Protein 6J0M (pdb70)

InterPro domains:
  IPR006531 Gp5/Type VI secretion system Vgr protein, OB-fold domain [PF04717] (367-440)
  IPR037026 Vgr protein, OB-fold domain superfamily [G3DSA:2.40.50.230] (353-443)

Radius of gyration: 39.95 Å; Cα contacts (8 Å, |Δi|>4): 4501; chains: 3; bounding box: 81×77×128 Å

Structure (mmCIF, N/CA/C/O backbone):
data_6J0M
#
_entry.id   6J0M
#
loop_
_atom_site.group_PDB
_atom_site.id
_atom_site.type_symbol
_atom_site.label_atom_id
_atom_site.label_alt_id
_atom_site.label_comp_id
_atom_site.label_asym_id
_atom_site.label_entity_id
_atom_site.label_seq_id
_atom_site.pdbx_PDB_ins_code
_atom_site.Cartn_x
_atom_site.Cartn_y
_atom_site.Cartn_z
_atom_site.occupancy
_atom_site.B_iso_or_equiv
_atom_site.auth_seq_id
_atom_site.auth_comp_id
_atom_site.auth_asym_id
_atom_site.auth_atom_id
_atom_site.pdbx_PDB_model_num
ATOM 1 N N . SER A 1 2 ? 153.326 139.968 89.904 1.00 25.67 2 SER A N 1
ATOM 2 C CA . SER A 1 2 ? 153.656 141.384 89.952 1.00 25.67 2 SER A CA 1
ATOM 3 C C . SER A 1 2 ? 152.685 142.194 89.111 1.00 25.67 2 SER A C 1
ATOM 4 O O . SER A 1 2 ? 153.092 143.051 88.331 1.00 25.67 2 SER A O 1
ATOM 7 N N . HIS A 1 3 ? 151.395 141.916 89.260 1.00 28.61 3 HIS A N 1
ATOM 8 C CA . HIS A 1 3 ? 150.384 142.642 88.511 1.00 28.61 3 HIS A CA 1
ATOM 9 C C . HIS A 1 3 ? 149.146 142.816 89.371 1.00 28.61 3 HIS A C 1
ATOM 10 O O . HIS A 1 3 ? 148.814 141.947 90.177 1.00 28.61 3 HIS A O 1
ATOM 17 N N . GLN A 1 4 ? 148.469 143.952 89.174 1.00 29.39 4 GLN A N 1
ATOM 18 C CA . GLN A 1 4 ? 147.081 144.176 89.590 1.00 29.39 4 GLN A CA 1
ATOM 19 C C . GLN A 1 4 ? 146.879 144.029 91.100 1.00 29.39 4 GLN A C 1
ATOM 20 O O . GLN A 1 4 ? 146.204 143.114 91.569 1.00 29.39 4 GLN A O 1
ATOM 26 N N . LEU A 1 5 ? 147.480 144.931 91.862 1.00 26.77 5 LEU A N 1
ATOM 27 C CA . LEU A 1 5 ? 147.187 144.953 93.285 1.00 26.77 5 LEU A CA 1
ATOM 28 C C . LEU A 1 5 ? 145.797 145.531 93.508 1.00 26.77 5 LEU A C 1
ATOM 29 O O . LEU A 1 5 ? 145.287 146.291 92.684 1.00 26.77 5 LEU A O 1
ATOM 34 N N . LYS A 1 6 ? 145.172 145.145 94.613 1.00 28.69 6 LYS A N 1
ATOM 35 C CA . LYS A 1 6 ? 143.876 145.674 95.005 1.00 28.69 6 LYS A CA 1
ATOM 36 C C . LYS A 1 6 ? 143.964 146.219 96.422 1.00 28.69 6 LYS A C 1
ATOM 37 O O . LYS A 1 6 ? 144.638 145.644 97.281 1.00 28.69 6 LYS A O 1
ATOM 43 N N . ILE A 1 7 ? 143.304 147.347 96.656 1.00 26.47 7 ILE A N 1
ATOM 44 C CA . ILE A 1 7 ? 143.391 148.062 97.922 1.00 26.47 7 ILE A CA 1
ATOM 45 C C . ILE A 1 7 ? 142.043 147.980 98.613 1.00 26.47 7 ILE A C 1
ATOM 46 O O . ILE A 1 7 ? 141.049 148.515 98.110 1.00 26.47 7 ILE A O 1
ATOM 51 N N . ILE A 1 8 ? 142.009 147.314 99.758 1.00 26.08 8 ILE A N 1
ATOM 52 C CA . ILE A 1 8 ? 140.807 147.208 100.570 1.00 26.08 8 ILE A CA 1
ATOM 53 C C . ILE A 1 8 ? 140.854 148.318 101.606 1.00 26.08 8 ILE A C 1
ATOM 54 O O . ILE A 1 8 ? 141.690 148.290 102.514 1.00 26.08 8 ILE A O 1
ATOM 59 N N . ALA A 1 9 ? 139.973 149.300 101.468 1.00 25.50 9 ALA A N 1
ATOM 60 C CA . ALA A 1 9 ? 139.912 150.437 102.376 1.00 25.50 9 ALA A CA 1
ATOM 61 C C . ALA A 1 9 ? 138.629 150.346 103.184 1.00 25.50 9 ALA A C 1
ATOM 62 O O . ALA A 1 9 ? 137.536 150.377 102.608 1.00 25.50 9 ALA A O 1
ATOM 64 N N . ASP A 1 10 ? 138.777 150.244 104.512 1.00 27.28 10 ASP A N 1
ATOM 65 C CA . ASP A 1 10 ? 137.673 150.065 105.464 1.00 27.28 10 ASP A CA 1
ATOM 66 C C . ASP A 1 10 ? 136.817 148.850 105.117 1.00 27.28 10 ASP A C 1
ATOM 67 O O . ASP A 1 10 ? 135.590 148.929 105.048 1.00 27.28 10 ASP A O 1
ATOM 72 N N . GLY A 1 11 ? 137.469 147.719 104.865 1.00 30.01 11 GLY A N 1
ATOM 73 C CA . GLY A 1 11 ? 136.769 146.490 104.567 1.00 30.01 11 GLY A CA 1
ATOM 74 C C . GLY A 1 11 ? 136.136 146.411 103.196 1.00 30.01 11 GLY A C 1
ATOM 75 O O . GLY A 1 11 ? 135.491 145.401 102.891 1.00 30.01 11 GLY A O 1
ATOM 76 N N . LYS A 1 12 ? 136.303 147.429 102.356 1.00 31.41 12 LYS A N 1
ATOM 77 C CA . LYS A 1 12 ? 135.668 147.480 101.048 1.00 31.41 12 LYS A CA 1
ATOM 78 C C . LYS A 1 12 ? 136.724 147.741 99.990 1.00 31.41 12 LYS A C 1
ATOM 79 O O . LYS A 1 12 ? 137.422 148.758 100.046 1.00 31.41 12 LYS A O 1
ATOM 85 N N . ALA A 1 13 ? 136.833 146.825 99.029 1.00 29.84 13 ALA A N 1
ATOM 86 C CA . ALA A 1 13 ? 137.860 146.920 98.002 1.00 29.84 13 ALA A CA 1
ATOM 87 C C . ALA A 1 13 ? 137.561 148.071 97.054 1.00 29.84 13 ALA A C 1
ATOM 88 O O . ALA A 1 13 ? 136.405 148.317 96.699 1.00 29.84 13 ALA A O 1
ATOM 90 N N . LEU A 1 14 ? 138.608 148.773 96.646 1.00 34.00 14 LEU A N 1
ATOM 91 C CA . LEU A 1 14 ? 138.481 150.018 95.906 1.00 34.00 14 LEU A CA 1
ATOM 92 C C . LEU A 1 14 ? 138.767 149.773 94.432 1.00 34.00 14 LEU A C 1
ATOM 93 O O . LEU A 1 14 ? 139.674 149.009 94.088 1.00 34.00 14 LEU A O 1
ATOM 98 N N . SER A 1 15 ? 137.991 150.422 93.567 1.00 37.80 15 SER A N 1
ATOM 99 C CA . SER A 1 15 ? 138.196 150.338 92.131 1.00 37.80 15 SER A CA 1
ATOM 100 C C . SER A 1 15 ? 137.989 151.666 91.420 1.00 37.80 15 SER A C 1
ATOM 101 O O . SER A 1 15 ? 138.150 151.727 90.196 1.00 37.80 15 SER A O 1
ATOM 104 N N . LEU A 1 16 ? 137.636 152.728 92.142 1.00 33.02 16 LEU A N 1
ATOM 105 C CA . LEU A 1 16 ? 137.375 154.004 91.486 1.00 33.02 16 LEU A CA 1
ATOM 106 C C . LEU A 1 16 ? 138.670 154.735 91.156 1.00 33.02 16 LEU A C 1
ATOM 107 O O . LEU A 1 16 ? 138.731 155.487 90.179 1.00 33.02 16 LEU A O 1
ATOM 112 N N . LEU A 1 17 ? 139.719 154.515 91.947 1.00 28.38 17 LEU A N 1
ATOM 113 C CA . LEU A 1 17 ? 140.973 155.258 91.847 1.00 28.38 17 LEU A CA 1
ATOM 114 C C . LEU A 1 17 ? 142.124 154.266 91.775 1.00 28.38 17 LEU A C 1
ATOM 115 O O . LEU A 1 17 ? 142.416 153.582 92.759 1.00 28.38 17 LEU A O 1
ATOM 120 N N . ALA A 1 18 ? 142.786 154.196 90.627 1.00 24.96 18 ALA A N 1
ATOM 121 C CA . ALA A 1 18 ? 143.937 153.316 90.504 1.00 24.96 18 ALA A CA 1
ATOM 122 C C . ALA A 1 18 ? 145.146 153.929 91.196 1.00 24.96 18 ALA A C 1
ATOM 123 O O . ALA A 1 18 ? 145.245 155.146 91.355 1.00 24.96 18 ALA A O 1
ATOM 125 N N . ALA A 1 19 ? 146.071 153.072 91.610 1.00 16.61 19 ALA A N 1
ATOM 126 C CA . ALA A 1 19 ? 147.262 153.503 92.327 1.00 16.61 19 ALA A CA 1
ATOM 127 C C . ALA A 1 19 ? 148.390 153.735 91.333 1.00 16.61 19 ALA A C 1
ATOM 128 O O . ALA A 1 19 ? 148.664 152.874 90.492 1.00 16.61 19 ALA A O 1
ATOM 130 N N . VAL A 1 20 ? 149.041 154.894 91.421 1.00 14.39 20 VAL A N 1
ATOM 131 C CA . VAL A 1 20 ? 150.137 155.150 90.495 1.00 14.39 20 VAL A CA 1
ATOM 132 C C . VAL A 1 20 ? 151.490 154.993 91.174 1.00 14.39 20 VAL A C 1
ATOM 133 O O . VAL A 1 20 ? 152.526 155.144 90.520 1.00 14.39 20 VAL A O 1
ATOM 137 N N . ASP A 1 21 ? 151.512 154.694 92.472 1.00 14.55 21 ASP A N 1
ATOM 138 C CA . ASP A 1 21 ? 152.745 154.490 93.219 1.00 14.55 21 ASP A CA 1
ATOM 139 C C . ASP A 1 21 ? 152.431 153.765 94.515 1.00 14.55 21 ASP A C 1
ATOM 140 O O . ASP A 1 21 ? 151.443 154.078 95.180 1.00 14.55 21 ASP A O 1
ATOM 145 N N . VAL A 1 22 ? 153.271 152.795 94.870 1.00 13.26 22 VAL A N 1
ATOM 146 C CA . VAL A 1 22 ? 153.239 152.142 96.177 1.00 13.26 22 VAL A CA 1
ATOM 147 C C . VAL A 1 22 ? 154.673 152.070 96.680 1.00 13.26 22 VAL A C 1
ATOM 148 O O . VAL A 1 22 ? 155.578 151.710 95.921 1.00 13.26 22 VAL A O 1
ATOM 152 N N . ASP A 1 23 ? 154.888 152.430 97.942 1.00 13.26 23 ASP A N 1
ATOM 153 C CA . ASP A 1 23 ? 156.189 152.312 98.588 1.00 13.26 23 ASP A CA 1
ATOM 154 C C . ASP A 1 23 ? 155.954 151.799 99.997 1.00 13.26 23 ASP A C 1
ATOM 155 O O . ASP A 1 23 ? 155.592 152.576 100.884 1.00 13.26 23 ASP A O 1
ATOM 160 N N . THR A 1 24 ? 156.171 150.506 100.207 1.00 12.53 24 THR A N 1
ATOM 161 C CA . THR A 1 24 ? 155.967 149.870 101.500 1.00 12.53 24 THR A CA 1
ATOM 162 C C . THR A 1 24 ? 157.317 149.655 102.157 1.00 12.53 24 THR A C 1
ATOM 163 O O . THR A 1 24 ? 158.175 148.974 101.594 1.00 12.53 24 THR A O 1
ATOM 167 N N . CYS A 1 25 ? 157.509 150.228 103.340 1.00 13.46 25 CYS A N 1
ATOM 168 C CA . CYS A 1 25 ? 158.792 150.173 104.025 1.00 13.46 25 CYS A CA 1
ATOM 169 C C . CYS A 1 25 ? 158.616 149.526 105.385 1.00 13.46 25 CYS A C 1
ATOM 170 O O . CYS A 1 25 ? 158.097 150.158 106.309 1.00 13.46 25 CYS A O 1
ATOM 173 N N . TYR A 1 26 ? 159.046 148.278 105.508 1.00 15.72 26 TYR A N 1
ATOM 174 C CA . TYR A 1 26 ? 159.177 147.619 106.796 1.00 15.72 26 TYR A CA 1
ATOM 175 C C . TYR A 1 26 ? 160.571 147.887 107.338 1.00 15.72 26 TYR A C 1
ATOM 176 O O . TYR A 1 26 ? 161.455 148.306 106.595 1.00 15.72 26 TYR A O 1
ATOM 185 N N . ARG A 1 27 ? 160.757 147.655 108.640 1.00 18.45 27 ARG A N 1
ATOM 186 C CA . ARG A 1 27 ? 162.036 147.908 109.296 1.00 18.45 27 ARG A CA 1
ATOM 187 C C . ARG A 1 27 ? 162.045 147.270 110.674 1.00 18.45 27 ARG A C 1
ATOM 188 O O . ARG A 1 27 ? 161.038 147.297 111.379 1.00 18.45 27 ARG A O 1
ATOM 196 N N . VAL A 1 28 ? 163.189 146.695 111.044 1.00 17.19 28 VAL A N 1
ATOM 197 C CA . VAL A 1 28 ? 163.393 146.178 112.392 1.00 17.19 28 VAL A CA 1
ATOM 198 C C . VAL A 1 28 ? 163.491 147.341 113.366 1.00 17.19 28 VAL A C 1
ATOM 199 O O . VAL A 1 28 ? 164.107 148.368 113.055 1.00 17.19 28 VAL A O 1
ATOM 203 N N . ASN A 1 29 ? 162.833 147.199 114.527 1.00 18.24 29 ASN A N 1
ATOM 204 C CA . ASN A 1 29 ? 162.863 148.163 115.635 1.00 18.24 29 ASN A CA 1
ATOM 205 C C . ASN A 1 29 ? 162.245 149.497 115.236 1.00 18.24 29 ASN A C 1
ATOM 206 O O . ASN A 1 29 ? 162.716 150.563 115.631 1.00 18.24 29 ASN A O 1
ATOM 211 N N . SER A 1 30 ? 161.170 149.433 114.459 1.00 18.54 30 SER A N 1
ATOM 212 C CA . SER A 1 30 ? 160.442 150.623 114.049 1.00 18.54 30 SER A CA 1
ATOM 213 C C . SER A 1 30 ? 159.030 150.220 113.675 1.00 18.54 30 SER A C 1
ATOM 214 O O . SER A 1 30 ? 158.722 149.035 113.539 1.00 18.54 30 SER A O 1
ATOM 217 N N . ILE A 1 31 ? 158.173 151.216 113.514 1.00 17.60 31 ILE A N 1
ATOM 218 C CA . ILE A 1 31 ? 156.898 150.935 112.851 1.00 17.60 31 ILE A CA 1
ATOM 219 C C . ILE A 1 31 ? 157.164 150.700 111.372 1.00 17.60 31 ILE A C 1
ATOM 220 O O . ILE A 1 31 ? 158.129 151.261 110.824 1.00 17.60 31 ILE A O 1
ATOM 225 N N . PRO A 1 32 ? 156.419 149.833 110.709 1.00 16.25 32 PRO A N 1
ATOM 226 C CA . PRO A 1 32 ? 156.467 149.798 109.252 1.00 16.25 32 PRO A CA 1
ATOM 227 C C . PRO A 1 32 ? 155.406 150.707 108.675 1.00 16.25 32 PRO A C 1
ATOM 228 O O . PRO A 1 32 ? 154.375 150.966 109.295 1.00 16.25 32 PRO A O 1
ATOM 232 N N . SER A 1 33 ? 155.669 151.197 107.474 1.00 14.90 33 SER A N 1
ATOM 233 C CA . SER A 1 33 ? 154.795 152.173 106.855 1.00 14.90 33 SER A CA 1
ATOM 234 C C . SER A 1 33 ? 154.584 151.828 105.393 1.00 14.90 33 SER A C 1
ATOM 235 O O . SER A 1 33 ? 155.253 150.957 104.835 1.00 14.90 33 SER A O 1
ATOM 238 N N . ALA A 1 34 ? 153.628 152.522 104.783 1.00 13.31 34 ALA A N 1
ATOM 239 C CA . ALA A 1 34 ? 153.363 152.421 103.360 1.00 13.31 34 ALA A CA 1
ATOM 240 C C . ALA A 1 34 ? 153.078 153.812 102.834 1.00 13.31 34 ALA A C 1
ATOM 241 O O . ALA A 1 34 ? 152.968 154.769 103.599 1.00 13.31 34 ALA A O 1
ATOM 243 N N . THR A 1 35 ? 152.972 153.925 101.516 1.00 13.92 35 THR A N 1
ATOM 244 C CA . THR A 1 35 ? 152.648 155.192 100.874 1.00 13.92 35 THR A CA 1
ATOM 245 C C . THR A 1 35 ? 151.962 154.912 99.552 1.00 13.92 35 THR A C 1
ATOM 246 O O . THR A 1 35 ? 152.548 154.286 98.668 1.00 13.92 35 THR A O 1
ATOM 250 N N . LEU A 1 36 ? 150.737 155.384 99.414 1.00 13.49 36 LEU A N 1
ATOM 251 C CA . LEU A 1 36 ? 149.934 155.153 98.227 1.00 13.49 36 LEU A CA 1
ATOM 252 C C . LEU A 1 36 ? 149.684 156.479 97.536 1.00 13.49 36 LEU A C 1
ATOM 253 O O . LEU A 1 36 ? 148.952 157.322 98.060 1.00 13.49 36 LEU A O 1
ATOM 258 N N . LYS A 1 37 ? 150.277 156.666 96.370 1.00 14.34 37 LYS A N 1
ATOM 259 C CA . LYS A 1 37 ? 149.901 157.767 95.504 1.00 14.34 37 LYS A CA 1
ATOM 260 C C . LYS A 1 37 ? 148.927 157.221 94.479 1.00 14.34 37 LYS A C 1
ATOM 261 O O . LYS A 1 37 ? 149.263 156.304 93.728 1.00 14.34 37 LYS A O 1
ATOM 267 N N . LEU A 1 38 ? 147.716 157.755 94.477 1.00 16.98 38 LEU A N 1
ATOM 268 C CA . LEU A 1 38 ? 146.664 157.234 93.626 1.00 16.98 38 LEU A CA 1
ATOM 269 C C . LEU A 1 38 ? 145.868 158.393 93.056 1.00 16.98 38 LEU A C 1
ATOM 270 O O . LEU A 1 38 ? 145.788 159.463 93.660 1.00 16.98 38 LEU A O 1
ATOM 275 N N . SER A 1 39 ? 145.297 158.177 91.874 1.00 23.95 39 SER A N 1
ATOM 276 C CA . SER A 1 39 ? 144.638 159.236 91.129 1.00 23.95 39 SER A CA 1
ATOM 277 C C . SER A 1 39 ? 143.436 158.676 90.389 1.00 23.95 39 SER A C 1
ATOM 278 O O . SER A 1 39 ? 143.281 157.461 90.259 1.00 23.95 39 SER A O 1
ATOM 281 N N . VAL A 1 40 ? 142.598 159.575 89.888 1.00 31.25 40 VAL A N 1
ATOM 282 C CA . VAL A 1 40 ? 141.403 159.154 89.148 1.00 31.25 40 VAL A CA 1
ATOM 283 C C . VAL A 1 40 ? 141.779 158.856 87.701 1.00 31.25 40 VAL A C 1
ATOM 284 O O . VAL A 1 40 ? 142.657 159.533 87.136 1.00 31.25 40 VAL A O 1
ATOM 288 N N . PRO A 1 41 ? 141.183 157.841 87.073 1.00 38.36 41 PRO A N 1
ATOM 289 C CA . PRO A 1 41 ? 141.545 157.547 85.679 1.00 38.36 41 PRO A CA 1
ATOM 290 C C . PRO A 1 41 ? 140.871 158.449 84.659 1.00 38.36 41 PRO A C 1
ATOM 291 O O . PRO A 1 41 ? 141.499 158.807 83.655 1.00 38.36 41 PRO A O 1
ATOM 295 N N . ASP A 1 42 ? 139.610 158.827 84.874 1.00 41.52 42 ASP A N 1
ATOM 296 C CA . ASP A 1 42 ? 138.836 159.505 83.839 1.00 41.52 42 ASP A CA 1
ATOM 297 C C . ASP A 1 42 ? 138.148 160.782 84.294 1.00 41.52 42 ASP A C 1
ATOM 298 O O . ASP A 1 42 ? 137.942 161.669 83.459 1.00 41.52 42 ASP A O 1
ATOM 303 N N . ARG A 1 43 ? 137.796 160.913 85.566 1.00 40.44 43 ARG A N 1
ATOM 304 C CA . ARG A 1 43 ? 136.929 161.997 86.019 1.00 40.44 43 ARG A CA 1
ATOM 305 C C . ARG A 1 43 ? 137.635 163.345 85.950 1.00 40.44 43 ARG A C 1
ATOM 306 O O . ARG A 1 43 ? 138.689 163.514 86.575 1.00 40.44 43 ARG A O 1
ATOM 314 N N . PRO A 1 44 ? 137.104 164.319 85.216 1.00 37.65 44 PRO A N 1
ATOM 315 C CA . PRO A 1 44 ? 137.734 165.642 85.161 1.00 37.65 44 PRO A CA 1
ATOM 316 C C . PRO A 1 44 ? 137.506 166.414 86.451 1.00 37.65 44 PRO A C 1
ATOM 317 O O . PRO A 1 44 ? 136.831 165.957 87.373 1.00 37.65 44 PRO A O 1
ATOM 321 N N . LEU A 1 45 ? 138.078 167.620 86.500 1.00 32.41 45 LEU A N 1
ATOM 322 C CA . LEU A 1 45 ? 137.971 168.437 87.707 1.00 32.41 45 LEU A CA 1
ATOM 323 C C . LEU A 1 45 ? 136.557 168.964 87.910 1.00 32.41 45 LEU A C 1
ATOM 324 O O . LEU A 1 45 ? 136.104 169.110 89.051 1.00 32.41 45 LEU A O 1
ATOM 329 N N . SER A 1 46 ? 135.860 169.279 86.819 1.00 36.51 46 SER A N 1
ATOM 330 C CA . SER A 1 46 ? 134.469 169.697 86.931 1.00 36.51 46 SER A CA 1
ATOM 331 C C . SER A 1 46 ? 133.591 168.547 87.403 1.00 36.51 46 SER A C 1
ATOM 332 O O . SER A 1 46 ? 132.664 168.750 88.194 1.00 36.51 46 SER A O 1
ATOM 335 N N . SER A 1 47 ? 133.883 167.331 86.948 1.00 37.28 47 SER A N 1
ATOM 336 C CA . SER A 1 47 ? 133.154 166.144 87.363 1.00 37.28 47 SER A CA 1
ATOM 337 C C . SER A 1 47 ? 133.884 165.367 88.447 1.00 37.28 47 SER A C 1
ATOM 338 O O . SER A 1 47 ? 133.675 164.158 88.583 1.00 37.28 47 SER A O 1
ATOM 341 N N . PHE A 1 48 ? 134.749 166.030 89.212 1.00 34.38 48 PHE A N 1
ATOM 342 C CA . PHE A 1 48 ? 135.364 165.360 90.350 1.00 34.38 48 PHE A CA 1
ATOM 343 C C . PHE A 1 48 ? 134.470 165.438 91.575 1.00 34.38 48 PHE A C 1
ATOM 344 O O . PHE A 1 48 ? 134.409 164.496 92.369 1.00 34.38 48 PHE A O 1
ATOM 352 N N . SER A 1 49 ? 133.763 166.543 91.744 1.00 36.46 49 SER A N 1
ATOM 353 C CA . SER A 1 49 ? 133.043 166.804 92.977 1.00 36.46 49 SER A CA 1
ATOM 354 C C . SER A 1 49 ? 131.630 166.242 92.976 1.00 36.46 49 SER A C 1
ATOM 355 O O . SER A 1 49 ? 130.782 166.726 93.731 1.00 36.46 49 SER A O 1
ATOM 358 N N . GLN A 1 50 ? 131.352 165.235 92.159 1.00 38.07 50 GLN A N 1
ATOM 359 C CA . GLN A 1 50 ? 130.038 164.623 92.143 1.00 38.07 50 GLN A CA 1
ATOM 360 C C . GLN A 1 50 ? 129.891 163.632 93.296 1.00 38.07 50 GLN A C 1
ATOM 361 O O . GLN A 1 50 ? 130.767 163.492 94.152 1.00 38.07 50 GLN A O 1
ATOM 367 N N . THR A 1 51 ? 128.755 162.934 93.310 1.00 40.68 51 THR A N 1
ATOM 368 C CA . THR A 1 51 ? 128.414 162.114 94.465 1.00 40.68 51 THR A CA 1
ATOM 369 C C . THR A 1 51 ? 129.171 160.793 94.466 1.00 40.68 51 THR A C 1
ATOM 370 O O . THR A 1 51 ? 129.356 160.179 95.522 1.00 40.68 51 THR A O 1
ATOM 374 N N . ASP A 1 52 ? 129.620 160.339 93.296 1.00 38.18 52 ASP A N 1
ATOM 375 C CA . ASP A 1 52 ? 130.243 159.022 93.212 1.00 38.18 52 ASP A CA 1
ATOM 376 C C . ASP A 1 52 ? 131.691 159.070 93.675 1.00 38.18 52 ASP A C 1
ATOM 377 O O . ASP A 1 52 ? 132.193 158.119 94.285 1.00 38.18 52 ASP A O 1
ATOM 382 N N . VAL A 1 53 ? 132.383 160.173 93.390 1.00 33.73 53 VAL A N 1
ATOM 383 C CA . VAL A 1 53 ? 133.798 160.256 93.729 1.00 33.73 53 VAL A CA 1
ATOM 384 C C . VAL A 1 53 ? 133.969 160.646 95.187 1.00 33.73 53 VAL A C 1
ATOM 385 O O . VAL A 1 53 ? 134.885 160.173 95.869 1.00 33.73 53 VAL A O 1
ATOM 389 N N . GLN A 1 54 ? 133.080 161.499 95.696 1.00 32.31 54 GLN A N 1
ATOM 390 C CA . GLN A 1 54 ? 133.161 161.893 97.098 1.00 32.31 54 GLN A CA 1
ATOM 391 C C . GLN A 1 54 ? 132.703 160.768 98.017 1.00 32.31 54 GLN A C 1
ATOM 392 O O . GLN A 1 54 ? 132.976 160.793 99.221 1.00 32.31 54 GLN A O 1
ATOM 398 N N . THR A 1 55 ? 131.988 159.782 97.471 1.00 33.69 55 THR A N 1
ATOM 399 C CA . THR A 1 55 ? 131.621 158.611 98.257 1.00 33.69 55 THR A CA 1
ATOM 400 C C . THR A 1 55 ? 132.843 157.762 98.569 1.00 33.69 55 THR A C 1
ATOM 401 O O . THR A 1 55 ? 133.010 157.290 99.699 1.00 33.69 55 THR A O 1
ATOM 405 N N . GLU A 1 56 ? 133.727 157.583 97.587 1.00 33.65 56 GLU A N 1
ATOM 406 C CA . GLU A 1 56 ? 134.888 156.726 97.791 1.00 33.65 56 GLU A CA 1
ATOM 407 C C . GLU A 1 56 ? 135.925 157.392 98.682 1.00 33.65 56 GLU A C 1
ATOM 408 O O . GLU A 1 56 ? 136.697 156.708 99.363 1.00 33.65 56 GLU A O 1
ATOM 414 N N . LEU A 1 57 ? 135.948 158.726 98.711 1.00 30.19 57 LEU A N 1
ATOM 415 C CA . LEU A 1 57 ? 136.883 159.414 99.593 1.00 30.19 57 LEU A CA 1
ATOM 416 C C . LEU A 1 57 ? 136.428 159.340 101.043 1.00 30.19 57 LEU A C 1
ATOM 417 O O . LEU A 1 57 ? 137.219 159.579 101.960 1.00 30.19 57 LEU A O 1
ATOM 422 N N . ALA A 1 58 ? 135.154 159.019 101.271 1.00 30.31 58 ALA A N 1
ATOM 423 C CA . ALA A 1 58 ? 134.705 158.729 102.626 1.00 30.31 58 ALA A CA 1
ATOM 424 C C . ALA A 1 58 ? 135.298 157.420 103.123 1.00 30.31 58 ALA A C 1
ATOM 425 O O . ALA A 1 58 ? 135.577 157.271 104.317 1.00 30.31 58 ALA A O 1
ATOM 427 N N . HIS A 1 59 ? 135.499 156.457 102.224 1.00 31.47 59 HIS A N 1
ATOM 428 C CA . HIS A 1 59 ? 136.215 155.248 102.607 1.00 31.47 59 HIS A CA 1
ATOM 429 C C . HIS A 1 59 ? 137.692 155.540 102.822 1.00 31.47 59 HIS A C 1
ATOM 430 O O . HIS A 1 59 ? 138.325 154.960 103.711 1.00 31.47 59 HIS A O 1
ATOM 437 N N . CYS A 1 60 ? 138.252 156.458 102.033 1.00 25.69 60 CYS A N 1
ATOM 438 C CA . CYS A 1 60 ? 139.658 156.819 102.157 1.00 25.69 60 CYS A CA 1
ATOM 439 C C . CYS A 1 60 ? 139.925 157.817 103.270 1.00 25.69 60 CYS A C 1
ATOM 440 O O . CYS A 1 60 ? 141.045 158.325 103.347 1.00 25.69 60 CYS A O 1
ATOM 443 N N . GLN A 1 61 ? 138.941 158.113 104.122 1.00 23.63 61 GLN A N 1
ATOM 444 C CA . GLN A 1 61 ? 139.104 159.132 105.149 1.00 23.63 61 GLN A CA 1
ATOM 445 C C . GLN A 1 61 ? 140.100 158.687 106.205 1.00 23.63 61 GLN A C 1
ATOM 446 O O . GLN A 1 61 ? 140.450 157.509 106.297 1.00 23.63 61 GLN A O 1
ATOM 452 N N . VAL A 1 62 ? 140.564 159.646 107.001 1.00 19.09 62 VAL A N 1
ATOM 453 C CA . VAL A 1 62 ? 141.701 159.377 107.862 1.00 19.09 62 VAL A CA 1
ATOM 454 C C . VAL A 1 62 ? 141.247 158.600 109.081 1.00 19.09 62 VAL A C 1
ATOM 455 O O . VAL A 1 62 ? 140.245 158.935 109.721 1.00 19.09 62 VAL A O 1
ATOM 459 N N . GLY A 1 63 ? 141.989 157.549 109.402 1.00 17.91 63 GLY A N 1
ATOM 460 C CA . GLY A 1 63 ? 141.652 156.677 110.499 1.00 17.91 63 GLY A CA 1
ATOM 461 C C . GLY A 1 63 ? 140.990 155.384 110.099 1.00 17.91 63 GLY A C 1
ATOM 462 O O . GLY A 1 63 ? 140.821 154.507 110.951 1.00 17.91 63 GLY A O 1
ATOM 463 N N . LYS A 1 64 ? 140.619 155.226 108.834 1.00 20.44 64 LYS A N 1
ATOM 464 C CA . LYS A 1 64 ? 140.032 153.989 108.345 1.00 20.44 64 LYS A CA 1
ATOM 465 C C . LYS A 1 64 ? 141.147 152.981 108.133 1.00 20.44 64 LYS A C 1
ATOM 466 O O . LYS A 1 64 ? 142.274 153.363 107.811 1.00 20.44 64 LYS A O 1
ATOM 472 N N . THR A 1 65 ? 140.838 151.703 108.318 1.00 19.36 65 THR A N 1
ATOM 473 C CA . THR A 1 65 ? 141.833 150.672 108.071 1.00 19.36 65 THR A CA 1
ATOM 474 C C . THR A 1 65 ? 142.066 150.517 106.575 1.00 19.36 65 THR A C 1
ATOM 475 O O . THR A 1 65 ? 141.246 150.933 105.753 1.00 19.36 65 THR A O 1
ATOM 479 N N . LEU A 1 66 ? 143.213 149.951 106.220 1.00 18.94 66 LEU A N 1
ATOM 480 C CA . LEU A 1 66 ? 143.545 149.685 104.829 1.00 18.94 66 LEU A CA 1
ATOM 481 C C . LEU A 1 66 ? 144.425 148.452 104.755 1.00 18.94 66 LEU A C 1
ATOM 482 O O . LEU A 1 66 ? 145.280 148.245 105.618 1.00 18.94 66 LEU A O 1
ATOM 487 N N . ARG A 1 67 ? 144.212 147.641 103.725 1.00 21.79 67 ARG A N 1
ATOM 488 C CA . ARG A 1 67 ? 145.014 146.459 103.457 1.00 21.79 67 ARG A CA 1
ATOM 489 C C . ARG A 1 67 ? 145.151 146.307 101.953 1.00 21.79 67 ARG A C 1
ATOM 490 O O . ARG A 1 67 ? 144.145 146.184 101.246 1.00 21.79 67 ARG A O 1
ATOM 498 N N . LEU A 1 68 ? 146.382 146.331 101.459 1.00 22.28 68 LEU A N 1
ATOM 499 C CA . LEU A 1 68 ? 146.630 146.236 100.028 1.00 22.28 68 LEU A CA 1
ATOM 500 C C . LEU A 1 68 ? 147.221 144.865 99.736 1.00 22.28 68 LEU A C 1
ATOM 501 O O . LEU A 1 68 ? 148.194 144.451 100.373 1.00 22.28 68 LEU A O 1
ATOM 506 N N . GLU A 1 69 ? 146.612 144.155 98.795 1.00 29.41 69 GLU A N 1
ATOM 507 C CA . GLU A 1 69 ? 146.948 142.766 98.514 1.00 29.41 69 GLU A CA 1
ATOM 508 C C . GLU A 1 69 ? 147.326 142.643 97.049 1.00 29.41 69 GLU A C 1
ATOM 509 O O . GLU A 1 69 ? 146.467 142.770 96.172 1.00 29.41 69 GLU A O 1
ATOM 515 N N . LEU A 1 70 ? 148.600 142.388 96.783 1.00 29.54 70 LEU A N 1
ATOM 516 C CA . LEU A 1 70 ? 149.061 142.215 95.415 1.00 29.54 70 LEU A CA 1
ATOM 517 C C . LEU A 1 70 ? 148.833 140.774 94.988 1.00 29.54 70 LEU A C 1
ATOM 518 O O . LEU A 1 70 ? 149.389 139.850 95.587 1.00 29.54 70 LEU A O 1
ATOM 523 N N . ILE A 1 71 ? 148.036 140.585 93.944 1.00 33.07 71 ILE A N 1
ATOM 524 C CA . ILE A 1 71 ? 147.657 139.262 93.468 1.00 33.07 71 ILE A CA 1
ATOM 525 C C . ILE A 1 71 ? 148.706 138.806 92.468 1.00 33.07 71 ILE A C 1
ATOM 526 O O . ILE A 1 71 ? 148.871 139.414 91.408 1.00 33.07 71 ILE A O 1
ATOM 531 N N . ASP A 1 72 ? 149.409 137.724 92.800 1.00 37.59 72 ASP A N 1
ATOM 532 C CA . ASP A 1 72 ? 150.466 137.208 91.939 1.00 37.59 72 ASP A CA 1
ATOM 533 C C . ASP A 1 72 ? 149.929 136.613 90.643 1.00 37.59 72 ASP A C 1
ATOM 534 O O . ASP A 1 72 ? 150.606 136.684 89.612 1.00 37.59 72 ASP A O 1
ATOM 539 N N . GLY A 1 73 ? 148.712 136.074 90.662 1.00 39.13 73 GLY A N 1
ATOM 540 C CA . GLY A 1 73 ? 148.179 135.267 89.597 1.00 39.13 73 GLY A CA 1
ATOM 541 C C . GLY A 1 73 ? 148.001 133.815 89.991 1.00 39.13 73 GLY A C 1
ATOM 542 O O . GLY A 1 73 ? 147.018 133.185 89.589 1.00 39.13 73 GLY A O 1
ATOM 543 N N . SER A 1 74 ? 148.935 133.277 90.771 1.00 40.00 74 SER A N 1
ATOM 544 C CA . SER A 1 74 ? 148.788 131.973 91.393 1.00 40.00 74 SER A CA 1
ATOM 545 C C . SER A 1 74 ? 148.829 132.043 92.911 1.00 40.00 74 SER A C 1
ATOM 546 O O . SER A 1 74 ? 148.444 131.074 93.571 1.00 40.00 74 SER A O 1
ATOM 549 N N . LYS A 1 75 ? 149.290 133.157 93.474 1.00 37.63 75 LYS A N 1
ATOM 550 C CA . LYS A 1 75 ? 149.237 133.407 94.905 1.00 37.63 75 LYS A CA 1
ATOM 551 C C . LYS A 1 75 ? 148.595 134.767 95.115 1.00 37.63 75 LYS A C 1
ATOM 552 O O . LYS A 1 75 ? 148.350 135.505 94.159 1.00 37.63 75 LYS A O 1
ATOM 558 N N . LYS A 1 76 ? 148.323 135.089 96.372 1.00 31.40 76 LYS A N 1
ATOM 559 C CA . LYS A 1 76 ? 147.783 136.389 96.741 1.00 31.40 76 LYS A CA 1
ATOM 560 C C . LYS A 1 76 ? 148.613 136.948 97.882 1.00 31.40 76 LYS A C 1
ATOM 561 O O . LYS A 1 76 ? 148.286 136.731 99.052 1.00 31.40 76 LYS A O 1
ATOM 567 N N . TRP A 1 77 ? 149.679 137.661 97.542 1.00 28.57 77 TRP A N 1
ATOM 568 C CA . TRP A 1 77 ? 150.528 138.302 98.530 1.00 28.57 77 TRP A CA 1
ATOM 569 C C . TRP A 1 77 ? 149.757 139.435 99.177 1.00 28.57 77 TRP A C 1
ATOM 570 O O . TRP A 1 77 ? 149.075 140.199 98.490 1.00 28.57 77 TRP A O 1
ATOM 581 N N . VAL A 1 78 ? 149.846 139.525 100.493 1.00 24.71 78 VAL A N 1
ATOM 582 C CA . VAL A 1 78 ? 149.458 140.722 101.215 1.00 24.71 78 VAL A CA 1
ATOM 583 C C . VAL A 1 78 ? 150.738 141.491 101.507 1.00 24.71 78 VAL A C 1
ATOM 584 O O . VAL A 1 78 ? 151.810 140.893 101.662 1.00 24.71 78 VAL A O 1
ATOM 588 N N . LEU A 1 79 ? 150.657 142.814 101.470 1.00 19.18 79 LEU A N 1
ATOM 589 C CA . LEU A 1 79 ? 151.829 143.648 101.678 1.00 19.18 79 LEU A CA 1
ATOM 590 C C . LEU A 1 79 ? 151.722 144.509 102.919 1.00 19.18 79 LEU A C 1
ATOM 591 O O . LEU A 1 79 ? 152.722 144.719 103.607 1.00 19.18 79 LEU A O 1
ATOM 596 N N . PHE A 1 80 ? 150.530 145.009 103.224 1.00 17.07 80 PHE A N 1
ATOM 597 C CA . PHE A 1 80 ? 150.379 145.937 104.327 1.00 17.07 80 PHE A CA 1
ATOM 598 C C . PHE A 1 80 ? 148.984 145.800 104.906 1.00 17.07 80 PHE A C 1
ATOM 599 O O . PHE A 1 80 ? 148.054 145.375 104.220 1.00 17.07 80 PHE A O 1
ATOM 607 N N . ASN A 1 81 ? 148.850 146.159 106.177 1.00 18.31 81 ASN A N 1
ATOM 608 C CA . ASN A 1 81 ? 147.550 146.212 106.836 1.00 18.31 81 ASN A CA 1
ATOM 609 C C . ASN A 1 81 ? 147.646 147.227 107.963 1.00 18.31 81 ASN A C 1
ATOM 610 O O . ASN A 1 81 ? 148.287 146.961 108.982 1.00 18.31 81 ASN A O 1
ATOM 615 N N . GLY A 1 82 ? 147.015 148.380 107.787 1.00 16.16 82 GLY A N 1
ATOM 616 C CA . GLY A 1 82 ? 147.140 149.418 108.789 1.00 16.16 82 GLY A CA 1
ATOM 617 C C . GLY A 1 82 ? 146.210 150.572 108.500 1.00 16.16 82 GLY A C 1
ATOM 618 O O . GLY A 1 82 ? 145.380 150.522 107.590 1.00 16.16 82 GLY A O 1
ATOM 619 N N . LEU A 1 83 ? 146.383 151.627 109.285 1.00 14.92 83 LEU A N 1
ATOM 620 C CA . LEU A 1 83 ? 145.463 152.749 109.323 1.00 14.92 83 LEU A CA 1
ATOM 621 C C . LEU A 1 83 ? 145.948 153.891 108.444 1.00 14.92 83 LEU A C 1
ATOM 622 O O . LEU A 1 83 ? 147.146 154.146 108.332 1.00 14.92 83 LEU A O 1
ATOM 627 N N . ILE A 1 84 ? 144.996 154.576 107.816 1.00 16.00 84 ILE A N 1
ATOM 628 C CA . ILE A 1 84 ? 145.264 155.802 107.072 1.00 16.00 84 ILE A CA 1
ATOM 629 C C . ILE A 1 84 ? 145.693 156.869 108.073 1.00 16.00 84 ILE A C 1
ATOM 630 O O . ILE A 1 84 ? 145.042 157.061 109.101 1.00 16.00 84 ILE A O 1
ATOM 635 N N . THR A 1 85 ? 146.792 157.555 107.794 1.00 17.08 85 THR A N 1
ATOM 636 C CA . THR A 1 85 ? 147.259 158.562 108.729 1.00 17.08 85 THR A CA 1
ATOM 637 C C . THR A 1 85 ? 147.410 159.930 108.072 1.00 17.08 85 THR A C 1
ATOM 638 O O . THR A 1 85 ? 147.030 160.946 108.663 1.00 17.08 85 THR A O 1
ATOM 642 N N . ARG A 1 86 ? 147.924 159.990 106.851 1.00 17.14 86 ARG A N 1
ATOM 643 C CA . ARG A 1 86 ? 147.914 161.226 106.084 1.00 17.14 86 ARG A CA 1
ATOM 644 C C . ARG A 1 86 ? 147.194 160.984 104.773 1.00 17.14 86 ARG A C 1
ATOM 645 O O . ARG A 1 86 ? 147.602 160.122 103.994 1.00 17.14 86 ARG A O 1
ATOM 653 N N . LYS A 1 87 ? 146.132 161.738 104.528 1.00 17.63 87 LYS A N 1
ATOM 654 C CA . LYS A 1 87 ? 145.500 161.782 103.220 1.00 17.63 87 LYS A CA 1
ATOM 655 C C . LYS A 1 87 ? 145.685 163.187 102.681 1.00 17.63 87 LYS A C 1
ATOM 656 O O . LYS A 1 87 ? 145.054 164.126 103.168 1.00 17.63 87 LYS A O 1
ATOM 662 N N . ALA A 1 88 ? 146.560 163.334 101.696 1.00 15.22 88 ALA A N 1
ATOM 663 C CA . ALA A 1 88 ? 146.926 164.643 101.181 1.00 15.22 88 ALA A CA 1
ATOM 664 C C . ALA A 1 88 ? 146.610 164.698 99.701 1.00 15.22 88 ALA A C 1
ATOM 665 O O . ALA A 1 88 ? 147.261 164.019 98.905 1.00 15.22 88 ALA A O 1
ATOM 667 N N . LEU A 1 89 ? 145.637 165.520 99.333 1.00 16.25 89 LEU A N 1
ATOM 668 C CA . LEU A 1 89 ? 145.228 165.696 97.949 1.00 16.25 89 LEU A CA 1
ATOM 669 C C . LEU A 1 89 ? 145.944 166.915 97.386 1.00 16.25 89 LEU A C 1
ATOM 670 O O . LEU A 1 89 ? 145.907 167.991 97.987 1.00 16.25 89 LEU A O 1
ATOM 675 N N . ARG A 1 90 ? 146.586 166.744 96.240 1.00 17.26 90 ARG A N 1
ATOM 676 C CA . ARG A 1 90 ? 147.303 167.814 95.565 1.00 17.26 90 ARG A CA 1
ATOM 677 C C . ARG A 1 90 ? 146.758 167.938 94.155 1.00 17.26 90 ARG A C 1
ATOM 678 O O . ARG A 1 90 ? 146.649 166.938 93.443 1.00 17.26 90 ARG A O 1
ATOM 686 N N . ILE A 1 91 ? 146.428 169.159 93.752 1.00 18.57 91 ILE A N 1
ATOM 687 C CA . ILE A 1 91 ? 145.775 169.422 92.477 1.00 18.57 91 ILE A CA 1
ATOM 688 C C . ILE A 1 91 ? 146.534 170.515 91.734 1.00 18.57 91 ILE A C 1
ATOM 689 O O . ILE A 1 91 ? 146.728 171.616 92.260 1.00 18.57 91 ILE A O 1
ATOM 694 N N . LYS A 1 92 ? 146.974 170.197 90.519 1.00 21.65 92 LYS A N 1
ATOM 695 C CA . LYS A 1 92 ? 147.790 171.082 89.701 1.00 21.65 92 LYS A CA 1
ATOM 696 C C . LYS A 1 92 ? 147.782 170.560 88.275 1.00 21.65 92 LYS A C 1
ATOM 697 O O . LYS A 1 92 ? 147.644 169.357 88.054 1.00 21.65 92 LYS A O 1
ATOM 703 N N . ASN A 1 93 ? 147.946 171.481 87.319 1.00 24.99 93 ASN A N 1
ATOM 704 C CA . ASN A 1 93 ? 147.908 171.193 85.879 1.00 24.99 93 ASN A CA 1
ATOM 705 C C . ASN A 1 93 ? 146.609 170.511 85.461 1.00 24.99 93 ASN A C 1
ATOM 706 O O . ASN A 1 93 ? 146.617 169.653 84.575 1.00 24.99 93 ASN A O 1
ATOM 711 N N . LYS A 1 94 ? 145.505 170.905 86.104 1.00 25.63 94 LYS A N 1
ATOM 712 C CA . LYS A 1 94 ? 144.160 170.359 85.883 1.00 25.63 94 LYS A CA 1
ATOM 713 C C . LYS A 1 94 ? 144.104 168.839 86.029 1.00 25.63 94 LYS A C 1
ATOM 714 O O . LYS A 1 94 ? 143.435 168.154 85.254 1.00 25.63 94 LYS A O 1
ATOM 720 N N . GLN A 1 95 ? 144.805 168.309 87.029 1.00 23.10 95 GLN A N 1
ATOM 721 C CA . GLN A 1 95 ? 144.677 166.909 87.411 1.00 23.10 95 GLN A CA 1
ATOM 722 C C . GLN A 1 95 ? 145.113 166.763 88.857 1.00 23.10 95 GLN A C 1
ATOM 723 O O . GLN A 1 95 ? 145.976 167.501 89.324 1.00 23.10 95 GLN A O 1
ATOM 729 N N . LEU A 1 96 ? 144.525 165.809 89.562 1.00 20.01 96 LEU A N 1
ATOM 730 C CA . LEU A 1 96 ? 144.791 165.654 90.981 1.00 20.01 96 LEU A CA 1
ATOM 731 C C . LEU A 1 96 ? 145.447 164.312 91.251 1.00 20.01 96 LEU A C 1
ATOM 732 O O . LEU A 1 96 ? 145.260 163.354 90.498 1.00 20.01 96 LEU A O 1
ATOM 737 N N . LEU A 1 97 ? 146.213 164.250 92.334 1.00 15.65 97 LEU A N 1
ATOM 738 C CA . LEU A 1 97 ? 146.973 163.060 92.681 1.00 15.65 97 LEU A CA 1
ATOM 739 C C . LEU A 1 97 ? 147.097 163.014 94.190 1.00 15.65 97 LEU A C 1
ATOM 740 O O . LEU A 1 97 ? 147.996 163.642 94.752 1.00 15.65 97 LEU A O 1
ATOM 745 N N . LEU A 1 98 ? 146.208 162.279 94.845 1.00 14.96 98 LEU A N 1
ATOM 746 C CA . LEU A 1 98 ? 146.138 162.286 96.298 1.00 14.96 98 LEU A CA 1
ATOM 747 C C . LEU A 1 98 ? 147.040 161.201 96.865 1.00 14.96 98 LEU A C 1
ATOM 748 O O . LEU A 1 98 ? 147.029 160.060 96.395 1.00 14.96 98 LEU A O 1
ATOM 753 N N . THR A 1 99 ? 147.835 161.578 97.856 1.00 14.26 99 THR A N 1
ATOM 754 C CA . THR A 1 99 ? 148.765 160.681 98.511 1.00 14.26 99 THR A CA 1
ATOM 755 C C . THR A 1 99 ? 148.136 160.115 99.773 1.00 14.26 99 THR A C 1
ATOM 756 O O . THR A 1 99 ? 147.442 160.816 100.510 1.00 14.26 99 THR A O 1
ATOM 760 N N . LEU A 1 100 ? 148.376 158.839 100.019 1.00 13.70 100 LEU A N 1
ATOM 761 C CA . LEU A 1 100 ? 148.018 158.228 101.284 1.00 13.70 100 LEU A CA 1
ATOM 762 C C . LEU A 1 100 ? 149.286 157.826 102.012 1.00 13.70 100 LEU A C 1
ATOM 763 O O . LEU A 1 100 ? 150.285 157.464 101.390 1.00 13.70 100 LEU A O 1
ATOM 768 N N . VAL A 1 101 ? 149.253 157.913 103.335 1.00 13.75 101 VAL A N 1
ATOM 769 C CA . VAL A 1 101 ? 150.329 157.418 104.180 1.00 13.75 101 VAL A CA 1
ATOM 770 C C . VAL A 1 101 ? 149.706 156.454 105.168 1.00 13.75 101 VAL A C 1
ATOM 771 O O . VAL A 1 101 ? 148.968 156.872 106.064 1.00 13.75 101 VAL A O 1
ATOM 775 N N . VAL A 1 102 ? 149.982 155.174 105.001 1.00 13.15 102 VAL A N 1
ATOM 776 C CA . VAL A 1 102 ? 149.346 154.157 105.816 1.00 13.15 102 VAL A CA 1
ATOM 777 C C . VAL A 1 102 ? 150.350 153.699 106.859 1.00 13.15 102 VAL A C 1
ATOM 778 O O . VAL A 1 102 ? 151.509 153.421 106.547 1.00 13.15 102 VAL A O 1
ATOM 782 N N . LYS A 1 103 ? 149.907 153.632 108.107 1.00 14.31 103 LYS A N 1
ATOM 783 C CA . LYS A 1 103 ? 150.783 153.287 109.211 1.00 14.31 103 LYS A CA 1
ATOM 784 C C . LYS A 1 103 ? 150.271 152.035 109.899 1.00 14.31 103 LYS A C 1
ATOM 785 O O . LYS A 1 103 ? 149.068 151.787 109.958 1.00 14.31 103 LYS A O 1
ATOM 791 N N . HIS A 1 104 ? 151.202 151.267 110.448 1.00 17.57 104 HIS A N 1
ATOM 792 C CA . HIS A 1 104 ? 150.931 150.004 111.113 1.00 17.57 104 HIS A CA 1
ATOM 793 C C . HIS A 1 104 ? 150.147 150.220 112.407 1.00 17.57 104 HIS A C 1
ATOM 794 O O . HIS A 1 104 ? 149.925 151.342 112.857 1.00 17.57 104 HIS A O 1
ATOM 801 N N . ARG A 1 105 ? 149.737 149.114 113.023 1.00 19.54 105 ARG A N 1
ATOM 802 C CA . ARG A 1 105 ? 149.074 149.190 114.319 1.00 19.54 105 ARG A CA 1
ATOM 803 C C . ARG A 1 105 ? 150.077 149.494 115.433 1.00 19.54 105 ARG A C 1
ATOM 804 O O . ARG A 1 105 ? 149.688 149.887 116.537 1.00 19.54 105 ARG A O 1
ATOM 812 N N . LEU A 1 106 ? 151.377 149.402 115.149 1.00 19.70 106 LEU A N 1
ATOM 813 C CA . LEU A 1 106 ? 152.363 149.853 116.127 1.00 19.70 106 LEU A CA 1
ATOM 814 C C . LEU A 1 106 ? 152.406 151.372 116.211 1.00 19.70 106 LEU A C 1
ATOM 815 O O . LEU A 1 106 ? 153.003 151.932 117.135 1.00 19.70 106 LEU A O 1
ATOM 820 N N . GLN A 1 107 ? 151.784 152.058 115.251 1.00 20.73 107 GLN A N 1
ATOM 821 C CA . GLN A 1 107 ? 151.673 153.509 115.317 1.00 20.73 107 GLN A CA 1
ATOM 822 C C . GLN A 1 107 ? 150.538 153.924 116.247 1.00 20.73 107 GLN A C 1
ATOM 823 O O . GLN A 1 107 ? 150.387 155.104 116.574 1.00 20.73 107 GLN A O 1
ATOM 829 N N . LEU A 1 108 ? 149.742 152.962 116.710 1.00 22.96 108 LEU A N 1
ATOM 830 C CA . LEU A 1 108 ? 148.703 153.272 117.685 1.00 22.96 108 LEU A CA 1
ATOM 831 C C . LEU A 1 108 ? 149.307 153.575 119.049 1.00 22.96 108 LEU A C 1
ATOM 832 O O . LEU A 1 108 ? 148.679 154.233 119.883 1.00 22.96 108 LEU A O 1
ATOM 837 N N . MET A 1 109 ? 150.524 153.092 119.298 1.00 23.71 109 MET A N 1
ATOM 838 C CA . MET A 1 109 ? 151.133 153.269 120.609 1.00 23.71 109 MET A CA 1
ATOM 839 C C . MET A 1 109 ? 151.869 154.593 120.710 1.00 23.71 109 MET A C 1
ATOM 840 O O . MET A 1 109 ? 152.050 155.126 121.809 1.00 23.71 109 MET A O 1
ATOM 845 N N . VAL A 1 110 ? 152.304 155.144 119.581 1.00 23.18 110 VAL A N 1
ATOM 846 C CA . VAL A 1 110 ? 153.109 156.359 119.594 1.00 23.18 110 VAL A CA 1
ATOM 847 C C . VAL A 1 110 ? 152.181 157.557 119.774 1.00 23.18 110 VAL A C 1
ATOM 848 O O . VAL A 1 110 ? 152.628 158.674 120.054 1.00 23.18 110 VAL A O 1
ATOM 852 N N . ASP A 1 111 ? 150.876 157.323 119.638 1.00 24.87 111 ASP A N 1
ATOM 853 C CA . ASP A 1 111 ? 149.894 158.376 119.863 1.00 24.87 111 ASP A CA 1
ATOM 854 C C . ASP A 1 111 ? 149.838 158.780 121.329 1.00 24.87 111 ASP A C 1
ATOM 855 O O . ASP A 1 111 ? 149.950 159.963 121.655 1.00 24.87 111 ASP A O 1
ATOM 860 N N . THR A 1 112 ? 149.684 157.809 122.225 1.00 25.04 112 THR A N 1
ATOM 861 C CA . THR A 1 112 ? 149.387 158.096 123.621 1.00 25.04 112 THR A CA 1
ATOM 862 C C . THR A 1 112 ? 150.583 158.698 124.342 1.00 25.04 112 THR A C 1
ATOM 863 O O . THR A 1 112 ? 151.701 158.716 123.829 1.00 25.04 112 THR A O 1
ATOM 867 N N . GLN A 1 113 ? 150.320 159.232 125.534 1.00 26.34 113 GLN A N 1
ATOM 868 C CA . GLN A 1 113 ? 151.359 159.701 126.454 1.00 26.34 113 GLN A CA 1
ATOM 869 C C . GLN A 1 113 ? 150.756 159.661 127.851 1.00 26.34 113 GLN A C 1
ATOM 870 O O . GLN A 1 113 ? 149.987 160.545 128.229 1.00 26.34 113 GLN A O 1
ATOM 876 N N . HIS A 1 114 ? 151.109 158.638 128.614 1.00 23.69 114 HIS A N 1
ATOM 877 C CA . HIS A 1 114 ? 150.596 158.501 129.964 1.00 23.69 114 HIS A CA 1
ATOM 878 C C . HIS A 1 114 ? 151.625 157.784 130.817 1.00 23.69 114 HIS A C 1
ATOM 879 O O . HIS A 1 114 ? 152.344 156.907 130.334 1.00 23.69 114 HIS A O 1
ATOM 886 N N . SER A 1 115 ? 151.700 158.175 132.079 1.00 22.97 115 SER A N 1
ATOM 887 C CA . SER A 1 115 ? 152.645 157.600 133.018 1.00 22.97 115 SER A CA 1
ATOM 888 C C . SER A 1 115 ? 151.992 156.427 133.730 1.00 22.97 115 SER A C 1
ATOM 889 O O . SER A 1 115 ? 150.813 156.491 134.083 1.00 22.97 115 SER A O 1
ATOM 892 N N . GLN A 1 116 ? 152.753 155.359 133.929 1.00 22.27 116 GLN A N 1
ATOM 893 C CA . GLN A 1 116 ? 152.218 154.115 134.452 1.00 22.27 116 GLN A CA 1
ATOM 894 C C . GLN A 1 116 ? 153.276 153.417 135.288 1.00 22.27 116 GLN A C 1
ATOM 895 O O . GLN A 1 116 ? 154.472 153.533 135.021 1.00 22.27 116 GLN A O 1
ATOM 901 N N . LEU A 1 117 ? 152.824 152.680 136.297 1.00 22.47 117 LEU A N 1
ATOM 902 C CA . LEU A 1 117 ? 153.700 152.032 137.263 1.00 22.47 117 LEU A CA 1
ATOM 903 C C . LEU A 1 117 ? 153.571 150.520 137.138 1.00 22.47 117 LEU A C 1
ATOM 904 O O . LEU A 1 117 ? 152.506 149.958 137.411 1.00 22.47 117 LEU A O 1
ATOM 909 N N . PHE A 1 118 ? 154.650 149.871 136.726 1.00 25.65 118 PHE A N 1
ATOM 910 C CA . PHE A 1 118 ? 154.751 148.417 136.683 1.00 25.65 118 PHE A CA 1
ATOM 911 C C . PHE A 1 118 ? 155.592 148.018 137.882 1.00 25.65 118 PHE A C 1
ATOM 912 O O . PHE A 1 118 ? 156.812 148.195 137.868 1.00 25.65 118 PHE A O 1
ATOM 920 N N . LYS A 1 119 ? 154.963 147.481 138.920 1.00 27.39 119 LYS A N 1
ATOM 921 C CA . LYS A 1 119 ? 155.749 147.281 140.126 1.00 27.39 119 LYS A CA 1
ATOM 922 C C . LYS A 1 119 ? 156.553 145.988 140.087 1.00 27.39 119 LYS A C 1
ATOM 923 O O . LYS A 1 119 ? 157.784 146.037 140.065 1.00 27.39 119 LYS A O 1
ATOM 929 N N . ASP A 1 120 ? 155.901 144.830 140.051 1.00 28.90 120 ASP A N 1
ATOM 930 C CA . ASP A 1 120 ? 156.614 143.558 140.131 1.00 28.90 120 ASP A CA 1
ATOM 931 C C . ASP A 1 120 ? 156.206 142.658 138.972 1.00 28.90 120 ASP A C 1
ATOM 932 O O . ASP A 1 120 ? 155.320 141.809 139.108 1.00 28.90 120 ASP A O 1
ATOM 937 N N . LYS A 1 121 ? 156.883 142.819 137.841 1.00 25.96 121 LYS A N 1
ATOM 938 C CA . LYS A 1 121 ? 156.582 142.051 136.645 1.00 25.96 121 LYS A CA 1
ATOM 939 C C . LYS A 1 121 ? 157.867 141.864 135.860 1.00 25.96 121 LYS A C 1
ATOM 940 O O . LYS A 1 121 ? 158.734 142.738 135.855 1.00 25.96 121 LYS A O 1
ATOM 946 N N . SER A 1 122 ? 157.982 140.717 135.203 1.00 27.25 122 SER A N 1
ATOM 947 C CA . SER A 1 122 ? 159.030 140.547 134.213 1.00 27.25 122 SER A CA 1
ATOM 948 C C . SER A 1 122 ? 158.721 141.404 132.993 1.00 27.25 122 SER A C 1
ATOM 949 O O . SER A 1 122 ? 157.586 141.845 132.792 1.00 27.25 122 SER A O 1
ATOM 952 N N . GLU A 1 123 ? 159.749 141.647 132.173 1.00 27.96 123 GLU A N 1
ATOM 953 C CA . GLU A 1 123 ? 159.552 142.472 130.983 1.00 27.96 123 GLU A CA 1
ATOM 954 C C . GLU A 1 123 ? 158.645 141.786 129.977 1.00 27.96 123 GLU A C 1
ATOM 955 O O . GLU A 1 123 ? 157.914 142.453 129.241 1.00 27.96 123 GLU A O 1
ATOM 961 N N . LYS A 1 124 ? 158.667 140.456 129.941 1.00 26.76 124 LYS A N 1
ATOM 962 C CA . LYS A 1 124 ? 157.708 139.726 129.126 1.00 26.76 124 LYS A CA 1
ATOM 963 C C . LYS A 1 124 ? 156.286 139.960 129.623 1.00 26.76 124 LYS A C 1
ATOM 964 O O . LYS A 1 124 ? 155.350 140.064 128.826 1.00 26.76 124 LYS A O 1
ATOM 970 N N . ALA A 1 125 ? 156.115 140.105 130.938 1.00 27.12 125 ALA A N 1
ATOM 971 C CA . ALA A 1 125 ? 154.808 140.467 131.472 1.00 27.12 125 ALA A CA 1
ATOM 972 C C . ALA A 1 125 ? 154.541 141.955 131.307 1.00 27.12 125 ALA A C 1
ATOM 973 O O . ALA A 1 125 ? 153.396 142.402 131.418 1.00 27.12 125 ALA A O 1
ATOM 975 N N . ILE A 1 126 ? 155.589 142.742 131.061 1.00 25.59 126 ILE A N 1
ATOM 976 C CA . ILE A 1 126 ? 155.401 144.166 130.807 1.00 25.59 126 ILE A CA 1
ATOM 977 C C . ILE A 1 126 ? 155.004 144.395 129.357 1.00 25.59 126 ILE A C 1
ATOM 978 O O . ILE A 1 126 ? 154.019 145.086 129.070 1.00 25.59 126 ILE A O 1
ATOM 983 N N . LEU A 1 127 ? 155.745 143.791 128.422 1.00 25.41 127 LEU A N 1
ATOM 984 C CA . LEU A 1 127 ? 155.477 144.000 127.003 1.00 25.41 127 LEU A CA 1
ATOM 985 C C . LEU A 1 127 ? 154.186 143.324 126.576 1.00 25.41 127 LEU A C 1
ATOM 986 O O . LEU A 1 127 ? 153.598 143.687 125.555 1.00 25.41 127 LEU A O 1
ATOM 991 N N . SER A 1 128 ? 153.734 142.331 127.338 1.00 28.17 128 SER A N 1
ATOM 992 C CA . SER A 1 128 ? 152.414 141.774 127.088 1.00 28.17 128 SER A CA 1
ATOM 993 C C . SER A 1 128 ? 151.333 142.787 127.427 1.00 28.17 128 SER A C 1
ATOM 994 O O . SER A 1 128 ? 150.431 143.037 126.625 1.00 28.17 128 SER A O 1
ATOM 997 N N . THR A 1 129 ? 151.432 143.415 128.600 1.00 27.31 129 THR A N 1
ATOM 998 C CA . THR A 1 129 ? 150.395 144.352 129.018 1.00 27.31 129 THR A CA 1
ATOM 999 C C . THR A 1 129 ? 150.566 145.704 128.348 1.00 27.31 129 THR A C 1
ATOM 1000 O O . THR A 1 129 ? 149.695 146.573 128.455 1.00 27.31 129 THR A O 1
ATOM 1004 N N . LEU A 1 130 ? 151.691 145.913 127.669 1.00 27.11 130 LEU A N 1
ATOM 1005 C CA . LEU A 1 130 ? 151.874 147.155 126.933 1.00 27.11 130 LEU A CA 1
ATOM 1006 C C . LEU A 1 130 ? 151.296 147.047 125.530 1.00 27.11 130 LEU A C 1
ATOM 1007 O O . LEU A 1 130 ? 150.915 148.055 124.929 1.00 27.11 130 LEU A O 1
ATOM 1012 N N . LEU A 1 131 ? 151.228 145.829 124.989 1.00 27.28 131 LEU A N 1
ATOM 1013 C CA . LEU A 1 131 ? 150.692 145.647 123.645 1.00 27.28 131 LEU A CA 1
ATOM 1014 C C . LEU A 1 131 ? 149.232 145.216 123.683 1.00 27.28 131 LEU A C 1
ATOM 1015 O O . LEU A 1 131 ? 148.475 145.482 122.744 1.00 27.28 131 LEU A O 1
ATOM 1020 N N . ASN A 1 132 ? 148.819 144.539 124.755 1.00 31.47 132 ASN A N 1
ATOM 1021 C CA . ASN A 1 132 ? 147.413 144.184 124.917 1.00 31.47 132 ASN A CA 1
ATOM 1022 C C . ASN A 1 132 ? 146.577 145.428 125.195 1.00 31.47 132 ASN A C 1
ATOM 1023 O O . ASN A 1 132 ? 145.394 145.483 124.841 1.00 31.47 132 ASN A O 1
ATOM 1028 N N . GLN A 1 133 ? 147.186 146.438 125.825 1.00 31.66 133 GLN A N 1
ATOM 1029 C CA . GLN A 1 133 ? 146.472 147.669 126.146 1.00 31.66 133 GLN A CA 1
ATOM 1030 C C . GLN A 1 133 ? 146.078 148.426 124.886 1.00 31.66 133 GLN A C 1
ATOM 1031 O O . GLN A 1 133 ? 144.984 148.999 124.813 1.00 31.66 133 GLN A O 1
ATOM 1037 N N . THR A 1 134 ? 146.934 148.402 123.868 1.00 30.79 134 THR A N 1
ATOM 1038 C CA . THR A 1 134 ? 146.648 149.110 122.628 1.00 30.79 134 THR A CA 1
ATOM 1039 C C . THR A 1 134 ? 145.717 148.338 121.709 1.00 30.79 134 THR A C 1
ATOM 1040 O O . THR A 1 134 ? 144.753 148.914 121.196 1.00 30.79 134 THR A O 1
ATOM 1044 N N . GLY A 1 135 ? 145.978 147.052 121.489 1.00 29.09 135 GLY A N 1
ATOM 1045 C CA . GLY A 1 135 ? 145.129 146.266 120.619 1.00 29.09 135 GLY A CA 1
ATOM 1046 C C . GLY A 1 135 ? 145.866 145.570 119.497 1.00 29.09 135 GLY A C 1
ATOM 1047 O O . GLY A 1 135 ? 145.282 145.277 118.451 1.00 29.09 135 GLY A O 1
ATOM 1048 N N . ILE A 1 136 ? 147.153 145.309 119.693 1.00 28.11 136 ILE A N 1
ATOM 1049 C CA . ILE A 1 136 ? 147.946 144.509 118.770 1.00 28.11 136 ILE A CA 1
ATOM 1050 C C . ILE A 1 136 ? 148.432 143.279 119.523 1.00 28.11 136 ILE A C 1
ATOM 1051 O O . ILE A 1 136 ? 148.859 143.375 120.679 1.00 28.11 136 ILE A O 1
ATOM 1056 N N . ASN A 1 137 ? 148.312 142.118 118.893 1.00 26.82 137 ASN A N 1
ATOM 1057 C CA . ASN A 1 137 ? 148.753 140.890 119.528 1.00 26.82 137 ASN A CA 1
ATOM 1058 C C . ASN A 1 137 ? 150.271 140.831 119.601 1.00 26.82 137 ASN A C 1
ATOM 1059 O O . ASN A 1 137 ? 150.980 141.512 118.859 1.00 26.82 137 ASN A O 1
ATOM 1064 N N . ALA A 1 138 ? 150.763 140.012 120.520 1.00 27.05 138 ALA A N 1
ATOM 1065 C CA . ALA A 1 138 ? 152.184 139.921 120.808 1.00 27.05 138 ALA A CA 1
ATOM 1066 C C . ALA A 1 138 ? 152.638 138.482 120.664 1.00 27.05 138 ALA A C 1
ATOM 1067 O O . ALA A 1 138 ? 152.281 137.630 121.482 1.00 27.05 138 ALA A O 1
ATOM 1069 N N . ARG A 1 139 ? 153.416 138.214 119.631 1.00 26.38 139 ARG A N 1
ATOM 1070 C CA . ARG A 1 139 ? 154.101 136.944 119.484 1.00 26.38 139 ARG A CA 1
ATOM 1071 C C . ARG A 1 139 ? 155.472 137.086 120.119 1.00 26.38 139 ARG A C 1
ATOM 1072 O O . ARG A 1 139 ? 156.095 138.143 120.028 1.00 26.38 139 ARG A O 1
ATOM 1080 N N . PHE A 1 140 ? 155.926 136.049 120.799 1.00 24.99 140 PHE A N 1
ATOM 1081 C CA . PHE A 1 140 ? 157.191 136.146 121.504 1.00 24.99 140 PHE A CA 1
ATOM 1082 C C . PHE A 1 140 ? 158.173 135.112 120.984 1.00 24.99 140 PHE A C 1
ATOM 1083 O O . PHE A 1 140 ? 157.816 134.171 120.273 1.00 24.99 140 PHE A O 1
ATOM 1091 N N . GLY A 1 141 ? 159.436 135.316 121.352 1.00 27.29 141 GLY A N 1
ATOM 1092 C CA . GLY A 1 141 ? 160.480 134.367 121.052 1.00 27.29 141 GLY A CA 1
ATOM 1093 C C . GLY A 1 141 ? 161.259 134.054 122.315 1.00 27.29 141 GLY A C 1
ATOM 1094 O O . GLY A 1 141 ? 160.997 134.610 123.383 1.00 27.29 141 GLY A O 1
ATOM 1095 N N . LYS A 1 142 ? 162.223 133.153 122.177 1.00 29.59 142 LYS A N 1
ATOM 1096 C CA . LYS A 1 142 ? 163.006 132.747 123.333 1.00 29.59 142 LYS A CA 1
ATOM 1097 C C . LYS A 1 142 ? 164.065 133.791 123.637 1.00 29.59 142 LYS A C 1
ATOM 1098 O O . LYS A 1 142 ? 165.080 133.880 122.941 1.00 29.59 142 LYS A O 1
ATOM 1104 N N . ILE A 1 143 ? 163.828 134.584 124.676 1.00 29.42 143 ILE A N 1
ATOM 1105 C CA . ILE A 1 143 ? 164.729 135.668 125.033 1.00 29.42 143 ILE A CA 1
ATOM 1106 C C . ILE A 1 143 ? 165.351 135.349 126.382 1.00 29.42 143 ILE A C 1
ATOM 1107 O O . ILE A 1 143 ? 164.653 134.963 127.325 1.00 29.42 143 ILE A O 1
ATOM 1112 N N . ALA A 1 144 ? 166.664 135.531 126.480 1.00 29.03 144 ALA A N 1
ATOM 1113 C CA . ALA A 1 144 ? 167.347 135.325 127.747 1.00 29.03 144 ALA A CA 1
ATOM 1114 C C . ALA A 1 144 ? 167.280 136.557 128.634 1.00 29.03 144 ALA A C 1
ATOM 1115 O O . ALA A 1 144 ? 167.662 136.492 129.805 1.00 29.03 144 ALA A O 1
ATOM 1117 N N . ALA A 1 145 ? 166.824 137.686 128.093 1.00 27.78 145 ALA A N 1
ATOM 1118 C CA . ALA A 1 145 ? 166.864 138.932 128.845 1.00 27.78 145 ALA A CA 1
ATOM 1119 C C . ALA A 1 145 ? 165.500 139.343 129.371 1.00 27.78 145 ALA A C 1
ATOM 1120 O O . ALA A 1 145 ? 165.421 140.039 130.388 1.00 27.78 145 ALA A O 1
ATOM 1122 N N . LEU A 1 146 ? 164.422 138.933 128.705 1.00 28.93 146 LEU A N 1
ATOM 1123 C CA . LEU A 1 146 ? 163.105 139.426 129.077 1.00 28.93 146 LEU A CA 1
ATOM 1124 C C . LEU A 1 146 ? 162.529 138.705 130.282 1.00 28.93 146 LEU A C 1
ATOM 1125 O O . LEU A 1 146 ? 161.535 139.170 130.842 1.00 28.93 146 LEU A O 1
ATOM 1130 N N . ASP A 1 147 ? 163.120 137.592 130.694 1.00 30.80 147 ASP A N 1
ATOM 1131 C CA . ASP A 1 147 ? 162.684 136.880 131.892 1.00 30.80 147 ASP A CA 1
ATOM 1132 C C . ASP A 1 147 ? 163.424 137.443 133.101 1.00 30.80 147 ASP A C 1
ATOM 1133 O O . ASP A 1 147 ? 164.202 136.748 133.757 1.00 30.80 147 ASP A O 1
ATOM 1138 N N . GLN A 1 148 ? 163.150 138.701 133.426 1.00 28.03 148 GLN A N 1
ATOM 1139 C CA . GLN A 1 148 ? 163.918 139.406 134.439 1.00 28.03 148 GLN A CA 1
ATOM 1140 C C . GLN A 1 148 ? 162.953 140.224 135.276 1.00 28.03 148 GLN A C 1
ATOM 1141 O O . GLN A 1 148 ? 162.275 141.108 134.755 1.00 28.03 148 GLN A O 1
ATOM 1147 N N . LYS A 1 149 ? 162.881 139.917 136.563 1.00 27.08 149 LYS A N 1
ATOM 1148 C CA . LYS A 1 149 ? 161.889 140.514 137.441 1.00 27.08 149 LYS A CA 1
ATOM 1149 C C . LYS A 1 149 ? 162.396 141.851 137.951 1.00 27.08 149 LYS A C 1
ATOM 1150 O O . LYS A 1 149 ? 163.587 142.008 138.233 1.00 27.08 149 LYS A O 1
ATOM 1156 N N . HIS A 1 150 ? 161.487 142.813 138.063 1.00 27.28 150 HIS A N 1
ATOM 1157 C CA . HIS A 1 150 ? 161.816 144.155 138.511 1.00 27.28 150 HIS A CA 1
ATOM 1158 C C . HIS A 1 150 ? 161.099 144.447 139.816 1.00 27.28 150 HIS A C 1
ATOM 1159 O O . HIS A 1 150 ? 159.920 144.113 139.972 1.00 27.28 150 HIS A O 1
ATOM 1166 N N . GLU A 1 151 ? 161.828 145.048 140.754 1.00 27.66 151 GLU A N 1
ATOM 1167 C CA . GLU A 1 151 ? 161.234 145.544 141.986 1.00 27.66 151 GLU A CA 1
ATOM 1168 C C . GLU A 1 151 ? 160.316 146.721 141.721 1.00 27.66 151 GLU A C 1
ATOM 1169 O O . GLU A 1 151 ? 159.279 146.845 142.378 1.00 27.66 151 GLU A O 1
ATOM 1175 N N . GLN A 1 152 ? 160.687 147.584 140.776 1.00 25.04 152 GLN A N 1
ATOM 1176 C CA . GLN A 1 152 ? 159.859 148.676 140.282 1.00 25.04 152 GLN A CA 1
ATOM 1177 C C . GLN A 1 152 ? 160.183 148.848 138.814 1.00 25.04 152 GLN A C 1
ATOM 1178 O O . GLN A 1 152 ? 161.281 148.490 138.382 1.00 25.04 152 GLN A O 1
ATOM 1184 N N . MET A 1 153 ? 159.242 149.402 138.060 1.00 24.43 153 MET A N 1
ATOM 1185 C CA . MET A 1 153 ? 159.497 149.776 136.677 1.00 24.43 153 MET A CA 1
ATOM 1186 C C . MET A 1 153 ? 158.500 150.849 136.298 1.00 24.43 153 MET A C 1
ATOM 1187 O O . MET A 1 153 ? 157.306 150.566 136.183 1.00 24.43 153 MET A O 1
ATOM 1192 N N . VAL A 1 154 ? 158.979 152.068 136.098 1.00 23.03 154 VAL A N 1
ATOM 1193 C CA . VAL A 1 154 ? 158.113 153.216 135.884 1.00 23.03 154 VAL A CA 1
ATOM 1194 C C . VAL A 1 154 ? 158.301 153.714 134.463 1.00 23.03 154 VAL A C 1
ATOM 1195 O O . VAL A 1 154 ? 159.433 153.936 134.022 1.00 23.03 154 VAL A O 1
ATOM 1199 N N . GLN A 1 155 ? 157.194 153.859 133.745 1.00 22.80 155 GLN A N 1
ATOM 1200 C CA . GLN A 1 155 ? 157.126 154.676 132.545 1.00 22.80 155 GLN A CA 1
ATOM 1201 C C . GLN A 1 155 ? 156.641 156.045 132.984 1.00 22.80 155 GLN A C 1
ATOM 1202 O O . GLN A 1 155 ? 155.543 156.162 133.531 1.00 22.80 155 GLN A O 1
ATOM 1208 N N . PHE A 1 156 ? 157.456 157.068 132.777 1.00 23.61 156 PHE A N 1
ATOM 1209 C CA . PHE A 1 156 ? 157.217 158.379 133.375 1.00 23.61 156 PHE A CA 1
ATOM 1210 C C . PHE A 1 156 ? 156.993 159.406 132.275 1.00 23.61 156 PHE A C 1
ATOM 1211 O O . PHE A 1 156 ? 157.957 160.000 131.784 1.00 23.61 156 PHE A O 1
ATOM 1219 N N . ARG A 1 157 ? 155.720 159.613 131.926 1.00 25.21 157 ARG A N 1
ATOM 1220 C CA . ARG A 1 157 ? 155.264 160.692 131.045 1.00 25.21 157 ARG A CA 1
ATOM 1221 C C . ARG A 1 157 ? 155.930 160.630 129.674 1.00 25.21 157 ARG A C 1
ATOM 1222 O O . ARG A 1 157 ? 156.355 161.641 129.119 1.00 25.21 157 ARG A O 1
ATOM 1230 N N . CYS A 1 158 ? 156.041 159.420 129.142 1.00 26.29 158 CYS A N 1
ATOM 1231 C CA . CYS A 1 158 ? 156.474 159.231 127.770 1.00 26.29 158 CYS A CA 1
ATOM 1232 C C . CYS A 1 158 ? 155.478 158.309 127.088 1.00 26.29 158 CYS A C 1
ATOM 1233 O O . CYS A 1 158 ? 154.609 157.722 127.732 1.00 26.29 158 CYS A O 1
ATOM 1236 N N . SER A 1 159 ? 155.603 158.200 125.772 1.00 25.54 159 SER A N 1
ATOM 1237 C CA . SER A 1 159 ? 154.652 157.437 124.987 1.00 25.54 159 SER A CA 1
ATOM 1238 C C . SER A 1 159 ? 154.866 155.944 125.185 1.00 25.54 159 SER A C 1
ATOM 1239 O O . SER A 1 159 ? 155.867 155.503 125.747 1.00 25.54 159 SER A O 1
ATOM 1242 N N . ASP A 1 160 ? 153.902 155.159 124.710 1.00 25.57 160 ASP A N 1
ATOM 1243 C CA . ASP A 1 160 ? 154.005 153.713 124.862 1.00 25.57 160 ASP A CA 1
ATOM 1244 C C . ASP A 1 160 ? 155.047 153.131 123.921 1.00 25.57 160 ASP A C 1
ATOM 1245 O O . ASP A 1 160 ? 155.770 152.200 124.288 1.00 25.57 160 ASP A O 1
ATOM 1250 N N . TRP A 1 161 ? 155.139 153.660 122.703 1.00 24.27 161 TRP A N 1
ATOM 1251 C CA . TRP A 1 161 ? 156.226 153.266 121.818 1.00 24.27 161 TRP A CA 1
ATOM 1252 C C . TRP A 1 161 ? 157.512 153.978 122.188 1.00 24.27 161 TRP A C 1
ATOM 1253 O O . TRP A 1 161 ? 158.596 153.565 121.770 1.00 24.27 161 TRP A O 1
ATOM 1264 N N . HIS A 1 162 ? 157.415 155.048 122.970 1.00 29.31 162 HIS A N 1
ATOM 1265 C CA . HIS A 1 162 ? 158.625 155.675 123.471 1.00 29.31 162 HIS A CA 1
ATOM 1266 C C . HIS A 1 162 ? 159.175 154.932 124.675 1.00 29.31 162 HIS A C 1
ATOM 1267 O O . HIS A 1 162 ? 160.365 155.040 124.977 1.00 29.31 162 HIS A O 1
ATOM 1274 N N . PHE A 1 163 ? 158.332 154.170 125.363 1.00 24.14 163 PHE A N 1
ATOM 1275 C CA . PHE A 1 163 ? 158.807 153.307 126.432 1.00 24.14 163 PHE A CA 1
ATOM 1276 C C . PHE A 1 163 ? 159.219 151.949 125.895 1.00 24.14 163 PHE A C 1
ATOM 1277 O O . PHE A 1 163 ? 160.025 151.255 126.521 1.00 24.14 163 PHE A O 1
ATOM 1285 N N . LEU A 1 164 ? 158.700 151.575 124.727 1.00 21.30 164 LEU A N 1
ATOM 1286 C CA . LEU A 1 164 ? 158.905 150.230 124.208 1.00 21.30 164 LEU A CA 1
ATOM 1287 C C . LEU A 1 164 ? 160.350 150.007 123.801 1.00 21.30 164 LEU A C 1
ATOM 1288 O O . LEU A 1 164 ? 161.038 149.166 124.384 1.00 21.30 164 LEU A O 1
ATOM 1293 N N . LEU A 1 165 ? 160.845 150.770 122.831 1.00 22.49 165 LEU A N 1
ATOM 1294 C CA . LEU A 1 165 ? 162.208 150.537 122.382 1.00 22.49 165 LEU A CA 1
ATOM 1295 C C . LEU A 1 165 ? 163.252 151.108 123.318 1.00 22.49 165 LEU A C 1
ATOM 1296 O O . LEU A 1 165 ? 164.439 150.836 123.129 1.00 22.49 165 LEU A O 1
ATOM 1301 N N . CYS A 1 166 ? 162.856 151.889 124.314 1.00 24.55 166 CYS A N 1
ATOM 1302 C CA . CYS A 1 166 ? 163.791 152.196 125.384 1.00 24.55 166 CYS A CA 1
ATOM 1303 C C . CYS A 1 166 ? 163.980 150.988 126.286 1.00 24.55 166 CYS A C 1
ATOM 1304 O O . CYS A 1 166 ? 164.981 150.887 127.001 1.00 24.55 166 CYS A O 1
ATOM 1307 N N . ARG A 1 167 ? 163.020 150.066 126.274 1.00 21.46 167 ARG A N 1
ATOM 1308 C CA . ARG A 1 167 ? 163.194 148.798 126.962 1.00 21.46 167 ARG A CA 1
ATOM 1309 C C . ARG A 1 167 ? 163.815 147.748 126.057 1.00 21.46 167 ARG A C 1
ATOM 1310 O O . ARG A 1 167 ? 164.548 146.881 126.536 1.00 21.46 167 ARG A O 1
ATOM 1318 N N . LEU A 1 168 ? 163.549 147.810 124.754 1.00 19.62 168 LEU A N 1
ATOM 1319 C CA . LEU A 1 168 ? 164.144 146.838 123.847 1.00 19.62 168 LEU A CA 1
ATOM 1320 C C . LEU A 1 168 ? 165.601 147.157 123.563 1.00 19.62 168 LEU A C 1
ATOM 1321 O O . LEU A 1 168 ? 166.327 146.307 123.040 1.00 19.62 168 LEU A O 1
ATOM 1326 N N . SER A 1 169 ? 166.041 148.371 123.876 1.00 21.60 169 SER A N 1
ATOM 1327 C CA . SER A 1 169 ? 167.458 148.681 123.810 1.00 21.60 169 SER A CA 1
ATOM 1328 C C . SER A 1 169 ? 168.168 148.418 125.125 1.00 21.60 169 SER A C 1
ATOM 1329 O O . SER A 1 169 ? 169.400 148.416 125.158 1.00 21.60 169 SER A O 1
ATOM 1332 N N . ALA A 1 170 ? 167.423 148.212 126.209 1.00 21.61 170 ALA A N 1
ATOM 1333 C CA . ALA A 1 170 ? 168.058 147.888 127.480 1.00 21.61 170 ALA A CA 1
ATOM 1334 C C . ALA A 1 170 ? 168.161 146.383 127.674 1.00 21.61 170 ALA A C 1
ATOM 1335 O O . ALA A 1 170 ? 168.805 145.917 128.619 1.00 21.61 170 ALA A O 1
ATOM 1337 N N . THR A 1 171 ? 167.516 145.609 126.808 1.00 23.05 171 THR A N 1
ATOM 1338 C CA . THR A 1 171 ? 167.629 144.161 126.848 1.00 23.05 171 THR A CA 1
ATOM 1339 C C . THR A 1 171 ? 168.339 143.588 125.632 1.00 23.05 171 THR A C 1
ATOM 1340 O O . THR A 1 171 ? 168.774 142.435 125.679 1.00 23.05 171 THR A O 1
ATOM 1344 N N . GLY A 1 172 ? 168.466 144.356 124.556 1.00 21.96 172 GLY A N 1
ATOM 1345 C CA . GLY A 1 172 ? 169.144 143.886 123.365 1.00 21.96 172 GLY A CA 1
ATOM 1346 C C . GLY A 1 172 ? 168.390 142.812 122.607 1.00 21.96 172 GLY A C 1
ATOM 1347 O O . GLY A 1 172 ? 168.916 141.720 122.382 1.00 21.96 172 GLY A O 1
ATOM 1348 N N . ALA A 1 173 ? 167.154 143.102 122.215 1.00 21.58 173 ALA A N 1
ATOM 1349 C CA . ALA A 1 173 ? 166.333 142.185 121.437 1.00 21.58 173 ALA A CA 1
ATOM 1350 C C . ALA A 1 173 ? 165.655 142.961 120.322 1.00 21.58 173 ALA A C 1
ATOM 1351 O O . ALA A 1 173 ? 165.225 144.097 120.537 1.00 21.58 173 ALA A O 1
ATOM 1353 N N . TRP A 1 174 ? 165.560 142.362 119.137 1.00 21.32 174 TRP A N 1
ATOM 1354 C CA . TRP A 1 174 ? 164.958 143.094 118.038 1.00 21.32 174 TRP A CA 1
ATOM 1355 C C . TRP A 1 174 ? 163.445 143.109 118.153 1.00 21.32 174 TRP A C 1
ATOM 1356 O O . TRP A 1 174 ? 162.845 142.386 118.947 1.00 21.32 174 TRP A O 1
ATOM 1367 N N . LEU A 1 175 ? 162.836 143.942 117.326 1.00 17.90 175 LEU A N 1
ATOM 1368 C CA . LEU A 1 175 ? 161.405 143.927 117.072 1.00 17.90 175 LEU A CA 1
ATOM 1369 C C . LEU A 1 175 ? 161.225 143.518 115.618 1.00 17.90 175 LEU A C 1
ATOM 1370 O O . LEU A 1 175 ? 161.862 144.089 114.729 1.00 17.90 175 LEU A O 1
ATOM 1375 N N . LEU A 1 176 ? 160.383 142.527 115.367 1.00 17.66 176 LEU A N 1
ATOM 1376 C CA . LEU A 1 176 ? 160.087 142.160 113.992 1.00 17.66 176 LEU A CA 1
ATOM 1377 C C . LEU A 1 176 ? 158.624 142.431 113.711 1.00 17.66 176 LEU A C 1
ATOM 1378 O O . LEU A 1 176 ? 157.780 141.579 114.018 1.00 17.66 176 LEU A O 1
ATOM 1383 N N . PRO A 1 177 ? 158.272 143.568 113.148 1.00 16.69 177 PRO A N 1
ATOM 1384 C CA . PRO A 1 177 ? 156.863 143.826 112.855 1.00 16.69 177 PRO A CA 1
ATOM 1385 C C . PRO A 1 177 ? 156.398 143.090 111.615 1.00 16.69 177 PRO A C 1
ATOM 1386 O O . PRO A 1 177 ? 156.786 143.433 110.498 1.00 16.69 177 PRO A O 1
ATOM 1390 N N . ALA A 1 178 ? 155.584 142.059 111.791 1.00 18.96 178 ALA A N 1
ATOM 1391 C CA . ALA A 1 178 ? 155.027 141.383 110.637 1.00 18.96 178 ALA A CA 1
ATOM 1392 C C . ALA A 1 178 ? 153.724 142.050 110.218 1.00 18.96 178 ALA A C 1
ATOM 1393 O O . ALA A 1 178 ? 153.377 143.142 110.669 1.00 18.96 178 ALA A O 1
ATOM 1395 N N . ILE A 1 179 ? 152.996 141.375 109.332 1.00 19.52 179 ILE A N 1
ATOM 1396 C CA . ILE A 1 179 ? 151.733 141.916 108.842 1.00 19.52 179 ILE A CA 1
ATOM 1397 C C . ILE A 1 179 ? 150.625 141.695 109.863 1.00 19.52 179 ILE A C 1
ATOM 1398 O O . ILE A 1 179 ? 149.781 142.570 110.091 1.00 19.52 179 ILE A O 1
ATOM 1403 N N . GLU A 1 180 ? 150.619 140.532 110.509 1.00 23.71 180 GLU A N 1
ATOM 1404 C CA . GLU A 1 180 ? 149.525 140.144 111.388 1.00 23.71 180 GLU A CA 1
ATOM 1405 C C . GLU A 1 180 ? 149.881 140.215 112.869 1.00 23.71 180 GLU A C 1
ATOM 1406 O O . GLU A 1 180 ? 149.028 140.575 113.684 1.00 23.71 180 GLU A O 1
ATOM 1412 N N . ASP A 1 181 ? 151.114 139.889 113.249 1.00 23.82 181 ASP A N 1
ATOM 1413 C CA . ASP A 1 181 ? 151.515 139.960 114.647 1.00 23.82 181 ASP A CA 1
ATOM 1414 C C . ASP A 1 181 ? 152.987 140.323 114.757 1.00 23.82 181 ASP A C 1
ATOM 1415 O O . ASP A 1 181 ? 153.838 139.737 114.080 1.00 23.82 181 ASP A O 1
ATOM 1420 N N . VAL A 1 182 ? 153.283 141.296 115.609 1.00 21.51 182 VAL A N 1
ATOM 1421 C CA . VAL A 1 182 ? 154.668 141.660 115.850 1.00 21.51 182 VAL A CA 1
ATOM 1422 C C . VAL A 1 182 ? 155.311 140.592 116.724 1.00 21.51 182 VAL A C 1
ATOM 1423 O O . VAL A 1 182 ? 154.669 140.027 117.617 1.00 21.51 182 VAL A O 1
ATOM 1427 N N . GLN A 1 183 ? 156.557 140.239 116.416 1.00 20.92 183 GLN A N 1
ATOM 1428 C CA . GLN A 1 183 ? 157.257 139.225 117.188 1.00 20.92 183 GLN A CA 1
ATOM 1429 C C . GLN A 1 183 ? 158.621 139.741 117.613 1.00 20.92 183 GLN A C 1
ATOM 1430 O O . GLN A 1 183 ? 159.266 140.497 116.883 1.00 20.92 183 GLN A O 1
ATOM 1436 N N . PHE A 1 184 ? 159.021 139.373 118.822 1.00 22.06 184 PHE A N 1
ATOM 1437 C CA . PHE A 1 184 ? 160.320 139.716 119.374 1.00 22.06 184 PHE A CA 1
ATOM 1438 C C . PHE A 1 184 ? 161.236 138.529 119.149 1.00 22.06 184 PHE A C 1
ATOM 1439 O O . PHE A 1 184 ? 160.774 137.385 119.138 1.00 22.06 184 PHE A O 1
ATOM 1447 N N . VAL A 1 185 ? 162.519 138.793 118.966 1.00 24.49 185 VAL A N 1
ATOM 1448 C CA . VAL A 1 185 ? 163.500 137.740 118.776 1.00 24.49 185 VAL A CA 1
ATOM 1449 C C . VAL A 1 185 ? 164.849 138.267 119.240 1.00 24.49 185 VAL A C 1
ATOM 1450 O O . VAL A 1 185 ? 165.127 139.467 119.146 1.00 24.49 185 VAL A O 1
ATOM 1454 N N . GLN A 1 186 ? 165.648 137.390 119.819 1.00 28.53 186 GLN A N 1
ATOM 1455 C CA . GLN A 1 186 ? 167.010 137.747 120.138 1.00 28.53 186 GLN A CA 1
ATOM 1456 C C . GLN A 1 186 ? 167.824 137.745 118.848 1.00 28.53 186 GLN A C 1
ATOM 1457 O O . GLN A 1 186 ? 167.580 136.912 117.974 1.00 28.53 186 GLN A O 1
ATOM 1463 N N . PRO A 1 187 ? 168.747 138.693 118.673 1.00 27.23 187 PRO A N 1
ATOM 1464 C CA . PRO A 1 187 ? 169.554 138.710 117.443 1.00 27.23 187 PRO A CA 1
ATOM 1465 C C . PRO A 1 187 ? 170.433 137.486 117.250 1.00 27.23 187 PRO A C 1
ATOM 1466 O O . PRO A 1 187 ? 170.708 137.111 116.104 1.00 27.23 187 PRO A O 1
ATOM 1470 N N . ASP A 1 188 ? 170.859 136.835 118.329 1.00 29.30 188 ASP A N 1
ATOM 1471 C CA . ASP A 1 188 ? 171.686 135.647 118.183 1.00 29.30 188 ASP A CA 1
ATOM 1472 C C . ASP A 1 188 ? 170.870 134.446 117.724 1.00 29.30 188 ASP A C 1
ATOM 1473 O O . ASP A 1 188 ? 171.388 133.583 117.012 1.00 29.30 188 ASP A O 1
ATOM 1478 N N . ALA A 1 189 ? 169.592 134.385 118.096 1.00 31.88 189 ALA A N 1
ATOM 1479 C CA . ALA A 1 189 ? 168.744 133.278 117.675 1.00 31.88 189 ALA A CA 1
ATOM 1480 C C . ALA A 1 189 ? 168.264 133.424 116.241 1.00 31.88 189 ALA A C 1
ATOM 1481 O O . ALA A 1 189 ? 167.649 132.493 115.712 1.00 31.88 189 ALA A O 1
ATOM 1483 N N . LEU A 1 190 ? 168.516 134.569 115.604 1.00 31.87 190 LEU A N 1
ATOM 1484 C CA . LEU A 1 190 ? 168.121 134.751 114.215 1.00 31.87 190 LEU A CA 1
ATOM 1485 C C . LEU A 1 190 ? 168.971 133.933 113.263 1.00 31.87 190 LEU A C 1
ATOM 1486 O O . LEU A 1 190 ? 168.533 133.663 112.141 1.00 31.87 190 LEU A O 1
ATOM 1491 N N . LYS A 1 191 ? 170.169 133.538 113.685 1.00 36.18 191 LYS A N 1
ATOM 1492 C CA . LYS A 1 191 ? 171.028 132.716 112.848 1.00 36.18 191 LYS A CA 1
ATOM 1493 C C . LYS A 1 191 ? 170.440 131.320 112.698 1.00 36.18 191 LYS A C 1
ATOM 1494 O O . LYS A 1 191 ? 169.540 130.917 113.441 1.00 36.18 191 LYS A O 1
ATOM 1500 N N . SER A 1 192 ? 170.966 130.579 111.723 1.00 38.59 192 SER A N 1
ATOM 1501 C CA . SER A 1 192 ? 170.468 129.290 111.245 1.00 38.59 192 SER A CA 1
ATOM 1502 C C . SER A 1 192 ? 168.994 129.328 110.858 1.00 38.59 192 SER A C 1
ATOM 1503 O O . SER A 1 192 ? 168.278 128.346 111.080 1.00 38.59 192 SER A O 1
ATOM 1506 N N . ASN A 1 193 ? 168.515 130.436 110.303 1.00 36.82 193 ASN A N 1
ATOM 1507 C CA . ASN A 1 193 ? 167.163 130.518 109.778 1.00 36.82 193 ASN A CA 1
ATOM 1508 C C . ASN A 1 193 ? 167.168 130.168 108.291 1.00 36.82 193 ASN A C 1
ATOM 1509 O O . ASN A 1 193 ? 168.137 129.617 107.760 1.00 36.82 193 ASN A O 1
ATOM 1514 N N . SER A 1 194 ? 166.055 130.458 107.617 1.00 34.73 194 SER A N 1
ATOM 1515 C CA . SER A 1 194 ? 165.957 130.239 106.180 1.00 34.73 194 SER A CA 1
ATOM 1516 C C . SER A 1 194 ? 166.898 131.175 105.431 1.00 34.73 194 SER A C 1
ATOM 1517 O O . SER A 1 194 ? 167.086 132.333 105.811 1.00 34.73 194 SER A O 1
ATOM 1520 N N . ALA A 1 195 ? 167.498 130.662 104.361 1.00 31.02 195 ALA A N 1
ATOM 1521 C CA . ALA A 1 195 ? 168.680 131.275 103.767 1.00 31.02 195 ALA A CA 1
ATOM 1522 C C . ALA A 1 195 ? 168.530 131.368 102.257 1.00 31.02 195 ALA A C 1
ATOM 1523 O O . ALA A 1 195 ? 168.613 130.355 101.557 1.00 31.02 195 ALA A O 1
ATOM 1525 N N . TYR A 1 196 ? 168.325 132.579 101.755 1.00 27.29 196 TYR A N 1
ATOM 1526 C CA . TYR A 1 196 ? 168.344 132.796 100.318 1.00 27.29 196 TYR A CA 1
ATOM 1527 C C . TYR A 1 196 ? 169.753 133.160 99.883 1.00 27.29 196 TYR A C 1
ATOM 1528 O O . TYR A 1 196 ? 170.387 134.041 100.468 1.00 27.29 196 TYR A O 1
ATOM 1537 N N . THR A 1 197 ? 170.244 132.489 98.853 1.00 29.41 197 THR A N 1
ATOM 1538 C CA . THR A 1 197 ? 171.620 132.660 98.417 1.00 29.41 197 THR A CA 1
ATOM 1539 C C . THR A 1 197 ? 171.688 133.760 97.367 1.00 29.41 197 THR A C 1
ATOM 1540 O O . THR A 1 197 ? 170.848 133.816 96.465 1.00 29.41 197 THR A O 1
ATOM 1544 N N . LEU A 1 198 ? 172.674 134.640 97.495 1.00 29.40 198 LEU A N 1
ATOM 1545 C CA . LEU A 1 198 ? 172.947 135.660 96.492 1.00 29.40 198 LEU A CA 1
ATOM 1546 C C . LEU A 1 198 ? 174.290 135.353 95.843 1.00 29.40 198 LEU A C 1
ATOM 1547 O O . LEU A 1 198 ? 175.332 135.435 96.500 1.00 29.40 198 LEU A O 1
ATOM 1552 N N . LYS A 1 199 ? 174.264 134.996 94.565 1.00 38.97 199 LYS A N 1
ATOM 1553 C CA . LYS A 1 199 ? 175.454 134.561 93.850 1.00 38.97 199 LYS A CA 1
ATOM 1554 C C . LYS A 1 199 ? 175.917 135.655 92.902 1.00 38.97 199 LYS A C 1
ATOM 1555 O O . LYS A 1 199 ? 175.094 136.372 92.325 1.00 38.97 199 LYS A O 1
ATOM 1561 N N . SER A 1 200 ? 177.235 135.777 92.747 1.00 42.34 200 SER A N 1
ATOM 1562 C CA . SER A 1 200 ? 177.777 136.690 91.749 1.00 42.34 200 SER A CA 1
ATOM 1563 C C . SER A 1 200 ? 177.704 136.074 90.364 1.00 42.34 200 SER A C 1
ATOM 1564 O O . SER A 1 200 ? 177.683 136.788 89.355 1.00 42.34 200 SER A O 1
ATOM 1567 N N . ARG A 1 201 ? 177.689 134.745 90.294 1.00 51.85 201 ARG A N 1
ATOM 1568 C CA . ARG A 1 201 ? 177.551 134.091 89.003 1.00 51.85 201 ARG A CA 1
ATOM 1569 C C . ARG A 1 201 ? 176.127 134.209 88.493 1.00 51.85 201 ARG A C 1
ATOM 1570 O O . ARG A 1 201 ? 175.887 134.822 87.448 1.00 51.85 201 ARG A O 1
ATOM 1578 N N . GLY A 1 202 ? 175.170 133.663 89.237 1.00 54.24 202 GLY A N 1
ATOM 1579 C CA . GLY A 1 202 ? 173.783 133.711 88.807 1.00 54.24 202 GLY A CA 1
ATOM 1580 C C . GLY A 1 202 ? 173.567 132.827 87.599 1.00 54.24 202 GLY A C 1
ATOM 1581 O O . GLY A 1 202 ? 173.822 131.618 87.635 1.00 54.24 202 GLY A O 1
ATOM 1582 N N . ASP A 1 203 ? 173.095 133.463 86.520 1.00 62.66 203 ASP A N 1
ATOM 1583 C CA . ASP A 1 203 ? 172.894 132.855 85.198 1.00 62.66 203 ASP A CA 1
ATOM 1584 C C . ASP A 1 203 ? 171.968 131.640 85.255 1.00 62.66 203 ASP A C 1
ATOM 1585 O O . ASP A 1 203 ? 172.186 130.633 84.578 1.00 62.66 203 ASP A O 1
ATOM 1590 N N . GLU A 1 204 ? 170.927 131.733 86.073 1.00 62.88 204 GLU A N 1
ATOM 1591 C CA . GLU A 1 204 ? 169.929 130.684 86.174 1.00 62.88 204 GLU A CA 1
ATOM 1592 C C . GLU A 1 204 ? 168.559 131.324 86.310 1.00 62.88 204 GLU A C 1
ATOM 1593 O O . GLU A 1 204 ? 168.441 132.527 86.555 1.00 62.88 204 GLU A O 1
ATOM 1599 N N . ASN A 1 205 ? 167.523 130.509 86.114 1.00 58.63 205 ASN A N 1
ATOM 1600 C CA . ASN A 1 205 ? 166.164 130.986 86.337 1.00 58.63 205 ASN A CA 1
ATOM 1601 C C . ASN A 1 205 ? 165.729 130.740 87.775 1.00 58.63 205 ASN A C 1
ATOM 1602 O O . ASN A 1 205 ? 164.796 131.384 88.269 1.00 58.63 205 ASN A O 1
ATOM 1607 N N . LYS A 1 206 ? 166.389 129.804 88.457 1.00 55.41 206 LYS A N 1
ATOM 1608 C CA . LYS A 1 206 ? 166.040 129.509 89.841 1.00 55.41 206 LYS A CA 1
ATOM 1609 C C . LYS A 1 206 ? 166.774 130.429 90.805 1.00 55.41 206 LYS A C 1
ATOM 1610 O O . LYS A 1 206 ? 166.362 130.577 91.961 1.00 55.41 206 LYS A O 1
ATOM 1616 N N . ASP A 1 207 ? 167.867 131.042 90.358 1.00 47.12 207 ASP A N 1
ATOM 1617 C CA . ASP A 1 207 ? 168.624 131.931 91.227 1.00 47.12 207 ASP A CA 1
ATOM 1618 C C . ASP A 1 207 ? 167.955 133.295 91.322 1.00 47.12 207 ASP A C 1
ATOM 1619 O O . ASP A 1 207 ? 167.076 133.635 90.528 1.00 47.12 207 ASP A O 1
ATOM 1624 N N . ILE A 1 208 ? 168.377 134.076 92.308 1.00 33.58 208 ILE A N 1
ATOM 1625 C CA . ILE A 1 208 ? 167.790 135.386 92.558 1.00 33.58 208 ILE A CA 1
ATOM 1626 C C . ILE A 1 208 ? 168.545 136.446 91.768 1.00 33.58 208 ILE A C 1
ATOM 1627 O O . ILE A 1 208 ? 169.773 136.554 91.862 1.00 33.58 208 ILE A O 1
ATOM 1632 N N . VAL A 1 209 ? 167.809 137.240 90.999 1.00 26.25 209 VAL A N 1
ATOM 1633 C CA . VAL A 1 209 ? 168.388 138.339 90.237 1.00 26.25 209 VAL A CA 1
ATOM 1634 C C . VAL A 1 209 ? 168.634 139.499 91.192 1.00 26.25 209 VAL A C 1
ATOM 1635 O O . VAL A 1 209 ? 167.762 139.853 91.990 1.00 26.25 209 VAL A O 1
ATOM 1639 N N . VAL A 1 210 ? 169.820 140.094 91.115 1.00 21.57 210 VAL A N 1
ATOM 1640 C CA . VAL A 1 210 ? 170.229 141.165 92.013 1.00 21.57 210 VAL A CA 1
ATOM 1641 C C . VAL A 1 210 ? 170.638 142.375 91.181 1.00 21.57 210 VAL A C 1
ATOM 1642 O O . VAL A 1 210 ? 171.317 142.236 90.158 1.00 21.57 210 VAL A O 1
ATOM 1646 N N . LYS A 1 211 ? 170.149 143.547 91.569 1.00 18.91 211 LYS A N 1
ATOM 1647 C CA . LYS A 1 211 ? 170.568 144.816 90.997 1.00 18.91 211 LYS A CA 1
ATOM 1648 C C . LYS A 1 211 ? 170.974 145.745 92.128 1.00 18.91 211 LYS A C 1
ATOM 1649 O O . LYS A 1 211 ? 170.509 145.576 93.256 1.00 18.91 211 LYS A O 1
ATOM 1655 N N . ASP A 1 212 ? 171.857 146.701 91.819 1.00 18.60 212 ASP A N 1
ATOM 1656 C CA . ASP A 1 212 ? 172.204 147.833 92.695 1.00 18.60 212 ASP A CA 1
ATOM 1657 C C . ASP A 1 212 ? 172.660 147.397 94.086 1.00 18.60 212 ASP A C 1
ATOM 1658 O O . ASP A 1 212 ? 172.166 147.886 95.102 1.00 18.60 212 ASP A O 1
ATOM 1663 N N . ALA A 1 213 ? 173.582 146.443 94.134 1.00 15.86 213 ALA A N 1
ATOM 1664 C CA . ALA A 1 213 ? 174.076 145.984 95.423 1.00 15.86 213 ALA A CA 1
ATOM 1665 C C . ALA A 1 213 ? 174.963 147.044 96.054 1.00 15.86 213 ALA A C 1
ATOM 1666 O O . ALA A 1 213 ? 175.629 147.813 95.361 1.00 15.86 213 ALA A O 1
ATOM 1668 N N . TYR A 1 214 ? 174.942 147.105 97.378 1.00 16.36 214 TYR A N 1
ATOM 1669 C CA . TYR A 1 214 ? 175.674 148.114 98.126 1.00 16.36 214 TYR A CA 1
ATOM 1670 C C . TYR A 1 214 ? 175.944 147.579 99.517 1.00 16.36 214 TYR A C 1
ATOM 1671 O O . TYR A 1 214 ? 175.085 146.912 100.093 1.00 16.36 214 TYR A O 1
ATOM 1680 N N . TRP A 1 215 ? 177.129 147.858 100.050 1.00 16.96 215 TRP A N 1
ATOM 1681 C CA . TRP A 1 215 ? 177.435 147.568 101.442 1.00 16.96 215 TRP A CA 1
ATOM 1682 C C . TRP A 1 215 ? 178.448 148.578 101.945 1.00 16.96 215 TRP A C 1
ATOM 1683 O O . TRP A 1 215 ? 179.185 149.176 101.164 1.00 16.96 215 TRP A O 1
ATOM 1694 N N . GLN A 1 216 ? 178.476 148.766 103.259 1.00 16.76 216 GLN A N 1
ATOM 1695 C CA . GLN A 1 216 ? 179.232 149.862 103.842 1.00 16.76 216 GLN A CA 1
ATOM 1696 C C . GLN A 1 216 ? 179.742 149.444 105.205 1.00 16.76 216 GLN A C 1
ATOM 1697 O O . GLN A 1 216 ? 178.963 148.978 106.036 1.00 16.76 216 GLN A O 1
ATOM 1703 N N . PHE A 1 217 ? 181.036 149.626 105.435 1.00 18.10 217 PHE A N 1
ATOM 1704 C CA . PHE A 1 217 ? 181.681 149.218 106.672 1.00 18.10 217 PHE A CA 1
ATOM 1705 C C . PHE A 1 217 ? 182.075 150.442 107.483 1.00 18.10 217 PHE A C 1
ATOM 1706 O O . PHE A 1 217 ? 183.019 151.150 107.125 1.00 18.10 217 PHE A O 1
ATOM 1714 N N . ASP A 1 218 ? 181.367 150.680 108.580 1.00 21.79 218 ASP A N 1
ATOM 1715 C CA . ASP A 1 218 ? 181.657 151.793 109.469 1.00 21.79 218 ASP A CA 1
ATOM 1716 C C . ASP A 1 218 ? 182.596 151.337 110.571 1.00 21.79 218 ASP A C 1
ATOM 1717 O O . ASP A 1 218 ? 182.549 150.181 110.999 1.00 21.79 218 ASP A O 1
ATOM 1722 N N . ASN A 1 219 ? 183.462 152.241 111.014 1.00 20.77 219 ASN A N 1
ATOM 1723 C CA . ASN A 1 219 ? 184.219 152.072 112.246 1.00 20.77 219 ASN A CA 1
ATOM 1724 C C . ASN A 1 219 ? 184.341 153.396 112.976 1.00 20.77 219 ASN A C 1
ATOM 1725 O O . ASN A 1 219 ? 185.368 153.667 113.599 1.00 20.77 219 ASN A O 1
ATOM 1730 N N . GLN A 1 220 ? 183.316 154.244 112.861 1.00 23.09 220 GLN A N 1
ATOM 1731 C CA . GLN A 1 220 ? 183.380 155.591 113.421 1.00 23.09 220 GLN A CA 1
ATOM 1732 C C . GLN A 1 220 ? 183.471 155.551 114.937 1.00 23.09 220 GLN A C 1
ATOM 1733 O O . GLN A 1 220 ? 184.350 156.183 115.532 1.00 23.09 220 GLN A O 1
ATOM 1739 N N . ILE A 1 221 ? 182.578 154.807 115.578 1.00 23.51 221 ILE A N 1
ATOM 1740 C CA . ILE A 1 221 ? 182.628 154.563 117.011 1.00 23.51 221 ILE A CA 1
ATOM 1741 C C . ILE A 1 221 ? 182.347 153.078 117.200 1.00 23.51 221 ILE A C 1
ATOM 1742 O O . ILE A 1 221 ? 181.233 152.610 116.939 1.00 23.51 221 ILE A O 1
ATOM 1747 N N . ASN A 1 222 ? 183.365 152.326 117.602 1.00 24.86 222 ASN A N 1
ATOM 1748 C CA . ASN A 1 222 ? 183.218 150.930 117.950 1.00 24.86 222 ASN A CA 1
ATOM 1749 C C . ASN A 1 222 ? 183.880 150.672 119.291 1.00 24.86 222 ASN A C 1
ATOM 1750 O O . ASN A 1 222 ? 185.096 150.864 119.423 1.00 24.86 222 ASN A O 1
ATOM 1755 N N . PRO A 1 223 ? 183.136 150.275 120.298 1.00 24.53 223 PRO A N 1
ATOM 1756 C CA . PRO A 1 223 ? 183.761 149.775 121.521 1.00 24.53 223 PRO A CA 1
ATOM 1757 C C . PRO A 1 223 ? 184.393 148.421 121.290 1.00 24.53 223 PRO A C 1
ATOM 1758 O O . PRO A 1 223 ? 183.768 147.538 120.699 1.00 24.53 223 PRO A O 1
ATOM 1762 N N . ALA A 1 224 ? 185.635 148.240 121.727 1.00 26.21 224 ALA A N 1
ATOM 1763 C CA . ALA A 1 224 ? 186.213 146.909 121.672 1.00 26.21 224 ALA A CA 1
ATOM 1764 C C . ALA A 1 224 ? 185.802 146.072 122.872 1.00 26.21 224 ALA A C 1
ATOM 1765 O O . ALA A 1 224 ? 185.659 144.851 122.747 1.00 26.21 224 ALA A O 1
ATOM 1767 N N . LEU A 1 225 ? 185.612 146.701 124.027 1.00 25.53 225 LEU A N 1
ATOM 1768 C CA . LEU A 1 225 ? 185.170 146.018 125.232 1.00 25.53 225 LEU A CA 1
ATOM 1769 C C . LEU A 1 225 ? 184.280 146.992 125.977 1.00 25.53 225 LEU A C 1
ATOM 1770 O O . LEU A 1 225 ? 184.648 148.158 126.129 1.00 25.53 225 LEU A O 1
ATOM 1775 N N . LEU A 1 226 ? 183.126 146.530 126.436 1.00 25.68 226 LEU A N 1
ATOM 1776 C CA . LEU A 1 226 ? 182.195 147.415 127.114 1.00 25.68 226 LEU A CA 1
ATOM 1777 C C . LEU A 1 226 ? 181.752 146.779 128.419 1.00 25.68 226 LEU A C 1
ATOM 1778 O O . LEU A 1 226 ? 181.433 145.589 128.456 1.00 25.68 226 LEU A O 1
ATOM 1783 N N . GLU A 1 227 ? 181.747 147.574 129.489 1.00 28.60 227 GLU A N 1
ATOM 1784 C CA . GLU A 1 227 ? 181.207 147.147 130.769 1.00 28.60 227 GLU A CA 1
ATOM 1785 C C . GLU A 1 227 ? 180.349 148.256 131.353 1.00 28.60 227 GLU A C 1
ATOM 1786 O O . GLU A 1 227 ? 180.676 149.438 131.246 1.00 28.60 227 GLU A O 1
ATOM 1792 N N . VAL A 1 228 ? 179.225 147.864 131.944 1.00 24.53 228 VAL A N 1
ATOM 1793 C CA . VAL A 1 228 ? 178.323 148.786 132.621 1.00 24.53 228 VAL A CA 1
ATOM 1794 C C . VAL A 1 228 ? 178.263 148.391 134.079 1.00 24.53 228 VAL A C 1
ATOM 1795 O O . VAL A 1 228 ? 177.778 147.305 134.411 1.00 24.53 228 VAL A O 1
ATOM 1799 N N . SER A 1 229 ? 178.731 149.272 134.945 1.00 24.64 229 SER A N 1
ATOM 1800 C CA . SER A 1 229 ? 178.833 148.978 136.359 1.00 24.64 229 SER A CA 1
ATOM 1801 C C . SER A 1 229 ? 177.888 149.875 137.138 1.00 24.64 229 SER A C 1
ATOM 1802 O O . SER A 1 229 ? 177.848 151.087 136.923 1.00 24.64 229 SER A O 1
ATOM 1805 N N . GLY A 1 230 ? 177.126 149.271 138.039 1.00 25.81 230 GLY A N 1
ATOM 1806 C CA . GLY A 1 230 ? 176.159 149.992 138.838 1.00 25.81 230 GLY A CA 1
ATOM 1807 C C . GLY A 1 230 ? 176.484 149.871 140.312 1.00 25.81 230 GLY A C 1
ATOM 1808 O O . GLY A 1 230 ? 177.264 149.013 140.725 1.00 25.81 230 GLY A O 1
ATOM 1809 N N . TRP A 1 231 ? 175.873 150.742 141.103 1.00 26.75 231 TRP A N 1
ATOM 1810 C CA . TRP A 1 231 ? 176.135 150.783 142.531 1.00 26.75 231 TRP A CA 1
ATOM 1811 C C . TRP A 1 231 ? 175.478 149.606 143.239 1.00 26.75 231 TRP A C 1
ATOM 1812 O O . TRP A 1 231 ? 174.403 149.143 142.854 1.00 26.75 231 TRP A O 1
ATOM 1823 N N . ASP A 1 232 ? 176.139 149.116 144.281 1.00 28.25 232 ASP A N 1
ATOM 1824 C CA . ASP A 1 232 ? 175.575 148.113 145.174 1.00 28.25 232 ASP A CA 1
ATOM 1825 C C . ASP A 1 232 ? 175.349 148.761 146.531 1.00 28.25 232 ASP A C 1
ATOM 1826 O O . ASP A 1 232 ? 176.300 149.258 147.142 1.00 28.25 232 ASP A O 1
ATOM 1831 N N . ILE A 1 233 ? 174.096 148.761 146.996 1.00 26.64 233 ILE A N 1
ATOM 1832 C CA . ILE A 1 233 ? 173.764 149.455 148.238 1.00 26.64 233 ILE A CA 1
ATOM 1833 C C . ILE A 1 233 ? 174.372 148.735 149.433 1.00 26.64 233 ILE A C 1
ATOM 1834 O O . ILE A 1 233 ? 175.126 149.326 150.211 1.00 26.64 233 ILE A O 1
ATOM 1839 N N . SER A 1 234 ? 174.046 147.461 149.609 1.00 27.23 234 SER A N 1
ATOM 1840 C CA . SER A 1 234 ? 174.788 146.649 150.555 1.00 27.23 234 SER A CA 1
ATOM 1841 C C . SER A 1 234 ? 176.197 146.440 150.023 1.00 27.23 234 SER A C 1
ATOM 1842 O O . SER A 1 234 ? 176.408 146.413 148.808 1.00 27.23 234 SER A O 1
ATOM 1845 N N . LYS A 1 235 ? 177.155 146.284 150.954 1.00 27.18 235 LYS A N 1
ATOM 1846 C CA . LYS A 1 235 ? 178.606 146.182 150.738 1.00 27.18 235 LYS A CA 1
ATOM 1847 C C . LYS A 1 235 ? 179.102 147.202 149.719 1.00 27.18 235 LYS A C 1
ATOM 1848 O O . LYS A 1 235 ? 179.461 146.832 148.598 1.00 27.18 235 LYS A O 1
ATOM 1854 N N . GLN A 1 236 ? 179.088 148.483 150.104 1.00 27.06 236 GLN A N 1
ATOM 1855 C CA . GLN A 1 236 ? 179.116 149.622 149.190 1.00 27.06 236 GLN A CA 1
ATOM 1856 C C . GLN A 1 236 ? 180.338 149.659 148.289 1.00 27.06 236 GLN A C 1
ATOM 1857 O O . GLN A 1 236 ? 181.427 150.061 148.705 1.00 27.06 236 GLN A O 1
ATOM 1863 N N . GLN A 1 237 ? 180.117 149.301 147.030 1.00 26.11 237 GLN A N 1
ATOM 1864 C CA . GLN A 1 237 ? 181.144 149.123 146.015 1.00 26.11 237 GLN A CA 1
ATOM 1865 C C . GLN A 1 237 ? 180.461 149.287 144.672 1.00 26.11 237 GLN A C 1
ATOM 1866 O O . GLN A 1 237 ? 179.254 149.516 144.594 1.00 26.11 237 GLN A O 1
ATOM 1872 N N . VAL A 1 238 ? 181.244 149.158 143.614 1.00 24.91 238 VAL A N 1
ATOM 1873 C CA . VAL A 1 238 ? 180.725 149.215 142.257 1.00 24.91 238 VAL A CA 1
ATOM 1874 C C . VAL A 1 238 ? 180.948 147.843 141.646 1.00 24.91 238 VAL A C 1
ATOM 1875 O O . VAL A 1 238 ? 182.060 147.522 141.215 1.00 24.91 238 VAL A O 1
ATOM 1879 N N . GLN A 1 239 ? 179.903 147.025 141.615 1.00 26.23 239 GLN A N 1
ATOM 1880 C CA . GLN A 1 239 ? 179.986 145.676 141.077 1.00 26.23 239 GLN A CA 1
ATOM 1881 C C . GLN A 1 239 ? 179.552 145.689 139.623 1.00 26.23 239 GLN A C 1
ATOM 1882 O O . GLN A 1 239 ? 178.365 145.854 139.328 1.00 26.23 239 GLN A O 1
ATOM 1888 N N . SER A 1 240 ? 180.512 145.518 138.724 1.00 27.21 240 SER A N 1
ATOM 1889 C CA . SER A 1 240 ? 180.241 145.508 137.297 1.00 27.21 240 SER A CA 1
ATOM 1890 C C . SER A 1 240 ? 179.598 144.187 136.915 1.00 27.21 240 SER A C 1
ATOM 1891 O O . SER A 1 240 ? 180.004 143.130 137.405 1.00 27.21 240 SER A O 1
ATOM 1894 N N . GLY A 1 241 ? 178.589 144.253 136.047 1.00 28.47 241 GLY A N 1
ATOM 1895 C CA . GLY A 1 241 ? 177.907 143.040 135.632 1.00 28.47 241 GLY A CA 1
ATOM 1896 C C . GLY A 1 241 ? 178.759 142.175 134.728 1.00 28.47 241 GLY A C 1
ATOM 1897 O O . GLY A 1 241 ? 178.571 140.958 134.660 1.00 28.47 241 GLY A O 1
ATOM 1898 N N . GLY A 1 242 ? 179.702 142.787 134.023 1.00 29.09 242 GLY A N 1
ATOM 1899 C CA . GLY A 1 242 ? 180.612 142.036 133.190 1.00 29.09 242 GLY A CA 1
ATOM 1900 C C . GLY A 1 242 ? 181.168 142.859 132.053 1.00 29.09 242 GLY A C 1
ATOM 1901 O O . GLY A 1 242 ? 180.511 143.783 131.568 1.00 29.09 242 GLY A O 1
ATOM 1902 N N . ARG A 1 243 ? 182.379 142.530 131.615 1.00 28.03 243 ARG A N 1
ATOM 1903 C CA . ARG A 1 243 ? 183.006 143.213 130.489 1.00 28.03 243 ARG A CA 1
ATOM 1904 C C . ARG A 1 243 ? 182.631 142.487 129.200 1.00 28.03 243 ARG A C 1
ATOM 1905 O O . ARG A 1 243 ? 183.437 141.812 128.561 1.00 28.03 243 ARG A O 1
ATOM 1913 N N . TYR A 1 244 ? 181.365 142.636 128.827 1.00 26.89 244 TYR A N 1
ATOM 1914 C CA . TYR A 1 244 ? 180.837 141.904 127.686 1.00 26.89 244 TYR A CA 1
ATOM 1915 C C . TYR A 1 244 ? 181.274 142.567 126.394 1.00 26.89 244 TYR A C 1
ATOM 1916 O O . TYR A 1 244 ? 180.716 143.589 125.994 1.00 26.89 244 TYR A O 1
ATOM 1925 N N . GLY A 1 245 ? 182.278 141.996 125.752 1.00 26.69 245 GLY A N 1
ATOM 1926 C CA . GLY A 1 245 ? 182.646 142.405 124.412 1.00 26.69 245 GLY A CA 1
ATOM 1927 C C . GLY A 1 245 ? 182.393 141.257 123.464 1.00 26.69 245 GLY A C 1
ATOM 1928 O O . GLY A 1 245 ? 182.058 140.148 123.886 1.00 26.69 245 GLY A O 1
ATOM 1929 N N . LYS A 1 246 ? 182.539 141.548 122.165 1.00 29.57 246 LYS A N 1
ATOM 1930 C CA . LYS A 1 246 ? 182.526 140.562 121.084 1.00 29.57 246 LYS A CA 1
ATOM 1931 C C . LYS A 1 246 ? 181.217 139.778 121.015 1.00 29.57 246 LYS A C 1
ATOM 1932 O O . LYS A 1 246 ? 181.181 138.590 121.345 1.00 29.57 246 LYS A O 1
ATOM 1938 N N . ILE A 1 247 ? 180.119 140.450 120.666 1.00 28.62 247 ILE A N 1
ATOM 1939 C CA . ILE A 1 247 ? 178.851 139.756 120.467 1.00 28.62 247 ILE A CA 1
ATOM 1940 C C . ILE A 1 247 ? 178.880 138.969 119.163 1.00 28.62 247 ILE A C 1
ATOM 1941 O O . ILE A 1 247 ? 179.349 139.453 118.124 1.00 28.62 247 ILE A O 1
ATOM 1946 N N . ALA A 1 248 ? 178.386 137.740 119.211 1.00 30.44 248 ALA A N 1
ATOM 1947 C CA . ALA A 1 248 ? 178.405 136.859 118.051 1.00 30.44 248 ALA A CA 1
ATOM 1948 C C . ALA A 1 248 ? 177.178 137.146 117.198 1.00 30.44 248 ALA A C 1
ATOM 1949 O O . ALA A 1 248 ? 176.053 136.828 117.590 1.00 30.44 248 ALA A O 1
ATOM 1951 N N . LEU A 1 249 ? 177.393 137.743 116.030 1.00 27.93 249 LEU A N 1
ATOM 1952 C CA . LEU A 1 249 ? 176.304 138.066 115.124 1.00 27.93 249 LEU A CA 1
ATOM 1953 C C . LEU A 1 249 ? 176.830 138.076 113.699 1.00 27.93 249 LEU A C 1
ATOM 1954 O O . LEU A 1 249 ? 177.962 138.484 113.438 1.00 27.93 249 LEU A O 1
ATOM 1959 N N . GLY A 1 250 ? 175.990 137.619 112.778 1.00 27.80 250 GLY A N 1
ATOM 1960 C CA . GLY A 1 250 ? 176.392 137.534 111.396 1.00 27.80 250 GLY A CA 1
ATOM 1961 C C . GLY A 1 250 ? 177.370 136.394 111.174 1.00 27.80 250 GLY A C 1
ATOM 1962 O O . GLY A 1 250 ? 177.591 135.542 112.035 1.00 27.80 250 GLY A O 1
ATOM 1963 N N . LYS A 1 251 ? 177.960 136.383 109.982 1.00 29.02 251 LYS A N 1
ATOM 1964 C CA . LYS A 1 251 ? 178.988 135.399 109.677 1.00 29.02 251 LYS A CA 1
ATOM 1965 C C . LYS A 1 251 ? 180.207 136.071 109.070 1.00 29.02 251 LYS A C 1
ATOM 1966 O O . LYS A 1 251 ? 180.309 137.300 109.095 1.00 29.02 251 LYS A O 1
ATOM 1972 N N . ALA A 1 252 ? 181.122 135.266 108.532 1.00 27.84 252 ALA A N 1
ATOM 1973 C CA . ALA A 1 252 ? 182.474 135.719 108.231 1.00 27.84 252 ALA A CA 1
ATOM 1974 C C . ALA A 1 252 ? 182.492 136.756 107.120 1.00 27.84 252 ALA A C 1
ATOM 1975 O O . ALA A 1 252 ? 181.885 136.559 106.068 1.00 27.84 252 ALA A O 1
ATOM 1977 N N . ALA A 1 253 ? 183.175 137.873 107.391 1.00 26.57 253 ALA A N 1
ATOM 1978 C CA . ALA A 1 253 ? 183.337 139.067 106.560 1.00 26.57 253 ALA A CA 1
ATOM 1979 C C . ALA A 1 253 ? 182.038 139.828 106.333 1.00 26.57 253 ALA A C 1
ATOM 1980 O O . ALA A 1 253 ? 181.994 140.716 105.480 1.00 26.57 253 ALA A O 1
ATOM 1982 N N . LEU A 1 254 ? 180.977 139.510 107.071 1.00 25.74 254 LEU A N 1
ATOM 1983 C CA . LEU A 1 254 ? 179.813 140.378 107.179 1.00 25.74 254 LEU A CA 1
ATOM 1984 C C . LEU A 1 254 ? 179.358 140.493 108.625 1.00 25.74 254 LEU A C 1
ATOM 1985 O O . LEU A 1 254 ? 178.268 141.004 108.891 1.00 25.74 254 LEU A O 1
ATOM 1990 N N . SER A 1 255 ? 180.169 140.015 109.554 1.00 26.26 255 SER A N 1
ATOM 1991 C CA . SER A 1 255 ? 179.937 140.147 110.980 1.00 26.26 255 SER A CA 1
ATOM 1992 C C . SER A 1 255 ? 180.322 141.545 111.438 1.00 26.26 255 SER A C 1
ATOM 1993 O O . SER A 1 255 ? 181.261 142.134 110.901 1.00 26.26 255 SER A O 1
ATOM 1996 N N . PRO A 1 256 ? 179.600 142.096 112.412 1.00 27.00 256 PRO A N 1
ATOM 1997 C CA . PRO A 1 256 ? 180.092 143.307 113.078 1.00 27.00 256 PRO A CA 1
ATOM 1998 C C . PRO A 1 256 ? 181.371 143.060 113.843 1.00 27.00 256 PRO A C 1
ATOM 1999 O O . PRO A 1 256 ? 182.172 143.985 114.008 1.00 27.00 256 PRO A O 1
ATOM 2003 N N . ASP A 1 257 ? 181.577 141.840 114.330 1.00 27.17 257 ASP A N 1
ATOM 2004 C CA . ASP A 1 257 ? 182.894 141.426 114.781 1.00 27.17 257 ASP A CA 1
ATOM 2005 C C . ASP A 1 257 ? 183.850 141.380 113.597 1.00 27.17 257 ASP A C 1
ATOM 2006 O O . ASP A 1 257 ? 183.458 141.103 112.461 1.00 27.17 257 ASP A O 1
ATOM 2011 N N . GLY A 1 258 ? 185.113 141.638 113.876 1.00 25.08 258 GLY A N 1
ATOM 2012 C CA . GLY A 1 258 ? 185.960 142.224 112.871 1.00 25.08 258 GLY A CA 1
ATOM 2013 C C . GLY A 1 258 ? 185.747 143.722 112.933 1.00 25.08 258 GLY A C 1
ATOM 2014 O O . GLY A 1 258 ? 185.038 144.224 113.814 1.00 25.08 258 GLY A O 1
ATOM 2015 N N . LEU A 1 259 ? 186.341 144.432 111.971 1.00 24.24 259 LEU A N 1
ATOM 2016 C CA . LEU A 1 259 ? 186.378 145.898 111.931 1.00 24.24 259 LEU A CA 1
ATOM 2017 C C . LEU A 1 259 ? 186.888 146.460 113.257 1.00 24.24 259 LEU A C 1
ATOM 2018 O O . LEU A 1 259 ? 186.137 147.037 114.041 1.00 24.24 259 LEU A O 1
ATOM 2023 N N . ALA A 1 260 ? 188.169 146.187 113.506 1.00 22.73 260 ALA A N 1
ATOM 2024 C CA . ALA A 1 260 ? 188.768 146.415 114.815 1.00 22.73 260 ALA A CA 1
ATOM 2025 C C . ALA A 1 260 ? 188.717 147.886 115.205 1.00 22.73 260 ALA A C 1
ATOM 2026 O O . ALA A 1 260 ? 188.752 148.776 114.352 1.00 22.73 260 ALA A O 1
ATOM 2028 N N . SER A 1 261 ? 188.579 148.126 116.504 1.00 24.32 261 SER A N 1
ATOM 2029 C CA . SER A 1 261 ? 188.365 149.470 117.009 1.00 24.32 261 SER A CA 1
ATOM 2030 C C . SER A 1 261 ? 189.627 150.305 116.876 1.00 24.32 261 SER A C 1
ATOM 2031 O O . SER A 1 261 ? 190.745 149.788 116.836 1.00 24.32 261 SER A O 1
ATOM 2034 N N . LEU A 1 262 ? 189.434 151.615 116.808 1.00 23.23 262 LEU A N 1
ATOM 2035 C CA . LEU A 1 262 ? 190.569 152.515 116.697 1.00 23.23 262 LEU A CA 1
ATOM 2036 C C . LEU A 1 262 ? 191.256 152.708 118.043 1.00 23.23 262 LEU A C 1
ATOM 2037 O O . LEU A 1 262 ? 192.460 152.977 118.088 1.00 23.23 262 LEU A O 1
ATOM 2042 N N . ASN A 1 263 ? 190.521 152.554 119.141 1.00 26.08 263 ASN A N 1
ATOM 2043 C CA . ASN A 1 263 ? 191.085 152.524 120.485 1.00 26.08 263 ASN A CA 1
ATOM 2044 C C . ASN A 1 263 ? 190.991 151.107 121.019 1.00 26.08 263 ASN A C 1
ATOM 2045 O O . ASN A 1 263 ? 189.920 150.494 120.977 1.00 26.08 263 ASN A O 1
ATOM 2050 N N . LYS A 1 264 ? 192.113 150.590 121.516 1.00 28.14 264 LYS A N 1
ATOM 2051 C CA . LYS A 1 264 ? 192.134 149.220 122.007 1.00 28.14 264 LYS A CA 1
ATOM 2052 C C . LYS A 1 264 ? 191.721 149.136 123.468 1.00 28.14 264 LYS A C 1
ATOM 2053 O O . LYS A 1 264 ? 191.478 148.036 123.974 1.00 28.14 264 LYS A O 1
ATOM 2059 N N . THR A 1 265 ? 191.631 150.282 124.151 1.00 30.51 265 THR A N 1
ATOM 2060 C CA . THR A 1 265 ? 191.430 150.283 125.597 1.00 30.51 265 THR A CA 1
ATOM 2061 C C . THR A 1 265 ? 190.033 149.814 125.970 1.00 30.51 265 THR A C 1
ATOM 2062 O O . THR A 1 265 ? 189.867 149.014 126.897 1.00 30.51 265 THR A O 1
ATOM 2066 N N . GLY A 1 266 ? 189.022 150.293 125.268 1.00 28.03 266 GLY A N 1
ATOM 2067 C CA . GLY A 1 266 ? 187.667 149.836 125.481 1.00 28.03 266 GLY A CA 1
ATOM 2068 C C . GLY A 1 266 ? 186.736 150.969 125.867 1.00 28.03 266 GLY A C 1
ATOM 2069 O O . GLY A 1 266 ? 186.889 152.121 125.461 1.00 28.03 266 GLY A O 1
ATOM 2070 N N . TRP A 1 267 ? 185.751 150.600 126.667 1.00 25.68 267 TRP A N 1
ATOM 2071 C CA . TRP A 1 267 ? 184.656 151.471 127.045 1.00 25.68 267 TRP A CA 1
ATOM 2072 C C . TRP A 1 267 ? 184.246 151.150 128.469 1.00 25.68 267 TRP A C 1
ATOM 2073 O O . TRP A 1 267 ? 184.331 149.998 128.898 1.00 25.68 267 TRP A O 1
ATOM 2084 N N . ASP A 1 268 ? 183.796 152.161 129.198 1.00 25.11 268 ASP A N 1
ATOM 2085 C CA . ASP A 1 268 ? 183.364 151.957 130.570 1.00 25.11 268 ASP A CA 1
ATOM 2086 C C . ASP A 1 268 ? 182.372 153.035 130.949 1.00 25.11 268 ASP A C 1
ATOM 2087 O O . ASP A 1 268 ? 182.651 154.224 130.785 1.00 25.11 268 ASP A O 1
ATOM 2092 N N . ILE A 1 269 ? 181.226 152.618 131.462 1.00 24.23 269 ILE A N 1
ATOM 2093 C CA . ILE A 1 269 ? 180.294 153.537 132.087 1.00 24.23 269 ILE A CA 1
ATOM 2094 C C . ILE A 1 269 ? 179.972 153.010 133.475 1.00 24.23 269 ILE A C 1
ATOM 2095 O O . ILE A 1 269 ? 179.762 151.811 133.678 1.00 24.23 269 ILE A O 1
ATOM 2100 N N . CYS A 1 270 ? 179.969 153.918 134.442 1.00 23.66 270 CYS A N 1
ATOM 2101 C CA . CYS A 1 270 ? 179.762 153.572 135.841 1.00 23.66 270 CYS A CA 1
ATOM 2102 C C . CYS A 1 270 ? 178.509 154.288 136.309 1.00 23.66 270 CYS A C 1
ATOM 2103 O O . CYS A 1 270 ? 178.582 155.427 136.775 1.00 23.66 270 CYS A O 1
ATOM 2106 N N . TYR A 1 271 ? 177.368 153.626 136.166 1.00 25.42 271 TYR A N 1
ATOM 2107 C CA . TYR A 1 271 ? 176.109 154.162 136.652 1.00 25.42 271 TYR A CA 1
ATOM 2108 C C . TYR A 1 271 ? 176.126 154.263 138.173 1.00 25.42 271 TYR A C 1
ATOM 2109 O O . TYR A 1 271 ? 176.703 153.423 138.866 1.00 25.42 271 TYR A O 1
ATOM 2118 N N . SER A 1 272 ? 175.512 155.321 138.691 1.00 23.99 272 SER A N 1
ATOM 2119 C CA . SER A 1 272 ? 175.384 155.508 140.129 1.00 23.99 272 SER A CA 1
ATOM 2120 C C . SER A 1 272 ? 174.041 155.053 140.662 1.00 23.99 272 SER A C 1
ATOM 2121 O O . SER A 1 272 ? 173.814 155.120 141.871 1.00 23.99 272 SER A O 1
ATOM 2124 N N . SER A 1 273 ? 173.154 154.627 139.804 1.00 24.74 273 SER A N 1
ATOM 2125 C CA . SER A 1 273 ? 171.896 154.067 140.245 1.00 24.74 273 SER A CA 1
ATOM 2126 C C . SER A 1 273 ? 172.104 152.623 140.683 1.00 24.74 273 SER A C 1
ATOM 2127 O O . SER A 1 273 ? 172.907 151.902 140.092 1.00 24.74 273 SER A O 1
ATOM 2130 N N . PRO A 1 274 ? 171.399 152.175 141.714 1.00 25.98 274 PRO A N 1
ATOM 2131 C CA . PRO A 1 274 ? 171.609 150.801 142.219 1.00 25.98 274 PRO A CA 1
ATOM 2132 C C . PRO A 1 274 ? 171.068 149.718 141.293 1.00 25.98 274 PRO A C 1
ATOM 2133 O O . PRO A 1 274 ? 170.052 149.072 141.548 1.00 25.98 274 PRO A O 1
ATOM 2137 N N . LEU A 1 275 ? 171.769 149.502 140.186 1.00 25.81 275 LEU A N 1
ATOM 2138 C CA . LEU A 1 275 ? 171.393 148.445 139.261 1.00 25.81 275 LEU A CA 1
ATOM 2139 C C . LEU A 1 275 ? 171.889 147.103 139.773 1.00 25.81 275 LEU A C 1
ATOM 2140 O O . LEU A 1 275 ? 172.918 147.020 140.445 1.00 25.81 275 LEU A O 1
ATOM 2145 N N . THR A 1 276 ? 171.153 146.046 139.454 1.00 25.69 276 THR A N 1
ATOM 2146 C CA . THR A 1 276 ? 171.585 144.723 139.866 1.00 25.69 276 THR A CA 1
ATOM 2147 C C . THR A 1 276 ? 172.690 144.222 138.947 1.00 25.69 276 THR A C 1
ATOM 2148 O O . THR A 1 276 ? 173.022 144.840 137.935 1.00 25.69 276 THR A O 1
ATOM 2152 N N . THR A 1 277 ? 173.267 143.081 139.314 1.00 26.02 277 THR A N 1
ATOM 2153 C CA . THR A 1 277 ? 174.321 142.504 138.489 1.00 26.02 277 THR A CA 1
ATOM 2154 C C . THR A 1 277 ? 173.733 141.815 137.265 1.00 26.02 277 THR A C 1
ATOM 2155 O O . THR A 1 277 ? 174.407 141.660 136.242 1.00 26.02 277 THR A O 1
ATOM 2159 N N . GLN A 1 278 ? 172.470 141.406 137.346 1.00 26.97 278 GLN A N 1
ATOM 2160 C CA . GLN A 1 278 ? 171.829 140.784 136.197 1.00 26.97 278 GLN A CA 1
ATOM 2161 C C . GLN A 1 278 ? 171.381 141.830 135.187 1.00 26.97 278 GLN A C 1
ATOM 2162 O O . GLN A 1 278 ? 171.494 141.619 133.976 1.00 26.97 278 GLN A O 1
ATOM 2168 N N . GLU A 1 279 ? 170.872 142.964 135.669 1.00 24.76 279 GLU A N 1
ATOM 2169 C CA . GLU A 1 279 ? 170.359 143.992 134.771 1.00 24.76 279 GLU A CA 1
ATOM 2170 C C . GLU A 1 279 ? 171.485 144.701 134.037 1.00 24.76 279 GLU A C 1
ATOM 2171 O O . GLU A 1 279 ? 171.396 144.930 132.826 1.00 24.76 279 GLU A O 1
ATOM 2177 N N . SER A 1 280 ? 172.560 145.042 134.749 1.00 23.88 280 SER A N 1
ATOM 2178 C CA . SER A 1 280 ? 173.679 145.724 134.112 1.00 23.88 280 SER A CA 1
ATOM 2179 C C . SER A 1 280 ? 174.457 144.792 133.197 1.00 23.88 280 SER A C 1
ATOM 2180 O O . SER A 1 280 ? 175.166 145.258 132.303 1.00 23.88 280 SER A O 1
ATOM 2183 N N . GLY A 1 281 ? 174.343 143.482 133.401 1.00 23.52 281 GLY A N 1
ATOM 2184 C CA . GLY A 1 281 ? 174.911 142.552 132.443 1.00 23.52 281 GLY A CA 1
ATOM 2185 C C . GLY A 1 281 ? 174.153 142.549 131.133 1.00 23.52 281 GLY A C 1
ATOM 2186 O O . GLY A 1 281 ? 174.754 142.551 130.058 1.00 23.52 281 GLY A O 1
ATOM 2187 N N . TYR A 1 282 ? 172.821 142.558 131.202 1.00 23.66 282 TYR A N 1
ATOM 2188 C CA . TYR A 1 282 ? 172.017 142.612 129.987 1.00 23.66 282 TYR A CA 1
ATOM 2189 C C . TYR A 1 282 ? 172.058 143.988 129.355 1.00 23.66 282 TYR A C 1
ATOM 2190 O O . TYR A 1 282 ? 171.797 144.126 128.157 1.00 23.66 282 TYR A O 1
ATOM 2199 N N . LEU A 1 283 ? 172.366 145.015 130.141 1.00 21.58 283 LEU A N 1
ATOM 2200 C CA . LEU A 1 283 ? 172.490 146.354 129.588 1.00 21.58 283 LEU A CA 1
ATOM 2201 C C . LEU A 1 283 ? 173.797 146.518 128.831 1.00 21.58 283 LEU A C 1
ATOM 2202 O O . LEU A 1 283 ? 173.867 147.314 127.890 1.00 21.58 283 LEU A O 1
ATOM 2207 N N . ALA A 1 284 ? 174.831 145.766 129.210 1.00 22.09 284 ALA A N 1
ATOM 2208 C CA . ALA A 1 284 ? 176.130 145.920 128.566 1.00 22.09 284 ALA A CA 1
ATOM 2209 C C . ALA A 1 284 ? 176.119 145.360 127.155 1.00 22.09 284 ALA A C 1
ATOM 2210 O O . ALA A 1 284 ? 176.664 145.976 126.238 1.00 22.09 284 ALA A O 1
ATOM 2212 N N . GLN A 1 285 ? 175.497 144.205 126.955 1.00 22.38 285 GLN A N 1
ATOM 2213 C CA . GLN A 1 285 ? 175.355 143.689 125.604 1.00 22.38 285 GLN A CA 1
ATOM 2214 C C . GLN A 1 285 ? 174.198 144.332 124.865 1.00 22.38 285 GLN A C 1
ATOM 2215 O O . GLN A 1 285 ? 174.082 144.158 123.650 1.00 22.38 285 GLN A O 1
ATOM 2221 N N . GLY A 1 286 ? 173.336 145.060 125.569 1.00 21.81 286 GLY A N 1
ATOM 2222 C CA . GLY A 1 286 ? 172.327 145.843 124.883 1.00 21.81 286 GLY A CA 1
ATOM 2223 C C . GLY A 1 286 ? 172.919 147.063 124.210 1.00 21.81 286 GLY A C 1
ATOM 2224 O O . GLY A 1 286 ? 172.623 147.343 123.047 1.00 21.81 286 GLY A O 1
ATOM 2225 N N . LEU A 1 287 ? 173.768 147.802 124.927 1.00 20.90 287 LEU A N 1
ATOM 2226 C CA . LEU A 1 287 ? 174.419 148.959 124.325 1.00 20.90 287 LEU A CA 1
ATOM 2227 C C . LEU A 1 287 ? 175.479 148.535 123.327 1.00 20.90 287 LEU A C 1
ATOM 2228 O O . LEU A 1 287 ? 175.752 149.258 122.366 1.00 20.90 287 LEU A O 1
ATOM 2233 N N . LEU A 1 288 ? 176.096 147.374 123.544 1.00 20.80 288 LEU A N 1
ATOM 2234 C CA . LEU A 1 288 ? 177.096 146.885 122.605 1.00 20.80 288 LEU A CA 1
ATOM 2235 C C . LEU A 1 288 ? 176.458 146.516 121.279 1.00 20.80 288 LEU A C 1
ATOM 2236 O O . LEU A 1 288 ? 177.055 146.722 120.220 1.00 20.80 288 LEU A O 1
ATOM 2241 N N . LEU A 1 289 ? 175.236 145.988 121.326 1.00 22.38 289 LEU A N 1
ATOM 2242 C CA . LEU A 1 289 ? 174.525 145.617 120.112 1.00 22.38 289 LEU A CA 1
ATOM 2243 C C . LEU A 1 289 ? 174.187 146.832 119.265 1.00 22.38 289 LEU A C 1
ATOM 2244 O O . LEU A 1 289 ? 174.135 146.730 118.040 1.00 22.38 289 LEU A O 1
ATOM 2249 N N . ASN A 1 290 ? 173.986 147.991 119.885 1.00 21.85 290 ASN A N 1
ATOM 2250 C CA . ASN A 1 290 ? 173.618 149.170 119.113 1.00 21.85 290 ASN A CA 1
ATOM 2251 C C . ASN A 1 290 ? 174.814 149.754 118.376 1.00 21.85 290 ASN A C 1
ATOM 2252 O O . ASN A 1 290 ? 174.680 150.215 117.239 1.00 21.85 290 ASN A O 1
ATOM 2257 N N . GLN A 1 291 ? 175.990 149.740 118.998 1.00 22.06 291 GLN A N 1
ATOM 2258 C CA . GLN A 1 291 ? 177.152 150.333 118.349 1.00 22.06 291 GLN A CA 1
ATOM 2259 C C . GLN A 1 291 ? 177.721 149.418 117.275 1.00 22.06 291 GLN A C 1
ATOM 2260 O O . GLN A 1 291 ? 178.161 149.892 116.223 1.00 22.06 291 GLN A O 1
ATOM 2266 N N . ARG A 1 292 ? 177.737 148.109 117.524 1.00 21.03 292 ARG A N 1
ATOM 2267 C CA . ARG A 1 292 ? 178.335 147.195 116.561 1.00 21.03 292 ARG A CA 1
ATOM 2268 C C . ARG A 1 292 ? 177.468 147.012 115.328 1.00 21.03 292 ARG A C 1
ATOM 2269 O O . ARG A 1 292 ? 177.998 146.840 114.228 1.00 21.03 292 ARG A O 1
ATOM 2277 N N . ILE A 1 293 ? 176.143 147.057 115.477 1.00 20.53 293 ILE A N 1
ATOM 2278 C CA . ILE A 1 293 ? 175.278 146.718 114.355 1.00 20.53 293 ILE A CA 1
ATOM 2279 C C . ILE A 1 293 ? 175.200 147.844 113.335 1.00 20.53 293 ILE A C 1
ATOM 2280 O O . ILE A 1 293 ? 174.746 147.618 112.209 1.00 20.53 293 ILE A O 1
ATOM 2285 N N . SER A 1 294 ? 175.661 149.044 113.677 1.00 20.49 294 SER A N 1
ATOM 2286 C CA . SER A 1 294 ? 175.822 150.075 112.666 1.00 20.49 294 SER A CA 1
ATOM 2287 C C . SER A 1 294 ? 177.128 149.931 111.907 1.00 20.49 294 SER A C 1
ATOM 2288 O O . SER A 1 294 ? 177.369 150.693 110.968 1.00 20.49 294 SER A O 1
ATOM 2291 N N . GLY A 1 295 ? 177.972 148.977 112.298 1.00 19.84 295 GLY A N 1
ATOM 2292 C CA . GLY A 1 295 ? 179.267 148.838 111.661 1.00 19.84 295 GLY A CA 1
ATOM 2293 C C . GLY A 1 295 ? 179.178 148.274 110.259 1.00 19.84 295 GLY A C 1
ATOM 2294 O O . GLY A 1 295 ? 179.824 148.779 109.341 1.00 19.84 295 GLY A O 1
ATOM 2295 N N . VAL A 1 296 ? 178.381 147.230 110.071 1.00 18.89 296 VAL A N 1
ATOM 2296 C CA . VAL A 1 296 ? 178.184 146.621 108.764 1.00 18.89 296 VAL A CA 1
ATOM 2297 C C . VAL A 1 296 ? 176.768 146.920 108.308 1.00 18.89 296 VAL A C 1
ATOM 2298 O O . VAL A 1 296 ? 175.804 146.586 109.004 1.00 18.89 296 VAL A O 1
ATOM 2302 N N . THR A 1 297 ? 176.643 147.550 107.147 1.00 17.29 297 THR A N 1
ATOM 2303 C CA . THR A 1 297 ? 175.343 147.904 106.609 1.00 17.29 297 THR A CA 1
ATOM 2304 C C . THR A 1 297 ? 175.352 147.523 105.138 1.00 17.29 297 THR A C 1
ATOM 2305 O O . THR A 1 297 ? 176.415 147.294 104.563 1.00 17.29 297 THR A O 1
ATOM 2309 N N . GLY A 1 298 ? 174.169 147.418 104.542 1.00 15.47 298 GLY A N 1
ATOM 2310 C CA . GLY A 1 298 ? 174.080 147.084 103.136 1.00 15.47 298 GLY A CA 1
ATOM 2311 C C . GLY A 1 298 ? 172.658 147.157 102.638 1.00 15.47 298 GLY A C 1
ATOM 2312 O O . GLY A 1 298 ? 171.717 147.296 103.422 1.00 15.47 298 GLY A O 1
ATOM 2313 N N . GLU A 1 299 ? 172.509 147.064 101.317 1.00 16.01 299 GLU A N 1
ATOM 2314 C CA . GLU A 1 299 ? 171.201 147.007 100.679 1.00 16.01 299 GLU A CA 1
ATOM 2315 C C . GLU A 1 299 ? 171.336 146.374 99.304 1.00 16.01 299 GLU A C 1
ATOM 2316 O O . GLU A 1 299 ? 172.377 146.497 98.658 1.00 16.01 299 GLU A O 1
ATOM 2322 N N . PHE A 1 300 ? 170.293 145.664 98.877 1.00 15.25 300 PHE A N 1
ATOM 2323 C CA . PHE A 1 300 ? 170.326 144.862 97.657 1.00 15.25 300 PHE A CA 1
ATOM 2324 C C . PHE A 1 300 ? 168.982 144.981 96.965 1.00 15.25 300 PHE A C 1
ATOM 2325 O O . PHE A 1 300 ? 167.972 144.547 97.518 1.00 15.25 300 PHE A O 1
ATOM 2333 N N . LEU A 1 301 ? 168.957 145.535 95.761 1.00 15.37 301 LEU A N 1
ATOM 2334 C CA . LEU A 1 301 ? 167.702 145.799 95.070 1.00 15.37 301 LEU A CA 1
ATOM 2335 C C . LEU A 1 301 ? 167.346 144.593 94.212 1.00 15.37 301 LEU A C 1
ATOM 2336 O O . LEU A 1 301 ? 167.906 144.410 93.130 1.00 15.37 301 LEU A O 1
ATOM 2341 N N . LEU A 1 302 ? 166.395 143.799 94.678 1.00 16.49 302 LEU A N 1
ATOM 2342 C CA . LEU A 1 302 ? 166.055 142.527 94.064 1.00 16.49 302 LEU A CA 1
ATOM 2343 C C . LEU A 1 302 ? 164.873 142.698 93.120 1.00 16.49 302 LEU A C 1
ATOM 2344 O O . LEU A 1 302 ? 164.417 143.808 92.854 1.00 16.49 302 LEU A O 1
ATOM 2349 N N . LYS A 1 303 ? 164.376 141.574 92.610 1.00 18.15 303 LYS A N 1
ATOM 2350 C CA . LYS A 1 303 ? 163.211 141.570 91.736 1.00 18.15 303 LYS A CA 1
ATOM 2351 C C . LYS A 1 303 ? 161.944 141.523 92.592 1.00 18.15 303 LYS A C 1
ATOM 2352 O O . LYS A 1 303 ? 161.935 141.916 93.760 1.00 18.15 303 LYS A O 1
ATOM 2358 N N . GLY A 1 304 ? 160.847 141.035 92.019 1.00 18.57 304 GLY A N 1
ATOM 2359 C CA . GLY A 1 304 ? 159.539 141.376 92.550 1.00 18.57 304 GLY A CA 1
ATOM 2360 C C . GLY A 1 304 ? 159.073 140.497 93.695 1.00 18.57 304 GLY A C 1
ATOM 2361 O O . GLY A 1 304 ? 158.675 141.011 94.744 1.00 18.57 304 GLY A O 1
ATOM 2362 N N . ASP A 1 305 ? 159.192 139.168 93.532 1.00 25.80 305 ASP A N 1
ATOM 2363 C CA . ASP A 1 305 ? 158.237 138.178 94.055 1.00 25.80 305 ASP A CA 1
ATOM 2364 C C . ASP A 1 305 ? 158.021 138.275 95.563 1.00 25.80 305 ASP A C 1
ATOM 2365 O O . ASP A 1 305 ? 156.909 138.023 96.040 1.00 25.80 305 ASP A O 1
ATOM 2370 N N . GLY A 1 306 ? 159.039 138.686 96.310 1.00 24.84 306 GLY A N 1
ATOM 2371 C CA . GLY A 1 306 ? 158.805 139.210 97.644 1.00 24.84 306 GLY A CA 1
ATOM 2372 C C . GLY A 1 306 ? 158.402 138.188 98.682 1.00 24.84 306 GLY A C 1
ATOM 2373 O O . GLY A 1 306 ? 157.438 138.411 99.423 1.00 24.84 306 GLY A O 1
ATOM 2374 N N . ARG A 1 307 ? 159.104 137.064 98.742 1.00 25.66 307 ARG A N 1
ATOM 2375 C CA . ARG A 1 307 ? 158.922 136.120 99.834 1.00 25.66 307 ARG A CA 1
ATOM 2376 C C . ARG A 1 307 ? 159.871 136.382 100.990 1.00 25.66 307 ARG A C 1
ATOM 2377 O O . ARG A 1 307 ? 159.965 135.549 101.896 1.00 25.66 307 ARG A O 1
ATOM 2385 N N . TYR A 1 308 ? 160.570 137.512 100.979 1.00 23.01 308 TYR A N 1
ATOM 2386 C CA . TYR A 1 308 ? 161.515 137.822 102.036 1.00 23.01 308 TYR A CA 1
ATOM 2387 C C . TYR A 1 308 ? 160.803 138.525 103.181 1.00 23.01 308 TYR A C 1
ATOM 2388 O O . TYR A 1 308 ? 159.933 139.373 102.967 1.00 23.01 308 TYR A O 1
ATOM 2397 N N . GLN A 1 309 ? 161.173 138.163 104.405 1.00 20.69 309 GLN A N 1
ATOM 2398 C CA . GLN A 1 309 ? 160.609 138.764 105.600 1.00 20.69 309 GLN A CA 1
ATOM 2399 C C . GLN A 1 309 ? 161.757 139.245 106.471 1.00 20.69 309 GLN A C 1
ATOM 2400 O O . GLN A 1 309 ? 162.926 139.068 106.134 1.00 20.69 309 GLN A O 1
ATOM 2406 N N . LEU A 1 310 ? 161.429 139.856 107.606 1.00 18.05 310 LEU A N 1
ATOM 2407 C CA . LEU A 1 310 ? 162.443 140.568 108.372 1.00 18.05 310 LEU A CA 1
ATOM 2408 C C . LEU A 1 310 ? 163.267 139.664 109.278 1.00 18.05 310 LEU A C 1
ATOM 2409 O O . LEU A 1 310 ? 164.152 140.162 109.978 1.00 18.05 310 LEU A O 1
ATOM 2414 N N . GLY A 1 311 ? 163.010 138.364 109.288 1.00 24.34 311 GLY A N 1
ATOM 2415 C CA . GLY A 1 311 ? 163.714 137.485 110.196 1.00 24.34 311 GLY A CA 1
ATOM 2416 C C . GLY A 1 311 ? 164.847 136.706 109.571 1.00 24.34 311 GLY A C 1
ATOM 2417 O O . GLY A 1 311 ? 165.856 136.434 110.223 1.00 24.34 311 GLY A O 1
ATOM 2418 N N . ASP A 1 312 ? 164.684 136.336 108.308 1.00 25.68 312 ASP A N 1
ATOM 2419 C CA . ASP A 1 312 ? 165.624 135.444 107.650 1.00 25.68 312 ASP A CA 1
ATOM 2420 C C . ASP A 1 312 ? 166.949 136.137 107.370 1.00 25.68 312 ASP A C 1
ATOM 2421 O O . ASP A 1 312 ? 167.077 137.353 107.503 1.00 25.68 312 ASP A O 1
ATOM 2426 N N . ASN A 1 313 ? 167.949 135.349 107.001 1.00 27.46 313 ASN A N 1
ATOM 2427 C CA . ASN A 1 313 ? 169.267 135.874 106.692 1.00 27.46 313 ASN A CA 1
ATOM 2428 C C . ASN A 1 313 ? 169.689 135.382 105.320 1.00 27.46 313 ASN A C 1
ATOM 2429 O O . ASN A 1 313 ? 169.425 134.232 104.963 1.00 27.46 313 ASN A O 1
ATOM 2434 N N . ILE A 1 314 ? 170.331 136.255 104.553 1.00 25.56 314 ILE A N 1
ATOM 2435 C CA . ILE A 1 314 ? 170.791 135.940 103.209 1.00 25.56 314 ILE A CA 1
ATOM 2436 C C . ILE A 1 314 ? 172.307 135.893 103.227 1.00 25.56 314 ILE A C 1
ATOM 2437 O O . ILE A 1 314 ? 172.950 136.737 103.862 1.00 25.56 314 ILE A O 1
ATOM 2442 N N . GLN A 1 315 ? 172.879 134.908 102.546 1.00 28.14 315 GLN A N 1
ATOM 2443 C CA . GLN A 1 315 ? 174.323 134.787 102.461 1.00 28.14 315 GLN A CA 1
ATOM 2444 C C . GLN A 1 315 ? 174.786 135.228 101.086 1.00 28.14 315 GLN A C 1
ATOM 2445 O O . GLN A 1 315 ? 174.066 135.073 100.095 1.00 28.14 315 GLN A O 1
ATOM 2451 N N . LEU A 1 316 ? 175.963 135.829 101.045 1.00 28.75 316 LEU A N 1
ATOM 2452 C CA . LEU A 1 316 ? 176.594 136.154 99.782 1.00 28.75 316 LEU A CA 1
ATOM 2453 C C . LEU A 1 316 ? 177.589 135.057 99.443 1.00 28.75 316 LEU A C 1
ATOM 2454 O O . LEU A 1 316 ? 178.427 134.692 100.268 1.00 28.75 316 LEU A O 1
ATOM 2459 N N . THR A 1 317 ? 177.485 134.501 98.242 1.00 33.11 317 THR A N 1
ATOM 2460 C CA . THR A 1 317 ? 178.461 133.509 97.821 1.00 33.11 317 THR A CA 1
ATOM 2461 C C . THR A 1 317 ? 179.043 133.939 96.486 1.00 33.11 317 THR A C 1
ATOM 2462 O O . THR A 1 317 ? 178.471 134.763 95.766 1.00 33.11 317 THR A O 1
ATOM 2466 N N . GLY A 1 318 ? 180.223 133.406 96.187 1.00 34.36 318 GLY A N 1
ATOM 2467 C CA . GLY A 1 318 ? 180.901 133.698 94.946 1.00 34.36 318 GLY A CA 1
ATOM 2468 C C . GLY A 1 318 ? 181.545 135.061 94.854 1.00 34.36 318 GLY A C 1
ATOM 2469 O O . GLY A 1 318 ? 182.218 135.335 93.855 1.00 34.36 318 GLY A O 1
ATOM 2470 N N . PHE A 1 319 ? 181.372 135.927 95.847 1.00 32.46 319 PHE A N 1
ATOM 2471 C CA . PHE A 1 319 ? 181.911 137.275 95.792 1.00 32.46 319 PHE A CA 1
ATOM 2472 C C . PHE A 1 319 ? 183.370 137.261 96.234 1.00 32.46 319 PHE A C 1
ATOM 2473 O O . PHE A 1 319 ? 183.993 136.206 96.372 1.00 32.46 319 PHE A O 1
ATOM 2481 N N . GLY A 1 320 ? 183.946 138.440 96.426 1.00 30.12 320 GLY A N 1
ATOM 2482 C CA . GLY A 1 320 ? 185.270 138.511 96.993 1.00 30.12 320 GLY A CA 1
ATOM 2483 C C . GLY A 1 320 ? 185.257 138.183 98.470 1.00 30.12 320 GLY A C 1
ATOM 2484 O O . GLY A 1 320 ? 184.259 138.369 99.162 1.00 30.12 320 GLY A O 1
ATOM 2485 N N . SER A 1 321 ? 186.416 137.738 98.968 1.00 29.97 321 SER A N 1
ATOM 2486 C CA . SER A 1 321 ? 186.511 137.229 100.334 1.00 29.97 321 SER A CA 1
ATOM 2487 C C . SER A 1 321 ? 186.318 138.324 101.377 1.00 29.97 321 SER A C 1
ATOM 2488 O O . SER A 1 321 ? 186.075 138.022 102.550 1.00 29.97 321 SER A O 1
ATOM 2491 N N . GLN A 1 322 ? 186.426 139.589 100.978 1.00 27.80 322 GLN A N 1
ATOM 2492 C CA . GLN A 1 322 ? 186.021 140.676 101.857 1.00 27.80 322 GLN A CA 1
ATOM 2493 C C . GLN A 1 322 ? 184.502 140.841 101.858 1.00 27.80 322 GLN A C 1
ATOM 2494 O O . GLN A 1 322 ? 183.912 141.232 102.872 1.00 27.80 322 GLN A O 1
ATOM 2500 N N . LEU A 1 323 ? 183.844 140.504 100.751 1.00 27.14 323 LEU A N 1
ATOM 2501 C CA . LEU A 1 323 ? 182.437 140.847 100.598 1.00 27.14 323 LEU A CA 1
ATOM 2502 C C . LEU A 1 323 ? 181.480 139.728 100.979 1.00 27.14 323 LEU A C 1
ATOM 2503 O O . LEU A 1 323 ? 180.292 140.003 101.159 1.00 27.14 323 LEU A O 1
ATOM 2508 N N . ASP A 1 324 ? 181.937 138.483 101.083 1.00 30.40 324 ASP A N 1
ATOM 2509 C CA . ASP A 1 324 ? 181.003 137.393 101.333 1.00 30.40 324 ASP A CA 1
ATOM 2510 C C . ASP A 1 324 ? 180.583 137.368 102.794 1.00 30.40 324 ASP A C 1
ATOM 2511 O O . ASP A 1 324 ? 181.187 138.017 103.649 1.00 30.40 324 ASP A O 1
ATOM 2516 N N . GLY A 1 325 ? 179.535 136.610 103.075 1.00 28.52 325 GLY A N 1
ATOM 2517 C CA . GLY A 1 325 ? 179.101 136.431 104.444 1.00 28.52 325 GLY A CA 1
ATOM 2518 C C . GLY A 1 325 ? 177.596 136.373 104.547 1.00 28.52 325 GLY A C 1
ATOM 2519 O O . GLY A 1 325 ? 176.872 136.580 103.578 1.00 28.52 325 GLY A O 1
ATOM 2520 N N . THR A 1 326 ? 177.141 136.106 105.768 1.00 26.72 326 THR A N 1
ATOM 2521 C CA . THR A 1 326 ? 175.729 135.899 106.046 1.00 26.72 326 THR A CA 1
ATOM 2522 C C . THR A 1 326 ? 175.309 136.870 107.131 1.00 26.72 326 THR A C 1
ATOM 2523 O O . THR A 1 326 ? 175.985 136.979 108.155 1.00 26.72 326 THR A O 1
ATOM 2527 N N . ALA A 1 327 ? 174.199 137.567 106.915 1.00 23.71 327 ALA A N 1
ATOM 2528 C CA . ALA A 1 327 ? 173.714 138.498 107.917 1.00 23.71 327 ALA A CA 1
ATOM 2529 C C . ALA A 1 327 ? 172.202 138.596 107.830 1.00 23.71 327 ALA A C 1
ATOM 2530 O O . ALA A 1 327 ? 171.606 138.339 106.781 1.00 23.71 327 ALA A O 1
ATOM 2532 N N . SER A 1 328 ? 171.597 138.987 108.948 1.00 21.57 328 SER A N 1
ATOM 2533 C CA . SER A 1 328 ? 170.150 138.968 109.077 1.00 21.57 328 SER A CA 1
ATOM 2534 C C . SER A 1 328 ? 169.532 140.125 108.314 1.00 21.57 328 SER A C 1
ATOM 2535 O O . SER A 1 328 ? 170.028 141.252 108.367 1.00 21.57 328 SER A O 1
ATOM 2538 N N . ILE A 1 329 ? 168.442 139.837 107.606 1.00 18.11 329 ILE A N 1
ATOM 2539 C CA . ILE A 1 329 ? 167.766 140.850 106.813 1.00 18.11 329 ILE A CA 1
ATOM 2540 C C . ILE A 1 329 ? 167.083 141.843 107.733 1.00 18.11 329 ILE A C 1
ATOM 2541 O O . ILE A 1 329 ? 166.468 141.471 108.738 1.00 18.11 329 ILE A O 1
ATOM 2546 N N . THR A 1 330 ? 167.249 143.117 107.426 1.00 16.03 330 THR A N 1
ATOM 2547 C CA . THR A 1 330 ? 166.595 144.212 108.110 1.00 16.03 330 THR A CA 1
ATOM 2548 C C . THR A 1 330 ? 166.048 145.135 107.035 1.00 16.03 330 THR A C 1
ATOM 2549 O O . THR A 1 330 ? 166.656 145.265 105.973 1.00 16.03 330 THR A O 1
ATOM 2553 N N . GLU A 1 331 ? 164.875 145.721 107.289 1.00 15.16 331 GLU A N 1
ATOM 2554 C CA . GLU A 1 331 ? 164.317 146.821 106.498 1.00 15.16 331 GLU A CA 1
ATOM 2555 C C . GLU A 1 331 ? 164.024 146.409 105.052 1.00 15.16 331 GLU A C 1
ATOM 2556 O O . GLU A 1 331 ? 164.688 146.821 104.108 1.00 15.16 331 GLU A O 1
ATOM 2562 N N . VAL A 1 332 ? 163.047 145.541 104.905 1.00 12.37 332 VAL A N 1
ATOM 2563 C CA . VAL A 1 332 ? 162.543 145.155 103.593 1.00 12.37 332 VAL A CA 1
ATOM 2564 C C . VAL A 1 332 ? 161.687 146.281 103.041 1.00 12.37 332 VAL A C 1
ATOM 2565 O O . VAL A 1 332 ? 160.786 146.776 103.721 1.00 12.37 332 VAL A O 1
ATOM 2569 N N . ARG A 1 333 ? 161.955 146.689 101.806 1.00 11.62 333 ARG A N 1
ATOM 2570 C CA . ARG A 1 333 ? 161.157 147.703 101.134 1.00 11.62 333 ARG A CA 1
ATOM 2571 C C . ARG A 1 333 ? 160.531 147.115 99.884 1.00 11.62 333 ARG A C 1
ATOM 2572 O O . ARG A 1 333 ? 161.002 146.100 99.373 1.00 11.62 333 ARG A O 1
ATOM 2580 N N . HIS A 1 334 ? 159.469 147.747 99.394 1.00 12.36 334 HIS A N 1
ATOM 2581 C CA . HIS A 1 334 ? 158.877 147.417 98.105 1.00 12.36 334 HIS A CA 1
ATOM 2582 C C . HIS A 1 334 ? 158.596 148.701 97.348 1.00 12.36 334 HIS A C 1
ATOM 2583 O O . HIS A 1 334 ? 158.386 149.751 97.957 1.00 12.36 334 HIS A O 1
ATOM 2590 N N . ARG A 1 335 ? 158.587 148.618 96.024 1.00 15.68 335 ARG A N 1
ATOM 2591 C CA . ARG A 1 335 ? 158.204 149.733 95.171 1.00 15.68 335 ARG A CA 1
ATOM 2592 C C . ARG A 1 335 ? 157.411 149.203 93.991 1.00 15.68 335 ARG A C 1
ATOM 2593 O O . ARG A 1 335 ? 157.760 148.169 93.418 1.00 15.68 335 ARG A O 1
ATOM 2601 N N . LEU A 1 336 ? 156.348 149.910 93.633 1.00 15.16 336 LEU A N 1
ATOM 2602 C CA . LEU A 1 336 ? 155.447 149.496 92.569 1.00 15.16 336 LEU A CA 1
ATOM 2603 C C . LEU A 1 336 ? 155.165 150.695 91.682 1.00 15.16 336 LEU A C 1
ATOM 2604 O O . LEU A 1 336 ? 154.306 151.521 92.000 1.00 15.16 336 LEU A O 1
ATOM 2609 N N . ASN A 1 337 ? 155.878 150.783 90.576 1.00 18.34 337 ASN A N 1
ATOM 2610 C CA . ASN A 1 337 ? 155.730 151.848 89.604 1.00 18.34 337 ASN A CA 1
ATOM 2611 C C . ASN A 1 337 ? 155.222 151.233 88.311 1.00 18.34 337 ASN A C 1
ATOM 2612 O O . ASN A 1 337 ? 154.839 150.065 88.263 1.00 18.34 337 ASN A O 1
ATOM 2617 N N . ARG A 1 338 ? 155.203 152.035 87.260 1.00 18.28 338 ARG A N 1
ATOM 2618 C CA . ARG A 1 338 ? 155.129 151.474 85.924 1.00 18.28 338 ARG A CA 1
ATOM 2619 C C . ARG A 1 338 ? 156.480 151.503 85.235 1.00 18.28 338 ARG A C 1
ATOM 2620 O O . ARG A 1 338 ? 156.684 150.781 84.255 1.00 18.28 338 ARG A O 1
ATOM 2628 N N . ARG A 1 339 ? 157.402 152.330 85.728 1.00 20.24 339 ARG A N 1
ATOM 2629 C CA . ARG A 1 339 ? 158.752 152.351 85.180 1.00 20.24 339 ARG A CA 1
ATOM 2630 C C . ARG A 1 339 ? 159.489 151.069 85.532 1.00 20.24 339 ARG A C 1
ATOM 2631 O O . ARG A 1 339 ? 160.123 150.444 84.676 1.00 20.24 339 ARG A O 1
ATOM 2639 N N . ILE A 1 340 ? 159.418 150.666 86.794 1.00 19.57 340 ILE A N 1
ATOM 2640 C CA . ILE A 1 340 ? 159.837 149.346 87.237 1.00 19.57 340 ILE A CA 1
ATOM 2641 C C . ILE A 1 340 ? 158.580 148.545 87.514 1.00 19.57 340 ILE A C 1
ATOM 2642 O O . ILE A 1 340 ? 157.536 149.114 87.846 1.00 19.57 340 ILE A O 1
ATOM 2647 N N . ASP A 1 341 ? 158.667 147.230 87.359 1.00 22.21 341 ASP A N 1
ATOM 2648 C CA . ASP A 1 341 ? 157.486 146.402 87.560 1.00 22.21 341 ASP A CA 1
ATOM 2649 C C . ASP A 1 341 ? 157.172 146.265 89.040 1.00 22.21 341 ASP A C 1
ATOM 2650 O O . ASP A 1 341 ? 156.113 146.699 89.506 1.00 22.21 341 ASP A O 1
ATOM 2655 N N . TRP A 1 342 ? 158.096 145.680 89.792 1.00 18.14 342 TRP A N 1
ATOM 2656 C CA . TRP A 1 342 ? 157.999 145.438 91.220 1.00 18.14 342 TRP A CA 1
ATOM 2657 C C . TRP A 1 342 ? 159.390 145.062 91.683 1.00 18.14 342 TRP A C 1
ATOM 2658 O O . TRP A 1 342 ? 160.043 144.232 91.051 1.00 18.14 342 TRP A O 1
ATOM 2669 N N . GLU A 1 343 ? 159.854 145.690 92.753 1.00 16.02 343 GLU A N 1
ATOM 2670 C CA . GLU A 1 343 ? 161.186 145.411 93.255 1.00 16.02 343 GLU A CA 1
ATOM 2671 C C . GLU A 1 343 ? 161.125 145.244 94.762 1.00 16.02 343 GLU A C 1
ATOM 2672 O O . GLU A 1 343 ? 160.090 145.455 95.393 1.00 16.02 343 GLU A O 1
ATOM 2678 N N . THR A 1 344 ? 162.262 144.869 95.336 1.00 14.98 344 THR A N 1
ATOM 2679 C CA . THR A 1 344 ? 162.392 144.661 96.771 1.00 14.98 344 THR A CA 1
ATOM 2680 C C . THR A 1 344 ? 163.825 144.984 97.140 1.00 14.98 344 THR A C 1
ATOM 2681 O O . THR A 1 344 ? 164.709 144.142 96.969 1.00 14.98 344 THR A O 1
ATOM 2685 N N . THR A 1 345 ? 164.069 146.198 97.609 1.00 13.70 345 THR A N 1
ATOM 2686 C CA . THR A 1 345 ? 165.420 146.625 97.963 1.00 13.70 345 THR A CA 1
ATOM 2687 C C . THR A 1 345 ? 165.691 146.265 99.417 1.00 13.70 345 THR A C 1
ATOM 2688 O O . THR A 1 345 ? 165.696 147.119 100.305 1.00 13.70 345 THR A O 1
ATOM 2692 N N . VAL A 1 346 ? 165.965 144.993 99.638 1.00 13.51 346 VAL A N 1
ATOM 2693 C CA . VAL A 1 346 ? 166.146 144.421 100.961 1.00 13.51 346 VAL A CA 1
ATOM 2694 C C . VAL A 1 346 ? 167.482 144.901 101.506 1.00 13.51 346 VAL A C 1
ATOM 2695 O O . VAL A 1 346 ? 168.370 145.282 100.736 1.00 13.51 346 VAL A O 1
ATOM 2699 N N . SER A 1 347 ? 167.619 144.944 102.823 1.00 14.76 347 SER A N 1
ATOM 2700 C CA . SER A 1 347 ? 168.809 145.529 103.417 1.00 14.76 347 SER A CA 1
ATOM 2701 C C . SER A 1 347 ? 169.361 144.652 104.530 1.00 14.76 347 SER A C 1
ATOM 2702 O O . SER A 1 347 ? 168.837 143.582 104.837 1.00 14.76 347 SER A O 1
ATOM 2705 N N . ILE A 1 348 ? 170.453 145.122 105.124 1.00 16.26 348 ILE A N 1
ATOM 2706 C CA . ILE A 1 348 ? 171.197 144.392 106.147 1.00 16.26 348 ILE A CA 1
ATOM 2707 C C . ILE A 1 348 ? 171.697 145.409 107.159 1.00 16.26 348 ILE A C 1
ATOM 2708 O O . ILE A 1 348 ? 172.236 146.450 106.779 1.00 16.26 348 ILE A O 1
ATOM 2713 N N . GLY A 1 349 ? 171.502 145.136 108.442 1.00 18.51 349 GLY A N 1
ATOM 2714 C CA . GLY A 1 349 ? 172.027 146.015 109.463 1.00 18.51 349 GLY A CA 1
ATOM 2715 C C . GLY A 1 349 ? 171.131 147.212 109.691 1.00 18.51 349 GLY A C 1
ATOM 2716 O O . GLY A 1 349 ? 170.191 147.487 108.947 1.00 18.51 349 GLY A O 1
ATOM 2717 N N . LEU A 1 350 ? 171.444 147.955 110.746 1.00 21.90 350 LEU A N 1
ATOM 2718 C CA . LEU A 1 350 ? 170.539 148.987 111.215 1.00 21.90 350 LEU A CA 1
ATOM 2719 C C . LEU A 1 350 ? 171.370 150.128 111.784 1.00 21.90 350 LEU A C 1
ATOM 2720 O O . LEU A 1 350 ? 172.561 149.974 112.055 1.00 21.90 350 LEU A O 1
ATOM 2725 N N . GLN A 1 351 ? 170.736 151.286 111.939 1.00 30.99 351 GLN A N 1
ATOM 2726 C CA . GLN A 1 351 ? 171.371 152.399 112.623 1.00 30.99 351 GLN A CA 1
ATOM 2727 C C . GLN A 1 351 ? 171.307 152.209 114.135 1.00 30.99 351 GLN A C 1
ATOM 2728 O O . GLN A 1 351 ? 170.716 151.256 114.647 1.00 30.99 351 GLN A O 1
ATOM 2734 N N . HIS A 1 352 ? 171.926 153.144 114.856 1.00 40.34 352 HIS A N 1
ATOM 2735 C CA . HIS A 1 352 ? 172.191 152.914 116.272 1.00 40.34 352 HIS A CA 1
ATOM 2736 C C . HIS A 1 352 ? 171.250 153.692 117.183 1.00 40.34 352 HIS A C 1
ATOM 2737 O O . HIS A 1 352 ? 170.801 153.160 118.205 1.00 40.34 352 HIS A O 1
ATOM 2744 N N . GLU A 1 353 ? 170.948 154.943 116.845 1.00 46.63 353 GLU A N 1
ATOM 2745 C CA . GLU A 1 353 ? 170.205 155.796 117.762 1.00 46.63 353 GLU A CA 1
ATOM 2746 C C . GLU A 1 353 ? 168.732 155.423 117.783 1.00 46.63 353 GLU A C 1
ATOM 2747 O O . GLU A 1 353 ? 168.103 155.252 116.736 1.00 46.63 353 GLU A O 1
ATOM 2753 N N . TYR A 1 354 ? 168.180 155.299 118.988 1.00 49.89 354 TYR A N 1
ATOM 2754 C CA . TYR A 1 354 ? 166.765 155.007 119.159 1.00 49.89 354 TYR A CA 1
ATOM 2755 C C . TYR A 1 354 ? 166.002 156.322 119.262 1.00 49.89 354 TYR A C 1
ATOM 2756 O O . TYR A 1 354 ? 166.286 157.153 120.133 1.00 49.89 354 TYR A O 1
ATOM 2765 N N . LEU A 1 355 ? 165.081 156.519 118.321 1.00 47.05 355 LEU A N 1
ATOM 2766 C CA . LEU A 1 355 ? 164.148 157.642 118.367 1.00 47.05 355 LEU A CA 1
ATOM 2767 C C . LEU A 1 355 ? 163.295 157.791 119.641 1.00 47.05 355 LEU A C 1
ATOM 2768 O O . LEU A 1 355 ? 162.917 158.937 119.936 1.00 47.05 355 LEU A O 1
ATOM 2773 N N . PRO A 1 356 ? 162.918 156.741 120.390 1.00 42.08 356 PRO A N 1
ATOM 2774 C CA . PRO A 1 356 ? 162.181 156.961 121.644 1.00 42.08 356 PRO A CA 1
ATOM 2775 C C . PRO A 1 356 ? 162.912 157.730 122.735 1.00 42.08 356 PRO A C 1
ATOM 2776 O O . PRO A 1 356 ? 164.113 157.998 122.663 1.00 42.08 356 PRO A O 1
ATOM 2780 N N . ILE A 1 357 ? 162.142 158.068 123.773 1.00 38.34 357 ILE A N 1
ATOM 2781 C CA . ILE A 1 357 ? 162.644 158.553 125.057 1.00 38.34 357 ILE A CA 1
ATOM 2782 C C . ILE A 1 357 ? 161.866 157.829 126.153 1.00 38.34 357 ILE A C 1
ATOM 2783 O O . ILE A 1 357 ? 160.641 157.688 126.064 1.00 38.34 357 ILE A O 1
ATOM 2788 N N . LEU A 1 358 ? 162.569 157.353 127.175 1.00 32.54 358 LEU A N 1
ATOM 2789 C CA . LEU A 1 358 ? 161.906 156.579 128.222 1.00 32.54 358 LEU A CA 1
ATOM 2790 C C . LEU A 1 358 ? 161.141 157.478 129.192 1.00 32.54 358 LEU A C 1
ATOM 2791 O O . LEU A 1 358 ? 160.968 158.672 128.959 1.00 32.54 358 LEU A O 1
ATOM 2796 N N . ASP A 1 360 ? 163.343 159.460 131.162 1.00 24.32 360 ASP A N 1
ATOM 2797 C CA . ASP A 1 360 ? 163.946 159.863 132.423 1.00 24.32 360 ASP A CA 1
ATOM 2798 C C . ASP A 1 360 ? 163.417 161.227 132.850 1.00 24.32 360 ASP A C 1
ATOM 2799 O O . ASP A 1 360 ? 163.322 162.145 132.040 1.00 24.32 360 ASP A O 1
ATOM 2804 N N . ALA A 1 361 ? 163.070 161.354 134.124 1.00 21.35 361 ALA A N 1
ATOM 2805 C CA . ALA A 1 361 ? 162.526 162.599 134.645 1.00 21.35 361 ALA A CA 1
ATOM 2806 C C . ALA A 1 361 ? 163.575 163.295 135.491 1.00 21.35 361 ALA A C 1
ATOM 2807 O O . ALA A 1 361 ? 163.829 162.864 136.626 1.00 21.35 361 ALA A O 1
ATOM 2809 N N . PRO A 1 362 ? 164.203 164.357 135.005 1.00 21.86 362 PRO A N 1
ATOM 2810 C CA . PRO A 1 362 ? 165.283 164.985 135.774 1.00 21.86 362 PRO A CA 1
ATOM 2811 C C . PRO A 1 362 ? 164.775 165.864 136.900 1.00 21.86 362 PRO A C 1
ATOM 2812 O O . PRO A 1 362 ? 165.497 166.162 137.854 1.00 21.86 362 PRO A O 1
ATOM 2816 N N . GLU A 1 363 ? 163.522 166.273 136.800 1.00 20.83 363 GLU A N 1
ATOM 2817 C CA . GLU A 1 363 ? 163.026 167.354 137.628 1.00 20.83 363 GLU A CA 1
ATOM 2818 C C . GLU A 1 363 ? 162.627 166.861 139.012 1.00 20.83 363 GLU A C 1
ATOM 2819 O O . GLU A 1 363 ? 162.474 165.662 139.249 1.00 20.83 363 GLU A O 1
ATOM 2825 N N . LEU A 1 364 ? 162.467 167.806 139.932 1.00 16.84 364 LEU A N 1
ATOM 2826 C CA . LEU A 1 364 ? 161.991 167.482 141.266 1.00 16.84 364 LEU A CA 1
ATOM 2827 C C . LEU A 1 364 ? 160.485 167.271 141.262 1.00 16.84 364 LEU A C 1
ATOM 2828 O O . LEU A 1 364 ? 159.776 167.715 140.360 1.00 16.84 364 LEU A O 1
ATOM 2833 N N . HIS A 1 365 ? 159.995 166.584 142.286 1.00 17.96 365 HIS A N 1
ATOM 2834 C CA . HIS A 1 365 ? 158.569 166.393 142.480 1.00 17.96 365 HIS A CA 1
ATOM 2835 C C . HIS A 1 365 ? 158.249 166.410 143.964 1.00 17.96 365 HIS A C 1
ATOM 2836 O O . HIS A 1 365 ? 159.131 166.548 144.811 1.00 17.96 365 HIS A O 1
ATOM 2843 N N . ILE A 1 366 ? 156.969 166.265 144.266 1.00 19.90 366 ILE A N 1
ATOM 2844 C CA . ILE A 1 366 ? 156.516 166.046 145.621 1.00 19.90 366 ILE A CA 1
ATOM 2845 C C . ILE A 1 366 ? 155.703 164.768 145.645 1.00 19.90 366 ILE A C 1
ATOM 2846 O O . ILE A 1 366 ? 155.225 164.287 144.619 1.00 19.90 366 ILE A O 1
ATOM 2851 N N . ALA A 1 367 ? 155.541 164.209 146.839 1.00 23.23 367 ALA A N 1
ATOM 2852 C CA . ALA A 1 367 ? 154.894 162.911 146.986 1.00 23.23 367 ALA A CA 1
ATOM 2853 C C . ALA A 1 367 ? 154.336 162.825 148.395 1.00 23.23 367 ALA A C 1
ATOM 2854 O O . ALA A 1 367 ? 154.939 163.354 149.329 1.00 23.23 367 ALA A O 1
ATOM 2856 N N . THR A 1 368 ? 153.185 162.190 148.546 1.00 27.22 368 THR A N 1
ATOM 2857 C CA . THR A 1 368 ? 152.649 161.952 149.875 1.00 27.22 368 THR A CA 1
ATOM 2858 C C . THR A 1 368 ? 153.060 160.566 150.344 1.00 27.22 368 THR A C 1
ATOM 2859 O O . THR A 1 368 ? 152.933 159.591 149.600 1.00 27.22 368 THR A O 1
ATOM 2863 N N . VAL A 1 369 ? 153.567 160.475 151.573 1.00 25.61 369 VAL A N 1
ATOM 2864 C CA . VAL A 1 369 ? 154.004 159.190 152.103 1.00 25.61 369 VAL A CA 1
ATOM 2865 C C . VAL A 1 369 ? 152.790 158.332 152.430 1.00 25.61 369 VAL A 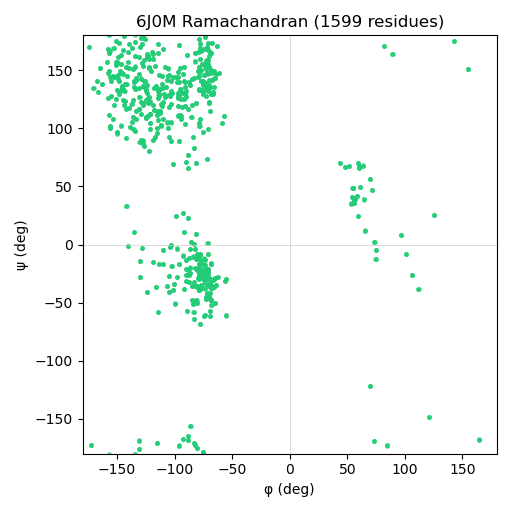C 1
ATOM 2866 O O . VAL A 1 369 ? 151.871 158.764 153.139 1.00 25.61 369 VAL A O 1
ATOM 2870 N N . ALA A 1 370 ? 152.777 157.109 151.906 1.00 28.12 370 ALA A N 1
ATOM 2871 C CA . ALA A 1 370 ? 151.656 156.202 152.071 1.00 28.12 370 ALA A CA 1
ATOM 2872 C C . ALA A 1 370 ? 151.730 155.490 153.416 1.00 28.12 370 ALA A C 1
ATOM 2873 O O . ALA A 1 370 ? 152.576 155.782 154.263 1.00 28.12 370 ALA A O 1
ATOM 2875 N N . LYS A 1 371 ? 150.840 154.519 153.606 1.00 31.47 371 LYS A N 1
ATOM 2876 C CA . LYS A 1 371 ? 150.788 153.767 154.849 1.00 31.47 371 LYS A CA 1
ATOM 2877 C C . LYS A 1 371 ? 151.937 152.769 154.929 1.00 31.47 371 LYS A C 1
ATOM 2878 O O . LYS A 1 371 ? 152.774 152.667 154.032 1.00 31.47 371 LYS A O 1
ATOM 2884 N N . TYR A 1 372 ? 151.957 152.013 156.021 1.00 37.83 372 TYR A N 1
ATOM 2885 C CA . TYR A 1 372 ? 153.087 151.141 156.299 1.00 37.83 372 TYR A CA 1
ATOM 2886 C C . TYR A 1 372 ? 153.095 149.924 155.385 1.00 37.83 372 TYR A C 1
ATOM 2887 O O . TYR A 1 372 ? 152.056 149.318 155.120 1.00 37.83 372 TYR A O 1
ATOM 2896 N N . GLN A 1 373 ? 154.286 149.569 154.913 1.00 34.35 373 GLN A N 1
ATOM 2897 C CA . GLN A 1 373 ? 154.507 148.326 154.195 1.00 34.35 373 GLN A CA 1
ATOM 2898 C C . GLN A 1 373 ? 155.858 147.767 154.606 1.00 34.35 373 GLN A C 1
ATOM 2899 O O . GLN A 1 373 ? 156.763 148.510 154.990 1.00 34.35 373 GLN A O 1
ATOM 2905 N N . GLN A 1 374 ? 155.989 146.446 154.517 1.00 41.54 374 GLN A N 1
ATOM 2906 C CA . GLN A 1 374 ? 157.096 145.735 155.141 1.00 41.54 374 GLN A CA 1
ATOM 2907 C C . GLN A 1 374 ? 157.799 144.783 154.182 1.00 41.54 374 GLN A C 1
ATOM 2908 O O . GLN A 1 374 ? 158.934 144.370 154.451 1.00 41.54 374 GLN A O 1
ATOM 2914 N N . ASP A 1 375 ? 157.190 144.483 153.032 1.00 44.40 375 ASP A N 1
ATOM 2915 C CA . ASP A 1 375 ? 157.625 143.373 152.184 1.00 44.40 375 ASP A CA 1
ATOM 2916 C C . ASP A 1 375 ? 158.952 143.612 151.462 1.00 44.40 375 ASP A C 1
ATOM 2917 O O . ASP A 1 375 ? 159.392 142.741 150.705 1.00 44.40 375 ASP A O 1
ATOM 2922 N N . SER A 1 376 ? 159.597 144.754 151.673 1.00 38.95 376 SER A N 1
ATOM 2923 C CA . SER A 1 376 ? 160.885 145.028 151.064 1.00 38.95 376 SER A CA 1
ATOM 2924 C C . SER A 1 376 ? 161.987 144.188 151.701 1.00 38.95 376 SER A C 1
ATOM 2925 O O . SER A 1 376 ? 161.803 143.544 152.736 1.00 38.95 376 SER A O 1
ATOM 2928 N N . ALA A 1 377 ? 163.154 144.216 151.063 1.00 39.37 377 ALA A N 1
ATOM 2929 C CA . ALA A 1 377 ? 164.380 143.767 151.700 1.00 39.37 377 ALA A CA 1
ATOM 2930 C C . ALA A 1 377 ? 164.804 144.764 152.774 1.00 39.37 377 ALA A C 1
ATOM 2931 O O . ALA A 1 377 ? 164.224 145.845 152.922 1.00 39.37 377 ALA A O 1
ATOM 2933 N N . VAL A 1 378 ? 165.840 144.397 153.523 1.00 32.59 378 VAL A N 1
ATOM 2934 C CA . VAL A 1 378 ? 166.204 145.165 154.708 1.00 32.59 378 VAL A CA 1
ATOM 2935 C C . VAL A 1 378 ? 166.895 146.451 154.276 1.00 32.59 378 VAL A C 1
ATOM 2936 O O . VAL A 1 378 ? 168.101 146.470 154.009 1.00 32.59 378 VAL A O 1
ATOM 2940 N N . LEU A 1 379 ? 166.121 147.529 154.207 1.00 29.12 379 LEU A N 1
ATOM 2941 C CA . LEU A 1 379 ? 166.568 148.870 153.850 1.00 29.12 379 LEU A CA 1
ATOM 2942 C C . LEU A 1 379 ? 165.623 149.858 154.513 1.00 29.12 379 LEU A C 1
ATOM 2943 O O . LEU A 1 379 ? 164.567 149.488 155.031 1.00 29.12 379 LEU A O 1
ATOM 2948 N N . ASN A 1 380 ? 166.014 151.127 154.487 1.00 27.21 380 ASN A N 1
ATOM 2949 C CA . ASN A 1 380 ? 165.178 152.193 155.010 1.00 27.21 380 ASN A CA 1
ATOM 2950 C C . ASN A 1 380 ? 164.297 152.819 153.936 1.00 27.21 380 ASN A C 1
ATOM 2951 O O . ASN A 1 380 ? 163.937 153.995 154.049 1.00 27.21 380 ASN A O 1
ATOM 2956 N N . ARG A 1 381 ? 163.947 152.063 152.898 1.00 25.18 381 ARG A N 1
ATOM 2957 C CA . ARG A 1 381 ? 163.077 152.577 151.853 1.00 25.18 381 ARG A CA 1
ATOM 2958 C C . ARG A 1 381 ? 161.667 152.760 152.391 1.00 25.18 381 ARG A C 1
ATOM 2959 O O . ARG A 1 381 ? 161.053 151.815 152.888 1.00 25.18 381 ARG A O 1
ATOM 2967 N N . ILE A 1 382 ? 161.161 153.983 152.302 1.00 22.92 382 ILE A N 1
ATOM 2968 C CA . ILE A 1 382 ? 159.843 154.304 152.836 1.00 22.92 382 ILE A CA 1
ATOM 2969 C C . ILE A 1 382 ? 158.865 154.473 151.679 1.00 22.92 382 ILE A C 1
ATOM 2970 O O . ILE A 1 382 ? 159.234 154.994 150.620 1.00 22.92 382 ILE A O 1
ATOM 2975 N N . PRO A 1 383 ? 157.629 154.012 151.820 1.00 24.52 383 PRO A N 1
ATOM 2976 C CA . PRO A 1 383 ? 156.705 154.031 150.684 1.00 24.52 383 PRO A CA 1
ATOM 2977 C C . PRO A 1 383 ? 156.106 155.406 150.456 1.00 24.52 383 PRO A C 1
ATOM 2978 O O . PRO A 1 383 ? 155.648 156.064 151.389 1.00 24.52 383 PRO A O 1
ATOM 2982 N N . ILE A 1 384 ? 156.094 155.836 149.194 1.00 24.38 384 ILE A N 1
ATOM 2983 C CA . ILE A 1 384 ? 155.527 157.124 148.824 1.00 24.38 384 ILE A CA 1
ATOM 2984 C C . ILE A 1 384 ? 154.438 156.911 147.785 1.00 24.38 384 ILE A C 1
ATOM 2985 O O . ILE A 1 384 ? 154.346 155.861 147.149 1.00 24.38 384 ILE A O 1
ATOM 2990 N N . ILE A 1 385 ? 153.602 157.930 147.632 1.00 27.25 385 ILE A N 1
ATOM 2991 C CA . ILE A 1 385 ? 152.579 157.979 146.600 1.00 27.25 385 ILE A CA 1
ATOM 2992 C C . ILE A 1 385 ? 152.880 159.181 145.723 1.00 27.25 385 ILE A C 1
ATOM 2993 O O . ILE A 1 385 ? 152.929 160.314 146.211 1.00 27.25 385 ILE A O 1
ATOM 2998 N N . LEU A 1 386 ? 153.107 158.936 144.442 1.00 24.07 386 LEU A N 1
ATOM 2999 C CA . LEU A 1 386 ? 153.414 160.008 143.517 1.00 24.07 386 LEU A CA 1
ATOM 3000 C C . LEU A 1 386 ? 152.156 160.488 142.822 1.00 24.07 386 LEU A C 1
ATOM 3001 O O . LEU A 1 386 ? 151.431 159.680 142.230 1.00 24.07 386 LEU A O 1
ATOM 3006 N N . PRO A 1 387 ? 151.862 161.787 142.881 1.00 22.73 387 PRO A N 1
ATOM 3007 C CA . PRO A 1 387 ? 150.710 162.307 142.143 1.00 22.73 387 PRO A CA 1
ATOM 3008 C C . PRO A 1 387 ? 150.915 162.325 140.644 1.00 22.73 387 PRO A C 1
ATOM 3009 O O . PRO A 1 387 ? 149.926 162.325 139.902 1.00 22.73 387 PRO A O 1
ATOM 3013 N N . VAL A 1 388 ? 152.164 162.360 140.176 1.00 23.29 388 VAL A N 1
ATOM 3014 C CA . VAL A 1 388 ? 152.420 162.329 138.741 1.00 23.29 388 VAL A CA 1
ATOM 3015 C C . VAL A 1 388 ? 152.070 160.969 138.179 1.00 23.29 388 VAL A C 1
ATOM 3016 O O . VAL A 1 388 ? 151.569 160.858 137.055 1.00 23.29 388 VAL A O 1
ATOM 3020 N N . LEU A 1 389 ? 152.330 159.919 138.942 1.00 24.75 389 LEU A N 1
ATOM 3021 C CA . LEU A 1 389 ? 151.772 158.618 138.634 1.00 24.75 389 LEU A CA 1
ATOM 3022 C C . LEU A 1 389 ? 150.266 158.674 138.840 1.00 24.75 389 LEU A C 1
ATOM 3023 O O . LEU A 1 389 ? 149.767 159.326 139.760 1.00 24.75 389 LEU A O 1
ATOM 3028 N N . ASN A 1 390 ? 149.538 158.003 137.956 1.00 29.85 390 ASN A N 1
ATOM 3029 C CA . ASN A 1 390 ? 148.099 158.210 137.899 1.00 29.85 390 ASN A CA 1
ATOM 3030 C C . ASN A 1 390 ? 147.374 157.492 139.032 1.00 29.85 390 ASN A C 1
ATOM 3031 O O . ASN A 1 390 ? 146.383 158.008 139.560 1.00 29.85 390 ASN A O 1
ATOM 3036 N N . ARG A 1 391 ? 147.862 156.320 139.428 1.00 36.02 391 ARG A N 1
ATOM 3037 C CA . ARG A 1 391 ? 147.158 155.477 140.386 1.00 36.02 391 ARG A CA 1
ATOM 3038 C C . ARG A 1 391 ? 147.435 155.958 141.803 1.00 36.02 391 ARG A C 1
ATOM 3039 O O . ARG A 1 391 ? 148.604 156.011 142.207 1.00 36.02 391 ARG A O 1
ATOM 3047 N N . PRO A 1 392 ? 146.418 156.317 142.580 1.00 33.83 392 PRO A N 1
ATOM 3048 C CA . PRO A 1 392 ? 146.657 156.750 143.962 1.00 33.83 392 PRO A CA 1
ATOM 3049 C C . PRO A 1 392 ? 146.696 155.590 144.941 1.00 33.83 392 PRO A C 1
ATOM 3050 O O . PRO A 1 392 ? 146.941 155.782 146.135 1.00 33.83 392 PRO A O 1
ATOM 3054 N N . ASN A 1 393 ? 146.437 154.379 144.451 1.00 35.77 393 ASN A N 1
ATOM 3055 C CA . ASN A 1 393 ? 146.444 153.214 145.328 1.00 35.77 393 ASN A CA 1
ATOM 3056 C C . ASN A 1 393 ? 147.817 152.556 145.369 1.00 35.77 393 ASN A C 1
ATOM 3057 O O . ASN A 1 393 ? 148.254 152.089 146.426 1.00 35.77 393 ASN A O 1
ATOM 3062 N N . GLU A 1 394 ? 148.503 152.497 144.234 1.00 33.83 394 GLU A N 1
ATOM 3063 C CA . GLU A 1 394 ? 149.815 151.877 144.191 1.00 33.83 394 GLU A CA 1
ATOM 3064 C C . GLU A 1 394 ? 150.868 152.826 144.745 1.00 33.83 394 GLU A C 1
ATOM 3065 O O . GLU A 1 394 ? 150.730 154.048 144.682 1.00 33.83 394 GLU A O 1
ATOM 3071 N N . PHE A 1 395 ? 151.933 152.246 145.285 1.00 28.34 395 PHE A N 1
ATOM 3072 C CA . PHE A 1 395 ? 152.940 152.989 146.022 1.00 28.34 395 PHE A CA 1
ATOM 3073 C C . PHE A 1 395 ? 154.315 152.751 145.419 1.00 28.34 395 PHE A C 1
ATOM 3074 O O . PHE A 1 395 ? 154.521 151.806 144.656 1.00 28.34 395 PHE A O 1
ATOM 3082 N N . LEU A 1 396 ? 155.259 153.614 145.780 1.00 26.67 396 LEU A N 1
ATOM 3083 C CA . LEU A 1 396 ? 156.646 153.495 145.355 1.00 26.67 396 LEU A CA 1
ATOM 3084 C C . LEU A 1 396 ? 157.543 153.543 146.578 1.00 26.67 396 LEU A C 1
ATOM 3085 O O . LEU A 1 396 ? 157.338 154.375 147.465 1.00 26.67 396 LEU A O 1
ATOM 3090 N N . TRP A 1 397 ? 158.533 152.666 146.621 1.00 26.02 397 TRP A N 1
ATOM 3091 C CA . TRP A 1 397 ? 159.597 152.784 147.605 1.00 26.02 397 TRP A CA 1
ATOM 3092 C C . TRP A 1 397 ? 160.469 153.980 147.272 1.00 26.02 397 TRP A C 1
ATOM 3093 O O . TRP A 1 397 ? 160.584 154.364 146.108 1.00 26.02 397 TRP A O 1
ATOM 3104 N N . ALA A 1 398 ? 161.094 154.561 148.290 1.00 22.39 398 ALA A N 1
ATOM 3105 C CA . ALA A 1 398 ? 161.989 155.692 148.101 1.00 22.39 398 ALA A CA 1
ATOM 3106 C C . ALA A 1 398 ? 162.941 155.781 149.277 1.00 22.39 398 ALA A C 1
ATOM 3107 O O . ALA A 1 398 ? 162.498 155.829 150.425 1.00 22.39 398 ALA A O 1
ATOM 3109 N N . ARG A 1 399 ? 164.237 155.810 148.995 1.00 23.00 399 ARG A N 1
ATOM 3110 C CA . ARG A 1 399 ? 165.219 155.953 150.055 1.00 23.00 399 ARG A CA 1
ATOM 3111 C C . ARG A 1 399 ? 165.145 157.346 150.663 1.00 23.00 399 ARG A C 1
ATOM 3112 O O . ARG A 1 399 ? 164.816 158.321 149.989 1.00 23.00 399 ARG A O 1
ATOM 3120 N N . LEU A 1 400 ? 165.439 157.436 151.952 1.00 21.89 400 LEU A N 1
ATOM 3121 C CA . LEU A 1 400 ? 165.255 158.669 152.701 1.00 21.89 400 LEU A CA 1
ATOM 3122 C C . LEU A 1 400 ? 166.598 159.341 152.925 1.00 21.89 400 LEU A C 1
ATOM 3123 O O . LEU A 1 400 ? 167.537 158.705 153.411 1.00 21.89 400 LEU A O 1
ATOM 3128 N N . GLY A 1 401 ? 166.681 160.618 152.573 1.00 19.89 401 GLY A N 1
ATOM 3129 C CA . GLY A 1 401 ? 167.855 161.415 152.827 1.00 19.89 401 GLY A CA 1
ATOM 3130 C C . GLY A 1 401 ? 167.663 162.211 154.099 1.00 19.89 401 GLY A C 1
ATOM 3131 O O . GLY A 1 401 ? 166.679 162.936 154.247 1.00 19.89 401 GLY A O 1
ATOM 3132 N N . LYS A 1 402 ? 168.608 162.069 155.016 1.00 23.39 402 LYS A N 1
ATOM 3133 C CA . LYS A 1 402 ? 168.510 162.653 156.339 1.00 23.39 402 LYS A CA 1
ATOM 3134 C C . LYS A 1 402 ? 169.856 163.267 156.693 1.00 23.39 402 LYS A C 1
ATOM 3135 O O . LYS A 1 402 ? 170.888 162.801 156.203 1.00 23.39 402 LYS A O 1
ATOM 3141 N N . PRO A 1 403 ? 169.877 164.316 157.512 1.00 23.98 403 PRO A N 1
ATOM 3142 C CA . PRO A 1 403 ? 171.170 164.860 157.941 1.00 23.98 403 PRO A CA 1
ATOM 3143 C C . PRO A 1 403 ? 171.792 163.958 158.993 1.00 23.98 403 PRO A C 1
ATOM 3144 O O . PRO A 1 403 ? 171.121 163.558 159.945 1.00 23.98 403 PRO A O 1
ATOM 3148 N N . TYR A 1 404 ? 173.077 163.640 158.801 1.00 27.93 404 TYR A N 1
ATOM 3149 C CA . TYR A 1 404 ? 173.878 162.811 159.709 1.00 27.93 404 TYR A CA 1
ATOM 3150 C C . TYR A 1 404 ? 173.281 161.413 159.898 1.00 27.93 404 TYR A C 1
ATOM 3151 O O . TYR A 1 404 ? 172.719 161.080 160.939 1.00 27.93 404 TYR A O 1
ATOM 3160 N N . ALA A 1 405 ? 173.353 160.617 158.843 1.00 27.48 405 ALA A N 1
ATOM 3161 C CA . ALA A 1 405 ? 173.058 159.191 158.932 1.00 27.48 405 ALA A CA 1
ATOM 3162 C C . ALA A 1 405 ? 174.374 158.421 158.926 1.00 27.48 405 ALA A C 1
ATOM 3163 O O . ALA A 1 405 ? 174.850 157.997 157.873 1.00 27.48 405 ALA A O 1
ATOM 3165 N N . SER A 1 406 ? 174.942 158.209 160.107 1.00 31.90 406 SER A N 1
ATOM 3166 C CA . SER A 1 406 ? 176.244 157.579 160.277 1.00 31.90 406 SER A CA 1
ATOM 3167 C C . SER A 1 406 ? 176.074 156.068 160.361 1.00 31.90 406 SER A C 1
ATOM 3168 O O . SER A 1 406 ? 175.028 155.526 159.996 1.00 31.90 406 SER A O 1
ATOM 3171 N N . HIS A 1 407 ? 177.136 155.392 160.824 1.00 34.51 407 HIS A N 1
ATOM 3172 C CA . HIS A 1 407 ? 177.262 153.934 160.826 1.00 34.51 407 HIS A CA 1
ATOM 3173 C C . HIS A 1 407 ? 176.134 153.203 161.538 1.00 34.51 407 HIS A C 1
ATOM 3174 O O . HIS A 1 407 ? 175.458 152.371 160.936 1.00 34.51 407 HIS A O 1
ATOM 3181 N N . GLU A 1 408 ? 175.965 153.457 162.824 1.00 32.10 408 GLU A N 1
ATOM 3182 C CA . GLU A 1 408 ? 174.787 153.021 163.546 1.00 32.10 408 GLU A CA 1
ATOM 3183 C C . GLU A 1 408 ? 174.157 154.175 164.292 1.00 32.10 408 GLU A C 1
ATOM 3184 O O . GLU A 1 408 ? 173.114 154.002 164.930 1.00 32.10 408 GLU A O 1
ATOM 3190 N N . SER A 1 409 ? 174.780 155.344 164.228 1.00 29.19 409 SER A N 1
ATOM 3191 C CA . SER A 1 409 ? 174.384 156.535 164.954 1.00 29.19 409 SER A CA 1
ATOM 3192 C C . SER A 1 409 ? 173.635 157.533 164.090 1.00 29.19 409 SER A C 1
ATOM 3193 O O . SER A 1 409 ? 174.168 158.608 163.794 1.00 29.19 409 SER A O 1
ATOM 3196 N N . GLY A 1 410 ? 172.412 157.220 163.681 1.00 27.92 410 GLY A N 1
ATOM 3197 C CA . GLY A 1 410 ? 171.722 158.082 162.744 1.00 27.92 410 GLY A CA 1
ATOM 3198 C C . GLY A 1 410 ? 170.686 158.965 163.416 1.00 27.92 410 GLY A C 1
ATOM 3199 O O . GLY A 1 410 ? 170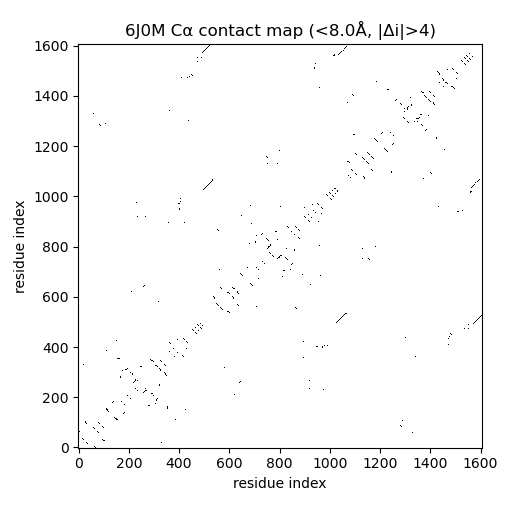.029 158.572 164.379 1.00 27.92 410 GLY A O 1
ATOM 3200 N N . PHE A 1 411 ? 170.557 160.185 162.898 1.00 28.77 411 PHE A N 1
ATOM 3201 C CA . PHE A 1 411 ? 169.420 161.051 163.175 1.00 28.77 411 PHE A CA 1
ATOM 3202 C C . PHE A 1 411 ? 168.218 160.453 162.462 1.00 28.77 411 PHE A C 1
ATOM 3203 O O . PHE A 1 411 ? 168.077 160.607 161.247 1.00 28.77 411 PHE A O 1
ATOM 3211 N N . CYS A 1 412 ? 167.369 159.731 163.186 1.00 27.58 412 CYS A N 1
ATOM 3212 C CA . CYS A 1 412 ? 166.261 158.999 162.580 1.00 27.58 412 CYS A CA 1
ATOM 3213 C C . CYS A 1 412 ? 164.951 159.638 162.997 1.00 27.58 412 CYS A C 1
ATOM 3214 O O . CYS A 1 412 ? 164.487 159.441 164.123 1.00 27.58 412 CYS A O 1
ATOM 3217 N N . PHE A 1 413 ? 164.362 160.397 162.087 1.00 28.35 413 PHE A N 1
ATOM 3218 C CA . PHE A 1 413 ? 163.018 160.924 162.252 1.00 28.35 413 PHE A CA 1
ATOM 3219 C C . PHE A 1 413 ? 162.250 160.514 161.009 1.00 28.35 413 PHE A C 1
ATOM 3220 O O . PHE A 1 413 ? 162.171 161.283 160.048 1.00 28.35 413 PHE A O 1
ATOM 3228 N N . TYR A 1 414 ? 161.715 159.308 161.019 1.00 30.09 414 TYR A N 1
ATOM 3229 C CA . TYR A 1 414 ? 161.016 158.814 159.844 1.00 30.09 414 TYR A CA 1
ATOM 3230 C C . TYR A 1 414 ? 159.668 159.494 159.735 1.00 30.09 414 TYR A C 1
ATOM 3231 O O . TYR A 1 414 ? 158.957 159.595 160.743 1.00 30.09 414 TYR A O 1
ATOM 3240 N N . PRO A 1 415 ? 159.300 159.985 158.555 1.00 28.87 415 PRO A N 1
ATOM 3241 C CA . PRO A 1 415 ? 158.091 160.804 158.445 1.00 28.87 415 PRO A CA 1
ATOM 3242 C C . PRO A 1 415 ? 156.834 159.966 158.580 1.00 28.87 415 PRO A C 1
ATOM 3243 O O . PRO A 1 415 ? 156.822 158.777 158.263 1.00 28.87 415 PRO A O 1
ATOM 3247 N N . GLU A 1 416 ? 155.779 160.599 159.077 1.00 31.73 416 GLU A N 1
ATOM 3248 C CA . GLU A 1 416 ? 154.524 159.918 159.308 1.00 31.73 416 GLU A CA 1
ATOM 3249 C C . GLU A 1 416 ? 153.842 159.644 157.973 1.00 31.73 416 GLU A C 1
ATOM 3250 O O . GLU A 1 416 ? 154.138 160.299 156.972 1.00 31.73 416 GLU A O 1
ATOM 3256 N N . PRO A 1 417 ? 152.949 158.656 157.916 1.00 28.21 417 PRO A N 1
ATOM 3257 C CA . PRO A 1 417 ? 152.128 158.482 156.715 1.00 28.21 417 PRO A CA 1
ATOM 3258 C C . PRO A 1 417 ? 151.190 159.656 156.516 1.00 28.21 417 PRO A C 1
ATOM 3259 O O . PRO A 1 417 ? 150.556 160.134 157.458 1.00 28.21 417 PRO A O 1
ATOM 3263 N N . GLY A 1 418 ? 151.108 160.121 155.274 1.00 28.28 418 GLY A N 1
ATOM 3264 C CA . GLY A 1 418 ? 150.359 161.309 154.954 1.00 28.28 418 GLY A CA 1
ATOM 3265 C C . GLY A 1 418 ? 151.188 162.566 154.875 1.00 28.28 418 GLY A C 1
ATOM 3266 O O . GLY A 1 418 ? 150.619 163.657 154.754 1.00 28.28 418 GLY A O 1
ATOM 3267 N N . ASP A 1 419 ? 152.508 162.451 154.941 1.00 30.75 419 ASP A N 1
ATOM 3268 C CA . ASP A 1 419 ? 153.384 163.607 154.908 1.00 30.75 419 ASP A CA 1
ATOM 3269 C C . ASP A 1 419 ? 153.880 163.882 153.490 1.00 30.75 419 ASP A C 1
ATOM 3270 O O . ASP A 1 419 ? 154.019 162.979 152.666 1.00 30.75 419 ASP A O 1
ATOM 3275 N N . GLU A 1 420 ? 154.173 165.151 153.227 1.00 25.01 420 GLU A N 1
ATOM 3276 C CA . GLU A 1 420 ? 154.646 165.618 151.931 1.00 25.01 420 GLU A CA 1
ATOM 3277 C C . GLU A 1 420 ? 156.166 165.673 151.922 1.00 25.01 420 GLU A C 1
ATOM 3278 O O . GLU A 1 420 ? 156.777 166.179 152.864 1.00 25.01 420 GLU A O 1
ATOM 3284 N N . VAL A 1 421 ? 156.780 165.154 150.857 1.00 18.53 421 VAL A N 1
ATOM 3285 C CA . VAL A 1 421 ? 158.231 165.065 150.765 1.00 18.53 421 VAL A CA 1
ATOM 3286 C C . VAL A 1 421 ? 158.707 165.729 149.482 1.00 18.53 421 VAL A C 1
ATOM 3287 O O . VAL A 1 421 ? 157.918 166.181 148.656 1.00 18.53 421 VAL A O 1
ATOM 3291 N N . ILE A 1 422 ? 160.027 165.770 149.327 1.00 16.82 422 ILE A N 1
ATOM 3292 C CA . ILE A 1 422 ? 160.707 166.361 148.180 1.00 16.82 422 ILE A CA 1
ATOM 3293 C C . ILE A 1 422 ? 161.549 165.268 147.554 1.00 16.82 422 ILE A C 1
ATOM 3294 O O . ILE A 1 422 ? 162.649 164.979 148.040 1.00 16.82 422 ILE A O 1
ATOM 3299 N N . ILE A 1 423 ? 161.062 164.657 146.483 1.00 15.77 423 ILE A N 1
ATOM 3300 C CA . ILE A 1 423 ? 161.739 163.504 145.907 1.00 15.77 423 ILE A CA 1
ATOM 3301 C C . ILE A 1 423 ? 162.604 163.938 144.736 1.00 15.77 423 ILE A C 1
ATOM 3302 O O . ILE A 1 423 ? 162.225 164.808 143.947 1.00 15.77 423 ILE A O 1
ATOM 3307 N N . GLY A 1 424 ? 163.787 163.346 144.652 1.00 15.56 424 GLY A N 1
ATOM 3308 C CA . GLY A 1 424 ? 164.622 163.447 143.477 1.00 15.56 424 GLY A CA 1
ATOM 3309 C C . GLY A 1 424 ? 165.063 162.048 143.102 1.00 15.56 424 GLY A C 1
ATOM 3310 O O . GLY A 1 424 ? 165.017 161.132 143.921 1.00 15.56 424 GLY A O 1
ATOM 3311 N N . PHE A 1 425 ? 165.501 161.889 141.862 1.00 17.06 425 PHE A N 1
ATOM 3312 C CA . PHE A 1 425 ? 165.731 160.565 141.310 1.00 17.06 425 PHE A CA 1
ATOM 3313 C C . PHE A 1 425 ? 167.206 160.313 141.051 1.00 17.06 425 PHE A C 1
ATOM 3314 O O . PHE A 1 425 ? 167.902 161.155 140.483 1.00 17.06 425 PHE A O 1
ATOM 3322 N N . PHE A 1 426 ? 167.670 159.137 141.463 1.00 19.53 426 PHE A N 1
ATOM 3323 C CA . PHE A 1 426 ? 169.063 158.748 141.302 1.00 19.53 426 PHE A CA 1
ATOM 3324 C C . PHE A 1 426 ? 169.371 158.514 139.839 1.00 19.53 426 PHE A C 1
ATOM 3325 O O . PHE A 1 426 ? 168.839 157.577 139.237 1.00 19.53 426 PHE A O 1
ATOM 3333 N N . GLU A 1 427 ? 170.248 159.350 139.291 1.00 22.69 427 GLU A N 1
ATOM 3334 C CA . GLU A 1 427 ? 170.615 159.357 137.877 1.00 22.69 427 GLU A CA 1
ATOM 3335 C C . GLU A 1 427 ? 169.393 159.510 136.979 1.00 22.69 427 GLU A C 1
ATOM 3336 O O . GLU A 1 427 ? 169.298 158.879 135.925 1.00 22.69 427 GLU A O 1
ATOM 3342 N N . ASN A 1 428 ? 168.447 160.343 137.430 1.00 20.31 428 ASN A N 1
ATOM 3343 C CA . ASN A 1 428 ? 167.203 160.683 136.731 1.00 20.31 428 ASN A CA 1
ATOM 3344 C C . ASN A 1 428 ? 166.336 159.462 136.444 1.00 20.31 428 ASN A C 1
ATOM 3345 O O . ASN A 1 428 ? 165.510 159.478 135.535 1.00 20.31 428 ASN A O 1
ATOM 3350 N N . ASP A 1 429 ? 166.491 158.404 137.223 1.00 20.87 429 ASP A N 1
ATOM 3351 C CA . ASP A 1 429 ? 165.794 157.166 136.957 1.00 20.87 429 ASP A CA 1
ATOM 3352 C C . ASP A 1 429 ? 164.488 157.154 137.720 1.00 20.87 429 ASP A C 1
ATOM 3353 O O . ASP A 1 429 ? 164.508 157.298 138.950 1.00 20.87 429 ASP A O 1
ATOM 3358 N N . PRO A 1 430 ? 163.345 156.955 137.065 1.00 19.56 430 PRO A N 1
ATOM 3359 C CA . PRO A 1 430 ? 162.082 156.889 137.810 1.00 19.56 430 PRO A CA 1
ATOM 3360 C C . PRO A 1 430 ? 161.923 155.631 138.650 1.00 19.56 430 PRO A C 1
ATOM 3361 O O . PRO A 1 430 ? 160.970 155.554 139.432 1.00 19.56 430 PRO A O 1
ATOM 3365 N N . ARG A 1 431 ? 162.811 154.645 138.523 1.00 20.65 431 ARG A N 1
ATOM 3366 C CA . ARG A 1 431 ? 162.764 153.508 139.430 1.00 20.65 431 ARG A CA 1
ATOM 3367 C C . ARG A 1 431 ? 163.455 153.808 140.750 1.00 20.65 431 ARG A C 1
ATOM 3368 O O . ARG A 1 431 ? 163.216 153.108 141.738 1.00 20.65 431 ARG A O 1
ATOM 3376 N N . TYR A 1 432 ? 164.332 154.812 140.793 1.00 20.13 432 TYR A N 1
ATOM 3377 C CA . TYR A 1 432 ? 165.103 155.085 142.003 1.00 20.13 432 TYR A CA 1
ATOM 3378 C C . TYR A 1 432 ? 164.881 156.505 142.497 1.00 20.13 432 TYR A C 1
ATOM 3379 O O . TYR A 1 432 ? 165.724 157.381 142.266 1.00 20.13 432 TYR A O 1
ATOM 3388 N N . PRO A 1 433 ? 163.786 156.788 143.196 1.00 18.04 433 PRO A N 1
ATOM 3389 C CA . PRO A 1 433 ? 163.641 158.094 143.833 1.00 18.04 433 PRO A CA 1
ATOM 3390 C C . PRO A 1 433 ? 164.362 158.131 145.165 1.00 18.04 433 PRO A C 1
ATOM 3391 O O . PRO A 1 433 ? 164.629 157.105 145.786 1.00 18.04 433 PRO A O 1
ATOM 3395 N N . VAL A 1 434 ? 164.693 159.343 145.596 1.00 17.43 434 VAL A N 1
ATOM 3396 C CA . VAL A 1 434 ? 165.277 159.561 146.911 1.00 17.43 434 VAL A CA 1
ATOM 3397 C C . VAL A 1 434 ? 164.681 160.840 147.481 1.00 17.43 434 VAL A C 1
ATOM 3398 O O . VAL A 1 434 ? 164.350 161.763 146.732 1.00 17.43 434 VAL A O 1
ATOM 3402 N N . ILE A 1 435 ? 164.475 160.865 148.796 1.00 16.96 435 ILE A N 1
ATOM 3403 C CA . ILE A 1 435 ? 163.726 161.940 149.429 1.00 16.96 435 ILE A CA 1
ATOM 3404 C C . ILE A 1 435 ? 164.698 162.964 149.988 1.00 16.96 435 ILE A C 1
ATOM 3405 O O . ILE A 1 435 ? 165.647 162.613 150.695 1.00 16.96 435 ILE A O 1
ATOM 3410 N N . LEU A 1 436 ? 164.469 164.235 149.677 1.00 15.04 436 LEU A N 1
ATOM 3411 C CA . LEU A 1 436 ? 165.387 165.285 150.089 1.00 15.04 436 LEU A CA 1
ATOM 3412 C C . LEU A 1 436 ? 164.889 166.108 151.270 1.00 15.04 436 LEU A C 1
ATOM 3413 O O . LEU A 1 436 ? 165.600 167.016 151.709 1.00 15.04 436 LEU A O 1
ATOM 3418 N N . GLY A 1 437 ? 163.710 165.820 151.796 1.00 19.28 437 GLY A N 1
ATOM 3419 C CA . GLY A 1 437 ? 163.204 166.567 152.929 1.00 19.28 437 GLY A CA 1
ATOM 3420 C C . GLY A 1 437 ? 161.723 166.334 153.115 1.00 19.28 437 GLY A C 1
ATOM 3421 O O . GLY A 1 437 ? 161.130 165.437 152.525 1.00 19.28 437 GLY A O 1
ATOM 3422 N N . ALA A 1 438 ? 161.136 167.168 153.962 1.00 21.32 438 ALA A N 1
ATOM 3423 C CA . ALA A 1 438 ? 159.709 167.127 154.225 1.00 21.32 438 ALA A CA 1
ATOM 3424 C C . ALA A 1 438 ? 159.190 168.548 154.344 1.00 21.32 438 ALA A C 1
ATOM 3425 O O . ALA A 1 438 ? 159.947 169.477 154.626 1.00 21.32 438 ALA A O 1
ATOM 3427 N N . MET A 1 439 ? 157.894 168.721 154.106 1.00 23.38 439 MET A N 1
ATOM 3428 C CA . MET A 1 439 ? 157.310 170.046 153.986 1.00 23.38 439 MET A CA 1
ATOM 3429 C C . MET A 1 439 ? 156.105 170.203 154.894 1.00 23.38 439 MET A C 1
ATOM 3430 O O . MET A 1 439 ? 155.446 169.229 155.261 1.00 23.38 439 MET A O 1
ATOM 3435 N N . HIS A 1 440 ? 155.820 171.453 155.235 1.00 25.71 440 HIS A N 1
ATOM 3436 C CA . HIS A 1 440 ? 154.581 171.799 155.906 1.00 25.71 440 HIS A CA 1
ATOM 3437 C C . HIS A 1 440 ? 153.561 172.281 154.886 1.00 25.71 440 HIS A C 1
ATOM 3438 O O . HIS A 1 440 ? 153.870 172.473 153.710 1.00 25.71 440 HIS A O 1
ATOM 3445 N N . ASN A 1 441 ? 152.341 172.472 155.342 1.00 29.23 441 ASN A N 1
ATOM 3446 C CA . ASN A 1 441 ? 151.192 172.658 154.479 1.00 29.23 441 ASN A CA 1
ATOM 3447 C C . ASN A 1 441 ? 150.172 173.581 155.129 1.00 29.23 441 ASN A C 1
ATOM 3448 O O . ASN A 1 441 ? 150.332 173.987 156.284 1.00 29.23 441 ASN A O 1
ATOM 3453 N N . PRO A 1 442 ? 149.118 173.968 154.408 1.00 28.21 442 PRO A N 1
ATOM 3454 C CA . PRO A 1 442 ? 147.929 174.460 155.112 1.00 28.21 442 PRO A CA 1
ATOM 3455 C C . PRO A 1 442 ? 147.127 173.343 155.741 1.00 28.21 442 PRO A C 1
ATOM 3456 O O . PRO A 1 442 ? 146.359 173.596 156.675 1.00 28.21 442 PRO A O 1
ATOM 3460 N N . LYS A 1 443 ? 147.276 172.114 155.252 1.00 29.30 443 LYS A N 1
ATOM 3461 C CA . LYS A 1 443 ? 146.639 170.976 155.902 1.00 29.30 443 LYS A CA 1
ATOM 3462 C C . LYS A 1 443 ? 147.497 170.461 157.050 1.00 29.30 443 LYS A C 1
ATOM 3463 O O . LYS A 1 443 ? 147.012 170.285 158.173 1.00 29.30 443 LYS A O 1
ATOM 3469 N N . ASN A 1 444 ? 148.778 170.210 156.784 1.00 29.83 444 ASN A N 1
ATOM 3470 C CA . ASN A 1 444 ? 149.751 169.885 157.823 1.00 29.83 444 ASN A CA 1
ATOM 3471 C C . ASN A 1 444 ? 150.481 171.168 158.197 1.00 29.83 444 ASN A C 1
ATOM 3472 O O . ASN A 1 444 ? 151.525 171.516 157.645 1.00 29.83 444 ASN A O 1
ATOM 3477 N N . LYS A 1 445 ? 149.914 171.881 159.163 1.00 28.44 445 LYS A N 1
ATOM 3478 C CA . LYS A 1 445 ? 150.397 173.214 159.487 1.00 28.44 445 LYS A CA 1
ATOM 3479 C C . LYS A 1 445 ? 151.676 173.156 160.303 1.00 28.44 445 LYS A C 1
ATOM 3480 O O . LYS A 1 445 ? 151.832 172.313 161.184 1.00 28.44 445 LYS A O 1
ATOM 3486 N N . ALA A 1 446 ? 152.598 174.059 159.998 1.00 29.23 446 ALA A N 1
ATOM 3487 C CA . ALA A 1 446 ? 153.733 174.268 160.873 1.00 29.23 446 ALA A CA 1
ATOM 3488 C C . ALA A 1 446 ? 153.242 174.794 162.218 1.00 29.23 446 ALA A C 1
ATOM 3489 O O . ALA A 1 446 ? 152.238 175.507 162.280 1.00 29.23 446 ALA A O 1
ATOM 3491 N N . PRO A 1 447 ? 153.909 174.429 163.313 1.00 32.19 447 PRO A N 1
ATOM 3492 C CA . PRO A 1 447 ? 153.465 174.917 164.624 1.00 32.19 447 PRO A CA 1
ATOM 3493 C C . PRO A 1 447 ? 153.666 176.407 164.818 1.00 32.19 447 PRO A C 1
ATOM 3494 O O . PRO A 1 447 ? 153.055 176.984 165.726 1.00 32.19 447 PRO A O 1
ATOM 3498 N N . PHE A 1 448 ? 154.496 177.050 164.000 1.00 34.51 448 PHE A N 1
ATOM 3499 C CA . PHE A 1 448 ? 154.724 178.484 164.090 1.00 34.51 448 PHE A CA 1
ATOM 3500 C C . PHE A 1 448 ? 154.889 179.073 162.701 1.00 34.51 448 PHE A C 1
ATOM 3501 O O . PHE A 1 448 ? 155.551 178.480 161.845 1.00 34.51 448 PHE A O 1
ATOM 3509 N N . GLU A 1 449 ? 154.282 180.233 162.485 1.00 39.81 449 GLU A N 1
ATOM 3510 C CA . GLU A 1 449 ? 154.622 181.049 161.336 1.00 39.81 449 GLU A CA 1
ATOM 3511 C C . GLU A 1 449 ? 156.056 181.553 161.458 1.00 39.81 449 GLU A C 1
ATOM 3512 O O . GLU A 1 449 ? 156.552 181.767 162.567 1.00 39.81 449 GLU A O 1
ATOM 3518 N N . PRO A 1 450 ? 156.754 181.725 160.338 1.00 36.13 450 PRO A N 1
ATOM 3519 C CA . PRO A 1 450 ? 158.054 182.400 160.390 1.00 36.13 450 PRO A CA 1
ATOM 3520 C C . PRO A 1 450 ? 157.851 183.867 160.728 1.00 36.13 450 PRO A C 1
ATOM 3521 O O . PRO A 1 450 ? 157.018 184.544 160.126 1.00 36.13 450 PRO A O 1
ATOM 3525 N N . THR A 1 451 ? 158.587 184.345 161.726 1.00 41.37 451 THR A N 1
ATOM 3526 C CA . THR A 1 451 ? 158.412 185.691 162.250 1.00 41.37 451 THR A CA 1
ATOM 3527 C C . THR A 1 451 ? 159.723 186.452 162.146 1.00 41.37 451 THR A C 1
ATOM 3528 O O . THR A 1 451 ? 160.804 185.857 162.160 1.00 41.37 451 THR A O 1
ATOM 3532 N N . GLN A 1 452 ? 159.621 187.774 162.031 1.00 42.86 452 GLN A N 1
ATOM 3533 C CA . GLN A 1 452 ? 160.818 188.601 161.983 1.00 42.86 452 GLN A CA 1
ATOM 3534 C C . GLN A 1 452 ? 161.456 188.666 163.363 1.00 42.86 452 GLN A C 1
ATOM 3535 O O . GLN A 1 452 ? 160.765 188.895 164.362 1.00 42.86 452 GLN A O 1
ATOM 3541 N N . ASP A 1 453 ? 162.781 188.489 163.399 1.00 41.97 453 ASP A N 1
ATOM 3542 C CA . ASP A 1 453 ? 163.537 188.117 164.597 1.00 41.97 453 ASP A CA 1
ATOM 3543 C C . ASP A 1 453 ? 162.846 186.937 165.284 1.00 41.97 453 ASP A C 1
ATOM 3544 O O . ASP A 1 453 ? 162.254 187.068 166.354 1.00 41.97 453 ASP A O 1
ATOM 3549 N N . ASN A 1 454 ? 162.878 185.802 164.578 1.00 39.41 454 ASN A N 1
ATOM 3550 C CA . ASN A 1 454 ? 162.184 184.581 164.975 1.00 39.41 454 ASN A CA 1
ATOM 3551 C C . ASN A 1 454 ? 162.613 184.121 166.360 1.00 39.41 454 ASN A C 1
ATOM 3552 O O . ASN A 1 454 ? 163.754 183.699 166.566 1.00 39.41 454 ASN A O 1
ATOM 3557 N N . ARG A 1 455 ? 161.683 184.237 167.311 1.00 39.10 455 ARG A N 1
ATOM 3558 C CA . ARG A 1 455 ? 162.008 184.103 168.726 1.00 39.10 455 ARG A CA 1
ATOM 3559 C C . ARG A 1 455 ? 162.398 182.677 169.072 1.00 39.10 455 ARG A C 1
ATOM 3560 O O . ARG A 1 455 ? 163.416 182.445 169.731 1.00 39.10 455 ARG A O 1
ATOM 3568 N N . GLU A 1 456 ? 161.610 181.717 168.622 1.00 32.61 456 GLU A N 1
ATOM 3569 C CA . GLU A 1 456 ? 161.719 180.337 169.052 1.00 32.61 456 GLU A CA 1
ATOM 3570 C C . GLU A 1 456 ? 162.233 179.459 167.920 1.00 32.61 456 GLU A C 1
ATOM 3571 O O . GLU A 1 456 ? 161.950 179.695 166.743 1.00 32.61 456 GLU A O 1
ATOM 3577 N N . LYS A 1 457 ? 163.031 178.464 168.290 1.00 28.57 457 LYS A N 1
ATOM 3578 C CA . LYS A 1 457 ? 163.460 177.405 167.391 1.00 28.57 457 LYS A CA 1
ATOM 3579 C C . LYS A 1 457 ? 163.127 176.093 168.070 1.00 28.57 457 LYS A C 1
ATOM 3580 O O . LYS A 1 457 ? 163.618 175.829 169.170 1.00 28.57 457 LYS A O 1
ATOM 3586 N N . VAL A 1 458 ? 162.297 175.276 167.434 1.00 25.93 458 VAL A N 1
ATOM 3587 C CA . VAL A 1 458 ? 161.729 174.125 168.116 1.00 25.93 458 VAL A CA 1
ATOM 3588 C C . VAL A 1 458 ? 162.078 172.838 167.384 1.00 25.93 458 VAL A C 1
ATOM 3589 O O . VAL A 1 458 ? 162.300 172.813 166.173 1.00 25.93 458 VAL A O 1
ATOM 3593 N N . LEU A 1 459 ? 162.140 171.759 168.156 1.00 23.66 459 LEU A N 1
ATOM 3594 C CA . LEU A 1 459 ? 162.095 170.389 167.659 1.00 23.66 459 LEU A CA 1
ATOM 3595 C C . LEU A 1 459 ? 160.985 169.745 168.476 1.00 23.66 459 LEU A C 1
ATOM 3596 O O . LEU A 1 459 ? 161.220 169.202 169.556 1.00 23.66 459 LEU A O 1
ATOM 3601 N N . ILE A 1 460 ? 159.766 169.836 167.962 1.00 24.28 460 ILE A N 1
ATOM 3602 C CA . ILE A 1 460 ? 158.566 169.419 168.669 1.00 24.28 460 ILE A CA 1
ATOM 3603 C C . ILE A 1 460 ? 157.972 168.224 167.945 1.00 24.28 460 ILE A C 1
ATOM 3604 O O . ILE A 1 460 ? 157.812 168.248 166.721 1.00 24.28 460 ILE A O 1
ATOM 3609 N N . VAL A 1 461 ? 157.677 167.168 168.693 1.00 25.43 461 VAL A N 1
ATOM 3610 C CA . VAL A 1 461 ? 157.078 165.955 168.153 1.00 25.43 461 VAL A CA 1
ATOM 3611 C C . VAL A 1 461 ? 155.880 165.581 169.017 1.00 25.43 461 VAL A C 1
ATOM 3612 O O . VAL A 1 461 ? 155.986 165.510 170.247 1.00 25.43 461 VAL A O 1
ATOM 3616 N N . LYS A 1 462 ? 154.729 165.387 168.376 1.00 29.77 462 LYS A N 1
ATOM 3617 C CA . LYS A 1 462 ? 153.477 165.244 169.097 1.00 29.77 462 LYS A CA 1
ATOM 3618 C C . LYS A 1 462 ? 152.463 164.498 168.245 1.00 29.77 462 LYS A C 1
ATOM 3619 O O . LYS A 1 462 ? 152.639 164.344 167.034 1.00 29.77 462 LYS A O 1
ATOM 3625 N N . LYS A 1 463 ? 151.404 164.028 168.901 1.00 33.42 463 LYS A N 1
ATOM 3626 C CA . LYS A 1 463 ? 150.232 163.478 168.236 1.00 33.42 463 LYS A CA 1
ATOM 3627 C C . LYS A 1 463 ? 149.017 164.387 168.383 1.00 33.42 463 LYS A C 1
ATOM 3628 O O . LYS A 1 463 ? 147.974 164.129 167.775 1.00 33.42 463 LYS A O 1
ATOM 3634 N N . GLY A 1 464 ? 149.142 165.472 169.139 1.00 36.40 464 GLY A N 1
ATOM 3635 C CA . GLY A 1 464 ? 148.037 166.367 169.392 1.00 36.40 464 GLY A CA 1
ATOM 3636 C C . GLY A 1 464 ? 147.467 166.272 170.785 1.00 36.40 464 GLY A C 1
ATOM 3637 O O . GLY A 1 464 ? 146.903 167.257 171.275 1.00 36.40 464 GLY A O 1
ATOM 3638 N N . GLU A 1 465 ? 147.603 165.123 171.439 1.00 38.27 465 GLU A N 1
ATOM 3639 C CA . GLU A 1 465 ? 147.220 164.967 172.833 1.00 38.27 465 GLU A CA 1
ATOM 3640 C C . GLU A 1 465 ? 148.353 165.284 173.793 1.00 38.27 465 GLU A C 1
ATOM 3641 O O . GLU A 1 465 ? 148.090 165.676 174.934 1.00 38.27 465 GLU A O 1
ATOM 3647 N N . ALA A 1 466 ? 149.601 165.136 173.354 1.00 34.21 466 ALA A N 1
ATOM 3648 C CA . ALA A 1 466 ? 150.757 165.350 174.207 1.00 34.21 466 ALA A CA 1
ATOM 3649 C C . ALA A 1 466 ? 151.929 165.814 173.363 1.00 34.21 466 ALA A C 1
ATOM 3650 O O . ALA A 1 466 ? 152.314 165.144 172.403 1.00 34.21 466 ALA A O 1
ATOM 3652 N N . GLN A 1 467 ? 152.503 166.952 173.739 1.00 30.41 467 GLN A N 1
ATOM 3653 C CA . GLN A 1 467 ? 153.583 167.578 172.994 1.00 30.41 467 GLN A CA 1
ATOM 3654 C C . GLN A 1 467 ? 154.899 167.370 173.721 1.00 30.41 467 GLN A C 1
ATOM 3655 O O . GLN A 1 467 ? 155.064 167.833 174.852 1.00 30.41 467 GLN A O 1
ATOM 3661 N N . GLN A 1 468 ? 155.829 166.683 173.071 1.00 27.62 468 GLN A N 1
ATOM 3662 C CA . GLN A 1 468 ? 157.166 166.468 173.600 1.00 27.62 468 GLN A CA 1
ATOM 3663 C C . GLN A 1 468 ? 158.129 167.356 172.834 1.00 27.62 468 GLN A C 1
ATOM 3664 O O . GLN A 1 468 ? 158.542 167.012 171.726 1.00 27.62 468 GLN A O 1
ATOM 3670 N N . GLN A 1 469 ? 158.503 168.482 173.430 1.00 23.92 469 GLN A N 1
ATOM 3671 C CA . GLN A 1 469 ? 159.117 169.564 172.681 1.00 23.92 469 GLN A CA 1
ATOM 3672 C C . GLN A 1 469 ? 160.582 169.703 173.051 1.00 23.92 469 GLN A C 1
ATOM 3673 O O . GLN A 1 469 ? 161.056 169.101 174.014 1.00 23.92 469 GLN A O 1
ATOM 3679 N N . LEU A 1 470 ? 161.297 170.490 172.252 1.00 23.03 470 LEU A N 1
ATOM 3680 C CA . LEU A 1 470 ? 162.637 170.957 172.583 1.00 23.03 470 LEU A CA 1
ATOM 3681 C C . LEU A 1 470 ? 162.738 172.384 172.078 1.00 23.03 470 LEU A C 1
ATOM 3682 O O . LEU A 1 470 ? 163.118 172.609 170.927 1.00 23.03 470 LEU A O 1
ATOM 3687 N N . VAL A 1 471 ? 162.414 173.341 172.934 1.00 25.15 471 VAL A N 1
ATOM 3688 C CA . VAL A 1 471 ? 162.228 174.726 172.531 1.00 25.15 471 VAL A CA 1
ATOM 3689 C C . VAL A 1 471 ? 163.463 175.510 172.926 1.00 25.15 471 VAL A C 1
ATOM 3690 O O . VAL A 1 471 ? 163.920 175.414 174.068 1.00 25.15 471 VAL A O 1
ATOM 3694 N N . ILE A 1 472 ? 164.006 176.276 171.989 1.00 28.33 472 ILE A N 1
ATOM 3695 C CA . ILE A 1 472 ? 165.060 177.234 172.284 1.00 28.33 472 ILE A CA 1
ATOM 3696 C C . ILE A 1 472 ? 164.570 178.608 171.875 1.00 28.33 472 ILE A C 1
ATOM 3697 O O . ILE A 1 472 ? 164.401 178.879 170.681 1.00 28.33 472 ILE A O 1
ATOM 3702 N N . ASP A 1 473 ? 164.355 179.474 172.854 1.00 34.63 473 ASP A N 1
ATOM 3703 C CA . ASP A 1 473 ? 163.937 180.848 172.612 1.00 34.63 473 ASP A CA 1
ATOM 3704 C C . ASP A 1 473 ? 165.187 181.712 172.601 1.00 34.63 473 ASP A C 1
ATOM 3705 O O . ASP A 1 473 ? 165.825 181.895 173.637 1.00 34.63 473 ASP A O 1
ATOM 3710 N N . GLY A 1 474 ? 165.536 182.239 171.429 1.00 35.63 474 GLY A N 1
ATOM 3711 C CA . GLY A 1 474 ? 166.752 183.022 171.317 1.00 35.63 474 GLY A CA 1
ATOM 3712 C C . GLY A 1 474 ? 166.600 184.447 171.803 1.00 35.63 474 GLY A C 1
ATOM 3713 O O . GLY A 1 474 ? 167.594 185.104 172.124 1.00 35.63 474 GLY A O 1
ATOM 3714 N N . LYS A 1 475 ? 165.367 184.950 171.854 1.00 39.18 475 LYS A N 1
ATOM 3715 C CA . LYS A 1 475 ? 165.142 186.310 172.331 1.00 39.18 475 LYS A CA 1
ATOM 3716 C C . LYS A 1 475 ? 165.134 186.359 173.851 1.00 39.18 475 LYS A C 1
ATOM 3717 O O . LYS A 1 475 ? 165.835 187.173 174.462 1.00 39.18 475 LYS A O 1
ATOM 3723 N N . GLU A 1 476 ? 164.358 185.485 174.479 1.00 38.66 476 GLU A N 1
ATOM 3724 C CA . GLU A 1 476 ? 164.283 185.413 175.928 1.00 38.66 476 GLU A CA 1
ATOM 3725 C C . GLU A 1 476 ? 165.368 184.530 176.528 1.00 38.66 476 GLU A C 1
ATOM 3726 O O . GLU A 1 476 ? 165.392 184.358 177.751 1.00 38.66 476 GLU A O 1
ATOM 3732 N N . LYS A 1 477 ? 166.252 183.977 175.683 1.00 36.53 477 LYS A N 1
ATOM 3733 C CA . LYS A 1 477 ? 167.494 183.297 176.077 1.00 36.53 477 LYS A CA 1
ATOM 3734 C C . LYS A 1 477 ? 167.229 182.071 176.950 1.00 36.53 477 LYS A C 1
ATOM 3735 O O . LYS A 1 477 ? 167.838 181.891 178.005 1.00 36.53 477 LYS A O 1
ATOM 3741 N N . MET A 1 478 ? 166.322 181.216 176.493 1.00 35.64 478 MET A N 1
ATOM 3742 C CA . MET A 1 478 ? 165.840 180.072 177.252 1.00 35.64 478 MET A CA 1
ATOM 3743 C C . MET A 1 478 ? 166.108 178.802 176.461 1.00 35.64 478 MET A C 1
ATOM 3744 O O . MET A 1 478 ? 166.310 178.859 175.247 1.00 35.64 478 MET A O 1
ATOM 3749 N N . ILE A 1 479 ? 166.122 177.661 177.146 1.00 28.50 479 ILE A N 1
ATOM 3750 C CA . ILE A 1 479 ? 165.942 176.356 176.514 1.00 28.50 479 ILE A CA 1
ATOM 3751 C C . ILE A 1 479 ? 164.932 175.596 177.357 1.00 28.50 479 ILE A C 1
ATOM 3752 O O . ILE A 1 479 ? 165.193 175.281 178.524 1.00 28.50 479 ILE A O 1
ATOM 3757 N N . ARG A 1 480 ? 163.780 175.307 176.773 1.00 26.31 480 ARG A N 1
ATOM 3758 C CA . ARG A 1 480 ? 162.648 174.738 177.493 1.00 26.31 480 ARG A CA 1
ATOM 3759 C C . ARG A 1 480 ? 162.440 173.319 176.989 1.00 26.31 480 ARG A C 1
ATOM 3760 O O . ARG A 1 480 ? 161.861 173.117 175.921 1.00 26.31 480 ARG A O 1
ATOM 3768 N N . ILE A 1 481 ? 162.877 172.331 177.760 1.00 25.44 481 ILE A N 1
ATOM 3769 C CA . ILE A 1 481 ? 162.618 170.931 177.404 1.00 25.44 481 ILE A CA 1
ATOM 3770 C C . ILE A 1 481 ? 161.217 170.632 177.922 1.00 25.44 481 ILE A C 1
ATOM 3771 O O . ILE A 1 481 ? 161.011 170.068 178.998 1.00 25.44 481 ILE A O 1
ATOM 3776 N N . ASN A 1 482 ? 160.225 171.004 177.117 1.00 27.62 482 ASN A N 1
ATOM 3777 C CA . ASN A 1 482 ? 158.821 170.780 177.453 1.00 27.62 482 ASN A CA 1
ATOM 3778 C C . ASN A 1 482 ? 158.461 169.339 177.101 1.00 27.62 482 ASN A C 1
ATOM 3779 O O . ASN A 1 482 ? 157.719 169.047 176.165 1.00 27.62 482 ASN A O 1
ATOM 3784 N N . ALA A 1 483 ? 159.016 168.428 177.884 1.00 28.35 483 ALA A N 1
ATOM 3785 C CA . ALA A 1 483 ? 158.927 167.002 177.603 1.00 28.35 483 ALA A CA 1
ATOM 3786 C C . ALA A 1 483 ? 157.606 166.502 178.160 1.00 28.35 483 ALA A C 1
ATOM 3787 O O . ALA A 1 483 ? 157.510 166.126 179.328 1.00 28.35 483 ALA A O 1
ATOM 3789 N N . GLY A 1 484 ? 156.583 166.503 177.322 1.00 31.95 484 GLY A N 1
ATOM 3790 C CA . GLY A 1 484 ? 155.235 166.403 177.826 1.00 31.95 484 GLY A CA 1
ATOM 3791 C C . GLY A 1 484 ? 154.743 167.805 178.093 1.00 31.95 484 GLY A C 1
ATOM 3792 O O . GLY A 1 484 ? 155.545 168.740 178.158 1.00 31.95 484 GLY A O 1
ATOM 3793 N N . GLU A 1 485 ? 153.435 167.986 178.246 1.00 37.49 485 GLU A N 1
ATOM 3794 C CA . GLU A 1 485 ? 152.933 169.343 178.411 1.00 37.49 485 GLU A CA 1
ATOM 3795 C C . GLU A 1 485 ? 153.099 169.836 179.843 1.00 37.49 485 GLU A C 1
ATOM 3796 O O . GLU A 1 485 ? 152.898 171.024 180.116 1.00 37.49 485 GLU A O 1
ATOM 3802 N N . ASN A 1 486 ? 153.485 168.955 180.763 1.00 36.08 486 ASN A N 1
ATOM 3803 C CA . ASN A 1 486 ? 153.541 169.354 182.162 1.00 36.08 486 ASN A CA 1
ATOM 3804 C C . ASN A 1 486 ? 154.967 169.658 182.604 1.00 36.08 486 ASN A C 1
ATOM 3805 O O . ASN A 1 486 ? 155.197 170.608 183.360 1.00 36.08 486 ASN A O 1
ATOM 3810 N N . GLN A 1 487 ? 155.932 168.872 182.147 1.00 33.66 487 GLN A N 1
ATOM 3811 C CA . GLN A 1 487 ? 157.277 168.888 182.703 1.00 33.66 487 GLN A CA 1
ATOM 3812 C C . GLN A 1 487 ? 158.174 169.763 181.848 1.00 33.66 487 GLN A C 1
ATOM 3813 O O . GLN A 1 487 ? 158.499 169.406 180.711 1.00 33.66 487 GLN A O 1
ATOM 3819 N N . ILE A 1 488 ? 158.579 170.899 182.403 1.00 30.29 488 ILE A N 1
ATOM 3820 C CA . ILE A 1 488 ? 159.440 171.863 181.733 1.00 30.29 488 ILE A CA 1
ATOM 3821 C C . ILE A 1 488 ? 160.758 171.899 182.484 1.00 30.29 488 ILE A C 1
ATOM 3822 O O . ILE A 1 488 ? 160.771 172.082 183.704 1.00 30.29 488 ILE A O 1
ATOM 3827 N N . MET A 1 489 ? 161.859 171.700 181.770 1.00 27.48 489 MET A N 1
ATOM 3828 C CA . MET A 1 489 ? 163.187 171.881 182.336 1.00 27.48 489 MET A CA 1
ATOM 3829 C C . MET A 1 489 ? 163.751 173.183 181.793 1.00 27.48 489 MET A C 1
ATOM 3830 O O . MET A 1 489 ? 164.360 173.209 180.720 1.00 27.48 489 MET A O 1
ATOM 3835 N N . LEU A 1 490 ? 163.537 174.258 182.529 1.00 28.68 490 LEU A N 1
ATOM 3836 C CA . LEU A 1 490 ? 163.869 175.602 182.093 1.00 28.68 490 LEU A CA 1
ATOM 3837 C C . LEU A 1 490 ? 165.306 175.951 182.432 1.00 28.68 490 LEU A C 1
ATOM 3838 O O . LEU A 1 490 ? 165.784 175.662 183.530 1.00 28.68 490 LEU A O 1
ATOM 3843 N N . GLN A 1 491 ? 165.992 176.581 181.479 1.00 29.27 491 GLN A N 1
ATOM 3844 C CA . GLN A 1 491 ? 167.337 177.113 181.700 1.00 29.27 491 GLN A CA 1
ATOM 3845 C C . GLN A 1 491 ? 167.408 178.493 181.059 1.00 29.27 491 GLN A C 1
ATOM 3846 O O . GLN A 1 491 ? 167.492 178.608 179.834 1.00 29.27 491 GLN A O 1
ATOM 3852 N N . GLN A 1 492 ? 167.388 179.534 181.883 1.00 33.08 492 GLN A N 1
ATOM 3853 C CA . GLN A 1 492 ? 167.563 180.890 181.395 1.00 33.08 492 GLN A CA 1
ATOM 3854 C C . GLN A 1 492 ? 169.028 181.152 181.053 1.00 33.08 492 GLN A C 1
ATOM 3855 O O . GLN A 1 492 ? 169.894 180.285 181.184 1.00 33.08 492 GLN A O 1
ATOM 3861 N N . ASP A 1 493 ? 169.307 182.374 180.602 1.00 37.25 493 ASP A N 1
ATOM 3862 C CA . ASP A 1 493 ? 170.699 182.792 180.486 1.00 37.25 493 ASP A CA 1
ATOM 3863 C C . ASP A 1 493 ? 171.254 183.193 181.844 1.00 37.25 493 ASP A C 1
ATOM 3864 O O . ASP A 1 493 ? 172.461 183.091 182.085 1.00 37.25 493 ASP A O 1
ATOM 3869 N N . LYS A 1 494 ? 170.386 183.653 182.741 1.00 36.77 494 LYS A N 1
ATOM 3870 C CA . LYS A 1 494 ? 170.798 184.077 184.071 1.00 36.77 494 LYS A CA 1
ATOM 3871 C C . LYS A 1 494 ? 170.321 183.145 185.178 1.00 36.77 494 LYS A C 1
ATOM 3872 O O . LYS A 1 494 ? 170.841 183.220 186.293 1.00 36.77 494 LYS A O 1
ATOM 3878 N N . ASP A 1 495 ? 169.346 182.275 184.913 1.00 36.16 495 ASP A N 1
ATOM 3879 C CA . ASP A 1 495 ? 168.757 181.415 185.932 1.00 36.16 495 ASP A CA 1
ATOM 3880 C C . ASP A 1 495 ? 168.718 179.981 185.432 1.00 36.16 495 ASP A C 1
ATOM 3881 O O . ASP A 1 495 ? 169.216 179.685 184.344 1.00 36.16 495 ASP A O 1
ATOM 3886 N N . ILE A 1 496 ? 168.129 179.094 186.232 1.00 31.32 496 ILE A N 1
ATOM 3887 C CA . ILE A 1 496 ? 167.798 177.740 185.807 1.00 31.32 496 ILE A CA 1
ATOM 3888 C C . ILE A 1 496 ? 166.551 177.326 186.575 1.00 31.32 496 ILE A C 1
ATOM 3889 O O . ILE A 1 496 ? 166.200 177.950 187.583 1.00 31.32 496 ILE A O 1
ATOM 3894 N N . SER A 1 497 ? 165.854 176.309 186.079 1.00 27.79 497 SER A N 1
ATOM 3895 C CA . SER A 1 497 ? 164.713 175.759 186.789 1.00 27.79 497 SER A CA 1
ATOM 3896 C C . SER A 1 497 ? 164.569 174.289 186.444 1.00 27.79 497 SER A C 1
ATOM 3897 O O . SER A 1 497 ? 165.302 173.745 185.617 1.00 27.79 497 SER A O 1
ATOM 3900 N N . LEU A 1 498 ? 163.622 173.642 187.111 1.00 27.88 498 LEU A N 1
ATOM 3901 C CA . LEU A 1 498 ? 163.233 172.284 186.776 1.00 27.88 498 LEU A CA 1
ATOM 3902 C C . LEU A 1 498 ? 161.814 172.111 187.289 1.00 27.88 498 LEU A C 1
ATOM 3903 O O . LEU A 1 498 ? 161.618 171.862 188.479 1.00 27.88 498 LEU A O 1
ATOM 3908 N N . SER A 1 499 ? 160.836 172.221 186.402 1.00 31.75 499 SER A N 1
ATOM 3909 C CA . SER A 1 499 ? 159.439 172.288 186.802 1.00 31.75 499 SER A CA 1
ATOM 3910 C C . SER A 1 499 ? 158.756 170.964 186.513 1.00 31.75 499 SER A C 1
ATOM 3911 O O . SER A 1 499 ? 158.830 170.451 185.394 1.00 31.75 499 SER A O 1
ATOM 3914 N N . THR A 1 500 ? 158.088 170.423 187.528 1.00 35.99 500 THR A N 1
ATOM 3915 C CA . THR A 1 500 ? 157.517 169.087 187.491 1.00 35.99 500 THR A CA 1
ATOM 3916 C C . THR A 1 500 ? 156.023 169.204 187.770 1.00 35.99 500 THR A C 1
ATOM 3917 O O . THR A 1 500 ? 155.555 170.234 188.261 1.00 35.99 500 THR A O 1
ATOM 3921 N N . LYS A 1 501 ? 155.265 168.163 187.431 1.00 39.20 501 LYS A N 1
ATOM 3922 C CA . LYS A 1 501 ? 153.880 168.077 187.863 1.00 39.20 501 LYS A CA 1
ATOM 3923 C C . LYS A 1 501 ? 153.709 167.168 189.077 1.00 39.20 501 LYS A C 1
ATOM 3924 O O . LYS A 1 501 ? 153.090 167.570 190.067 1.00 39.20 501 LYS A O 1
ATOM 3930 N N . LYS A 1 502 ? 154.243 165.945 189.028 1.00 39.59 502 LYS A N 1
ATOM 3931 C CA . LYS A 1 502 ? 153.943 164.968 190.069 1.00 39.59 502 LYS A CA 1
ATOM 3932 C C . LYS A 1 502 ? 155.147 164.572 190.911 1.00 39.59 502 LYS A C 1
ATOM 3933 O O . LYS A 1 502 ? 155.118 164.756 192.130 1.00 39.59 502 LYS A O 1
ATOM 3939 N N . GLU A 1 503 ? 156.212 164.044 190.322 1.00 39.58 503 GLU A N 1
ATOM 3940 C CA . GLU A 1 503 ? 157.211 163.379 191.144 1.00 39.58 503 GLU A CA 1
ATOM 3941 C C . GLU A 1 503 ? 158.592 163.486 190.529 1.00 39.58 503 GLU A C 1
ATOM 3942 O O . GLU A 1 503 ? 158.770 163.227 189.339 1.00 39.58 503 GLU A O 1
ATOM 3948 N N . LEU A 1 504 ? 159.562 163.854 191.359 1.00 35.48 504 LEU A N 1
ATOM 3949 C CA . LEU A 1 504 ? 160.956 163.971 190.972 1.00 35.48 504 LEU A CA 1
ATOM 3950 C C . LEU A 1 504 ? 161.736 162.824 191.596 1.00 35.48 504 LEU A C 1
ATOM 3951 O O . LEU A 1 504 ? 161.333 162.288 192.631 1.00 35.48 504 LEU A O 1
ATOM 3956 N N . THR A 1 505 ? 162.837 162.426 190.961 1.00 33.21 505 THR A N 1
ATOM 3957 C CA . THR A 1 505 ? 163.587 161.265 191.415 1.00 33.21 505 THR A CA 1
ATOM 3958 C C . THR A 1 505 ? 165.074 161.477 191.171 1.00 33.21 505 THR A C 1
ATOM 3959 O O . THR A 1 505 ? 165.471 161.926 190.094 1.00 33.21 505 THR A O 1
ATOM 3963 N N . LEU A 1 506 ? 165.890 161.157 192.174 1.00 36.02 506 LEU A N 1
ATOM 3964 C CA . LEU A 1 506 ? 167.342 161.110 192.052 1.00 36.02 506 LEU A CA 1
ATOM 3965 C C . LEU A 1 506 ? 167.826 159.716 192.414 1.00 36.02 506 LEU A C 1
ATOM 3966 O O . LEU A 1 506 ? 167.562 159.235 193.519 1.00 36.02 506 LEU A O 1
ATOM 3971 N N . LYS A 1 507 ? 168.539 159.072 191.496 1.00 37.02 507 LYS A N 1
ATOM 3972 C CA . LYS A 1 507 ? 169.076 157.733 191.715 1.00 37.02 507 LYS A CA 1
ATOM 3973 C C . LYS A 1 507 ? 170.556 157.743 191.370 1.00 37.02 507 LYS A C 1
ATOM 3974 O O . LYS A 1 507 ? 170.929 157.483 190.223 1.00 37.02 507 LYS A O 1
ATOM 3980 N N . ALA A 1 508 ? 171.398 158.031 192.359 1.00 41.45 508 ALA A N 1
ATOM 3981 C CA . ALA A 1 508 ? 172.836 158.095 192.152 1.00 41.45 508 ALA A CA 1
ATOM 3982 C C . ALA A 1 508 ? 173.517 157.210 193.181 1.00 41.45 508 ALA A C 1
ATOM 3983 O O . ALA A 1 508 ? 172.853 156.582 194.007 1.00 41.45 508 ALA A O 1
ATOM 3985 N N . GLN A 1 509 ? 174.847 157.146 193.117 1.00 46.30 509 GLN A N 1
ATOM 3986 C CA . GLN A 1 509 ? 175.587 156.516 194.206 1.00 46.30 509 GLN A CA 1
ATOM 3987 C C . GLN A 1 509 ? 175.933 157.540 195.277 1.00 46.30 509 GLN A C 1
ATOM 3988 O O . GLN A 1 509 ? 175.564 157.381 196.446 1.00 46.30 509 GLN A O 1
ATOM 3994 N N . THR A 1 510 ? 176.639 158.600 194.895 1.00 44.41 510 THR A N 1
ATOM 3995 C CA . THR A 1 510 ? 176.902 159.722 195.780 1.00 44.41 510 THR A CA 1
ATOM 3996 C C . THR A 1 510 ? 176.204 160.954 195.231 1.00 44.41 510 THR A C 1
ATOM 3997 O O . THR A 1 510 ? 175.785 160.981 194.073 1.00 44.41 510 THR A O 1
ATOM 4001 N N . MET A 1 511 ? 176.084 161.978 196.068 1.00 42.88 511 MET A N 1
ATOM 4002 C CA . MET A 1 511 ? 175.457 163.229 195.669 1.00 42.88 511 MET A CA 1
ATOM 4003 C C . MET A 1 511 ? 176.107 164.379 196.412 1.00 42.88 511 MET A C 1
ATOM 4004 O O . MET A 1 511 ? 176.434 164.254 197.596 1.00 42.88 511 MET A O 1
ATOM 4009 N N . ASN A 1 512 ? 176.293 165.494 195.714 1.00 41.96 512 ASN A N 1
ATOM 4010 C CA . ASN A 1 512 ? 176.863 166.703 196.287 1.00 41.96 512 ASN A CA 1
ATOM 4011 C C . ASN A 1 512 ? 175.979 167.882 195.924 1.00 41.96 512 ASN A C 1
ATOM 4012 O O . ASN A 1 512 ? 175.381 167.905 194.846 1.00 41.96 512 ASN A O 1
ATOM 4017 N N . ALA A 1 513 ? 175.895 168.852 196.826 1.00 44.64 513 ALA A N 1
ATOM 4018 C CA . ALA A 1 513 ? 175.283 170.143 196.545 1.00 44.64 513 ALA A CA 1
ATOM 4019 C C . ALA A 1 513 ? 176.230 171.203 197.077 1.00 44.64 513 ALA A C 1
ATOM 4020 O O . ALA A 1 513 ? 176.861 170.998 198.116 1.00 44.64 513 ALA A O 1
ATOM 4022 N N . THR A 1 514 ? 176.371 172.308 196.351 1.00 44.06 514 THR A N 1
ATOM 4023 C CA . THR A 1 514 ? 177.323 173.348 196.724 1.00 44.06 514 THR A CA 1
ATOM 4024 C C . THR A 1 514 ? 176.760 174.699 196.327 1.00 44.06 514 THR A C 1
ATOM 4025 O O . THR A 1 514 ? 176.810 175.069 195.151 1.00 44.06 514 THR A O 1
ATOM 4029 N N . MET A 1 515 ? 176.238 175.437 197.299 1.00 47.73 515 MET A N 1
ATOM 4030 C CA . MET A 1 515 ? 175.695 176.765 197.054 1.00 47.73 515 MET A CA 1
ATOM 4031 C C . MET A 1 515 ? 176.397 177.746 197.976 1.00 47.73 515 MET A C 1
ATOM 4032 O O . MET A 1 515 ? 176.385 177.565 199.196 1.00 47.73 515 MET A O 1
ATOM 4037 N N . ASP A 1 516 ? 177.000 178.785 197.397 1.00 51.91 516 ASP A N 1
ATOM 4038 C CA . ASP A 1 516 ? 177.858 179.665 198.182 1.00 51.91 516 ASP A CA 1
ATOM 4039 C C . ASP A 1 516 ? 177.091 180.798 198.850 1.00 51.91 516 ASP A C 1
ATOM 4040 O O . ASP A 1 516 ? 177.477 181.237 199.939 1.00 51.91 516 ASP A O 1
ATOM 4045 N N . LYS A 1 517 ? 176.020 181.293 198.228 1.00 52.60 517 LYS A N 1
ATOM 4046 C CA . LYS A 1 517 ? 175.272 182.385 198.841 1.00 52.60 517 LYS A CA 1
ATOM 4047 C C . LYS A 1 517 ? 174.269 181.868 199.863 1.00 52.60 517 LYS A C 1
ATOM 4048 O O . LYS A 1 517 ? 174.308 182.255 201.035 1.00 52.60 517 LYS A O 1
ATOM 4054 N N . SER A 1 518 ? 173.357 180.998 199.442 1.00 53.72 518 SER A N 1
ATOM 4055 C CA . SER A 1 518 ? 172.354 180.485 200.362 1.00 53.72 518 SER A CA 1
ATOM 4056 C C . SER A 1 518 ? 171.841 179.151 199.848 1.00 53.72 518 SER A C 1
ATOM 4057 O O . SER A 1 518 ? 172.072 178.779 198.697 1.00 53.72 518 SER A O 1
ATOM 4060 N N . LEU A 1 519 ? 171.140 178.437 200.721 1.00 50.45 519 LEU A N 1
ATOM 4061 C CA . LEU A 1 519 ? 170.468 177.195 200.372 1.00 50.45 519 LEU A CA 1
ATOM 4062 C C . LEU A 1 519 ? 169.189 177.114 201.185 1.00 50.45 519 LEU A C 1
ATOM 4063 O O . LEU A 1 519 ? 169.189 177.437 202.376 1.00 50.45 519 LEU A O 1
ATOM 4068 N N . ALA A 1 520 ? 168.101 176.705 200.544 1.00 47.74 520 ALA A N 1
ATOM 4069 C CA . ALA A 1 520 ? 166.843 176.481 201.232 1.00 47.74 520 ALA A CA 1
ATOM 4070 C C . ALA A 1 520 ? 166.128 175.313 200.581 1.00 47.74 520 ALA A C 1
ATOM 4071 O O . ALA A 1 520 ? 165.885 175.329 199.372 1.00 47.74 520 ALA A O 1
ATOM 4073 N N . MET A 1 521 ? 165.794 174.308 201.381 1.00 48.55 521 MET A N 1
ATOM 4074 C CA . MET A 1 521 ? 164.960 173.196 200.949 1.00 48.55 521 MET A CA 1
ATOM 4075 C C . MET A 1 521 ? 163.627 173.318 201.668 1.00 48.55 521 MET A C 1
ATOM 4076 O O . MET A 1 521 ? 163.595 173.592 202.870 1.00 48.55 521 MET A O 1
ATOM 4081 N N . SER A 1 522 ? 162.532 173.146 200.937 1.00 48.15 522 SER A N 1
ATOM 4082 C CA . SER A 1 522 ? 161.205 173.287 201.516 1.00 48.15 522 SER A CA 1
ATOM 4083 C C . SER A 1 522 ? 160.268 172.259 200.907 1.00 48.15 522 SER A C 1
ATOM 4084 O O . SER A 1 522 ? 160.108 172.204 199.685 1.00 48.15 522 SER A O 1
ATOM 4087 N N . GLY A 1 523 ? 159.657 171.448 201.757 1.00 49.21 523 GLY A N 1
ATOM 4088 C CA . GLY A 1 523 ? 158.633 170.535 201.305 1.00 49.21 523 GLY A CA 1
ATOM 4089 C C . GLY A 1 523 ? 157.461 170.532 202.254 1.00 49.21 523 GLY A C 1
ATOM 4090 O O . GLY A 1 523 ? 157.632 170.294 203.451 1.00 49.21 523 GLY A O 1
ATOM 4091 N N . LYS A 1 524 ? 156.267 170.805 201.742 1.00 50.84 524 LYS A N 1
ATOM 4092 C CA . LYS A 1 524 ? 155.112 170.879 202.617 1.00 50.84 524 LYS A CA 1
ATOM 4093 C C . LYS A 1 524 ? 154.638 169.484 203.001 1.00 50.84 524 LYS A C 1
ATOM 4094 O O . LYS A 1 524 ? 154.875 168.498 202.294 1.00 50.84 524 LYS A O 1
ATOM 4100 N N . ASN A 1 525 ? 154.065 169.410 204.202 1.00 55.47 525 ASN A N 1
ATOM 4101 C CA . ASN A 1 525 ? 153.207 168.331 204.725 1.00 55.47 525 ASN A CA 1
ATOM 4102 C C . ASN A 1 525 ? 154.036 167.093 205.081 1.00 55.47 525 ASN A C 1
ATOM 4103 O O . ASN A 1 525 ? 153.521 166.245 205.827 1.00 55.47 525 ASN A O 1
ATOM 4108 N N . SER A 1 526 ? 155.310 167.000 204.684 1.00 54.75 526 SER A N 1
ATOM 4109 C CA . SER A 1 526 ? 156.233 165.954 205.123 1.00 54.75 526 SER A CA 1
ATOM 4110 C C . SER A 1 526 ? 157.644 166.293 204.663 1.00 54.75 526 SER A C 1
ATOM 4111 O O . SER A 1 526 ? 157.846 166.664 203.503 1.00 54.75 526 SER A O 1
ATOM 4114 N N . VAL A 1 527 ? 158.614 166.143 205.563 1.00 53.97 527 VAL A N 1
ATOM 4115 C CA . VAL A 1 527 ? 160.034 166.169 205.230 1.00 53.97 527 VAL A CA 1
ATOM 4116 C C . VAL A 1 527 ? 160.714 165.053 206.007 1.00 53.97 527 VAL A C 1
ATOM 4117 O O . VAL A 1 527 ? 160.661 165.032 207.241 1.00 53.97 527 VAL A O 1
ATOM 4121 N N . GLU A 1 528 ? 161.351 164.131 205.293 1.00 53.33 528 GLU A N 1
ATOM 4122 C CA . GLU A 1 528 ? 162.095 163.047 205.915 1.00 53.33 528 GLU A CA 1
ATOM 4123 C C . GLU A 1 528 ? 163.522 163.069 205.401 1.00 53.33 528 GLU A C 1
ATOM 4124 O O . GLU A 1 528 ? 163.749 163.263 204.204 1.00 53.33 528 GLU A O 1
ATOM 4130 N N . ILE A 1 529 ? 164.479 162.868 206.301 1.00 53.68 529 ILE A N 1
ATOM 4131 C CA . ILE A 1 529 ? 165.892 162.774 205.955 1.00 53.68 529 ILE A CA 1
ATOM 4132 C C . ILE A 1 529 ? 166.449 161.527 206.625 1.00 53.68 529 ILE A C 1
ATOM 4133 O O . ILE A 1 529 ? 166.469 161.433 207.859 1.00 53.68 529 ILE A O 1
ATOM 4138 N N . LYS A 1 530 ? 166.902 160.571 205.819 1.00 52.52 530 LYS A N 1
ATOM 4139 C CA . LYS A 1 530 ? 167.273 159.252 206.309 1.00 52.52 530 LYS A CA 1
ATOM 4140 C C . LYS A 1 530 ? 168.718 158.946 205.953 1.00 52.52 530 LYS A C 1
ATOM 4141 O O . LYS A 1 530 ? 169.103 159.035 204.784 1.00 52.52 530 LYS A O 1
ATOM 4147 N N . GLY A 1 531 ? 169.506 158.575 206.958 1.00 59.79 531 GLY A N 1
ATOM 4148 C CA . GLY A 1 531 ? 170.877 158.161 206.734 1.00 59.79 531 GLY A CA 1
ATOM 4149 C C . GLY A 1 531 ? 171.375 157.317 207.887 1.00 59.79 531 GLY A C 1
ATOM 4150 O O . GLY A 1 531 ? 170.857 157.387 209.006 1.00 59.79 531 GLY A O 1
ATOM 4151 N N . ALA A 1 532 ? 172.396 156.507 207.597 1.00 61.97 532 ALA A N 1
ATOM 4152 C CA . ALA A 1 532 ? 173.000 155.687 208.643 1.00 61.97 532 ALA A CA 1
ATOM 4153 C C . ALA A 1 532 ? 173.854 156.531 209.580 1.00 61.97 532 ALA A C 1
ATOM 4154 O O . ALA A 1 532 ? 174.093 156.147 210.730 1.00 61.97 532 ALA A O 1
ATOM 4156 N N . LYS A 1 533 ? 174.333 157.677 209.105 1.00 61.63 533 LYS A N 1
ATOM 4157 C CA . LYS A 1 533 ? 175.026 158.645 209.943 1.00 61.63 533 LYS A CA 1
ATOM 4158 C C . LYS A 1 533 ? 174.499 160.026 209.597 1.00 61.63 533 LYS A C 1
ATOM 4159 O O . LYS A 1 533 ? 174.916 160.619 208.598 1.00 61.63 533 LYS A O 1
ATOM 4165 N N . ILE A 1 534 ? 173.582 160.531 210.412 1.00 60.92 534 ILE A N 1
ATOM 4166 C CA . ILE A 1 534 ? 172.950 161.823 210.185 1.00 60.92 534 ILE A CA 1
ATOM 4167 C C . ILE A 1 534 ? 173.550 162.826 211.162 1.00 60.92 534 ILE A C 1
ATOM 4168 O O . ILE A 1 534 ? 173.628 162.561 212.368 1.00 60.92 534 ILE A O 1
ATOM 4173 N N . ASN A 1 535 ? 174.002 163.961 210.635 1.00 58.83 535 ASN A N 1
ATOM 4174 C CA . ASN A 1 535 ? 174.558 165.012 211.469 1.00 58.83 535 ASN A CA 1
ATOM 4175 C C . ASN A 1 535 ? 174.319 166.356 210.807 1.00 58.83 535 ASN A C 1
ATOM 4176 O O . ASN A 1 535 ? 174.133 166.444 209.593 1.00 58.83 535 ASN A O 1
ATOM 4181 N N . LEU A 1 536 ? 174.322 167.401 211.624 1.00 58.78 536 LEU A N 1
ATOM 4182 C CA . LEU A 1 536 ? 174.156 168.770 211.167 1.00 58.78 536 LEU A CA 1
ATOM 4183 C C . LEU A 1 536 ? 175.358 169.574 211.630 1.00 58.78 536 LEU A C 1
ATOM 4184 O O . LEU A 1 536 ? 175.685 169.575 212.821 1.00 58.78 536 LEU A O 1
ATOM 4189 N N . THR A 1 537 ? 176.016 170.244 210.695 1.00 58.10 537 THR A N 1
ATOM 4190 C CA . THR A 1 537 ? 177.148 171.089 211.035 1.00 58.10 537 THR A CA 1
ATOM 4191 C C . THR A 1 537 ? 176.832 172.530 210.674 1.00 58.10 537 THR A C 1
ATOM 4192 O O . THR A 1 537 ? 175.866 172.792 209.961 1.00 58.10 537 THR A O 1
ATOM 4196 N N . SER B 1 2 ? 199.960 169.395 89.905 1.00 27.10 2 SER B N 1
ATOM 4197 C CA . SER B 1 2 ? 198.568 168.973 89.953 1.00 27.10 2 SER B CA 1
ATOM 4198 C C . SER B 1 2 ? 198.353 167.728 89.112 1.00 27.10 2 SER B C 1
ATOM 4199 O O . SER B 1 2 ? 197.407 167.651 88.333 1.00 27.10 2 SER B O 1
ATOM 4202 N N . HIS B 1 3 ? 199.238 166.749 89.261 1.00 29.55 3 HIS B N 1
ATOM 4203 C CA . HIS B 1 3 ? 199.115 165.511 88.513 1.00 29.55 3 HIS B CA 1
ATOM 4204 C C . HIS B 1 3 ? 199.583 164.351 89.373 1.00 29.55 3 HIS B C 1
ATOM 4205 O O . HIS B 1 3 ? 200.502 164.498 90.179 1.00 29.55 3 HIS B O 1
ATOM 4212 N N . GLN B 1 4 ? 198.937 163.197 89.177 1.00 30.74 4 GLN B N 1
ATOM 4213 C CA . GLN B 1 4 ? 199.437 161.883 89.592 1.00 30.74 4 GLN B CA 1
ATOM 4214 C C . GLN B 1 4 ? 199.665 161.782 91.102 1.00 30.74 4 GLN B C 1
ATOM 4215 O O . GLN B 1 4 ? 200.795 161.654 91.572 1.00 30.74 4 GLN B O 1
ATOM 4221 N N . LEU B 1 5 ? 198.583 161.852 91.864 1.00 29.95 5 LEU B N 1
ATOM 4222 C CA . LEU B 1 5 ? 198.711 161.587 93.288 1.00 29.95 5 LEU B CA 1
ATOM 4223 C C . LEU B 1 5 ? 198.905 160.095 93.511 1.00 29.95 5 LEU B C 1
ATOM 4224 O O . LEU B 1 5 ? 198.502 159.272 92.687 1.00 29.95 5 LEU B O 1
ATOM 4229 N N . LYS B 1 6 ? 199.552 159.747 94.616 1.00 31.14 6 LYS B N 1
ATOM 4230 C CA . LYS B 1 6 ? 199.742 158.359 95.008 1.00 31.14 6 LYS B CA 1
ATOM 4231 C C . LYS B 1 6 ? 199.225 158.163 96.425 1.00 31.14 6 LYS B C 1
ATOM 4232 O O . LYS B 1 6 ? 199.387 159.035 97.284 1.00 31.14 6 LYS B O 1
ATOM 4238 N N . ILE B 1 7 ? 198.578 157.028 96.659 1.00 27.17 7 ILE B N 1
ATOM 4239 C CA . ILE B 1 7 ? 197.916 156.746 97.926 1.00 27.17 7 ILE B CA 1
ATOM 4240 C C . ILE B 1 7 ? 198.660 155.620 98.616 1.00 27.17 7 ILE B C 1
ATOM 4241 O O . ILE B 1 7 ? 198.695 154.491 98.114 1.00 27.17 7 ILE B O 1
ATOM 4246 N N . ILE B 1 8 ? 199.255 155.923 99.761 1.00 26.24 8 ILE B N 1
ATOM 4247 C CA . ILE B 1 8 ? 199.947 154.935 100.574 1.00 26.24 8 ILE B CA 1
ATOM 4248 C C . ILE B 1 8 ? 198.963 154.422 101.610 1.00 26.24 8 ILE B C 1
ATOM 4249 O O . ILE B 1 8 ? 198.569 155.159 102.517 1.00 26.24 8 ILE B O 1
ATOM 4254 N N . ALA B 1 9 ? 198.552 153.168 101.473 1.00 26.30 9 ALA B N 1
ATOM 4255 C CA . ALA B 1 9 ? 197.598 152.547 102.381 1.00 26.30 9 ALA B CA 1
ATOM 4256 C C . ALA B 1 9 ? 198.318 151.481 103.189 1.00 26.30 9 ALA B C 1
ATOM 4257 O O . ALA B 1 9 ? 198.838 150.519 102.612 1.00 26.30 9 ALA B O 1
ATOM 4259 N N . ASP B 1 10 ? 198.333 151.660 104.516 1.00 27.34 10 ASP B N 1
ATOM 4260 C CA . ASP B 1 10 ? 199.040 150.794 105.469 1.00 27.34 10 ASP B CA 1
ATOM 4261 C C . ASP B 1 10 ? 200.520 150.660 105.121 1.00 27.34 10 ASP B C 1
ATOM 4262 O O . ASP B 1 10 ? 201.064 149.557 105.053 1.00 27.34 10 ASP B O 1
ATOM 4267 N N . GLY B 1 11 ? 201.173 151.790 104.869 1.00 28.19 11 GLY B N 1
ATOM 4268 C CA . GLY B 1 11 ? 202.588 151.798 104.572 1.00 28.19 11 GLY B CA 1
ATOM 4269 C C . GLY B 1 11 ? 202.972 151.289 103.201 1.00 28.19 11 GLY B C 1
ATOM 4270 O O . GLY B 1 11 ? 204.170 151.235 102.896 1.00 28.19 11 GLY B O 1
ATOM 4271 N N . LYS B 1 12 ? 202.007 150.924 102.360 1.00 30.57 12 LYS B N 1
ATOM 4272 C CA . LYS B 1 12 ? 202.280 150.348 101.052 1.00 30.57 12 LYS B CA 1
ATOM 4273 C C . LYS B 1 12 ? 201.527 151.133 99.994 1.00 30.57 12 LYS B C 1
ATOM 4274 O O . LYS B 1 12 ? 200.297 151.229 100.051 1.00 30.57 12 LYS B O 1
ATOM 4280 N N . ALA B 1 13 ? 202.265 151.684 99.034 1.00 28.88 13 ALA B N 1
ATOM 4281 C CA . ALA B 1 13 ? 201.670 152.527 98.006 1.00 28.88 13 ALA B CA 1
ATOM 4282 C C . ALA B 1 13 ? 200.823 151.692 97.058 1.00 28.88 13 ALA B C 1
ATOM 4283 O O . ALA B 1 13 ? 201.187 150.568 96.704 1.00 28.88 13 ALA B O 1
ATOM 4285 N N . LEU B 1 14 ? 199.691 152.248 96.650 1.00 32.02 14 LEU B N 1
ATOM 4286 C CA . LEU B 1 14 ? 198.677 151.515 95.911 1.00 32.02 14 LEU B CA 1
ATOM 4287 C C . LEU B 1 14 ? 198.745 151.885 94.436 1.00 32.02 14 LEU B C 1
ATOM 4288 O O . LEU B 1 14 ? 198.954 153.053 94.092 1.00 32.02 14 LEU B O 1
ATOM 4293 N N . SER B 1 15 ? 198.571 150.888 93.571 1.00 35.87 15 SER B N 1
ATOM 4294 C CA . SER B 1 15 ? 198.542 151.108 92.136 1.00 35.87 15 SER B CA 1
ATOM 4295 C C . SER B 1 15 ? 197.496 150.265 91.425 1.00 35.87 15 SER B C 1
ATOM 4296 O O . SER B 1 15 ? 197.362 150.374 90.201 1.00 35.87 15 SER B O 1
ATOM 4299 N N . LEU B 1 16 ? 196.752 149.428 92.146 1.00 31.96 16 LEU B N 1
ATOM 4300 C CA . LEU B 1 16 ? 195.777 148.565 91.491 1.00 31.96 16 LEU B CA 1
ATOM 4301 C C . LEU B 1 16 ? 194.496 149.321 91.161 1.00 31.96 16 LEU B C 1
ATOM 4302 O O . LEU B 1 16 ? 193.815 148.997 90.184 1.00 31.96 16 LEU B O 1
ATOM 4307 N N . LEU B 1 17 ? 194.162 150.339 91.951 1.00 27.24 17 LEU B N 1
ATOM 4308 C CA . LEU B 1 17 ? 192.892 151.053 91.851 1.00 27.24 17 LEU B CA 1
ATOM 4309 C C . LEU B 1 17 ? 193.176 152.546 91.779 1.00 27.24 17 LEU B C 1
ATOM 4310 O O . LEU B 1 17 ? 193.623 153.142 92.763 1.00 27.24 17 LEU B O 1
ATOM 4315 N N . ALA B 1 18 ? 192.906 153.155 90.631 1.00 24.37 18 ALA B N 1
ATOM 4316 C CA . ALA B 1 18 ? 193.092 154.591 90.508 1.00 24.37 18 ALA B CA 1
ATOM 4317 C C . ALA B 1 18 ? 191.957 155.332 91.200 1.00 24.37 18 ALA B C 1
ATOM 4318 O O . ALA B 1 18 ? 190.853 154.810 91.359 1.00 24.37 18 ALA B O 1
ATOM 4320 N N . ALA B 1 19 ? 192.238 156.562 91.614 1.00 16.98 19 ALA B N 1
ATOM 4321 C CA . ALA B 1 19 ? 191.269 157.378 92.330 1.00 16.98 19 ALA B CA 1
ATOM 4322 C C . ALA B 1 19 ? 190.504 158.239 91.336 1.00 16.98 19 ALA B C 1
ATOM 4323 O O . ALA B 1 19 ? 191.112 158.906 90.495 1.00 16.98 19 ALA B O 1
ATOM 4325 N N . VAL B 1 20 ? 189.174 158.224 91.424 1.00 14.30 20 VAL B N 1
ATOM 4326 C CA . VAL B 1 20 ? 188.405 159.044 90.498 1.00 14.30 20 VAL B CA 1
ATOM 4327 C C . VAL B 1 20 ? 187.864 160.294 91.176 1.00 14.30 20 VAL B C 1
ATOM 4328 O O . VAL B 1 20 ? 187.216 161.117 90.523 1.00 14.30 20 VAL B O 1
ATOM 4332 N N . ASP B 1 21 ? 188.112 160.463 92.474 1.00 13.56 21 ASP B N 1
ATOM 4333 C CA . ASP B 1 21 ? 187.673 161.634 93.221 1.00 13.56 21 ASP B CA 1
ATOM 4334 C C . ASP B 1 21 ? 188.458 161.724 94.517 1.00 13.56 21 ASP B C 1
ATOM 4335 O O . ASP B 1 21 ? 188.680 160.712 95.183 1.00 13.56 21 ASP B O 1
ATOM 4340 N N . VAL B 1 22 ? 188.878 162.937 94.872 1.00 12.20 22 VAL B N 1
ATOM 4341 C CA . VAL B 1 22 ? 189.459 163.236 96.179 1.00 12.20 22 VAL B CA 1
ATOM 4342 C C . VAL B 1 22 ? 188.805 164.514 96.682 1.00 12.20 22 VAL B C 1
ATOM 4343 O O . VAL B 1 22 ? 188.665 165.477 95.923 1.00 12.20 22 VAL B O 1
ATOM 4347 N N . ASP B 1 23 ? 188.385 164.520 97.944 1.00 11.83 23 ASP B N 1
ATOM 4348 C CA . ASP B 1 23 ? 187.838 165.706 98.590 1.00 11.83 23 ASP B CA 1
ATOM 4349 C C . ASP B 1 23 ? 188.399 165.759 99.999 1.00 11.83 23 ASP B C 1
ATOM 4350 O O . ASP B 1 23 ? 187.907 165.058 100.885 1.00 11.83 23 ASP B O 1
ATOM 4355 N N . THR B 1 24 ? 189.410 166.593 100.208 1.00 11.94 24 THR B N 1
ATOM 4356 C CA . THR B 1 24 ? 190.064 166.735 101.501 1.00 11.94 24 THR B CA 1
ATOM 4357 C C . THR B 1 24 ? 189.575 168.012 102.158 1.00 11.94 24 THR B C 1
ATOM 4358 O O . THR B 1 24 ? 189.736 169.095 101.595 1.00 11.94 24 THR B O 1
ATOM 4362 N N . CYS B 1 25 ? 188.983 167.892 103.341 1.00 13.25 25 CYS B N 1
ATOM 4363 C CA . CYS B 1 25 ? 188.389 169.031 104.027 1.00 13.25 25 CYS B CA 1
ATOM 4364 C C . CYS B 1 25 ? 189.038 169.202 105.386 1.00 13.25 25 CYS B C 1
ATOM 4365 O O . CYS B 1 25 ? 188.749 168.437 106.310 1.00 13.25 25 CYS B O 1
ATOM 4368 N N . TYR B 1 26 ? 189.903 170.198 105.509 1.00 15.63 26 TYR B N 1
ATOM 4369 C CA . TYR B 1 26 ? 190.409 170.642 106.797 1.00 15.63 26 TYR B CA 1
ATOM 4370 C C . TYR B 1 26 ? 189.480 171.715 107.338 1.00 15.63 26 TYR B C 1
ATOM 4371 O O . TYR B 1 26 ? 188.674 172.271 106.596 1.00 15.63 26 TYR B O 1
ATOM 4380 N N . ARG B 1 27 ? 189.587 171.992 108.640 1.00 18.36 27 ARG B N 1
ATOM 4381 C CA . ARG B 1 27 ? 188.729 172.974 109.296 1.00 18.36 27 ARG B CA 1
ATOM 4382 C C . ARG B 1 27 ? 189.277 173.300 110.675 1.00 18.36 27 ARG B C 1
ATOM 4383 O O . ARG B 1 27 ? 189.758 172.415 111.380 1.00 18.36 27 ARG B O 1
ATOM 4391 N N . VAL B 1 28 ? 189.203 174.579 111.044 1.00 17.53 28 VAL B N 1
ATOM 4392 C CA . VAL B 1 28 ? 189.549 175.014 112.392 1.00 17.53 28 VAL B CA 1
ATOM 4393 C C . VAL B 1 28 ? 188.493 174.517 113.366 1.00 17.53 28 VAL B C 1
ATOM 4394 O O . VAL B 1 28 ? 187.296 174.538 113.055 1.00 17.53 28 VAL B O 1
ATOM 4398 N N . ASN B 1 29 ? 188.944 174.019 114.527 1.00 19.15 29 ASN B N 1
ATOM 4399 C CA . ASN B 1 29 ? 188.095 173.563 115.635 1.00 19.15 29 ASN B CA 1
ATOM 4400 C C . ASN B 1 29 ? 187.249 172.361 115.236 1.00 19.15 29 ASN B C 1
ATOM 4401 O O . ASN B 1 29 ? 186.090 172.236 115.631 1.00 19.15 29 ASN B O 1
ATOM 4406 N N . SER B 1 30 ? 187.841 171.462 114.460 1.00 19.48 30 SER B N 1
ATOM 4407 C CA . SER B 1 30 ? 187.174 170.237 114.050 1.00 19.48 30 SER B CA 1
ATOM 4408 C C . SER B 1 30 ? 188.229 169.215 113.676 1.00 19.48 30 SER B C 1
ATOM 4409 O O . SER B 1 30 ? 189.409 169.540 113.540 1.00 19.48 30 SER B O 1
ATOM 4412 N N . ILE B 1 31 ? 187.795 167.975 113.516 1.00 18.42 31 ILE B N 1
ATOM 4413 C CA . ILE B 1 31 ? 188.675 167.011 112.853 1.00 18.42 31 ILE B CA 1
ATOM 4414 C C . ILE B 1 31 ? 188.747 167.359 111.373 1.00 18.42 31 ILE B C 1
ATOM 4415 O O . ILE B 1 31 ? 187.778 167.914 110.825 1.00 18.42 31 ILE B O 1
ATOM 4420 N N . PRO B 1 32 ? 189.869 167.146 110.710 1.00 16.86 32 PRO B N 1
ATOM 4421 C CA . PRO B 1 32 ? 189.876 167.205 109.254 1.00 16.86 32 PRO B CA 1
ATOM 4422 C C . PRO B 1 32 ? 189.619 165.832 108.677 1.00 16.86 32 PRO B C 1
ATOM 4423 O O . PRO B 1 32 ? 189.910 164.810 109.297 1.00 16.86 32 PRO B O 1
ATOM 4427 N N . SER B 1 33 ? 189.063 165.815 107.476 1.00 15.15 33 SER B N 1
ATOM 4428 C CA . SER B 1 33 ? 188.655 164.570 106.857 1.00 15.15 33 SER B CA 1
ATOM 4429 C C . SER B 1 33 ? 189.059 164.559 105.394 1.00 15.15 33 SER B C 1
ATOM 4430 O O . SER B 1 33 ? 189.479 165.574 104.837 1.00 15.15 33 SER B O 1
ATOM 4433 N N . ALA B 1 34 ? 188.936 163.384 104.785 1.00 13.41 34 ALA B N 1
ATOM 4434 C CA . ALA B 1 34 ? 189.156 163.204 103.362 1.00 13.41 34 ALA B CA 1
ATOM 4435 C C . ALA B 1 34 ? 188.094 162.262 102.836 1.00 13.41 34 ALA B C 1
ATOM 4436 O O . ALA B 1 34 ? 187.320 161.689 103.601 1.00 13.41 34 ALA B O 1
ATOM 4438 N N . THR B 1 35 ? 188.049 162.114 101.518 1.00 13.39 35 THR B N 1
ATOM 4439 C CA . THR B 1 35 ? 187.113 161.200 100.877 1.00 13.39 35 THR B CA 1
ATOM 4440 C C . THR B 1 35 ? 187.698 160.746 99.555 1.00 13.39 35 THR B C 1
ATOM 4441 O O . THR B 1 35 ? 187.948 161.566 98.670 1.00 13.39 35 THR B O 1
ATOM 4445 N N . LEU B 1 36 ? 187.902 159.448 99.416 1.00 13.54 36 LEU B N 1
ATOM 4446 C CA . LEU B 1 36 ? 188.504 158.869 98.230 1.00 13.54 36 LEU B CA 1
ATOM 4447 C C . LEU B 1 36 ? 187.480 157.989 97.539 1.00 13.54 36 LEU B C 1
ATOM 4448 O O . LEU B 1 36 ? 187.116 156.933 98.063 1.00 13.54 36 LEU B O 1
ATOM 4453 N N . LYS B 1 37 ? 187.022 158.409 96.373 1.00 14.33 37 LYS B N 1
ATOM 4454 C CA . LYS B 1 37 ? 186.257 157.533 95.507 1.00 14.33 37 LYS B CA 1
ATOM 4455 C C . LYS B 1 37 ? 187.216 156.962 94.483 1.00 14.33 37 LYS B C 1
ATOM 4456 O O . LYS B 1 37 ? 187.842 157.711 93.731 1.00 14.33 37 LYS B O 1
ATOM 4462 N N . LEU B 1 38 ? 187.359 155.646 94.481 1.00 17.03 38 LEU B N 1
ATOM 4463 C CA . LEU B 1 38 ? 188.336 154.996 93.630 1.00 17.03 38 LEU B CA 1
ATOM 4464 C C . LEU B 1 38 ? 187.730 153.726 93.060 1.00 17.03 38 LEU B C 1
ATOM 4465 O O . LEU B 1 38 ? 186.844 153.122 93.664 1.00 17.03 38 LEU B O 1
ATOM 4470 N N . SER B 1 39 ? 188.202 153.340 91.878 1.00 24.15 39 SER B N 1
ATOM 4471 C CA . SER B 1 39 ? 187.615 152.239 91.134 1.00 24.15 39 SER B CA 1
ATOM 4472 C C . SER B 1 39 ? 188.701 151.478 90.393 1.00 24.15 39 SER B C 1
ATOM 4473 O O . SER B 1 39 ? 189.831 151.951 90.263 1.00 24.15 39 SER B O 1
ATOM 4476 N N . VAL B 1 40 ? 188.341 150.303 89.893 1.00 30.16 40 VAL B N 1
ATOM 4477 C CA . VAL B 1 40 ? 189.303 149.478 89.152 1.00 30.16 40 VAL B CA 1
ATOM 4478 C C . VAL B 1 40 ? 189.374 149.952 87.705 1.00 30.16 40 VAL B C 1
ATOM 4479 O O . VAL B 1 40 ? 188.348 150.374 87.141 1.00 30.16 40 VAL B O 1
ATOM 4483 N N . PRO B 1 41 ? 190.550 149.943 87.077 1.00 36.70 41 PRO B N 1
ATOM 4484 C CA . PRO B 1 41 ? 190.624 150.404 85.683 1.00 36.70 41 PRO B CA 1
ATOM 4485 C C . PRO B 1 41 ? 190.179 149.369 84.664 1.00 36.70 41 PRO B C 1
ATOM 4486 O O . PRO B 1 41 ? 189.556 149.734 83.660 1.00 36.70 41 PRO B O 1
ATOM 4490 N N . ASP B 1 42 ? 190.483 148.088 84.878 1.00 39.10 42 ASP B N 1
ATOM 4491 C CA . ASP B 1 42 ? 190.282 147.078 83.844 1.00 39.10 42 ASP B CA 1
ATOM 4492 C C . ASP B 1 42 ? 189.520 145.844 84.300 1.00 39.10 42 ASP B C 1
ATOM 4493 O O . ASP B 1 42 ? 188.855 145.222 83.464 1.00 39.10 42 ASP B O 1
ATOM 4498 N N . ARG B 1 43 ? 189.583 145.475 85.571 1.00 38.13 43 ARG B N 1
ATOM 4499 C CA . ARG B 1 43 ? 189.077 144.181 86.025 1.00 38.13 43 ARG B CA 1
ATOM 4500 C C . ARG B 1 43 ? 187.557 144.119 85.956 1.00 38.13 43 ARG B C 1
ATOM 4501 O O . ARG B 1 43 ? 186.884 144.948 86.581 1.00 38.13 43 ARG B O 1
ATOM 4509 N N . PRO B 1 44 ? 186.979 143.173 85.221 1.00 36.27 44 PRO B N 1
ATOM 4510 C CA . PRO B 1 44 ? 185.519 143.056 85.167 1.00 36.27 44 PRO B CA 1
ATOM 4511 C C . PRO B 1 44 ? 184.963 142.473 86.457 1.00 36.27 44 PRO B C 1
ATOM 4512 O O . PRO B 1 44 ? 185.696 142.117 87.379 1.00 36.27 44 PRO B O 1
ATOM 4516 N N . LEU B 1 45 ? 183.633 142.366 86.506 1.00 32.08 45 LEU B N 1
ATOM 4517 C CA . LEU B 1 45 ? 182.979 141.864 87.713 1.00 32.08 45 LEU B CA 1
ATOM 4518 C C . LEU B 1 45 ? 183.230 140.377 87.916 1.00 32.08 45 LEU B C 1
ATOM 4519 O O . LEU B 1 45 ? 183.329 139.911 89.057 1.00 32.08 45 LEU B O 1
ATOM 4524 N N . SER B 1 46 ? 183.305 139.615 86.825 1.00 36.56 46 SER B N 1
ATOM 4525 C CA . SER B 1 46 ? 183.638 138.202 86.938 1.00 36.56 46 SER B CA 1
ATOM 4526 C C . SER B 1 46 ? 185.073 138.016 87.410 1.00 36.56 46 SER B C 1
ATOM 4527 O O . SER B 1 46 ? 185.361 137.112 88.201 1.00 36.56 46 SER B O 1
ATOM 4530 N N . SER B 1 47 ? 185.980 138.877 86.954 1.00 36.12 47 SER B N 1
ATOM 4531 C CA . SER B 1 47 ? 187.373 138.839 87.369 1.00 36.12 47 SER B CA 1
ATOM 4532 C C . SER B 1 47 ? 187.681 139.860 88.453 1.00 36.12 47 SER B C 1
ATOM 4533 O O . SER B 1 47 ? 188.832 140.283 88.589 1.00 36.12 47 SER B O 1
ATOM 4536 N N . PHE B 1 48 ? 186.674 140.278 89.219 1.00 33.98 48 PHE B N 1
ATOM 4537 C CA . PHE B 1 48 ? 186.947 141.145 90.356 1.00 33.98 48 PHE B CA 1
ATOM 4538 C C . PHE B 1 48 ? 187.326 140.332 91.581 1.00 33.98 48 PHE B C 1
ATOM 4539 O O . PHE B 1 48 ? 188.173 140.751 92.375 1.00 33.98 48 PHE B O 1
ATOM 4547 N N . SER B 1 49 ? 186.723 139.168 91.750 1.00 36.58 49 SER B N 1
ATOM 4548 C CA . SER B 1 49 ? 186.857 138.414 92.984 1.00 36.58 49 SER B CA 1
ATOM 4549 C C . SER B 1 49 ? 188.049 137.471 92.983 1.00 36.58 49 SER B C 1
ATOM 4550 O O . SER B 1 49 ? 188.054 136.495 93.738 1.00 36.58 49 SER B O 1
ATOM 4553 N N . GLN B 1 50 ? 189.060 137.734 92.166 1.00 39.30 50 GLN B N 1
ATOM 4554 C CA . GLN B 1 50 ? 190.248 136.901 92.150 1.00 39.30 50 GLN B CA 1
ATOM 4555 C C . GLN B 1 50 ? 191.179 137.269 93.303 1.00 39.30 50 GLN B C 1
ATOM 4556 O O . GLN B 1 50 ? 190.863 138.099 94.158 1.00 39.30 50 GLN B O 1
ATOM 4562 N N . THR B 1 51 ? 192.351 136.635 93.317 1.00 39.31 51 THR B N 1
ATOM 4563 C CA . THR B 1 51 ? 193.233 136.750 94.472 1.00 39.31 51 THR B CA 1
ATOM 4564 C C . THR B 1 51 ? 193.998 138.066 94.472 1.00 39.31 51 THR B C 1
ATOM 4565 O O . THR B 1 51 ? 194.438 138.532 95.528 1.00 39.31 51 THR B O 1
ATOM 4569 N N . ASP B 1 52 ? 194.167 138.681 93.303 1.00 37.15 52 ASP B N 1
ATOM 4570 C CA . ASP B 1 52 ? 194.996 139.879 93.219 1.00 37.15 52 ASP B CA 1
ATOM 4571 C C . ASP B 1 52 ? 194.231 141.109 93.681 1.00 37.15 52 ASP B C 1
ATOM 4572 O O . ASP B 1 52 ? 194.804 142.019 94.291 1.00 37.15 52 ASP B O 1
ATOM 4577 N N . VAL B 1 53 ? 192.930 141.157 93.396 1.00 33.59 53 VAL B N 1
ATOM 4578 C CA . VAL B 1 53 ? 192.150 142.341 93.735 1.00 33.59 53 VAL B CA 1
ATOM 4579 C C . VAL B 1 53 ? 191.726 142.295 95.193 1.00 33.59 53 VAL B C 1
ATOM 4580 O O . VAL B 1 53 ? 191.679 143.325 95.875 1.00 33.59 53 VAL B O 1
ATOM 4584 N N . GLN B 1 54 ? 191.432 141.098 95.702 1.00 32.43 54 GLN B N 1
ATOM 4585 C CA . GLN B 1 54 ? 191.051 140.972 97.104 1.00 32.43 54 GLN B CA 1
ATOM 4586 C C . GLN B 1 54 ? 192.254 141.137 98.023 1.00 32.43 54 GLN B C 1
ATOM 4587 O O . GLN B 1 54 ? 192.096 141.362 99.227 1.00 32.43 54 GLN B O 1
ATOM 4593 N N . THR B 1 55 ? 193.465 141.011 97.477 1.00 32.90 55 THR B N 1
ATOM 4594 C CA . THR B 1 55 ? 194.664 141.279 98.263 1.00 32.90 55 THR B CA 1
ATOM 4595 C C . THR B 1 55 ? 194.787 142.762 98.575 1.00 32.90 55 THR B C 1
ATOM 4596 O O . THR B 1 55 ? 195.113 143.142 99.705 1.00 32.90 55 THR B O 1
ATOM 4600 N N . GLU B 1 56 ? 194.501 143.617 97.593 1.00 32.09 56 GLU B N 1
ATOM 4601 C CA . GLU B 1 56 ? 194.663 145.051 97.796 1.00 32.09 56 GLU B CA 1
ATOM 4602 C C . GLU B 1 56 ? 193.568 145.616 98.688 1.00 32.09 56 GLU B C 1
ATOM 4603 O O . GLU B 1 56 ? 193.774 146.627 99.368 1.00 32.09 56 GLU B O 1
ATOM 4609 N N . LEU B 1 57 ? 192.401 144.969 98.716 1.00 29.81 57 LEU B N 1
ATOM 4610 C CA . LEU B 1 57 ? 191.337 145.435 99.599 1.00 29.81 57 LEU B CA 1
ATOM 4611 C C . LEU B 1 57 ? 191.629 145.079 101.048 1.00 29.81 57 LEU B C 1
ATOM 4612 O O . LEU B 1 57 ? 191.027 145.644 101.966 1.00 29.81 57 LEU B O 1
ATOM 4617 N N . ALA B 1 58 ? 192.544 144.135 101.276 1.00 29.38 58 ALA B N 1
ATOM 4618 C CA . ALA B 1 58 ? 193.019 143.892 102.632 1.00 29.38 58 ALA B CA 1
ATOM 4619 C C . ALA B 1 58 ? 193.857 145.060 103.129 1.00 29.38 58 ALA B C 1
ATOM 4620 O O . ALA B 1 58 ? 193.846 145.376 104.323 1.00 29.38 58 ALA B O 1
ATOM 4622 N N . HIS B 1 59 ? 194.590 145.715 102.229 1.00 30.58 59 HIS B N 1
ATOM 4623 C CA . HIS B 1 59 ? 195.279 146.940 102.613 1.00 30.58 59 HIS B CA 1
ATOM 4624 C C . HIS B 1 59 ? 194.289 148.073 102.827 1.00 30.58 59 HIS B C 1
ATOM 4625 O O . HIS B 1 59 ? 194.474 148.912 103.715 1.00 30.58 59 HIS B O 1
ATOM 4632 N N . CYS B 1 60 ? 193.213 148.099 102.038 1.00 25.42 60 CYS B N 1
ATOM 4633 C CA . CYS B 1 60 ? 192.197 149.136 102.161 1.00 25.42 60 CYS B CA 1
ATOM 4634 C C . CYS B 1 60 ? 191.200 148.868 103.275 1.00 25.42 60 CYS B C 1
ATOM 4635 O O . CYS B 1 60 ? 190.200 149.585 103.351 1.00 25.42 60 CYS B O 1
ATOM 4638 N N . GLN B 1 61 ? 191.436 147.869 104.126 1.00 23.32 61 GLN B N 1
ATOM 4639 C CA . GLN B 1 61 ? 190.471 147.501 105.154 1.00 23.32 61 GLN B CA 1
ATOM 4640 C C . GLN B 1 61 ? 190.359 148.586 106.209 1.00 23.32 61 GLN B C 1
ATOM 4641 O O . GLN B 1 61 ? 191.204 149.478 106.302 1.00 23.32 61 GLN B O 1
ATOM 4647 N N . VAL B 1 62 ? 189.296 148.509 107.006 1.00 19.27 62 VAL B N 1
ATOM 4648 C CA . VAL B 1 62 ? 188.961 149.628 107.867 1.00 19.27 62 VAL B CA 1
ATOM 4649 C C . VAL B 1 62 ? 189.861 149.623 109.086 1.00 19.27 62 VAL B C 1
ATOM 4650 O O . VAL B 1 62 ? 190.072 148.588 109.725 1.00 19.27 62 VAL B O 1
ATOM 4654 N N . GLY B 1 63 ? 190.400 150.791 109.406 1.00 19.42 63 GLY B N 1
ATOM 4655 C CA . GLY B 1 63 ? 191.323 150.936 110.504 1.00 19.42 63 GLY B CA 1
ATOM 4656 C C . GLY B 1 63 ? 192.775 151.008 110.103 1.00 19.42 63 GLY B C 1
ATOM 4657 O O . GLY B 1 63 ? 193.619 151.300 110.956 1.00 19.42 63 GLY B O 1
ATOM 4658 N N . LYS B 1 64 ? 193.096 150.766 108.838 1.00 20.92 64 LYS B N 1
ATOM 4659 C CA . LYS B 1 64 ? 194.462 150.875 108.349 1.00 20.92 64 LYS B CA 1
ATOM 4660 C C . LYS B 1 64 ? 194.777 152.345 108.137 1.00 20.92 64 LYS B C 1
ATOM 4661 O O . LYS B 1 64 ? 193.883 153.131 107.815 1.00 20.92 64 LYS B O 1
ATOM 4667 N N . THR B 1 65 ? 196.038 152.717 108.322 1.00 20.02 65 THR B N 1
ATOM 4668 C CA . THR B 1 65 ? 196.435 154.094 108.075 1.00 20.02 65 THR B CA 1
ATOM 4669 C C . THR B 1 65 ? 196.452 154.373 106.579 1.00 20.02 65 THR B C 1
ATOM 4670 O O . THR B 1 65 ? 196.502 153.454 105.757 1.00 20.02 65 THR B O 1
ATOM 4674 N N . LEU B 1 66 ? 196.369 155.649 106.223 1.00 19.04 66 LEU B N 1
ATOM 4675 C CA . LEU B 1 66 ? 196.433 156.069 104.833 1.00 19.04 66 LEU B CA 1
ATOM 4676 C C . LEU B 1 66 ? 197.061 157.448 104.758 1.00 19.04 66 LEU B C 1
ATOM 4677 O O . LEU B 1 66 ? 196.813 158.292 105.621 1.00 19.04 66 LEU B O 1
ATOM 4682 N N . ARG B 1 67 ? 197.870 157.668 103.728 1.00 22.63 67 ARG B N 1
ATOM 4683 C CA . ARG B 1 67 ? 198.493 158.954 103.460 1.00 22.63 67 ARG B CA 1
ATOM 4684 C C . ARG B 1 67 ? 198.556 159.148 101.956 1.00 22.63 67 ARG B C 1
ATOM 4685 O O . ARG B 1 67 ? 199.165 158.338 101.249 1.00 22.63 67 ARG B O 1
ATOM 4693 N N . LEU B 1 68 ? 197.920 160.203 101.462 1.00 23.28 68 LEU B N 1
ATOM 4694 C CA . LEU B 1 68 ? 197.878 160.465 100.031 1.00 23.28 68 LEU B CA 1
ATOM 4695 C C . LEU B 1 68 ? 198.771 161.661 99.738 1.00 23.28 68 LEU B C 1
ATOM 4696 O O . LEU B 1 68 ? 198.643 162.711 100.375 1.00 23.28 68 LEU B O 1
ATOM 4701 N N . GLU B 1 69 ? 199.689 161.489 98.797 1.00 31.60 69 GLU B N 1
ATOM 4702 C CA . GLU B 1 69 ? 200.724 162.474 98.517 1.00 31.60 69 GLU B CA 1
ATOM 4703 C C . GLU B 1 69 ? 200.642 162.863 97.051 1.00 31.60 69 GLU B C 1
ATOM 4704 O O . GLU B 1 69 ? 200.962 162.055 96.175 1.00 31.60 69 GLU B O 1
ATOM 4710 N N . LEU B 1 70 ? 200.226 164.094 96.785 1.00 30.49 70 LEU B N 1
ATOM 4711 C CA . LEU B 1 70 ? 200.146 164.579 95.417 1.00 30.49 70 LEU B CA 1
ATOM 4712 C C . LEU B 1 70 ? 201.508 165.101 94.990 1.00 30.49 70 LEU B C 1
ATOM 4713 O O . LEU B 1 70 ? 202.030 166.046 95.589 1.00 30.49 70 LEU B O 1
ATOM 4718 N N . ILE B 1 71 ? 202.070 164.506 93.946 1.00 34.22 71 ILE B N 1
ATOM 4719 C CA . ILE B 1 71 ? 203.405 164.839 93.470 1.00 34.22 71 ILE B CA 1
ATOM 4720 C C . ILE B 1 71 ? 203.275 165.975 92.470 1.00 34.22 71 ILE B C 1
ATOM 4721 O O . ILE B 1 71 ? 202.667 165.814 91.410 1.00 34.22 71 ILE B O 1
ATOM 4726 N N . ASP B 1 72 ? 203.861 167.125 92.801 1.00 39.59 72 ASP B N 1
ATOM 4727 C CA . ASP B 1 72 ? 203.780 168.299 91.940 1.00 39.59 72 ASP B CA 1
ATOM 4728 C C . ASP B 1 72 ? 204.563 168.130 90.644 1.00 39.59 72 ASP B C 1
ATOM 4729 O O . ASP B 1 72 ? 204.164 168.681 89.613 1.00 39.59 72 ASP B O 1
ATOM 4734 N N . GLY B 1 73 ? 205.639 167.346 90.664 1.00 42.12 73 GLY B N 1
ATOM 4735 C CA . GLY B 1 73 ? 206.604 167.288 89.598 1.00 42.12 73 GLY B CA 1
ATOM 4736 C C . GLY B 1 73 ? 207.951 167.859 89.992 1.00 42.12 73 GLY B C 1
ATOM 4737 O O . GLY B 1 73 ? 208.988 167.322 89.590 1.00 42.12 73 GLY B O 1
ATOM 4738 N N . SER B 1 74 ? 207.950 168.937 90.773 1.00 42.87 74 SER B N 1
ATOM 4739 C CA . SER B 1 74 ? 209.153 169.462 91.395 1.00 42.87 74 SER B CA 1
ATOM 4740 C C . SER B 1 74 ? 209.071 169.463 92.912 1.00 42.87 74 SER B C 1
ATOM 4741 O O . SER B 1 74 ? 210.103 169.614 93.573 1.00 42.87 74 SER B O 1
ATOM 4744 N N . LYS B 1 75 ? 207.876 169.305 93.475 1.00 40.46 75 LYS B N 1
ATOM 4745 C CA . LYS B 1 75 ? 207.687 169.134 94.907 1.00 40.46 75 LYS B CA 1
ATOM 4746 C C . LYS B 1 75 ? 206.830 167.899 95.116 1.00 40.46 75 LYS B C 1
ATOM 4747 O O . LYS B 1 75 ? 206.312 167.318 94.161 1.00 40.46 75 LYS B O 1
ATOM 4753 N N . LYS B 1 76 ? 206.686 167.502 96.373 1.00 34.02 76 LYS B N 1
ATOM 4754 C CA . LYS B 1 76 ? 205.831 166.385 96.743 1.00 34.02 76 LYS B CA 1
ATOM 4755 C C . LYS B 1 76 ? 204.932 166.824 97.883 1.00 34.02 76 LYS B C 1
ATOM 4756 O O . LYS B 1 76 ? 205.283 166.650 99.054 1.00 34.02 76 LYS B O 1
ATOM 4762 N N . TRP B 1 77 ? 203.781 167.391 97.543 1.00 29.53 77 TRP B N 1
ATOM 4763 C CA . TRP B 1 77 ? 202.801 167.807 98.531 1.00 29.53 77 TRP B CA 1
ATOM 4764 C C . TRP B 1 77 ? 202.206 166.573 99.179 1.00 29.53 77 TRP B C 1
ATOM 4765 O O . TRP B 1 77 ? 201.885 165.600 98.492 1.00 29.53 77 TRP B O 1
ATOM 4776 N N . VAL B 1 78 ? 202.083 166.605 100.494 1.00 24.93 78 VAL B N 1
ATOM 4777 C CA . VAL B 1 78 ? 201.240 165.670 101.217 1.00 24.93 78 VAL B CA 1
ATOM 4778 C C . VAL B 1 78 ? 199.935 166.394 101.509 1.00 24.93 78 VAL B C 1
ATOM 4779 O O . VAL B 1 78 ? 199.916 167.622 101.664 1.00 24.93 78 VAL B O 1
ATOM 4783 N N . LEU B 1 79 ? 198.829 165.663 101.471 1.00 19.47 79 LEU B N 1
ATOM 4784 C CA . LEU B 1 79 ? 197.521 166.262 101.680 1.00 19.47 79 LEU B CA 1
ATOM 4785 C C . LEU B 1 79 ? 196.828 165.738 102.920 1.00 19.47 79 LEU B C 1
ATOM 4786 O O . LEU B 1 79 ? 196.147 166.500 103.609 1.00 19.47 79 LEU B O 1
ATOM 4791 N N . PHE B 1 80 ? 196.991 164.456 103.226 1.00 17.51 80 PHE B N 1
ATOM 4792 C CA . PHE B 1 80 ? 196.263 163.861 104.329 1.00 17.51 80 PHE B CA 1
ATOM 4793 C C . PHE B 1 80 ? 197.079 162.722 104.908 1.00 17.51 80 PHE B C 1
ATOM 4794 O O . PHE B 1 80 ? 197.912 162.129 104.223 1.00 17.51 80 PHE B O 1
ATOM 4802 N N . ASN B 1 81 ? 196.836 162.427 106.180 1.00 18.52 81 ASN B N 1
ATOM 4803 C CA . ASN B 1 81 ? 197.439 161.274 106.838 1.00 18.52 81 ASN B CA 1
ATOM 4804 C C . ASN B 1 81 ? 196.512 160.851 107.966 1.00 18.52 81 ASN B C 1
ATOM 4805 O O . ASN B 1 81 ? 196.422 161.539 108.985 1.00 18.52 81 ASN B O 1
ATOM 4810 N N . GLY B 1 82 ? 195.829 159.728 107.790 1.00 16.63 82 GLY B N 1
ATOM 4811 C CA . GLY B 1 82 ? 194.868 159.317 108.792 1.00 16.63 82 GLY B CA 1
ATOM 4812 C C . GLY B 1 82 ? 194.333 157.935 108.503 1.00 16.63 82 GLY B C 1
ATOM 4813 O O . GLY B 1 82 ? 194.791 157.241 107.593 1.00 16.63 82 GLY B O 1
ATOM 4814 N N . LEU B 1 83 ? 193.332 157.558 109.288 1.00 15.34 83 LEU B N 1
ATOM 4815 C CA . LEU B 1 83 ? 192.821 156.200 109.327 1.00 15.34 83 LEU B CA 1
ATOM 4816 C C . LEU B 1 83 ? 191.589 156.048 108.448 1.00 15.34 83 LEU B C 1
ATOM 4817 O O . LEU B 1 83 ? 190.769 156.959 108.335 1.00 15.34 83 LEU B O 1
ATOM 4822 N N . ILE B 1 84 ? 191.472 154.881 107.820 1.00 15.91 84 ILE B N 1
ATOM 4823 C CA . ILE B 1 84 ? 190.276 154.501 107.075 1.00 15.91 84 ILE B CA 1
ATOM 4824 C C . ILE B 1 84 ? 189.138 154.339 108.077 1.00 15.91 84 ILE B C 1
ATOM 4825 O O . ILE B 1 84 ? 189.297 153.679 109.105 1.00 15.91 84 ILE B O 1
ATOM 4830 N N . THR B 1 85 ? 187.994 154.948 107.797 1.00 16.62 85 THR B N 1
ATOM 4831 C CA . THR B 1 85 ? 186.888 154.849 108.733 1.00 16.62 85 THR B CA 1
ATOM 4832 C C . THR B 1 85 ? 185.629 154.296 108.076 1.00 16.62 85 THR B C 1
ATOM 4833 O O . THR B 1 85 ? 184.939 153.459 108.666 1.00 16.62 85 THR B O 1
ATOM 4837 N N . ARG B 1 86 ? 185.319 154.711 106.855 1.00 16.70 86 ARG B N 1
ATOM 4838 C CA . ARG B 1 86 ? 184.254 154.084 106.087 1.00 16.70 86 ARG B CA 1
ATOM 4839 C C . ARG B 1 86 ? 184.823 153.581 104.777 1.00 16.70 86 ARG B C 1
ATOM 4840 O O . ARG B 1 86 ? 185.366 154.366 103.997 1.00 16.70 86 ARG B O 1
ATOM 4848 N N . LYS B 1 87 ? 184.701 152.285 104.532 1.00 16.80 87 LYS B N 1
ATOM 4849 C CA . LYS B 1 87 ? 184.979 151.715 103.224 1.00 16.80 87 LYS B CA 1
ATOM 4850 C C . LYS B 1 87 ? 183.670 151.174 102.685 1.00 16.80 87 LYS B C 1
ATOM 4851 O O . LYS B 1 87 ? 183.171 150.157 103.172 1.00 16.80 87 LYS B O 1
ATOM 4857 N N . ALA B 1 88 ? 183.105 151.857 101.700 1.00 14.90 88 ALA B N 1
ATOM 4858 C CA . ALA B 1 88 ? 181.788 151.520 101.185 1.00 14.90 88 ALA B CA 1
ATOM 4859 C C . ALA B 1 88 ? 181.899 151.218 99.705 1.00 14.90 88 ALA B C 1
ATOM 4860 O O . ALA B 1 88 ? 182.161 152.121 98.909 1.00 14.90 88 ALA B O 1
ATOM 4862 N N . LEU B 1 89 ? 181.673 149.965 99.338 1.00 15.70 89 LEU B N 1
ATOM 4863 C CA . LEU B 1 89 ? 181.725 149.522 97.953 1.00 15.70 89 LEU B CA 1
ATOM 4864 C C . LEU B 1 89 ? 180.312 149.532 97.391 1.00 15.70 89 LEU B C 1
ATOM 4865 O O . LEU B 1 89 ? 179.398 148.963 97.992 1.00 15.70 89 LEU B O 1
ATOM 4870 N N . ARG B 1 90 ? 180.138 150.174 96.244 1.00 16.32 90 ARG B N 1
ATOM 4871 C CA . ARG B 1 90 ? 178.854 150.260 95.569 1.00 16.32 90 ARG B CA 1
ATOM 4872 C C . ARG B 1 90 ? 179.018 149.726 94.159 1.00 16.32 90 ARG B C 1
ATOM 4873 O O . ARG B 1 90 ? 179.939 150.131 93.447 1.00 16.32 90 ARG B O 1
ATOM 4881 N N . ILE B 1 91 ? 178.126 148.830 93.757 1.00 17.61 91 ILE B N 1
ATOM 4882 C CA . ILE B 1 91 ? 178.225 148.132 92.481 1.00 17.61 91 ILE B CA 1
ATOM 4883 C C . ILE B 1 91 ? 176.899 148.243 91.739 1.00 17.61 91 ILE B C 1
ATOM 4884 O O . ILE B 1 91 ? 175.848 147.861 92.264 1.00 17.61 91 ILE B O 1
ATOM 4889 N N . LYS B 1 92 ? 176.954 148.783 90.524 1.00 19.59 92 LYS B N 1
ATOM 4890 C CA . LYS B 1 92 ? 175.779 149.047 89.706 1.00 19.59 92 LYS B CA 1
ATOM 4891 C C . LYS B 1 92 ? 176.236 149.301 88.280 1.00 19.59 92 LYS B C 1
ATOM 4892 O O . LYS B 1 92 ? 177.347 149.783 88.058 1.00 19.59 92 LYS B O 1
ATOM 4898 N N . ASN B 1 93 ? 175.357 148.983 87.324 1.00 23.32 93 ASN B N 1
ATOM 4899 C CA . ASN B 1 93 ? 175.625 149.093 85.883 1.00 23.32 93 ASN B CA 1
ATOM 4900 C C . ASN B 1 93 ? 176.865 148.309 85.465 1.00 23.32 93 ASN B C 1
ATOM 4901 O O . ASN B 1 93 ? 177.604 148.744 84.579 1.00 23.32 93 ASN B O 1
ATOM 4906 N N . LYS B 1 94 ? 177.075 147.155 86.109 1.00 24.80 94 LYS B N 1
ATOM 4907 C CA . LYS B 1 94 ? 178.221 146.264 85.888 1.00 24.80 94 LYS B CA 1
ATOM 4908 C C . LYS B 1 94 ? 179.566 146.975 86.033 1.00 24.80 94 LYS B C 1
ATOM 4909 O O . LYS B 1 94 ? 180.493 146.738 85.259 1.00 24.80 94 LYS B O 1
ATOM 4915 N N . GLN B 1 95 ? 179.674 147.848 87.034 1.00 22.38 95 GLN B N 1
ATOM 4916 C CA . GLN B 1 95 ? 180.950 148.437 87.415 1.00 22.38 95 GLN B CA 1
ATOM 4917 C C . GLN B 1 95 ? 180.859 148.888 88.862 1.00 22.38 95 GLN B C 1
ATOM 4918 O O . GLN B 1 95 ? 179.788 149.266 89.329 1.00 22.38 95 GLN B O 1
ATOM 4924 N N . LEU B 1 96 ? 181.978 148.856 89.567 1.00 19.99 96 LEU B N 1
ATOM 4925 C CA . LEU B 1 96 ? 181.980 149.163 90.985 1.00 19.99 96 LEU B CA 1
ATOM 4926 C C . LEU B 1 96 ? 182.814 150.403 91.255 1.00 19.99 96 LEU B C 1
ATOM 4927 O O . LEU B 1 96 ? 183.738 150.719 90.502 1.00 19.99 96 LEU B O 1
ATOM 4932 N N . LEU B 1 97 ? 182.485 151.097 92.338 1.00 15.69 97 LEU B N 1
ATOM 4933 C CA . LEU B 1 97 ? 183.136 152.350 92.685 1.00 15.69 97 LEU B CA 1
ATOM 4934 C C . LEU B 1 97 ? 183.113 152.481 94.194 1.00 15.69 97 LEU B C 1
ATOM 4935 O O . LEU B 1 97 ? 182.120 152.946 94.756 1.00 15.69 97 LEU B O 1
ATOM 4940 N N . LEU B 1 98 ? 184.194 152.078 94.849 1.00 14.70 98 LEU B N 1
ATOM 4941 C CA . LEU B 1 98 ? 184.223 152.014 96.303 1.00 14.70 98 LEU B CA 1
ATOM 4942 C C . LEU B 1 98 ? 184.712 153.338 96.869 1.00 14.70 98 LEU B C 1
ATOM 4943 O O . LEU B 1 98 ? 185.706 153.899 96.399 1.00 14.70 98 LEU B O 1
ATOM 4948 N N . THR B 1 99 ? 183.989 153.838 97.860 1.00 14.05 99 THR B N 1
ATOM 4949 C CA . THR B 1 99 ? 184.301 155.093 98.514 1.00 14.05 99 THR B CA 1
ATOM 4950 C C . THR B 1 99 ? 185.105 154.831 99.776 1.00 14.05 99 THR B C 1
ATOM 4951 O O . THR B 1 99 ? 184.845 153.880 100.513 1.00 14.05 99 THR B O 1
ATOM 4955 N N . LEU B 1 100 ? 186.090 155.676 100.023 1.00 13.55 100 LEU B N 1
ATOM 4956 C CA . LEU B 1 100 ? 186.799 155.672 101.287 1.00 13.55 100 LEU B CA 1
ATOM 4957 C C . LEU B 1 100 ? 186.513 156.972 102.016 1.00 13.55 100 LEU B C 1
ATOM 4958 O O . LEU B 1 100 ? 186.327 158.017 101.393 1.00 13.55 100 LEU B O 1
ATOM 4963 N N . VAL B 1 101 ? 186.453 156.900 103.338 1.00 13.93 101 VAL B N 1
ATOM 4964 C CA . VAL B 1 101 ? 186.345 158.079 104.183 1.00 13.93 101 VAL B CA 1
ATOM 4965 C C . VAL B 1 101 ? 187.491 158.022 105.171 1.00 13.93 101 VAL B C 1
ATOM 4966 O O . VAL B 1 101 ? 187.498 157.174 106.067 1.00 13.93 101 VAL B O 1
ATOM 4970 N N . VAL B 1 102 ? 188.461 158.900 105.004 1.00 13.74 102 VAL B N 1
ATOM 4971 C CA . VAL B 1 102 ? 189.660 158.858 105.819 1.00 13.74 102 VAL B CA 1
ATOM 4972 C C . VAL B 1 102 ? 189.555 159.956 106.862 1.00 13.74 102 VAL B C 1
ATOM 4973 O O . VAL B 1 102 ? 189.217 161.100 106.549 1.00 13.74 102 VAL B O 1
ATOM 4977 N N . LYS B 1 103 ? 189.834 159.607 108.109 1.00 14.99 103 LYS B N 1
ATOM 4978 C CA . LYS B 1 103 ? 189.695 160.539 109.214 1.00 14.99 103 LYS B CA 1
ATOM 4979 C C . LYS B 1 103 ? 191.036 160.720 109.901 1.00 14.99 103 LYS B C 1
ATOM 4980 O O . LYS B 1 103 ? 191.852 159.803 109.961 1.00 14.99 103 LYS B O 1
ATOM 4986 N N . HIS B 1 104 ? 191.236 161.911 110.451 1.00 17.95 104 HIS B N 1
ATOM 4987 C CA . HIS B 1 104 ? 192.464 162.308 111.115 1.00 17.95 104 HIS B CA 1
ATOM 4988 C C . HIS B 1 104 ? 192.669 161.521 112.409 1.00 17.95 104 HIS B C 1
ATOM 4989 O O . HIS B 1 104 ? 191.809 160.768 112.859 1.00 17.95 104 HIS B O 1
ATOM 4996 N N . ARG B 1 105 ? 193.833 161.719 113.026 1.00 19.84 105 ARG B N 1
ATOM 4997 C CA . ARG B 1 105 ? 194.098 161.108 114.321 1.00 19.84 105 ARG B CA 1
ATOM 4998 C C . ARG B 1 105 ? 193.334 161.824 115.436 1.00 19.84 105 ARG B C 1
ATOM 4999 O O . ARG B 1 105 ? 193.187 161.291 116.539 1.00 19.84 105 ARG B O 1
ATOM 5007 N N . LEU B 1 106 ? 192.763 162.996 115.151 1.00 20.12 106 LEU B N 1
ATOM 5008 C CA . LEU B 1 106 ? 191.880 163.625 116.129 1.00 20.12 106 LEU B CA 1
ATOM 5009 C C . LEU B 1 106 ? 190.542 162.902 116.213 1.00 20.12 106 LEU B C 1
ATOM 5010 O O . LEU B 1 106 ? 189.759 163.140 117.137 1.00 20.12 106 LEU B O 1
ATOM 5015 N N . GLN B 1 107 ? 190.260 162.021 115.254 1.00 21.05 107 GLN B N 1
ATOM 5016 C CA . GLN B 1 107 ? 189.058 161.199 115.319 1.00 21.05 107 GLN B CA 1
ATOM 5017 C C . GLN B 1 107 ? 189.266 160.009 116.250 1.00 21.05 107 GLN B C 1
ATOM 5018 O O . GLN B 1 107 ? 188.320 159.288 116.577 1.00 21.05 107 GLN B O 1
ATOM 5024 N N . LEU B 1 108 ? 190.497 159.801 116.713 1.00 23.39 108 LEU B N 1
ATOM 5025 C CA . LEU B 1 108 ? 190.748 158.746 117.688 1.00 23.39 108 LEU B CA 1
ATOM 5026 C C . LEU B 1 108 ? 190.184 159.117 119.052 1.00 23.39 108 LEU B C 1
ATOM 5027 O O . LEU B 1 108 ? 189.928 158.245 119.886 1.00 23.39 108 LEU B O 1
ATOM 5032 N N . MET B 1 109 ? 189.994 160.413 119.301 1.00 23.01 109 MET B N 1
ATOM 5033 C CA . MET B 1 109 ? 189.536 160.853 120.612 1.00 23.01 109 MET B CA 1
ATOM 5034 C C . MET B 1 109 ? 188.021 160.828 120.713 1.00 23.01 109 MET B C 1
ATOM 5035 O O . MET B 1 109 ? 187.469 160.719 121.812 1.00 23.01 109 MET B O 1
ATOM 5040 N N . VAL B 1 110 ? 187.327 160.929 119.584 1.00 23.61 110 VAL B N 1
ATOM 5041 C CA . VAL B 1 110 ? 185.872 161.019 119.597 1.00 23.61 110 VAL B CA 1
ATOM 5042 C C . VAL B 1 110 ? 185.298 159.617 119.777 1.00 23.61 110 VAL B C 1
ATOM 5043 O O . VAL B 1 110 ? 184.107 159.445 120.056 1.00 23.61 110 VAL B O 1
ATOM 5047 N N . ASP B 1 111 ? 186.153 158.603 119.640 1.00 24.88 111 ASP B N 1
ATOM 5048 C CA . ASP B 1 111 ? 185.732 157.226 119.866 1.00 24.88 111 ASP B CA 1
ATOM 5049 C C . ASP B 1 111 ? 185.410 156.976 121.332 1.00 24.88 111 ASP B C 1
ATOM 5050 O O . ASP B 1 111 ? 184.329 156.482 121.659 1.00 24.88 111 ASP B O 1
ATOM 5055 N N . THR B 1 112 ? 186.328 157.328 122.228 1.00 24.54 112 THR B N 1
ATOM 5056 C CA . THR B 1 112 ? 186.228 156.927 123.624 1.00 24.54 112 THR B CA 1
ATOM 5057 C C . THR B 1 112 ? 185.109 157.663 124.345 1.00 24.54 112 THR B C 1
ATOM 5058 O O . THR B 1 112 ? 184.534 158.622 123.832 1.00 24.54 112 THR B O 1
ATOM 5062 N N . GLN B 1 113 ? 184.778 157.169 125.538 1.00 25.01 113 GLN B N 1
ATOM 5063 C CA . GLN B 1 113 ? 183.852 157.834 126.457 1.00 25.01 113 GLN B CA 1
ATOM 5064 C C . GLN B 1 113 ? 184.188 157.332 127.854 1.00 25.01 113 GLN B C 1
ATOM 5065 O O . GLN B 1 113 ? 183.807 156.224 128.232 1.00 25.01 113 GLN B O 1
ATOM 5071 N N . HIS B 1 114 ? 184.898 158.149 128.617 1.00 22.29 114 HIS B N 1
ATOM 5072 C CA . HIS B 1 114 ? 185.273 157.774 129.968 1.00 22.29 114 HIS B CA 1
ATOM 5073 C C . HIS B 1 114 ? 185.379 159.023 130.819 1.00 22.29 114 HIS B C 1
ATOM 5074 O O . HIS B 1 114 ? 185.779 160.085 130.337 1.00 22.29 114 HIS B O 1
ATOM 5081 N N . SER B 1 115 ? 185.004 158.893 132.082 1.00 22.51 115 SER B N 1
ATOM 5082 C CA . SER B 1 115 ? 185.029 159.999 133.020 1.00 22.51 115 SER B CA 1
ATOM 5083 C C . SER B 1 115 ? 186.371 160.020 133.733 1.00 22.51 115 SER B C 1
ATOM 5084 O O . SER B 1 115 ? 186.905 158.967 134.086 1.00 22.51 115 SER B O 1
ATOM 5087 N N . GLN B 1 116 ? 186.916 161.213 133.931 1.00 21.40 116 GLN B N 1
ATOM 5088 C CA . GLN B 1 116 ? 188.261 161.372 134.455 1.00 21.40 116 GLN B CA 1
ATOM 5089 C C . GLN B 1 116 ? 188.337 162.637 135.291 1.00 21.40 116 GLN B C 1
ATOM 5090 O O . GLN B 1 116 ? 187.638 163.615 135.023 1.00 21.40 116 GLN B O 1
ATOM 5096 N N . LEU B 1 117 ? 189.201 162.614 136.299 1.00 21.84 117 LEU B N 1
ATOM 5097 C CA . LEU B 1 117 ? 189.324 163.697 137.265 1.00 21.84 117 LEU B CA 1
ATOM 5098 C C . LEU B 1 117 ? 190.698 164.341 137.140 1.00 21.84 117 LEU B C 1
ATOM 5099 O O . LEU B 1 117 ? 191.717 163.700 137.413 1.00 21.84 117 LEU B O 1
ATOM 5104 N N . PHE B 1 118 ? 190.720 165.600 136.728 1.00 26.03 118 PHE B N 1
ATOM 5105 C CA . PHE B 1 118 ? 191.930 166.414 136.684 1.00 26.03 118 PHE B CA 1
ATOM 5106 C C . PHE B 1 118 ? 191.854 167.342 137.884 1.00 26.03 118 PHE B C 1
ATOM 5107 O O . PHE B 1 118 ? 191.092 168.310 137.869 1.00 26.03 118 PHE B O 1
ATOM 5115 N N . LYS B 1 119 ? 192.634 167.066 138.921 1.00 27.36 119 LYS B N 1
ATOM 5116 C CA . LYS B 1 119 ? 192.414 167.847 140.127 1.00 27.36 119 LYS B CA 1
ATOM 5117 C C . LYS B 1 119 ? 193.133 169.190 140.088 1.00 27.36 119 LYS B C 1
ATOM 5118 O O . LYS B 1 119 ? 192.475 170.231 140.066 1.00 27.36 119 LYS B O 1
ATOM 5124 N N . ASP B 1 120 ? 194.461 169.204 140.052 1.00 30.55 120 ASP B N 1
ATOM 5125 C CA . ASP B 1 120 ? 195.207 170.458 140.132 1.00 30.55 120 ASP B CA 1
ATOM 5126 C C . ASP B 1 120 ? 196.190 170.554 138.972 1.00 30.55 120 ASP B C 1
ATOM 5127 O O . ASP B 1 120 ? 197.368 170.211 139.109 1.00 30.55 120 ASP B O 1
ATOM 5132 N N . LYS B 1 121 ? 195.712 171.060 137.842 1.00 28.03 121 LYS B N 1
ATOM 5133 C CA . LYS B 1 121 ? 196.527 171.182 136.646 1.00 28.03 121 LYS B CA 1
ATOM 5134 C C . LYS B 1 121 ? 196.048 172.388 135.861 1.00 28.03 121 LYS B C 1
ATOM 5135 O O . LYS B 1 121 ? 194.857 172.703 135.855 1.00 28.03 121 LYS B O 1
ATOM 5141 N N . SER B 1 122 ? 196.983 173.061 135.203 1.00 28.95 122 SER B N 1
ATOM 5142 C CA . SER B 1 122 ? 196.607 174.053 134.213 1.00 28.95 122 SER B CA 1
ATOM 5143 C C . SER B 1 122 ? 196.019 173.357 132.994 1.00 28.95 122 SER B C 1
ATOM 5144 O O . SER B 1 122 ? 196.204 172.155 132.793 1.00 28.95 122 SER B O 1
ATOM 5147 N N . GLU B 1 123 ? 195.295 174.126 132.173 1.00 28.06 123 GLU B N 1
ATOM 5148 C CA . GLU B 1 123 ? 194.678 173.543 130.983 1.00 28.06 123 GLU B CA 1
ATOM 5149 C C . GLU B 1 123 ? 195.726 173.100 129.977 1.00 28.06 123 GLU B C 1
ATOM 5150 O O . GLU B 1 123 ? 195.514 172.134 129.241 1.00 28.06 123 GLU B O 1
ATOM 5156 N N . LYS B 1 124 ? 196.867 173.785 129.941 1.00 27.04 124 LYS B N 1
ATOM 5157 C CA . LYS B 1 124 ? 197.979 173.318 129.126 1.00 27.04 124 LYS B CA 1
ATOM 5158 C C . LYS B 1 124 ? 198.487 171.970 129.624 1.00 27.04 124 LYS B C 1
ATOM 5159 O O . LYS B 1 124 ? 198.865 171.107 128.827 1.00 27.04 124 LYS B O 1
ATOM 5165 N N . ALA B 1 125 ? 198.446 171.750 130.938 1.00 28.16 125 ALA B N 1
ATOM 5166 C CA . ALA B 1 125 ? 198.786 170.437 131.473 1.00 28.16 125 ALA B CA 1
ATOM 5167 C C . ALA B 1 125 ? 197.631 169.462 131.308 1.00 28.16 125 ALA B C 1
ATOM 5168 O O . ALA B 1 125 ? 197.816 168.247 131.420 1.00 28.16 125 ALA B O 1
ATOM 5170 N N . ILE B 1 126 ? 196.426 169.976 131.062 1.00 26.45 126 ILE B N 1
ATOM 5171 C CA . ILE B 1 126 ? 195.286 169.101 130.808 1.00 26.45 126 ILE B CA 1
ATOM 5172 C C . ILE B 1 126 ? 195.287 168.643 129.359 1.00 26.45 126 ILE B C 1
ATOM 5173 O O . ILE B 1 126 ? 195.181 167.444 129.071 1.00 26.45 126 ILE B O 1
ATOM 5178 N N . LEU B 1 127 ? 195.440 169.586 128.423 1.00 25.54 127 LEU B N 1
ATOM 5179 C CA . LEU B 1 127 ? 195.392 169.250 127.004 1.00 25.54 127 LEU B CA 1
ATOM 5180 C C . LEU B 1 127 ? 196.623 168.469 126.577 1.00 25.54 127 LEU B C 1
ATOM 5181 O O . LEU B 1 127 ? 196.602 167.778 125.556 1.00 25.54 127 LEU B O 1
ATOM 5186 N N . SER B 1 128 ? 197.709 168.574 127.339 1.00 29.32 128 SER B N 1
ATOM 5187 C CA . SER B 1 128 ? 198.851 167.709 127.089 1.00 29.32 128 SER B CA 1
ATOM 5188 C C . SER B 1 128 ? 198.514 166.267 127.429 1.00 29.32 128 SER B C 1
ATOM 5189 O O . SER B 1 128 ? 198.749 165.361 126.627 1.00 29.32 128 SER B O 1
ATOM 5192 N N . THR B 1 129 ? 197.920 166.039 128.602 1.00 28.05 129 THR B N 1
ATOM 5193 C CA . THR B 1 129 ? 197.628 164.672 129.020 1.00 28.05 129 THR B CA 1
ATOM 5194 C C . THR B 1 129 ? 196.371 164.144 128.350 1.00 28.05 129 THR B C 1
ATOM 5195 O O . THR B 1 129 ? 196.055 162.956 128.457 1.00 28.05 129 THR B O 1
ATOM 5199 N N . LEU B 1 130 ? 195.628 165.014 127.671 1.00 26.87 130 LEU B N 1
ATOM 5200 C CA . LEU B 1 130 ? 194.460 164.551 126.935 1.00 26.87 130 LEU B CA 1
ATOM 5201 C C . LEU B 1 130 ? 194.843 164.105 125.533 1.00 26.87 130 LEU B C 1
ATOM 5202 O O . LEU B 1 130 ? 194.161 163.271 124.931 1.00 26.87 130 LEU B O 1
ATOM 5207 N N . LEU B 1 131 ? 195.932 164.655 124.991 1.00 27.53 131 LEU B N 1
ATOM 5208 C CA . LEU B 1 131 ? 196.358 164.281 123.647 1.00 27.53 131 LEU B CA 1
ATOM 5209 C C . LEU B 1 131 ? 197.461 163.232 123.685 1.00 27.53 131 LEU B C 1
ATOM 5210 O O . LEU B 1 131 ? 197.609 162.443 122.746 1.00 27.53 131 LEU B O 1
ATOM 5215 N N . ASN B 1 132 ? 198.253 163.213 124.758 1.00 30.47 132 ASN B N 1
ATOM 5216 C CA . ASN B 1 132 ? 199.264 162.172 124.919 1.00 30.47 132 ASN B CA 1
ATOM 5217 C C . ASN B 1 132 ? 198.605 160.828 125.198 1.00 30.47 132 ASN B C 1
ATOM 5218 O O . ASN B 1 132 ? 199.148 159.775 124.844 1.00 30.47 132 ASN B O 1
ATOM 5223 N N . GLN B 1 133 ? 197.425 160.849 125.828 1.00 29.51 133 GLN B N 1
ATOM 5224 C CA . GLN B 1 133 ? 196.716 159.616 126.149 1.00 29.51 133 GLN B CA 1
ATOM 5225 C C . GLN B 1 133 ? 196.258 158.896 124.889 1.00 29.51 133 GLN B C 1
ATOM 5226 O O . GLN B 1 133 ? 196.308 157.663 124.816 1.00 29.51 133 GLN B O 1
ATOM 5232 N N . THR B 1 134 ? 195.850 159.649 123.871 1.00 30.31 134 THR B N 1
ATOM 5233 C CA . THR B 1 134 ? 195.380 159.047 122.631 1.00 30.31 134 THR B CA 1
ATOM 5234 C C . THR B 1 134 ? 196.514 158.627 121.712 1.00 30.31 134 THR B C 1
ATOM 5235 O O . THR B 1 134 ? 196.497 157.504 121.199 1.00 30.31 134 THR B O 1
ATOM 5239 N N . GLY B 1 135 ? 197.497 159.495 121.492 1.00 29.52 135 GLY B N 1
ATOM 5240 C CA . GLY B 1 135 ? 198.603 159.154 120.622 1.00 29.52 135 GLY B CA 1
ATOM 5241 C C . GLY B 1 135 ? 198.837 160.139 119.500 1.00 29.52 135 GLY B C 1
ATOM 5242 O O . GLY B 1 135 ? 199.382 159.779 118.454 1.00 29.52 135 GLY B O 1
ATOM 5243 N N . ILE B 1 136 ? 198.420 161.384 119.696 1.00 28.94 136 ILE B N 1
ATOM 5244 C CA . ILE B 1 136 ? 198.716 162.470 118.772 1.00 28.94 136 ILE B CA 1
ATOM 5245 C C . ILE B 1 136 ? 199.539 163.507 119.525 1.00 28.94 136 ILE B C 1
ATOM 5246 O O . ILE B 1 136 ? 199.241 163.829 120.681 1.00 28.94 136 ILE B O 1
ATOM 5251 N N . ASN B 1 137 ? 200.604 163.984 118.896 1.00 27.61 137 ASN B N 1
ATOM 5252 C CA . ASN B 1 137 ? 201.447 164.980 119.530 1.00 27.61 137 ASN B CA 1
ATOM 5253 C C . ASN B 1 137 ? 200.739 166.323 119.603 1.00 27.61 137 ASN B C 1
ATOM 5254 O O . ASN B 1 137 ? 199.795 166.597 118.861 1.00 27.61 137 ASN B O 1
ATOM 5259 N N . ALA B 1 138 ? 201.203 167.159 120.521 1.00 27.12 138 ALA B N 1
ATOM 5260 C CA . ALA B 1 138 ? 200.571 168.435 120.809 1.00 27.12 138 ALA B CA 1
ATOM 5261 C C . ALA B 1 138 ? 201.591 169.548 120.666 1.00 27.12 138 ALA B C 1
ATOM 5262 O O . ALA B 1 138 ? 202.507 169.664 121.484 1.00 27.12 138 ALA B O 1
ATOM 5264 N N . ARG B 1 139 ? 201.433 170.356 119.632 1.00 26.88 139 ARG B N 1
ATOM 5265 C CA . ARG B 1 139 ? 202.191 171.583 119.485 1.00 26.88 139 ARG B CA 1
ATOM 5266 C C . ARG B 1 139 ? 201.383 172.700 120.120 1.00 26.88 139 ARG B C 1
ATOM 5267 O O . ARG B 1 139 ? 200.156 172.711 120.029 1.00 26.88 139 ARG B O 1
ATOM 5275 N N . PHE B 1 140 ? 202.054 173.612 120.799 1.00 25.16 140 PHE B N 1
ATOM 5276 C CA . PHE B 1 140 ? 201.338 174.659 121.504 1.00 25.16 140 PHE B CA 1
ATOM 5277 C C . PHE B 1 140 ? 201.742 176.026 120.984 1.00 25.16 140 PHE B C 1
ATOM 5278 O O . PHE B 1 140 ? 202.736 176.188 120.273 1.00 25.16 140 PHE B O 1
ATOM 5286 N N . GLY B 1 141 ? 200.934 177.018 121.352 1.00 25.41 141 GLY B N 1
ATOM 5287 C CA . GLY B 1 141 ? 201.234 178.397 121.052 1.00 25.41 141 GLY B CA 1
ATOM 5288 C C . GLY B 1 141 ? 201.116 179.228 122.315 1.00 25.41 141 GLY B C 1
ATOM 5289 O O . GLY B 1 141 ? 200.766 178.723 123.383 1.00 25.41 141 GLY B O 1
ATOM 5290 N N . LYS B 1 142 ? 201.415 180.514 122.176 1.00 26.41 142 LYS B N 1
ATOM 5291 C CA . LYS B 1 142 ? 201.374 181.395 123.332 1.00 26.41 142 LYS B CA 1
ATOM 5292 C C . LYS B 1 142 ? 199.941 181.790 123.636 1.00 26.41 142 LYS B C 1
ATOM 5293 O O . LYS B 1 142 ? 199.356 182.624 122.940 1.00 26.41 142 LYS B O 1
ATOM 5299 N N . ILE B 1 143 ? 199.373 181.189 124.675 1.00 27.11 143 ILE B N 1
ATOM 5300 C CA . ILE B 1 143 ? 197.984 181.427 125.032 1.00 27.11 143 ILE B CA 1
ATOM 5301 C C . ILE B 1 143 ? 197.949 182.126 126.381 1.00 27.11 143 ILE B C 1
ATOM 5302 O O . ILE B 1 143 ? 198.633 181.714 127.324 1.00 27.11 143 ILE B O 1
ATOM 5307 N N . ALA B 1 144 ? 197.135 183.172 126.479 1.00 26.56 144 ALA B N 1
ATOM 5308 C CA . ALA B 1 144 ? 196.972 183.866 127.746 1.00 26.56 144 ALA B CA 1
ATOM 5309 C C . ALA B 1 144 ? 195.938 183.193 128.632 1.00 26.56 144 ALA B C 1
ATOM 5310 O O . ALA B 1 144 ? 195.803 183.556 129.804 1.00 26.56 144 ALA B O 1
ATOM 5312 N N . ALA B 1 145 ? 195.189 182.233 128.092 1.00 26.39 145 ALA B N 1
ATOM 5313 C CA . ALA B 1 145 ? 194.089 181.645 128.844 1.00 26.39 145 ALA B CA 1
ATOM 5314 C C . ALA B 1 145 ? 194.415 180.258 129.371 1.00 26.39 145 ALA B C 1
ATOM 5315 O O . ALA B 1 145 ? 193.852 179.843 130.387 1.00 26.39 145 ALA B O 1
ATOM 5317 N N . LEU B 1 146 ? 195.309 179.530 128.705 1.00 27.69 146 LEU B N 1
ATOM 5318 C CA . LEU B 1 146 ? 195.540 178.143 129.077 1.00 27.69 146 LEU B CA 1
ATOM 5319 C C . LEU B 1 146 ? 196.453 178.004 130.282 1.00 27.69 146 LEU B C 1
ATOM 5320 O O . LEU B 1 146 ? 196.547 176.911 130.842 1.00 27.69 146 LEU B O 1
ATOM 5325 N N . ASP B 1 147 ? 197.122 179.073 130.694 1.00 29.93 147 ASP B N 1
ATOM 5326 C CA . ASP B 1 147 ? 197.956 179.051 131.891 1.00 29.93 147 ASP B CA 1
ATOM 5327 C C . ASP B 1 147 ? 197.098 179.411 133.101 1.00 29.93 147 ASP B C 1
ATOM 5328 O O . ASP B 1 147 ? 197.312 180.432 133.756 1.00 29.93 147 ASP B O 1
ATOM 5333 N N . GLN B 1 148 ? 196.146 178.545 133.426 1.00 27.74 148 GLN B N 1
ATOM 5334 C CA . GLN B 1 148 ? 195.152 178.858 134.438 1.00 27.74 148 GLN B CA 1
ATOM 5335 C C . GLN B 1 148 ? 194.925 177.613 135.276 1.00 27.74 148 GLN B C 1
ATOM 5336 O O . GLN B 1 148 ? 194.499 176.584 134.755 1.00 27.74 148 GLN B O 1
ATOM 5342 N N . LYS B 1 149 ? 195.227 177.705 136.563 1.00 27.86 149 LYS B N 1
ATOM 5343 C CA . LYS B 1 149 ? 195.206 176.547 137.441 1.00 27.86 149 LYS B CA 1
ATOM 5344 C C . LYS B 1 149 ? 193.794 176.318 137.950 1.00 27.86 149 LYS B C 1
ATOM 5345 O O . LYS B 1 149 ? 193.063 177.271 138.233 1.00 27.86 149 LYS B O 1
ATOM 5351 N N . HIS B 1 150 ? 193.416 175.050 138.063 1.00 26.73 150 HIS B N 1
ATOM 5352 C CA . HIS B 1 150 ? 192.089 174.664 138.512 1.00 26.73 150 HIS B CA 1
ATOM 5353 C C . HIS B 1 150 ? 192.195 173.897 139.816 1.00 26.73 150 HIS B C 1
ATOM 5354 O O . HIS B 1 150 ? 193.073 173.043 139.972 1.00 26.73 150 HIS B O 1
ATOM 5361 N N . GLU B 1 151 ? 191.309 174.228 140.754 1.00 28.32 151 GLU B N 1
ATOM 5362 C CA . GLU B 1 151 ? 191.177 173.466 141.986 1.00 28.32 151 GLU B CA 1
ATOM 5363 C C . GLU B 1 151 ? 190.616 172.083 141.721 1.00 28.32 151 GLU B C 1
ATOM 5364 O O . GLU B 1 151 ? 191.027 171.123 142.379 1.00 28.32 151 GLU B O 1
ATOM 5370 N N . GLN B 1 152 ? 189.684 171.972 140.776 1.00 25.84 152 GLN B N 1
ATOM 5371 C CA . GLN B 1 152 ? 189.152 170.709 140.283 1.00 25.84 152 GLN B CA 1
ATOM 5372 C C . GLN B 1 152 ? 188.840 170.904 138.815 1.00 25.84 152 GLN B C 1
ATOM 5373 O O . GLN B 1 152 ? 188.602 172.033 138.382 1.00 25.84 152 GLN B O 1
ATOM 5379 N N . MET B 1 153 ? 188.832 169.812 138.061 1.00 24.39 153 MET B N 1
ATOM 5380 C CA . MET B 1 153 ? 188.380 169.846 136.678 1.00 24.39 153 MET B CA 1
ATOM 5381 C C . MET B 1 153 ? 187.949 168.445 136.300 1.00 24.39 153 MET B C 1
ATOM 5382 O O . MET B 1 153 ? 188.791 167.553 136.184 1.00 24.39 153 MET B O 1
ATOM 5387 N N . VAL B 1 154 ? 186.653 168.251 136.100 1.00 22.05 154 VAL B N 1
ATOM 5388 C CA . VAL B 1 154 ? 186.093 166.927 135.885 1.00 22.05 154 VAL B CA 1
ATOM 5389 C C . VAL B 1 154 ? 185.567 166.840 134.465 1.00 22.05 154 VAL B C 1
ATOM 5390 O O . VAL B 1 154 ? 184.810 167.710 134.023 1.00 22.05 154 VAL B O 1
ATOM 5394 N N . GLN B 1 155 ? 185.996 165.809 133.747 1.00 21.76 155 GLN B N 1
ATOM 5395 C CA . GLN B 1 155 ? 185.322 165.342 132.547 1.00 21.76 155 GLN B CA 1
ATOM 5396 C C . GLN B 1 155 ? 184.378 164.237 132.986 1.00 21.76 155 GLN B C 1
ATOM 5397 O O . GLN B 1 155 ? 184.825 163.228 133.534 1.00 21.76 155 GLN B O 1
ATOM 5403 N N . PHE B 1 156 ? 183.084 164.432 132.779 1.00 22.80 156 PHE B N 1
ATOM 5404 C CA . PHE B 1 156 ? 182.069 163.569 133.377 1.00 22.80 156 PHE B CA 1
ATOM 5405 C C . PHE B 1 156 ? 181.291 162.862 132.278 1.00 22.80 156 PHE B C 1
ATOM 5406 O O . PHE B 1 156 ? 180.295 163.400 131.786 1.00 22.80 156 PHE B O 1
ATOM 5414 N N . ARG B 1 157 ? 181.749 161.656 131.928 1.00 23.13 157 ARG B N 1
ATOM 5415 C CA . ARG B 1 157 ? 181.042 160.722 131.047 1.00 23.13 157 ARG B CA 1
ATOM 5416 C C . ARG B 1 157 ? 180.763 161.329 129.677 1.00 23.13 157 ARG B C 1
ATOM 5417 O O . ARG B 1 157 ? 179.675 161.191 129.121 1.00 23.13 157 ARG B O 1
ATOM 5425 N N . CYS B 1 158 ? 181.755 162.030 129.144 1.00 25.31 158 CYS B N 1
ATOM 5426 C CA . CYS B 1 158 ? 181.702 162.499 127.772 1.00 25.31 158 CYS B CA 1
ATOM 5427 C C . CYS B 1 158 ? 182.998 162.097 127.090 1.00 25.31 158 CYS B C 1
ATOM 5428 O O . CYS B 1 158 ? 183.941 161.638 127.734 1.00 25.31 158 CYS B O 1
ATOM 5431 N N . SER B 1 159 ? 183.030 162.260 125.774 1.00 25.17 159 SER B N 1
ATOM 5432 C CA . SER B 1 159 ? 184.167 161.818 124.989 1.00 25.17 159 SER B CA 1
ATOM 5433 C C . SER B 1 159 ? 185.353 162.749 125.187 1.00 25.17 159 SER B C 1
ATOM 5434 O O . SER B 1 159 ? 185.234 163.836 125.749 1.00 25.17 159 SER B O 1
ATOM 5437 N N . ASP B 1 160 ? 186.515 162.307 124.712 1.00 24.82 160 ASP B N 1
ATOM 5438 C CA . ASP B 1 160 ? 187.716 163.118 124.864 1.00 24.82 160 ASP B CA 1
ATOM 5439 C C . ASP B 1 160 ? 187.699 164.313 123.923 1.00 24.82 160 ASP B C 1
ATOM 5440 O O . ASP B 1 160 ? 188.144 165.404 124.289 1.00 24.82 160 ASP B O 1
ATOM 5445 N N . TRP B 1 161 ? 187.195 164.127 122.705 1.00 24.81 161 TRP B N 1
ATOM 5446 C CA . TRP B 1 161 ? 186.993 165.265 121.820 1.00 24.81 161 TRP B CA 1
ATOM 5447 C C . TRP B 1 161 ? 185.733 166.023 122.190 1.00 24.81 161 TRP B C 1
ATOM 5448 O O . TRP B 1 161 ? 185.549 167.168 121.771 1.00 24.81 161 TRP B O 1
ATOM 5459 N N . HIS B 1 162 ? 184.855 165.404 122.972 1.00 29.04 162 HIS B N 1
ATOM 5460 C CA . HIS B 1 162 ? 183.707 166.139 123.472 1.00 29.04 162 HIS B CA 1
ATOM 5461 C C . HIS B 1 162 ? 184.076 166.987 124.676 1.00 29.04 162 HIS B C 1
ATOM 5462 O O . HIS B 1 162 ? 183.387 167.963 124.979 1.00 29.04 162 HIS B O 1
ATOM 5469 N N . PHE B 1 163 ? 185.157 166.638 125.365 1.00 24.38 163 PHE B N 1
ATOM 5470 C CA . PHE B 1 163 ? 185.667 167.481 126.434 1.00 24.38 163 PHE B CA 1
ATOM 5471 C C . PHE B 1 163 ? 186.637 168.517 125.896 1.00 24.38 163 PHE B C 1
ATOM 5472 O O . PHE B 1 163 ? 186.835 169.562 126.522 1.00 24.38 163 PHE B O 1
ATOM 5480 N N . LEU B 1 164 ? 187.220 168.253 124.728 1.00 22.07 164 LEU B N 1
ATOM 5481 C CA . LEU B 1 164 ? 188.283 169.103 124.209 1.00 22.07 164 LEU B CA 1
ATOM 5482 C C . LEU B 1 164 ? 187.754 170.467 123.802 1.00 22.07 164 LEU B C 1
ATOM 5483 O O . LEU B 1 164 ? 188.138 171.483 124.385 1.00 22.07 164 LEU B O 1
ATOM 5488 N N . LEU B 1 165 ? 186.845 170.514 122.832 1.00 22.94 165 LEU B N 1
ATOM 5489 C CA . LEU B 1 165 ? 186.366 171.811 122.383 1.00 22.94 165 LEU B CA 1
ATOM 5490 C C . LEU B 1 165 ? 185.349 172.430 123.319 1.00 22.94 165 LEU B C 1
ATOM 5491 O O . LEU B 1 165 ? 184.991 173.594 123.130 1.00 22.94 165 LEU B O 1
ATOM 5496 N N . CYS B 1 166 ? 184.871 171.696 124.315 1.00 25.15 166 CYS B N 1
ATOM 5497 C CA . CYS B 1 166 ? 184.138 172.352 125.384 1.00 25.15 166 CYS B CA 1
ATOM 5498 C C . CYS B 1 166 ? 185.090 173.120 126.287 1.00 25.15 166 CYS B C 1
ATOM 5499 O O . CYS B 1 166 ? 184.677 174.038 127.001 1.00 25.15 166 CYS B O 1
ATOM 5502 N N . ARG B 1 167 ? 186.368 172.750 126.275 1.00 22.46 167 ARG B N 1
ATOM 5503 C CA . ARG B 1 167 ? 187.379 173.535 126.962 1.00 22.46 167 ARG B CA 1
ATOM 5504 C C . ARG B 1 167 ? 187.978 174.597 126.057 1.00 22.46 167 ARG B C 1
ATOM 5505 O O . ARG B 1 167 ? 188.363 175.666 126.536 1.00 22.46 167 ARG B O 1
ATOM 5513 N N . LEU B 1 168 ? 188.057 174.336 124.755 1.00 20.91 168 LEU B N 1
ATOM 5514 C CA . LEU B 1 168 ? 188.602 175.336 123.847 1.00 20.91 168 LEU B CA 1
ATOM 5515 C C . LEU B 1 168 ? 187.597 176.439 123.563 1.00 20.91 168 LEU B C 1
ATOM 5516 O O . LEU B 1 168 ? 187.970 177.493 123.040 1.00 20.91 168 LEU B O 1
ATOM 5521 N N . SER B 1 169 ? 186.326 176.213 123.876 1.00 23.08 169 SER B N 1
ATOM 5522 C CA . SER B 1 169 ? 185.349 177.285 123.810 1.00 23.08 169 SER B CA 1
ATOM 5523 C C . SER B 1 169 ? 185.222 178.032 125.125 1.00 23.08 169 SER B C 1
ATOM 5524 O O . SER B 1 169 ? 184.607 179.100 125.158 1.00 23.08 169 SER B O 1
ATOM 5527 N N . ALA B 1 170 ? 185.773 177.490 126.209 1.00 22.16 170 ALA B N 1
ATOM 5528 C CA . ALA B 1 170 ? 185.736 178.202 127.479 1.00 22.16 170 ALA B CA 1
ATOM 5529 C C . ALA B 1 170 ? 186.987 179.043 127.673 1.00 22.16 170 ALA B C 1
ATOM 5530 O O . ALA B 1 170 ? 187.069 179.834 128.618 1.00 22.16 170 ALA B O 1
ATOM 5532 N N . THR B 1 171 ? 187.980 178.872 126.807 1.00 22.86 171 THR B N 1
ATOM 5533 C CA . THR B 1 171 ? 189.178 179.694 126.847 1.00 22.86 171 THR B CA 1
ATOM 5534 C C . THR B 1 171 ? 189.319 180.595 125.632 1.00 22.86 171 THR B C 1
ATOM 5535 O O . THR B 1 171 ? 190.101 181.548 125.678 1.00 22.86 171 THR B O 1
ATOM 5539 N N . GLY B 1 172 ? 188.591 180.321 124.555 1.00 21.54 172 GLY B N 1
ATOM 5540 C CA . GLY B 1 172 ? 188.659 181.142 123.364 1.00 21.54 172 GLY B CA 1
ATOM 5541 C C . GLY B 1 172 ? 189.966 181.026 122.606 1.00 21.54 172 GLY B C 1
ATOM 5542 O O . GLY B 1 172 ? 190.649 182.028 122.381 1.00 21.54 172 GLY B O 1
ATOM 5543 N N . ALA B 1 173 ? 190.333 179.810 122.214 1.00 21.12 173 ALA B N 1
ATOM 5544 C CA . ALA B 1 173 ? 191.537 179.558 121.436 1.00 21.12 173 ALA B CA 1
ATOM 5545 C C . ALA B 1 173 ? 191.205 178.582 120.321 1.00 21.12 173 ALA B C 1
ATOM 5546 O O . ALA B 1 173 ? 190.436 177.642 120.536 1.00 21.12 173 ALA B O 1
ATOM 5548 N N . TRP B 1 174 ? 191.770 178.800 119.137 1.00 20.97 174 TRP B N 1
ATOM 5549 C CA . TRP B 1 174 ? 191.438 177.912 118.038 1.00 20.97 174 TRP B CA 1
ATOM 5550 C C . TRP B 1 174 ? 192.180 176.594 118.153 1.00 20.97 174 TRP B C 1
ATOM 5551 O O . TRP B 1 174 ? 193.107 176.437 118.947 1.00 20.97 174 TRP B O 1
ATOM 5562 N N . LEU B 1 175 ? 191.764 175.650 117.326 1.00 17.79 175 LEU B N 1
ATOM 5563 C CA . LEU B 1 175 ? 192.492 174.418 117.072 1.00 17.79 175 LEU B CA 1
ATOM 5564 C C . LEU B 1 175 ? 192.936 174.467 115.618 1.00 17.79 175 LEU B C 1
ATOM 5565 O O . LEU B 1 175 ? 192.124 174.733 114.730 1.00 17.79 175 LEU B O 1
ATOM 5570 N N . LEU B 1 176 ? 194.215 174.233 115.367 1.00 18.24 176 LEU B N 1
ATOM 5571 C CA . LEU B 1 176 ? 194.681 174.160 113.993 1.00 18.24 176 LEU B CA 1
ATOM 5572 C C . LEU B 1 176 ? 195.178 172.757 113.712 1.00 18.24 176 LEU B C 1
ATOM 5573 O O . LEU B 1 176 ? 196.338 172.452 114.019 1.00 18.24 176 LEU B O 1
ATOM 5578 N N . PRO B 1 177 ? 194.370 171.884 113.149 1.00 16.83 177 PRO B N 1
ATOM 5579 C CA . PRO B 1 177 ? 194.851 170.534 112.856 1.00 16.83 177 PRO B CA 1
ATOM 5580 C C . PRO B 1 177 ? 195.720 170.499 111.616 1.00 16.83 177 PRO B C 1
ATOM 5581 O O . PRO B 1 177 ? 195.229 170.663 110.499 1.00 16.83 177 PRO B O 1
ATOM 5585 N N . ALA B 1 178 ? 197.020 170.309 111.792 1.00 19.73 178 ALA B N 1
ATOM 5586 C CA . ALA B 1 178 ? 197.884 170.165 110.638 1.00 19.73 178 ALA B CA 1
ATOM 5587 C C . ALA B 1 178 ? 197.958 168.703 110.219 1.00 19.73 178 ALA B C 1
ATOM 5588 O O . ALA B 1 178 ? 197.185 167.857 110.670 1.00 19.73 178 ALA B O 1
ATOM 5590 N N . ILE B 1 179 ? 198.906 168.410 109.333 1.00 20.23 179 ILE B N 1
ATOM 5591 C CA . ILE B 1 179 ? 199.069 167.045 108.844 1.00 20.23 179 ILE B CA 1
ATOM 5592 C C . ILE B 1 179 ? 199.814 166.196 109.865 1.00 20.23 179 ILE B C 1
ATOM 5593 O O . ILE B 1 179 ? 199.479 165.028 110.092 1.00 20.23 179 ILE B O 1
ATOM 5598 N N . GLU B 1 180 ? 200.824 166.772 110.510 1.00 24.00 180 GLU B N 1
ATOM 5599 C CA . GLU B 1 180 ? 201.708 166.019 111.390 1.00 24.00 180 GLU B CA 1
ATOM 5600 C C . GLU B 1 180 ? 201.468 166.292 112.871 1.00 24.00 180 GLU B C 1
ATOM 5601 O O . GLU B 1 180 ? 201.582 165.374 113.686 1.00 24.00 180 GLU B O 1
ATOM 5607 N N . ASP B 1 181 ? 201.134 167.523 113.250 1.00 24.68 181 ASP B N 1
ATOM 5608 C CA . ASP B 1 181 ? 200.872 167.836 114.649 1.00 24.68 181 ASP B CA 1
ATOM 5609 C C . ASP B 1 181 ? 199.822 168.929 114.758 1.00 24.68 181 ASP B C 1
ATOM 5610 O O . ASP B 1 181 ? 199.904 169.958 114.081 1.00 24.68 181 ASP B O 1
ATOM 5615 N N . VAL B 1 182 ? 198.831 168.699 115.611 1.00 22.38 182 VAL B N 1
ATOM 5616 C CA . VAL B 1 182 ? 197.824 169.716 115.851 1.00 22.38 182 VAL B CA 1
ATOM 5617 C C . VAL B 1 182 ? 198.427 170.808 116.725 1.00 22.38 182 VAL B C 1
ATOM 5618 O O . VAL B 1 182 ? 199.237 170.534 117.618 1.00 22.38 182 VAL B O 1
ATOM 5622 N N . GLN B 1 183 ? 198.110 172.063 116.417 1.00 21.75 183 GLN B N 1
ATOM 5623 C CA . GLN B 1 183 ? 198.638 173.176 117.189 1.00 21.75 183 GLN B CA 1
ATOM 5624 C C . GLN B 1 183 ? 197.510 174.099 117.614 1.00 21.75 183 GLN B C 1
ATOM 5625 O O . GLN B 1 183 ? 196.532 174.280 116.883 1.00 21.75 183 GLN B O 1
ATOM 5631 N N . PHE B 1 184 ? 197.628 174.630 118.822 1.00 22.37 184 PHE B N 1
ATOM 5632 C CA . PHE B 1 184 ? 196.682 175.584 119.374 1.00 22.37 184 PHE B CA 1
ATOM 5633 C C . PHE B 1 184 ? 197.252 176.970 119.149 1.00 22.37 184 PHE B C 1
ATOM 5634 O O . PHE B 1 184 ? 198.473 177.143 119.138 1.00 22.37 184 PHE B O 1
ATOM 5642 N N . VAL B 1 185 ? 196.382 177.950 118.966 1.00 23.66 185 VAL B N 1
ATOM 5643 C CA . VAL B 1 185 ? 196.803 179.326 118.775 1.00 23.66 185 VAL B CA 1
ATOM 5644 C C . VAL B 1 185 ? 195.673 180.231 119.239 1.00 23.66 185 VAL B C 1
ATOM 5645 O O . VAL B 1 185 ? 194.494 179.872 119.145 1.00 23.66 185 VAL B O 1
ATOM 5649 N N . GLN B 1 186 ? 196.032 181.361 119.818 1.00 27.94 186 GLN B N 1
ATOM 5650 C CA . GLN B 1 186 ? 195.042 182.363 120.137 1.00 27.94 186 GLN B CA 1
ATOM 5651 C C . GLN B 1 186 ? 194.637 183.068 118.847 1.00 27.94 186 GLN B C 1
ATOM 5652 O O . GLN B 1 186 ? 195.481 183.273 117.973 1.00 27.94 186 GLN B O 1
ATOM 5658 N N . PRO B 1 187 ? 193.355 183.394 118.672 1.00 27.15 187 PRO B N 1
ATOM 5659 C CA . PRO B 1 187 ? 192.937 184.084 117.441 1.00 27.15 187 PRO B CA 1
ATOM 5660 C C . PRO B 1 187 ? 193.558 185.457 117.248 1.00 27.15 187 PRO B C 1
ATOM 5661 O O . PRO B 1 187 ? 193.745 185.883 116.103 1.00 27.15 187 PRO B O 1
ATOM 5665 N N . ASP B 1 188 ? 193.908 186.152 118.327 1.00 30.01 188 ASP B N 1
ATOM 5666 C CA . ASP B 1 188 ? 194.524 187.462 118.180 1.00 30.01 188 ASP B CA 1
ATOM 5667 C C . ASP B 1 188 ? 195.972 187.355 117.722 1.00 30.01 188 ASP B C 1
ATOM 5668 O O . ASP B 1 188 ? 196.460 188.236 117.009 1.00 30.01 188 ASP B O 1
ATOM 5673 N N . ALA B 1 189 ? 196.663 186.279 118.094 1.00 30.61 189 ALA B N 1
ATOM 5674 C CA . ALA B 1 189 ? 198.046 186.098 117.673 1.00 30.61 189 ALA B CA 1
ATOM 5675 C C . ALA B 1 189 ? 198.160 185.609 116.239 1.00 30.61 189 ALA B C 1
ATOM 5676 O O . ALA B 1 189 ? 199.274 185.541 115.710 1.00 30.61 189 ALA B O 1
ATOM 5678 N N . LEU B 1 190 ? 197.043 185.254 115.603 1.00 31.24 190 LEU B N 1
ATOM 5679 C CA . LEU B 1 190 ? 197.082 184.821 114.213 1.00 31.24 190 LEU B CA 1
ATOM 5680 C C . LEU B 1 190 ? 197.366 185.967 113.262 1.00 31.24 190 LEU B C 1
ATOM 5681 O O . LEU B 1 190 ? 197.819 185.722 112.140 1.00 31.24 190 LEU B O 1
ATOM 5686 N N . LYS B 1 191 ? 197.109 187.202 113.683 1.00 35.67 191 LYS B N 1
ATOM 5687 C CA . LYS B 1 191 ? 197.391 188.356 112.846 1.00 35.67 191 LYS B CA 1
ATOM 5688 C C . LYS B 1 191 ? 198.895 188.545 112.696 1.00 35.67 191 LYS B C 1
ATOM 5689 O O . LYS B 1 191 ? 199.693 187.967 113.438 1.00 35.67 191 LYS B O 1
ATOM 5695 N N . SER B 1 192 ? 199.273 189.371 111.720 1.00 38.66 192 SER B N 1
ATOM 5696 C CA . SER B 1 192 ? 200.639 189.583 111.243 1.00 38.66 192 SER B CA 1
ATOM 5697 C C . SER B 1 192 ? 201.343 188.288 110.856 1.00 38.66 192 SER B C 1
ATOM 5698 O O . SER B 1 192 ? 202.551 188.159 111.077 1.00 38.66 192 SER B O 1
ATOM 5701 N N . ASN B 1 193 ? 200.623 187.319 110.301 1.00 36.70 193 ASN B N 1
ATOM 5702 C CA . ASN B 1 193 ? 201.228 186.107 109.777 1.00 36.70 193 ASN B CA 1
ATOM 5703 C C . ASN B 1 193 ? 201.528 186.286 108.289 1.00 36.70 193 ASN B C 1
ATOM 5704 O O . ASN B 1 193 ? 201.521 187.401 107.758 1.00 36.70 193 ASN B O 1
ATOM 5709 N N . SER B 1 194 ? 201.833 185.176 107.615 1.00 35.23 194 SER B N 1
ATOM 5710 C CA . SER B 1 194 ? 202.072 185.201 106.178 1.00 35.23 194 SER B CA 1
ATOM 5711 C C . SER B 1 194 ? 200.791 185.548 105.429 1.00 35.23 194 SER B C 1
ATOM 5712 O O . SER B 1 194 ? 199.694 185.132 105.810 1.00 35.23 194 SER B O 1
ATOM 5715 N N . ALA B 1 195 ? 200.935 186.325 104.360 1.00 30.54 195 ALA B N 1
ATOM 5716 C CA . ALA B 1 195 ? 199.813 187.041 103.765 1.00 30.54 195 ALA B CA 1
ATOM 5717 C C . ALA B 1 195 ? 199.808 186.865 102.255 1.00 30.54 195 ALA B C 1
ATOM 5718 O O . ALA B 1 195 ? 200.643 187.443 101.555 1.00 30.54 195 ALA B O 1
ATOM 5720 N N . TYR B 1 196 ? 198.862 186.081 101.753 1.00 27.59 196 TYR B N 1
ATOM 5721 C CA . TYR B 1 196 ? 198.664 185.990 100.316 1.00 27.59 196 TYR B CA 1
ATOM 5722 C C . TYR B 1 196 ? 197.644 187.028 99.881 1.00 27.59 196 TYR B C 1
ATOM 5723 O O . TYR B 1 196 ? 196.565 187.136 100.466 1.00 27.59 196 TYR B O 1
ATOM 5732 N N . THR B 1 197 ? 197.980 187.788 98.851 1.00 31.00 197 THR B N 1
ATOM 5733 C CA . THR B 1 197 ? 197.144 188.894 98.415 1.00 31.00 197 THR B CA 1
ATOM 5734 C C . THR B 1 197 ? 196.158 188.403 97.364 1.00 31.00 197 THR B C 1
ATOM 5735 O O . THR B 1 197 ? 196.529 187.648 96.463 1.00 31.00 197 THR B O 1
ATOM 5739 N N . LEU B 1 198 ? 194.902 188.817 97.492 1.00 31.00 198 LEU B N 1
ATOM 5740 C CA . LEU B 1 198 ? 193.883 188.543 96.489 1.00 31.00 198 LEU B CA 1
ATOM 5741 C C . LEU B 1 198 ? 193.477 189.860 95.841 1.00 31.00 198 LEU B C 1
ATOM 5742 O O . LEU B 1 198 ? 192.885 190.722 96.497 1.00 31.00 198 LEU B O 1
ATOM 5747 N N . LYS B 1 199 ? 193.800 190.015 94.563 1.00 40.79 199 LYS B N 1
ATOM 5748 C CA . LYS B 1 199 ? 193.582 191.264 93.847 1.00 40.79 199 LYS B CA 1
ATOM 5749 C C . LYS B 1 199 ? 192.403 191.118 92.900 1.00 40.79 199 LYS B C 1
ATOM 5750 O O . LYS B 1 199 ? 192.193 190.046 92.322 1.00 40.79 199 LYS B O 1
ATOM 5756 N N . SER B 1 200 ? 191.638 192.199 92.744 1.00 44.56 200 SER B N 1
ATOM 5757 C CA . SER B 1 200 ? 190.576 192.211 91.746 1.00 44.56 200 SER B CA 1
ATOM 5758 C C . SER B 1 200 ? 191.146 192.455 90.361 1.00 44.56 200 SER B C 1
ATOM 5759 O O . SER B 1 200 ? 190.539 192.080 89.352 1.00 44.56 200 SER B O 1
ATOM 5762 N N . ARG B 1 201 ? 192.304 193.107 90.291 1.00 52.05 201 ARG B N 1
ATOM 5763 C CA . ARG B 1 201 ? 192.941 193.314 89.000 1.00 52.05 201 ARG B CA 1
ATOM 5764 C C . ARG B 1 201 ? 193.550 192.022 88.491 1.00 52.05 201 ARG B C 1
ATOM 5765 O O . ARG B 1 201 ? 193.139 191.507 87.446 1.00 52.05 201 ARG B O 1
ATOM 5773 N N . GLY B 1 202 ? 194.501 191.466 89.234 1.00 54.28 202 GLY B N 1
ATOM 5774 C CA . GLY B 1 202 ? 195.153 190.241 88.805 1.00 54.28 202 GLY B CA 1
ATOM 5775 C C . GLY B 1 202 ? 196.026 190.495 87.596 1.00 54.28 202 GLY B C 1
ATOM 5776 O O . GLY B 1 202 ? 196.946 191.320 87.632 1.00 54.28 202 GLY B O 1
ATOM 5777 N N . ASP B 1 203 ? 195.712 189.769 86.517 1.00 60.73 203 ASP B N 1
ATOM 5778 C CA . ASP B 1 203 ? 196.338 189.898 85.196 1.00 60.73 203 ASP B CA 1
ATOM 5779 C C . ASP B 1 203 ? 197.854 189.703 85.252 1.00 60.73 203 ASP B C 1
ATOM 5780 O O . ASP B 1 203 ? 198.617 190.395 84.576 1.00 60.73 203 ASP B O 1
ATOM 5785 N N . GLU B 1 204 ? 198.294 188.755 86.071 1.00 64.40 204 GLU B N 1
ATOM 5786 C CA . GLU B 1 204 ? 199.701 188.416 86.172 1.00 64.40 204 GLU B CA 1
ATOM 5787 C C . GLU B 1 204 ? 199.832 186.909 86.308 1.00 64.40 204 GLU B C 1
ATOM 5788 O O . GLU B 1 204 ? 198.849 186.205 86.554 1.00 64.40 204 GLU B O 1
ATOM 5794 N N . ASN B 1 205 ? 201.055 186.419 86.112 1.00 62.81 205 ASN B N 1
ATOM 5795 C CA . ASN B 1 205 ? 201.322 185.004 86.336 1.00 62.81 205 ASN B CA 1
ATOM 5796 C C . ASN B 1 205 ? 201.753 184.750 87.773 1.00 62.81 205 ASN B C 1
ATOM 5797 O O . ASN B 1 205 ? 201.661 183.621 88.268 1.00 62.81 205 ASN B O 1
ATOM 5802 N N . LYS B 1 206 ? 202.233 185.790 88.455 1.00 59.28 206 LYS B N 1
ATOM 5803 C CA . LYS B 1 206 ? 202.663 185.635 89.840 1.00 59.28 206 LYS B CA 1
ATOM 5804 C C . LYS B 1 206 ? 201.499 185.811 90.804 1.00 59.28 206 LYS B C 1
ATOM 5805 O O . LYS B 1 206 ? 201.576 185.381 91.959 1.00 59.28 206 LYS B O 1
ATOM 5811 N N . ASP B 1 207 ? 200.421 186.451 90.356 1.00 49.24 207 ASP B N 1
ATOM 5812 C CA . ASP B 1 207 ? 199.274 186.662 91.225 1.00 49.24 207 ASP B CA 1
ATOM 5813 C C . ASP B 1 207 ? 198.426 185.401 91.321 1.00 49.24 207 ASP B C 1
ATOM 5814 O O . ASP B 1 207 ? 198.571 184.470 90.526 1.00 49.24 207 ASP B O 1
ATOM 5819 N N . ILE B 1 208 ? 197.539 185.377 92.306 1.00 34.47 208 ILE B N 1
ATOM 5820 C CA . ILE B 1 208 ? 196.698 184.213 92.556 1.00 34.47 208 ILE B CA 1
ATOM 5821 C C . ILE B 1 208 ? 195.403 184.338 91.766 1.00 34.47 208 ILE B C 1
ATOM 5822 O O . ILE B 1 208 ? 194.695 185.346 91.860 1.00 34.47 208 ILE B O 1
ATOM 5827 N N . VAL B 1 209 ? 195.083 183.303 90.998 1.00 26.30 209 VAL B N 1
ATOM 5828 C CA . VAL B 1 209 ? 193.842 183.255 90.236 1.00 26.30 209 VAL B CA 1
ATOM 5829 C C . VAL B 1 209 ? 192.714 182.888 91.191 1.00 26.30 209 VAL B C 1
ATOM 5830 O O . VAL B 1 209 ? 192.843 181.956 91.989 1.00 26.30 209 VAL B O 1
ATOM 5834 N N . VAL B 1 210 ? 191.606 183.618 91.114 1.00 21.37 210 VAL B N 1
ATOM 5835 C CA . VAL B 1 210 ? 190.474 183.437 92.011 1.00 21.37 210 VAL B CA 1
ATOM 5836 C C . VAL B 1 210 ? 189.221 183.186 91.179 1.00 21.37 210 VAL B C 1
ATOM 5837 O O . VAL B 1 210 ? 189.002 183.844 90.157 1.00 21.37 210 VAL B O 1
ATOM 5841 N N . LYS B 1 211 ? 188.451 182.177 91.568 1.00 19.15 211 LYS B N 1
ATOM 5842 C CA . LYS B 1 211 ? 187.142 181.905 90.996 1.00 19.15 211 LYS B CA 1
ATOM 5843 C C . LYS B 1 211 ? 186.134 181.793 92.126 1.00 19.15 211 LYS B C 1
ATOM 5844 O O . LYS B 1 211 ? 186.513 181.474 93.255 1.00 19.15 211 LYS B O 1
ATOM 5850 N N . ASP B 1 212 ? 184.865 182.080 91.818 1.00 19.21 212 ASP B N 1
ATOM 5851 C CA . ASP B 1 212 ? 183.711 181.814 92.693 1.00 19.21 212 ASP B CA 1
ATOM 5852 C C . ASP B 1 212 ? 183.861 182.427 94.085 1.00 19.21 212 ASP B C 1
ATOM 5853 O O . ASP B 1 212 ? 183.685 181.755 95.101 1.00 19.21 212 ASP B O 1
ATOM 5858 N N . ALA B 1 213 ? 184.226 183.703 94.133 1.00 15.95 213 ALA B N 1
ATOM 5859 C CA . ALA B 1 213 ? 184.376 184.361 95.421 1.00 15.95 213 ALA B CA 1
ATOM 5860 C C . ALA B 1 213 ? 183.015 184.599 96.053 1.00 15.95 213 ALA B C 1
ATOM 5861 O O . ALA B 1 213 ? 182.017 184.791 95.360 1.00 15.95 213 ALA B O 1
ATOM 5863 N N . TYR B 1 214 ? 182.973 184.551 97.376 1.00 15.85 214 TYR B N 1
ATOM 5864 C CA . TYR B 1 214 ? 181.733 184.680 98.125 1.00 15.85 214 TYR B CA 1
ATOM 5865 C C . TYR B 1 214 ? 182.062 185.182 99.515 1.00 15.85 214 TYR B C 1
ATOM 5866 O O . TYR B 1 214 ? 183.069 184.771 100.091 1.00 15.85 214 TYR B O 1
ATOM 5875 N N . TRP B 1 215 ? 181.228 186.069 100.048 1.00 16.61 215 TRP B N 1
ATOM 5876 C CA . TRP B 1 215 ? 181.326 186.479 101.440 1.00 16.61 215 TRP B CA 1
ATOM 5877 C C . TRP B 1 215 ? 179.945 186.851 101.943 1.00 16.61 215 TRP B C 1
ATOM 5878 O O . TRP B 1 215 ? 179.058 187.191 101.162 1.00 16.61 215 TRP B O 1
ATOM 5889 N N . GLN B 1 216 ? 179.768 186.781 103.257 1.00 17.08 216 GLN B N 1
ATOM 5890 C CA . GLN B 1 216 ? 178.441 186.889 103.840 1.00 17.08 216 GLN B CA 1
ATOM 5891 C C . GLN B 1 216 ? 178.547 187.540 105.203 1.00 17.08 216 GLN B C 1
ATOM 5892 O O . GLN B 1 216 ? 179.341 187.098 106.034 1.00 17.08 216 GLN B O 1
ATOM 5898 N N . PHE B 1 217 ? 177.744 188.570 105.433 1.00 19.20 217 PHE B N 1
ATOM 5899 C CA . PHE B 1 217 ? 177.774 189.333 106.669 1.00 19.20 217 PHE B CA 1
ATOM 5900 C C . PHE B 1 217 ? 176.517 189.061 107.481 1.00 19.20 217 PHE B C 1
ATOM 5901 O O . PHE B 1 217 ? 175.432 189.525 107.122 1.00 19.20 217 PHE B O 1
ATOM 5909 N N . ASP B 1 218 ? 176.665 188.330 108.578 1.00 22.21 218 ASP B N 1
ATOM 5910 C CA . ASP B 1 218 ? 175.556 188.024 109.466 1.00 22.21 218 ASP B CA 1
ATOM 5911 C C . ASP B 1 218 ? 175.482 189.067 110.569 1.00 22.21 218 ASP B C 1
ATOM 5912 O O . ASP B 1 218 ? 176.506 189.603 110.997 1.00 22.21 218 ASP B O 1
ATOM 5917 N N . ASN B 1 219 ? 174.265 189.364 111.011 1.00 21.41 219 ASN B N 1
ATOM 5918 C CA . ASN B 1 219 ? 174.034 190.105 112.244 1.00 21.41 219 ASN B CA 1
ATOM 5919 C C . ASN B 1 219 ? 172.826 189.549 112.973 1.00 21.41 219 ASN B C 1
ATOM 5920 O O . ASN B 1 219 ? 172.078 190.303 113.597 1.00 21.41 219 ASN B O 1
ATOM 5925 N N . GLN B 1 220 ? 172.604 188.237 112.859 1.00 22.95 220 GLN B N 1
ATOM 5926 C CA . GLN B 1 220 ? 171.406 187.619 113.419 1.00 22.95 220 GLN B CA 1
ATOM 5927 C C . GLN B 1 220 ? 171.394 187.719 114.935 1.00 22.95 220 GLN B C 1
ATOM 5928 O O . GLN B 1 220 ? 170.407 188.164 115.529 1.00 22.95 220 GLN B O 1
ATOM 5934 N N . ILE B 1 221 ? 172.485 187.317 115.575 1.00 23.55 221 ILE B N 1
ATOM 5935 C CA . ILE B 1 221 ? 172.671 187.482 117.009 1.00 23.55 221 ILE B CA 1
ATOM 5936 C C . ILE B 1 221 ? 174.098 187.981 117.197 1.00 23.55 221 ILE B C 1
ATOM 5937 O O . ILE B 1 221 ? 175.061 187.251 116.937 1.00 23.55 221 ILE B O 1
ATOM 5942 N N . ASN B 1 222 ? 174.240 189.240 117.600 1.00 25.01 222 ASN B N 1
ATOM 5943 C CA . ASN B 1 222 ? 175.523 189.809 117.947 1.00 25.01 222 ASN B CA 1
ATOM 5944 C C . ASN B 1 222 ? 175.416 190.513 119.288 1.00 25.01 222 ASN B C 1
ATOM 5945 O O . ASN B 1 222 ? 174.642 191.469 119.420 1.00 25.01 222 ASN B O 1
ATOM 5950 N N . PRO B 1 223 ? 176.132 190.067 120.295 1.00 23.86 223 PRO B N 1
ATOM 5951 C CA . PRO B 1 223 ? 176.252 190.858 121.518 1.00 23.86 223 PRO B CA 1
ATOM 5952 C C . PRO B 1 223 ? 177.109 192.083 121.287 1.00 23.86 223 PRO B C 1
ATOM 5953 O O . PRO B 1 223 ? 178.186 191.982 120.696 1.00 23.86 223 PRO B O 1
ATOM 5957 N N . ALA B 1 224 ? 176.644 193.248 121.724 1.00 25.90 224 ALA B N 1
ATOM 5958 C CA . ALA B 1 224 ? 177.508 194.414 121.669 1.00 25.90 224 ALA B CA 1
ATOM 5959 C C . ALA B 1 224 ? 178.439 194.477 122.868 1.00 25.90 224 ALA B C 1
ATOM 5960 O O . ALA B 1 224 ? 179.567 194.963 122.744 1.00 25.90 224 ALA B O 1
ATOM 5962 N N . LEU B 1 225 ? 177.988 193.999 124.023 1.00 24.71 225 LEU B N 1
ATOM 5963 C CA . LEU B 1 225 ? 178.802 193.957 125.229 1.00 24.71 225 LEU B CA 1
ATOM 5964 C C . LEU B 1 225 ? 178.403 192.700 125.974 1.00 24.71 225 LEU B C 1
ATOM 5965 O O . LEU B 1 225 ? 177.209 192.435 126.126 1.00 24.71 225 LEU B O 1
ATOM 5970 N N . LEU B 1 226 ? 179.380 191.931 126.433 1.00 24.00 226 LEU B N 1
ATOM 5971 C CA . LEU B 1 226 ? 179.079 190.683 127.111 1.00 24.00 226 LEU B CA 1
ATOM 5972 C C . LEU B 1 226 ? 179.851 190.616 128.416 1.00 24.00 226 LEU B C 1
ATOM 5973 O O . LEU B 1 226 ? 181.041 190.935 128.454 1.00 24.00 226 LEU B O 1
ATOM 5978 N N . GLU B 1 227 ? 179.164 190.215 129.486 1.00 27.49 227 GLU B N 1
ATOM 5979 C CA . GLU B 1 227 ? 179.805 189.962 130.767 1.00 27.49 227 GLU B CA 1
ATOM 5980 C C . GLU B 1 227 ? 179.273 188.664 131.350 1.00 27.49 227 GLU B C 1
ATOM 5981 O O . GLU B 1 227 ? 178.085 188.356 131.243 1.00 27.49 227 GLU B O 1
ATOM 5987 N N . VAL B 1 228 ? 180.174 187.887 131.941 1.00 25.14 228 VAL B N 1
ATOM 5988 C CA . VAL B 1 228 ? 179.827 186.645 132.618 1.00 25.14 228 VAL B CA 1
ATOM 5989 C C . VAL B 1 228 ? 180.199 186.790 134.077 1.00 25.14 228 VAL B C 1
ATOM 5990 O O . VAL B 1 228 ? 181.382 186.913 134.409 1.00 25.14 228 VAL B O 1
ATOM 5994 N N . SER B 1 229 ? 179.202 186.755 134.943 1.00 25.77 229 SER B N 1
ATOM 5995 C CA . SER B 1 229 ? 179.405 186.991 136.357 1.00 25.77 229 SER B CA 1
ATOM 5996 C C . SER B 1 229 ? 179.101 185.724 137.136 1.00 25.77 229 SER B C 1
ATOM 5997 O O . SER B 1 229 ? 178.071 185.083 136.921 1.00 25.77 229 SER B O 1
ATOM 6000 N N . GLY B 1 230 ? 180.005 185.366 138.038 1.00 26.52 230 GLY B N 1
ATOM 6001 C CA . GLY B 1 230 ? 179.864 184.169 138.836 1.00 26.52 230 GLY B CA 1
ATOM 6002 C C . GLY B 1 230 ? 179.806 184.511 140.310 1.00 26.52 230 GLY B C 1
ATOM 6003 O O . GLY B 1 230 ? 180.159 185.615 140.723 1.00 26.52 230 GLY B O 1
ATOM 6004 N N . TRP B 1 231 ? 179.357 183.546 141.102 1.00 26.43 231 TRP B N 1
ATOM 6005 C CA . TRP B 1 231 ? 179.191 183.752 142.530 1.00 26.43 231 TRP B CA 1
ATOM 6006 C C . TRP B 1 231 ? 180.539 183.772 143.237 1.00 26.43 231 TRP B C 1
ATOM 6007 O O . TRP B 1 231 ? 181.477 183.073 142.852 1.00 26.43 231 TRP B O 1
ATOM 6018 N N . ASP B 1 232 ? 180.633 184.590 144.279 1.00 27.28 232 ASP B N 1
ATOM 6019 C CA . ASP B 1 232 ? 181.783 184.603 145.172 1.00 27.28 232 ASP B CA 1
ATOM 6020 C C . ASP B 1 232 ? 181.335 184.084 146.530 1.00 27.28 232 ASP B C 1
ATOM 6021 O O . ASP B 1 232 ? 180.429 184.659 147.140 1.00 27.28 232 ASP B O 1
ATOM 6026 N N . ILE B 1 233 ? 181.961 182.999 146.994 1.00 26.71 233 ILE B N 1
ATOM 6027 C CA . ILE B 1 233 ? 181.526 182.364 148.237 1.00 26.71 233 ILE B CA 1
ATOM 6028 C C . ILE B 1 233 ? 181.846 183.251 149.432 1.00 26.71 233 ILE B C 1
ATOM 6029 O O . ILE B 1 233 ? 180.957 183.609 150.209 1.00 26.71 233 ILE B O 1
ATOM 6034 N N . SER B 1 234 ? 183.112 183.606 149.608 1.00 27.02 234 SER B N 1
ATOM 6035 C CA . SER B 1 234 ? 183.445 184.655 150.553 1.00 27.02 234 SER B CA 1
ATOM 6036 C C . SER B 1 234 ? 182.921 185.979 150.021 1.00 27.02 234 SER B C 1
ATOM 6037 O O . SER B 1 234 ? 182.839 186.176 148.806 1.00 27.02 234 SER B O 1
ATOM 6040 N N . LYS B 1 235 ? 182.577 186.886 150.952 1.00 27.86 235 LYS B N 1
ATOM 6041 C CA . LYS B 1 235 ? 181.941 188.194 150.735 1.00 27.86 235 LYS B CA 1
ATOM 6042 C C . LYS B 1 235 ? 180.809 188.114 149.717 1.00 27.86 235 LYS B C 1
ATOM 6043 O O . LYS B 1 235 ? 180.950 188.610 148.596 1.00 27.86 235 LYS B O 1
ATOM 6049 N N . GLN B 1 236 ? 179.706 187.461 150.102 1.00 27.27 236 GLN B N 1
ATOM 6050 C CA . GLN B 1 236 ? 178.706 186.9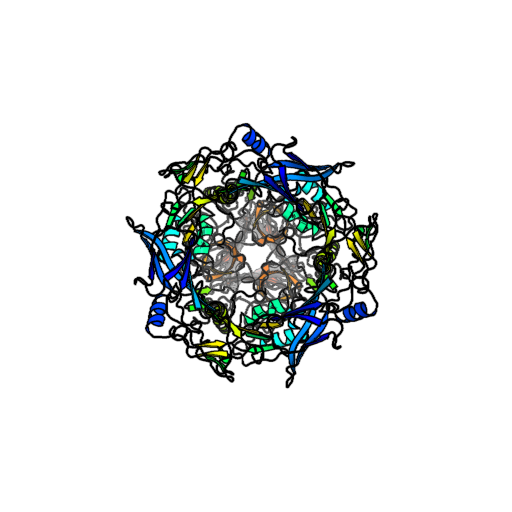17 149.188 1.00 27.27 236 GLN B CA 1
ATOM 6051 C C . GLN B 1 236 ? 178.063 187.956 148.287 1.00 27.27 236 GLN B C 1
ATOM 6052 O O . GLN B 1 236 ? 177.171 188.698 148.702 1.00 27.27 236 GLN B O 1
ATOM 6058 N N . GLN B 1 237 ? 178.483 187.943 147.028 1.00 26.80 237 GLN B N 1
ATOM 6059 C CA . GLN B 1 237 ? 178.125 188.921 146.013 1.00 26.80 237 GLN B CA 1
ATOM 6060 C C . GLN B 1 237 ? 178.324 188.248 144.670 1.00 26.80 237 GLN B C 1
ATOM 6061 O O . GLN B 1 237 ? 178.729 187.088 144.591 1.00 26.80 237 GLN B O 1
ATOM 6067 N N . VAL B 1 238 ? 178.044 188.990 143.611 1.00 26.39 238 VAL B N 1
ATOM 6068 C CA . VAL B 1 238 ? 178.254 188.513 142.255 1.00 26.39 238 VAL B CA 1
ATOM 6069 C C . VAL B 1 238 ? 179.332 189.391 141.644 1.00 26.39 238 VAL B C 1
ATOM 6070 O O . VAL B 1 238 ? 179.053 190.515 141.212 1.00 26.39 238 VAL B O 1
ATOM 6074 N N . GLN B 1 239 ? 180.562 188.895 141.613 1.00 28.96 239 GLN B N 1
ATOM 6075 C CA . GLN B 1 239 ? 181.689 189.641 141.074 1.00 28.96 239 GLN B CA 1
ATOM 6076 C C . GLN B 1 239 ? 181.894 189.258 139.621 1.00 28.96 239 GLN B C 1
ATOM 6077 O O . GLN B 1 239 ? 182.345 188.148 139.326 1.00 28.96 239 GLN B O 1
ATOM 6083 N N . SER B 1 240 ? 181.563 190.175 138.721 1.00 30.21 240 SER B N 1
ATOM 6084 C CA . SER B 1 240 ? 181.707 189.945 137.295 1.00 30.21 240 SER B CA 1
ATOM 6085 C C . SER B 1 240 ? 183.173 190.048 136.913 1.00 30.21 240 SER B C 1
ATOM 6086 O O . SER B 1 240 ? 183.885 190.929 137.402 1.00 30.21 240 SER B O 1
ATOM 6089 N N . GLY B 1 241 ? 183.620 189.142 136.044 1.00 29.49 241 GLY B N 1
ATOM 6090 C CA . GLY B 1 241 ? 185.011 189.157 135.630 1.00 29.49 241 GLY B CA 1
ATOM 6091 C C . GLY B 1 241 ? 185.334 190.328 134.726 1.00 29.49 241 GLY B C 1
ATOM 6092 O O . GLY B 1 241 ? 186.483 190.773 134.657 1.00 29.49 241 GLY B O 1
ATOM 6093 N N . GLY B 1 242 ? 184.333 190.838 134.020 1.00 29.69 242 GLY B N 1
ATOM 6094 C CA . GLY B 1 242 ? 184.529 192.002 133.187 1.00 29.69 242 GLY B CA 1
ATOM 6095 C C . GLY B 1 242 ? 183.538 192.071 132.050 1.00 29.69 242 GLY B C 1
ATOM 6096 O O . GLY B 1 242 ? 183.065 191.040 131.565 1.00 29.69 242 GLY B O 1
ATOM 6097 N N . ARG B 1 243 ? 183.218 193.285 131.612 1.00 26.92 243 ARG B N 1
ATOM 6098 C CA . ARG B 1 243 ? 182.312 193.486 130.486 1.00 26.92 243 ARG B CA 1
ATOM 6099 C C . ARG B 1 243 ? 183.128 193.524 129.197 1.00 26.92 243 ARG B C 1
ATOM 6100 O O . ARG B 1 243 ? 183.310 194.560 128.557 1.00 26.92 243 ARG B O 1
ATOM 6108 N N . TYR B 1 244 ? 183.633 192.353 128.824 1.00 27.00 244 TYR B N 1
ATOM 6109 C CA . TYR B 1 244 ? 184.531 192.261 127.683 1.00 27.00 244 TYR B CA 1
ATOM 6110 C C . TYR B 1 244 ? 183.738 192.308 126.391 1.00 27.00 244 TYR B C 1
ATOM 6111 O O . TYR B 1 244 ? 183.131 191.314 125.991 1.00 27.00 244 TYR B O 1
ATOM 6120 N N . GLY B 1 245 ? 183.730 193.463 125.749 1.00 25.83 245 GLY B N 1
ATOM 6121 C CA . GLY B 1 245 ? 183.192 193.577 124.409 1.00 25.83 245 GLY B CA 1
ATOM 6122 C C . GLY B 1 245 ? 184.313 193.932 123.461 1.00 25.83 245 GLY B C 1
ATOM 6123 O O . GLY B 1 245 ? 185.441 194.196 123.883 1.00 25.83 245 GLY B O 1
ATOM 6124 N N . LYS B 1 246 ? 183.988 193.912 122.162 1.00 27.92 246 LYS B N 1
ATOM 6125 C CA . LYS B 1 246 ? 184.848 194.394 121.081 1.00 27.92 246 LYS B CA 1
ATOM 6126 C C . LYS B 1 246 ? 186.182 193.652 121.012 1.00 27.92 246 LYS B C 1
ATOM 6127 O O . LYS B 1 246 ? 187.229 194.215 121.341 1.00 27.92 246 LYS B O 1
ATOM 6133 N N . ILE B 1 247 ? 186.149 192.365 120.663 1.00 27.33 247 ILE B N 1
ATOM 6134 C CA . ILE B 1 247 ? 187.384 191.613 120.464 1.00 27.33 247 ILE B CA 1
ATOM 6135 C C . ILE B 1 247 ? 188.050 192.032 119.160 1.00 27.33 247 ILE B C 1
ATOM 6136 O O . ILE B 1 247 ? 187.397 192.196 118.121 1.00 27.33 247 ILE B O 1
ATOM 6141 N N . ALA B 1 248 ? 189.362 192.219 119.208 1.00 30.00 248 ALA B N 1
ATOM 6142 C CA . ALA B 1 248 ? 190.116 192.675 118.048 1.00 30.00 248 ALA B CA 1
ATOM 6143 C C . ALA B 1 248 ? 190.480 191.468 117.195 1.00 30.00 248 ALA B C 1
ATOM 6144 O O . ALA B 1 248 ? 191.319 190.653 117.588 1.00 30.00 248 ALA B O 1
ATOM 6146 N N . LEU B 1 249 ? 189.856 191.356 116.027 1.00 27.65 249 LEU B N 1
ATOM 6147 C CA . LEU B 1 249 ? 190.121 190.252 115.121 1.00 27.65 249 LEU B CA 1
ATOM 6148 C C . LEU B 1 249 ? 189.849 190.702 113.697 1.00 27.65 249 LEU B C 1
ATOM 6149 O O . LEU B 1 249 ? 188.930 191.479 113.435 1.00 27.65 249 LEU B O 1
ATOM 6154 N N . GLY B 1 250 ? 190.665 190.203 112.776 1.00 27.27 250 GLY B N 1
ATOM 6155 C CA . GLY B 1 250 ? 190.537 190.593 111.393 1.00 27.27 250 GLY B CA 1
ATOM 6156 C C . GLY B 1 250 ? 191.036 192.010 111.171 1.00 27.27 250 GLY B C 1
ATOM 6157 O O . GLY B 1 250 ? 191.663 192.627 112.032 1.00 27.27 250 GLY B O 1
ATOM 6158 N N . LYS B 1 251 ? 190.750 192.526 109.979 1.00 28.62 251 LYS B N 1
ATOM 6159 C CA . LYS B 1 251 ? 191.089 193.908 109.674 1.00 28.62 251 LYS B CA 1
ATOM 6160 C C . LYS B 1 251 ? 189.898 194.628 109.067 1.00 28.62 251 LYS B C 1
ATOM 6161 O O . LYS B 1 251 ? 188.782 194.102 109.092 1.00 28.62 251 LYS B O 1
ATOM 6167 N N . ALA B 1 252 ? 190.137 195.823 108.528 1.00 28.33 252 ALA B N 1
ATOM 6168 C CA . ALA B 1 252 ? 189.069 196.768 108.228 1.00 28.33 252 ALA B CA 1
ATOM 6169 C C . ALA B 1 252 ? 188.162 196.264 107.117 1.00 28.33 252 ALA B C 1
ATOM 6170 O O . ALA B 1 252 ? 188.636 195.837 106.064 1.00 28.33 252 ALA B O 1
ATOM 6172 N N . ALA B 1 253 ? 186.853 196.298 107.387 1.00 28.93 253 ALA B N 1
ATOM 6173 C CA . ALA B 1 253 ? 185.738 195.841 106.556 1.00 28.93 253 ALA B CA 1
ATOM 6174 C C . ALA B 1 253 ? 185.729 194.335 106.329 1.00 28.93 253 ALA B C 1
ATOM 6175 O O . ALA B 1 253 ? 184.981 193.853 105.477 1.00 28.93 253 ALA B O 1
ATOM 6177 N N . LEU B 1 254 ? 186.534 193.576 107.068 1.00 27.20 254 LEU B N 1
ATOM 6178 C CA . LEU B 1 254 ? 186.364 192.133 107.176 1.00 27.20 254 LEU B CA 1
ATOM 6179 C C . LEU B 1 254 ? 186.492 191.683 108.622 1.00 27.20 254 LEU B C 1
ATOM 6180 O O . LEU B 1 254 ? 186.594 190.483 108.889 1.00 27.20 254 LEU B O 1
ATOM 6185 N N . SER B 1 255 ? 186.501 192.624 109.551 1.00 27.40 255 SER B N 1
ATOM 6186 C CA . SER B 1 255 ? 186.502 192.357 110.977 1.00 27.40 255 SER B CA 1
ATOM 6187 C C . SER B 1 255 ? 185.099 191.992 111.435 1.00 27.40 255 SER B C 1
ATOM 6188 O O . SER B 1 255 ? 184.120 192.511 110.898 1.00 27.40 255 SER B O 1
ATOM 6191 N N . PRO B 1 256 ? 184.983 191.091 112.409 1.00 28.00 256 PRO B N 1
ATOM 6192 C CA . PRO B 1 256 ? 183.688 190.913 113.075 1.00 28.00 256 PRO B CA 1
ATOM 6193 C C . PRO B 1 256 ? 183.263 192.143 113.841 1.00 28.00 256 PRO B C 1
ATOM 6194 O O . PRO B 1 256 ? 182.061 192.375 114.005 1.00 28.00 256 PRO B O 1
ATOM 6198 N N . ASP B 1 257 ? 184.216 192.932 114.327 1.00 27.55 257 ASP B N 1
ATOM 6199 C CA . ASP B 1 257 ? 183.916 194.279 114.777 1.00 27.55 257 ASP B CA 1
ATOM 6200 C C . ASP B 1 257 ? 183.479 195.130 113.594 1.00 27.55 257 ASP B C 1
ATOM 6201 O O . ASP B 1 257 ? 183.914 194.929 112.458 1.00 27.55 257 ASP B O 1
ATOM 6206 N N . GLY B 1 258 ? 182.623 196.096 113.872 1.00 26.84 258 GLY B N 1
ATOM 6207 C CA . GLY B 1 258 ? 181.692 196.535 112.867 1.00 26.84 258 GLY B CA 1
ATOM 6208 C C . GLY B 1 258 ? 180.501 195.603 112.930 1.00 26.84 258 GLY B C 1
ATOM 6209 O O . GLY B 1 258 ? 180.421 194.738 113.810 1.00 26.84 258 GLY B O 1
ATOM 6210 N N . LEU B 1 259 ? 179.589 195.762 111.968 1.00 25.53 259 LEU B N 1
ATOM 6211 C CA . LEU B 1 259 ? 178.302 195.060 111.927 1.00 25.53 259 LEU B CA 1
ATOM 6212 C C . LEU B 1 259 ? 177.560 195.222 113.254 1.00 25.53 259 LEU B C 1
ATOM 6213 O O . LEU B 1 259 ? 177.435 194.283 114.038 1.00 25.53 259 LEU B O 1
ATOM 6218 N N . ALA B 1 260 ? 177.157 196.468 113.502 1.00 24.30 260 ALA B N 1
ATOM 6219 C CA . ALA B 1 260 ? 176.659 196.873 114.811 1.00 24.30 260 ALA B CA 1
ATOM 6220 C C . ALA B 1 260 ? 175.410 196.093 115.201 1.00 24.30 260 ALA B C 1
ATOM 6221 O O . ALA B 1 260 ? 174.622 195.679 114.348 1.00 24.30 260 ALA B O 1
ATOM 6223 N N . SER B 1 261 ? 175.272 195.854 116.501 1.00 24.94 261 SER B N 1
ATOM 6224 C CA . SER B 1 261 ? 174.215 194.997 117.005 1.00 24.94 261 SER B CA 1
ATOM 6225 C C . SER B 1 261 ? 172.861 195.673 116.872 1.00 24.94 261 SER B C 1
ATOM 6226 O O . SER B 1 261 ? 172.749 196.900 116.832 1.00 24.94 261 SER B O 1
ATOM 6229 N N . LEU B 1 262 ? 171.822 194.850 116.804 1.00 23.51 262 LEU B N 1
ATOM 6230 C CA . LEU B 1 262 ? 170.476 195.384 116.694 1.00 23.51 262 LEU B CA 1
ATOM 6231 C C . LEU B 1 262 ? 169.965 195.882 118.039 1.00 23.51 262 LEU B C 1
ATOM 6232 O O . LEU B 1 262 ? 169.130 196.791 118.085 1.00 23.51 262 LEU B O 1
ATOM 6237 N N . ASN B 1 263 ? 170.466 195.323 119.137 1.00 26.41 263 ASN B N 1
ATOM 6238 C CA . ASN B 1 263 ? 170.209 195.827 120.481 1.00 26.41 263 ASN B CA 1
ATOM 6239 C C . ASN B 1 263 ? 171.484 196.454 121.015 1.00 26.41 263 ASN B C 1
ATOM 6240 O O . ASN B 1 263 ? 172.550 195.833 120.974 1.00 26.41 263 ASN B O 1
ATOM 6245 N N . LYS B 1 264 ? 171.371 197.684 121.512 1.00 30.80 264 LYS B N 1
ATOM 6246 C CA . LYS B 1 264 ? 172.547 198.388 122.003 1.00 30.80 264 LYS B CA 1
ATOM 6247 C C . LYS B 1 264 ? 172.826 198.072 123.464 1.00 30.80 264 LYS B C 1
ATOM 6248 O O . LYS B 1 264 ? 173.901 198.412 123.970 1.00 30.80 264 LYS B O 1
ATOM 6254 N N . THR B 1 265 ? 171.879 197.421 124.147 1.00 34.22 265 THR B N 1
ATOM 6255 C CA . THR B 1 265 ? 171.978 197.247 125.593 1.00 34.22 265 THR B CA 1
ATOM 6256 C C . THR B 1 265 ? 173.083 196.271 125.966 1.00 34.22 265 THR B C 1
ATOM 6257 O O . THR B 1 265 ? 173.859 196.528 126.893 1.00 34.22 265 THR B O 1
ATOM 6261 N N . GLY B 1 266 ? 173.174 195.157 125.264 1.00 30.45 266 GLY B N 1
ATOM 6262 C CA . GLY B 1 266 ? 174.246 194.211 125.478 1.00 30.45 266 GLY B CA 1
ATOM 6263 C C . GLY B 1 266 ? 173.730 192.838 125.864 1.00 30.45 266 GLY B C 1
ATOM 6264 O O . GLY B 1 266 ? 172.656 192.395 125.458 1.00 30.45 266 GLY B O 1
ATOM 6265 N N . TRP B 1 267 ? 174.543 192.170 126.664 1.00 25.17 267 TRP B N 1
ATOM 6266 C CA . TRP B 1 267 ? 174.335 190.786 127.042 1.00 25.17 267 TRP B CA 1
ATOM 6267 C C . TRP B 1 267 ? 174.818 190.592 128.466 1.00 25.17 267 TRP B C 1
ATOM 6268 O O . TRP B 1 267 ? 175.774 191.241 128.895 1.00 25.17 267 TRP B O 1
ATOM 6279 N N . ASP B 1 268 ? 174.168 189.697 129.195 1.00 24.96 268 ASP B N 1
ATOM 6280 C CA . ASP B 1 268 ? 174.560 189.425 130.567 1.00 24.96 268 ASP B CA 1
ATOM 6281 C C . ASP B 1 268 ? 174.123 188.027 130.946 1.00 24.96 268 ASP B C 1
ATOM 6282 O O . ASP B 1 268 ? 172.953 187.674 130.782 1.00 24.96 268 ASP B O 1
ATOM 6287 N N . ILE B 1 269 ? 175.057 187.243 131.460 1.00 24.02 269 ILE B N 1
ATOM 6288 C CA . ILE B 1 269 ? 174.727 185.976 132.085 1.00 24.02 269 ILE B CA 1
ATOM 6289 C C . ILE B 1 269 ? 175.344 185.961 133.473 1.00 24.02 269 ILE B C 1
ATOM 6290 O O . ILE B 1 269 ? 176.487 186.379 133.676 1.00 24.02 269 ILE B O 1
ATOM 6295 N N . CYS B 1 270 ? 174.559 185.505 134.441 1.00 24.33 270 CYS B N 1
ATOM 6296 C CA . CYS B 1 270 ? 174.962 185.499 135.839 1.00 24.33 270 CYS B CA 1
ATOM 6297 C C . CYS B 1 270 ? 174.968 184.056 136.307 1.00 24.33 270 CYS B C 1
ATOM 6298 O O . CYS B 1 270 ? 173.945 183.550 136.774 1.00 24.33 270 CYS B O 1
ATOM 6301 N N . TYR B 1 271 ? 176.112 183.399 136.164 1.00 24.79 271 TYR B N 1
ATOM 6302 C CA . TYR B 1 271 ? 176.278 182.041 136.651 1.00 24.79 271 TYR B CA 1
ATOM 6303 C C . TYR B 1 271 ? 176.181 182.005 138.172 1.00 24.79 271 TYR B C 1
ATOM 6304 O O . TYR B 1 271 ? 176.620 182.924 138.865 1.00 24.79 271 TYR B O 1
ATOM 6313 N N . SER B 1 272 ? 175.572 180.944 138.690 1.00 22.54 272 SER B N 1
ATOM 6314 C CA . SER B 1 272 ? 175.473 180.740 140.128 1.00 22.54 272 SER B CA 1
ATOM 6315 C C . SER B 1 272 ? 176.539 179.804 140.661 1.00 22.54 272 SER B C 1
ATOM 6316 O O . SER B 1 272 ? 176.595 179.574 141.870 1.00 22.54 272 SER B O 1
ATOM 6319 N N . SER B 1 273 ? 177.352 179.249 139.803 1.00 23.34 273 SER B N 1
ATOM 6320 C CA . SER B 1 273 ? 178.465 178.440 140.244 1.00 23.34 273 SER B CA 1
ATOM 6321 C C . SER B 1 273 ? 179.612 179.341 140.682 1.00 23.34 273 SER B C 1
ATOM 6322 O O . SER B 1 273 ? 179.835 180.398 140.091 1.00 23.34 273 SER B O 1
ATOM 6325 N N . PRO B 1 274 ? 180.353 178.955 141.713 1.00 24.22 274 PRO B N 1
ATOM 6326 C CA . PRO B 1 274 ? 181.438 179.824 142.218 1.00 24.22 274 PRO B CA 1
ATOM 6327 C C . PRO B 1 274 ? 182.646 179.896 141.292 1.00 24.22 274 PRO B C 1
ATOM 6328 O O . PRO B 1 274 ? 183.714 179.339 141.548 1.00 24.22 274 PRO B O 1
ATOM 6332 N N . LEU B 1 275 ? 182.483 180.611 140.185 1.00 23.64 275 LEU B N 1
ATOM 6333 C CA . LEU B 1 275 ? 183.586 180.814 139.260 1.00 23.64 275 LEU B CA 1
ATOM 6334 C C . LEU B 1 275 ? 184.501 181.914 139.772 1.00 23.64 275 LEU B C 1
ATOM 6335 O O . LEU B 1 275 ? 184.058 182.848 140.443 1.00 23.64 275 LEU B O 1
ATOM 6340 N N . THR B 1 276 ? 185.784 181.806 139.453 1.00 25.21 276 THR B N 1
ATOM 6341 C CA . THR B 1 276 ? 186.714 182.841 139.864 1.00 25.21 276 THR B CA 1
ATOM 6342 C C . THR B 1 276 ? 186.595 184.049 138.945 1.00 25.21 276 THR B C 1
ATOM 6343 O O . THR B 1 276 ? 185.894 184.027 137.934 1.00 25.21 276 THR B O 1
ATOM 6347 N N . THR B 1 277 ? 187.296 185.119 139.312 1.00 24.93 277 THR B N 1
ATOM 6348 C CA . THR B 1 277 ? 187.268 186.319 138.487 1.00 24.93 277 THR B CA 1
ATOM 6349 C C . THR B 1 277 ? 188.159 186.154 137.263 1.00 24.93 277 THR B C 1
ATOM 6350 O O . THR B 1 277 ? 187.956 186.816 136.240 1.00 24.93 277 THR B O 1
ATOM 6354 N N . GLN B 1 278 ? 189.144 185.265 137.345 1.00 25.66 278 GLN B N 1
ATOM 6355 C CA . GLN B 1 278 ? 190.003 185.021 136.195 1.00 25.66 278 GLN B CA 1
ATOM 6356 C C . GLN B 1 278 ? 189.321 184.110 135.186 1.00 25.66 278 GLN B C 1
ATOM 6357 O O . GLN B 1 278 ? 189.447 184.313 133.974 1.00 25.66 278 GLN B O 1
ATOM 6363 N N . GLU B 1 279 ? 188.594 183.102 135.668 1.00 24.30 279 GLU B N 1
ATOM 6364 C CA . GLU B 1 279 ? 187.960 182.144 134.770 1.00 24.30 279 GLU B CA 1
ATOM 6365 C C . GLU B 1 279 ? 186.783 182.764 134.036 1.00 24.30 279 GLU B C 1
ATOM 6366 O O . GLU B 1 279 ? 186.629 182.573 132.825 1.00 24.30 279 GLU B O 1
ATOM 6372 N N . SER B 1 280 ? 185.950 183.525 134.748 1.00 22.56 280 SER B N 1
ATOM 6373 C CA . SER B 1 280 ? 184.800 184.153 134.111 1.00 22.56 280 SER B CA 1
ATOM 6374 C C . SER B 1 280 ? 185.218 185.293 133.196 1.00 22.56 280 SER B C 1
ATOM 6375 O O . SER B 1 280 ? 184.460 185.674 132.301 1.00 22.56 280 SER B O 1
ATOM 6378 N N . GLY B 1 281 ? 186.410 185.849 133.399 1.00 23.06 281 GLY B N 1
ATOM 6379 C CA . GLY B 1 281 ? 186.931 186.806 132.441 1.00 23.06 281 GLY B CA 1
ATOM 6380 C C . GLY B 1 281 ? 187.313 186.150 131.131 1.00 23.06 281 GLY B C 1
ATOM 6381 O O . GLY B 1 281 ? 187.011 186.670 130.056 1.00 23.06 281 GLY B O 1
ATOM 6382 N N . TYR B 1 282 ? 187.971 184.992 131.201 1.00 23.20 282 TYR B N 1
ATOM 6383 C CA . TYR B 1 282 ? 188.326 184.269 129.986 1.00 23.20 282 TYR B CA 1
ATOM 6384 C C . TYR B 1 282 ? 187.114 183.616 129.353 1.00 23.20 282 TYR B C 1
ATOM 6385 O O . TYR B 1 282 ? 187.125 183.321 128.156 1.00 23.20 282 TYR B O 1
ATOM 6394 N N . LEU B 1 283 ? 186.070 183.370 130.140 1.00 20.92 283 LEU B N 1
ATOM 6395 C CA . LEU B 1 283 ? 184.849 182.808 129.587 1.00 20.92 283 LEU B CA 1
ATOM 6396 C C . LEU B 1 283 ? 184.053 183.858 128.830 1.00 20.92 283 LEU B C 1
ATOM 6397 O O . LEU B 1 283 ? 183.329 183.521 127.889 1.00 20.92 283 LEU B O 1
ATOM 6402 N N . ALA B 1 284 ? 184.187 185.130 129.209 1.00 21.21 284 ALA B N 1
ATOM 6403 C CA . ALA B 1 284 ? 183.405 186.177 128.564 1.00 21.21 284 ALA B CA 1
ATOM 6404 C C . ALA B 1 284 ? 183.896 186.447 127.153 1.00 21.21 284 ALA B C 1
ATOM 6405 O O . ALA B 1 284 ? 183.090 186.611 126.236 1.00 21.21 284 ALA B O 1
ATOM 6407 N N . GLN B 1 285 ? 185.207 186.486 126.953 1.00 22.33 285 GLN B N 1
ATOM 6408 C CA . GLN B 1 285 ? 185.725 186.621 125.602 1.00 22.33 285 GLN B CA 1
ATOM 6409 C C . GLN B 1 285 ? 185.747 185.297 124.863 1.00 22.33 285 GLN B C 1
ATOM 6410 O O . GLN B 1 285 ? 185.955 185.283 123.649 1.00 22.33 285 GLN B O 1
ATOM 6416 N N . GLY B 1 286 ? 185.547 184.186 125.567 1.00 21.75 286 GLY B N 1
ATOM 6417 C CA . GLY B 1 286 ? 185.373 182.921 124.882 1.00 21.75 286 GLY B CA 1
ATOM 6418 C C . GLY B 1 286 ? 184.021 182.824 124.209 1.00 21.75 286 GLY B C 1
ATOM 6419 O O . GLY B 1 286 ? 183.926 182.428 123.045 1.00 21.75 286 GLY B O 1
ATOM 6420 N N . LEU B 1 287 ? 182.956 183.190 124.926 1.00 20.68 287 LEU B N 1
ATOM 6421 C CA . LEU B 1 287 ? 181.629 183.176 124.324 1.00 20.68 287 LEU B CA 1
ATOM 6422 C C . LEU B 1 287 ? 181.466 184.306 123.326 1.00 20.68 287 LEU B C 1
ATOM 6423 O O . LEU B 1 287 ? 180.704 184.180 122.364 1.00 20.68 287 LEU B O 1
ATOM 6428 N N . LEU B 1 288 ? 182.163 185.420 123.542 1.00 20.57 288 LEU B N 1
ATOM 6429 C CA . LEU B 1 288 ? 182.086 186.530 122.603 1.00 20.57 288 LEU B CA 1
ATOM 6430 C C . LEU B 1 288 ? 182.725 186.162 121.277 1.00 20.57 288 LEU B C 1
ATOM 6431 O O . LEU B 1 288 ? 182.248 186.576 120.218 1.00 20.57 288 LEU B O 1
ATOM 6436 N N . LEU B 1 289 ? 183.793 185.368 121.324 1.00 22.01 289 LEU B N 1
ATOM 6437 C CA . LEU B 1 289 ? 184.470 184.937 120.110 1.00 22.01 289 LEU B CA 1
ATOM 6438 C C . LEU B 1 289 ? 183.587 184.037 119.263 1.00 22.01 289 LEU B C 1
ATOM 6439 O O . LEU B 1 289 ? 183.701 184.042 118.038 1.00 22.01 289 LEU B O 1
ATOM 6444 N N . ASN B 1 290 ? 182.683 183.283 119.884 1.00 22.22 290 ASN B N 1
ATOM 6445 C CA . ASN B 1 290 ? 181.846 182.375 119.111 1.00 22.22 290 ASN B CA 1
ATOM 6446 C C . ASN B 1 290 ? 180.743 183.119 118.375 1.00 22.22 290 ASN B C 1
ATOM 6447 O O . ASN B 1 290 ? 180.410 182.772 117.238 1.00 22.22 290 ASN B O 1
ATOM 6452 N N . GLN B 1 291 ? 180.167 184.145 118.996 1.00 22.17 291 GLN B N 1
ATOM 6453 C CA . GLN B 1 291 ? 179.073 184.855 118.347 1.00 22.17 291 GLN B CA 1
ATOM 6454 C C . GLN B 1 291 ? 179.581 185.804 117.273 1.00 22.17 291 GLN B C 1
ATOM 6455 O O . GLN B 1 291 ? 178.950 185.948 116.221 1.00 22.17 291 GLN B O 1
ATOM 6461 N N . ARG B 1 292 ? 180.706 186.473 117.522 1.00 20.88 292 ARG B N 1
ATOM 6462 C CA . ARG B 1 292 ? 181.199 187.448 116.559 1.00 20.88 292 ARG B CA 1
ATOM 6463 C C . ARG B 1 292 ? 181.790 186.787 115.326 1.00 20.88 292 ARG B C 1
ATOM 6464 O O . ARG B 1 292 ? 181.675 187.333 114.226 1.00 20.88 292 ARG B O 1
ATOM 6472 N N . ILE B 1 293 ? 182.413 185.618 115.475 1.00 21.11 293 ILE B N 1
ATOM 6473 C CA . ILE B 1 293 ? 183.140 185.037 114.353 1.00 21.11 293 ILE B CA 1
ATOM 6474 C C . ILE B 1 293 ? 182.204 184.407 113.333 1.00 21.11 293 ILE B C 1
ATOM 6475 O O . ILE B 1 293 ? 182.627 184.127 112.207 1.00 21.11 293 ILE B O 1
ATOM 6480 N N . SER B 1 294 ? 180.934 184.207 113.675 1.00 21.10 294 SER B N 1
ATOM 6481 C CA . SER B 1 294 ? 179.961 183.830 112.664 1.00 21.10 294 SER B CA 1
ATOM 6482 C C . SER B 1 294 ? 179.433 185.033 111.905 1.00 21.10 294 SER B C 1
ATOM 6483 O O . SER B 1 294 ? 178.652 184.861 110.966 1.00 21.10 294 SER B O 1
ATOM 6486 N N . GLY B 1 295 ? 179.837 186.241 112.296 1.00 20.68 295 GLY B N 1
ATOM 6487 C CA . GLY B 1 295 ? 179.309 187.432 111.659 1.00 20.68 295 GLY B CA 1
ATOM 6488 C C . GLY B 1 295 ? 179.842 187.637 110.257 1.00 20.68 295 GLY B C 1
ATOM 6489 O O . GLY B 1 295 ? 179.083 187.944 109.338 1.00 20.68 295 GLY B O 1
ATOM 6490 N N . VAL B 1 296 ? 181.145 187.469 110.068 1.00 19.25 296 VAL B N 1
ATOM 6491 C CA . VAL B 1 296 ? 181.772 187.602 108.761 1.00 19.25 296 VAL B CA 1
ATOM 6492 C C . VAL B 1 296 ? 182.221 186.226 108.306 1.00 19.25 296 VAL B C 1
ATOM 6493 O O . VAL B 1 296 ? 182.992 185.558 109.002 1.00 19.25 296 VAL B O 1
ATOM 6497 N N . THR B 1 297 ? 181.737 185.803 107.145 1.00 17.60 297 THR B N 1
ATOM 6498 C CA . THR B 1 297 ? 182.081 184.500 106.607 1.00 17.60 297 THR B CA 1
ATOM 6499 C C . THR B 1 297 ? 182.406 184.698 105.136 1.00 17.60 297 THR B C 1
ATOM 6500 O O . THR B 1 297 ? 182.073 185.733 104.561 1.00 17.60 297 THR B O 1
ATOM 6504 N N . GLY B 1 298 ? 183.089 183.726 104.541 1.00 14.41 298 GLY B N 1
ATOM 6505 C CA . GLY B 1 298 ? 183.422 183.815 103.134 1.00 14.41 298 GLY B CA 1
ATOM 6506 C C . GLY B 1 298 ? 184.070 182.547 102.637 1.00 14.41 298 GLY B C 1
ATOM 6507 O O . GLY B 1 298 ? 184.420 181.662 103.420 1.00 14.41 298 GLY B O 1
ATOM 6508 N N . GLU B 1 299 ? 184.225 182.464 101.316 1.00 14.92 299 GLU B N 1
ATOM 6509 C CA . GLU B 1 299 ? 184.928 181.360 100.678 1.00 14.92 299 GLU B CA 1
ATOM 6510 C C . GLU B 1 299 ? 185.409 181.792 99.303 1.00 14.92 299 GLU B C 1
ATOM 6511 O O . GLU B 1 299 ? 184.782 182.633 98.657 1.00 14.92 299 GLU B O 1
ATOM 6517 N N . PHE B 1 300 ? 186.545 181.244 98.876 1.00 14.59 300 PHE B N 1
ATOM 6518 C CA . PHE B 1 300 ? 187.223 181.674 97.656 1.00 14.59 300 PHE B CA 1
ATOM 6519 C C . PHE B 1 300 ? 187.792 180.450 96.964 1.00 14.59 300 PHE B C 1
ATOM 6520 O O . PHE B 1 300 ? 188.673 179.793 97.518 1.00 14.59 300 PHE B O 1
ATOM 6528 N N . LEU B 1 301 ? 187.325 180.151 95.760 1.00 14.53 301 LEU B N 1
ATOM 6529 C CA . LEU B 1 301 ? 187.724 178.932 95.069 1.00 14.53 301 LEU B CA 1
ATOM 6530 C C . LEU B 1 301 ? 188.946 179.226 94.212 1.00 14.53 301 LEU B C 1
ATOM 6531 O O . LEU B 1 301 ? 188.824 179.803 93.129 1.00 14.53 301 LEU B O 1
ATOM 6536 N N . LEU B 1 302 ? 190.109 178.800 94.677 1.00 15.69 302 LEU B N 1
ATOM 6537 C CA . LEU B 1 302 ? 191.381 179.141 94.064 1.00 15.69 302 LEU B CA 1
ATOM 6538 C C . LEU B 1 302 ? 191.824 178.032 93.119 1.00 15.69 302 LEU B C 1
ATOM 6539 O O . LEU B 1 302 ? 191.090 177.082 92.854 1.00 15.69 302 LEU B O 1
ATOM 6544 N N . LYS B 1 303 ? 193.045 178.164 92.609 1.00 17.56 303 LYS B N 1
ATOM 6545 C CA . LYS B 1 303 ? 193.631 177.156 91.736 1.00 17.56 303 LYS B CA 1
ATOM 6546 C C . LYS B 1 303 ? 194.305 176.082 92.592 1.00 17.56 303 LYS B C 1
ATOM 6547 O O . LYS B 1 303 ? 193.969 175.879 93.760 1.00 17.56 303 LYS B O 1
ATOM 6553 N N . GLY B 1 304 ? 195.276 175.376 92.019 1.00 18.03 304 GLY B N 1
ATOM 6554 C CA . GLY B 1 304 ? 195.634 174.073 92.550 1.00 18.03 304 GLY B CA 1
ATOM 6555 C C . GLY B 1 304 ? 196.628 174.109 93.695 1.00 18.03 304 GLY B C 1
ATOM 6556 O O . GLY B 1 304 ? 196.382 173.507 94.744 1.00 18.03 304 GLY B O 1
ATOM 6557 N N . ASP B 1 305 ? 197.720 174.877 93.532 1.00 23.79 305 ASP B N 1
ATOM 6558 C CA . ASP B 1 305 ? 199.055 174.545 94.055 1.00 23.79 305 ASP B CA 1
ATOM 6559 C C . ASP B 1 305 ? 199.079 174.309 95.563 1.00 23.79 305 ASP B C 1
ATOM 6560 O O . ASP B 1 305 ? 199.853 173.471 96.040 1.00 23.79 305 ASP B O 1
ATOM 6565 N N . GLY B 1 306 ? 198.214 174.985 96.310 1.00 24.41 306 GLY B N 1
ATOM 6566 C CA . GLY B 1 306 ? 197.878 174.521 97.644 1.00 24.41 306 GLY B CA 1
ATOM 6567 C C . GLY B 1 306 ? 198.964 174.682 98.682 1.00 24.41 306 GLY B C 1
ATOM 6568 O O . GLY B 1 306 ? 199.253 173.737 99.424 1.00 24.41 306 GLY B O 1
ATOM 6569 N N . ARG B 1 307 ? 199.586 175.853 98.742 1.00 25.26 307 ARG B N 1
ATOM 6570 C CA . ARG B 1 307 ? 200.496 176.167 99.834 1.00 25.26 307 ARG B CA 1
ATOM 6571 C C . ARG B 1 307 ? 199.794 176.858 100.990 1.00 25.26 307 ARG B C 1
ATOM 6572 O O . ARG B 1 307 ? 200.468 177.356 101.895 1.00 25.26 307 ARG B O 1
ATOM 6580 N N . TYR B 1 308 ? 198.466 176.899 100.979 1.00 22.74 308 TYR B N 1
ATOM 6581 C CA . TYR B 1 308 ? 197.725 177.563 102.036 1.00 22.74 308 TYR B CA 1
ATOM 6582 C C . TYR B 1 308 ? 197.472 176.595 103.181 1.00 22.74 308 TYR B C 1
ATOM 6583 O O . TYR B 1 308 ? 197.172 175.418 102.967 1.00 22.74 308 TYR B O 1
ATOM 6592 N N . GLN B 1 309 ? 197.601 177.097 104.405 1.00 21.86 309 GLN B N 1
ATOM 6593 C CA . GLN B 1 309 ? 197.361 176.307 105.600 1.00 21.86 309 GLN B CA 1
ATOM 6594 C C . GLN B 1 309 ? 196.371 177.061 106.471 1.00 21.86 309 GLN B C 1
ATOM 6595 O O . GLN B 1 309 ? 195.941 178.163 106.134 1.00 21.86 309 GLN B O 1
ATOM 6601 N N . LEU B 1 310 ? 196.006 176.473 107.606 1.00 19.18 310 LEU B N 1
ATOM 6602 C CA . LEU B 1 310 ? 194.883 176.995 108.372 1.00 19.18 310 LEU B CA 1
ATOM 6603 C C . LEU B 1 310 ? 195.254 178.161 109.277 1.00 19.18 310 LEU B C 1
ATOM 6604 O O . LEU B 1 310 ? 194.380 178.678 109.977 1.00 19.18 310 LEU B O 1
ATOM 6609 N N . GLY B 1 311 ? 196.508 178.588 109.288 1.00 25.97 311 GLY B N 1
ATOM 6610 C CA . GLY B 1 311 ? 196.917 179.637 110.196 1.00 25.97 311 GLY B CA 1
ATOM 6611 C C . GLY B 1 311 ? 197.026 181.007 109.570 1.00 25.97 311 GLY B C 1
ATOM 6612 O O . GLY B 1 311 ? 196.757 182.018 110.222 1.00 25.97 311 GLY B O 1
ATOM 6613 N N . ASP B 1 312 ? 197.427 181.051 108.307 1.00 27.22 312 ASP B N 1
ATOM 6614 C CA . ASP B 1 312 ? 197.730 182.312 107.648 1.00 27.22 312 ASP B CA 1
ATOM 6615 C C . ASP B 1 312 ? 196.468 183.112 107.368 1.00 27.22 312 ASP B C 1
ATOM 6616 O O . ASP B 1 312 ? 195.350 182.616 107.502 1.00 27.22 312 ASP B O 1
ATOM 6621 N N . ASN B 1 313 ? 196.651 184.372 107.000 1.00 29.48 313 ASN B N 1
ATOM 6622 C CA . ASN B 1 313 ? 195.536 185.251 106.691 1.00 29.48 313 ASN B CA 1
ATOM 6623 C C . ASN B 1 313 ? 195.752 185.863 105.318 1.00 29.48 313 ASN B C 1
ATOM 6624 O O . ASN B 1 313 ? 196.880 186.209 104.961 1.00 29.48 313 ASN B O 1
ATOM 6629 N N . ILE B 1 314 ? 194.675 185.982 104.551 1.00 26.82 314 ILE B N 1
ATOM 6630 C CA . ILE B 1 314 ? 194.717 186.538 103.207 1.00 26.82 314 ILE B CA 1
ATOM 6631 C C . ILE B 1 314 ? 194.001 187.873 103.225 1.00 26.82 314 ILE B C 1
ATOM 6632 O O . ILE B 1 314 ? 192.948 188.009 103.859 1.00 26.82 314 ILE B O 1
ATOM 6637 N N . GLN B 1 315 ? 194.568 188.861 102.544 1.00 29.33 315 GLN B N 1
ATOM 6638 C CA . GLN B 1 315 ? 193.951 190.172 102.459 1.00 29.33 315 GLN B CA 1
ATOM 6639 C C . GLN B 1 315 ? 193.337 190.353 101.083 1.00 29.33 315 GLN B C 1
ATOM 6640 O O . GLN B 1 315 ? 193.832 189.807 100.092 1.00 29.33 315 GLN B O 1
ATOM 6646 N N . LEU B 1 316 ? 192.229 191.072 101.043 1.00 30.48 316 LEU B N 1
ATOM 6647 C CA . LEU B 1 316 ? 191.632 191.456 99.779 1.00 30.48 316 LEU B CA 1
ATOM 6648 C C . LEU B 1 316 ? 192.084 192.866 99.440 1.00 30.48 316 LEU B C 1
ATOM 6649 O O . LEU B 1 316 ? 191.981 193.774 100.265 1.00 30.48 316 LEU B O 1
ATOM 6654 N N . THR B 1 317 ? 192.618 193.053 98.239 1.00 34.57 317 THR B N 1
ATOM 6655 C CA . THR B 1 317 ? 192.989 194.394 97.818 1.00 34.57 317 THR B CA 1
ATOM 6656 C C . THR B 1 317 ? 192.326 194.683 96.482 1.00 34.57 317 THR B C 1
ATOM 6657 O O . THR B 1 317 ? 191.899 193.776 95.763 1.00 34.57 317 THR B O 1
ATOM 6661 N N . GLY B 1 318 ? 192.198 195.972 96.184 1.00 35.27 318 GLY B N 1
ATOM 6662 C CA . GLY B 1 318 ? 191.606 196.413 94.943 1.00 35.27 318 GLY B CA 1
ATOM 6663 C C . GLY B 1 318 ? 190.103 196.290 94.850 1.00 35.27 318 GLY B C 1
ATOM 6664 O O . GLY B 1 318 ? 189.530 196.735 93.851 1.00 35.27 318 GLY B O 1
ATOM 6665 N N . PHE B 1 319 ? 189.440 195.707 95.844 1.00 34.21 319 PHE B N 1
ATOM 6666 C CA . PHE B 1 319 ? 188.003 195.500 95.788 1.00 34.21 319 PHE B CA 1
ATOM 6667 C C . PHE B 1 319 ? 187.286 196.771 96.230 1.00 34.21 319 PHE B C 1
ATOM 6668 O O . PHE B 1 319 ? 187.888 197.838 96.368 1.00 34.21 319 PHE B O 1
ATOM 6676 N N . GLY B 1 320 ? 185.977 196.680 96.422 1.00 31.22 320 GLY B N 1
ATOM 6677 C CA . GLY B 1 320 ? 185.253 197.792 96.989 1.00 31.22 320 GLY B CA 1
ATOM 6678 C C . GLY B 1 320 ? 185.544 197.944 98.466 1.00 31.22 320 GLY B C 1
ATOM 6679 O O . GLY B 1 320 ? 185.882 196.987 99.159 1.00 31.22 320 GLY B O 1
ATOM 6680 N N . SER B 1 321 ? 185.350 199.171 98.963 1.00 30.90 321 SER B N 1
ATOM 6681 C CA . SER B 1 321 ? 185.743 199.507 100.330 1.00 30.90 321 SER B CA 1
ATOM 6682 C C . SER B 1 321 ? 184.892 198.793 101.373 1.00 30.90 321 SER B C 1
ATOM 6683 O O . SER B 1 321 ? 185.275 198.734 102.545 1.00 30.90 321 SER B O 1
ATOM 6686 N N . GLN B 1 322 ? 183.742 198.254 100.974 1.00 29.14 322 GLN B N 1
ATOM 6687 C CA . GLN B 1 322 ? 183.003 197.360 101.853 1.00 29.14 322 GLN B CA 1
ATOM 6688 C C . GLN B 1 322 ? 183.619 195.962 101.855 1.00 29.14 322 GLN B C 1
ATOM 6689 O O . GLN B 1 322 ? 183.576 195.256 102.868 1.00 29.14 322 GLN B O 1
ATOM 6695 N N . LEU B 1 323 ? 184.240 195.561 100.747 1.00 28.37 323 LEU B N 1
ATOM 6696 C CA . LEU B 1 323 ? 184.646 194.171 100.594 1.00 28.37 323 LEU B CA 1
ATOM 6697 C C . LEU B 1 323 ? 186.094 193.901 100.976 1.00 28.37 323 LEU B C 1
ATOM 6698 O O . LEU B 1 323 ? 186.450 192.735 101.156 1.00 28.37 323 LEU B O 1
ATOM 6703 N N . ASP B 1 324 ? 186.943 194.920 101.079 1.00 32.45 324 ASP B N 1
ATOM 6704 C CA . ASP B 1 324 ? 188.355 194.655 101.329 1.00 32.45 324 ASP B CA 1
ATOM 6705 C C . ASP B 1 324 ? 188.587 194.304 102.791 1.00 32.45 324 ASP B C 1
ATOM 6706 O O . ASP B 1 324 ? 187.722 194.503 103.645 1.00 32.45 324 ASP B O 1
ATOM 6711 N N . GLY B 1 325 ? 189.766 193.776 103.072 1.00 31.20 325 GLY B N 1
ATOM 6712 C CA . GLY B 1 325 ? 190.139 193.490 104.441 1.00 31.20 325 GLY B CA 1
ATOM 6713 C C . GLY B 1 325 ? 190.941 192.215 104.544 1.00 31.20 325 GLY B C 1
ATOM 6714 O O . GLY B 1 325 ? 191.124 191.485 103.575 1.00 31.20 325 GLY B O 1
ATOM 6715 N N . THR B 1 326 ? 191.400 191.955 105.765 1.00 27.96 326 THR B N 1
ATOM 6716 C CA . THR B 1 326 ? 192.285 190.836 106.043 1.00 27.96 326 THR B CA 1
ATOM 6717 C C . THR B 1 326 ? 191.654 189.986 107.128 1.00 27.96 326 THR B C 1
ATOM 6718 O O . THR B 1 326 ? 191.222 190.517 108.153 1.00 27.96 326 THR B O 1
ATOM 6722 N N . ALA B 1 327 ? 191.605 188.677 106.913 1.00 24.40 327 ALA B N 1
ATOM 6723 C CA . ALA B 1 327 ? 191.041 187.791 107.914 1.00 24.40 327 ALA B CA 1
ATOM 6724 C C . ALA B 1 327 ? 191.712 186.433 107.828 1.00 24.40 327 ALA B C 1
ATOM 6725 O O . ALA B 1 327 ? 192.233 186.045 106.780 1.00 24.40 327 ALA B O 1
ATOM 6727 N N . SER B 1 328 ? 191.676 185.714 108.946 1.00 22.26 328 SER B N 1
ATOM 6728 C CA . SER B 1 328 ? 192.416 184.470 109.075 1.00 22.26 328 SER B CA 1
ATOM 6729 C C . SER B 1 328 ? 191.723 183.356 108.313 1.00 22.26 328 SER B C 1
ATOM 6730 O O . SER B 1 328 ? 190.499 183.223 108.366 1.00 22.26 328 SER B O 1
ATOM 6733 N N . ILE B 1 329 ? 192.517 182.556 107.605 1.00 18.88 329 ILE B N 1
ATOM 6734 C CA . ILE B 1 329 ? 191.977 181.464 106.812 1.00 18.88 329 ILE B CA 1
ATOM 6735 C C . ILE B 1 329 ? 191.459 180.376 107.733 1.00 18.88 329 ILE B C 1
ATOM 6736 O O . ILE B 1 329 ? 192.089 180.030 108.737 1.00 18.88 329 ILE B O 1
ATOM 6741 N N . THR B 1 330 ? 190.273 179.883 107.425 1.00 16.29 330 THR B N 1
ATOM 6742 C CA . THR B 1 330 ? 189.651 178.769 108.109 1.00 16.29 330 THR B CA 1
ATOM 6743 C C . THR B 1 330 ? 189.125 177.834 107.034 1.00 16.29 330 THR B C 1
ATOM 6744 O O . THR B 1 330 ? 188.709 178.295 105.972 1.00 16.29 330 THR B O 1
ATOM 6748 N N . GLU B 1 331 ? 189.203 176.525 107.289 1.00 15.09 331 GLU B N 1
ATOM 6749 C CA . GLU B 1 331 ? 188.530 175.492 106.498 1.00 15.09 331 GLU B CA 1
ATOM 6750 C C . GLU B 1 331 ? 189.033 175.444 105.052 1.00 15.09 331 GLU B C 1
ATOM 6751 O O . GLU B 1 331 ? 188.345 175.812 104.108 1.00 15.09 331 GLU B O 1
ATOM 6757 N N . VAL B 1 332 ? 190.274 175.031 104.905 1.00 11.97 332 VAL B N 1
ATOM 6758 C CA . VAL B 1 332 ? 190.860 174.788 103.593 1.00 11.97 332 VAL B CA 1
ATOM 6759 C C . VAL B 1 332 ? 190.313 173.483 103.041 1.00 11.97 332 VAL B C 1
ATOM 6760 O O . VAL B 1 332 ? 190.334 172.456 103.721 1.00 11.97 332 VAL B O 1
ATOM 6764 N N . ARG B 1 333 ? 189.825 173.511 101.806 1.00 10.92 333 ARG B N 1
ATOM 6765 C CA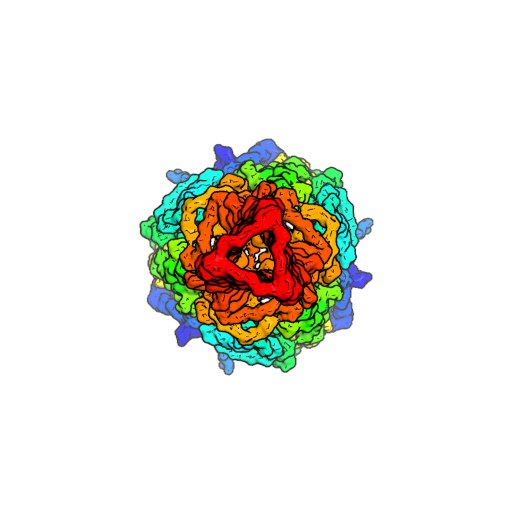 . ARG B 1 333 ? 189.346 172.313 101.135 1.00 10.92 333 ARG B CA 1
ATOM 6766 C C . ARG B 1 333 ? 190.168 172.064 99.884 1.00 10.92 333 ARG B C 1
ATOM 6767 O O . ARG B 1 333 ? 190.811 172.979 99.373 1.00 10.92 333 ARG B O 1
ATOM 6775 N N . HIS B 1 334 ? 190.152 170.828 99.395 1.00 11.35 334 HIS B N 1
ATOM 6776 C CA . HIS B 1 334 ? 190.733 170.480 98.106 1.00 11.35 334 HIS B CA 1
ATOM 6777 C C . HIS B 1 334 ? 189.762 169.595 97.349 1.00 11.35 334 HIS B C 1
ATOM 6778 O O . HIS B 1 334 ? 188.958 168.888 97.958 1.00 11.35 334 HIS B O 1
ATOM 6785 N N . ARG B 1 335 ? 189.838 169.629 96.025 1.00 14.12 335 ARG B N 1
ATOM 6786 C CA . ARG B 1 335 ? 189.064 168.740 95.172 1.00 14.12 335 ARG B CA 1
ATOM 6787 C C . ARG B 1 335 ? 189.919 168.318 93.992 1.00 14.12 335 ARG B C 1
ATOM 6788 O O . ARG B 1 335 ? 190.641 169.137 93.420 1.00 14.12 335 ARG B O 1
ATOM 6796 N N . LEU B 1 336 ? 189.839 167.044 93.635 1.00 13.84 336 LEU B N 1
ATOM 6797 C CA . LEU B 1 336 ? 190.647 166.470 92.571 1.00 13.84 336 LEU B CA 1
ATOM 6798 C C . LEU B 1 336 ? 189.750 165.626 91.684 1.00 13.84 336 LEU B C 1
ATOM 6799 O O . LEU B 1 336 ? 189.464 164.469 92.002 1.00 13.84 336 LEU B O 1
ATOM 6804 N N . ASN B 1 337 ? 189.317 166.199 90.578 1.00 16.98 337 ASN B N 1
ATOM 6805 C CA . ASN B 1 337 ? 188.469 165.538 89.605 1.00 16.98 337 ASN B CA 1
ATOM 6806 C C . ASN B 1 337 ? 189.255 165.406 88.313 1.00 16.98 337 ASN B C 1
ATOM 6807 O O . ASN B 1 337 ? 190.458 165.658 88.265 1.00 16.98 337 ASN B O 1
ATOM 6812 N N . ARG B 1 338 ? 188.571 164.989 87.262 1.00 17.86 338 ARG B N 1
ATOM 6813 C CA . ARG B 1 338 ? 189.093 165.204 85.925 1.00 17.86 338 ARG B CA 1
ATOM 6814 C C . ARG B 1 338 ? 188.393 166.360 85.237 1.00 17.86 338 ARG B C 1
ATOM 6815 O O . ARG B 1 338 ? 188.916 166.897 84.256 1.00 17.86 338 ARG B O 1
ATOM 6823 N N . ARG B 1 339 ? 187.216 166.745 85.729 1.00 18.39 339 ARG B N 1
ATOM 6824 C CA . ARG B 1 339 ? 186.523 167.904 85.181 1.00 18.39 339 ARG B CA 1
ATOM 6825 C C . ARG B 1 339 ? 187.265 169.183 85.533 1.00 18.39 339 ARG B C 1
ATOM 6826 O O . ARG B 1 339 ? 187.489 170.045 84.677 1.00 18.39 339 ARG B O 1
ATOM 6834 N N . ILE B 1 340 ? 187.649 169.323 86.795 1.00 19.17 340 ILE B N 1
ATOM 6835 C CA . ILE B 1 340 ? 188.583 170.346 87.238 1.00 19.17 340 ILE B CA 1
ATOM 6836 C C . ILE B 1 340 ? 189.905 169.658 87.515 1.00 19.17 340 ILE B C 1
ATOM 6837 O O . ILE B 1 340 ? 189.934 168.469 87.848 1.00 19.17 340 ILE B O 1
ATOM 6842 N N . ASP B 1 341 ? 191.000 170.391 87.360 1.00 21.69 341 ASP B N 1
ATOM 6843 C CA . ASP B 1 341 ? 192.307 169.782 87.561 1.00 21.69 341 ASP B CA 1
ATOM 6844 C C . ASP B 1 341 ? 192.584 169.578 89.041 1.00 21.69 341 ASP B C 1
ATOM 6845 O O . ASP B 1 341 ? 192.737 168.445 89.507 1.00 21.69 341 ASP B O 1
ATOM 6850 N N . TRP B 1 342 ? 192.628 170.671 89.793 1.00 17.69 342 TRP B N 1
ATOM 6851 C CA . TRP B 1 342 ? 192.887 170.708 91.221 1.00 17.69 342 TRP B CA 1
ATOM 6852 C C . TRP B 1 342 ? 192.517 172.101 91.684 1.00 17.69 342 TRP B C 1
ATOM 6853 O O . TRP B 1 342 ? 192.909 173.082 91.052 1.00 17.69 342 TRP B O 1
ATOM 6864 N N . GLU B 1 343 ? 191.740 172.190 92.754 1.00 15.28 343 GLU B N 1
ATOM 6865 C CA . GLU B 1 343 ? 191.317 173.483 93.256 1.00 15.28 343 GLU B CA 1
ATOM 6866 C C . GLU B 1 343 ? 191.492 173.514 94.762 1.00 15.28 343 GLU B C 1
ATOM 6867 O O . GLU B 1 343 ? 191.827 172.512 95.393 1.00 15.28 343 GLU B O 1
ATOM 6873 N N . THR B 1 344 ? 191.249 174.686 95.336 1.00 14.48 344 THR B N 1
ATOM 6874 C CA . THR B 1 344 ? 191.364 174.902 96.771 1.00 14.48 344 THR B CA 1
ATOM 6875 C C . THR B 1 344 ? 190.367 175.982 97.140 1.00 14.48 344 THR B C 1
ATOM 6876 O O . THR B 1 344 ? 190.655 177.169 96.969 1.00 14.48 344 THR B O 1
ATOM 6880 N N . THR B 1 345 ? 189.194 175.587 97.609 1.00 12.69 345 THR B N 1
ATOM 6881 C CA . THR B 1 345 ? 188.149 176.543 97.963 1.00 12.69 345 THR B CA 1
ATOM 6882 C C . THR B 1 345 ? 188.325 176.959 99.417 1.00 12.69 345 THR B C 1
ATOM 6883 O O . THR B 1 345 ? 187.583 176.536 100.304 1.00 12.69 345 THR B O 1
ATOM 6887 N N . VAL B 1 346 ? 189.289 177.832 99.637 1.00 12.76 346 VAL B N 1
ATOM 6888 C CA . VAL B 1 346 ? 189.694 178.275 100.960 1.00 12.76 346 VAL B CA 1
ATOM 6889 C C . VAL B 1 346 ? 188.611 179.191 101.505 1.00 12.76 346 VAL B C 1
ATOM 6890 O O . VAL B 1 346 ? 187.837 179.770 100.736 1.00 12.76 346 VAL B O 1
ATOM 6894 N N . SER B 1 347 ? 188.505 179.290 102.822 1.00 14.17 347 SER B N 1
ATOM 6895 C CA . SER B 1 347 ? 187.404 180.027 103.416 1.00 14.17 347 SER B CA 1
ATOM 6896 C C . SER B 1 347 ? 187.888 180.945 104.529 1.00 14.17 347 SER B C 1
ATOM 6897 O O . SER B 1 347 ? 189.076 181.025 104.836 1.00 14.17 347 SER B O 1
ATOM 6900 N N . ILE B 1 348 ? 186.934 181.655 105.123 1.00 16.07 348 ILE B N 1
ATOM 6901 C CA . ILE B 1 348 ? 187.194 182.664 106.145 1.00 16.07 348 ILE B CA 1
ATOM 6902 C C . ILE B 1 348 ? 186.064 182.590 107.157 1.00 16.07 348 ILE B C 1
ATOM 6903 O O . ILE B 1 348 ? 184.893 182.536 106.778 1.00 16.07 348 ILE B O 1
ATOM 6908 N N . GLY B 1 349 ? 186.398 182.557 108.441 1.00 18.30 349 GLY B N 1
ATOM 6909 C CA . GLY B 1 349 ? 185.374 182.572 109.461 1.00 18.30 349 GLY B CA 1
ATOM 6910 C C . GLY B 1 349 ? 184.785 181.198 109.690 1.00 18.30 349 GLY B C 1
ATOM 6911 O O . GLY B 1 349 ? 185.017 180.247 108.946 1.00 18.30 349 GLY B O 1
ATOM 6912 N N . LEU B 1 350 ? 183.985 181.098 110.745 1.00 21.64 350 LEU B N 1
ATOM 6913 C CA . LEU B 1 350 ? 183.544 179.798 111.215 1.00 21.64 350 LEU B CA 1
ATOM 6914 C C . LEU B 1 350 ? 182.140 179.948 111.783 1.00 21.64 350 LEU B C 1
ATOM 6915 O O . LEU B 1 350 ? 181.678 181.057 112.054 1.00 21.64 350 LEU B O 1
ATOM 6920 N N . GLN B 1 351 ? 181.454 178.820 111.939 1.00 31.78 351 GLN B N 1
ATOM 6921 C CA . GLN B 1 351 ? 180.173 178.814 112.622 1.00 31.78 351 GLN B CA 1
ATOM 6922 C C . GLN B 1 351 ? 180.369 178.853 114.134 1.00 31.78 351 GLN B C 1
ATOM 6923 O O . GLN B 1 351 ? 181.491 178.818 114.646 1.00 31.78 351 GLN B O 1
ATOM 6929 N N . HIS B 1 352 ? 179.250 178.922 114.855 1.00 40.20 352 HIS B N 1
ATOM 6930 C CA . HIS B 1 352 ? 179.317 179.268 116.272 1.00 40.20 352 HIS B CA 1
ATOM 6931 C C . HIS B 1 352 ? 179.114 178.063 117.183 1.00 40.20 352 HIS B C 1
ATOM 6932 O O . HIS B 1 352 ? 179.799 177.941 118.204 1.00 40.20 352 HIS B O 1
ATOM 6939 N N . GLU B 1 353 ? 178.181 177.176 116.845 1.00 45.56 353 GLU B N 1
ATOM 6940 C CA . GLU B 1 353 ? 177.813 176.107 117.762 1.00 45.56 353 GLU B CA 1
ATOM 6941 C C . GLU B 1 353 ? 178.873 175.017 117.783 1.00 45.56 353 GLU B C 1
ATOM 6942 O O . GLU B 1 353 ? 179.336 174.558 116.736 1.00 45.56 353 GLU B O 1
ATOM 6948 N N . TYR B 1 354 ? 179.256 174.602 118.989 1.00 48.96 354 TYR B N 1
ATOM 6949 C CA . TYR B 1 354 ? 180.217 173.522 119.159 1.00 48.96 354 TYR B CA 1
ATOM 6950 C C . TYR B 1 354 ? 179.459 172.204 119.263 1.00 48.96 354 TYR B C 1
ATOM 6951 O O . TYR B 1 354 ? 178.597 172.035 120.133 1.00 48.96 354 TYR B O 1
ATOM 6960 N N . LEU B 1 355 ? 179.748 171.308 118.322 1.00 47.52 355 LEU B N 1
ATOM 6961 C CA . LEU B 1 355 ? 179.242 169.938 118.368 1.00 47.52 355 LEU B CA 1
ATOM 6962 C C . LEU B 1 355 ? 179.540 169.125 119.642 1.00 47.52 355 LEU B C 1
ATOM 6963 O O . LEU B 1 355 ? 178.736 168.225 119.937 1.00 47.52 355 LEU B O 1
ATOM 6968 N N . PRO B 1 356 ? 180.637 169.324 120.391 1.00 41.75 356 PRO B N 1
ATOM 6969 C CA . PRO B 1 356 ? 180.816 168.576 121.645 1.00 41.75 356 PRO B CA 1
ATOM 6970 C C . PRO B 1 356 ? 179.784 168.824 122.737 1.00 41.75 356 PRO B C 1
ATOM 6971 O O . PRO B 1 356 ? 178.952 169.731 122.664 1.00 41.75 356 PRO B O 1
ATOM 6975 N N . ILE B 1 357 ? 179.876 167.989 123.774 1.00 37.97 357 ILE B N 1
ATOM 6976 C CA . ILE B 1 357 ? 179.205 168.181 125.058 1.00 37.97 357 ILE B CA 1
ATOM 6977 C C . ILE B 1 357 ? 180.221 167.870 126.155 1.00 37.97 357 ILE B C 1
ATOM 6978 O O . ILE B 1 357 ? 180.956 166.880 126.066 1.00 37.97 357 ILE B O 1
ATOM 6983 N N . LEU B 1 358 ? 180.282 168.717 127.176 1.00 31.89 358 LEU B N 1
ATOM 6984 C CA . LEU B 1 358 ? 181.284 168.530 128.223 1.00 31.89 358 LEU B CA 1
ATOM 6985 C C . LEU B 1 358 ? 180.887 167.418 129.194 1.00 31.89 358 LEU B C 1
ATOM 6986 O O . LEU B 1 358 ? 179.940 166.671 128.961 1.00 31.89 358 LEU B O 1
ATOM 6991 N N . ASP B 1 360 ? 178.071 168.335 131.163 1.00 23.44 360 ASP B N 1
ATOM 6992 C CA . ASP B 1 360 ? 177.420 168.655 132.424 1.00 23.44 360 ASP B CA 1
ATOM 6993 C C . ASP B 1 360 ? 176.503 167.516 132.851 1.00 23.44 360 ASP B C 1
ATOM 6994 O O . ASP B 1 360 ? 175.756 166.975 132.041 1.00 23.44 360 ASP B O 1
ATOM 6999 N N . ALA B 1 361 ? 176.566 167.152 134.125 1.00 21.34 361 ALA B N 1
ATOM 7000 C CA . ALA B 1 361 ? 175.760 166.058 134.647 1.00 21.34 361 ALA B CA 1
ATOM 7001 C C . ALA B 1 361 ? 174.633 166.620 135.493 1.00 21.34 361 ALA B C 1
ATOM 7002 O O . ALA B 1 361 ? 174.879 167.054 136.627 1.00 21.34 361 ALA B O 1
ATOM 7004 N N . PRO B 1 362 ? 173.399 166.632 135.007 1.00 22.90 362 PRO B N 1
ATOM 7005 C CA . PRO B 1 362 ? 172.315 167.254 135.775 1.00 22.90 362 PRO B CA 1
ATOM 7006 C C . PRO B 1 362 ? 171.808 166.374 136.901 1.00 22.90 362 PRO B C 1
ATOM 7007 O O . PRO B 1 362 ? 171.189 166.851 137.856 1.00 22.90 362 PRO B O 1
ATOM 7011 N N . GLU B 1 363 ? 172.080 165.084 136.801 1.00 21.33 363 GLU B N 1
ATOM 7012 C CA . GLU B 1 363 ? 171.392 164.115 137.630 1.00 21.33 363 GLU B CA 1
ATOM 7013 C C . GLU B 1 363 ? 172.018 164.016 139.014 1.00 21.33 363 GLU B C 1
ATOM 7014 O O . GLU B 1 363 ? 173.133 164.483 139.251 1.00 21.33 363 GLU B O 1
ATOM 7020 N N . LEU B 1 364 ? 171.280 163.405 139.934 1.00 17.48 364 LEU B N 1
ATOM 7021 C CA . LEU B 1 364 ? 171.799 163.155 141.268 1.00 17.48 364 LEU B CA 1
ATOM 7022 C C . LEU B 1 364 ? 172.734 161.956 141.265 1.00 17.48 364 LEU B C 1
ATOM 7023 O O . LEU B 1 364 ? 172.703 161.120 140.362 1.00 17.48 364 LEU B O 1
ATOM 7028 N N . HIS B 1 365 ? 173.574 161.876 142.288 1.00 18.18 365 HIS B N 1
ATOM 7029 C CA . HIS B 1 365 ? 174.452 160.736 142.483 1.00 18.18 365 HIS B CA 1
ATOM 7030 C C . HIS B 1 365 ? 174.597 160.451 143.966 1.00 18.18 365 HIS B C 1
ATOM 7031 O O . HIS B 1 365 ? 174.037 161.146 144.813 1.00 18.18 365 HIS B O 1
ATOM 7038 N N . ILE B 1 366 ? 175.362 159.415 144.269 1.00 19.13 366 ILE B N 1
ATOM 7039 C CA . ILE B 1 366 ? 175.778 159.132 145.624 1.00 19.13 366 ILE B CA 1
ATOM 7040 C C . ILE B 1 366 ? 177.292 159.067 145.648 1.00 19.13 366 ILE B C 1
ATOM 7041 O O . ILE B 1 366 ? 177.947 158.893 144.622 1.00 19.13 366 ILE B O 1
ATOM 7046 N N . ALA B 1 367 ? 177.858 159.206 146.842 1.00 21.34 367 ALA B N 1
ATOM 7047 C CA . ALA B 1 367 ? 179.305 159.294 146.988 1.00 21.34 367 ALA B CA 1
ATOM 7048 C C . ALA B 1 367 ? 179.658 158.854 148.398 1.00 21.34 367 ALA B C 1
ATOM 7049 O O . ALA B 1 367 ? 178.899 159.112 149.332 1.00 21.34 367 ALA B O 1
ATOM 7051 N N . THR B 1 368 ? 180.784 158.175 148.549 1.00 25.23 368 THR B N 1
ATOM 7052 C CA . THR B 1 368 ? 181.257 157.830 149.878 1.00 25.23 368 THR B CA 1
ATOM 7053 C C . THR B 1 368 ? 182.253 158.879 150.347 1.00 25.23 368 THR B C 1
ATOM 7054 O O . THR B 1 368 ? 183.160 159.256 149.603 1.00 25.23 368 THR B O 1
ATOM 7058 N N . VAL B 1 369 ? 182.078 159.364 151.576 1.00 24.09 369 VAL B N 1
ATOM 7059 C CA . VAL B 1 369 ? 182.972 160.384 152.106 1.00 24.09 369 VAL B CA 1
ATOM 7060 C C . VAL B 1 369 ? 184.322 159.762 152.433 1.00 24.09 369 VAL B C 1
ATOM 7061 O O . VAL B 1 369 ? 184.408 158.751 153.141 1.00 24.09 369 VAL B O 1
ATOM 7065 N N . ALA B 1 370 ? 185.388 160.362 151.909 1.00 26.28 370 ALA B N 1
ATOM 7066 C CA . ALA B 1 370 ? 186.734 159.845 152.074 1.00 26.28 370 ALA B CA 1
ATOM 7067 C C . ALA B 1 370 ? 187.314 160.265 153.419 1.00 26.28 370 ALA B C 1
ATOM 7068 O O . ALA B 1 370 ? 186.637 160.852 154.265 1.00 26.28 370 ALA B O 1
ATOM 7070 N N . LYS B 1 371 ? 188.600 159.979 153.609 1.00 28.37 371 LYS B N 1
ATOM 7071 C CA . LYS B 1 371 ? 189.277 160.311 154.852 1.00 28.37 371 LYS B CA 1
ATOM 7072 C C . LYS B 1 371 ? 189.567 161.805 154.932 1.00 28.37 371 LYS B C 1
ATOM 7073 O O . LYS B 1 371 ? 189.237 162.580 154.034 1.00 28.37 371 LYS B O 1
ATOM 7079 N N . TYR B 1 372 ? 190.211 162.200 156.023 1.00 34.29 372 TYR B N 1
ATOM 7080 C CA . TYR B 1 372 ? 190.402 163.615 156.301 1.00 34.29 372 TYR B CA 1
ATOM 7081 C C . TYR B 1 372 ? 191.451 164.230 155.387 1.00 34.29 372 TYR B C 1
ATOM 7082 O O . TYR B 1 372 ? 192.496 163.633 155.122 1.00 34.29 372 TYR B O 1
ATOM 7091 N N . GLN B 1 373 ? 191.164 165.439 154.915 1.00 30.14 373 GLN B N 1
ATOM 7092 C CA . GLN B 1 373 ? 192.130 166.251 154.197 1.00 30.14 373 GLN B CA 1
ATOM 7093 C C . GLN B 1 373 ? 191.939 167.701 154.608 1.00 30.14 373 GLN B C 1
ATOM 7094 O O . GLN B 1 373 ? 190.843 168.113 154.991 1.00 30.14 373 GLN B O 1
ATOM 7100 N N . GLN B 1 374 ? 193.017 168.475 154.519 1.00 36.51 374 GLN B N 1
ATOM 7101 C CA . GLN B 1 374 ? 193.080 169.789 155.142 1.00 36.51 374 GLN B CA 1
ATOM 7102 C C . GLN B 1 374 ? 193.553 170.874 154.183 1.00 36.51 374 GLN B C 1
ATOM 7103 O O . GLN B 1 374 ? 193.343 172.063 154.452 1.00 36.51 374 GLN B O 1
ATOM 7109 N N . ASP B 1 375 ? 194.118 170.496 153.033 1.00 40.66 375 ASP B N 1
ATOM 7110 C CA . ASP B 1 375 ? 194.861 171.427 152.185 1.00 40.66 375 ASP B CA 1
ATOM 7111 C C . ASP B 1 375 ? 193.990 172.458 151.462 1.00 40.66 375 ASP B C 1
ATOM 7112 O O . ASP B 1 375 ? 194.525 173.274 150.705 1.00 40.66 375 ASP B O 1
ATOM 7117 N N . SER B 1 376 ? 192.680 172.445 151.673 1.00 37.89 376 SER B N 1
ATOM 7118 C CA . SER B 1 376 ? 191.798 173.424 151.064 1.00 37.89 376 SER B CA 1
ATOM 7119 C C . SER B 1 376 ? 191.975 174.798 151.701 1.00 37.89 376 SER B C 1
ATOM 7120 O O . SER B 1 376 ? 192.625 174.961 152.736 1.00 37.89 376 SER B O 1
ATOM 7123 N N . ALA B 1 377 ? 191.367 175.795 151.063 1.00 38.27 377 ALA B N 1
ATOM 7124 C CA . ALA B 1 377 ? 191.143 177.080 151.699 1.00 38.27 377 ALA B CA 1
ATOM 7125 C C . ALA B 1 377 ? 190.068 176.950 152.774 1.00 38.27 377 ALA B C 1
ATOM 7126 O O . ALA B 1 377 ? 189.422 175.908 152.922 1.00 38.27 377 ALA B O 1
ATOM 7128 N N . VAL B 1 378 ? 189.868 178.031 153.523 1.00 33.04 378 VAL B N 1
ATOM 7129 C CA . VAL B 1 378 ? 189.021 177.962 154.708 1.00 33.04 378 VAL B CA 1
ATOM 7130 C C . VAL B 1 378 ? 187.561 177.918 154.276 1.00 33.04 378 VAL B C 1
ATOM 7131 O O . VAL B 1 378 ? 186.942 178.953 154.008 1.00 33.04 378 VAL B O 1
ATOM 7135 N N . LEU B 1 379 ? 187.014 176.709 154.207 1.00 29.94 379 LEU B N 1
ATOM 7136 C CA . LEU B 1 379 ? 185.630 176.425 153.850 1.00 29.94 379 LEU B CA 1
ATOM 7137 C C . LEU B 1 379 ? 185.246 175.113 154.513 1.00 29.94 379 LEU B C 1
ATOM 7138 O O . LEU B 1 379 ? 186.095 174.383 155.031 1.00 29.94 379 LEU B O 1
ATOM 7143 N N . ASN B 1 380 ? 183.952 174.817 154.487 1.00 27.23 380 ASN B N 1
ATOM 7144 C CA . ASN B 1 380 ? 183.446 173.561 155.010 1.00 27.23 380 ASN B CA 1
ATOM 7145 C C . ASN B 1 380 ? 183.345 172.484 153.936 1.00 27.23 380 ASN B C 1
ATOM 7146 O O . ASN B 1 380 ? 182.506 171.585 154.050 1.00 27.23 380 ASN B O 1
ATOM 7151 N N . ARG B 1 381 ? 184.174 172.559 152.899 1.00 24.56 381 ARG B N 1
ATOM 7152 C CA . ARG B 1 381 ? 184.164 171.548 151.854 1.00 24.56 381 ARG B CA 1
ATOM 7153 C C . ARG B 1 381 ? 184.710 170.236 152.392 1.00 24.56 381 ARG B C 1
ATOM 7154 O O . ARG B 1 381 ? 185.837 170.177 152.889 1.00 24.56 381 ARG B O 1
ATOM 7162 N N . ILE B 1 382 ? 183.905 169.186 152.303 1.00 21.96 382 ILE B N 1
ATOM 7163 C CA . ILE B 1 382 ? 184.285 167.884 152.837 1.00 21.96 382 ILE B CA 1
ATOM 7164 C C . ILE B 1 382 ? 184.628 166.952 151.681 1.00 21.96 382 ILE B C 1
ATOM 7165 O O . ILE B 1 382 ? 183.992 167.012 150.621 1.00 21.96 382 ILE B O 1
ATOM 7170 N N . PRO B 1 383 ? 185.645 166.113 151.821 1.00 23.64 383 PRO B N 1
ATOM 7171 C CA . PRO B 1 383 ? 186.090 165.303 150.686 1.00 23.64 383 PRO B CA 1
ATOM 7172 C C . PRO B 1 383 ? 185.199 164.096 150.458 1.00 23.64 383 PRO B C 1
ATOM 7173 O O . PRO B 1 383 ? 184.858 163.371 151.391 1.00 23.64 383 PRO B O 1
ATOM 7177 N N . ILE B 1 384 ? 184.832 163.871 149.196 1.00 22.80 384 ILE B N 1
ATOM 7178 C CA . ILE B 1 384 ? 184.000 162.735 148.826 1.00 22.80 384 ILE B CA 1
ATOM 7179 C C . ILE B 1 384 ? 184.729 161.900 147.788 1.00 22.80 384 ILE B C 1
ATOM 7180 O O . ILE B 1 384 ? 185.685 162.344 147.151 1.00 22.80 384 ILE B O 1
ATOM 7185 N N . ILE B 1 385 ? 184.264 160.666 147.634 1.00 24.54 385 ILE B N 1
ATOM 7186 C CA . ILE B 1 385 ? 184.733 159.755 146.602 1.00 24.54 385 ILE B CA 1
ATOM 7187 C C . ILE B 1 385 ? 183.542 159.415 145.725 1.00 24.54 385 ILE B C 1
ATOM 7188 O O . ILE B 1 385 ? 182.537 158.891 146.214 1.00 24.54 385 ILE B O 1
ATOM 7193 N N . LEU B 1 386 ? 183.640 159.733 144.444 1.00 22.19 386 LEU B N 1
ATOM 7194 C CA . LEU B 1 386 ? 182.559 159.463 143.520 1.00 22.19 386 LEU B CA 1
ATOM 7195 C C . LEU B 1 386 ? 182.772 158.133 142.825 1.00 22.19 386 LEU B C 1
ATOM 7196 O O . LEU B 1 386 ? 183.835 157.910 142.233 1.00 22.19 386 LEU B O 1
ATOM 7201 N N . PRO B 1 387 ? 181.794 157.230 142.884 1.00 21.06 387 PRO B N 1
ATOM 7202 C CA . PRO B 1 387 ? 181.919 155.972 142.147 1.00 21.06 387 PRO B CA 1
ATOM 7203 C C . PRO B 1 387 ? 181.802 156.140 140.647 1.00 21.06 387 PRO B C 1
ATOM 7204 O O . PRO B 1 387 ? 182.296 155.283 139.905 1.00 21.06 387 PRO B O 1
ATOM 7208 N N . VAL B 1 388 ? 181.147 157.204 140.179 1.00 22.52 388 VAL B N 1
ATOM 7209 C CA . VAL B 1 388 ? 181.045 157.441 138.744 1.00 22.52 388 VAL B CA 1
ATOM 7210 C C . VAL B 1 388 ? 182.398 157.818 138.182 1.00 22.52 388 VAL B C 1
ATOM 7211 O O . VAL B 1 388 ? 182.745 157.440 137.058 1.00 22.52 388 VAL B O 1
ATOM 7215 N N . LEU B 1 389 ? 183.178 158.568 138.945 1.00 24.67 389 LEU B N 1
ATOM 7216 C CA . LEU B 1 389 ? 184.583 158.735 138.637 1.00 24.67 389 LEU B CA 1
ATOM 7217 C C . LEU B 1 389 ? 185.288 157.403 138.843 1.00 24.67 389 LEU B C 1
ATOM 7218 O O . LEU B 1 389 ? 184.973 156.645 139.763 1.00 24.67 389 LEU B O 1
ATOM 7223 N N . ASN B 1 390 ? 186.233 157.108 137.959 1.00 30.41 390 ASN B N 1
ATOM 7224 C CA . ASN B 1 390 ? 186.773 155.758 137.902 1.00 30.41 390 ASN B CA 1
ATOM 7225 C C . ASN B 1 390 ? 187.757 155.489 139.035 1.00 30.41 390 ASN B C 1
ATOM 7226 O O . ASN B 1 390 ? 187.806 154.373 139.563 1.00 30.41 390 ASN B O 1
ATOM 7231 N N . ARG B 1 391 ? 188.529 156.497 139.431 1.00 36.85 391 ARG B N 1
ATOM 7232 C CA . ARG B 1 391 ? 189.610 156.309 140.389 1.00 36.85 391 ARG B CA 1
ATOM 7233 C C . ARG B 1 391 ? 189.055 156.309 141.806 1.00 36.85 391 ARG B C 1
ATOM 7234 O O . ARG B 1 391 ? 188.425 157.295 142.210 1.00 36.85 391 ARG B O 1
ATOM 7242 N N . PRO B 1 392 ? 189.253 155.249 142.583 1.00 33.90 392 PRO B N 1
ATOM 7243 C CA . PRO B 1 392 ? 188.758 155.240 143.965 1.00 33.90 392 PRO B CA 1
ATOM 7244 C C . PRO B 1 392 ? 189.744 155.854 144.945 1.00 33.90 392 PRO B C 1
ATOM 7245 O O . PRO B 1 392 ? 189.455 155.970 146.138 1.00 33.90 392 PRO B O 1
ATOM 7249 N N . ASN B 1 393 ? 190.922 156.234 144.454 1.00 35.15 393 ASN B N 1
ATOM 7250 C CA . ASN B 1 393 ? 191.927 156.824 145.331 1.00 35.15 393 ASN B CA 1
ATOM 7251 C C . ASN B 1 393 ? 191.811 158.341 145.372 1.00 35.15 393 ASN B C 1
ATOM 7252 O O . ASN B 1 393 ? 191.997 158.954 146.429 1.00 35.15 393 ASN B O 1
ATOM 7257 N N . GLU B 1 394 ? 191.519 158.965 144.237 1.00 33.12 394 GLU B N 1
ATOM 7258 C CA . GLU B 1 394 ? 191.400 160.411 144.194 1.00 33.12 394 GLU B CA 1
ATOM 7259 C C . GLU B 1 394 ? 190.052 160.849 144.748 1.00 33.12 394 GLU B C 1
ATOM 7260 O O . GLU B 1 394 ? 189.062 160.118 144.685 1.00 33.12 394 GLU B O 1
ATOM 7266 N N . PHE B 1 395 ? 190.022 162.061 145.287 1.00 26.66 395 PHE B N 1
ATOM 7267 C CA . PHE B 1 395 ? 188.875 162.562 146.024 1.00 26.66 395 PHE B CA 1
ATOM 7268 C C . PHE B 1 395 ? 188.393 163.872 145.421 1.00 26.66 395 PHE B C 1
ATOM 7269 O O . PHE B 1 395 ? 189.109 164.522 144.658 1.00 26.66 395 PHE B O 1
ATOM 7277 N N . LEU B 1 396 ? 187.174 164.258 145.782 1.00 25.36 396 LEU B N 1
ATOM 7278 C CA . LEU B 1 396 ? 186.584 165.519 145.357 1.00 25.36 396 LEU B CA 1
ATOM 7279 C C . LEU B 1 396 ? 186.094 166.271 146.580 1.00 25.36 396 LEU B C 1
ATOM 7280 O O . LEU B 1 396 ? 185.476 165.679 147.467 1.00 25.36 396 LEU B O 1
ATOM 7285 N N . TRP B 1 397 ? 186.359 167.567 146.623 1.00 25.29 397 TRP B N 1
ATOM 7286 C CA . TRP B 1 397 ? 185.725 168.430 147.606 1.00 25.29 397 TRP B CA 1
ATOM 7287 C C . TRP B 1 397 ? 184.253 168.587 147.273 1.00 25.29 397 TRP B C 1
ATOM 7288 O O . TRP B 1 397 ? 183.863 168.495 146.109 1.00 25.29 397 TRP B O 1
ATOM 7299 N N . ALA B 1 398 ? 183.437 168.839 148.291 1.00 21.15 398 ALA B N 1
ATOM 7300 C CA . ALA B 1 398 ? 182.010 169.048 148.102 1.00 21.15 398 ALA B CA 1
ATOM 7301 C C . ALA B 1 398 ? 181.457 169.829 149.278 1.00 21.15 398 ALA B C 1
ATOM 7302 O O . ALA B 1 398 ? 181.638 169.421 150.426 1.00 21.15 398 ALA B O 1
ATOM 7304 N N . ARG B 1 399 ? 180.785 170.936 148.996 1.00 21.25 399 ARG B N 1
ATOM 7305 C CA . ARG B 1 399 ? 180.170 171.716 150.056 1.00 21.25 399 ARG B CA 1
ATOM 7306 C C . ARG B 1 399 ? 179.000 170.955 150.663 1.00 21.25 399 ARG B C 1
ATOM 7307 O O . ARG B 1 399 ? 178.320 170.183 149.990 1.00 21.25 399 ARG B O 1
ATOM 7315 N N . LEU B 1 400 ? 178.775 171.165 151.953 1.00 20.25 400 LEU B N 1
ATOM 7316 C CA . LEU B 1 400 ? 177.799 170.389 152.702 1.00 20.25 400 LEU B CA 1
ATOM 7317 C C . LEU B 1 400 ? 176.546 171.217 152.925 1.00 20.25 400 LEU B C 1
ATOM 7318 O O . LEU B 1 400 ? 176.627 172.348 153.411 1.00 20.25 400 LEU B O 1
ATOM 7323 N N . GLY B 1 401 ? 175.398 170.650 152.573 1.00 19.26 401 GLY B N 1
ATOM 7324 C CA . GLY B 1 401 ? 174.122 171.269 152.828 1.00 19.26 401 GLY B CA 1
ATOM 7325 C C . GLY B 1 401 ? 173.529 170.705 154.100 1.00 19.26 401 GLY B C 1
ATOM 7326 O O . GLY B 1 401 ? 173.391 169.490 154.247 1.00 19.26 401 GLY B O 1
ATOM 7327 N N . LYS B 1 402 ? 173.179 171.594 155.017 1.00 22.51 402 LYS B N 1
ATOM 7328 C CA . LYS B 1 402 ? 172.722 171.218 156.340 1.00 22.51 402 LYS B CA 1
ATOM 7329 C C . LYS B 1 402 ? 171.517 172.077 156.693 1.00 22.51 402 LYS B C 1
ATOM 7330 O O . LYS B 1 402 ? 171.404 173.204 156.204 1.00 22.51 402 LYS B O 1
ATOM 7336 N N . PRO B 1 403 ? 170.598 171.571 157.513 1.00 23.32 403 PRO B N 1
ATOM 7337 C CA . PRO B 1 403 ? 169.481 172.419 157.941 1.00 23.32 403 PRO B CA 1
ATOM 7338 C C . PRO B 1 403 ? 169.951 173.408 158.993 1.00 23.32 403 PRO B C 1
ATOM 7339 O O . PRO B 1 403 ? 170.633 173.028 159.945 1.00 23.32 403 PRO B O 1
ATOM 7343 N N . TYR B 1 404 ? 169.584 174.680 158.801 1.00 27.04 404 TYR B N 1
ATOM 7344 C CA . TYR B 1 404 ? 169.901 175.789 159.709 1.00 27.04 404 TYR B CA 1
ATOM 7345 C C . TYR B 1 404 ? 171.410 175.971 159.897 1.00 27.04 404 TYR B C 1
ATOM 7346 O O . TYR B 1 404 ? 171.980 175.650 160.938 1.00 27.04 404 TYR B O 1
ATOM 7355 N N . ALA B 1 405 ? 172.064 176.431 158.843 1.00 26.13 405 ALA B N 1
ATOM 7356 C CA . ALA B 1 405 ? 173.447 176.888 158.932 1.00 26.13 405 ALA B CA 1
ATOM 7357 C C . ALA B 1 405 ? 173.455 178.412 158.925 1.00 26.13 405 ALA B C 1
ATOM 7358 O O . ALA B 1 405 ? 173.585 179.037 157.873 1.00 26.13 405 ALA B O 1
ATOM 7360 N N . SER B 1 406 ? 173.356 179.010 160.106 1.00 30.33 406 SER B N 1
ATOM 7361 C CA . SER B 1 406 ? 173.250 180.454 160.276 1.00 30.33 406 SER B CA 1
ATOM 7362 C C . SER B 1 406 ? 174.644 181.062 160.360 1.00 30.33 406 SER B C 1
ATOM 7363 O O . SER B 1 406 ? 175.636 180.426 159.995 1.00 30.33 406 SER B O 1
ATOM 7366 N N . HIS B 1 407 ? 174.698 182.319 160.823 1.00 33.26 407 HIS B N 1
ATOM 7367 C CA . HIS B 1 407 ? 175.898 183.157 160.825 1.00 33.26 407 HIS B CA 1
ATOM 7368 C C . HIS B 1 407 ? 177.095 182.546 161.536 1.00 33.26 407 HIS B C 1
ATOM 7369 O O . HIS B 1 407 ? 178.153 182.376 160.934 1.00 33.26 407 HIS B O 1
ATOM 7376 N N . GLU B 1 408 ? 176.960 182.273 162.823 1.00 31.61 408 GLU B N 1
ATOM 7377 C CA . GLU B 1 408 ? 177.927 181.470 163.545 1.00 31.61 408 GLU B CA 1
ATOM 7378 C C . GLU B 1 408 ? 177.242 180.348 164.291 1.00 31.61 408 GLU B C 1
ATOM 7379 O O . GLU B 1 408 ? 177.913 179.531 164.929 1.00 31.61 408 GLU B O 1
ATOM 7385 N N . SER B 1 409 ? 175.918 180.303 164.227 1.00 28.48 409 SER B N 1
ATOM 7386 C CA . SER B 1 409 ? 175.084 179.366 164.953 1.00 28.48 409 SER B CA 1
ATOM 7387 C C . SER B 1 409 ? 174.594 178.217 164.090 1.00 28.48 409 SER B C 1
ATOM 7388 O O . SER B 1 409 ? 173.397 178.141 163.793 1.00 28.48 409 SER B O 1
ATOM 7391 N N . GLY B 1 410 ? 175.477 177.314 163.680 1.00 26.38 410 GLY B N 1
ATOM 7392 C CA . GLY B 1 410 ? 175.076 176.286 162.743 1.00 26.38 410 GLY B CA 1
ATOM 7393 C C . GLY B 1 410 ? 174.829 174.947 163.416 1.00 26.38 410 GLY B C 1
ATOM 7394 O O . GLY B 1 410 ? 175.497 174.575 164.379 1.00 26.38 410 GLY B O 1
ATOM 7395 N N . PHE B 1 411 ? 173.836 174.226 162.898 1.00 27.09 411 PHE B N 1
ATOM 7396 C CA . PHE B 1 411 ? 173.654 172.808 163.175 1.00 27.09 411 PHE B CA 1
ATOM 7397 C C . PHE B 1 411 ? 174.773 172.066 162.462 1.00 27.09 411 PHE B C 1
ATOM 7398 O O . PHE B 1 411 ? 174.710 171.867 161.248 1.00 27.09 411 PHE B O 1
ATOM 7406 N N . CYS B 1 412 ? 175.823 171.691 163.186 1.00 26.83 412 CYS B N 1
ATOM 7407 C CA . CYS B 1 412 ? 177.010 171.098 162.581 1.00 26.83 412 CYS B CA 1
ATOM 7408 C C . CYS B 1 412 ? 177.112 169.644 162.998 1.00 26.83 412 CYS B C 1
ATOM 7409 O O . CYS B 1 412 ? 177.514 169.340 164.124 1.00 26.83 412 CYS B O 1
ATOM 7412 N N . PHE B 1 413 ? 176.749 168.754 162.088 1.00 27.59 413 PHE B N 1
ATOM 7413 C CA . PHE B 1 413 ? 176.964 167.326 162.254 1.00 27.59 413 PHE B CA 1
ATOM 7414 C C . PHE B 1 413 ? 177.703 166.866 161.011 1.00 27.59 413 PHE B C 1
ATOM 7415 O O . PHE B 1 413 ? 177.077 166.413 160.049 1.00 27.59 413 PHE B O 1
ATOM 7423 N N . TYR B 1 414 ? 179.015 167.006 161.020 1.00 28.08 414 TYR B N 1
ATOM 7424 C CA . TYR B 1 414 ? 179.793 166.647 159.846 1.00 28.08 414 TYR B CA 1
ATOM 7425 C C . TYR B 1 414 ? 179.877 165.140 159.737 1.00 28.08 414 TYR B C 1
ATOM 7426 O O . TYR B 1 414 ? 180.145 164.473 160.745 1.00 28.08 414 TYR B O 1
ATOM 7435 N N . PRO B 1 415 ? 179.636 164.576 158.557 1.00 27.25 415 PRO B N 1
ATOM 7436 C CA . PRO B 1 415 ? 179.531 163.119 158.447 1.00 27.25 415 PRO B CA 1
ATOM 7437 C C . PRO B 1 415 ? 180.885 162.449 158.582 1.00 27.25 415 PRO B C 1
ATOM 7438 O O . PRO B 1 415 ? 181.922 163.033 158.265 1.00 27.25 415 PRO B O 1
ATOM 7442 N N . GLU B 1 416 ? 180.865 161.219 159.080 1.00 30.37 416 GLU B N 1
ATOM 7443 C CA . GLU B 1 416 ? 182.082 160.473 159.310 1.00 30.37 416 GLU B CA 1
ATOM 7444 C C . GLU B 1 416 ? 182.660 160.018 157.976 1.00 30.37 416 GLU B C 1
ATOM 7445 O O . GLU B 1 416 ? 181.945 159.947 156.975 1.00 30.37 416 GLU B O 1
ATOM 7451 N N . PRO B 1 417 ? 183.962 159.739 157.919 1.00 27.19 417 PRO B N 1
ATOM 7452 C CA . PRO B 1 417 ? 184.523 159.115 156.717 1.00 27.19 417 PRO B CA 1
ATOM 7453 C C . PRO B 1 417 ? 183.975 157.715 156.519 1.00 27.19 417 PRO B C 1
ATOM 7454 O O . PRO B 1 417 ? 183.879 156.927 157.461 1.00 27.19 417 PRO B O 1
ATOM 7458 N N . GLY B 1 418 ? 183.614 157.412 155.277 1.00 28.06 418 GLY B N 1
ATOM 7459 C CA . GLY B 1 418 ? 182.959 156.169 154.957 1.00 28.06 418 GLY B CA 1
ATOM 7460 C C . GLY B 1 418 ? 181.456 156.259 154.879 1.00 28.06 418 GLY B C 1
ATOM 7461 O O . GLY B 1 418 ? 180.795 155.221 154.758 1.00 28.06 418 GLY B O 1
ATOM 7462 N N . ASP B 1 419 ? 180.896 157.460 154.944 1.00 30.61 419 ASP B N 1
ATOM 7463 C CA . ASP B 1 419 ? 179.456 157.641 154.911 1.00 30.61 419 ASP B CA 1
ATOM 7464 C C . ASP B 1 419 ? 178.970 157.932 153.493 1.00 30.61 419 ASP B C 1
ATOM 7465 O O . ASP B 1 419 ? 179.683 158.504 152.669 1.00 30.61 419 ASP B O 1
ATOM 7470 N N . GLU B 1 420 ? 177.725 157.551 153.230 1.00 24.70 420 GLU B N 1
ATOM 7471 C CA . GLU B 1 420 ? 177.085 157.727 151.934 1.00 24.70 420 GLU B CA 1
ATOM 7472 C C . GLU B 1 420 ? 176.276 159.016 151.924 1.00 24.70 420 GLU B C 1
ATOM 7473 O O . GLU B 1 420 ? 175.532 159.293 152.867 1.00 24.70 420 GLU B O 1
ATOM 7479 N N . VAL B 1 421 ? 176.419 159.808 150.859 1.00 17.60 421 VAL B N 1
ATOM 7480 C CA . VAL B 1 421 ? 175.771 161.109 150.768 1.00 17.60 421 VAL B CA 1
ATOM 7481 C C . VAL B 1 421 ? 174.958 161.189 149.484 1.00 17.60 421 VAL B C 1
ATOM 7482 O O . VAL B 1 421 ? 174.961 160.280 148.659 1.00 17.60 421 VAL B O 1
ATOM 7486 N N . ILE B 1 422 ? 174.263 162.312 149.330 1.00 16.12 422 ILE B N 1
ATOM 7487 C CA . ILE B 1 422 ? 173.411 162.605 148.182 1.00 16.12 422 ILE B CA 1
ATOM 7488 C C . ILE B 1 422 ? 173.937 163.881 147.556 1.00 16.12 422 ILE B C 1
ATOM 7489 O O . ILE B 1 422 ? 173.637 164.977 148.041 1.00 16.12 422 ILE B O 1
ATOM 7494 N N . ILE B 1 423 ? 174.709 163.764 146.485 1.00 15.04 423 ILE B N 1
ATOM 7495 C CA . ILE B 1 423 ? 175.370 164.926 145.909 1.00 15.04 423 ILE B CA 1
ATOM 7496 C C . ILE B 1 423 ? 174.561 165.458 144.738 1.00 15.04 423 ILE B C 1
ATOM 7497 O O . ILE B 1 423 ? 173.997 164.695 143.949 1.00 15.04 423 ILE B O 1
ATOM 7502 N N . GLY B 1 424 ? 174.483 166.779 144.653 1.00 14.71 424 GLY B N 1
ATOM 7503 C CA . GLY B 1 424 ? 173.978 167.451 143.478 1.00 14.71 424 GLY B CA 1
ATOM 7504 C C . GLY B 1 424 ? 174.969 168.533 143.104 1.00 14.71 424 GLY B C 1
ATOM 7505 O O . GLY B 1 424 ? 175.785 168.951 143.923 1.00 14.71 424 GLY B O 1
ATOM 7506 N N . PHE B 1 425 ? 174.888 168.992 141.863 1.00 16.22 425 PHE B N 1
ATOM 7507 C CA . PHE B 1 425 ? 175.920 169.852 141.311 1.00 16.22 425 PHE B CA 1
ATOM 7508 C C . PHE B 1 425 ? 175.401 171.256 141.052 1.00 16.22 425 PHE B C 1
ATOM 7509 O O . PHE B 1 425 ? 174.323 171.438 140.484 1.00 16.22 425 PHE B O 1
ATOM 7517 N N . PHE B 1 426 ? 176.187 172.245 141.464 1.00 17.81 426 PHE B N 1
ATOM 7518 C CA . PHE B 1 426 ? 175.828 173.647 141.302 1.00 17.81 426 PHE B CA 1
ATOM 7519 C C . PHE B 1 426 ? 175.876 174.030 139.839 1.00 17.81 426 PHE B C 1
ATOM 7520 O O . PHE B 1 426 ? 176.954 174.038 139.237 1.00 17.81 426 PHE B O 1
ATOM 7528 N N . GLU B 1 427 ? 174.714 174.372 139.291 1.00 21.73 427 GLU B N 1
ATOM 7529 C CA . GLU B 1 427 ? 174.524 174.686 137.877 1.00 21.73 427 GLU B CA 1
ATOM 7530 C C . GLU B 1 427 ? 175.003 173.550 136.979 1.00 21.73 427 GLU B C 1
ATOM 7531 O O . GLU B 1 427 ? 175.597 173.783 135.925 1.00 21.73 427 GLU B O 1
ATOM 7537 N N . ASN B 1 428 ? 174.754 172.315 137.431 1.00 19.52 428 ASN B N 1
ATOM 7538 C CA . ASN B 1 428 ? 175.081 171.067 136.732 1.00 19.52 428 ASN B CA 1
ATOM 7539 C C . ASN B 1 428 ? 176.572 170.926 136.444 1.00 19.52 428 ASN B C 1
ATOM 7540 O O . ASN B 1 428 ? 176.972 170.203 135.536 1.00 19.52 428 ASN B O 1
ATOM 7545 N N . ASP B 1 429 ? 177.411 171.590 137.223 1.00 20.56 429 ASP B N 1
ATOM 7546 C CA . ASP B 1 429 ? 178.832 171.605 136.957 1.00 20.56 429 ASP B CA 1
ATOM 7547 C C . ASP B 1 429 ? 179.495 170.480 137.721 1.00 20.56 429 ASP B C 1
ATOM 7548 O O . ASP B 1 429 ? 179.361 170.426 138.950 1.00 20.56 429 ASP B O 1
ATOM 7553 N N . PRO B 1 430 ? 180.239 169.589 137.066 1.00 19.83 430 PRO B N 1
ATOM 7554 C CA . PRO B 1 430 ? 180.927 168.529 137.811 1.00 19.83 430 PRO B CA 1
ATOM 7555 C C . PRO B 1 430 ? 182.097 169.020 138.651 1.00 19.83 430 PRO B C 1
ATOM 7556 O O . PRO B 1 430 ? 182.639 168.233 139.433 1.00 19.83 430 PRO B O 1
ATOM 7560 N N . ARG B 1 431 ? 182.507 170.282 138.524 1.00 21.25 431 ARG B N 1
ATOM 7561 C CA . ARG B 1 431 ? 183.514 170.810 139.431 1.00 21.25 431 ARG B CA 1
ATOM 7562 C C . ARG B 1 431 ? 182.909 171.259 140.750 1.00 21.25 431 ARG B C 1
ATOM 7563 O O . ARG B 1 431 ? 183.635 171.401 141.738 1.00 21.25 431 ARG B O 1
ATOM 7571 N N . TYR B 1 432 ? 181.601 171.516 140.794 1.00 19.29 432 TYR B N 1
ATOM 7572 C CA . TYR B 1 432 ? 180.979 172.048 142.004 1.00 19.29 432 TYR B CA 1
ATOM 7573 C C . TYR B 1 432 ? 179.860 171.145 142.498 1.00 19.29 432 TYR B C 1
ATOM 7574 O O . TYR B 1 432 ? 178.681 171.438 142.267 1.00 19.29 432 TYR B O 1
ATOM 7583 N N . PRO B 1 433 ? 180.163 170.056 143.197 1.00 16.89 433 PRO B N 1
ATOM 7584 C CA . PRO B 1 433 ? 179.104 169.278 143.834 1.00 16.89 433 PRO B CA 1
ATOM 7585 C C . PRO B 1 433 ? 178.711 169.884 145.166 1.00 16.89 433 PRO B C 1
ATOM 7586 O O . PRO B 1 433 ? 179.467 170.628 145.787 1.00 16.89 433 PRO B O 1
ATOM 7590 N N . VAL B 1 434 ? 177.497 169.565 145.597 1.00 16.12 434 VAL B N 1
ATOM 7591 C CA . VAL B 1 434 ? 177.016 169.962 146.912 1.00 16.12 434 VAL B CA 1
ATOM 7592 C C . VAL B 1 434 ? 176.205 168.806 147.482 1.00 16.12 434 VAL B C 1
ATOM 7593 O O . VAL B 1 434 ? 175.572 168.058 146.733 1.00 16.12 434 VAL B O 1
ATOM 7597 N N . ILE B 1 435 ? 176.288 168.616 148.797 1.00 15.68 435 ILE B N 1
ATOM 7598 C CA . ILE B 1 435 ? 175.730 167.430 149.430 1.00 15.68 435 ILE B CA 1
ATOM 7599 C C . ILE B 1 435 ? 174.359 167.760 149.989 1.00 15.68 435 ILE B C 1
ATOM 7600 O O . ILE B 1 435 ? 174.187 168.758 150.696 1.00 15.68 435 ILE B O 1
ATOM 7605 N N . LEU B 1 436 ? 173.371 166.926 149.678 1.00 14.20 436 LEU B N 1
ATOM 7606 C CA . LEU B 1 436 ? 172.004 167.196 150.090 1.00 14.20 436 LEU B CA 1
ATOM 7607 C C . LEU B 1 436 ? 171.540 166.354 151.272 1.00 14.20 436 LEU B C 1
ATOM 7608 O O . LEU B 1 436 ? 170.398 166.516 151.710 1.00 14.20 436 LEU B O 1
ATOM 7613 N N . GLY B 1 437 ? 172.378 165.476 151.797 1.00 18.15 437 GLY B N 1
ATOM 7614 C CA . GLY B 1 437 ? 171.984 164.666 152.930 1.00 18.15 437 GLY B CA 1
ATOM 7615 C C . GLY B 1 437 ? 172.926 163.499 153.117 1.00 18.15 437 GLY B C 1
ATOM 7616 O O . GLY B 1 437 ? 174.000 163.434 152.527 1.00 18.15 437 GLY B O 1
ATOM 7617 N N . ALA B 1 438 ? 172.497 162.574 153.964 1.00 21.43 438 ALA B N 1
ATOM 7618 C CA . ALA B 1 438 ? 173.246 161.359 154.227 1.00 21.43 438 ALA B CA 1
ATOM 7619 C C . ALA B 1 438 ? 172.275 160.198 154.346 1.00 21.43 438 ALA B C 1
ATOM 7620 O O . ALA B 1 438 ? 171.092 160.390 154.628 1.00 21.43 438 ALA B O 1
ATOM 7622 N N . MET B 1 439 ? 172.773 158.990 154.109 1.00 23.32 439 MET B N 1
ATOM 7623 C CA . MET B 1 439 ? 171.917 157.821 153.988 1.00 23.32 439 MET B CA 1
ATOM 7624 C C . MET B 1 439 ? 172.383 156.700 154.897 1.00 23.32 439 MET B C 1
ATOM 7625 O O . MET B 1 439 ? 173.556 156.616 155.264 1.00 23.32 439 MET B O 1
ATOM 7630 N N . HIS B 1 440 ? 171.444 155.827 155.239 1.00 26.59 440 HIS B N 1
ATOM 7631 C CA . HIS B 1 440 ? 171.763 154.582 155.909 1.00 26.59 440 HIS B CA 1
ATOM 7632 C C . HIS B 1 440 ? 171.856 153.457 154.889 1.00 26.59 440 HIS B C 1
ATOM 7633 O O . HIS B 1 440 ? 171.535 153.629 153.713 1.00 26.59 440 HIS B O 1
ATOM 7640 N N . ASN B 1 441 ? 172.300 152.305 155.346 1.00 30.23 441 ASN B N 1
ATOM 7641 C CA . ASN B 1 441 ? 172.714 151.218 154.483 1.00 30.23 441 ASN B CA 1
ATOM 7642 C C . ASN B 1 441 ? 172.424 149.872 155.133 1.00 30.23 441 ASN B C 1
ATOM 7643 O O . ASN B 1 441 ? 171.993 149.808 156.288 1.00 30.23 441 ASN B O 1
ATOM 7648 N N . PRO B 1 442 ? 172.615 148.766 154.412 1.00 28.97 442 PRO B N 1
ATOM 7649 C CA . PRO B 1 442 ? 172.784 147.490 155.116 1.00 28.97 442 PRO B CA 1
ATOM 7650 C C . PRO B 1 442 ? 174.152 147.354 155.746 1.00 28.97 442 PRO B C 1
ATOM 7651 O O . PRO B 1 442 ? 174.317 146.563 156.679 1.00 28.97 442 PRO B O 1
ATOM 7655 N N . LYS B 1 443 ? 175.142 148.098 155.257 1.00 30.59 443 LYS B N 1
ATOM 7656 C CA . LYS B 1 443 ? 176.446 148.115 155.907 1.00 30.59 443 LYS B CA 1
ATOM 7657 C C . LYS B 1 443 ? 176.464 149.116 157.054 1.00 30.59 443 LYS B C 1
ATOM 7658 O O . LYS B 1 443 ? 176.858 148.784 158.178 1.00 30.59 443 LYS B O 1
ATOM 7664 N N . ASN B 1 444 ? 176.040 150.351 156.788 1.00 30.99 444 ASN B N 1
ATOM 7665 C CA . ASN B 1 444 ? 175.836 151.356 157.827 1.00 30.99 444 ASN B CA 1
ATOM 7666 C C . ASN B 1 444 ? 174.359 151.347 158.201 1.00 30.99 444 ASN B C 1
ATOM 7667 O O . ASN B 1 444 ? 173.537 152.077 157.649 1.00 30.99 444 ASN B O 1
ATOM 7672 N N . LYS B 1 445 ? 174.025 150.500 159.167 1.00 29.25 445 LYS B N 1
ATOM 7673 C CA . LYS B 1 445 ? 172.629 150.252 159.491 1.00 29.25 445 LYS B CA 1
ATOM 7674 C C . LYS B 1 445 ? 172.040 151.388 160.307 1.00 29.25 445 LYS B C 1
ATOM 7675 O O . LYS B 1 445 ? 172.692 151.945 161.188 1.00 29.25 445 LYS B O 1
ATOM 7681 N N . ALA B 1 446 ? 170.797 151.735 160.002 1.00 30.27 446 ALA B N 1
ATOM 7682 C CA . ALA B 1 446 ? 170.049 152.614 160.877 1.00 30.27 446 ALA B CA 1
ATOM 7683 C C . ALA B 1 446 ? 169.839 151.926 162.222 1.00 30.27 446 ALA B C 1
ATOM 7684 O O . ALA B 1 446 ? 169.723 150.701 162.284 1.00 30.27 446 ALA B O 1
ATOM 7686 N N . PRO B 1 447 ? 169.822 152.687 163.316 1.00 32.90 447 PRO B N 1
ATOM 7687 C CA . PRO B 1 447 ? 169.620 152.059 164.628 1.00 32.90 447 PRO B CA 1
ATOM 7688 C C . PRO B 1 447 ? 168.230 151.488 164.822 1.00 32.90 447 PRO B C 1
ATOM 7689 O O . PRO B 1 447 ? 168.035 150.671 165.730 1.00 32.90 447 PRO B O 1
ATOM 7693 N N . PHE B 1 448 ? 167.258 151.885 164.004 1.00 35.33 448 PHE B N 1
ATOM 7694 C CA . PHE B 1 448 ? 165.902 151.366 164.094 1.00 35.33 448 PHE B CA 1
ATOM 7695 C C . PHE B 1 448 ? 165.310 151.214 162.705 1.00 35.33 448 PHE B C 1
ATOM 7696 O O . PHE B 1 448 ? 165.492 152.083 161.849 1.00 35.33 448 PHE B O 1
ATOM 7704 N N . GLU B 1 449 ? 164.608 150.108 162.489 1.00 40.27 449 GLU B N 1
ATOM 7705 C CA . GLU B 1 449 ? 163.731 149.994 161.340 1.00 40.27 449 GLU B CA 1
ATOM 7706 C C . GLU B 1 449 ? 162.578 150.985 161.462 1.00 40.27 449 GLU B C 1
ATOM 7707 O O . GLU B 1 449 ? 162.145 151.308 162.571 1.00 40.27 449 GLU B O 1
ATOM 7713 N N . PRO B 1 450 ? 162.080 151.503 160.342 1.00 37.45 450 PRO B N 1
ATOM 7714 C CA . PRO B 1 450 ? 160.846 152.292 160.394 1.00 37.45 450 PRO B CA 1
ATOM 7715 C C . PRO B 1 450 ? 159.676 151.382 160.732 1.00 37.45 450 PRO B C 1
ATOM 7716 O O . PRO B 1 450 ? 159.507 150.322 160.130 1.00 37.45 450 PRO B O 1
ATOM 7720 N N . THR B 1 451 ? 158.895 151.781 161.730 1.00 40.77 451 THR B N 1
ATOM 7721 C CA . THR B 1 451 ? 157.816 150.957 162.254 1.00 40.77 451 THR B CA 1
ATOM 7722 C C . THR B 1 451 ? 156.502 151.712 162.150 1.00 40.77 451 THR B C 1
ATOM 7723 O O . THR B 1 451 ? 156.477 152.946 162.164 1.00 40.77 451 THR B O 1
ATOM 7727 N N . GLN B 1 452 ? 155.408 150.962 162.035 1.00 41.14 452 GLN B N 1
ATOM 7728 C CA . GLN B 1 452 ? 154.093 151.586 161.987 1.00 41.14 452 GLN B CA 1
ATOM 7729 C C . GLN B 1 452 ? 153.718 152.106 163.367 1.00 41.14 452 GLN B C 1
ATOM 7730 O O . GLN B 1 452 ? 153.865 151.394 164.366 1.00 41.14 452 GLN B O 1
ATOM 7736 N N . ASP B 1 453 ? 153.209 153.342 163.403 1.00 41.00 453 ASP B N 1
ATOM 7737 C CA . ASP B 1 453 ? 153.153 154.184 164.601 1.00 41.00 453 ASP B CA 1
ATOM 7738 C C . ASP B 1 453 ? 154.521 154.174 165.288 1.00 41.00 453 ASP B C 1
ATOM 7739 O O . ASP B 1 453 ? 154.703 153.597 166.358 1.00 41.00 453 ASP B O 1
ATOM 7744 N N . ASN B 1 454 ? 155.488 154.769 164.581 1.00 37.49 454 ASN B N 1
ATOM 7745 C CA . ASN B 1 454 ? 156.892 154.779 164.978 1.00 37.49 454 ASN B CA 1
ATOM 7746 C C . ASN B 1 454 ? 157.076 155.380 166.364 1.00 37.49 454 ASN B C 1
ATOM 7747 O O . ASN B 1 454 ? 156.872 156.580 166.569 1.00 37.49 454 ASN B O 1
ATOM 7752 N N . ARG B 1 455 ? 157.440 154.518 167.315 1.00 36.97 455 ARG B N 1
ATOM 7753 C CA . ARG B 1 455 ? 157.394 154.866 168.729 1.00 36.97 455 ARG B CA 1
ATOM 7754 C C . ARG B 1 455 ? 158.434 155.917 169.075 1.00 36.97 455 ARG B C 1
ATOM 7755 O O . ARG B 1 455 ? 158.127 156.914 169.734 1.00 36.97 455 ARG B O 1
ATOM 7763 N N . GLU B 1 456 ? 159.660 155.714 168.626 1.00 31.36 456 GLU B N 1
ATOM 7764 C CA . GLU B 1 456 ? 160.800 156.499 169.055 1.00 31.36 456 GLU B CA 1
ATOM 7765 C C . GLU B 1 456 ? 161.304 157.383 167.923 1.00 31.36 456 GLU B C 1
ATOM 7766 O O . GLU B 1 456 ? 161.241 157.019 166.746 1.00 31.36 456 GLU B O 1
ATOM 7772 N N . LYS B 1 457 ? 161.767 158.572 168.292 1.00 27.37 457 LYS B N 1
ATOM 7773 C CA . LYS B 1 457 ? 162.469 159.472 167.394 1.00 27.37 457 LYS B CA 1
ATOM 7774 C C . LYS B 1 457 ? 163.772 159.839 168.073 1.00 27.37 457 LYS B C 1
ATOM 7775 O O . LYS B 1 457 ? 163.755 160.396 169.172 1.00 27.37 457 LYS B O 1
ATOM 7781 N N . VAL B 1 458 ? 164.895 159.529 167.437 1.00 25.10 458 VAL B N 1
ATOM 7782 C CA . VAL B 1 458 ? 166.176 159.613 168.118 1.00 25.10 458 VAL B CA 1
ATOM 7783 C C . VAL B 1 458 ? 167.116 160.558 167.386 1.00 25.10 458 VAL B C 1
ATOM 7784 O O . VAL B 1 458 ? 167.026 160.763 166.175 1.00 25.10 458 VAL B O 1
ATOM 7788 N N . LEU B 1 459 ? 168.019 161.151 168.158 1.00 23.14 459 LEU B N 1
ATOM 7789 C CA . LEU B 1 459 ? 169.228 161.796 167.662 1.00 23.14 459 LEU B CA 1
ATOM 7790 C C . LEU B 1 459 ? 170.341 161.157 168.478 1.00 23.14 459 LEU B C 1
ATOM 7791 O O . LEU B 1 459 ? 170.694 161.633 169.559 1.00 23.14 459 LEU B O 1
ATOM 7796 N N . ILE B 1 460 ? 170.871 160.056 167.965 1.00 24.07 460 ILE B N 1
ATOM 7797 C CA . ILE B 1 460 ? 171.832 159.225 168.672 1.00 24.07 460 ILE B CA 1
ATOM 7798 C C . ILE B 1 460 ? 173.165 159.309 167.947 1.00 24.07 460 ILE B C 1
ATOM 7799 O O . ILE B 1 460 ? 173.223 159.158 166.724 1.00 24.07 460 ILE B O 1
ATOM 7804 N N . VAL B 1 461 ? 174.226 159.581 168.695 1.00 24.98 461 VAL B N 1
ATOM 7805 C CA . VAL B 1 461 ? 175.576 159.668 168.156 1.00 24.98 461 VAL B CA 1
ATOM 7806 C C . VAL B 1 461 ? 176.499 158.818 169.020 1.00 24.98 461 VAL B C 1
ATOM 7807 O O . VAL B 1 461 ? 176.508 158.945 170.250 1.00 24.98 461 VAL B O 1
ATOM 7811 N N . LYS B 1 462 ? 177.243 157.918 168.379 1.00 30.10 462 LYS B N 1
ATOM 7812 C CA . LYS B 1 462 ? 177.992 156.904 169.101 1.00 30.10 462 LYS B CA 1
ATOM 7813 C C . LYS B 1 462 ? 179.145 156.400 168.248 1.00 30.10 462 LYS B C 1
ATOM 7814 O O . LYS B 1 462 ? 179.191 156.628 167.037 1.00 30.10 462 LYS B O 1
ATOM 7820 N N . LYS B 1 463 ? 180.081 155.717 168.904 1.00 33.38 463 LYS B N 1
ATOM 7821 C CA . LYS B 1 463 ? 181.144 154.977 168.240 1.00 33.38 463 LYS B CA 1
ATOM 7822 C C . LYS B 1 463 ? 180.964 153.471 168.387 1.00 33.38 463 LYS B C 1
ATOM 7823 O O . LYS B 1 463 ? 181.709 152.696 167.779 1.00 33.38 463 LYS B O 1
ATOM 7829 N N . GLY B 1 464 ? 179.962 153.037 169.143 1.00 37.55 464 GLY B N 1
ATOM 7830 C CA . GLY B 1 464 ? 179.739 151.633 169.396 1.00 37.55 464 GLY B CA 1
ATOM 7831 C C . GLY B 1 464 ? 180.106 151.186 170.789 1.00 37.55 464 GLY B C 1
ATOM 7832 O O . GLY B 1 464 ? 179.535 150.205 171.279 1.00 37.55 464 GLY B O 1
ATOM 7833 N N . GLU B 1 465 ? 181.033 151.879 171.443 1.00 40.01 465 GLU B N 1
ATOM 7834 C CA . GLU B 1 465 ? 181.360 151.625 172.837 1.00 40.01 465 GLU B CA 1
ATOM 7835 C C . GLU B 1 465 ? 180.519 152.448 173.797 1.00 40.01 465 GLU B C 1
ATOM 7836 O O . GLU B 1 465 ? 180.311 152.024 174.938 1.00 40.01 465 GLU B O 1
ATOM 7842 N N . ALA B 1 466 ? 180.024 153.602 173.358 1.00 35.82 466 ALA B N 1
ATOM 7843 C CA . ALA B 1 466 ? 179.260 154.498 174.210 1.00 35.82 466 ALA B CA 1
ATOM 7844 C C . ALA B 1 466 ? 178.272 155.280 173.366 1.00 35.82 466 ALA B C 1
ATOM 7845 O O . ALA B 1 466 ? 178.660 155.948 172.406 1.00 35.82 466 ALA B O 1
ATOM 7847 N N . GLN B 1 467 ? 177.000 155.208 173.742 1.00 31.83 467 GLN B N 1
ATOM 7848 C CA . GLN B 1 467 ? 175.918 155.830 172.997 1.00 31.83 467 GLN B CA 1
ATOM 7849 C C . GLN B 1 467 ? 175.441 157.074 173.724 1.00 31.83 467 GLN B C 1
ATOM 7850 O O . GLN B 1 467 ? 174.956 156.987 174.855 1.00 31.83 467 GLN B O 1
ATOM 7856 N N . GLN B 1 468 ? 175.570 158.224 173.074 1.00 28.12 468 GLN B N 1
ATOM 7857 C CA . GLN B 1 468 ? 175.088 159.489 173.603 1.00 28.12 468 GLN B CA 1
ATOM 7858 C C . GLN B 1 468 ? 173.837 159.879 172.837 1.00 28.12 468 GLN B C 1
ATOM 7859 O O . GLN B 1 468 ? 173.929 160.408 171.728 1.00 28.12 468 GLN B O 1
ATOM 7865 N N . GLN B 1 469 ? 172.676 159.640 173.432 1.00 24.15 469 GLN B N 1
ATOM 7866 C CA . GLN B 1 469 ? 171.432 159.631 172.683 1.00 24.15 469 GLN B CA 1
ATOM 7867 C C . GLN B 1 469 ? 170.579 160.830 173.054 1.00 24.15 469 GLN B C 1
ATOM 7868 O O . GLN B 1 469 ? 170.864 161.542 174.016 1.00 24.15 469 GLN B O 1
ATOM 7874 N N . LEU B 1 470 ? 169.540 161.056 172.254 1.00 22.21 470 LEU B N 1
ATOM 7875 C CA . LEU B 1 470 ? 168.466 161.983 172.585 1.00 22.21 470 LEU B CA 1
ATOM 7876 C C . LEU B 1 470 ? 167.179 161.357 172.080 1.00 22.21 470 LEU B C 1
ATOM 7877 O O . LEU B 1 470 ? 166.794 161.574 170.929 1.00 22.21 470 LEU B O 1
ATOM 7882 N N . VAL B 1 471 ? 166.512 160.598 172.936 1.00 23.80 471 VAL B N 1
ATOM 7883 C CA . VAL B 1 471 ? 165.405 159.745 172.534 1.00 23.80 471 VAL B CA 1
ATOM 7884 C C . VAL B 1 471 ? 164.109 160.423 172.929 1.00 23.80 471 VAL B C 1
ATOM 7885 O O . VAL B 1 471 ? 163.964 160.867 174.071 1.00 23.80 471 VAL B O 1
ATOM 7889 N N . ILE B 1 472 ? 163.174 160.510 171.992 1.00 26.00 472 ILE B N 1
ATOM 7890 C CA . ILE B 1 472 ? 161.818 160.944 172.286 1.00 26.00 472 ILE B CA 1
ATOM 7891 C C . ILE B 1 472 ? 160.873 159.832 171.877 1.00 26.00 472 ILE B C 1
ATOM 7892 O O . ILE B 1 472 ? 160.722 159.551 170.683 1.00 26.00 472 ILE B O 1
ATOM 7897 N N . ASP B 1 473 ? 160.230 159.214 172.856 1.00 31.51 473 ASP B N 1
ATOM 7898 C CA . ASP B 1 473 ? 159.249 158.164 172.615 1.00 31.51 473 ASP B CA 1
ATOM 7899 C C . ASP B 1 473 ? 157.876 158.816 172.603 1.00 31.51 473 ASP B C 1
ATOM 7900 O O . ASP B 1 473 ? 157.398 159.277 173.640 1.00 31.51 473 ASP B O 1
ATOM 7905 N N . GLY B 1 474 ? 157.245 158.854 171.432 1.00 32.87 474 GLY B N 1
ATOM 7906 C CA . GLY B 1 474 ? 155.959 159.516 171.320 1.00 32.87 474 GLY B CA 1
ATOM 7907 C C . GLY B 1 474 ? 154.801 158.672 171.806 1.00 32.87 474 GLY B C 1
ATOM 7908 O O . GLY B 1 474 ? 153.734 159.204 172.126 1.00 32.87 474 GLY B O 1
ATOM 7909 N N . LYS B 1 475 ? 154.982 157.352 171.857 1.00 35.54 475 LYS B N 1
ATOM 7910 C CA . LYS B 1 475 ? 153.916 156.478 172.334 1.00 35.54 475 LYS B CA 1
ATOM 7911 C C . LYS B 1 475 ? 153.878 156.447 173.854 1.00 35.54 475 LYS B C 1
ATOM 7912 O O . LYS B 1 475 ? 152.822 156.647 174.465 1.00 35.54 475 LYS B O 1
ATOM 7918 N N . GLU B 1 476 ? 155.022 156.212 174.482 1.00 35.84 476 GLU B N 1
ATOM 7919 C CA . GLU B 1 476 ? 155.123 156.183 175.931 1.00 35.84 476 GLU B CA 1
ATOM 7920 C C . GLU B 1 476 ? 155.345 157.564 176.531 1.00 35.84 476 GLU B C 1
ATOM 7921 O O . GLU B 1 476 ? 155.482 157.672 177.754 1.00 35.84 476 GLU B O 1
ATOM 7927 N N . LYS B 1 477 ? 155.382 158.606 175.686 1.00 34.58 477 LYS B N 1
ATOM 7928 C CA . LYS B 1 477 ? 155.350 160.022 176.079 1.00 34.58 477 LYS B CA 1
ATOM 7929 C C . LYS B 1 477 ? 156.544 160.405 176.952 1.00 34.58 477 LYS B C 1
ATOM 7930 O O . LYS B 1 477 ? 156.395 161.023 178.007 1.00 34.58 477 LYS B O 1
ATOM 7936 N N . MET B 1 478 ? 157.738 160.047 176.496 1.00 32.74 478 MET B N 1
ATOM 7937 C CA . MET B 1 478 ? 158.969 160.201 177.254 1.00 32.74 478 MET B CA 1
ATOM 7938 C C . MET B 1 478 ? 159.935 161.068 176.464 1.00 32.74 478 MET B C 1
ATOM 7939 O O . MET B 1 478 ? 159.785 161.214 175.249 1.00 32.74 478 MET B O 1
ATOM 7944 N N . ILE B 1 479 ? 160.916 161.651 177.148 1.00 27.07 479 ILE B N 1
ATOM 7945 C CA . ILE B 1 479 ? 162.138 162.147 176.516 1.00 27.07 479 ILE B CA 1
ATOM 7946 C C . ILE B 1 479 ? 163.300 161.652 177.359 1.00 27.07 479 ILE B C 1
ATOM 7947 O O . ILE B 1 479 ? 163.442 162.036 178.526 1.00 27.07 479 ILE B O 1
ATOM 7952 N N . ARG B 1 480 ? 164.126 160.799 176.775 1.00 25.37 480 ARG B N 1
ATOM 7953 C CA . ARG B 1 480 ? 165.186 160.103 177.495 1.00 25.37 480 ARG B CA 1
ATOM 7954 C C . ARG B 1 480 ? 166.518 160.633 176.991 1.00 25.37 480 ARG B C 1
ATOM 7955 O O . ARG B 1 480 ? 166.982 160.232 175.923 1.00 25.37 480 ARG B O 1
ATOM 7963 N N . ILE B 1 481 ? 167.155 161.505 177.762 1.00 24.96 481 ILE B N 1
ATOM 7964 C CA . ILE B 1 481 ? 168.497 161.980 177.406 1.00 24.96 481 ILE B CA 1
ATOM 7965 C C . ILE B 1 481 ? 169.456 160.917 177.924 1.00 24.96 481 ILE B C 1
ATOM 7966 O O . ILE B 1 481 ? 170.048 161.020 179.000 1.00 24.96 481 ILE B O 1
ATOM 7971 N N . ASN B 1 482 ? 169.631 159.872 177.120 1.00 28.27 482 ASN B N 1
ATOM 7972 C CA . ASN B 1 482 ? 170.526 158.767 177.456 1.00 28.27 482 ASN B CA 1
ATOM 7973 C C . ASN B 1 482 ? 171.954 159.176 177.104 1.00 28.27 482 ASN B C 1
ATOM 7974 O O . ASN B 1 482 ? 172.578 158.679 176.168 1.00 28.27 482 ASN B O 1
ATOM 7979 N N . ALA B 1 483 ? 172.466 160.112 177.887 1.00 29.20 483 ALA B N 1
ATOM 7980 C CA . ALA B 1 483 ? 173.745 160.748 177.606 1.00 29.20 483 ALA B CA 1
ATOM 7981 C C . ALA B 1 483 ? 174.838 159.854 178.163 1.00 29.20 483 ALA B C 1
ATOM 7982 O O . ALA B 1 483 ? 175.212 159.958 179.331 1.00 29.20 483 ALA B O 1
ATOM 7984 N N . GLY B 1 484 ? 175.350 158.967 177.325 1.00 32.63 484 GLY B N 1
ATOM 7985 C CA . GLY B 1 484 ? 176.110 157.850 177.829 1.00 32.63 484 GLY B CA 1
ATOM 7986 C C . GLY B 1 484 ? 175.141 156.723 178.096 1.00 32.63 484 GLY B C 1
ATOM 7987 O O . GLY B 1 484 ? 173.930 156.950 178.161 1.00 32.63 484 GLY B O 1
ATOM 7988 N N . GLU B 1 485 ? 175.639 155.500 178.249 1.00 37.98 485 GLU B N 1
ATOM 7989 C CA . GLU B 1 485 ? 174.714 154.386 178.415 1.00 37.98 485 GLU B CA 1
ATOM 7990 C C . GLU B 1 485 ? 174.204 154.284 179.846 1.00 37.98 485 GLU B C 1
ATOM 7991 O O . GLU B 1 485 ? 173.276 153.516 180.120 1.00 37.98 485 GLU B O 1
ATOM 7997 N N . ASN B 1 486 ? 174.774 155.059 180.766 1.00 36.71 486 ASN B N 1
ATOM 7998 C CA . ASN B 1 486 ? 174.401 154.908 182.165 1.00 36.71 486 ASN B CA 1
ATOM 7999 C C . ASN B 1 486 ? 173.425 155.991 182.607 1.00 36.71 486 ASN B C 1
ATOM 8000 O O . ASN B 1 486 ? 172.487 155.716 183.364 1.00 36.71 486 ASN B O 1
ATOM 8005 N N . GLN B 1 487 ? 173.623 157.220 182.150 1.00 34.04 487 GLN B N 1
ATOM 8006 C CA . GLN B 1 487 ? 172.937 158.377 182.706 1.00 34.04 487 GLN B CA 1
ATOM 8007 C C . GLN B 1 487 ? 171.730 158.717 181.850 1.00 34.04 487 GLN B C 1
ATOM 8008 O O . GLN B 1 487 ? 171.877 159.176 180.714 1.00 34.04 487 GLN B O 1
ATOM 8014 N N . ILE B 1 488 ? 170.543 158.499 182.406 1.00 30.34 488 ILE B N 1
ATOM 8015 C CA . ILE B 1 488 ? 169.278 158.763 181.735 1.00 30.34 488 ILE B CA 1
ATOM 8016 C C . ILE B 1 488 ? 168.589 159.887 182.486 1.00 30.34 488 ILE B C 1
ATOM 8017 O O . ILE B 1 488 ? 168.423 159.807 183.707 1.00 30.34 488 ILE B O 1
ATOM 8022 N N . MET B 1 489 ? 168.211 160.940 181.772 1.00 27.09 489 MET B N 1
ATOM 8023 C CA . MET B 1 489 ? 167.390 161.999 182.338 1.00 27.09 489 MET B CA 1
ATOM 8024 C C . MET B 1 489 ? 165.980 161.837 181.795 1.00 27.09 489 MET B C 1
ATOM 8025 O O . MET B 1 489 ? 165.654 162.351 180.722 1.00 27.09 489 MET B O 1
ATOM 8030 N N . LEU B 1 490 ? 165.156 161.114 182.531 1.00 28.27 490 LEU B N 1
ATOM 8031 C CA . LEU B 1 490 ? 163.827 160.730 182.095 1.00 28.27 490 LEU B CA 1
ATOM 8032 C C . LEU B 1 490 ? 162.806 161.800 182.434 1.00 28.27 490 LEU B C 1
ATOM 8033 O O . LEU B 1 490 ? 162.817 162.359 183.532 1.00 28.27 490 LEU B O 1
ATOM 8038 N N . GLN B 1 491 ? 161.917 162.079 181.481 1.00 28.58 491 GLN B N 1
ATOM 8039 C CA . GLN B 1 491 ? 160.785 162.978 181.702 1.00 28.58 491 GLN B CA 1
ATOM 8040 C C . GLN B 1 491 ? 159.553 162.349 181.061 1.00 28.58 491 GLN B C 1
ATOM 8041 O O . GLN B 1 491 ? 159.412 162.364 179.836 1.00 28.58 491 GLN B O 1
ATOM 8047 N N . GLN B 1 492 ? 158.662 161.812 181.885 1.00 32.33 492 GLN B N 1
ATOM 8048 C CA . GLN B 1 492 ? 157.400 161.286 181.397 1.00 32.33 492 GLN B CA 1
ATOM 8049 C C . GLN B 1 492 ? 156.441 162.424 181.055 1.00 32.33 492 GLN B C 1
ATOM 8050 O O . GLN B 1 492 ? 156.759 163.607 181.186 1.00 32.33 492 GLN B O 1
ATOM 8056 N N . ASP B 1 493 ? 155.243 162.055 180.604 1.00 35.61 493 ASP B N 1
ATOM 8057 C CA . ASP B 1 493 ? 154.186 163.051 180.488 1.00 35.61 493 ASP B CA 1
ATOM 8058 C C . ASP B 1 493 ? 153.560 163.331 181.845 1.00 35.61 493 ASP B C 1
ATOM 8059 O O . ASP B 1 493 ? 153.045 164.428 182.086 1.00 35.61 493 ASP B O 1
ATOM 8064 N N . LYS B 1 494 ? 153.596 162.349 182.743 1.00 35.63 494 LYS B N 1
ATOM 8065 C CA . LYS B 1 494 ? 153.022 162.495 184.073 1.00 35.63 494 LYS B CA 1
ATOM 8066 C C . LYS B 1 494 ? 154.068 162.548 185.180 1.00 35.63 494 LYS B C 1
ATOM 8067 O O . LYS B 1 494 ? 153.743 162.961 186.295 1.00 35.63 494 LYS B O 1
ATOM 8073 N N . ASP B 1 495 ? 155.309 162.138 184.915 1.00 34.25 495 ASP B N 1
ATOM 8074 C CA . ASP B 1 495 ? 156.348 162.058 185.934 1.00 34.25 495 ASP B CA 1
ATOM 8075 C C . ASP B 1 495 ? 157.610 162.741 185.434 1.00 34.25 495 ASP B C 1
ATOM 8076 O O . ASP B 1 495 ? 157.618 163.320 184.346 1.00 34.25 495 ASP B O 1
ATOM 8081 N N . ILE B 1 496 ? 158.672 162.675 186.234 1.00 30.70 496 ILE B N 1
ATOM 8082 C CA . ILE B 1 496 ? 160.011 163.065 185.809 1.00 30.70 496 ILE B CA 1
ATOM 8083 C C . ILE B 1 496 ? 160.993 162.192 186.577 1.00 30.70 496 ILE B C 1
ATOM 8084 O O . ILE B 1 496 ? 160.627 161.576 187.585 1.00 30.70 496 ILE B O 1
ATOM 8089 N N . SER B 1 497 ? 162.222 162.096 186.081 1.00 27.51 497 SER B N 1
ATOM 8090 C CA . SER B 1 497 ? 163.268 161.383 186.791 1.00 27.51 497 SER B CA 1
ATOM 8091 C C . SER B 1 497 ? 164.614 161.993 186.446 1.00 27.51 497 SER B C 1
ATOM 8092 O O . SER B 1 497 ? 164.718 162.900 185.619 1.00 27.51 497 SER B O 1
ATOM 8095 N N . LEU B 1 498 ? 165.647 161.496 187.114 1.00 27.55 498 LEU B N 1
ATOM 8096 C CA . LEU B 1 498 ? 167.018 161.839 186.778 1.00 27.55 498 LEU B CA 1
ATOM 8097 C C . LEU B 1 498 ? 167.877 160.696 187.291 1.00 27.55 498 LEU B C 1
ATOM 8098 O O . LEU B 1 498 ? 168.191 160.651 188.481 1.00 27.55 498 LEU B O 1
ATOM 8103 N N . SER B 1 499 ? 168.271 159.794 186.405 1.00 31.69 499 SER B N 1
ATOM 8104 C CA . SER B 1 499 ? 168.911 158.550 186.804 1.00 31.69 499 SER B CA 1
ATOM 8105 C C . SER B 1 499 ? 170.399 158.620 186.516 1.00 31.69 499 SER B C 1
ATOM 8106 O O . SER B 1 499 ? 170.807 158.941 185.397 1.00 31.69 499 SER B O 1
ATOM 8109 N N . THR B 1 500 ? 171.201 158.313 187.530 1.00 35.76 500 THR B N 1
ATOM 8110 C CA . THR B 1 500 ? 172.644 158.486 187.493 1.00 35.76 500 THR B CA 1
ATOM 8111 C C . THR B 1 500 ? 173.289 157.134 187.773 1.00 35.76 500 THR B C 1
ATOM 8112 O O . THR B 1 500 ? 172.632 156.214 188.264 1.00 35.76 500 THR B O 1
ATOM 8116 N N . LYS B 1 501 ? 174.570 156.998 187.434 1.00 39.31 501 LYS B N 1
ATOM 8117 C CA . LYS B 1 501 ? 175.337 155.841 187.866 1.00 39.31 501 LYS B CA 1
ATOM 8118 C C . LYS B 1 501 ? 176.210 156.147 189.080 1.00 39.31 501 LYS B C 1
ATOM 8119 O O . LYS B 1 501 ? 176.171 155.411 190.070 1.00 39.31 501 LYS B O 1
ATOM 8125 N N . LYS B 1 502 ? 177.002 157.221 189.031 1.00 39.65 502 LYS B N 1
ATOM 8126 C CA . LYS B 1 502 ? 177.998 157.450 190.072 1.00 39.65 502 LYS B CA 1
ATOM 8127 C C . LYS B 1 502 ? 177.739 158.691 190.914 1.00 39.65 502 LYS B C 1
ATOM 8128 O O . LYS B 1 502 ? 177.594 158.574 192.133 1.00 39.65 502 LYS B O 1
ATOM 8134 N N . GLU B 1 503 ? 177.664 159.877 190.324 1.00 38.67 503 GLU B N 1
ATOM 8135 C CA . GLU B 1 503 ? 177.741 161.075 191.146 1.00 38.67 503 GLU B CA 1
ATOM 8136 C C . GLU B 1 503 ? 176.958 162.217 190.532 1.00 38.67 503 GLU B C 1
ATOM 8137 O O . GLU B 1 503 ? 177.092 162.501 189.341 1.00 38.67 503 GLU B O 1
ATOM 8143 N N . LEU B 1 504 ? 176.155 162.874 191.361 1.00 35.00 504 LEU B N 1
ATOM 8144 C CA . LEU B 1 504 ? 175.356 164.023 190.974 1.00 35.00 504 LEU B CA 1
ATOM 8145 C C . LEU B 1 504 ? 175.960 165.272 191.597 1.00 35.00 504 LEU B C 1
ATOM 8146 O O . LEU B 1 504 ? 176.625 165.191 192.633 1.00 35.00 504 LEU B O 1
ATOM 8151 N N . THR B 1 505 ? 175.754 166.424 190.963 1.00 33.32 505 THR B N 1
ATOM 8152 C CA . THR B 1 505 ? 176.385 167.655 191.416 1.00 33.32 505 THR B CA 1
ATOM 8153 C C . THR B 1 505 ? 175.457 168.836 191.172 1.00 33.32 505 THR B C 1
ATOM 8154 O O . THR B 1 505 ? 174.870 168.955 190.095 1.00 33.32 505 THR B O 1
ATOM 8158 N N . LEU B 1 506 ? 175.327 169.703 192.175 1.00 35.63 506 LEU B N 1
ATOM 8159 C CA . LEU B 1 506 ? 174.642 170.984 192.053 1.00 35.63 506 LEU B CA 1
ATOM 8160 C C . LEU B 1 506 ? 175.607 172.100 192.415 1.00 35.63 506 LEU B C 1
ATOM 8161 O O . LEU B 1 506 ? 176.156 172.112 193.520 1.00 35.63 506 LEU B O 1
ATOM 8166 N N . LYS B 1 507 ? 175.808 173.039 191.496 1.00 36.42 507 LYS B N 1
ATOM 8167 C CA . LYS B 1 507 ? 176.700 174.174 191.715 1.00 36.42 507 LYS B CA 1
ATOM 8168 C C . LYS B 1 507 ? 175.951 175.451 191.370 1.00 36.42 507 LYS B C 1
ATOM 8169 O O . LYS B 1 507 ? 175.990 175.903 190.223 1.00 36.42 507 LYS B O 1
ATOM 8175 N N . ALA B 1 508 ? 175.281 176.036 192.359 1.00 42.51 508 ALA B N 1
ATOM 8176 C CA . ALA B 1 508 ? 174.506 177.249 192.152 1.00 42.51 508 ALA B CA 1
ATOM 8177 C C . ALA B 1 508 ? 174.933 178.282 193.181 1.00 42.51 508 ALA B C 1
ATOM 8178 O O . ALA B 1 508 ? 175.808 178.021 194.006 1.00 42.51 508 ALA B O 1
ATOM 8180 N N . GLN B 1 509 ? 174.323 179.466 193.116 1.00 47.79 509 GLN B N 1
ATOM 8181 C CA . GLN B 1 509 ? 174.499 180.421 194.205 1.00 47.79 509 GLN B CA 1
ATOM 8182 C C . GLN B 1 509 ? 173.439 180.210 195.276 1.00 47.79 509 GLN B C 1
ATOM 8183 O O . GLN B 1 509 ? 173.761 179.970 196.445 1.00 47.79 509 GLN B O 1
ATOM 8189 N N . THR B 1 510 ? 172.168 180.291 194.894 1.00 46.76 510 THR B N 1
ATOM 8190 C CA . THR B 1 510 ? 171.065 179.958 195.779 1.00 46.76 510 THR B CA 1
ATOM 8191 C C . THR B 1 510 ? 170.346 178.737 195.230 1.00 46.76 510 THR B C 1
ATOM 8192 O O . THR B 1 510 ? 170.533 178.361 194.073 1.00 46.76 510 THR B O 1
ATOM 8196 N N . MET B 1 511 ? 169.520 178.122 196.068 1.00 44.73 511 MET B N 1
ATOM 8197 C CA . MET B 1 511 ? 168.750 176.953 195.668 1.00 44.73 511 MET B CA 1
ATOM 8198 C C . MET B 1 511 ? 167.429 176.942 196.412 1.00 44.73 511 MET B C 1
ATOM 8199 O O . MET B 1 511 ? 167.373 177.287 197.595 1.00 44.73 511 MET B O 1
ATOM 8204 N N . ASN B 1 512 ? 166.370 176.545 195.714 1.00 42.23 512 ASN B N 1
ATOM 8205 C CA . ASN B 1 512 ? 165.039 176.435 196.287 1.00 42.23 512 ASN B CA 1
ATOM 8206 C C . ASN B 1 512 ? 164.459 175.080 195.924 1.00 42.23 512 ASN B C 1
ATOM 8207 O O . ASN B 1 512 ? 164.738 174.550 194.846 1.00 42.23 512 ASN B O 1
ATOM 8212 N N . ALA B 1 513 ? 163.661 174.522 196.826 1.00 45.00 513 ALA B N 1
ATOM 8213 C CA . ALA B 1 513 ? 162.848 173.347 196.545 1.00 45.00 513 ALA B CA 1
ATOM 8214 C C . ALA B 1 513 ? 161.457 173.637 197.077 1.00 45.00 513 ALA B C 1
ATOM 8215 O O . ALA B 1 513 ? 161.319 174.286 198.116 1.00 45.00 513 ALA B O 1
ATOM 8217 N N . THR B 1 514 ? 160.430 173.207 196.351 1.00 44.71 514 THR B N 1
ATOM 8218 C CA . THR B 1 514 ? 159.054 173.511 196.725 1.00 44.71 514 THR B CA 1
ATOM 8219 C C . THR B 1 514 ? 158.165 172.348 196.327 1.00 44.71 514 THR B C 1
ATOM 8220 O O . THR B 1 514 ? 157.819 172.207 195.151 1.00 44.71 514 THR B O 1
ATOM 8224 N N . MET B 1 515 ? 157.786 171.528 197.299 1.00 47.58 515 MET B N 1
ATOM 8225 C CA . MET B 1 515 ? 156.907 170.393 197.054 1.00 47.58 515 MET B CA 1
ATOM 8226 C C . MET B 1 515 ? 155.707 170.512 197.976 1.00 47.58 515 MET B C 1
ATOM 8227 O O . MET B 1 515 ? 155.870 170.591 199.197 1.00 47.58 515 MET B O 1
ATOM 8232 N N . ASP B 1 516 ? 154.506 170.514 197.398 1.00 50.67 516 ASP B N 1
ATOM 8233 C CA . ASP B 1 516 ? 153.315 170.818 198.182 1.00 50.67 516 ASP B CA 1
ATOM 8234 C C . ASP B 1 516 ? 152.717 169.587 198.850 1.00 50.67 516 ASP B C 1
ATOM 8235 O O . ASP B 1 516 ? 152.143 169.702 199.940 1.00 50.67 516 ASP B O 1
ATOM 8240 N N . LYS B 1 517 ? 152.823 168.411 198.229 1.00 52.21 517 LYS B N 1
ATOM 8241 C CA . LYS B 1 517 ? 152.251 167.218 198.843 1.00 52.21 517 LYS B CA 1
ATOM 8242 C C . LYS B 1 517 ? 153.201 166.608 199.864 1.00 52.21 517 LYS B C 1
ATOM 8243 O O . LYS B 1 517 ? 152.846 166.448 201.036 1.00 52.21 517 LYS B O 1
ATOM 8249 N N . SER B 1 518 ? 154.409 166.253 199.443 1.00 53.11 518 SER B N 1
ATOM 8250 C CA . SER B 1 518 ? 155.356 165.641 200.364 1.00 53.11 518 SER B CA 1
ATOM 8251 C C . SER B 1 518 ? 156.767 165.863 199.849 1.00 53.11 518 SER B C 1
ATOM 8252 O O . SER B 1 518 ? 156.974 166.249 198.699 1.00 53.11 518 SER B O 1
ATOM 8255 N N . LEU B 1 519 ? 157.736 165.614 200.723 1.00 50.32 519 LEU B N 1
ATOM 8256 C CA . LEU B 1 519 ? 159.148 165.652 200.374 1.00 50.32 519 LEU B CA 1
ATOM 8257 C C . LEU B 1 519 ? 159.857 164.585 201.187 1.00 50.32 519 LEU B C 1
ATOM 8258 O O . LEU B 1 519 ? 159.578 164.424 202.378 1.00 50.32 519 LEU B O 1
ATOM 8263 N N . ALA B 1 520 ? 160.755 163.847 200.545 1.00 47.63 520 ALA B N 1
ATOM 8264 C CA . ALA B 1 520 ? 161.579 162.869 201.234 1.00 47.63 520 ALA B CA 1
ATOM 8265 C C . ALA B 1 520 ? 162.947 162.834 200.583 1.00 47.63 520 ALA B C 1
ATOM 8266 O O . ALA B 1 520 ? 163.055 162.615 199.374 1.00 47.63 520 ALA B O 1
ATOM 8268 N N . MET B 1 521 ? 163.984 163.047 201.382 1.00 48.80 521 MET B N 1
ATOM 8269 C CA . MET B 1 521 ? 165.365 162.881 200.951 1.00 48.80 521 MET B CA 1
ATOM 8270 C C . MET B 1 521 ? 165.925 161.666 201.670 1.00 48.80 521 MET B C 1
ATOM 8271 O O . MET B 1 521 ? 165.704 161.501 202.873 1.00 48.80 521 MET B O 1
ATOM 8276 N N . SER B 1 522 ? 166.622 160.803 200.939 1.00 48.03 522 SER B N 1
ATOM 8277 C CA . SER B 1 522 ? 167.163 159.583 201.518 1.00 48.03 522 SER B CA 1
ATOM 8278 C C . SER B 1 522 ? 168.522 159.286 200.909 1.00 48.03 522 SER B C 1
ATOM 8279 O O . SER B 1 522 ? 168.649 159.175 199.687 1.00 48.03 522 SER B O 1
ATOM 8282 N N . GLY B 1 523 ? 169.530 159.162 201.759 1.00 48.99 523 GLY B N 1
ATOM 8283 C CA . GLY B 1 523 ? 170.832 158.731 201.307 1.00 48.99 523 GLY B CA 1
ATOM 8284 C C . GLY B 1 523 ? 171.420 157.718 202.257 1.00 48.99 523 GLY B C 1
ATOM 8285 O O . GLY B 1 523 ? 171.541 157.985 203.454 1.00 48.99 523 GLY B O 1
ATOM 8286 N N . LYS B 1 524 ? 171.781 156.548 201.745 1.00 50.29 524 LYS B N 1
ATOM 8287 C CA . LYS B 1 524 ? 172.294 155.510 202.620 1.00 50.29 524 LYS B CA 1
ATOM 8288 C C . LYS B 1 524 ? 173.739 155.797 203.004 1.00 50.29 524 LYS B C 1
ATOM 8289 O O . LYS B 1 524 ? 174.474 156.495 202.297 1.00 50.29 524 LYS B O 1
ATOM 8295 N N . ASN B 1 525 ? 174.089 155.338 204.205 1.00 55.21 525 ASN B N 1
ATOM 8296 C CA . ASN B 1 525 ? 175.454 155.134 204.729 1.00 55.21 525 ASN B CA 1
ATOM 8297 C C . ASN B 1 525 ? 176.111 156.471 205.084 1.00 55.21 525 ASN B C 1
ATOM 8298 O O . ASN B 1 525 ? 177.103 156.450 205.830 1.00 55.21 525 ASN B O 1
ATOM 8303 N N . SER B 1 526 ? 175.555 157.621 204.687 1.00 55.26 526 SER B N 1
ATOM 8304 C CA . SER B 1 526 ? 175.999 158.944 205.126 1.00 55.26 526 SER B CA 1
ATOM 8305 C C . SER B 1 526 ? 175.001 159.996 204.666 1.00 55.26 526 SER B C 1
ATOM 8306 O O . SER B 1 526 ? 174.578 159.986 203.506 1.00 55.26 526 SER B O 1
ATOM 8309 N N . VAL B 1 527 ? 174.645 160.911 205.566 1.00 53.72 527 VAL B N 1
ATOM 8310 C CA . VAL B 1 527 ? 173.913 162.128 205.233 1.00 53.72 527 VAL B CA 1
ATOM 8311 C C . VAL B 1 527 ? 174.540 163.275 206.009 1.00 53.72 527 VAL B C 1
ATOM 8312 O O . VAL B 1 527 ? 174.584 163.240 207.243 1.00 53.72 527 VAL B O 1
ATOM 8316 N N . GLU B 1 528 ? 175.020 164.287 205.295 1.00 52.24 528 GLU B N 1
ATOM 8317 C CA . GLU B 1 528 ? 175.587 165.474 205.917 1.00 52.24 528 GLU B CA 1
ATOM 8318 C C . GLU B 1 528 ? 174.854 166.699 205.403 1.00 52.24 528 GLU B C 1
ATOM 8319 O O . GLU B 1 528 ? 174.573 166.798 204.206 1.00 52.24 528 GLU B O 1
ATOM 8325 N N . ILE B 1 529 ? 174.550 167.628 206.302 1.00 53.66 529 ILE B N 1
ATOM 8326 C CA . ILE B 1 529 ? 173.925 168.899 205.956 1.00 53.66 529 ILE B CA 1
ATOM 8327 C C . ILE B 1 529 ? 174.727 170.004 206.626 1.00 53.66 529 ILE B C 1
ATOM 8328 O O . ILE B 1 529 ? 174.798 170.069 207.859 1.00 53.66 529 ILE B O 1
ATOM 8333 N N . LYS B 1 530 ? 175.328 170.875 205.820 1.00 53.71 530 LYS B N 1
ATOM 8334 C CA . LYS B 1 530 ? 176.285 171.856 206.310 1.00 53.71 530 LYS B CA 1
ATOM 8335 C C . LYS B 1 530 ? 175.828 173.259 205.953 1.00 53.71 530 LYS B C 1
ATOM 8336 O O . LYS B 1 530 ? 175.558 173.549 204.784 1.00 53.71 530 LYS B O 1
ATOM 8342 N N . GLY B 1 531 ? 175.756 174.128 206.958 1.00 61.56 531 GLY B N 1
ATOM 8343 C CA . GLY B 1 531 ? 175.428 175.523 206.734 1.00 61.56 531 GLY B CA 1
ATOM 8344 C C . GLY B 1 531 ? 175.911 176.376 207.886 1.00 61.56 531 GLY B C 1
ATOM 8345 O O . GLY B 1 531 ? 176.109 175.892 209.005 1.00 61.56 531 GLY B O 1
ATOM 8346 N N . ALA B 1 532 ? 176.102 177.665 207.596 1.00 65.07 532 ALA B N 1
ATOM 8347 C CA . ALA B 1 532 ? 176.510 178.597 208.642 1.00 65.07 532 ALA B CA 1
ATOM 8348 C C . ALA B 1 532 ? 175.352 178.915 209.580 1.00 65.07 532 ALA B C 1
ATOM 8349 O O . ALA B 1 532 ? 175.566 179.315 210.730 1.00 65.07 532 ALA B O 1
ATOM 8351 N N . LYS B 1 533 ? 174.120 178.758 209.104 1.00 65.37 533 LYS B N 1
ATOM 8352 C CA . LYS B 1 533 ? 172.935 178.874 209.942 1.00 65.37 533 LYS B CA 1
ATOM 8353 C C . LYS B 1 533 ? 172.002 177.728 209.596 1.00 65.37 533 LYS B C 1
ATOM 8354 O O . LYS B 1 533 ? 171.281 177.792 208.597 1.00 65.37 533 LYS B O 1
ATOM 8360 N N . ILE B 1 534 ? 172.023 176.681 210.411 1.00 62.11 534 ILE B N 1
ATOM 8361 C CA . ILE B 1 534 ? 171.221 175.488 210.184 1.00 62.11 534 ILE B CA 1
ATOM 8362 C C . ILE B 1 534 ? 170.052 175.506 211.162 1.00 62.11 534 ILE B C 1
ATOM 8363 O O . ILE B 1 534 ? 170.242 175.706 212.368 1.00 62.11 534 ILE B O 1
ATOM 8368 N N . ASN B 1 535 ? 168.843 175.330 210.635 1.00 61.85 535 ASN B N 1
ATOM 8369 C CA . ASN B 1 535 ? 167.654 175.286 211.469 1.00 61.85 535 ASN B CA 1
ATOM 8370 C C . ASN B 1 535 ? 166.610 174.407 210.807 1.00 61.85 535 ASN B C 1
ATOM 8371 O O . ASN B 1 535 ? 166.627 174.202 209.593 1.00 61.85 535 ASN B O 1
ATOM 8376 N N . LEU B 1 536 ? 165.704 173.888 211.624 1.00 61.68 536 LEU B N 1
ATOM 8377 C CA . LEU B 1 536 ? 164.601 173.060 211.167 1.00 61.68 536 LEU B CA 1
ATOM 8378 C C . LEU B 1 536 ? 163.304 173.699 211.630 1.00 61.68 536 LEU B C 1
ATOM 8379 O O . LEU B 1 536 ? 163.139 173.982 212.821 1.00 61.68 536 LEU B O 1
ATOM 8384 N N . THR B 1 537 ? 162.394 173.933 210.695 1.00 61.22 537 THR B N 1
ATOM 8385 C CA . THR B 1 537 ? 161.097 174.492 211.035 1.00 61.22 537 THR B CA 1
ATOM 8386 C C . THR B 1 537 ? 160.007 173.498 210.674 1.00 61.22 537 THR B C 1
ATOM 8387 O O . THR B 1 537 ? 160.262 172.529 209.961 1.00 61.22 537 THR B O 1
ATOM 8391 N N . SER C 1 2 ? 151.164 195.074 89.922 1.00 25.96 2 SER C N 1
ATOM 8392 C CA . SER C 1 2 ? 152.226 194.080 89.971 1.00 25.96 2 SER C CA 1
ATOM 8393 C C . SER C 1 2 ? 153.413 194.517 89.130 1.00 25.96 2 SER C C 1
ATOM 8394 O O . SER C 1 2 ? 153.952 193.736 88.351 1.00 25.96 2 SER C O 1
ATOM 8397 N N . HIS C 1 3 ? 153.817 195.773 89.280 1.00 28.18 3 HIS C N 1
ATOM 8398 C CA . HIS C 1 3 ? 154.951 196.286 88.531 1.00 28.18 3 HIS C CA 1
ATOM 8399 C C . HIS C 1 3 ? 155.721 197.271 89.392 1.00 28.18 3 HIS C C 1
ATOM 8400 O O . HIS C 1 3 ? 155.133 197.993 90.198 1.00 28.18 3 HIS C O 1
ATOM 8407 N N . GLN C 1 4 ? 157.043 197.290 89.196 1.00 27.40 4 GLN C N 1
ATOM 8408 C CA . GLN C 1 4 ? 157.930 198.380 89.612 1.00 27.40 4 GLN C CA 1
ATOM 8409 C C . GLN C 1 4 ? 157.903 198.628 91.122 1.00 27.40 4 GLN C C 1
ATOM 8410 O O . GLN C 1 4 ? 157.448 199.671 91.591 1.00 27.40 4 GLN C O 1
ATOM 8416 N N . LEU C 1 5 ? 158.384 197.657 91.884 1.00 26.27 5 LEU C N 1
ATOM 8417 C CA . LEU C 1 5 ? 158.549 197.900 93.308 1.00 26.27 5 LEU C CA 1
ATOM 8418 C C . LEU C 1 5 ? 159.743 198.814 93.531 1.00 26.27 5 LEU C C 1
ATOM 8419 O O . LEU C 1 5 ? 160.657 198.877 92.707 1.00 26.27 5 LEU C O 1
ATOM 8424 N N . LYS C 1 6 ? 159.721 199.548 94.636 1.00 28.59 6 LYS C N 1
ATOM 8425 C CA . LYS C 1 6 ? 160.827 200.407 95.029 1.00 28.59 6 LYS C CA 1
ATOM 8426 C C . LYS C 1 6 ? 161.255 200.058 96.446 1.00 28.59 6 LYS C C 1
ATOM 8427 O O . LYS C 1 6 ? 160.419 199.762 97.304 1.00 28.59 6 LYS C O 1
ATOM 8433 N N . ILE C 1 7 ? 162.561 200.066 96.680 1.00 26.80 7 ILE C N 1
ATOM 8434 C CA . ILE C 1 7 ? 163.136 199.633 97.947 1.00 26.80 7 ILE C CA 1
ATOM 8435 C C . ILE C 1 7 ? 163.739 200.841 98.638 1.00 26.80 7 ILE C C 1
ATOM 8436 O O . ILE C 1 7 ? 164.699 201.436 98.135 1.00 26.80 7 ILE C O 1
ATOM 8441 N N . ILE C 1 8 ? 163.178 201.204 99.782 1.00 26.37 8 ILE C N 1
ATOM 8442 C CA . ILE C 1 8 ? 163.687 202.298 100.595 1.00 26.37 8 ILE C CA 1
ATOM 8443 C C . ILE C 1 8 ? 164.624 201.703 101.631 1.00 26.37 8 ILE C C 1
ATOM 8444 O O . ILE C 1 8 ? 164.182 200.992 102.539 1.00 26.37 8 ILE C O 1
ATOM 8449 N N . ALA C 1 9 ? 165.915 201.974 101.495 1.00 26.47 9 ALA C N 1
ATOM 8450 C CA . ALA C 1 9 ? 166.930 201.459 102.403 1.00 26.47 9 ALA C CA 1
ATOM 8451 C C . ALA C 1 9 ? 167.492 202.616 103.211 1.00 26.47 9 ALA C C 1
ATOM 8452 O O . ALA C 1 9 ? 168.065 203.548 102.635 1.00 26.47 9 ALA C O 1
ATOM 8454 N N . ASP C 1 10 ? 167.329 202.539 104.539 1.00 26.75 10 ASP C N 1
ATOM 8455 C CA . ASP C 1 10 ? 167.726 203.584 105.491 1.00 26.75 10 ASP C CA 1
ATOM 8456 C C . ASP C 1 10 ? 167.101 204.933 105.143 1.00 26.75 10 ASP C C 1
ATOM 8457 O O . ASP C 1 10 ? 167.783 205.956 105.076 1.00 26.75 10 ASP C O 1
ATOM 8462 N N . GLY C 1 11 ? 165.796 204.933 104.891 1.00 29.14 11 GLY C N 1
ATOM 8463 C CA . GLY C 1 11 ? 165.081 206.154 104.594 1.00 29.14 11 GLY C CA 1
ATOM 8464 C C . GLY C 1 11 ? 165.330 206.742 103.223 1.00 29.14 11 GLY C C 1
ATOM 8465 O O . GLY C 1 11 ? 164.778 207.806 102.918 1.00 29.14 11 GLY C O 1
ATOM 8466 N N . LYS C 1 12 ? 166.129 206.089 102.382 1.00 31.97 12 LYS C N 1
ATOM 8467 C CA . LYS C 1 12 ? 166.491 206.613 101.075 1.00 31.97 12 LYS C CA 1
ATOM 8468 C C . LYS C 1 12 ? 166.189 205.568 100.016 1.00 31.97 12 LYS C C 1
ATOM 8469 O O . LYS C 1 12 ? 166.721 204.455 100.073 1.00 31.97 12 LYS C O 1
ATOM 8475 N N . ALA C 1 13 ? 165.342 205.932 99.056 1.00 30.12 13 ALA C N 1
ATOM 8476 C CA . ALA C 1 13 ? 164.912 204.994 98.028 1.00 30.12 13 ALA C CA 1
ATOM 8477 C C . ALA C 1 13 ? 166.058 204.679 97.080 1.00 30.12 13 ALA C C 1
ATOM 8478 O O . ALA C 1 13 ? 166.849 205.557 96.726 1.00 30.12 13 ALA C O 1
ATOM 8480 N N . LEU C 1 14 ? 166.143 203.421 96.672 1.00 33.32 14 LEU C N 1
ATOM 8481 C CA . LEU C 1 14 ? 167.286 202.909 95.933 1.00 33.32 14 LEU C CA 1
ATOM 8482 C C . LEU C 1 14 ? 166.931 202.784 94.459 1.00 33.32 14 LEU C C 1
ATOM 8483 O O . LEU C 1 14 ? 165.816 202.380 94.115 1.00 33.32 14 LEU C O 1
ATOM 8488 N N . SER C 1 15 ? 167.882 203.131 93.594 1.00 37.73 15 SER C N 1
ATOM 8489 C CA . SER C 1 15 ? 167.707 202.996 92.158 1.00 37.73 15 SER C CA 1
ATOM 8490 C C . SER C 1 15 ? 168.961 202.512 91.448 1.00 37.73 15 SER C C 1
ATOM 8491 O O . SER C 1 15 ? 168.933 202.342 90.224 1.00 37.73 15 SER C O 1
ATOM 8494 N N . LEU C 1 16 ? 170.057 202.287 92.170 1.00 33.58 16 LEU C N 1
ATOM 8495 C CA . LEU C 1 16 ? 171.292 201.875 91.514 1.00 33.58 16 LEU C CA 1
ATOM 8496 C C . LEU C 1 16 ? 171.279 200.388 91.184 1.00 33.58 16 LEU C C 1
ATOM 8497 O O . LEU C 1 16 ? 171.901 199.960 90.208 1.00 33.58 16 LEU C O 1
ATOM 8502 N N . LEU C 1 17 ? 170.564 199.589 91.975 1.00 29.24 17 LEU C N 1
ATOM 8503 C CA . LEU C 1 17 ? 170.581 198.132 91.875 1.00 29.24 17 LEU C CA 1
ATOM 8504 C C . LEU C 1 17 ? 169.146 197.630 91.802 1.00 29.24 17 LEU C C 1
ATOM 8505 O O . LEU C 1 17 ? 168.407 197.719 92.786 1.00 29.24 17 LEU C O 1
ATOM 8510 N N . ALA C 1 18 ? 168.755 197.092 90.654 1.00 25.25 18 ALA C N 1
ATOM 8511 C CA . ALA C 1 18 ? 167.418 196.535 90.530 1.00 25.25 18 ALA C CA 1
ATOM 8512 C C . ALA C 1 18 ? 167.344 195.182 91.223 1.00 25.25 18 ALA C C 1
ATOM 8513 O O . ALA C 1 18 ? 168.349 194.487 91.382 1.00 25.25 18 ALA C O 1
ATOM 8515 N N . ALA C 1 19 ? 166.139 194.809 91.636 1.00 17.67 19 ALA C N 1
ATOM 8516 C CA . ALA C 1 19 ? 165.917 193.562 92.352 1.00 17.67 19 ALA C CA 1
ATOM 8517 C C . ALA C 1 19 ? 165.554 192.469 91.358 1.00 17.67 19 ALA C C 1
ATOM 8518 O O . ALA C 1 19 ? 164.673 192.661 90.517 1.00 17.67 19 ALA C O 1
ATOM 8520 N N . VAL C 1 20 ? 166.233 191.325 91.446 1.00 15.00 20 VAL C N 1
ATOM 8521 C CA . VAL C 1 20 ? 165.908 190.248 90.520 1.00 15.00 20 VAL C CA 1
ATOM 8522 C C . VAL C 1 20 ? 165.096 189.155 91.198 1.00 15.00 20 VAL C C 1
ATOM 8523 O O . VAL C 1 20 ? 164.708 188.182 90.545 1.00 15.00 20 VAL C O 1
ATOM 8527 N N . ASP C 1 21 ? 164.825 189.285 92.496 1.00 15.44 21 ASP C N 1
ATOM 8528 C CA . ASP C 1 21 ? 164.031 188.319 93.242 1.00 15.44 21 ASP C CA 1
ATOM 8529 C C . ASP C 1 21 ? 163.560 188.953 94.539 1.00 15.44 21 ASP C C 1
ATOM 8530 O O . ASP C 1 21 ? 164.325 189.652 95.204 1.00 15.44 21 ASP C O 1
ATOM 8535 N N . VAL C 1 22 ? 162.299 188.711 94.893 1.00 13.52 22 VAL C N 1
ATOM 8536 C CA . VAL C 1 22 ? 161.749 189.064 96.200 1.00 13.52 22 VAL C CA 1
ATOM 8537 C C . VAL C 1 22 ? 160.970 187.858 96.702 1.00 13.52 22 VAL C C 1
ATOM 8538 O O . VAL C 1 22 ? 160.206 187.255 95.943 1.00 13.52 22 VAL C O 1
ATOM 8542 N N . ASP C 1 23 ? 161.174 187.492 97.965 1.00 13.46 23 ASP C N 1
ATOM 8543 C CA . ASP C 1 23 ? 160.421 186.424 98.610 1.00 13.46 23 ASP C CA 1
ATOM 8544 C C . ASP C 1 23 ? 160.094 186.883 100.019 1.00 13.46 23 ASP C C 1
ATOM 8545 O O . ASP C 1 23 ? 160.947 186.809 100.906 1.00 13.46 23 ASP C O 1
ATOM 8550 N N . THR C 1 24 ? 158.866 187.342 100.228 1.00 13.53 24 THR C N 1
ATOM 8551 C CA . THR C 1 24 ? 158.415 187.837 101.521 1.00 13.53 24 THR C CA 1
ATOM 8552 C C . THR C 1 24 ? 157.554 186.774 102.178 1.00 13.53 24 THR C C 1
ATOM 8553 O O . THR C 1 24 ? 156.536 186.372 101.614 1.00 13.53 24 THR C O 1
ATOM 8557 N N . CYS C 1 25 ? 157.954 186.322 103.361 1.00 14.61 25 CYS C N 1
ATOM 8558 C CA . CYS C 1 25 ? 157.265 185.238 104.046 1.00 14.61 25 CYS C CA 1
ATOM 8559 C C . CYS C 1 25 ? 156.792 185.714 105.406 1.00 14.61 25 CYS C C 1
ATOM 8560 O O . CYS C 1 25 ? 157.598 185.847 106.329 1.00 14.61 25 CYS C O 1
ATOM 8563 N N . TYR C 1 26 ? 155.497 185.965 105.528 1.00 17.02 26 TYR C N 1
ATOM 8564 C CA . TYR C 1 26 ? 154.859 186.181 106.816 1.00 17.02 26 TYR C CA 1
ATOM 8565 C C . TYR C 1 26 ? 154.394 184.839 107.357 1.00 17.02 26 TYR C C 1
ATOM 8566 O O . TYR C 1 26 ? 154.316 183.864 106.615 1.00 17.02 26 TYR C O 1
ATOM 8575 N N . ARG C 1 27 ? 154.100 184.794 108.659 1.00 19.46 27 ARG C N 1
ATOM 8576 C CA . ARG C 1 27 ? 153.679 183.560 109.315 1.00 19.46 27 ARG C CA 1
ATOM 8577 C C . ARG C 1 27 ? 153.122 183.870 110.693 1.00 19.46 27 ARG C C 1
ATOM 8578 O O . ARG C 1 27 ? 153.648 184.730 111.398 1.00 19.46 27 ARG C O 1
ATOM 8586 N N . VAL C 1 28 ? 152.052 183.166 111.062 1.00 18.54 28 VAL C N 1
ATOM 8587 C CA . VAL C 1 28 ? 151.502 183.249 112.410 1.00 18.54 28 VAL C CA 1
ATOM 8588 C C . VAL C 1 28 ? 152.460 182.583 113.384 1.00 18.54 28 VAL C C 1
ATOM 8589 O O . VAL C 1 28 ? 153.041 181.536 113.074 1.00 18.54 28 VAL C O 1
ATOM 8593 N N . ASN C 1 29 ? 152.665 183.223 114.545 1.00 19.87 29 ASN C N 1
ATOM 8594 C CA . ASN C 1 29 ? 153.485 182.716 115.654 1.00 19.87 29 ASN C CA 1
ATOM 8595 C C . ASN C 1 29 ? 154.949 182.584 115.255 1.00 19.87 29 ASN C C 1
ATOM 8596 O O . ASN C 1 29 ? 155.636 181.643 115.650 1.00 19.87 29 ASN C O 1
ATOM 8601 N N . SER C 1 30 ? 155.431 183.547 114.479 1.00 20.56 30 SER C N 1
ATOM 8602 C CA . SER C 1 30 ? 156.826 183.582 114.069 1.00 20.56 30 SER C CA 1
ATOM 8603 C C . SER C 1 30 ? 157.182 185.008 113.695 1.00 20.56 30 SER C C 1
ATOM 8604 O O . SER C 1 30 ? 156.310 185.866 113.559 1.00 20.56 30 SER C O 1
ATOM 8607 N N . ILE C 1 31 ? 158.473 185.252 113.536 1.00 19.05 31 ILE C N 1
ATOM 8608 C CA . ILE C 1 31 ? 158.868 186.497 112.873 1.00 19.05 31 ILE C CA 1
ATOM 8609 C C . ILE C 1 31 ? 158.532 186.384 111.393 1.00 19.05 31 ILE C C 1
ATOM 8610 O O . ILE C 1 31 ? 158.536 185.268 110.845 1.00 19.05 31 ILE C O 1
ATOM 8615 N N . PRO C 1 32 ? 158.154 187.463 110.730 1.00 17.97 32 PRO C N 1
ATOM 8616 C CA . PRO C 1 32 ? 158.100 187.439 109.273 1.00 17.97 32 PRO C CA 1
ATOM 8617 C C . PRO C 1 32 ? 159.418 187.904 108.697 1.00 17.97 32 PRO C C 1
ATOM 8618 O O . PRO C 1 32 ? 160.157 188.667 109.318 1.00 17.97 32 PRO C O 1
ATOM 8622 N N . SER C 1 33 ? 159.711 187.431 107.496 1.00 16.25 33 SER C N 1
ATOM 8623 C CA . SER C 1 33 ? 160.994 187.700 106.878 1.00 16.25 33 SER C CA 1
ATOM 8624 C C . SER C 1 33 ? 160.801 188.055 105.415 1.00 16.25 33 SER C C 1
ATOM 8625 O O . SER C 1 33 ? 159.713 187.911 104.857 1.00 16.25 33 SER C O 1
ATOM 8628 N N . ALA C 1 34 ? 161.880 188.537 104.806 1.00 14.12 34 ALA C N 1
ATOM 8629 C CA . ALA C 1 34 ? 161.926 188.817 103.383 1.00 14.12 34 ALA C CA 1
ATOM 8630 C C . ALA C 1 34 ? 163.273 188.369 102.857 1.00 14.12 34 ALA C C 1
ATOM 8631 O O . ALA C 1 34 ? 164.157 187.986 103.623 1.00 14.12 34 ALA C O 1
ATOM 8633 N N . THR C 1 35 ? 163.425 188.404 101.539 1.00 14.14 35 THR C N 1
ATOM 8634 C CA . THR C 1 35 ? 164.685 188.051 100.899 1.00 14.14 35 THR C CA 1
ATOM 8635 C C . THR C 1 35 ? 164.785 188.785 99.576 1.00 14.14 35 THR C C 1
ATOM 8636 O O . THR C 1 35 ? 163.951 188.591 98.692 1.00 14.14 35 THR C O 1
ATOM 8640 N N . LEU C 1 36 ? 165.807 189.611 99.438 1.00 14.24 36 LEU C N 1
ATOM 8641 C CA . LEU C 1 36 ? 166.008 190.422 98.252 1.00 14.24 36 LEU C CA 1
ATOM 8642 C C . LEU C 1 36 ? 167.282 189.976 97.562 1.00 14.24 36 LEU C C 1
ATOM 8643 O O . LEU C 1 36 ? 168.378 190.189 98.086 1.00 14.24 36 LEU C O 1
ATOM 8648 N N . LYS C 1 37 ? 167.148 189.369 96.396 1.00 15.22 37 LYS C N 1
ATOM 8649 C CA . LYS C 1 37 ? 168.290 189.145 95.530 1.00 15.22 37 LYS C CA 1
ATOM 8650 C C . LYS C 1 37 ? 168.304 190.261 94.506 1.00 15.22 37 LYS C C 1
ATOM 8651 O O . LYS C 1 37 ? 167.342 190.428 93.753 1.00 15.22 37 LYS C O 1
ATOM 8657 N N . LEU C 1 38 ? 169.372 191.044 94.504 1.00 17.37 38 LEU C N 1
ATOM 8658 C CA . LEU C 1 38 ? 169.447 192.215 93.653 1.00 17.37 38 LEU C CA 1
ATOM 8659 C C . LEU C 1 38 ? 170.849 192.325 93.083 1.00 17.37 38 LEU C C 1
ATOM 8660 O O . LEU C 1 38 ? 171.816 191.860 93.688 1.00 17.37 38 LEU C O 1
ATOM 8665 N N . SER C 1 39 ? 170.948 192.927 91.901 1.00 24.23 39 SER C N 1
ATOM 8666 C CA . SER C 1 39 ? 172.195 192.970 91.158 1.00 24.23 39 SER C CA 1
ATOM 8667 C C . SER C 1 39 ? 172.311 194.290 90.417 1.00 24.23 39 SER C C 1
ATOM 8668 O O . SER C 1 39 ? 171.336 195.032 90.287 1.00 24.23 39 SER C O 1
ATOM 8671 N N . VAL C 1 40 ? 173.509 194.566 89.917 1.00 30.98 40 VAL C N 1
ATOM 8672 C CA . VAL C 1 40 ? 173.741 195.812 89.177 1.00 30.98 40 VAL C CA 1
ATOM 8673 C C . VAL C 1 40 ? 173.296 195.636 87.730 1.00 30.98 40 VAL C C 1
ATOM 8674 O O . VAL C 1 40 ? 173.444 194.537 87.165 1.00 30.98 40 VAL C O 1
ATOM 8678 N N . PRO C 1 41 ? 172.715 196.660 87.101 1.00 36.45 41 PRO C N 1
ATOM 8679 C CA . PRO C 1 41 ? 172.280 196.493 85.707 1.00 36.45 41 PRO C CA 1
ATOM 8680 C C . PRO C 1 41 ? 173.399 196.626 84.688 1.00 36.45 41 PRO C C 1
ATOM 8681 O O . PRO C 1 41 ? 173.395 195.903 83.684 1.00 36.45 41 PRO C O 1
ATOM 8685 N N . ASP C 1 42 ? 174.356 197.530 84.903 1.00 36.88 42 ASP C N 1
ATOM 8686 C CA . ASP C 1 42 ? 175.331 197.861 83.869 1.00 36.88 42 ASP C CA 1
ATOM 8687 C C . ASP C 1 42 ? 176.781 197.819 84.325 1.00 36.88 42 ASP C C 1
ATOM 8688 O O . ASP C 1 42 ? 177.653 197.554 83.490 1.00 36.88 42 ASP C O 1
ATOM 8693 N N . ARG C 1 43 ? 177.069 198.058 85.597 1.00 36.06 43 ARG C N 1
ATOM 8694 C CA . ARG C 1 43 ? 178.441 198.267 86.051 1.00 36.06 43 ARG C CA 1
ATOM 8695 C C . ARG C 1 43 ? 179.256 196.982 85.982 1.00 36.06 43 ARG C C 1
ATOM 8696 O O . ARG C 1 43 ? 178.875 195.985 86.607 1.00 36.06 43 ARG C O 1
ATOM 8704 N N . PRO C 1 44 ? 180.365 196.955 85.248 1.00 35.41 44 PRO C N 1
ATOM 8705 C CA . PRO C 1 44 ? 181.196 195.749 85.194 1.00 35.41 44 PRO C CA 1
ATOM 8706 C C . PRO C 1 44 ? 181.979 195.560 86.484 1.00 35.41 44 PRO C C 1
ATOM 8707 O O . PRO C 1 44 ? 181.920 196.373 87.406 1.00 35.41 44 PRO C O 1
ATOM 8711 N N . LEU C 1 45 ? 182.737 194.461 86.533 1.00 31.24 45 LEU C N 1
ATOM 8712 C CA . LEU C 1 45 ? 183.498 194.146 87.740 1.00 31.24 45 LEU C CA 1
ATOM 8713 C C . LEU C 1 45 ? 184.660 195.107 87.944 1.00 31.24 45 LEU C C 1
ATOM 8714 O O . LEU C 1 45 ? 185.014 195.427 89.085 1.00 31.24 45 LEU C O 1
ATOM 8719 N N . SER C 1 46 ? 185.282 195.554 86.853 1.00 34.79 46 SER C N 1
ATOM 8720 C CA . SER C 1 46 ? 186.340 196.549 86.966 1.00 34.79 46 SER C CA 1
ATOM 8721 C C . SER C 1 46 ? 185.782 197.884 87.438 1.00 34.79 46 SER C C 1
ATOM 8722 O O . SER C 1 46 ? 186.421 198.587 88.230 1.00 34.79 46 SER C O 1
ATOM 8725 N N . SER C 1 47 ? 184.583 198.240 86.982 1.00 35.36 47 SER C N 1
ATOM 8726 C CA . SER C 1 47 ? 183.919 199.464 87.397 1.00 35.36 47 SER C CA 1
ATOM 8727 C C . SER C 1 47 ? 182.881 199.220 88.481 1.00 35.36 47 SER C C 1
ATOM 8728 O O . SER C 1 47 ? 181.939 200.005 88.616 1.00 35.36 47 SER C O 1
ATOM 8731 N N . PHE C 1 48 ? 183.023 198.140 89.246 1.00 33.61 48 PHE C N 1
ATOM 8732 C CA . PHE C 1 48 ? 182.135 197.942 90.383 1.00 33.61 48 PHE C CA 1
ATOM 8733 C C . PHE C 1 48 ? 182.648 198.677 91.609 1.00 33.61 48 PHE C C 1
ATOM 8734 O O . PHE C 1 48 ? 181.862 199.200 92.402 1.00 33.61 48 PHE C O 1
ATOM 8742 N N . SER C 1 49 ? 183.959 198.737 91.778 1.00 35.37 49 SER C N 1
ATOM 8743 C CA . SER C 1 49 ? 184.543 199.230 93.011 1.00 35.37 49 SER C CA 1
ATOM 8744 C C . SER C 1 49 ? 184.763 200.734 93.011 1.00 35.37 49 SER C C 1
ATOM 8745 O O . SER C 1 49 ? 185.606 201.227 93.766 1.00 35.37 49 SER C O 1
ATOM 8748 N N . GLN C 1 50 ? 184.030 201.479 92.193 1.00 38.66 50 GLN C N 1
ATOM 8749 C CA . GLN C 1 50 ? 184.157 202.923 92.177 1.00 38.66 50 GLN C CA 1
ATOM 8750 C C . GLN C 1 50 ? 183.372 203.545 93.330 1.00 38.66 50 GLN C C 1
ATOM 8751 O O . GLN C 1 50 ? 182.812 202.857 94.185 1.00 38.66 50 GLN C O 1
ATOM 8757 N N . THR C 1 51 ? 183.335 204.878 93.344 1.00 40.26 51 THR C N 1
ATOM 8758 C CA . THR C 1 51 ? 182.794 205.583 94.500 1.00 40.26 51 THR C CA 1
ATOM 8759 C C . THR C 1 51 ? 181.272 205.588 94.499 1.00 40.26 51 THR C C 1
ATOM 8760 O O . THR C 1 51 ? 180.647 205.735 95.555 1.00 40.26 51 THR C O 1
ATOM 8764 N N . ASP C 1 52 ? 180.654 205.426 93.329 1.00 38.38 52 ASP C N 1
ATOM 8765 C CA . ASP C 1 52 ? 179.203 205.544 93.245 1.00 38.38 52 ASP C CA 1
ATOM 8766 C C . ASP C 1 52 ? 178.520 204.266 93.707 1.00 38.38 52 ASP C C 1
ATOM 8767 O O . ASP C 1 52 ? 177.446 204.307 94.317 1.00 38.38 52 ASP C O 1
ATOM 8772 N N . VAL C 1 53 ? 179.130 203.116 93.422 1.00 34.37 53 VAL C N 1
ATOM 8773 C CA . VAL C 1 53 ? 178.495 201.848 93.760 1.00 34.37 53 VAL C CA 1
ATOM 8774 C C . VAL C 1 53 ? 178.746 201.505 95.219 1.00 34.37 53 VAL C C 1
ATOM 8775 O O . VAL C 1 53 ? 177.879 200.948 95.901 1.00 34.37 53 VAL C O 1
ATOM 8779 N N . GLN C 1 54 ? 179.929 201.849 95.729 1.00 33.89 54 GLN C N 1
ATOM 8780 C CA . GLN C 1 54 ? 180.229 201.582 97.130 1.00 33.89 54 GLN C CA 1
ATOM 8781 C C . GLN C 1 54 ? 179.484 202.541 98.049 1.00 33.89 54 GLN C C 1
ATOM 8782 O O . GLN C 1 54 ? 179.368 202.292 99.254 1.00 33.89 54 GLN C O 1
ATOM 8788 N N . THR C 1 55 ? 178.987 203.652 97.503 1.00 34.76 55 THR C N 1
ATOM 8789 C CA . THR C 1 55 ? 178.156 204.556 98.289 1.00 34.76 55 THR C CA 1
ATOM 8790 C C . THR C 1 55 ? 176.810 203.921 98.601 1.00 34.76 55 THR C C 1
ATOM 8791 O O . THR C 1 55 ? 176.317 204.013 99.730 1.00 34.76 55 THR C O 1
ATOM 8795 N N . GLU C 1 56 ? 176.213 203.246 97.618 1.00 33.86 56 GLU C N 1
ATOM 8796 C CA . GLU C 1 56 ? 174.890 202.668 97.821 1.00 33.86 56 GLU C CA 1
ATOM 8797 C C . GLU C 1 56 ? 174.949 201.437 98.713 1.00 33.86 56 GLU C C 1
ATOM 8798 O O . GLU C 1 56 ? 173.970 201.110 99.393 1.00 33.86 56 GLU C O 1
ATOM 8804 N N . LEU C 1 57 ? 176.092 200.751 98.742 1.00 32.29 57 LEU C N 1
ATOM 8805 C CA . LEU C 1 57 ? 176.221 199.596 99.624 1.00 32.29 57 LEU C CA 1
ATOM 8806 C C . LEU C 1 57 ? 176.383 200.028 101.074 1.00 32.29 57 LEU C C 1
ATOM 8807 O O . LEU C 1 57 ? 176.195 199.223 101.991 1.00 32.29 57 LEU C O 1
ATOM 8812 N N . ALA C 1 58 ? 176.743 201.292 101.302 1.00 31.79 58 ALA C N 1
ATOM 8813 C CA . ALA C 1 58 ? 176.714 201.825 102.657 1.00 31.79 58 ALA C CA 1
ATOM 8814 C C . ALA C 1 58 ? 175.284 201.966 103.154 1.00 31.79 58 ALA C C 1
ATOM 8815 O O . ALA C 1 58 ? 175.015 201.799 104.347 1.00 31.79 58 ALA C O 1
ATOM 8817 N N . HIS C 1 59 ? 174.350 202.273 102.254 1.00 32.50 59 HIS C N 1
ATOM 8818 C CA . HIS C 1 59 ? 172.945 202.257 102.637 1.00 32.50 59 HIS C CA 1
ATOM 8819 C C . HIS C 1 59 ? 172.459 200.832 102.851 1.00 32.50 59 HIS C C 1
ATOM 8820 O O . HIS C 1 59 ? 171.640 200.573 103.739 1.00 32.50 59 HIS C O 1
ATOM 8827 N N . CYS C 1 60 ? 172.975 199.888 102.063 1.00 27.53 60 CYS C N 1
ATOM 8828 C CA . CYS C 1 60 ? 172.586 198.490 102.186 1.00 27.53 60 CYS C CA 1
ATOM 8829 C C . CYS C 1 60 ? 173.316 197.760 103.300 1.00 27.53 60 CYS C C 1
ATOM 8830 O O . CYS C 1 60 ? 173.196 196.535 103.376 1.00 27.53 60 CYS C O 1
ATOM 8833 N N . GLN C 1 61 ? 174.063 198.464 104.151 1.00 25.31 61 GLN C N 1
ATOM 8834 C CA . GLN C 1 61 ? 174.864 197.813 105.179 1.00 25.31 61 GLN C CA 1
ATOM 8835 C C . GLN C 1 61 ? 173.980 197.173 106.234 1.00 25.31 61 GLN C C 1
ATOM 8836 O O . GLN C 1 61 ? 172.785 197.459 106.326 1.00 25.31 61 GLN C O 1
ATOM 8842 N N . VAL C 1 62 ? 174.578 196.292 107.031 1.00 20.97 62 VAL C N 1
ATOM 8843 C CA . VAL C 1 62 ? 173.777 195.441 107.891 1.00 20.97 62 VAL C CA 1
ATOM 8844 C C . VAL C 1 62 ? 173.331 196.223 109.110 1.00 20.97 62 VAL C C 1
ATOM 8845 O O . VAL C 1 62 ? 174.121 196.924 109.750 1.00 20.97 62 VAL C O 1
ATOM 8849 N N . GLY C 1 63 ? 172.050 196.105 109.430 1.00 20.16 63 GLY C N 1
ATOM 8850 C CA . GLY C 1 63 ? 171.462 196.832 110.528 1.00 20.16 63 GLY C CA 1
ATOM 8851 C C . GLY C 1 63 ? 170.673 198.053 110.127 1.00 20.16 63 GLY C C 1
ATOM 8852 O O . GLY C 1 63 ? 169.998 198.637 110.979 1.00 20.16 63 GLY C O 1
ATOM 8853 N N . LYS C 1 64 ? 170.722 198.452 108.862 1.00 21.87 64 LYS C N 1
ATOM 8854 C CA . LYS C 1 64 ? 169.945 199.580 108.372 1.00 21.87 64 LYS C CA 1
ATOM 8855 C C . LYS C 1 64 ? 168.514 199.118 108.160 1.00 21.87 64 LYS C C 1
ATOM 8856 O O . LYS C 1 64 ? 168.281 197.950 107.838 1.00 21.87 64 LYS C O 1
ATOM 8862 N N . THR C 1 65 ? 167.561 200.023 108.345 1.00 20.79 65 THR C N 1
ATOM 8863 C CA . THR C 1 65 ? 166.171 199.678 108.097 1.00 20.79 65 THR C CA 1
ATOM 8864 C C . THR C 1 65 ? 165.921 199.553 106.601 1.00 20.79 65 THR C C 1
ATOM 8865 O O . THR C 1 65 ? 166.692 200.056 105.779 1.00 20.79 65 THR C O 1
ATOM 8869 N N . LEU C 1 66 ? 164.858 198.842 106.245 1.00 20.06 66 LEU C N 1
ATOM 8870 C CA . LEU C 1 66 ? 164.462 198.688 104.854 1.00 20.06 66 LEU C CA 1
ATOM 8871 C C . LEU C 1 66 ? 162.954 198.542 104.779 1.00 20.06 66 LEU C C 1
ATOM 8872 O O . LEU C 1 66 ? 162.348 197.905 105.642 1.00 20.06 66 LEU C O 1
ATOM 8877 N N . ARG C 1 67 ? 162.359 199.132 103.750 1.00 23.38 67 ARG C N 1
ATOM 8878 C CA . ARG C 1 67 ? 160.934 199.028 103.480 1.00 23.38 67 ARG C CA 1
ATOM 8879 C C . ARG C 1 67 ? 160.735 198.986 101.976 1.00 23.38 67 ARG C C 1
ATOM 8880 O O . ARG C 1 67 ? 161.132 199.918 101.270 1.00 23.38 67 ARG C O 1
ATOM 8888 N N . LEU C 1 68 ? 160.141 197.907 101.482 1.00 22.94 68 LEU C N 1
ATOM 8889 C CA . LEU C 1 68 ? 159.935 197.740 100.051 1.00 22.94 68 LEU C CA 1
ATOM 8890 C C . LEU C 1 68 ? 158.453 197.914 99.758 1.00 22.94 68 LEU C C 1
ATOM 8891 O O . LEU C 1 68 ? 157.607 197.278 100.395 1.00 22.94 68 LEU C O 1
ATOM 8896 N N . GLU C 1 69 ? 158.142 198.796 98.817 1.00 29.34 69 GLU C N 1
ATOM 8897 C CA . GLU C 1 69 ? 156.772 199.199 98.536 1.00 29.34 69 GLU C CA 1
ATOM 8898 C C . GLU C 1 69 ? 156.477 198.933 97.071 1.00 29.34 69 GLU C C 1
ATOM 8899 O O . GLU C 1 69 ? 157.016 199.614 96.194 1.00 29.34 69 GLU C O 1
ATOM 8905 N N . LEU C 1 70 ? 155.619 197.957 96.804 1.00 28.88 70 LEU C N 1
ATOM 8906 C CA . LEU C 1 70 ? 155.240 197.645 95.436 1.00 28.88 70 LEU C CA 1
ATOM 8907 C C . LEU C 1 70 ? 154.106 198.562 95.008 1.00 28.88 70 LEU C C 1
ATOM 8908 O O . LEU C 1 70 ? 153.027 198.542 95.607 1.00 28.88 70 LEU C O 1
ATOM 8913 N N . ILE C 1 71 ? 154.341 199.347 93.964 1.00 31.27 71 ILE C N 1
ATOM 8914 C CA . ILE C 1 71 ? 153.384 200.336 93.488 1.00 31.27 71 ILE C CA 1
ATOM 8915 C C . ILE C 1 71 ? 152.466 199.656 92.488 1.00 31.27 71 ILE C C 1
ATOM 8916 O O . ILE C 1 71 ? 152.910 199.210 91.428 1.00 31.27 71 ILE C O 1
ATOM 8921 N N . ASP C 1 72 ? 151.177 199.588 92.819 1.00 36.00 72 ASP C N 1
ATOM 8922 C CA . ASP C 1 72 ? 150.202 198.930 91.958 1.00 36.00 72 ASP C CA 1
ATOM 8923 C C . ASP C 1 72 ? 149.956 199.693 90.662 1.00 36.00 72 ASP C C 1
ATOM 8924 O O . ASP C 1 72 ? 149.679 199.071 89.631 1.00 36.00 72 ASP C O 1
ATOM 8929 N N . GLY C 1 73 ? 150.097 201.017 90.681 1.00 36.70 73 GLY C N 1
ATOM 8930 C CA . GLY C 1 73 ? 149.665 201.882 89.616 1.00 36.70 73 GLY C CA 1
ATOM 8931 C C . GLY C 1 73 ? 148.497 202.762 90.009 1.00 36.70 73 GLY C C 1
ATOM 8932 O O . GLY C 1 73 ? 148.442 203.928 89.607 1.00 36.70 73 GLY C O 1
ATOM 8933 N N . SER C 1 74 ? 147.563 202.222 90.789 1.00 38.12 74 SER C N 1
ATOM 8934 C CA . SER C 1 74 ? 146.507 203.000 91.411 1.00 38.12 74 SER C CA 1
ATOM 8935 C C . SER C 1 74 ? 146.546 202.929 92.928 1.00 38.12 74 SER C C 1
ATOM 8936 O O . SER C 1 74 ? 145.899 203.747 93.589 1.00 38.12 74 SER C O 1
ATOM 8939 N N . LYS C 1 75 ? 147.281 201.974 93.491 1.00 36.82 75 LYS C N 1
ATOM 8940 C CA . LYS C 1 75 ? 147.522 201.895 94.923 1.00 36.82 75 LYS C CA 1
ATOM 8941 C C . LYS C 1 75 ? 149.021 201.771 95.133 1.00 36.82 75 LYS C C 1
ATOM 8942 O O . LYS C 1 75 ? 149.783 201.613 94.178 1.00 36.82 75 LYS C O 1
ATOM 8948 N N . LYS C 1 76 ? 149.436 201.845 96.390 1.00 32.17 76 LYS C N 1
ATOM 8949 C CA . LYS C 1 76 ? 150.831 201.663 96.760 1.00 32.17 76 LYS C CA 1
ATOM 8950 C C . LYS C 1 76 ? 150.900 200.665 97.901 1.00 32.17 76 LYS C C 1
ATOM 8951 O O . LYS C 1 76 ? 150.875 201.056 99.071 1.00 32.17 76 LYS C O 1
ATOM 8957 N N . TRP C 1 77 ? 150.985 199.385 97.561 1.00 28.83 77 TRP C N 1
ATOM 8958 C CA . TRP C 1 77 ? 151.115 198.329 98.549 1.00 28.83 77 TRP C CA 1
ATOM 8959 C C . TRP C 1 77 ? 152.482 198.431 99.197 1.00 28.83 77 TRP C C 1
ATOM 8960 O O . TRP C 1 77 ? 153.484 198.640 98.510 1.00 28.83 77 TRP C O 1
ATOM 8971 N N . VAL C 1 78 ? 152.515 198.309 100.512 1.00 25.44 78 VAL C N 1
ATOM 8972 C CA . VAL C 1 78 ? 153.746 198.046 101.235 1.00 25.44 78 VAL C CA 1
ATOM 8973 C C . VAL C 1 78 ? 153.772 196.554 101.527 1.00 25.44 78 VAL C C 1
ATOM 8974 O O . VAL C 1 78 ? 152.718 195.924 101.682 1.00 25.44 78 VAL C O 1
ATOM 8978 N N . LEU C 1 79 ? 154.958 195.963 101.490 1.00 19.52 79 LEU C N 1
ATOM 8979 C CA . LEU C 1 79 ? 155.094 194.530 101.699 1.00 19.52 79 LEU C CA 1
ATOM 8980 C C . LEU C 1 79 ? 155.893 194.192 102.939 1.00 19.52 79 LEU C C 1
ATOM 8981 O O . LEU C 1 79 ? 155.575 193.221 103.628 1.00 19.52 79 LEU C O 1
ATOM 8986 N N . PHE C 1 80 ? 156.922 194.975 103.245 1.00 18.06 80 PHE C N 1
ATOM 8987 C CA . PHE C 1 80 ? 157.801 194.642 104.349 1.00 18.06 80 PHE C CA 1
ATOM 8988 C C . PHE C 1 80 ? 158.379 195.919 104.928 1.00 18.06 80 PHE C C 1
ATOM 8989 O O . PHE C 1 80 ? 158.476 196.936 104.243 1.00 18.06 80 PHE C O 1
ATOM 8997 N N . ASN C 1 81 ? 158.756 195.856 106.200 1.00 18.81 81 ASN C N 1
ATOM 8998 C CA . ASN C 1 81 ? 159.452 196.955 106.859 1.00 18.81 81 ASN C CA 1
ATOM 8999 C C . ASN C 1 81 ? 160.282 196.364 107.986 1.00 18.81 81 ASN C C 1
ATOM 9000 O O . ASN C 1 81 ? 159.731 195.942 109.005 1.00 18.81 81 ASN C O 1
ATOM 9005 N N . GLY C 1 82 ? 161.596 196.334 107.811 1.00 17.58 82 GLY C N 1
ATOM 9006 C CA . GLY C 1 82 ? 162.432 195.708 108.813 1.00 17.58 82 GLY C CA 1
ATOM 9007 C C . GLY C 1 82 ? 163.896 195.936 108.524 1.00 17.58 82 GLY C C 1
ATOM 9008 O O . GLY C 1 82 ? 164.269 196.680 107.615 1.00 17.58 82 GLY C O 1
ATOM 9009 N N . LEU C 1 83 ? 164.724 195.259 109.310 1.00 16.85 83 LEU C N 1
ATOM 9010 C CA . LEU C 1 83 ? 166.155 195.495 109.349 1.00 16.85 83 LEU C CA 1
ATOM 9011 C C . LEU C 1 83 ? 166.903 194.504 108.470 1.00 16.85 83 LEU C C 1
ATOM 9012 O O . LEU C 1 83 ? 166.525 193.339 108.358 1.00 16.85 83 LEU C O 1
ATOM 9017 N N . ILE C 1 84 ? 167.972 194.987 107.843 1.00 17.34 84 ILE C N 1
ATOM 9018 C CA . ILE C 1 84 ? 168.900 194.141 107.098 1.00 17.34 84 ILE C CA 1
ATOM 9019 C C . ILE C 1 84 ? 169.610 193.237 108.100 1.00 17.34 84 ILE C C 1
ATOM 9020 O O . ILE C 1 84 ? 170.101 193.705 109.128 1.00 17.34 84 ILE C O 1
ATOM 9025 N N . THR C 1 85 ? 169.655 191.943 107.821 1.00 17.34 85 THR C N 1
ATOM 9026 C CA . THR C 1 85 ? 170.293 191.034 108.756 1.00 17.34 85 THR C CA 1
ATOM 9027 C C . THR C 1 85 ? 171.402 190.220 108.100 1.00 17.34 85 THR C C 1
ATOM 9028 O O . THR C 1 85 ? 172.472 190.042 108.691 1.00 17.34 85 THR C O 1
ATOM 9032 N N . ARG C 1 86 ? 171.198 189.745 106.878 1.00 17.46 86 ARG C N 1
ATOM 9033 C CA . ARG C 1 86 ? 172.275 189.136 106.111 1.00 17.46 86 ARG C CA 1
ATOM 9034 C C . ARG C 1 86 ? 172.425 189.881 104.801 1.00 17.46 86 ARG C C 1
ATOM 9035 O O . ARG C 1 86 ? 171.475 189.958 104.021 1.00 17.46 86 ARG C O 1
ATOM 9043 N N . LYS C 1 87 ? 173.609 190.423 104.557 1.00 17.86 87 LYS C N 1
ATOM 9044 C CA . LYS C 1 87 ? 173.964 190.949 103.249 1.00 17.86 87 LYS C CA 1
ATOM 9045 C C . LYS C 1 87 ? 175.088 190.087 102.710 1.00 17.86 87 LYS C C 1
ATOM 9046 O O . LYS C 1 87 ? 176.217 190.164 103.198 1.00 17.86 87 LYS C O 1
ATOM 9052 N N . ALA C 1 88 ? 174.779 189.255 101.725 1.00 15.13 88 ALA C N 1
ATOM 9053 C CA . ALA C 1 88 ? 175.730 188.284 101.210 1.00 15.13 88 ALA C CA 1
ATOM 9054 C C . ALA C 1 88 ? 175.936 188.531 99.730 1.00 15.13 88 ALA C C 1
ATOM 9055 O O . ALA C 1 88 ? 175.024 188.306 98.934 1.00 15.13 88 ALA C O 1
ATOM 9057 N N . LEU C 1 89 ? 177.134 188.963 99.363 1.00 15.80 89 LEU C N 1
ATOM 9058 C CA . LEU C 1 89 ? 177.493 189.229 97.979 1.00 15.80 89 LEU C CA 1
ATOM 9059 C C . LEU C 1 89 ? 178.191 188.000 97.417 1.00 15.80 89 LEU C C 1
ATOM 9060 O O . LEU C 1 89 ? 179.141 187.494 98.018 1.00 15.80 89 LEU C O 1
ATOM 9065 N N . ARG C 1 90 ? 177.722 187.529 96.270 1.00 16.50 90 ARG C N 1
ATOM 9066 C CA . ARG C 1 90 ? 178.291 186.374 95.595 1.00 16.50 90 ARG C CA 1
ATOM 9067 C C . ARG C 1 90 ? 178.672 186.784 94.185 1.00 16.50 90 ARG C C 1
ATOM 9068 O O . ARG C 1 90 ? 177.860 187.378 93.473 1.00 16.50 90 ARG C O 1
ATOM 9076 N N . ILE C 1 91 ? 179.894 186.460 93.783 1.00 17.38 91 ILE C N 1
ATOM 9077 C CA . ILE C 1 91 ? 180.449 186.894 92.508 1.00 17.38 91 ILE C CA 1
ATOM 9078 C C . ILE C 1 91 ? 181.016 185.691 91.766 1.00 17.38 91 ILE C C 1
ATOM 9079 O O . ILE C 1 91 ? 181.873 184.972 92.291 1.00 17.38 91 ILE C O 1
ATOM 9084 N N . LYS C 1 92 ? 180.521 185.468 90.550 1.00 19.95 92 LYS C N 1
ATOM 9085 C CA . LYS C 1 92 ? 180.881 184.319 89.732 1.00 19.95 92 LYS C CA 1
ATOM 9086 C C . LYS C 1 92 ? 180.433 184.587 88.306 1.00 19.95 92 LYS C C 1
ATOM 9087 O O . LYS C 1 92 ? 179.460 185.308 88.085 1.00 19.95 92 LYS C O 1
ATOM 9093 N N . ASN C 1 93 ? 181.149 183.985 87.350 1.00 24.17 93 ASN C N 1
ATOM 9094 C CA . ASN C 1 93 ? 180.920 184.162 85.910 1.00 24.17 93 ASN C CA 1
ATOM 9095 C C . ASN C 1 93 ? 180.978 185.628 85.492 1.00 24.17 93 ASN C C 1
ATOM 9096 O O . ASN C 1 93 ? 180.231 186.050 84.606 1.00 24.17 93 ASN C O 1
ATOM 9101 N N . LYS C 1 94 ? 181.872 186.387 86.136 1.00 25.31 94 LYS C N 1
ATOM 9102 C CA . LYS C 1 94 ? 182.070 187.825 85.915 1.00 25.31 94 LYS C CA 1
ATOM 9103 C C . LYS C 1 94 ? 180.781 188.634 86.060 1.00 25.31 94 LYS C C 1
ATOM 9104 O O . LYS C 1 94 ? 180.523 189.555 85.286 1.00 25.31 94 LYS C O 1
ATOM 9110 N N . GLN C 1 95 ? 179.972 188.291 87.060 1.00 22.30 95 GLN C N 1
ATOM 9111 C CA . GLN C 1 95 ? 178.823 189.101 87.442 1.00 22.30 95 GLN C CA 1
ATOM 9112 C C . GLN C 1 95 ? 178.478 188.797 88.888 1.00 22.30 95 GLN C C 1
ATOM 9113 O O . GLN C 1 95 ? 178.686 187.680 89.355 1.00 22.30 95 GLN C O 1
ATOM 9119 N N . LEU C 1 96 ? 177.945 189.782 89.592 1.00 19.45 96 LEU C N 1
ATOM 9120 C CA . LEU C 1 96 ? 177.677 189.630 91.011 1.00 19.45 96 LEU C CA 1
ATOM 9121 C C . LEU C 1 96 ? 176.187 189.732 91.281 1.00 19.45 96 LEU C C 1
ATOM 9122 O O . LEU C 1 96 ? 175.451 190.373 90.527 1.00 19.45 96 LEU C O 1
ATOM 9127 N N . LEU C 1 97 ? 175.750 189.099 92.363 1.00 15.62 97 LEU C N 1
ATOM 9128 C CA . LEU C 1 97 ? 174.339 189.035 92.709 1.00 15.62 97 LEU C CA 1
ATOM 9129 C C . LEU C 1 97 ? 174.237 188.951 94.218 1.00 15.62 97 LEU C C 1
ATOM 9130 O O . LEU C 1 97 ? 174.331 187.858 94.781 1.00 15.62 97 LEU C O 1
ATOM 9135 N N . LEU C 1 98 ? 174.045 190.088 94.874 1.00 15.51 98 LEU C N 1
ATOM 9136 C CA . LEU C 1 98 ? 174.085 190.145 96.327 1.00 15.51 98 LEU C CA 1
ATOM 9137 C C . LEU C 1 98 ? 172.694 189.906 96.893 1.00 15.51 98 LEU C C 1
ATOM 9138 O O . LEU C 1 98 ? 171.711 190.486 96.423 1.00 15.51 98 LEU C O 1
ATOM 9143 N N . THR C 1 99 ? 172.622 189.030 97.884 1.00 15.18 99 THR C N 1
ATOM 9144 C CA . THR C 1 99 ? 171.380 188.672 98.538 1.00 15.18 99 THR C CA 1
ATOM 9145 C C . THR C 1 99 ? 171.204 189.499 99.800 1.00 15.18 99 THR C C 1
ATOM 9146 O O . THR C 1 99 ? 172.157 189.750 100.537 1.00 15.18 99 THR C O 1
ATOM 9150 N N . LEU C 1 100 ? 169.979 189.930 100.046 1.00 14.36 100 LEU C N 1
ATOM 9151 C CA . LEU C 1 100 ? 169.628 190.545 101.311 1.00 14.36 100 LEU C CA 1
ATOM 9152 C C . LEU C 1 100 ? 168.645 189.647 102.039 1.00 14.36 100 LEU C C 1
ATOM 9153 O O . LEU C 1 100 ? 167.833 188.963 101.416 1.00 14.36 100 LEU C O 1
ATOM 9158 N N . VAL C 1 101 ? 168.737 189.631 103.361 1.00 14.49 101 VAL C N 1
ATOM 9159 C CA . VAL C 1 101 ? 167.770 188.948 104.206 1.00 14.49 101 VAL C CA 1
ATOM 9160 C C . VAL C 1 101 ? 167.246 189.969 105.193 1.00 14.49 101 VAL C C 1
ATOM 9161 O O . VAL C 1 101 ? 167.976 190.399 106.090 1.00 14.49 101 VAL C O 1
ATOM 9165 N N . VAL C 1 102 ? 166.000 190.369 105.026 1.00 14.27 102 VAL C N 1
ATOM 9166 C CA . VAL C 1 102 ? 165.436 191.428 105.841 1.00 14.27 102 VAL C CA 1
ATOM 9167 C C . VAL C 1 102 ? 164.538 190.788 106.884 1.00 14.27 102 VAL C C 1
ATOM 9168 O O . VAL C 1 102 ? 163.717 189.923 106.571 1.00 14.27 102 VAL C O 1
ATOM 9172 N N . LYS C 1 103 ? 164.700 191.204 108.131 1.00 15.75 103 LYS C N 1
ATOM 9173 C CA . LYS C 1 103 ? 163.962 190.618 109.235 1.00 15.75 103 LYS C CA 1
ATOM 9174 C C . LYS C 1 103 ? 163.134 191.688 109.923 1.00 15.75 103 LYS C C 1
ATOM 9175 O O . LYS C 1 103 ? 163.520 192.853 109.982 1.00 15.75 103 LYS C O 1
ATOM 9181 N N . HIS C 1 104 ? 162.003 191.265 110.472 1.00 19.13 104 HIS C N 1
ATOM 9182 C CA . HIS C 1 104 ? 161.044 192.130 111.136 1.00 19.13 104 HIS C CA 1
ATOM 9183 C C . HIS C 1 104 ? 161.623 192.701 112.430 1.00 19.13 104 HIS C C 1
ATOM 9184 O O . HIS C 1 104 ? 162.705 192.334 112.880 1.00 19.13 104 HIS C O 1
ATOM 9191 N N . ARG C 1 105 ? 160.869 193.610 113.046 1.00 21.49 105 ARG C N 1
ATOM 9192 C CA . ARG C 1 105 ? 161.265 194.146 114.342 1.00 21.49 105 ARG C CA 1
ATOM 9193 C C . ARG C 1 105 ? 161.027 193.125 115.456 1.00 21.49 105 ARG C C 1
ATOM 9194 O O . ARG C 1 105 ? 161.562 193.265 116.560 1.00 21.49 105 ARG C O 1
ATOM 9202 N N . LEU C 1 106 ? 160.299 192.045 115.172 1.00 21.20 106 LEU C N 1
ATOM 9203 C CA . LEU C 1 106 ? 160.195 190.965 116.149 1.00 21.20 106 LEU C CA 1
ATOM 9204 C C . LEU C 1 106 ? 161.490 190.169 116.234 1.00 21.20 106 LEU C C 1
ATOM 9205 O O . LEU C 1 106 ? 161.676 189.372 117.158 1.00 21.20 106 LEU C O 1
ATOM 9210 N N . GLN C 1 107 ? 162.395 190.365 115.275 1.00 21.23 107 GLN C N 1
ATOM 9211 C CA . GLN C 1 107 ? 163.708 189.736 115.341 1.00 21.23 107 GLN C CA 1
ATOM 9212 C C . GLN C 1 107 ? 164.634 190.511 116.272 1.00 21.23 107 GLN C C 1
ATOM 9213 O O . GLN C 1 107 ? 165.731 190.053 116.599 1.00 21.23 107 GLN C O 1
ATOM 9219 N N . LEU C 1 108 ? 164.198 191.681 116.734 1.00 23.50 108 LEU C N 1
ATOM 9220 C CA . LEU C 1 108 ? 164.986 192.426 117.710 1.00 23.50 108 LEU C CA 1
ATOM 9221 C C . LEU C 1 108 ? 164.946 191.752 119.074 1.00 23.50 108 LEU C C 1
ATOM 9222 O O . LEU C 1 108 ? 165.829 191.967 119.908 1.00 23.50 108 LEU C O 1
ATOM 9227 N N . MET C 1 109 ? 163.919 190.939 119.323 1.00 23.13 109 MET C N 1
ATOM 9228 C CA . MET C 1 109 ? 163.767 190.323 120.633 1.00 23.13 109 MET C CA 1
ATOM 9229 C C . MET C 1 109 ? 164.546 189.023 120.735 1.00 23.13 109 MET C C 1
ATOM 9230 O O . MET C 1 109 ? 164.916 188.600 121.833 1.00 23.13 109 MET C O 1
ATOM 9235 N N . VAL C 1 110 ? 164.806 188.372 119.606 1.00 22.98 110 VAL C N 1
ATOM 9236 C CA . VAL C 1 110 ? 165.457 187.068 119.619 1.00 22.98 110 VAL C CA 1
ATOM 9237 C C . VAL C 1 110 ? 166.957 187.272 119.799 1.00 22.98 110 VAL C C 1
ATOM 9238 O O . VAL C 1 110 ? 167.702 186.327 120.079 1.00 22.98 110 VAL C O 1
ATOM 9242 N N . ASP C 1 111 ? 167.408 188.519 119.663 1.00 25.04 111 ASP C N 1
ATOM 9243 C CA . ASP C 1 111 ? 168.810 188.844 119.889 1.00 25.04 111 ASP C CA 1
ATOM 9244 C C . ASP C 1 111 ? 169.188 188.691 121.355 1.00 25.04 111 ASP C C 1
ATOM 9245 O O . ASP C 1 111 ? 170.156 188.002 121.682 1.00 25.04 111 ASP C O 1
ATOM 9250 N N . THR C 1 112 ? 168.423 189.309 122.251 1.00 24.62 112 THR C N 1
ATOM 9251 C CA . THR C 1 112 ? 168.820 189.423 123.647 1.00 24.62 112 THR C CA 1
ATOM 9252 C C . THR C 1 112 ? 168.743 188.086 124.368 1.00 24.62 112 THR C C 1
ATOM 9253 O O . THR C 1 112 ? 168.200 187.109 123.855 1.00 24.62 112 THR C O 1
ATOM 9257 N N . GLN C 1 113 ? 169.336 188.046 125.561 1.00 25.05 113 GLN C N 1
ATOM 9258 C CA . GLN C 1 113 ? 169.222 186.912 126.480 1.00 25.05 113 GLN C CA 1
ATOM 9259 C C . GLN C 1 113 ? 169.489 187.454 127.877 1.00 25.05 113 GLN C C 1
ATOM 9260 O O . GLN C 1 113 ? 170.639 187.679 128.256 1.00 25.05 113 GLN C O 1
ATOM 9266 N N . HIS C 1 114 ? 168.426 187.660 128.640 1.00 22.81 114 HIS C N 1
ATOM 9267 C CA . HIS C 1 114 ? 168.563 188.172 129.990 1.00 22.81 114 HIS C CA 1
ATOM 9268 C C . HIS C 1 114 ? 167.427 187.639 130.842 1.00 22.81 114 HIS C C 1
ATOM 9269 O O . HIS C 1 114 ? 166.308 187.455 130.359 1.00 22.81 114 HIS C O 1
ATOM 9276 N N . SER C 1 115 ? 167.728 187.379 132.104 1.00 22.51 115 SER C N 1
ATOM 9277 C CA . SER C 1 115 ? 166.757 186.848 133.043 1.00 22.51 115 SER C CA 1
ATOM 9278 C C . SER C 1 115 ? 166.067 187.999 133.755 1.00 22.51 115 SER C C 1
ATOM 9279 O O . SER C 1 115 ? 166.711 188.989 134.108 1.00 22.51 115 SER C O 1
ATOM 9282 N N . GLN C 1 116 ? 164.762 187.874 133.953 1.00 21.37 116 GLN C N 1
ATOM 9283 C CA . GLN C 1 116 ? 163.951 188.959 134.476 1.00 21.37 116 GLN C CA 1
ATOM 9284 C C . GLN C 1 116 ? 162.818 188.392 135.312 1.00 21.37 116 GLN C C 1
ATOM 9285 O O . GLN C 1 116 ? 162.320 187.297 135.044 1.00 21.37 116 GLN C O 1
ATOM 9291 N N . LEU C 1 117 ? 162.405 189.151 136.320 1.00 21.65 117 LEU C N 1
ATOM 9292 C CA . LEU C 1 117 ? 161.405 188.716 137.285 1.00 21.65 117 LEU C CA 1
ATOM 9293 C C . LEU C 1 117 ? 160.160 189.583 137.160 1.00 21.65 117 LEU C C 1
ATOM 9294 O O . LEU C 1 117 ? 160.205 190.786 137.434 1.00 21.65 117 LEU C O 1
ATOM 9299 N N . PHE C 1 118 ? 159.059 188.973 136.748 1.00 24.86 118 PHE C N 1
ATOM 9300 C CA . PHE C 1 118 ? 157.749 189.613 136.704 1.00 24.86 118 PHE C CA 1
ATOM 9301 C C . PHE C 1 118 ? 156.983 189.083 137.903 1.00 24.86 118 PHE C C 1
ATOM 9302 O O . PHE C 1 118 ? 156.526 187.939 137.888 1.00 24.86 118 PHE C O 1
ATOM 9310 N N . LYS C 1 119 ? 156.831 189.897 138.941 1.00 25.87 119 LYS C N 1
ATOM 9311 C CA . LYS C 1 119 ? 156.264 189.315 140.146 1.00 25.87 119 LYS C CA 1
ATOM 9312 C C . LYS C 1 119 ? 154.743 189.265 140.107 1.00 25.87 119 LYS C C 1
ATOM 9313 O O . LYS C 1 119 ? 154.170 188.175 140.084 1.00 25.87 119 LYS C O 1
ATOM 9319 N N . ASP C 1 120 ? 154.066 190.409 140.071 1.00 28.28 120 ASP C N 1
ATOM 9320 C CA . ASP C 1 120 ? 152.607 190.427 140.150 1.00 28.28 120 ASP C CA 1
ATOM 9321 C C . ASP C 1 120 ? 152.033 191.230 138.990 1.00 28.28 120 ASP C C 1
ATOM 9322 O O . ASP C 1 120 ? 151.740 192.422 139.127 1.00 28.28 120 ASP C O 1
ATOM 9327 N N . LYS C 1 121 ? 151.834 190.563 137.859 1.00 25.78 121 LYS C N 1
ATOM 9328 C CA . LYS C 1 121 ? 151.320 191.208 136.664 1.00 25.78 121 LYS C CA 1
ATOM 9329 C C . LYS C 1 121 ? 150.516 190.189 135.878 1.00 25.78 121 LYS C C 1
ATOM 9330 O O . LYS C 1 121 ? 150.840 189.001 135.873 1.00 25.78 121 LYS C O 1
ATOM 9336 N N . SER C 1 122 ? 149.466 190.662 135.220 1.00 26.51 122 SER C N 1
ATOM 9337 C CA . SER C 1 122 ? 148.795 189.840 134.230 1.00 26.51 122 SER C CA 1
ATOM 9338 C C . SER C 1 122 ? 149.693 189.679 133.011 1.00 26.51 122 SER C C 1
ATOM 9339 O O . SER C 1 122 ? 150.641 190.442 132.810 1.00 26.51 122 SER C O 1
ATOM 9342 N N . GLU C 1 123 ? 149.389 188.668 132.190 1.00 27.28 123 GLU C N 1
ATOM 9343 C CA . GLU C 1 123 ? 150.203 188.426 131.001 1.00 27.28 123 GLU C CA 1
ATOM 9344 C C . GLU C 1 123 ? 150.063 189.555 129.994 1.00 27.28 123 GLU C C 1
ATOM 9345 O O . GLU C 1 123 ? 151.006 189.854 129.259 1.00 27.28 123 GLU C O 1
ATOM 9351 N N . LYS C 1 124 ? 148.899 190.200 129.958 1.00 26.23 124 LYS C N 1
ATOM 9352 C CA . LYS C 1 124 ? 148.747 191.396 129.143 1.00 26.23 124 LYS C CA 1
ATOM 9353 C C . LYS C 1 124 ? 149.660 192.510 129.641 1.00 26.23 124 LYS C C 1
ATOM 9354 O O . LYS C 1 124 ? 150.218 193.270 128.845 1.00 26.23 124 LYS C O 1
ATOM 9360 N N . ALA C 1 125 ? 149.871 192.585 130.956 1.00 26.41 125 ALA C N 1
ATOM 9361 C CA . ALA C 1 125 ? 150.837 193.537 131.490 1.00 26.41 125 ALA C CA 1
ATOM 9362 C C . ALA C 1 125 ? 152.259 193.024 131.326 1.00 26.41 125 ALA C C 1
ATOM 9363 O O . ALA C 1 125 ? 153.219 193.793 131.438 1.00 26.41 125 ALA C O 1
ATOM 9365 N N . ILE C 1 126 ? 152.417 191.723 131.080 1.00 24.94 126 ILE C N 1
ATOM 9366 C CA . ILE C 1 126 ? 153.745 191.174 130.827 1.00 24.94 126 ILE C CA 1
ATOM 9367 C C . ILE C 1 126 ? 154.142 191.404 129.377 1.00 24.94 126 ILE C C 1
ATOM 9368 O O . ILE C 1 126 ? 155.233 191.912 129.090 1.00 24.94 126 ILE C O 1
ATOM 9373 N N . LEU C 1 127 ? 153.249 191.065 128.442 1.00 24.50 127 LEU C N 1
ATOM 9374 C CA . LEU C 1 127 ? 153.565 191.192 127.022 1.00 24.50 127 LEU C CA 1
ATOM 9375 C C . LEU C 1 127 ? 153.624 192.648 126.596 1.00 24.50 127 LEU C C 1
ATOM 9376 O O . LEU C 1 127 ? 154.234 192.976 125.574 1.00 24.50 127 LEU C O 1
ATOM 9381 N N . SER C 1 128 ? 152.990 193.536 127.357 1.00 28.18 128 SER C N 1
ATOM 9382 C CA . SER C 1 128 ? 153.167 194.958 127.108 1.00 28.18 128 SER C CA 1
ATOM 9383 C C . SER C 1 128 ? 154.585 195.388 127.448 1.00 28.18 128 SER C C 1
ATOM 9384 O O . SER C 1 128 ? 155.252 196.044 126.645 1.00 28.18 128 SER C O 1
ATOM 9387 N N . THR C 1 129 ? 155.079 194.988 128.620 1.00 26.60 129 THR C N 1
ATOM 9388 C CA . THR C 1 129 ? 156.409 195.418 129.039 1.00 26.60 129 THR C CA 1
ATOM 9389 C C . THR C 1 129 ? 157.495 194.594 128.369 1.00 26.60 129 THR C C 1
ATOM 9390 O O . THR C 1 129 ? 158.682 194.915 128.477 1.00 26.60 129 THR C O 1
ATOM 9394 N N . LEU C 1 130 ? 157.114 193.516 127.690 1.00 26.24 130 LEU C N 1
ATOM 9395 C CA . LEU C 1 130 ? 158.099 192.736 126.955 1.00 26.24 130 LEU C CA 1
ATOM 9396 C C . LEU C 1 130 ? 158.294 193.290 125.552 1.00 26.24 130 LEU C C 1
ATOM 9397 O O . LEU C 1 130 ? 159.358 193.118 124.951 1.00 26.24 130 LEU C O 1
ATOM 9402 N N . LEU C 1 131 ? 157.273 193.958 125.011 1.00 26.44 131 LEU C N 1
ATOM 9403 C CA . LEU C 1 131 ? 157.384 194.514 123.666 1.00 26.44 131 LEU C CA 1
ATOM 9404 C C . LEU C 1 131 ? 157.741 195.994 123.705 1.00 26.44 131 LEU C C 1
ATOM 9405 O O . LEU C 1 131 ? 158.350 196.517 122.766 1.00 26.44 131 LEU C O 1
ATOM 9410 N N . ASN C 1 132 ? 157.360 196.690 124.777 1.00 29.43 132 ASN C N 1
ATOM 9411 C CA . ASN C 1 132 ? 157.755 198.086 124.939 1.00 29.43 132 ASN C CA 1
ATOM 9412 C C . ASN C 1 132 ? 159.250 198.187 125.218 1.00 29.43 132 ASN C C 1
ATOM 9413 O O . ASN C 1 132 ? 159.890 199.184 124.864 1.00 29.43 132 ASN C O 1
ATOM 9418 N N . GLN C 1 133 ? 159.821 197.155 125.848 1.00 29.45 133 GLN C N 1
ATOM 9419 C CA . GLN C 1 133 ? 161.243 197.158 126.170 1.00 29.45 133 GLN C CA 1
ATOM 9420 C C . GLN C 1 133 ? 162.097 197.122 124.910 1.00 29.45 133 GLN C C 1
ATOM 9421 O O . GLN C 1 133 ? 163.139 197.783 124.837 1.00 29.45 133 GLN C O 1
ATOM 9427 N N . THR C 1 134 ? 161.649 196.392 123.892 1.00 30.29 134 THR C N 1
ATOM 9428 C CA . THR C 1 134 ? 162.405 196.287 122.652 1.00 30.29 134 THR C CA 1
ATOM 9429 C C . THR C 1 134 ? 162.202 197.478 121.733 1.00 30.29 134 THR C C 1
ATOM 9430 O O . THR C 1 134 ? 163.183 198.026 121.220 1.00 30.29 134 THR C O 1
ATOM 9434 N N . GLY C 1 135 ? 160.959 197.895 121.513 1.00 30.14 135 GLY C N 1
ATOM 9435 C CA . GLY C 1 135 ? 160.701 199.023 120.643 1.00 30.14 135 GLY C CA 1
ATOM 9436 C C . GLY C 1 135 ? 159.731 198.733 119.520 1.00 30.14 135 GLY C C 1
ATOM 9437 O O . GLY C 1 135 ? 159.770 199.385 118.475 1.00 30.14 135 GLY C O 1
ATOM 9438 N N . ILE C 1 136 ? 158.862 197.749 119.716 1.00 29.25 136 ILE C N 1
ATOM 9439 C CA . ILE C 1 136 ? 157.774 197.462 118.792 1.00 29.25 136 ILE C CA 1
ATO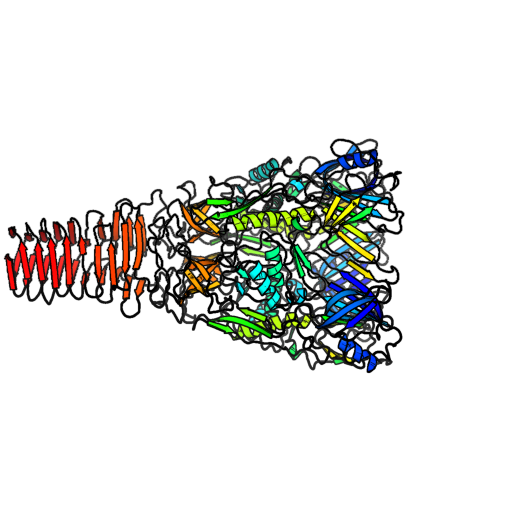M 9440 C C . ILE C 1 136 ? 156.464 197.655 119.544 1.00 29.25 136 ILE C C 1
ATOM 9441 O O . ILE C 1 136 ? 156.334 197.237 120.700 1.00 29.25 136 ILE C O 1
ATOM 9446 N N . ASN C 1 137 ? 155.519 198.339 118.915 1.00 29.09 137 ASN C N 1
ATOM 9447 C CA . ASN C 1 137 ? 154.234 198.571 119.548 1.00 29.09 137 ASN C CA 1
ATOM 9448 C C . ASN C 1 137 ? 153.425 197.286 119.621 1.00 29.09 137 ASN C C 1
ATOM 9449 O O . ASN C 1 137 ? 153.660 196.331 118.879 1.00 29.09 137 ASN C O 1
ATOM 9454 N N . ALA C 1 138 ? 152.469 197.269 120.539 1.00 27.72 138 ALA C N 1
ATOM 9455 C CA . ALA C 1 138 ? 151.680 196.084 120.827 1.00 27.72 138 ALA C CA 1
ATOM 9456 C C . ALA C 1 138 ? 150.207 196.410 120.683 1.00 27.72 138 ALA C C 1
ATOM 9457 O O . ALA C 1 138 ? 149.648 197.145 121.501 1.00 27.72 138 ALA C O 1
ATOM 9459 N N . ARG C 1 139 ? 149.587 195.869 119.649 1.00 27.30 139 ARG C N 1
ATOM 9460 C CA . ARG C 1 139 ? 148.144 195.911 119.502 1.00 27.30 139 ARG C CA 1
ATOM 9461 C C . ARG C 1 139 ? 147.582 194.653 120.137 1.00 27.30 139 ARG C C 1
ATOM 9462 O O . ARG C 1 139 ? 148.186 193.585 120.046 1.00 27.30 139 ARG C O 1
ATOM 9470 N N . PHE C 1 140 ? 146.456 194.777 120.816 1.00 25.12 140 PHE C N 1
ATOM 9471 C CA . PHE C 1 140 ? 145.908 193.633 121.520 1.00 25.12 140 PHE C CA 1
ATOM 9472 C C . PHE C 1 140 ? 144.522 193.300 121.000 1.00 25.12 140 PHE C C 1
ATOM 9473 O O . PHE C 1 140 ? 143.885 194.079 120.289 1.00 25.12 140 PHE C O 1
ATOM 9481 N N . GLY C 1 141 ? 144.067 192.103 121.367 1.00 27.76 141 GLY C N 1
ATOM 9482 C CA . GLY C 1 141 ? 142.723 191.673 121.067 1.00 27.76 141 GLY C CA 1
ATOM 9483 C C . GLY C 1 141 ? 142.062 191.155 122.330 1.00 27.76 141 GLY C C 1
ATOM 9484 O O . GLY C 1 141 ? 142.674 191.105 123.398 1.00 27.76 141 GLY C O 1
ATOM 9485 N N . LYS C 1 142 ? 140.800 190.771 122.190 1.00 31.20 142 LYS C N 1
ATOM 9486 C CA . LYS C 1 142 ? 140.057 190.295 123.347 1.00 31.20 142 LYS C CA 1
ATOM 9487 C C . LYS C 1 142 ? 140.432 188.856 123.650 1.00 31.20 142 LYS C C 1
ATOM 9488 O O . LYS C 1 142 ? 140.002 187.932 122.954 1.00 31.20 142 LYS C O 1
ATOM 9494 N N . ILE C 1 143 ? 141.236 188.665 124.689 1.00 30.50 143 ILE C N 1
ATOM 9495 C CA . ILE C 1 143 ? 141.725 187.343 125.047 1.00 30.50 143 ILE C CA 1
ATOM 9496 C C . ILE C 1 143 ? 141.137 186.964 126.396 1.00 30.50 143 ILE C C 1
ATOM 9497 O O . ILE C 1 143 ? 141.151 187.761 127.338 1.00 30.50 143 ILE C O 1
ATOM 9502 N N . ALA C 1 144 ? 140.638 185.735 126.493 1.00 28.78 144 ALA C N 1
ATOM 9503 C CA . ALA C 1 144 ? 140.118 185.246 127.760 1.00 28.78 144 ALA C CA 1
ATOM 9504 C C . ALA C 1 144 ? 141.218 184.689 128.647 1.00 28.78 144 ALA C C 1
ATOM 9505 O O . ALA C 1 144 ? 140.971 184.390 129.819 1.00 28.78 144 ALA C O 1
ATOM 9507 N N . ALA C 1 145 ? 142.424 184.520 128.107 1.00 27.69 145 ALA C N 1
ATOM 9508 C CA . ALA C 1 145 ? 143.483 183.861 128.859 1.00 27.69 145 ALA C CA 1
ATOM 9509 C C . ALA C 1 145 ? 144.521 184.838 129.386 1.00 27.69 145 ALA C C 1
ATOM 9510 O O . ALA C 1 145 ? 145.162 184.559 130.403 1.00 27.69 145 ALA C O 1
ATOM 9512 N N . LEU C 1 146 ? 144.705 185.977 128.720 1.00 28.28 146 LEU C N 1
ATOM 9513 C CA . LEU C 1 146 ? 145.790 186.871 129.093 1.00 28.28 146 LEU C CA 1
ATOM 9514 C C . LEU C 1 146 ? 145.453 187.730 130.297 1.00 28.28 146 LEU C C 1
ATOM 9515 O O . LEU C 1 146 ? 146.352 188.359 130.858 1.00 28.28 146 LEU C O 1
ATOM 9520 N N . ASP C 1 147 ? 144.193 187.775 130.709 1.00 31.15 147 ASP C N 1
ATOM 9521 C CA . ASP C 1 147 ? 143.794 188.507 131.907 1.00 31.15 147 ASP C CA 1
ATOM 9522 C C . ASP C 1 147 ? 143.911 187.585 133.116 1.00 31.15 147 ASP C C 1
ATOM 9523 O O . ASP C 1 147 ? 142.920 187.259 133.772 1.00 31.15 147 ASP C O 1
ATOM 9528 N N . GLN C 1 148 ? 145.137 187.194 133.441 1.00 27.43 148 GLN C N 1
ATOM 9529 C CA . GLN C 1 148 ? 145.364 186.177 134.454 1.00 27.43 148 GLN C CA 1
ATOM 9530 C C . GLN C 1 148 ? 146.555 186.603 135.292 1.00 27.43 148 GLN C C 1
ATOM 9531 O O . GLN C 1 148 ? 147.659 186.749 134.772 1.00 27.43 148 GLN C O 1
ATOM 9537 N N . LYS C 1 149 ? 146.324 186.818 136.579 1.00 26.52 149 LYS C N 1
ATOM 9538 C CA . LYS C 1 149 ? 147.336 187.379 137.457 1.00 26.52 149 LYS C CA 1
ATOM 9539 C C . LYS C 1 149 ? 148.241 186.272 137.967 1.00 26.52 149 LYS C C 1
ATOM 9540 O O . LYS C 1 149 ? 147.782 185.162 138.250 1.00 26.52 149 LYS C O 1
ATOM 9546 N N . HIS C 1 150 ? 149.528 186.579 138.080 1.00 27.86 150 HIS C N 1
ATOM 9547 C CA . HIS C 1 150 ? 150.526 185.623 138.529 1.00 27.86 150 HIS C CA 1
ATOM 9548 C C . HIS C 1 150 ? 151.137 186.098 139.833 1.00 27.86 150 HIS C C 1
ATOM 9549 O O . HIS C 1 150 ? 151.437 187.286 139.990 1.00 27.86 150 HIS C O 1
ATOM 9556 N N . GLU C 1 151 ? 151.293 185.166 140.771 1.00 29.29 151 GLU C N 1
ATOM 9557 C CA . GLU C 1 151 ? 152.018 185.432 142.004 1.00 29.29 151 GLU C CA 1
ATOM 9558 C C . GLU C 1 151 ? 153.497 185.639 141.740 1.00 29.29 151 GLU C C 1
ATOM 9559 O O . GLU C 1 151 ? 154.121 186.475 142.398 1.00 29.29 151 GLU C O 1
ATOM 9565 N N . GLN C 1 152 ? 154.059 184.887 140.795 1.00 25.63 152 GLN C N 1
ATOM 9566 C CA . GLN C 1 152 ? 155.419 185.059 140.302 1.00 25.63 152 GLN C CA 1
ATOM 9567 C C . GLN C 1 152 ? 155.407 184.692 138.834 1.00 25.63 152 GLN C C 1
ATOM 9568 O O . GLN C 1 152 ? 154.548 183.920 138.401 1.00 25.63 152 GLN C O 1
ATOM 9574 N N . MET C 1 153 ? 156.357 185.230 138.081 1.00 24.34 153 MET C N 1
ATOM 9575 C CA . MET C 1 153 ? 156.554 184.822 136.697 1.00 24.34 153 MET C CA 1
ATOM 9576 C C . MET C 1 153 ? 157.982 185.150 136.319 1.00 24.34 153 MET C C 1
ATOM 9577 O O . MET C 1 153 ? 158.333 186.326 136.204 1.00 24.34 153 MET C O 1
ATOM 9582 N N . VAL C 1 154 ? 158.799 184.125 136.120 1.00 22.40 154 VAL C N 1
ATOM 9583 C CA . VAL C 1 154 ? 160.226 184.303 135.906 1.00 22.40 154 VAL C CA 1
ATOM 9584 C C . VAL C 1 154 ? 160.565 183.891 134.485 1.00 22.40 154 VAL C C 1
ATOM 9585 O O . VAL C 1 154 ? 160.190 182.800 134.043 1.00 22.40 154 VAL C O 1
ATOM 9589 N N . GLN C 1 155 ? 161.243 184.778 133.768 1.00 21.43 155 GLN C N 1
ATOM 9590 C CA . GLN C 1 155 ? 161.985 184.428 132.568 1.00 21.43 155 GLN C CA 1
ATOM 9591 C C . GLN C 1 155 ? 163.413 184.164 133.008 1.00 21.43 155 GLN C C 1
ATOM 9592 O O . GLN C 1 155 ? 164.063 185.056 133.555 1.00 21.43 155 GLN C O 1
ATOM 9598 N N . PHE C 1 156 ? 163.892 182.946 132.800 1.00 22.20 156 PHE C N 1
ATOM 9599 C CA . PHE C 1 156 ? 165.147 182.499 133.399 1.00 22.20 156 PHE C CA 1
ATOM 9600 C C . PHE C 1 156 ? 166.149 182.179 132.300 1.00 22.20 156 PHE C C 1
ATOM 9601 O O . PHE C 1 156 ? 166.181 181.047 131.808 1.00 22.20 156 PHE C O 1
ATOM 9609 N N . ARG C 1 157 ? 166.964 183.179 131.950 1.00 23.01 157 ARG C N 1
ATOM 9610 C CA . ARG C 1 157 ? 168.127 183.034 131.070 1.00 23.01 157 ARG C CA 1
ATOM 9611 C C . ARG C 1 157 ? 167.741 182.489 129.699 1.00 23.01 157 ARG C C 1
ATOM 9612 O O . ARG C 1 157 ? 168.405 181.615 129.144 1.00 23.01 157 ARG C O 1
ATOM 9620 N N . CYS C 1 158 ? 166.638 182.997 129.166 1.00 24.29 158 CYS C N 1
ATOM 9621 C CA . CYS C 1 158 ? 166.258 182.716 127.794 1.00 24.29 158 CYS C CA 1
ATOM 9622 C C . CYS C 1 158 ? 165.958 184.040 127.112 1.00 24.29 158 CYS C C 1
ATOM 9623 O O . CYS C 1 158 ? 165.884 185.086 127.756 1.00 24.29 158 CYS C O 1
ATOM 9626 N N . SER C 1 159 ? 165.802 183.986 125.797 1.00 24.39 159 SER C N 1
ATOM 9627 C CA . SER C 1 159 ? 165.616 185.192 125.011 1.00 24.39 159 SER C CA 1
ATOM 9628 C C . SER C 1 159 ? 164.217 185.753 125.208 1.00 24.39 159 SER C C 1
ATOM 9629 O O . SER C 1 159 ? 163.334 185.106 125.770 1.00 24.39 159 SER C O 1
ATOM 9632 N N . ASP C 1 160 ? 164.018 186.980 124.733 1.00 24.36 160 ASP C N 1
ATOM 9633 C CA . ASP C 1 160 ? 162.715 187.613 124.885 1.00 24.36 160 ASP C CA 1
ATOM 9634 C C . ASP C 1 160 ? 161.689 187.001 123.943 1.00 24.36 160 ASP C C 1
ATOM 9635 O O . ASP C 1 160 ? 160.522 186.840 124.310 1.00 24.36 160 ASP C O 1
ATOM 9640 N N . TRP C 1 161 ? 162.102 186.658 122.726 1.00 23.56 161 TRP C N 1
ATOM 9641 C CA . TRP C 1 161 ? 161.218 185.913 121.841 1.00 23.56 161 TRP C CA 1
ATOM 9642 C C . TRP C 1 161 ? 161.193 184.443 122.210 1.00 23.56 161 TRP C C 1
ATOM 9643 O O . TRP C 1 161 ? 160.293 183.711 121.791 1.00 23.56 161 TRP C O 1
ATOM 9654 N N . HIS C 1 162 ? 162.167 183.993 122.993 1.00 28.34 162 HIS C N 1
ATOM 9655 C CA . HIS C 1 162 ? 162.106 182.631 123.493 1.00 28.34 162 HIS C CA 1
ATOM 9656 C C . HIS C 1 162 ? 161.186 182.526 124.697 1.00 28.34 162 HIS C C 1
ATOM 9657 O O . HIS C 1 162 ? 160.685 181.441 124.999 1.00 28.34 162 HIS C O 1
ATOM 9664 N N . PHE C 1 163 ? 160.948 183.637 125.385 1.00 23.51 163 PHE C N 1
ATOM 9665 C CA . PHE C 1 163 ? 159.962 183.656 126.454 1.00 23.51 163 PHE C CA 1
ATOM 9666 C C . PHE C 1 163 ? 158.580 183.979 125.916 1.00 23.51 163 PHE C C 1
ATOM 9667 O O . PHE C 1 163 ? 157.576 183.627 126.541 1.00 23.51 163 PHE C O 1
ATOM 9675 N N . LEU C 1 164 ? 158.517 184.615 124.748 1.00 20.99 164 LEU C N 1
ATOM 9676 C CA . LEU C 1 164 ? 157.249 185.110 124.228 1.00 20.99 164 LEU C CA 1
ATOM 9677 C C . LEU C 1 164 ? 156.334 183.970 123.821 1.00 20.99 164 LEU C C 1
ATOM 9678 O O . LEU C 1 164 ? 155.261 183.794 124.404 1.00 20.99 164 LEU C O 1
ATOM 9683 N N . LEU C 1 165 ? 156.748 183.159 122.851 1.00 22.64 165 LEU C N 1
ATOM 9684 C CA . LEU C 1 165 ? 155.864 182.095 122.402 1.00 22.64 165 LEU C CA 1
ATOM 9685 C C . LEU C 1 165 ? 155.837 180.905 123.338 1.00 22.64 165 LEU C C 1
ATOM 9686 O O . LEU C 1 165 ? 155.008 180.013 123.148 1.00 22.64 165 LEU C O 1
ATOM 9691 N N . CYS C 1 166 ? 156.712 180.858 124.334 1.00 25.28 166 CYS C N 1
ATOM 9692 C CA . CYS C 1 166 ? 156.510 179.895 125.404 1.00 25.28 166 CYS C CA 1
ATOM 9693 C C . CYS C 1 166 ? 155.368 180.335 126.305 1.00 25.28 166 CYS C C 1
ATOM 9694 O O . CYS C 1 166 ? 154.780 179.519 127.020 1.00 25.28 166 CYS C O 1
ATOM 9697 N N . ARG C 1 167 ? 155.049 181.627 126.294 1.00 22.18 167 ARG C N 1
ATOM 9698 C CA . ARG C 1 167 ? 153.863 182.110 126.980 1.00 22.18 167 ARG C CA 1
ATOM 9699 C C . ARG C 1 167 ? 152.644 182.097 126.075 1.00 22.18 167 ARG C C 1
ATOM 9700 O O . ARG C 1 167 ? 151.527 181.895 126.553 1.00 22.18 167 ARG C O 1
ATOM 9708 N N . LEU C 1 168 ? 152.831 182.296 124.773 1.00 20.25 168 LEU C N 1
ATOM 9709 C CA . LEU C 1 168 ? 151.693 182.267 123.865 1.00 20.25 168 LEU C CA 1
ATOM 9710 C C . LEU C 1 168 ? 151.241 180.846 123.581 1.00 20.25 168 LEU C C 1
ATOM 9711 O O . LEU C 1 168 ? 150.142 180.641 123.057 1.00 20.25 168 LEU C O 1
ATOM 9716 N N . SER C 1 169 ? 152.073 179.858 123.894 1.00 22.76 169 SER C N 1
ATOM 9717 C CA . SER C 1 169 ? 151.633 178.476 123.828 1.00 22.76 169 SER C CA 1
ATOM 9718 C C . SER C 1 169 ? 151.050 177.992 125.142 1.00 22.76 169 SER C C 1
ATOM 9719 O O . SER C 1 169 ? 150.433 176.926 125.175 1.00 22.76 169 SER C O 1
ATOM 9722 N N . ALA C 1 170 ? 151.243 178.740 126.226 1.00 22.56 170 ALA C N 1
ATOM 9723 C CA . ALA C 1 170 ? 150.645 178.352 127.497 1.00 22.56 170 ALA C CA 1
ATOM 9724 C C . ALA C 1 170 ? 149.290 179.015 127.690 1.00 22.56 170 ALA C C 1
ATOM 9725 O O . ALA C 1 170 ? 148.564 178.690 128.635 1.00 22.56 170 ALA C O 1
ATOM 9727 N N . THR C 1 171 ? 148.942 179.960 126.824 1.00 23.45 171 THR C N 1
ATOM 9728 C CA . THR C 1 171 ? 147.631 180.586 126.864 1.00 23.45 171 THR C CA 1
ATOM 9729 C C . THR C 1 171 ? 146.781 180.258 125.648 1.00 23.45 171 THR C C 1
ATOM 9730 O O . THR C 1 171 ? 145.564 180.458 125.694 1.00 23.45 171 THR C O 1
ATOM 9734 N N . GLY C 1 172 ? 147.382 179.764 124.571 1.00 21.45 172 GLY C N 1
ATOM 9735 C CA . GLY C 1 172 ? 146.638 179.412 123.380 1.00 21.45 172 GLY C CA 1
ATOM 9736 C C . GLY C 1 172 ? 146.085 180.601 122.622 1.00 21.45 172 GLY C C 1
ATOM 9737 O O . GLY C 1 172 ? 144.875 180.692 122.397 1.00 21.45 172 GLY C O 1
ATOM 9738 N N . ALA C 1 173 ? 146.954 181.528 122.231 1.00 21.37 173 ALA C N 1
ATOM 9739 C CA . ALA C 1 173 ? 146.570 182.697 121.452 1.00 21.37 173 ALA C CA 1
ATOM 9740 C C . ALA C 1 173 ? 147.581 182.897 120.338 1.00 21.37 173 ALA C C 1
ATOM 9741 O O . ALA C 1 173 ? 148.780 182.701 120.553 1.00 21.37 173 ALA C O 1
ATOM 9743 N N . TRP C 1 174 ? 147.110 183.278 119.153 1.00 22.15 174 TRP C N 1
ATOM 9744 C CA . TRP C 1 174 ? 148.045 183.434 118.055 1.00 22.15 174 TRP C CA 1
ATOM 9745 C C . TRP C 1 174 ? 148.815 184.736 118.170 1.00 22.15 174 TRP C C 1
ATOM 9746 O O . TRP C 1 174 ? 148.487 185.618 118.964 1.00 22.15 174 TRP C O 1
ATOM 9757 N N . LEU C 1 175 ? 149.841 184.848 117.343 1.00 19.46 175 LEU C N 1
ATOM 9758 C CA . LEU C 1 175 ? 150.543 186.095 117.089 1.00 19.46 175 LEU C CA 1
ATOM 9759 C C . LEU C 1 175 ? 150.280 186.455 115.636 1.00 19.46 175 LEU C C 1
ATOM 9760 O O . LEU C 1 175 ? 150.456 185.619 114.747 1.00 19.46 175 LEU C O 1
ATOM 9765 N N . LEU C 1 176 ? 149.842 187.680 115.384 1.00 20.12 176 LEU C N 1
ATOM 9766 C CA . LEU C 1 176 ? 149.673 188.120 114.010 1.00 20.12 176 LEU C CA 1
ATOM 9767 C C . LEU C 1 176 ? 150.639 189.251 113.729 1.00 20.12 176 LEU C C 1
ATOM 9768 O O . LEU C 1 176 ? 150.322 190.409 114.036 1.00 20.12 176 LEU C O 1
ATOM 9773 N N . PRO C 1 177 ? 151.800 188.989 113.166 1.00 17.84 177 PRO C N 1
ATOM 9774 C CA . PRO C 1 177 ? 152.728 190.081 112.874 1.00 17.84 177 PRO C CA 1
ATOM 9775 C C . PRO C 1 177 ? 152.323 190.851 111.634 1.00 17.84 177 PRO C C 1
ATOM 9776 O O . PRO C 1 177 ? 152.427 190.344 110.517 1.00 17.84 177 PRO C O 1
ATOM 9780 N N . ALA C 1 178 ? 151.837 192.071 111.810 1.00 22.06 178 ALA C N 1
ATOM 9781 C CA . ALA C 1 178 ? 151.530 192.891 110.655 1.00 22.06 178 ALA C CA 1
ATOM 9782 C C . ALA C 1 178 ? 152.759 193.687 110.237 1.00 22.06 178 ALA C C 1
ATOM 9783 O O . ALA C 1 178 ? 153.878 193.441 110.688 1.00 22.06 178 ALA C O 1
ATOM 9785 N N . ILE C 1 179 ? 152.539 194.655 109.351 1.00 22.91 179 ILE C N 1
ATOM 9786 C CA . ILE C 1 179 ? 153.639 195.478 108.862 1.00 22.91 179 ILE C CA 1
ATOM 9787 C C . ILE C 1 179 ? 154.001 196.549 109.884 1.00 22.91 179 ILE C C 1
ATOM 9788 O O . ILE C 1 179 ? 155.180 196.842 110.111 1.00 22.91 179 ILE C O 1
ATOM 9793 N N . GLU C 1 180 ? 152.996 197.135 110.528 1.00 27.71 180 GLU C N 1
ATOM 9794 C CA . GLU C 1 180 ? 153.206 198.276 111.408 1.00 27.71 180 GLU C CA 1
ATOM 9795 C C . GLU C 1 180 ? 153.089 197.932 112.889 1.00 27.71 180 GLU C C 1
ATOM 9796 O O . GLU C 1 180 ? 153.827 198.491 113.704 1.00 27.71 180 GLU C O 1
ATOM 9802 N N . ASP C 1 181 ? 152.191 197.027 113.268 1.00 27.09 181 ASP C N 1
ATOM 9803 C CA . ASP C 1 181 ? 152.051 196.644 114.666 1.00 27.09 181 ASP C CA 1
ATOM 9804 C C . ASP C 1 181 ? 151.630 195.188 114.776 1.00 27.09 181 ASP C C 1
ATOM 9805 O O . ASP C 1 181 ? 150.698 194.744 114.098 1.00 27.09 181 ASP C O 1
ATOM 9810 N N . VAL C 1 182 ? 152.324 194.445 115.629 1.00 24.20 182 VAL C N 1
ATOM 9811 C CA . VAL C 1 182 ? 151.947 193.064 115.869 1.00 24.20 182 VAL C CA 1
ATOM 9812 C C . VAL C 1 182 ? 150.700 193.040 116.742 1.00 24.20 182 VAL C C 1
ATOM 9813 O O . VAL C 1 182 ? 150.532 193.879 117.636 1.00 24.20 182 VAL C O 1
ATOM 9817 N N . GLN C 1 183 ? 149.772 192.137 116.434 1.00 22.62 183 GLN C N 1
ATOM 9818 C CA . GLN C 1 183 ? 148.544 192.037 117.206 1.00 22.62 183 GLN C CA 1
ATOM 9819 C C . GLN C 1 183 ? 148.309 190.599 117.631 1.00 22.62 183 GLN C C 1
ATOM 9820 O O . GLN C 1 183 ? 148.642 189.662 116.900 1.00 22.62 183 GLN C O 1
ATOM 9826 N N . PHE C 1 184 ? 147.789 190.436 118.839 1.00 22.76 184 PHE C N 1
ATOM 9827 C CA . PHE C 1 184 ? 147.437 189.139 119.391 1.00 22.76 184 PHE C CA 1
ATOM 9828 C C . PHE C 1 184 ? 145.951 188.939 119.165 1.00 22.76 184 PHE C C 1
ATOM 9829 O O . PHE C 1 184 ? 145.191 189.910 119.154 1.00 22.76 184 PHE C O 1
ATOM 9837 N N . VAL C 1 185 ? 145.539 187.696 118.982 1.00 25.63 185 VAL C N 1
ATOM 9838 C CA . VAL C 1 185 ? 144.137 187.372 118.791 1.00 25.63 185 VAL C CA 1
ATOM 9839 C C . VAL C 1 185 ? 143.918 185.940 119.254 1.00 25.63 185 VAL C C 1
ATOM 9840 O O . VAL C 1 185 ? 144.819 185.099 119.161 1.00 25.63 185 VAL C O 1
ATOM 9844 N N . GLN C 1 186 ? 142.760 185.686 119.833 1.00 30.23 186 GLN C N 1
ATOM 9845 C CA . GLN C 1 186 ? 142.388 184.328 120.152 1.00 30.23 186 GLN C CA 1
ATOM 9846 C C . GLN C 1 186 ? 141.980 183.624 118.862 1.00 30.23 186 GLN C C 1
ATOM 9847 O O . GLN C 1 186 ? 141.381 184.253 117.987 1.00 30.23 186 GLN C O 1
ATOM 9853 N N . PRO C 1 187 ? 142.340 182.351 118.687 1.00 29.10 187 PRO C N 1
ATOM 9854 C CA . PRO C 1 187 ? 141.952 181.644 117.456 1.00 29.10 187 PRO C CA 1
ATOM 9855 C C . PRO C 1 187 ? 140.453 181.495 117.262 1.00 29.10 187 PRO C C 1
ATOM 9856 O O . PRO C 1 187 ? 139.990 181.444 116.117 1.00 29.10 187 PRO C O 1
ATOM 9860 N N . ASP C 1 188 ? 139.675 181.450 118.341 1.00 32.34 188 ASP C N 1
ATOM 9861 C CA . ASP C 1 188 ? 138.233 181.328 118.194 1.00 32.34 188 ASP C CA 1
ATOM 9862 C C . ASP C 1 188 ? 137.601 182.635 117.736 1.00 32.34 188 ASP C C 1
ATOM 9863 O O . ASP C 1 188 ? 136.594 182.617 117.023 1.00 32.34 188 ASP C O 1
ATOM 9868 N N . ALA C 1 189 ? 138.187 183.772 118.108 1.00 33.20 189 ALA C N 1
ATOM 9869 C CA . ALA C 1 189 ? 137.651 185.060 117.687 1.00 33.20 189 ALA C CA 1
ATOM 9870 C C . ALA C 1 189 ? 138.018 185.403 116.252 1.00 33.20 189 ALA C C 1
ATOM 9871 O O . ALA C 1 189 ? 137.520 186.402 115.724 1.00 33.20 189 ALA C O 1
ATOM 9873 N N . LEU C 1 190 ? 138.885 184.613 115.617 1.00 33.34 190 LEU C N 1
ATOM 9874 C CA . LEU C 1 190 ? 139.241 184.864 114.227 1.00 33.34 190 LEU C CA 1
ATOM 9875 C C . LEU C 1 190 ? 138.107 184.537 113.275 1.00 33.34 190 LEU C C 1
ATOM 9876 O O . LEU C 1 190 ? 138.093 185.051 112.153 1.00 33.34 190 LEU C O 1
ATOM 9881 N N . LYS C 1 191 ? 137.166 183.696 113.696 1.00 37.97 191 LYS C N 1
ATOM 9882 C CA . LYS C 1 191 ? 136.026 183.363 112.859 1.00 37.97 191 LYS C CA 1
ATOM 9883 C C . LYS C 1 191 ? 135.110 184.570 112.709 1.00 37.97 191 LYS C C 1
ATOM 9884 O O . LYS C 1 191 ? 135.211 185.551 113.451 1.00 37.97 191 LYS C O 1
ATOM 9890 N N . SER C 1 192 ? 134.206 184.485 111.733 1.00 40.71 192 SER C N 1
ATOM 9891 C CA . SER C 1 192 ? 133.339 185.561 111.255 1.00 40.71 192 SER C CA 1
ATOM 9892 C C . SER C 1 192 ? 134.108 186.819 110.869 1.00 40.71 192 SER C C 1
ATOM 9893 O O . SER C 1 192 ? 133.615 187.929 111.090 1.00 40.71 192 SER C O 1
ATOM 9896 N N . ASN C 1 193 ? 135.307 186.680 110.313 1.00 40.78 193 ASN C N 1
ATOM 9897 C CA . ASN C 1 193 ? 136.055 187.810 109.790 1.00 40.78 193 ASN C CA 1
ATOM 9898 C C . ASN C 1 193 ? 135.750 187.981 108.302 1.00 40.78 193 ASN C C 1
ATOM 9899 O O . ASN C 1 193 ? 134.788 187.416 107.771 1.00 40.78 193 ASN C O 1
ATOM 9904 N N . SER C 1 194 ? 136.558 188.800 107.628 1.00 37.82 194 SER C N 1
ATOM 9905 C CA . SER C 1 194 ? 136.418 188.994 106.191 1.00 37.82 194 SER C CA 1
ATOM 9906 C C . SER C 1 194 ? 136.758 187.711 105.442 1.00 37.82 194 SER C C 1
ATOM 9907 O O . SER C 1 194 ? 137.667 186.970 105.823 1.00 37.82 194 SER C O 1
ATOM 9910 N N . ALA C 1 195 ? 136.014 187.448 104.373 1.00 33.23 195 ALA C N 1
ATOM 9911 C CA . ALA C 1 195 ? 135.955 186.118 103.778 1.00 33.23 195 ALA C CA 1
ATOM 9912 C C . ALA C 1 195 ? 136.111 186.201 102.268 1.00 33.23 195 ALA C C 1
ATOM 9913 O O . ALA C 1 195 ? 135.193 186.636 101.568 1.00 33.23 195 ALA C O 1
ATOM 9915 N N . TYR C 1 196 ? 137.263 185.775 101.767 1.00 29.55 196 TYR C N 1
ATOM 9916 C CA . TYR C 1 196 ? 137.442 185.649 100.330 1.00 29.55 196 TYR C CA 1
ATOM 9917 C C . TYR C 1 196 ? 137.053 184.247 99.894 1.00 29.55 196 TYR C C 1
ATOM 9918 O O . TYR C 1 196 ? 137.499 183.258 100.480 1.00 29.55 196 TYR C O 1
ATOM 9927 N N . THR C 1 197 ? 136.227 184.157 98.864 1.00 31.64 197 THR C N 1
ATOM 9928 C CA . THR C 1 197 ? 135.688 182.880 98.428 1.00 31.64 197 THR C CA 1
ATOM 9929 C C . THR C 1 197 ? 136.607 182.271 97.378 1.00 31.64 197 THR C C 1
ATOM 9930 O O . THR C 1 197 ? 137.075 182.971 96.476 1.00 31.64 197 THR C O 1
ATOM 9934 N N . LEU C 1 198 ? 136.877 180.978 97.506 1.00 31.37 198 LEU C N 1
ATOM 9935 C CA . LEU C 1 198 ? 137.624 180.231 96.503 1.00 31.37 198 LEU C CA 1
ATOM 9936 C C . LEU C 1 198 ? 136.688 179.222 95.854 1.00 31.37 198 LEU C C 1
ATOM 9937 O O . LEU C 1 198 ? 136.237 178.278 96.510 1.00 31.37 198 LEU C O 1
ATOM 9942 N N . LYS C 1 199 ? 136.392 179.423 94.576 1.00 40.90 199 LYS C N 1
ATOM 9943 C CA . LYS C 1 199 ? 135.420 178.610 93.860 1.00 40.90 199 LYS C CA 1
ATOM 9944 C C . LYS C 1 199 ? 136.137 177.662 92.913 1.00 40.90 199 LYS C C 1
ATOM 9945 O O . LYS C 1 199 ? 137.170 178.016 92.336 1.00 40.90 199 LYS C O 1
ATOM 9951 N N . SER C 1 200 ? 135.584 176.459 92.757 1.00 44.06 200 SER C N 1
ATOM 9952 C CA . SER C 1 200 ? 136.105 175.534 91.759 1.00 44.06 200 SER C CA 1
ATOM 9953 C C . SER C 1 200 ? 135.608 175.905 90.374 1.00 44.06 200 SER C C 1
ATOM 9954 O O . SER C 1 200 ? 136.237 175.567 89.365 1.00 44.06 200 SER C O 1
ATOM 9957 N N . ARG C 1 201 ? 134.464 176.582 90.304 1.00 52.38 201 ARG C N 1
ATOM 9958 C CA . ARG C 1 201 ? 133.967 177.029 89.013 1.00 52.38 201 ARG C CA 1
ATOM 9959 C C . ARG C 1 201 ? 134.781 178.203 88.503 1.00 52.38 201 ARG C C 1
ATOM 9960 O O . ARG C 1 201 ? 135.433 178.105 87.458 1.00 52.38 201 ARG C O 1
ATOM 9968 N N . GLY C 1 202 ? 134.786 179.305 89.247 1.00 51.96 202 GLY C N 1
ATOM 9969 C CA . GLY C 1 202 ? 135.521 180.482 88.818 1.00 51.96 202 GLY C CA 1
ATOM 9970 C C . GLY C 1 202 ? 134.864 181.111 87.609 1.00 51.96 202 GLY C C 1
ATOM 9971 O O . GLY C 1 202 ? 133.690 181.495 87.644 1.00 51.96 202 GLY C O 1
ATOM 9972 N N . ASP C 1 203 ? 135.651 181.202 86.530 1.00 59.19 203 ASP C N 1
ATOM 9973 C CA . ASP C 1 203 ? 135.226 181.680 85.209 1.00 59.19 203 ASP C CA 1
ATOM 9974 C C . ASP C 1 203 ? 134.636 183.090 85.265 1.00 59.19 203 ASP C C 1
ATOM 9975 O O . ASP C 1 203 ? 133.655 183.404 84.588 1.00 59.19 203 ASP C O 1
ATOM 9980 N N . GLU C 1 204 ? 135.237 183.945 86.084 1.00 60.55 204 GLU C N 1
ATOM 9981 C CA . GLU C 1 204 ? 134.826 185.333 86.185 1.00 60.55 204 GLU C CA 1
ATOM 9982 C C . GLU C 1 204 ? 136.065 186.200 86.321 1.00 60.55 204 GLU C C 1
ATOM 9983 O O . GLU C 1 204 ? 137.166 185.701 86.567 1.00 60.55 204 GLU C O 1
ATOM 9989 N N . ASN C 1 205 ? 135.878 187.505 86.125 1.00 59.35 205 ASN C N 1
ATOM 9990 C CA . ASN C 1 205 ? 136.970 188.443 86.349 1.00 59.35 205 ASN C CA 1
ATOM 9991 C C . ASN C 1 205 ? 136.973 188.943 87.786 1.00 59.35 205 ASN C C 1
ATOM 9992 O O . ASN C 1 205 ? 137.997 189.429 88.281 1.00 59.35 205 ASN C O 1
ATOM 9997 N N . LYS C 1 206 ? 135.833 188.839 88.468 1.00 57.34 206 LYS C N 1
ATOM 9998 C CA . LYS C 1 206 ? 135.751 189.289 89.852 1.00 57.34 206 LYS C CA 1
ATOM 9999 C C . LYS C 1 206 ? 136.180 188.193 90.817 1.00 57.34 206 LYS C C 1
ATOM 10000 O O . LYS C 1 206 ? 136.514 188.475 91.972 1.00 57.34 206 LYS C O 1
ATOM 10006 N N . ASP C 1 207 ? 136.166 186.940 90.369 1.00 49.10 207 ASP C N 1
ATOM 10007 C CA . ASP C 1 207 ? 136.557 185.840 91.238 1.00 49.10 207 ASP C CA 1
ATOM 10008 C C . ASP C 1 207 ? 138.073 185.738 91.334 1.00 49.10 207 ASP C C 1
ATOM 10009 O O . ASP C 1 207 ? 138.807 186.329 90.540 1.00 49.10 207 ASP C O 1
ATOM 10014 N N . ILE C 1 208 ? 138.538 184.982 92.320 1.00 35.14 208 ILE C N 1
ATOM 10015 C CA . ILE C 1 208 ? 139.966 184.836 92.570 1.00 35.14 208 ILE C CA 1
ATOM 10016 C C . ILE C 1 208 ? 140.506 183.652 91.780 1.00 35.14 208 ILE C C 1
ATOM 10017 O O . ILE C 1 208 ? 139.987 182.534 91.875 1.00 35.14 208 ILE C O 1
ATOM 10022 N N . VAL C 1 209 ? 141.563 183.893 91.012 1.00 28.48 209 VAL C N 1
ATOM 10023 C CA . VAL C 1 209 ? 142.225 182.842 90.251 1.00 28.48 209 VAL C CA 1
ATOM 10024 C C . VAL C 1 209 ? 143.107 182.049 91.206 1.00 28.48 209 VAL C C 1
ATOM 10025 O O . VAL C 1 209 ? 143.849 182.628 92.005 1.00 28.48 209 VAL C O 1
ATOM 10029 N N . VAL C 1 210 ? 143.030 180.725 91.129 1.00 22.92 210 VAL C N 1
ATOM 10030 C CA . VAL C 1 210 ? 143.753 179.835 92.027 1.00 22.92 210 VAL C CA 1
ATOM 10031 C C . VAL C 1 210 ? 144.596 178.876 91.195 1.00 22.92 210 VAL C C 1
ATOM 10032 O O . VAL C 1 210 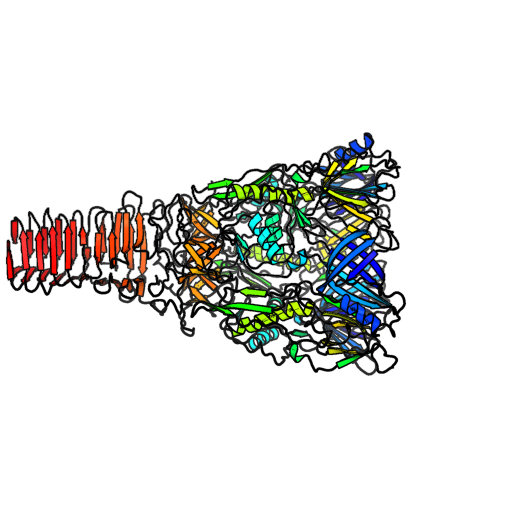? 144.137 178.357 90.172 1.00 22.92 210 VAL C O 1
ATOM 10036 N N . LYS C 1 211 ? 145.855 178.714 91.584 1.00 20.26 211 LYS C N 1
ATOM 10037 C CA . LYS C 1 211 ? 146.746 177.717 91.012 1.00 20.26 211 LYS C CA 1
ATOM 10038 C C . LYS C 1 211 ? 147.347 176.901 92.143 1.00 20.26 211 LYS C C 1
ATOM 10039 O O . LYS C 1 211 ? 147.433 177.388 93.271 1.00 20.26 211 LYS C O 1
ATOM 10045 N N . ASP C 1 212 ? 147.734 175.658 91.835 1.00 20.22 212 ASP C N 1
ATOM 10046 C CA . ASP C 1 212 ? 148.541 174.792 92.710 1.00 20.22 212 ASP C CA 1
ATOM 10047 C C . ASP C 1 212 ? 147.935 174.614 94.102 1.00 20.22 212 ASP C C 1
ATOM 10048 O O . ASP C 1 212 ? 148.605 174.798 95.118 1.00 20.22 212 ASP C O 1
ATOM 10053 N N . ALA C 1 213 ? 146.647 174.292 94.149 1.00 16.89 213 ALA C N 1
ATOM 10054 C CA . ALA C 1 213 ? 146.002 174.094 95.437 1.00 16.89 213 ALA C CA 1
ATOM 10055 C C . ALA C 1 213 ? 146.477 172.796 96.069 1.00 16.89 213 ALA C C 1
ATOM 10056 O O . ALA C 1 213 ? 146.810 171.835 95.376 1.00 16.89 213 ALA C O 1
ATOM 10058 N N . TYR C 1 214 ? 146.540 172.783 97.392 1.00 16.84 214 TYR C N 1
ATOM 10059 C CA . TYR C 1 214 ? 147.047 171.646 98.141 1.00 16.84 214 TYR C CA 1
ATOM 10060 C C . TYR C 1 214 ? 146.448 171.678 99.531 1.00 16.84 214 TYR C C 1
ATOM 10061 O O . TYR C 1 214 ? 146.300 172.756 100.107 1.00 16.84 214 TYR C O 1
ATOM 10070 N N . TRP C 1 215 ? 146.097 170.513 100.064 1.00 17.52 215 TRP C N 1
ATOM 10071 C CA . TRP C 1 215 ? 145.693 170.392 101.456 1.00 17.52 215 TRP C CA 1
ATOM 10072 C C . TRP C 1 215 ? 146.061 169.010 101.959 1.00 17.52 215 TRP C C 1
ATOM 10073 O O . TRP C 1 215 ? 146.211 168.073 101.178 1.00 17.52 215 TRP C O 1
ATOM 10084 N N . GLN C 1 216 ? 146.210 168.892 103.273 1.00 16.81 216 GLN C N 1
ATOM 10085 C CA . GLN C 1 216 ? 146.780 167.689 103.856 1.00 16.81 216 GLN C CA 1
ATOM 10086 C C . GLN C 1 216 ? 146.163 167.456 105.219 1.00 16.81 216 GLN C C 1
ATOM 10087 O O . GLN C 1 216 ? 146.148 168.364 106.050 1.00 16.81 216 GLN C O 1
ATOM 10093 N N . PHE C 1 217 ? 145.674 166.245 105.449 1.00 18.01 217 PHE C N 1
ATOM 10094 C CA . PHE C 1 217 ? 144.997 165.889 106.685 1.00 18.01 217 PHE C CA 1
ATOM 10095 C C . PHE C 1 217 ? 145.861 164.937 107.497 1.00 18.01 217 PHE C C 1
ATOM 10096 O O . PHE C 1 217 ? 146.002 163.765 107.138 1.00 18.01 217 PHE C O 1
ATOM 10104 N N . ASP C 1 218 ? 146.420 165.431 108.594 1.00 21.69 218 ASP C N 1
ATOM 10105 C CA . ASP C 1 218 ? 147.239 164.623 109.483 1.00 21.69 218 ASP C CA 1
ATOM 10106 C C . ASP C 1 218 ? 146.373 164.038 110.585 1.00 21.69 218 ASP C C 1
ATOM 10107 O O . ASP C 1 218 ? 145.396 164.656 111.012 1.00 21.69 218 ASP C O 1
ATOM 10112 N N . ASN C 1 219 ? 146.724 162.836 111.028 1.00 21.10 219 ASN C N 1
ATOM 10113 C CA . ASN C 1 219 ? 146.199 162.265 112.260 1.00 21.10 219 ASN C CA 1
ATOM 10114 C C . ASN C 1 219 ? 147.284 161.497 112.990 1.00 21.10 219 ASN C C 1
ATOM 10115 O O . ASN C 1 219 ? 147.005 160.472 113.613 1.00 21.10 219 ASN C O 1
ATOM 10120 N N . GLN C 1 220 ? 148.531 161.961 112.875 1.00 22.98 220 GLN C N 1
ATOM 10121 C CA . GLN C 1 220 ? 149.665 161.233 113.436 1.00 22.98 220 GLN C CA 1
ATOM 10122 C C . GLN C 1 220 ? 149.585 161.173 114.952 1.00 22.98 220 GLN C C 1
ATOM 10123 O O . GLN C 1 220 ? 149.693 160.096 115.546 1.00 22.98 220 GLN C O 1
ATOM 10129 N N . ILE C 1 221 ? 149.386 162.318 115.593 1.00 23.48 221 ILE C N 1
ATOM 10130 C CA . ILE C 1 221 ? 149.149 162.397 117.026 1.00 23.48 221 ILE C CA 1
ATOM 10131 C C . ILE C 1 221 ? 148.004 163.383 117.214 1.00 23.48 221 ILE C C 1
ATOM 10132 O O . ILE C 1 221 ? 148.154 164.582 116.954 1.00 23.48 221 ILE C O 1
ATOM 10137 N N . ASN C 1 222 ? 146.843 162.876 117.616 1.00 25.49 222 ASN C N 1
ATOM 10138 C CA . ASN C 1 222 ? 145.707 163.702 117.963 1.00 25.49 222 ASN C CA 1
ATOM 10139 C C . ASN C 1 222 ? 145.152 163.257 119.304 1.00 25.49 222 ASN C C 1
ATOM 10140 O O . ASN C 1 222 ? 144.711 162.108 119.435 1.00 25.49 222 ASN C O 1
ATOM 10145 N N . PRO C 1 223 ? 145.179 164.100 120.311 1.00 25.06 223 PRO C N 1
ATOM 10146 C CA . PRO C 1 223 ? 144.434 163.808 121.534 1.00 25.06 223 PRO C CA 1
ATOM 10147 C C . PRO C 1 223 ? 142.945 163.937 121.303 1.00 25.0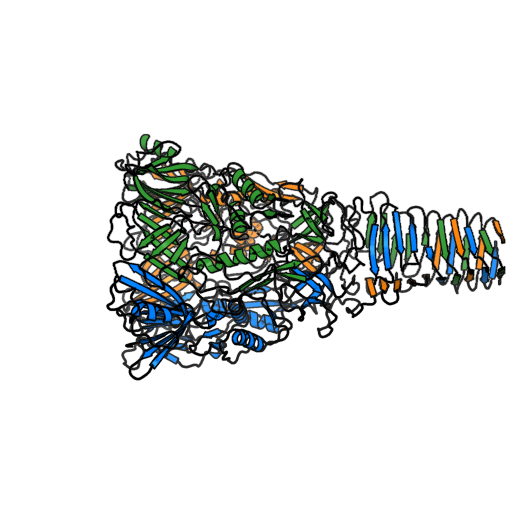6 223 PRO C C 1
ATOM 10148 O O . PRO C 1 223 ? 142.494 164.920 120.711 1.00 25.06 223 PRO C O 1
ATOM 10152 N N . ALA C 1 224 ? 142.168 162.952 121.739 1.00 26.89 224 ALA C N 1
ATOM 10153 C CA . ALA C 1 224 ? 140.726 163.117 121.683 1.00 26.89 224 ALA C CA 1
ATOM 10154 C C . ALA C 1 224 ? 140.205 163.891 122.883 1.00 26.89 224 ALA C C 1
ATOM 10155 O O . ALA C 1 224 ? 139.220 164.625 122.758 1.00 26.89 224 ALA C O 1
ATOM 10157 N N . LEU C 1 225 ? 140.845 163.740 124.038 1.00 25.80 225 LEU C N 1
ATOM 10158 C CA . LEU C 1 225 ? 140.474 164.465 125.243 1.00 25.80 225 LEU C CA 1
ATOM 10159 C C . LEU C 1 225 ? 141.762 164.749 125.988 1.00 25.80 225 LEU C C 1
ATOM 10160 O O . LEU C 1 225 ? 142.588 163.848 126.141 1.00 25.80 225 LEU C O 1
ATOM 10165 N N . LEU C 1 226 ? 141.938 165.980 126.448 1.00 25.65 226 LEU C N 1
ATOM 10166 C CA . LEU C 1 226 ? 143.170 166.344 127.127 1.00 25.65 226 LEU C CA 1
ATOM 10167 C C . LEU C 1 226 ? 142.840 167.045 128.431 1.00 25.65 226 LEU C C 1
ATOM 10168 O O . LEU C 1 226 ? 141.969 167.916 128.468 1.00 25.65 226 LEU C O 1
ATOM 10173 N N . GLU C 1 227 ? 143.530 166.652 129.501 1.00 29.01 227 GLU C N 1
ATOM 10174 C CA . GLU C 1 227 ? 143.429 167.333 130.782 1.00 29.01 227 GLU C CA 1
ATOM 10175 C C . GLU C 1 227 ? 144.819 167.522 131.366 1.00 29.01 227 GLU C C 1
ATOM 10176 O O . GLU C 1 227 ? 145.679 166.647 131.259 1.00 29.01 227 GLU C O 1
ATOM 10182 N N . VAL C 1 228 ? 145.041 168.691 131.957 1.00 24.88 228 VAL C N 1
ATOM 10183 C CA . VAL C 1 228 ? 146.289 169.011 132.635 1.00 24.88 228 VAL C CA 1
ATOM 10184 C C . VAL C 1 228 ? 145.977 169.261 134.093 1.00 24.88 228 VAL C C 1
ATOM 10185 O O . VAL C 1 228 ? 145.279 170.223 134.425 1.00 24.88 228 VAL C O 1
ATOM 10189 N N . SER C 1 229 ? 146.506 168.415 134.959 1.00 24.65 229 SER C N 1
ATOM 10190 C CA . SER C 1 229 ? 146.200 168.474 136.373 1.00 24.65 229 SER C CA 1
ATOM 10191 C C . SER C 1 229 ? 147.449 168.844 137.153 1.00 24.65 229 SER C C 1
ATOM 10192 O O . SER C 1 229 ? 148.518 168.273 136.938 1.00 24.65 229 SER C O 1
ATOM 10195 N N . GLY C 1 230 ? 147.306 169.806 138.054 1.00 25.04 230 GLY C N 1
ATOM 10196 C CA . GLY C 1 230 ? 148.413 170.282 138.853 1.00 25.04 230 GLY C CA 1
ATOM 10197 C C . GLY C 1 230 ? 148.145 170.061 140.327 1.00 25.04 230 GLY C C 1
ATOM 10198 O O . GLY C 1 230 ? 147.012 169.814 140.739 1.00 25.04 230 GLY C O 1
ATOM 10199 N N . TRP C 1 231 ? 149.205 170.155 141.119 1.00 26.91 231 TRP C N 1
ATOM 10200 C CA . TRP C 1 231 ? 149.109 169.908 142.547 1.00 26.91 231 TRP C CA 1
ATOM 10201 C C . TRP C 1 231 ? 148.417 171.065 143.254 1.00 26.91 231 TRP C C 1
ATOM 10202 O O . TRP C 1 231 ? 148.553 172.227 142.869 1.00 26.91 231 TRP C O 1
ATOM 10213 N N . ASP C 1 232 ? 147.662 170.738 144.296 1.00 28.46 232 ASP C N 1
ATOM 10214 C CA . ASP C 1 232 ? 147.074 171.727 145.189 1.00 28.46 232 ASP C CA 1
ATOM 10215 C C . ASP C 1 232 ? 147.748 171.598 146.546 1.00 28.46 232 ASP C C 1
ATOM 10216 O O . ASP C 1 232 ? 147.703 170.526 147.157 1.00 28.46 232 ASP C O 1
ATOM 10221 N N . ILE C 1 233 ? 148.374 172.684 147.011 1.00 27.33 233 ILE C N 1
ATOM 10222 C CA . ILE C 1 233 ? 149.141 172.625 148.254 1.00 27.33 233 ILE C CA 1
ATOM 10223 C C . ILE C 1 233 ? 148.213 172.458 149.449 1.00 27.33 233 ILE C C 1
ATOM 10224 O O . ILE C 1 233 ? 148.347 171.509 150.226 1.00 27.33 233 ILE C O 1
ATOM 10229 N N . SER C 1 234 ? 147.272 173.376 149.624 1.00 27.92 234 SER C N 1
ATOM 10230 C CA . SER C 1 234 ? 146.197 173.139 150.569 1.00 27.92 234 SER C CA 1
ATOM 10231 C C . SER C 1 234 ? 145.312 172.024 150.037 1.00 27.92 234 SER C C 1
ATOM 10232 O O . SER C 1 234 ? 145.184 171.854 148.822 1.00 27.92 234 SER C O 1
ATOM 10235 N N . LYS C 1 235 ? 144.698 171.272 150.968 1.00 28.43 235 LYS C N 1
ATOM 10236 C CA . LYS C 1 235 ? 143.885 170.066 150.751 1.00 28.43 235 LYS C CA 1
ATOM 10237 C C . LYS C 1 235 ? 144.521 169.127 149.732 1.00 28.43 235 LYS C C 1
ATOM 10238 O O . LYS C 1 235 ? 144.021 169.001 148.611 1.00 28.43 235 LYS C O 1
ATOM 10244 N N . GLN C 1 236 ? 145.638 168.499 150.118 1.00 28.49 236 GLN C N 1
ATOM 10245 C CA . GLN C 1 236 ? 146.610 167.906 149.204 1.00 28.49 236 GLN C CA 1
ATOM 10246 C C . GLN C 1 236 ? 146.032 166.829 148.303 1.00 28.49 236 GLN C C 1
ATOM 10247 O O . GLN C 1 236 ? 145.835 165.685 148.718 1.00 28.49 236 GLN C O 1
ATOM 10253 N N . GLN C 1 237 ? 145.833 167.199 147.044 1.00 26.79 237 GLN C N 1
ATOM 10254 C CA . GLN C 1 237 ? 145.166 166.399 146.029 1.00 26.79 237 GLN C CA 1
ATOM 10255 C C . GLN C 1 237 ? 145.650 166.908 144.686 1.00 26.79 237 GLN C C 1
ATOM 10256 O O . GLN C 1 237 ? 146.452 167.839 144.608 1.00 26.79 237 GLN C O 1
ATOM 10262 N N . VAL C 1 238 ? 145.147 166.295 143.627 1.00 25.58 238 VAL C N 1
ATOM 10263 C CA . VAL C 1 238 ? 145.456 166.716 142.271 1.00 25.58 238 VAL C CA 1
ATOM 10264 C C . VAL C 1 238 ? 144.157 167.209 141.659 1.00 25.58 238 VAL C C 1
ATOM 10265 O O . VAL C 1 238 ? 143.323 166.406 141.227 1.00 25.58 238 VAL C O 1
ATOM 10269 N N . GLN C 1 239 ? 143.971 168.522 141.628 1.00 26.60 239 GLN C N 1
ATOM 10270 C CA . GLN C 1 239 ? 142.761 169.125 141.089 1.00 26.60 239 GLN C CA 1
ATOM 10271 C C . GLN C 1 239 ? 142.991 169.494 139.636 1.00 26.60 239 GLN C C 1
ATOM 10272 O O . GLN C 1 239 ? 143.726 170.440 139.341 1.00 26.60 239 GLN C O 1
ATOM 10278 N N . SER C 1 240 ? 142.362 168.748 138.736 1.00 29.35 240 SER C N 1
ATOM 10279 C CA . SER C 1 240 ? 142.490 168.989 137.310 1.00 29.35 240 SER C CA 1
ATOM 10280 C C . SER C 1 240 ? 141.667 170.206 136.927 1.00 29.35 240 SER C C 1
ATOM 10281 O O . SER C 1 240 ? 140.548 170.382 137.417 1.00 29.35 240 SER C O 1
ATOM 10284 N N . GLY C 1 241 ? 142.229 171.046 136.059 1.00 30.10 241 GLY C N 1
ATOM 10285 C CA . GLY C 1 241 ? 141.519 172.243 135.644 1.00 30.10 241 GLY C CA 1
ATOM 10286 C C . GLY C 1 241 ? 140.345 171.937 134.740 1.00 30.10 241 GLY C C 1
ATOM 10287 O O . GLY C 1 241 ? 139.384 172.709 134.671 1.00 30.10 241 GLY C O 1
ATOM 10288 N N . GLY C 1 242 ? 140.404 170.815 134.034 1.00 30.77 242 GLY C N 1
ATOM 10289 C CA . GLY C 1 242 ? 139.299 170.402 133.201 1.00 30.77 242 GLY C CA 1
ATOM 10290 C C . GLY C 1 242 ? 139.735 169.509 132.064 1.00 30.77 242 GLY C C 1
ATOM 10291 O O . GLY C 1 242 ? 140.864 169.616 131.580 1.00 30.77 242 GLY C O 1
ATOM 10292 N N . ARG C 1 243 ? 138.844 168.625 131.626 1.00 27.19 243 ARG C N 1
ATOM 10293 C CA . ARG C 1 243 ? 139.123 167.740 130.500 1.00 27.19 243 ARG C CA 1
ATOM 10294 C C . ARG C 1 243 ? 138.683 168.428 129.211 1.00 27.19 243 ARG C C 1
ATOM 10295 O O . ARG C 1 243 ? 137.695 168.067 128.571 1.00 27.19 243 ARG C O 1
ATOM 10303 N N . TYR C 1 244 ? 139.444 169.451 128.838 1.00 27.50 244 TYR C N 1
ATOM 10304 C CA . TYR C 1 244 ? 139.075 170.274 127.697 1.00 27.50 244 TYR C CA 1
ATOM 10305 C C . TYR C 1 244 ? 139.431 169.564 126.405 1.00 27.50 244 TYR C C 1
ATOM 10306 O O . TYR C 1 244 ? 140.596 169.536 126.005 1.00 27.50 244 TYR C O 1
ATOM 10315 N N . GLY C 1 245 ? 138.436 168.980 125.762 1.00 26.60 245 GLY C N 1
ATOM 10316 C CA . GLY C 1 245 ? 138.606 168.457 124.423 1.00 26.60 245 GLY C CA 1
ATOM 10317 C C . GLY C 1 245 ? 137.739 169.250 123.474 1.00 26.60 245 GLY C C 1
ATOM 10318 O O . GLY C 1 245 ? 136.945 170.094 123.896 1.00 26.60 245 GLY C O 1
ATOM 10319 N N . LYS C 1 246 ? 137.919 168.978 122.175 1.00 28.39 246 LYS C N 1
ATOM 10320 C CA . LYS C 1 246 ? 137.071 169.482 121.094 1.00 28.39 246 LYS C CA 1
ATOM 10321 C C . LYS C 1 246 ? 137.046 171.008 121.026 1.00 28.39 246 LYS C C 1
ATOM 10322 O O . LYS C 1 246 ? 136.035 171.633 121.354 1.00 28.39 246 LYS C O 1
ATOM 10328 N N . ILE C 1 247 ? 138.178 171.623 120.676 1.00 27.72 247 ILE C N 1
ATOM 10329 C CA . ILE C 1 247 ? 138.210 173.069 120.478 1.00 27.72 247 ILE C CA 1
ATOM 10330 C C . ILE C 1 247 ? 137.514 173.436 119.173 1.00 27.72 247 ILE C C 1
ATOM 10331 O O . ILE C 1 247 ? 137.699 172.788 118.135 1.00 27.72 247 ILE C O 1
ATOM 10336 N N . ALA C 1 248 ? 136.696 174.479 119.221 1.00 30.00 248 ALA C N 1
ATOM 10337 C CA . ALA C 1 248 ? 135.925 174.903 118.061 1.00 30.00 248 ALA C CA 1
ATOM 10338 C C . ALA C 1 248 ? 136.788 175.822 117.208 1.00 30.00 248 ALA C C 1
ATOM 10339 O O . ALA C 1 248 ? 137.074 176.956 117.601 1.00 30.00 248 ALA C O 1
ATOM 10341 N N . LEU C 1 249 ? 137.197 175.338 116.041 1.00 28.90 249 LEU C N 1
ATOM 10342 C CA . LEU C 1 249 ? 138.021 176.120 115.135 1.00 28.90 249 LEU C CA 1
ATOM 10343 C C . LEU C 1 249 ? 137.768 175.659 113.710 1.00 28.90 249 LEU C C 1
ATOM 10344 O O . LEU C 1 249 ? 137.556 174.474 113.448 1.00 28.90 249 LEU C O 1
ATOM 10349 N N . GLY C 1 250 ? 137.792 176.615 112.789 1.00 28.69 250 GLY C N 1
ATOM 10350 C CA . GLY C 1 250 ? 137.519 176.309 111.407 1.00 28.69 250 GLY C CA 1
ATOM 10351 C C . GLY C 1 250 ? 136.042 176.032 111.184 1.00 28.69 250 GLY C C 1
ATOM 10352 O O . GLY C 1 250 ? 135.194 176.266 112.045 1.00 28.69 250 GLY C O 1
ATOM 10353 N N . LYS C 1 251 ? 135.739 175.527 109.992 1.00 28.56 251 LYS C N 1
ATOM 10354 C CA . LYS C 1 251 ? 134.372 175.129 109.686 1.00 28.56 251 LYS C CA 1
ATOM 10355 C C . LYS C 1 251 ? 134.346 173.737 109.079 1.00 28.56 251 LYS C C 1
ATOM 10356 O O . LYS C 1 251 ? 135.359 173.034 109.105 1.00 28.56 251 LYS C O 1
ATOM 10362 N N . ALA C 1 252 ? 133.192 173.346 108.540 1.00 27.98 252 ALA C N 1
ATOM 10363 C CA . ALA C 1 252 ? 132.908 171.949 108.240 1.00 27.98 252 ALA C CA 1
ATOM 10364 C C . ALA C 1 252 ? 133.798 171.415 107.129 1.00 27.98 252 ALA C C 1
ATOM 10365 O O . ALA C 1 252 ? 133.932 172.040 106.077 1.00 27.98 252 ALA C O 1
ATOM 10367 N N . ALA C 1 253 ? 134.424 170.266 107.400 1.00 27.13 253 ALA C N 1
ATOM 10368 C CA . ALA C 1 253 ? 135.378 169.529 106.569 1.00 27.13 253 ALA C CA 1
ATOM 10369 C C . ALA C 1 253 ? 136.686 170.274 106.343 1.00 27.13 253 ALA C C 1
ATOM 10370 O O . ALA C 1 253 ? 137.478 169.868 105.490 1.00 27.13 253 ALA C O 1
ATOM 10372 N N . LEU C 1 254 ? 136.940 171.351 107.081 1.00 25.78 254 LEU C N 1
ATOM 10373 C CA . LEU C 1 254 ? 138.275 171.925 107.190 1.00 25.78 254 LEU C CA 1
ATOM 10374 C C . LEU C 1 254 ? 138.600 172.262 108.636 1.00 25.78 254 LEU C C 1
ATOM 10375 O O . LEU C 1 254 ? 139.587 172.951 108.903 1.00 25.78 254 LEU C O 1
ATOM 10380 N N . SER C 1 255 ? 137.780 171.799 109.564 1.00 27.05 255 SER C N 1
ATOM 10381 C CA . SER C 1 255 ? 138.010 171.933 110.990 1.00 27.05 255 SER C CA 1
ATOM 10382 C C . SER C 1 255 ? 139.028 170.901 111.449 1.00 27.05 255 SER C C 1
ATOM 10383 O O . SER C 1 255 ? 139.069 169.793 110.912 1.00 27.05 255 SER C O 1
ATOM 10386 N N . PRO C 1 256 ? 139.867 171.251 112.423 1.00 27.58 256 PRO C N 1
ATOM 10387 C CA . PRO C 1 256 ? 140.669 170.219 113.089 1.00 27.58 256 PRO C CA 1
ATOM 10388 C C . PRO C 1 256 ? 139.815 169.235 113.855 1.00 27.58 256 PRO C C 1
ATOM 10389 O O . PRO C 1 256 ? 140.216 168.079 114.019 1.00 27.58 256 PRO C O 1
ATOM 10393 N N . ASP C 1 257 ? 138.656 169.666 114.341 1.00 27.88 257 ASP C N 1
ATOM 10394 C CA . ASP C 1 257 ? 137.639 168.732 114.791 1.00 27.88 257 ASP C CA 1
ATOM 10395 C C . ASP C 1 257 ? 137.121 167.928 113.607 1.00 27.88 257 ASP C C 1
ATOM 10396 O O . ASP C 1 257 ? 137.078 168.405 112.471 1.00 27.88 257 ASP C O 1
ATOM 10401 N N . GLY C 1 258 ? 136.713 166.704 113.885 1.00 27.35 258 GLY C N 1
ATOM 10402 C CA . GLY C 1 258 ? 136.799 165.678 112.880 1.00 27.35 258 GLY C CA 1
ATOM 10403 C C . GLY C 1 258 ? 138.202 165.114 112.943 1.00 27.35 258 GLY C C 1
ATOM 10404 O O . GLY C 1 258 ? 138.991 165.477 113.824 1.00 27.35 258 GLY C O 1
ATOM 10405 N N . LEU C 1 259 ? 138.521 164.244 111.981 1.00 24.83 259 LEU C N 1
ATOM 10406 C CA . LEU C 1 259 ? 139.772 163.480 111.941 1.00 24.83 259 LEU C CA 1
ATOM 10407 C C . LEU C 1 259 ? 140.003 162.757 113.268 1.00 24.83 259 LEU C C 1
ATOM 10408 O O . LEU C 1 259 ? 140.878 163.119 114.052 1.00 24.83 259 LEU C O 1
ATOM 10413 N N . ALA C 1 260 ? 139.126 161.785 113.516 1.00 23.88 260 ALA C N 1
ATOM 10414 C CA . ALA C 1 260 ? 139.024 161.151 114.825 1.00 23.88 260 ALA C CA 1
ATOM 10415 C C . ALA C 1 260 ? 140.324 160.460 115.216 1.00 23.88 260 ALA C C 1
ATOM 10416 O O . ALA C 1 260 ? 141.077 159.985 114.363 1.00 23.88 260 ALA C O 1
ATOM 10418 N N . SER C 1 261 ? 140.600 160.460 116.515 1.00 25.60 261 SER C N 1
ATOM 10419 C CA . SER C 1 261 ? 141.871 159.973 117.020 1.00 25.60 261 SER C CA 1
ATOM 10420 C C . SER C 1 261 ? 141.963 158.463 116.887 1.00 25.60 261 SER C C 1
ATOM 10421 O O . SER C 1 261 ? 140.957 157.752 116.846 1.00 25.60 261 SER C O 1
ATOM 10424 N N . LEU C 1 262 ? 143.195 157.975 116.820 1.00 24.98 262 LEU C N 1
ATOM 10425 C CA . LEU C 1 262 ? 143.407 156.543 116.709 1.00 24.98 262 LEU C CA 1
ATOM 10426 C C . LEU C 1 262 ? 143.230 155.851 118.054 1.00 24.98 262 LEU C C 1
ATOM 10427 O O . LEU C 1 262 ? 142.861 154.674 118.100 1.00 24.98 262 LEU C O 1
ATOM 10432 N N . ASN C 1 263 ? 143.463 156.565 119.152 1.00 27.80 263 ASN C N 1
ATOM 10433 C CA . ASN C 1 263 ? 143.155 156.090 120.496 1.00 27.80 263 ASN C CA 1
ATOM 10434 C C . ASN C 1 263 ? 141.974 156.880 121.030 1.00 27.80 263 ASN C C 1
ATOM 10435 O O . ASN C 1 263 ? 141.979 158.114 120.989 1.00 27.80 263 ASN C O 1
ATOM 10440 N N . LYS C 1 264 ? 140.966 156.166 121.526 1.00 31.52 264 LYS C N 1
ATOM 10441 C CA . LYS C 1 264 ? 139.768 156.833 122.017 1.00 31.52 264 LYS C CA 1
ATOM 10442 C C . LYS C 1 264 ? 139.901 157.233 123.478 1.00 31.52 264 LYS C C 1
ATOM 10443 O O . LYS C 1 264 ? 139.069 157.993 123.984 1.00 31.52 264 LYS C O 1
ATOM 10449 N N . THR C 1 265 ? 140.938 156.738 124.161 1.00 33.00 265 THR C N 1
ATOM 10450 C CA . THR C 1 265 ? 141.039 156.911 125.607 1.00 33.00 265 THR C CA 1
ATOM 10451 C C . THR C 1 265 ? 141.331 158.356 125.981 1.00 33.00 265 THR C C 1
ATOM 10452 O O . THR C 1 265 ? 140.720 158.899 126.907 1.00 33.00 265 THR C O 1
ATOM 10456 N N . GLY C 1 266 ? 142.251 158.992 125.279 1.00 28.87 266 GLY C N 1
ATOM 10457 C CA . GLY C 1 266 ? 142.533 160.394 125.493 1.00 28.87 266 GLY C CA 1
ATOM 10458 C C . GLY C 1 266 ? 143.980 160.634 125.879 1.00 28.87 266 GLY C C 1
ATOM 10459 O O . GLY C 1 266 ? 144.901 159.926 125.474 1.00 28.87 266 GLY C O 1
ATOM 10460 N N . TRP C 1 267 ? 144.151 161.672 126.680 1.00 26.13 267 TRP C N 1
ATOM 10461 C CA . TRP C 1 267 ? 145.453 162.184 127.058 1.00 26.13 267 TRP C CA 1
ATOM 10462 C C . TRP C 1 267 ? 145.380 162.700 128.482 1.00 26.13 267 TRP C C 1
ATOM 10463 O O . TRP C 1 267 ? 144.339 163.203 128.911 1.00 26.13 267 TRP C O 1
ATOM 10474 N N . ASP C 1 268 ? 146.480 162.585 129.211 1.00 25.75 268 ASP C N 1
ATOM 10475 C CA . ASP C 1 268 ? 146.518 163.061 130.583 1.00 25.75 268 ASP C CA 1
ATOM 10476 C C . ASP C 1 268 ? 147.947 163.381 130.963 1.00 25.75 268 ASP C C 1
ATOM 10477 O O . ASP C 1 268 ? 148.838 162.545 130.799 1.00 25.75 268 ASP C O 1
ATOM 10482 N N . ILE C 1 269 ? 148.158 164.582 131.476 1.00 24.47 269 ILE C N 1
ATOM 10483 C CA . ILE C 1 269 ? 149.420 164.930 132.102 1.00 24.47 269 ILE C CA 1
ATOM 10484 C C . ILE C 1 269 ? 149.124 165.472 133.490 1.00 24.47 269 ILE C C 1
ATOM 10485 O O . ILE C 1 269 ? 148.190 166.253 133.693 1.00 24.47 269 ILE C O 1
ATOM 10490 N N . CYS C 1 270 ? 149.911 165.021 134.458 1.00 24.86 270 CYS C N 1
ATOM 10491 C CA . CYS C 1 270 ? 149.715 165.373 135.856 1.00 24.86 270 CYS C CA 1
ATOM 10492 C C . CYS C 1 270 ? 150.961 166.100 136.325 1.00 24.86 270 CYS C C 1
ATOM 10493 O O . CYS C 1 270 ? 151.911 165.468 136.792 1.00 24.86 270 CYS C O 1
ATOM 10496 N N . TYR C 1 271 ? 150.957 167.419 136.182 1.00 25.72 271 TYR C N 1
ATOM 10497 C CA . TYR C 1 271 ? 152.051 168.242 136.669 1.00 25.72 271 TYR C CA 1
ATOM 10498 C C . TYR C 1 271 ? 152.129 168.177 138.189 1.00 25.72 271 TYR C C 1
ATOM 10499 O O . TYR C 1 271 ? 151.114 168.097 138.882 1.00 25.72 271 TYR C O 1
ATOM 10508 N N . SER C 1 272 ? 153.353 168.180 138.708 1.00 24.26 272 SER C N 1
ATOM 10509 C CA . SER C 1 272 ? 153.578 168.196 140.146 1.00 24.26 272 SER C CA 1
ATOM 10510 C C . SER C 1 272 ? 153.855 169.588 140.679 1.00 24.26 272 SER C C 1
ATOM 10511 O O . SER C 1 272 ? 154.026 169.751 141.889 1.00 24.26 272 SER C O 1
ATOM 10514 N N . SER C 1 273 ? 153.929 170.569 139.821 1.00 24.89 273 SER C N 1
ATOM 10515 C CA . SER C 1 273 ? 154.073 171.938 140.263 1.00 24.89 273 SER C CA 1
ATOM 10516 C C . SER C 1 273 ? 152.718 172.480 140.700 1.00 24.89 273 SER C C 1
ATOM 10517 O O . SER C 1 273 ? 151.692 172.144 140.109 1.00 24.89 273 SER C O 1
ATOM 10520 N N . PRO C 1 274 ? 152.682 173.314 141.731 1.00 25.43 274 PRO C N 1
ATOM 10521 C CA . PRO C 1 274 ? 151.386 173.820 142.236 1.00 25.43 274 PRO C CA 1
ATOM 10522 C C . PRO C 1 274 ? 150.720 174.829 141.309 1.00 25.43 274 PRO C C 1
ATOM 10523 O O . PRO C 1 274 ? 150.667 176.032 141.565 1.00 25.43 274 PRO C O 1
ATOM 10527 N N . LEU C 1 275 ? 150.182 174.330 140.202 1.00 25.02 275 LEU C N 1
ATOM 10528 C CA . LEU C 1 275 ? 149.455 175.184 139.277 1.00 25.02 275 LEU C CA 1
ATOM 10529 C C . LEU C 1 275 ? 148.044 175.425 139.789 1.00 25.02 275 LEU C C 1
ATOM 10530 O O . LEU C 1 275 ? 147.458 174.575 140.460 1.00 25.02 275 LEU C O 1
ATOM 10535 N N . THR C 1 276 ? 147.496 176.590 139.469 1.00 26.01 276 THR C N 1
ATOM 10536 C CA . THR C 1 276 ? 146.135 176.877 139.880 1.00 26.01 276 THR C CA 1
ATOM 10537 C C . THR C 1 276 ? 145.149 176.171 138.961 1.00 26.01 276 THR C C 1
ATOM 10538 O O . THR C 1 276 ? 145.519 175.574 137.950 1.00 26.01 276 THR C O 1
ATOM 10542 N N . THR C 1 277 ? 143.872 176.242 139.327 1.00 26.49 277 THR C N 1
ATOM 10543 C CA . THR C 1 277 ? 142.846 175.617 138.502 1.00 26.49 277 THR C CA 1
ATOM 10544 C C . THR C 1 277 ? 142.544 176.471 137.278 1.00 26.49 277 THR C C 1
ATOM 10545 O O . THR C 1 277 ? 142.073 175.964 136.254 1.00 26.49 277 THR C O 1
ATOM 10549 N N . GLN C 1 278 ? 142.821 177.769 137.360 1.00 26.16 278 GLN C N 1
ATOM 10550 C CA . GLN C 1 278 ? 142.603 178.635 136.210 1.00 26.16 278 GLN C CA 1
ATOM 10551 C C . GLN C 1 278 ? 143.733 178.500 135.201 1.00 26.16 278 GLN C C 1
ATOM 10552 O O . GLN C 1 278 ? 143.494 178.508 133.989 1.00 26.16 278 GLN C O 1
ATOM 10558 N N . GLU C 1 279 ? 144.969 178.375 135.683 1.00 25.57 279 GLU C N 1
ATOM 10559 C CA . GLU C 1 279 ? 146.117 178.306 134.786 1.00 25.57 279 GLU C CA 1
ATOM 10560 C C . GLU C 1 279 ? 146.169 176.976 134.052 1.00 25.57 279 GLU C C 1
ATOM 10561 O O . GLU C 1 279 ? 146.411 176.938 132.841 1.00 25.57 279 GLU C O 1
ATOM 10567 N N . SER C 1 280 ? 145.927 175.874 134.764 1.00 24.33 280 SER C N 1
ATOM 10568 C CA . SER C 1 280 ? 145.958 174.564 134.127 1.00 24.33 280 SER C CA 1
ATOM 10569 C C . SER C 1 280 ? 144.762 174.356 133.211 1.00 24.33 280 SER C C 1
ATOM 10570 O O . SER C 1 280 ? 144.812 173.509 132.317 1.00 24.33 280 SER C O 1
ATOM 10573 N N . GLY C 1 281 ? 143.684 175.109 133.415 1.00 24.79 281 GLY C N 1
ATOM 10574 C CA . GLY C 1 281 ? 142.595 175.082 132.456 1.00 24.79 281 GLY C CA 1
ATOM 10575 C C . GLY C 1 281 ? 142.973 175.741 131.146 1.00 24.79 281 GLY C C 1
ATOM 10576 O O . GLY C 1 281 ? 142.674 175.219 130.071 1.00 24.79 281 GLY C O 1
ATOM 10577 N N . TYR C 1 282 ? 143.646 176.890 131.216 1.00 24.98 282 TYR C N 1
ATOM 10578 C CA . TYR C 1 282 ? 144.095 177.559 130.001 1.00 24.98 282 TYR C CA 1
ATOM 10579 C C . TYR C 1 282 ? 145.267 176.836 129.369 1.00 24.98 282 TYR C C 1
ATOM 10580 O O . TYR C 1 282 ? 145.517 176.994 128.172 1.00 24.98 282 TYR C O 1
ATOM 10589 N N . LEU C 1 283 ? 146.002 176.056 130.156 1.00 22.84 283 LEU C N 1
ATOM 10590 C CA . LEU C 1 283 ? 147.100 175.280 129.603 1.00 22.84 283 LEU C CA 1
ATOM 10591 C C . LEU C 1 283 ? 146.589 174.065 128.846 1.00 22.84 283 LEU C C 1
ATOM 10592 O O . LEU C 1 283 ? 147.244 173.607 127.905 1.00 22.84 283 LEU C O 1
ATOM 10597 N N . ALA C 1 284 ? 145.421 173.545 129.225 1.00 22.90 284 ALA C N 1
ATOM 10598 C CA . ALA C 1 284 ? 144.906 172.343 128.579 1.00 22.90 284 ALA C CA 1
ATOM 10599 C C . ALA C 1 284 ? 144.426 172.633 127.169 1.00 22.90 284 ALA C C 1
ATOM 10600 O O . ALA C 1 284 ? 144.688 171.853 126.251 1.00 22.90 284 ALA C O 1
ATOM 10602 N N . GLN C 1 285 ? 143.737 173.750 126.968 1.00 23.89 285 GLN C N 1
ATOM 10603 C CA . GLN C 1 285 ? 143.361 174.131 125.618 1.00 23.89 285 GLN C CA 1
ATOM 10604 C C . GLN C 1 285 ? 144.497 174.811 124.879 1.00 23.89 285 GLN C C 1
ATOM 10605 O O . GLN C 1 285 ? 144.405 174.999 123.664 1.00 23.89 285 GLN C O 1
ATOM 10611 N N . GLY C 1 286 ? 145.558 175.194 125.583 1.00 23.27 286 GLY C N 1
ATOM 10612 C CA . GLY C 1 286 ? 146.741 175.677 124.898 1.00 23.27 286 GLY C CA 1
ATOM 10613 C C . GLY C 1 286 ? 147.502 174.554 124.225 1.00 23.27 286 GLY C C 1
ATOM 10614 O O . GLY C 1 286 ? 147.893 174.670 123.062 1.00 23.27 286 GLY C O 1
ATOM 10615 N N . LEU C 1 287 ? 147.717 173.449 124.942 1.00 22.16 287 LEU C N 1
ATOM 10616 C CA . LEU C 1 287 ? 148.394 172.308 124.340 1.00 22.16 287 LEU C CA 1
ATOM 10617 C C . LEU C 1 287 ? 147.497 171.601 123.342 1.00 22.16 287 LEU C C 1
ATOM 10618 O O . LEU C 1 287 ? 147.988 171.004 122.381 1.00 22.16 287 LEU C O 1
ATOM 10623 N N . LEU C 1 288 ? 146.184 171.647 123.558 1.00 21.57 288 LEU C N 1
ATOM 10624 C CA . LEU C 1 288 ? 145.262 171.025 122.619 1.00 21.57 288 LEU C CA 1
ATOM 10625 C C . LEU C 1 288 ? 145.261 171.762 121.293 1.00 21.57 288 LEU C C 1
ATOM 10626 O O . LEU C 1 288 ? 145.141 171.142 120.233 1.00 21.57 288 LEU C O 1
ATOM 10631 N N . LEU C 1 289 ? 145.414 173.085 121.340 1.00 22.87 289 LEU C N 1
ATOM 10632 C CA . LEU C 1 289 ? 145.448 173.886 120.126 1.00 22.87 289 LEU C CA 1
ATOM 10633 C C . LEU C 1 289 ? 146.671 173.572 119.279 1.00 22.87 289 LEU C C 1
ATOM 10634 O O . LEU C 1 289 ? 146.609 173.668 118.055 1.00 22.87 289 LEU C O 1
ATOM 10639 N N . ASN C 1 290 ? 147.775 173.166 119.900 1.00 23.33 290 ASN C N 1
ATOM 10640 C CA . ASN C 1 290 ? 148.980 172.896 119.128 1.00 23.33 290 ASN C CA 1
ATOM 10641 C C . ASN C 1 290 ? 148.889 171.569 118.392 1.00 23.33 290 ASN C C 1
ATOM 10642 O O . ASN C 1 290 ? 149.355 171.454 117.255 1.00 23.33 290 ASN C O 1
ATOM 10647 N N . GLN C 1 291 ? 148.288 170.557 119.013 1.00 23.19 291 GLN C N 1
ATOM 10648 C CA . GLN C 1 291 ? 148.221 169.254 118.364 1.00 23.19 291 GLN C CA 1
ATOM 10649 C C . GLN C 1 291 ? 147.145 169.219 117.289 1.00 23.19 291 GLN C C 1
ATOM 10650 O O . GLN C 1 291 ? 147.336 168.601 116.237 1.00 23.19 291 GLN C O 1
ATOM 10656 N N . ARG C 1 292 ? 146.003 169.859 117.538 1.00 22.12 292 ARG C N 1
ATOM 10657 C CA . ARG C 1 292 ? 144.913 169.798 116.575 1.00 22.12 292 ARG C CA 1
ATOM 10658 C C . ARG C 1 292 ? 145.189 170.640 115.342 1.00 22.12 292 ARG C C 1
ATOM 10659 O O . ARG C 1 292 ? 144.775 170.267 114.242 1.00 22.12 292 ARG C O 1
ATOM 10667 N N . ILE C 1 293 ? 145.890 171.765 115.491 1.00 22.15 293 ILE C N 1
ATOM 10668 C CA . ILE C 1 293 ? 146.029 172.685 114.369 1.00 22.15 293 ILE C CA 1
ATOM 10669 C C . ILE C 1 293 ? 147.043 172.190 113.350 1.00 22.15 293 ILE C C 1
ATOM 10670 O O . ILE C 1 293 ? 147.075 172.695 112.224 1.00 22.15 293 ILE C O 1
ATOM 10675 N N . SER C 1 294 ? 147.852 171.190 113.692 1.00 21.47 294 SER C N 1
ATOM 10676 C CA . SER C 1 294 ? 148.666 170.536 112.681 1.00 21.47 294 SER C CA 1
ATOM 10677 C C . SER C 1 294 ? 147.888 169.476 111.922 1.00 21.47 294 SER C C 1
ATOM 10678 O O . SER C 1 294 ? 148.428 168.887 110.983 1.00 21.47 294 SER C O 1
ATOM 10681 N N . GLY C 1 295 ? 146.640 169.222 112.313 1.00 20.58 295 GLY C N 1
ATOM 10682 C CA . GLY C 1 295 ? 145.873 168.169 111.675 1.00 20.58 295 GLY C CA 1
ATOM 10683 C C . GLY C 1 295 ? 145.429 168.529 110.273 1.00 20.58 295 GLY C C 1
ATOM 10684 O O . GLY C 1 295 ? 145.544 167.717 109.354 1.00 20.58 295 GLY C O 1
ATOM 10685 N N . VAL C 1 296 ? 144.924 169.741 110.084 1.00 19.63 296 VAL C N 1
ATOM 10686 C CA . VAL C 1 296 ? 144.495 170.217 108.777 1.00 19.63 296 VAL C CA 1
ATOM 10687 C C . VAL C 1 296 ? 145.462 171.294 108.322 1.00 19.63 296 VAL C C 1
ATOM 10688 O O . VAL C 1 296 ? 145.654 172.296 109.018 1.00 19.63 296 VAL C O 1
ATOM 10692 N N . THR C 1 297 ? 146.071 171.087 107.161 1.00 17.94 297 THR C N 1
ATOM 10693 C CA . THR C 1 297 ? 147.027 172.036 106.624 1.00 17.94 297 THR C CA 1
ATOM 10694 C C . THR C 1 297 ? 146.694 172.219 105.152 1.00 17.94 297 THR C C 1
ATOM 10695 O O . THR C 1 297 ? 145.964 171.413 104.577 1.00 17.94 297 THR C O 1
ATOM 10699 N N . GLY C 1 298 ? 147.193 173.296 104.557 1.00 16.28 298 GLY C N 1
ATOM 10700 C CA . GLY C 1 298 ? 146.950 173.540 103.150 1.00 16.28 298 GLY C CA 1
ATOM 10701 C C . GLY C 1 298 ? 147.723 174.736 102.653 1.00 16.28 298 GLY C C 1
ATOM 10702 O O . GLY C 1 298 ? 148.314 175.481 103.437 1.00 16.28 298 GLY C O 1
ATOM 10703 N N . GLU C 1 299 ? 147.718 174.911 101.332 1.00 16.24 299 GLU C N 1
ATOM 10704 C CA . GLU C 1 299 ? 148.323 176.073 100.694 1.00 16.24 299 GLU C CA 1
ATOM 10705 C C . GLU C 1 299 ? 147.708 176.272 99.319 1.00 16.24 299 GLU C C 1
ATOM 10706 O O . GLU C 1 299 ? 147.294 175.309 98.673 1.00 16.24 299 GLU C O 1
ATOM 10712 N N . PHE C 1 300 ? 147.615 177.530 98.893 1.00 15.80 300 PHE C N 1
ATOM 10713 C CA . PHE C 1 300 ? 146.904 177.902 97.672 1.00 15.80 300 PHE C CA 1
ATOM 10714 C C . PHE C 1 300 ? 147.679 179.007 96.980 1.00 15.80 300 PHE C C 1
ATOM 10715 O O . PHE C 1 300 ? 147.807 180.099 97.534 1.00 15.80 300 PHE C O 1
ATOM 10723 N N . LEU C 1 301 ? 148.171 178.753 95.777 1.00 16.46 301 LEU C N 1
ATOM 10724 C CA . LEU C 1 301 ? 149.027 179.708 95.086 1.00 16.46 301 LEU C CA 1
ATOM 10725 C C . LEU C 1 301 ? 148.162 180.619 94.228 1.00 16.46 301 LEU C C 1
ATOM 10726 O O . LEU C 1 301 ? 147.724 180.225 93.146 1.00 16.46 301 LEU C O 1
ATOM 10731 N N . LEU C 1 302 ? 147.949 181.839 94.694 1.00 17.90 302 LEU C N 1
ATOM 10732 C CA . LEU C 1 302 ? 147.017 182.770 94.080 1.00 17.90 302 LEU C CA 1
ATOM 10733 C C . LEU C 1 302 ? 147.756 183.708 93.136 1.00 17.90 302 LEU C C 1
ATOM 10734 O O . LEU C 1 302 ? 148.946 183.548 92.871 1.00 17.90 302 LEU C O 1
ATOM 10739 N N . LYS C 1 303 ? 147.031 184.700 92.626 1.00 19.80 303 LYS C N 1
ATOM 10740 C CA . LYS C 1 303 ? 147.611 185.711 91.753 1.00 19.80 303 LYS C CA 1
ATOM 10741 C C . LYS C 1 303 ? 148.203 186.832 92.609 1.00 19.80 303 LYS C C 1
ATOM 10742 O O . LYS C 1 303 ? 148.547 186.643 93.777 1.00 19.80 303 LYS C O 1
ATOM 10748 N N . GLY C 1 304 ? 148.329 188.026 92.035 1.00 20.15 304 GLY C N 1
ATOM 10749 C CA . GLY C 1 304 ? 149.278 188.988 92.567 1.00 20.15 304 GLY C CA 1
ATOM 10750 C C . GLY C 1 304 ? 148.749 189.831 93.712 1.00 20.15 304 GLY C C 1
ATOM 10751 O O . GLY C 1 304 ? 149.392 189.919 94.762 1.00 20.15 304 GLY C O 1
ATOM 10752 N N . ASP C 1 305 ? 147.538 190.392 93.548 1.00 25.38 305 ASP C N 1
ATOM 10753 C CA . ASP C 1 305 ? 147.157 191.714 94.072 1.00 25.38 305 ASP C CA 1
ATOM 10754 C C . ASP C 1 305 ? 147.349 191.853 95.580 1.00 25.38 305 ASP C C 1
ATOM 10755 O O . ASP C 1 305 ? 147.686 192.942 96.057 1.00 25.38 305 ASP C O 1
ATOM 10760 N N . GLY C 1 306 ? 147.196 190.766 96.326 1.00 25.96 306 GLY C N 1
ATOM 10761 C CA . GLY C 1 306 ? 147.766 190.707 97.660 1.00 25.96 306 GLY C CA 1
ATOM 10762 C C . GLY C 1 306 ? 147.082 191.566 98.698 1.00 25.96 306 GLY C C 1
ATOM 10763 O O . GLY C 1 306 ? 147.756 192.290 99.440 1.00 25.96 306 GLY C O 1
ATOM 10764 N N . ARG C 1 307 ? 145.757 191.519 98.758 1.00 27.75 307 ARG C N 1
ATOM 10765 C CA . ARG C 1 307 ? 145.030 192.150 99.849 1.00 27.75 307 ARG C CA 1
ATOM 10766 C C . ARG C 1 307 ? 144.782 191.196 101.006 1.00 27.75 307 ARG C C 1
ATOM 10767 O O . ARG C 1 307 ? 144.013 191.531 101.911 1.00 27.75 307 ARG C O 1
ATOM 10775 N N . TYR C 1 308 ? 145.412 190.026 100.995 1.00 25.51 308 TYR C N 1
ATOM 10776 C CA . TYR C 1 308 ? 145.207 189.052 102.051 1.00 25.51 308 TYR C CA 1
ATOM 10777 C C . TYR C 1 308 ? 146.171 189.318 103.197 1.00 25.51 308 TYR C C 1
ATOM 10778 O O . TYR C 1 308 ? 147.340 189.647 102.984 1.00 25.51 308 TYR C O 1
ATOM 10787 N N . GLN C 1 309 ? 145.672 189.178 104.421 1.00 24.64 309 GLN C N 1
ATOM 10788 C CA . GLN C 1 309 ? 146.475 189.366 105.616 1.00 24.64 309 GLN C CA 1
ATOM 10789 C C . GLN C 1 309 ? 146.317 188.131 106.487 1.00 24.64 309 GLN C C 1
ATOM 10790 O O . GLN C 1 309 ? 145.579 187.207 106.150 1.00 24.64 309 GLN C O 1
ATOM 10796 N N . LEU C 1 310 ? 147.009 188.110 107.622 1.00 21.42 310 LEU C N 1
ATOM 10797 C CA . LEU C 1 310 ? 147.119 186.875 108.388 1.00 21.42 310 LEU C CA 1
ATOM 10798 C C . LEU C 1 310 ? 145.924 186.614 109.293 1.00 21.42 310 LEU C C 1
ATOM 10799 O O . LEU C 1 310 ? 145.913 185.598 109.993 1.00 21.42 310 LEU C O 1
ATOM 10804 N N . GLY C 1 311 ? 144.926 187.486 109.303 1.00 27.92 311 GLY C N 1
ATOM 10805 C CA . GLY C 1 311 ? 143.813 187.315 110.211 1.00 27.92 311 GLY C CA 1
ATOM 10806 C C . GLY C 1 311 ? 142.572 186.724 109.585 1.00 27.92 311 GLY C C 1
ATOM 10807 O O . GLY C 1 311 ? 141.832 185.985 110.237 1.00 27.92 311 GLY C O 1
ATOM 10808 N N . ASP C 1 312 ? 142.334 187.050 108.322 1.00 28.72 312 ASP C N 1
ATOM 10809 C CA . ASP C 1 312 ? 141.091 186.681 107.663 1.00 28.72 312 ASP C CA 1
ATOM 10810 C C . ASP C 1 312 ? 141.030 185.187 107.383 1.00 28.72 312 ASP C C 1
ATOM 10811 O O . ASP C 1 312 ? 142.019 184.468 107.517 1.00 28.72 312 ASP C O 1
ATOM 10816 N N . ASN C 1 313 ? 139.847 184.715 107.014 1.00 29.96 313 ASN C N 1
ATOM 10817 C CA . ASN C 1 313 ? 139.644 183.310 106.705 1.00 29.96 313 ASN C CA 1
ATOM 10818 C C . ASN C 1 313 ? 139.007 183.191 105.332 1.00 29.96 313 ASN C C 1
ATOM 10819 O O . ASN C 1 313 ? 138.143 183.995 104.975 1.00 29.96 313 ASN C O 1
ATOM 10824 N N . ILE C 1 314 ? 139.443 182.199 104.565 1.00 26.71 314 ILE C N 1
ATOM 10825 C CA . ILE C 1 314 ? 138.941 181.958 103.221 1.00 26.71 314 ILE C CA 1
ATOM 10826 C C . ILE C 1 314 ? 138.143 180.669 103.238 1.00 26.71 314 ILE C C 1
ATOM 10827 O O . ILE C 1 314 ? 138.551 179.690 103.873 1.00 26.71 314 ILE C O 1
ATOM 10832 N N . GLN C 1 315 ? 137.004 180.666 102.557 1.00 28.73 315 GLN C N 1
ATOM 10833 C CA . GLN C 1 315 ? 136.178 179.476 102.472 1.00 28.73 315 GLN C CA 1
ATOM 10834 C C . GLN C 1 315 ? 136.329 178.854 101.096 1.00 28.73 315 GLN C C 1
ATOM 10835 O O . GLN C 1 315 ? 136.555 179.555 100.105 1.00 28.73 315 GLN C O 1
ATOM 10841 N N . LEU C 1 316 ? 136.260 177.535 101.056 1.00 30.40 316 LEU C N 1
ATOM 10842 C CA . LEU C 1 316 ? 136.227 176.826 99.792 1.00 30.40 316 LEU C CA 1
ATOM 10843 C C . LEU C 1 316 ? 134.781 176.512 99.453 1.00 30.40 316 LEU C C 1
ATOM 10844 O O . LEU C 1 316 ? 134.045 175.968 100.277 1.00 30.40 316 LEU C O 1
ATOM 10849 N N . THR C 1 317 ? 134.352 176.880 98.251 1.00 34.79 317 THR C N 1
ATOM 10850 C CA . THR C 1 317 ? 133.005 176.530 97.830 1.00 34.79 317 THR C CA 1
ATOM 10851 C C . THR C 1 317 ? 133.087 175.812 96.494 1.00 34.79 317 THR C C 1
ATOM 10852 O O . THR C 1 317 ? 134.086 175.895 95.776 1.00 34.79 317 THR C O 1
ATOM 10856 N N . GLY C 1 318 ? 132.035 175.056 96.196 1.00 36.06 318 GLY C N 1
ATOM 10857 C CA . GLY C 1 318 ? 131.950 174.323 94.954 1.00 36.06 318 GLY C CA 1
ATOM 10858 C C . GLY C 1 318 ? 132.809 173.084 94.862 1.00 36.06 318 GLY C C 1
ATOM 10859 O O . GLY C 1 318 ? 132.710 172.364 93.863 1.00 36.06 318 GLY C O 1
ATOM 10860 N N . PHE C 1 319 ? 133.644 172.801 95.856 1.00 33.95 319 PHE C N 1
ATOM 10861 C CA . PHE C 1 319 ? 134.543 171.660 95.801 1.00 33.95 319 PHE C CA 1
ATOM 10862 C C . PHE C 1 319 ? 133.801 170.403 96.242 1.00 33.95 319 PHE C C 1
ATOM 10863 O O . PHE C 1 319 ? 132.576 170.391 96.380 1.00 33.95 319 PHE C O 1
ATOM 10871 N N . GLY C 1 320 ? 134.534 169.315 96.434 1.00 30.78 320 GLY C N 1
ATOM 10872 C CA . GLY C 1 320 ? 133.934 168.133 97.002 1.00 30.78 320 GLY C CA 1
ATOM 10873 C C . GLY C 1 320 ? 133.656 168.308 98.478 1.00 30.78 320 GLY C C 1
ATOM 10874 O O . GLY C 1 320 ? 134.315 169.080 99.171 1.00 30.78 320 GLY C O 1
ATOM 10875 N N . SER C 1 321 ? 132.691 167.527 98.975 1.00 29.37 321 SER C N 1
ATOM 10876 C CA . SER C 1 321 ? 132.203 167.698 100.342 1.00 29.37 321 SER C CA 1
ATOM 10877 C C . SER C 1 321 ? 133.247 167.319 101.385 1.00 29.37 321 SER C C 1
ATOM 10878 O O . SER C 1 321 ? 133.106 167.680 102.558 1.00 29.37 321 SER C O 1
ATOM 10881 N N . GLN C 1 322 ? 134.289 166.593 100.987 1.00 27.88 322 GLN C N 1
ATOM 10882 C CA . GLN C 1 322 ? 135.432 166.400 101.866 1.00 27.88 322 GLN C CA 1
ATOM 10883 C C . GLN C 1 322 ? 136.334 167.633 101.868 1.00 27.88 322 GLN C C 1
ATOM 10884 O O . GLN C 1 322 ? 136.967 167.949 102.882 1.00 27.88 322 GLN C O 1
ATOM 10890 N N . LEU C 1 323 ? 136.372 168.372 100.760 1.00 27.12 323 LEU C N 1
ATOM 10891 C CA . LEU C 1 323 ? 137.372 169.419 100.608 1.00 27.12 323 LEU C CA 1
ATOM 10892 C C . LEU C 1 323 ? 136.881 170.807 100.989 1.00 27.12 323 LEU C C 1
ATOM 10893 O O . LEU C 1 323 ? 137.712 171.698 101.169 1.00 27.12 323 LEU C O 1
ATOM 10898 N N . ASP C 1 324 ? 135.574 171.033 101.092 1.00 30.70 324 ASP C N 1
ATOM 10899 C CA . ASP C 1 324 ? 135.096 172.387 101.342 1.00 30.70 324 ASP C CA 1
ATOM 10900 C C . ASP C 1 324 ? 135.284 172.764 102.803 1.00 30.70 324 ASP C C 1
ATOM 10901 O O . ASP C 1 324 ? 135.544 171.915 103.658 1.00 30.70 324 ASP C O 1
ATOM 10906 N N . GLY C 1 325 ? 135.151 174.049 103.085 1.00 28.68 325 GLY C N 1
ATOM 10907 C CA . GLY C 1 325 ? 135.212 174.515 104.453 1.00 28.68 325 GLY C CA 1
ATOM 10908 C C . GLY C 1 325 ? 135.914 175.848 104.557 1.00 28.68 325 GLY C C 1
ATOM 10909 O O . GLY C 1 325 ? 136.455 176.371 103.588 1.00 28.68 325 GLY C O 1
ATOM 10910 N N . THR C 1 326 ? 135.910 176.375 105.778 1.00 27.57 326 THR C N 1
ATOM 10911 C CA . THR C 1 326 ? 136.436 177.701 106.057 1.00 27.57 326 THR C CA 1
ATOM 10912 C C . THR C 1 326 ? 137.487 177.580 107.142 1.00 27.57 326 THR C C 1
ATOM 10913 O O . THR C 1 326 ? 137.243 176.940 108.166 1.00 27.57 326 THR C O 1
ATOM 10917 N N . ALA C 1 327 ? 138.645 178.193 106.926 1.00 24.79 327 ALA C N 1
ATOM 10918 C CA . ALA C 1 327 ? 139.694 178.147 107.929 1.00 24.79 327 ALA C CA 1
ATOM 10919 C C . ALA C 1 327 ? 140.534 179.408 107.842 1.00 24.79 327 ALA C C 1
ATOM 10920 O O . ALA C 1 327 ? 140.609 180.053 106.794 1.00 24.79 327 ALA C O 1
ATOM 10922 N N . SER C 1 328 ? 141.174 179.736 108.960 1.00 22.37 328 SER C N 1
ATOM 10923 C CA . SER C 1 328 ? 141.881 181.000 109.090 1.00 22.37 328 SER C CA 1
ATOM 10924 C C . SER C 1 328 ? 143.192 180.957 108.328 1.00 22.37 328 SER C C 1
ATOM 10925 O O . SER C 1 328 ? 143.920 179.964 108.381 1.00 22.37 328 SER C O 1
ATOM 10928 N N . ILE C 1 329 ? 143.488 182.045 107.620 1.00 19.66 329 ILE C N 1
ATOM 10929 C CA . ILE C 1 329 ? 144.704 182.124 106.827 1.00 19.66 329 ILE C CA 1
ATOM 10930 C C . ILE C 1 329 ? 145.905 182.220 107.749 1.00 19.66 329 ILE C C 1
ATOM 10931 O O . ILE C 1 329 ? 145.889 182.938 108.753 1.00 19.66 329 ILE C O 1
ATOM 10936 N N . THR C 1 330 ? 146.926 181.439 107.441 1.00 17.02 330 THR C N 1
ATOM 10937 C CA . THR C 1 330 ? 148.200 181.458 108.126 1.00 17.02 330 THR C CA 1
ATOM 10938 C C . THR C 1 330 ? 149.274 181.470 107.051 1.00 17.02 330 THR C C 1
ATOM 10939 O O . THR C 1 330 ? 149.083 180.879 105.989 1.00 17.02 330 THR C O 1
ATOM 10943 N N . GLU C 1 331 ? 150.368 182.193 107.307 1.00 15.79 331 GLU C N 1
ATOM 10944 C CA . GLU C 1 331 ? 151.600 182.127 106.516 1.00 15.79 331 GLU C CA 1
ATOM 10945 C C . GLU C 1 331 ? 151.390 182.587 105.070 1.00 15.79 331 GLU C C 1
ATOM 10946 O O . GLU C 1 331 ? 151.416 181.807 104.126 1.00 15.79 331 GLU C O 1
ATOM 10952 N N . VAL C 1 332 ? 151.126 183.868 104.922 1.00 13.26 332 VAL C N 1
ATOM 10953 C CA . VAL C 1 332 ? 151.044 184.497 103.611 1.00 13.26 332 VAL C CA 1
ATOM 10954 C C . VAL C 1 332 ? 152.448 184.676 103.059 1.00 13.26 332 VAL C C 1
ATOM 10955 O O . VAL C 1 332 ? 153.327 185.208 103.740 1.00 13.26 332 VAL C O 1
ATOM 10959 N N . ARG C 1 333 ? 152.668 184.240 101.824 1.00 11.62 333 ARG C N 1
ATOM 10960 C CA . ARG C 1 333 ? 153.945 184.425 101.153 1.00 11.62 333 ARG C CA 1
ATOM 10961 C C . ARG C 1 333 ? 153.749 185.261 99.903 1.00 11.62 333 ARG C C 1
ATOM 10962 O O . ARG C 1 333 ? 152.635 185.360 99.391 1.00 11.62 333 ARG C O 1
ATOM 10970 N N . HIS C 1 334 ? 154.828 185.865 99.414 1.00 12.75 334 HIS C N 1
ATOM 10971 C CA . HIS C 1 334 ? 154.839 186.542 98.125 1.00 12.75 334 HIS C CA 1
ATOM 10972 C C . HIS C 1 334 ? 156.091 186.144 97.368 1.00 12.75 334 HIS C C 1
ATOM 10973 O O . HIS C 1 334 ? 157.105 185.801 97.977 1.00 12.75 334 HIS C O 1
ATOM 10980 N N . ARG C 1 335 ? 156.024 186.194 96.044 1.00 15.93 335 ARG C N 1
ATOM 10981 C CA . ARG C 1 335 ? 157.182 185.968 95.191 1.00 15.93 335 ARG C CA 1
ATOM 10982 C C . ARG C 1 335 ? 157.120 186.920 94.012 1.00 15.93 335 ARG C C 1
ATOM 10983 O O . ARG C 1 335 ? 156.050 187.135 93.439 1.00 15.93 335 ARG C O 1
ATOM 10991 N N . LEU C 1 336 ? 158.263 187.487 93.655 1.00 16.30 336 LEU C N 1
ATOM 10992 C CA . LEU C 1 336 ? 158.356 188.475 92.590 1.00 16.30 336 LEU C CA 1
ATOM 10993 C C . LEU C 1 336 ? 159.536 188.120 91.704 1.00 16.30 336 LEU C C 1
ATOM 10994 O O . LEU C 1 336 ? 160.680 188.451 92.023 1.00 16.30 336 LEU C O 1
ATOM 10999 N N . ASN C 1 337 ? 159.256 187.459 90.598 1.00 20.27 337 ASN C N 1
ATOM 11000 C CA . ASN C 1 337 ? 160.253 187.055 89.626 1.00 20.27 337 ASN C CA 1
ATOM 11001 C C . ASN C 1 337 ? 159.975 187.802 88.333 1.00 20.27 337 ASN C C 1
ATOM 11002 O O . ASN C 1 337 ? 159.155 188.717 88.285 1.00 20.27 337 ASN C O 1
ATOM 11007 N N . ARG C 1 338 ? 160.679 187.418 87.283 1.00 21.33 338 ARG C N 1
ATOM 11008 C CA . ARG C 1 338 ? 160.231 187.762 85.946 1.00 21.33 338 ARG C CA 1
ATOM 11009 C C . ARG C 1 338 ? 159.581 186.578 85.257 1.00 21.33 338 ARG C C 1
ATOM 11010 O O . ARG C 1 338 ? 158.854 186.762 84.276 1.00 21.33 338 ARG C O 1
ATOM 11018 N N . ARG C 1 339 ? 159.837 185.366 85.749 1.00 24.04 339 ARG C N 1
ATOM 11019 C CA . ARG C 1 339 ? 159.180 184.186 85.201 1.00 24.04 339 ARG C CA 1
ATOM 11020 C C . ARG C 1 339 ? 157.701 184.188 85.553 1.00 24.04 339 ARG C C 1
ATOM 11021 O O . ARG C 1 339 ? 156.843 183.952 84.697 1.00 24.04 339 ARG C O 1
ATOM 11029 N N . ILE C 1 340 ? 157.387 184.451 86.814 1.00 23.15 340 ILE C N 1
ATOM 11030 C CA . ILE C 1 340 ? 156.034 184.748 87.257 1.00 23.15 340 ILE C CA 1
ATOM 11031 C C . ILE C 1 340 ? 155.969 186.237 87.534 1.00 23.15 340 ILE C C 1
ATOM 11032 O O . ILE C 1 340 ? 156.983 186.857 87.867 1.00 23.15 340 ILE C O 1
ATOM 11037 N N . ASP C 1 341 ? 154.786 186.818 87.378 1.00 24.61 341 ASP C N 1
ATOM 11038 C CA . ASP C 1 341 ? 154.659 188.255 87.580 1.00 24.61 341 ASP C CA 1
ATOM 11039 C C . ASP C 1 341 ? 154.697 188.596 89.060 1.00 24.61 341 ASP C C 1
ATOM 11040 O O . ASP C 1 341 ? 155.601 189.296 89.526 1.00 24.61 341 ASP C O 1
ATOM 11045 N N . TRP C 1 342 ? 153.728 188.088 89.811 1.00 19.59 342 TRP C N 1
ATOM 11046 C CA . TRP C 1 342 ? 153.566 188.293 91.240 1.00 19.59 342 TRP C CA 1
ATOM 11047 C C . TRP C 1 342 ? 152.545 187.276 91.702 1.00 19.59 342 TRP C C 1
ATOM 11048 O O . TRP C 1 342 ? 151.500 187.125 91.070 1.00 19.59 342 TRP C O 1
ATOM 11059 N N . GLU C 1 343 ? 152.857 186.559 92.772 1.00 16.74 343 GLU C N 1
ATOM 11060 C CA . GLU C 1 343 ? 151.949 185.546 93.273 1.00 16.74 343 GLU C CA 1
ATOM 11061 C C . GLU C 1 343 ? 151.834 185.682 94.780 1.00 16.74 343 GLU C C 1
ATOM 11062 O O . GLU C 1 343 ? 152.534 186.472 95.411 1.00 16.74 343 GLU C O 1
ATOM 11068 N N . THR C 1 344 ? 150.940 184.884 95.354 1.00 16.06 344 THR C N 1
ATOM 11069 C CA . THR C 1 344 ? 150.695 184.876 96.789 1.00 16.06 344 THR C CA 1
ATOM 11070 C C . THR C 1 344 ? 150.258 183.473 97.157 1.00 16.06 344 THR C C 1
ATOM 11071 O O . THR C 1 344 ? 149.087 183.128 96.986 1.00 16.06 344 THR C O 1
ATOM 11075 N N . THR C 1 345 ? 151.188 182.654 97.626 1.00 14.04 345 THR C N 1
ATOM 11076 C CA . THR C 1 345 ? 150.882 181.271 97.980 1.00 14.04 345 THR C CA 1
ATOM 11077 C C . THR C 1 345 ? 150.434 181.216 99.434 1.00 14.04 345 THR C C 1
ATOM 11078 O O . THR C 1 345 ? 151.171 180.785 100.322 1.00 14.04 345 THR C O 1
ATOM 11082 N N . VAL C 1 346 ? 149.196 181.614 99.654 1.00 13.87 346 VAL C N 1
ATOM 11083 C CA . VAL C 1 346 ? 148.609 181.743 100.977 1.00 13.87 346 VAL C CA 1
ATOM 11084 C C . VAL C 1 346 ? 148.357 180.346 101.522 1.00 13.87 346 VAL C C 1
ATOM 11085 O O . VAL C 1 346 ? 148.244 179.387 100.752 1.00 13.87 346 VAL C O 1
ATOM 11089 N N . SER C 1 347 ? 148.325 180.206 102.839 1.00 15.12 347 SER C N 1
ATOM 11090 C CA . SER C 1 347 ? 148.237 178.883 103.433 1.00 15.12 347 SER C CA 1
ATOM 11091 C C . SER C 1 347 ? 147.200 178.843 104.546 1.00 15.12 347 SER C C 1
ATOM 11092 O O . SER C 1 347 ? 146.536 179.832 104.853 1.00 15.12 347 SER C O 1
ATOM 11095 N N . ILE C 1 348 ? 147.062 177.662 105.139 1.00 16.93 348 ILE C N 1
ATOM 11096 C CA . ILE C 1 348 ? 146.058 177.382 106.161 1.00 16.93 348 ILE C CA 1
ATOM 11097 C C . ILE C 1 348 ? 146.688 176.441 107.174 1.00 16.93 348 ILE C C 1
ATOM 11098 O O . ILE C 1 348 ? 147.320 175.453 106.794 1.00 16.93 348 ILE C O 1
ATOM 11103 N N . GLY C 1 349 ? 146.548 176.746 108.457 1.00 19.82 349 GLY C N 1
ATOM 11104 C CA . GLY C 1 349 ? 147.047 175.852 109.478 1.00 19.82 349 GLY C CA 1
ATOM 11105 C C . GLY C 1 349 ? 148.532 176.030 109.707 1.00 19.82 349 GLY C C 1
ATOM 11106 O O . GLY C 1 349 ? 149.239 176.706 108.963 1.00 19.82 349 GLY C O 1
ATOM 11107 N N . LEU C 1 350 ? 149.018 175.387 110.762 1.00 23.20 350 LEU C N 1
ATOM 11108 C CA . LEU C 1 350 ? 150.364 175.655 111.232 1.00 23.20 350 LEU C CA 1
ATOM 11109 C C . LEU C 1 350 ? 150.937 174.365 111.801 1.00 23.20 350 LEU C C 1
ATOM 11110 O O . LEU C 1 350 ? 150.207 173.410 112.072 1.00 23.20 350 LEU C O 1
ATOM 11115 N N . GLN C 1 351 ? 152.256 174.335 111.957 1.00 31.48 351 GLN C N 1
ATOM 11116 C CA . GLN C 1 351 ? 152.902 173.230 112.640 1.00 31.48 351 GLN C CA 1
ATOM 11117 C C . GLN C 1 351 ? 152.770 173.380 114.152 1.00 31.48 351 GLN C C 1
ATOM 11118 O O . GLN C 1 351 ? 152.239 174.368 114.664 1.00 31.48 351 GLN C O 1
ATOM 11124 N N . HIS C 1 352 ? 153.270 172.376 114.874 1.00 41.32 352 HIS C N 1
ATOM 11125 C CA . HIS C 1 352 ? 152.937 172.261 116.290 1.00 41.32 352 HIS C CA 1
ATOM 11126 C C . HIS C 1 352 ? 154.081 172.688 117.201 1.00 41.32 352 HIS C C 1
ATOM 11127 O O . HIS C 1 352 ? 153.844 173.342 118.223 1.00 41.32 352 HIS C O 1
ATOM 11134 N N . GLU C 1 353 ? 155.316 172.324 116.864 1.00 46.65 353 GLU C N 1
ATOM 11135 C CA . GLU C 1 353 ? 156.426 172.541 117.781 1.00 46.65 353 GLU C CA 1
ATOM 11136 C C . GLU C 1 353 ? 156.839 174.003 117.803 1.00 46.65 353 GLU C C 1
ATOM 11137 O O . GLU C 1 353 ? 157.005 174.634 116.756 1.00 46.65 353 GLU C O 1
ATOM 11143 N N . TYR C 1 354 ? 157.006 174.543 119.008 1.00 50.11 354 TYR C N 1
ATOM 11144 C CA . TYR C 1 354 ? 157.460 175.915 119.179 1.00 50.11 354 TYR C CA 1
ATOM 11145 C C . TYR C 1 354 ? 158.981 175.919 119.283 1.00 50.11 354 TYR C C 1
ATOM 11146 O O . TYR C 1 354 ? 159.558 175.257 120.153 1.00 50.11 354 TYR C O 1
ATOM 11155 N N . LEU C 1 355 ? 159.612 176.617 118.342 1.00 47.72 355 LEU C N 1
ATOM 11156 C CA . LEU C 1 355 ? 161.052 176.865 118.388 1.00 47.72 355 LEU C CA 1
ATOM 11157 C C . LEU C 1 355 ? 161.606 177.529 119.663 1.00 47.72 355 LEU C C 1
ATOM 11158 O O . LEU C 1 355 ? 162.788 177.283 119.958 1.00 47.72 355 LEU C O 1
ATOM 11163 N N . PRO C 1 356 ? 160.885 178.380 120.412 1.00 41.16 356 PRO C N 1
ATOM 11164 C CA . PRO C 1 356 ? 161.443 178.908 121.665 1.00 41.16 356 PRO C CA 1
ATOM 11165 C C . PRO C 1 356 ? 161.743 177.891 122.757 1.00 41.16 356 PRO C C 1
ATOM 11166 O O . PRO C 1 356 ? 161.375 176.716 122.685 1.00 41.16 356 PRO C O 1
ATOM 11170 N N . ILE C 1 357 ? 162.420 178.389 123.795 1.00 37.34 357 ILE C N 1
ATOM 11171 C CA . ILE C 1 357 ? 162.589 177.712 125.079 1.00 37.34 357 ILE C CA 1
ATOM 11172 C C . ILE C 1 357 ? 162.350 178.747 126.176 1.00 37.34 357 ILE C C 1
ATOM 11173 O O . ILE C 1 357 ? 162.840 179.878 126.087 1.00 37.34 357 ILE C O 1
ATOM 11178 N N . LEU C 1 358 ? 161.586 178.376 127.197 1.00 31.19 358 LEU C N 1
ATOM 11179 C CA . LEU C 1 358 ? 161.246 179.337 128.244 1.00 31.19 358 LEU C CA 1
ATOM 11180 C C . LEU C 1 358 ? 162.407 179.550 129.215 1.00 31.19 358 LEU C C 1
ATOM 11181 O O . LEU C 1 358 ? 163.528 179.104 128.982 1.00 31.19 358 LEU C O 1
ATOM 11186 N N . ASP C 1 360 ? 163.022 176.652 131.184 1.00 23.56 360 ASP C N 1
ATOM 11187 C CA . ASP C 1 360 ? 163.069 175.929 132.445 1.00 23.56 360 ASP C CA 1
ATOM 11188 C C . ASP C 1 360 ? 164.515 175.705 132.872 1.00 23.56 360 ASP C C 1
ATOM 11189 O O . ASP C 1 360 ? 165.358 175.329 132.063 1.00 23.56 360 ASP C O 1
ATOM 11194 N N . ALA C 1 361 ? 164.798 175.941 134.147 1.00 20.62 361 ALA C N 1
ATOM 11195 C CA . ALA C 1 361 ? 166.148 175.791 134.669 1.00 20.62 361 ALA C CA 1
ATOM 11196 C C . ALA C 1 361 ? 166.226 174.534 135.515 1.00 20.62 361 ALA C C 1
ATOM 11197 O O . ALA C 1 361 ? 165.726 174.530 136.649 1.00 20.62 361 ALA C O 1
ATOM 11199 N N . PRO C 1 362 ? 166.832 173.459 135.029 1.00 20.88 362 PRO C N 1
ATOM 11200 C CA . PRO C 1 362 ? 166.836 172.210 135.798 1.00 20.88 362 PRO C CA 1
ATOM 11201 C C . PRO C 1 362 ? 167.851 172.211 136.924 1.00 20.88 362 PRO C C 1
ATOM 11202 O O . PRO C 1 362 ? 167.748 171.436 137.878 1.00 20.88 362 PRO C O 1
ATOM 11206 N N . GLU C 1 363 ? 168.832 173.092 136.824 1.00 20.08 363 GLU C N 1
ATOM 11207 C CA . GLU C 1 363 ? 170.016 172.981 137.654 1.00 20.08 363 GLU C CA 1
ATOM 11208 C C . GLU C 1 363 ? 169.787 173.573 139.037 1.00 20.08 363 GLU C C 1
ATOM 11209 O O . GLU C 1 363 ? 168.825 174.304 139.274 1.00 20.08 363 GLU C O 1
ATOM 11215 N N . LEU C 1 364 ? 170.685 173.239 139.957 1.00 16.43 364 LEU C N 1
ATOM 11216 C CA . LEU C 1 364 ? 170.642 173.813 141.292 1.00 16.43 364 LEU C CA 1
ATOM 11217 C C . LEU C 1 364 ? 171.212 175.223 141.288 1.00 16.43 364 LEU C C 1
ATOM 11218 O O . LEU C 1 364 ? 171.951 175.615 140.386 1.00 16.43 364 LEU C O 1
ATOM 11223 N N . HIS C 1 365 ? 170.861 175.991 142.312 1.00 17.37 365 HIS C N 1
ATOM 11224 C CA . HIS C 1 365 ? 171.408 177.321 142.506 1.00 17.37 365 HIS C CA 1
ATOM 11225 C C . HIS C 1 365 ? 171.582 177.590 143.990 1.00 17.37 365 HIS C C 1
ATOM 11226 O O . HIS C 1 365 ? 171.260 176.757 144.837 1.00 17.37 365 HIS C O 1
ATOM 11233 N N . ILE C 1 366 ? 172.096 178.771 144.293 1.00 19.33 366 ILE C N 1
ATOM 11234 C CA . ILE C 1 366 ? 172.133 179.272 145.648 1.00 19.33 366 ILE C CA 1
ATOM 11235 C C . ILE C 1 366 ? 171.432 180.616 145.671 1.00 19.33 366 ILE C C 1
ATOM 11236 O O . ILE C 1 366 ? 171.254 181.270 144.646 1.00 19.33 366 ILE C O 1
ATOM 11241 N N . ALA C 1 367 ? 171.028 181.035 146.866 1.00 22.54 367 ALA C N 1
ATOM 11242 C CA . ALA C 1 367 ? 170.227 182.244 147.012 1.00 22.54 367 ALA C CA 1
ATOM 11243 C C . ALA C 1 367 ? 170.431 182.770 148.422 1.00 22.54 367 ALA C C 1
ATOM 11244 O O . ALA C 1 367 ? 170.587 181.984 149.355 1.00 22.54 367 ALA C O 1
ATOM 11246 N N . THR C 1 368 ? 170.456 184.084 148.573 1.00 26.41 368 THR C N 1
ATOM 11247 C CA . THR C 1 368 ? 170.517 184.667 149.902 1.00 26.41 368 THR C CA 1
ATOM 11248 C C . THR C 1 368 ? 169.111 185.004 150.370 1.00 26.41 368 THR C C 1
ATOM 11249 O O . THR C 1 368 ? 168.331 185.602 149.625 1.00 26.41 368 THR C O 1
ATOM 11253 N N . VAL C 1 369 ? 168.778 184.611 151.599 1.00 25.54 369 VAL C N 1
ATOM 11254 C CA . VAL C 1 369 ? 167.447 184.874 152.128 1.00 25.54 369 VAL C CA 1
ATOM 11255 C C . VAL C 1 369 ? 167.310 186.355 152.456 1.00 25.54 369 VAL C C 1
ATOM 11256 O O . VAL C 1 369 ? 168.143 186.934 153.164 1.00 25.54 369 VAL C O 1
ATOM 11260 N N . ALA C 1 370 ? 166.258 186.977 151.931 1.00 27.98 370 ALA C N 1
ATOM 11261 C CA . ALA C 1 370 ? 166.032 188.401 152.096 1.00 27.98 370 ALA C CA 1
ATOM 11262 C C . ALA C 1 370 ? 165.377 188.693 153.441 1.00 27.98 370 ALA C C 1
ATOM 11263 O O . ALA C 1 370 ? 165.208 187.814 154.287 1.00 27.98 370 ALA C O 1
ATOM 11265 N N . LYS C 1 371 ? 164.981 189.949 153.630 1.00 30.81 371 LYS C N 1
ATOM 11266 C CA . LYS C 1 371 ? 164.355 190.370 154.873 1.00 30.81 371 LYS C CA 1
ATOM 11267 C C . LYS C 1 371 ? 162.917 189.873 154.953 1.00 30.81 371 LYS C C 1
ATOM 11268 O O . LYS C 1 371 ? 162.410 189.200 154.056 1.00 30.81 371 LYS C O 1
ATOM 11274 N N . TYR C 1 372 ? 162.252 190.233 156.044 1.00 36.92 372 TYR C N 1
ATOM 11275 C CA . TYR C 1 372 ? 160.931 189.691 156.322 1.00 36.92 372 TYR C CA 1
ATOM 11276 C C . TYR C 1 372 ? 159.874 190.291 155.408 1.00 36.92 372 TYR C C 1
ATOM 11277 O O . TYR C 1 372 ? 159.868 191.495 155.142 1.00 36.92 372 TYR C O 1
ATOM 11286 N N . GLN C 1 373 ? 158.971 189.438 154.935 1.00 33.05 373 GLN C N 1
ATOM 11287 C CA . GLN C 1 373 ? 157.784 189.868 154.217 1.00 33.05 373 GLN C CA 1
ATOM 11288 C C . GLN C 1 373 ? 156.624 188.977 154.627 1.00 33.05 373 GLN C C 1
ATOM 11289 O O . GLN C 1 373 ? 156.816 187.822 155.011 1.00 33.05 373 GLN C O 1
ATOM 11295 N N . GLN C 1 374 ? 155.415 189.524 154.538 1.00 39.59 374 GLN C N 1
ATOM 11296 C CA . GLN C 1 374 ? 154.246 188.920 155.160 1.00 39.59 374 GLN C CA 1
ATOM 11297 C C . GLN C 1 374 ? 153.070 188.787 154.201 1.00 39.59 374 GLN C C 1
ATOM 11298 O O . GLN C 1 374 ? 152.146 188.011 154.470 1.00 39.59 374 GLN C O 1
ATOM 11304 N N . ASP C 1 375 ? 153.115 189.465 153.052 1.00 43.19 375 ASP C N 1
ATOM 11305 C CA . ASP C 1 375 ? 151.937 189.643 152.203 1.00 43.19 375 ASP C CA 1
ATOM 11306 C C . ASP C 1 375 ? 151.481 188.373 151.480 1.00 43.19 375 ASP C C 1
ATOM 11307 O O . ASP C 1 375 ? 150.506 188.428 150.723 1.00 43.19 375 ASP C O 1
ATOM 11312 N N . SER C 1 376 ? 152.148 187.245 151.691 1.00 39.56 376 SER C N 1
ATOM 11313 C CA . SER C 1 376 ? 151.741 185.992 151.082 1.00 39.56 376 SER C CA 1
ATOM 11314 C C . SER C 1 376 ? 150.463 185.457 151.718 1.00 39.56 376 SER C C 1
ATOM 11315 O O . SER C 1 376 ? 149.996 185.938 152.753 1.00 39.56 376 SER C O 1
ATOM 11318 N N . ALA C 1 377 ? 149.904 184.432 151.080 1.00 39.08 377 ALA C N 1
ATOM 11319 C CA . ALA C 1 377 ? 148.903 183.595 151.716 1.00 39.08 377 ALA C CA 1
ATOM 11320 C C . ALA C 1 377 ? 149.554 182.729 152.791 1.00 39.08 377 ALA C C 1
ATOM 11321 O O . ALA C 1 377 ? 150.779 182.691 152.940 1.00 39.08 377 ALA C O 1
ATOM 11323 N N . VAL C 1 378 ? 148.717 182.015 153.540 1.00 32.46 378 VAL C N 1
ATOM 11324 C CA . VAL C 1 378 ? 149.200 181.316 154.725 1.00 32.46 378 VAL C CA 1
ATOM 11325 C C . VAL C 1 378 ? 149.969 180.075 154.293 1.00 32.46 378 VAL C C 1
ATOM 11326 O O . VAL C 1 378 ? 149.383 179.020 154.025 1.00 32.46 378 VAL C O 1
ATOM 11330 N N . LEU C 1 379 ? 151.289 180.206 154.225 1.00 29.82 379 LEU C N 1
ATOM 11331 C CA . LEU C 1 379 ? 152.228 179.149 153.867 1.00 29.82 379 LEU C CA 1
ATOM 11332 C C . LEU C 1 379 ? 153.556 179.474 154.531 1.00 29.82 379 LEU C C 1
ATOM 11333 O O . LEU C 1 379 ? 153.763 180.574 155.050 1.00 29.82 379 LEU C O 1
ATOM 11338 N N . ASN C 1 380 ? 154.460 178.501 154.505 1.00 27.40 380 ASN C N 1
ATOM 11339 C CA . ASN C 1 380 ? 155.800 178.692 155.029 1.00 27.40 380 ASN C CA 1
ATOM 11340 C C . ASN C 1 380 ? 156.783 179.142 153.955 1.00 27.40 380 ASN C C 1
ATOM 11341 O O . ASN C 1 380 ? 157.982 178.866 154.070 1.00 27.40 380 ASN C O 1
ATOM 11346 N N . ARG C 1 381 ? 156.304 179.823 152.918 1.00 25.52 381 ARG C N 1
ATOM 11347 C CA . ARG C 1 381 ? 157.185 180.320 151.873 1.00 25.52 381 ARG C CA 1
ATOM 11348 C C . ARG C 1 381 ? 158.047 181.450 152.412 1.00 25.52 381 ARG C C 1
ATOM 11349 O O . ARG C 1 381 ? 157.535 182.455 152.908 1.00 25.52 381 ARG C O 1
ATOM 11357 N N . ILE C 1 382 ? 159.360 181.278 152.323 1.00 23.91 382 ILE C N 1
ATOM 11358 C CA . ILE C 1 382 ? 160.296 182.259 152.857 1.00 23.91 382 ILE C CA 1
ATOM 11359 C C . ILE C 1 382 ? 160.932 183.021 151.701 1.00 23.91 382 ILE C C 1
ATOM 11360 O O . ILE C 1 382 ? 161.198 182.441 150.642 1.00 23.91 382 ILE C O 1
ATOM 11365 N N . PRO C 1 383 ? 161.150 184.322 151.842 1.00 25.16 383 PRO C N 1
ATOM 11366 C CA . PRO C 1 383 ? 161.629 185.113 150.707 1.00 25.16 383 PRO C CA 1
ATOM 11367 C C . PRO C 1 383 ? 163.119 184.945 150.479 1.00 25.16 383 PRO C C 1
ATOM 11368 O O . PRO C 1 383 ? 163.918 185.012 151.413 1.00 25.16 383 PRO C O 1
ATOM 11372 N N . ILE C 1 384 ? 163.498 184.740 149.217 1.00 23.65 384 ILE C N 1
ATOM 11373 C CA . ILE C 1 384 ? 164.898 184.588 148.848 1.00 23.65 384 ILE C CA 1
ATOM 11374 C C . ILE C 1 384 ? 165.257 185.637 147.810 1.00 23.65 384 ILE C C 1
ATOM 11375 O O . ILE C 1 384 ? 164.394 186.242 147.173 1.00 23.65 384 ILE C O 1
ATOM 11380 N N . ILE C 1 385 ? 166.558 185.852 147.657 1.00 25.57 385 ILE C N 1
ATOM 11381 C CA . ILE C 1 385 ? 167.112 186.714 146.625 1.00 25.57 385 ILE C CA 1
ATOM 11382 C C . ILE C 1 385 ? 168.003 185.853 145.748 1.00 25.57 385 ILE C C 1
ATOM 11383 O O . ILE C 1 385 ? 168.960 185.244 146.237 1.00 25.57 385 ILE C O 1
ATOM 11388 N N . LEU C 1 386 ? 167.679 185.778 144.467 1.00 23.23 386 LEU C N 1
ATOM 11389 C CA . LEU C 1 386 ? 168.454 184.978 143.543 1.00 23.23 386 LEU C CA 1
ATOM 11390 C C . LEU C 1 386 ? 169.499 185.827 142.848 1.00 23.23 386 LEU C C 1
ATOM 11391 O O . LEU C 1 386 ? 169.161 186.859 142.256 1.00 23.23 386 LEU C O 1
ATOM 11396 N N . PRO C 1 387 ? 170.770 185.432 142.908 1.00 22.53 387 PRO C N 1
ATOM 11397 C CA . PRO C 1 387 ? 171.797 186.170 142.170 1.00 22.53 387 PRO C CA 1
ATOM 11398 C C . PRO C 1 387 ? 171.711 185.984 140.671 1.00 22.53 387 PRO C C 1
ATOM 11399 O O . PRO C 1 387 ? 172.206 186.841 139.929 1.00 22.53 387 PRO C O 1
ATOM 11403 N N . VAL C 1 388 ? 171.117 184.885 140.203 1.00 23.48 388 VAL C N 1
ATOM 11404 C CA . VAL C 1 388 ? 170.963 184.679 138.768 1.00 23.48 388 VAL C CA 1
ATOM 11405 C C . VAL C 1 388 ? 169.960 185.661 138.206 1.00 23.48 388 VAL C C 1
ATOM 11406 O O . VAL C 1 388 ? 170.115 186.151 137.081 1.00 23.48 388 VAL C O 1
ATOM 11410 N N . LEU C 1 389 ? 168.921 185.961 138.968 1.00 25.42 389 LEU C N 1
ATOM 11411 C CA . LEU C 1 389 ? 168.073 187.094 138.660 1.00 25.42 389 LEU C CA 1
ATOM 11412 C C . LEU C 1 389 ? 168.874 188.371 138.866 1.00 25.42 389 LEU C C 1
ATOM 11413 O O . LEU C 1 389 ? 169.687 188.477 139.786 1.00 25.42 389 LEU C O 1
ATOM 11418 N N . ASN C 1 390 ? 168.656 189.337 137.982 1.00 32.06 390 ASN C N 1
ATOM 11419 C CA . ASN C 1 390 ? 169.555 190.480 137.926 1.00 32.06 390 ASN C CA 1
ATOM 11420 C C . ASN C 1 390 ? 169.296 191.467 139.058 1.00 32.06 390 ASN C C 1
ATOM 11421 O O . ASN C 1 390 ? 170.237 192.067 139.587 1.00 32.06 390 ASN C O 1
ATOM 11426 N N . ARG C 1 391 ? 168.036 191.630 139.454 1.00 38.57 391 ARG C N 1
ATOM 11427 C CA . ARG C 1 391 ? 167.657 192.660 140.412 1.00 38.57 391 ARG C CA 1
ATOM 11428 C C . ARG C 1 391 ? 167.935 192.180 141.829 1.00 38.57 391 ARG C C 1
ATOM 11429 O O . ARG C 1 391 ? 167.397 191.141 142.233 1.00 38.57 391 ARG C O 1
ATOM 11437 N N . PRO C 1 392 ? 168.754 192.882 142.606 1.00 37.25 392 PRO C N 1
ATOM 11438 C CA . PRO C 1 392 ? 169.009 192.458 143.988 1.00 37.25 392 PRO C CA 1
ATOM 11439 C C . PRO C 1 392 ? 167.984 193.004 144.967 1.00 37.25 392 PRO C C 1
ATOM 11440 O O . PRO C 1 392 ? 168.027 192.696 146.161 1.00 37.25 392 PRO C O 1
ATOM 11444 N N . ASN C 1 393 ? 167.065 193.834 144.476 1.00 39.97 393 ASN C N 1
ATOM 11445 C CA . ASN C 1 393 ? 166.051 194.409 145.353 1.00 39.97 393 ASN C CA 1
ATOM 11446 C C . ASN C 1 393 ? 164.796 193.549 145.394 1.00 39.97 393 ASN C C 1
ATOM 11447 O O . ASN C 1 393 ? 164.172 193.404 146.450 1.00 39.97 393 ASN C O 1
ATOM 11452 N N . GLU C 1 394 ? 164.402 192.984 144.259 1.00 35.53 394 GLU C N 1
ATOM 11453 C CA . GLU C 1 394 ? 163.209 192.158 144.215 1.00 35.53 394 GLU C CA 1
ATOM 11454 C C . GLU C 1 394 ? 163.505 190.772 144.769 1.00 35.53 394 GLU C C 1
ATOM 11455 O O . GLU C 1 394 ? 164.633 190.280 144.707 1.00 35.53 394 GLU C O 1
ATOM 11461 N N . PHE C 1 395 ? 162.470 190.139 145.308 1.00 27.53 395 PHE C N 1
ATOM 11462 C CA . PHE C 1 395 ? 162.610 188.895 146.045 1.00 27.53 395 PHE C CA 1
ATOM 11463 C C . PHE C 1 395 ? 161.717 187.823 145.442 1.00 27.53 395 PHE C C 1
ATOM 11464 O O . PHE C 1 395 ? 160.796 188.117 144.678 1.00 27.53 395 PHE C O 1
ATOM 11472 N N . LEU C 1 396 ? 161.992 186.574 145.803 1.00 25.40 396 LEU C N 1
ATOM 11473 C CA . LEU C 1 396 ? 161.196 185.433 145.377 1.00 25.40 396 LEU C CA 1
ATOM 11474 C C . LEU C 1 396 ? 160.790 184.632 146.600 1.00 25.40 396 LEU C C 1
ATOM 11475 O O . LEU C 1 396 ? 161.611 184.393 147.488 1.00 25.40 396 LEU C O 1
ATOM 11480 N N . TRP C 1 397 ? 159.535 184.213 146.643 1.00 25.38 397 TRP C N 1
ATOM 11481 C CA . TRP C 1 397 ? 159.105 183.232 147.626 1.00 25.38 397 TRP C CA 1
ATOM 11482 C C . TRP C 1 397 ? 159.705 181.879 147.293 1.00 25.38 397 TRP C C 1
ATOM 11483 O O . TRP C 1 397 ? 159.981 181.587 146.129 1.00 25.38 397 TRP C O 1
ATOM 11494 N N . ALA C 1 398 ? 159.895 181.047 148.311 1.00 22.27 398 ALA C N 1
ATOM 11495 C CA . ALA C 1 398 ? 160.428 179.706 148.122 1.00 22.27 398 ALA C CA 1
ATOM 11496 C C . ALA C 1 398 ? 160.029 178.837 149.298 1.00 22.27 398 ALA C C 1
ATOM 11497 O O . ALA C 1 398 ? 160.291 179.197 150.446 1.00 22.27 398 ALA C O 1
ATOM 11499 N N . ARG C 1 399 ? 159.406 177.701 149.016 1.00 22.42 399 ARG C N 1
ATOM 11500 C CA . ARG C 1 399 ? 159.038 176.778 150.076 1.00 22.42 399 ARG C CA 1
ATOM 11501 C C . ARG C 1 399 ? 160.282 176.146 150.684 1.00 22.42 399 ARG C C 1
ATOM 11502 O O . ARG C 1 399 ? 161.291 175.943 150.011 1.00 22.42 399 ARG C O 1
ATOM 11510 N N . LEU C 1 400 ? 160.213 175.846 151.973 1.00 21.23 400 LEU C N 1
ATOM 11511 C CA . LEU C 1 400 ? 161.372 175.389 152.723 1.00 21.23 400 LEU C CA 1
ATOM 11512 C C . LEU C 1 400 ? 161.283 173.890 152.946 1.00 21.23 400 LEU C C 1
ATOM 11513 O O . LEU C 1 400 ? 160.263 173.394 153.432 1.00 21.23 400 LEU C O 1
ATOM 11518 N N . GLY C 1 401 ? 162.348 173.180 152.594 1.00 20.05 401 GLY C N 1
ATOM 11519 C CA . GLY C 1 401 ? 162.451 171.765 152.849 1.00 20.05 401 GLY C CA 1
ATOM 11520 C C . GLY C 1 401 ? 163.236 171.534 154.121 1.00 20.05 401 GLY C C 1
ATOM 11521 O O . GLY C 1 401 ? 164.356 172.023 154.269 1.00 20.05 401 GLY C O 1
ATOM 11522 N N . LYS C 1 402 ? 162.640 170.786 155.038 1.00 23.36 402 LYS C N 1
ATOM 11523 C CA . LYS C 1 402 ? 163.194 170.578 156.361 1.00 23.36 402 LYS C CA 1
ATOM 11524 C C . LYS C 1 402 ? 163.053 169.106 156.714 1.00 23.36 402 LYS C C 1
ATOM 11525 O O . LYS C 1 402 ? 162.134 168.444 156.225 1.00 23.36 402 LYS C O 1
ATOM 11531 N N . PRO C 1 403 ? 163.951 168.563 157.534 1.00 23.07 403 PRO C N 1
ATOM 11532 C CA . PRO C 1 403 ? 163.775 167.171 157.963 1.00 23.07 403 PRO C CA 1
ATOM 11533 C C . PRO C 1 403 ? 162.684 167.083 159.014 1.00 23.07 403 PRO C C 1
ATOM 11534 O O . PRO C 1 403 ? 162.671 167.864 159.966 1.00 23.07 403 PRO C O 1
ATOM 11538 N N . TYR C 1 404 ? 161.765 166.130 158.822 1.00 27.86 404 TYR C N 1
ATOM 11539 C CA . TYR C 1 404 ? 160.647 165.849 159.729 1.00 27.86 404 TYR C CA 1
ATOM 11540 C C . TYR C 1 404 ? 159.734 167.065 159.917 1.00 27.86 404 TYR C C 1
ATOM 11541 O O . TYR C 1 404 ? 159.726 167.719 160.959 1.00 27.86 404 TYR C O 1
ATOM 11550 N N . ALA C 1 405 ? 159.009 167.401 158.863 1.00 26.74 405 ALA C N 1
ATOM 11551 C CA . ALA C 1 405 ? 157.922 168.369 158.952 1.00 26.74 405 ALA C CA 1
ATOM 11552 C C . ALA C 1 405 ? 156.597 167.614 158.945 1.00 26.74 405 ALA C C 1
ATOM 11553 O O . ALA C 1 405 ? 155.992 167.414 157.892 1.00 26.74 405 ALA C O 1
ATOM 11555 N N . SER C 1 406 ? 156.129 167.228 160.125 1.00 31.57 406 SER C N 1
ATOM 11556 C CA . SER C 1 406 ? 154.933 166.415 160.295 1.00 31.57 406 SER C CA 1
ATOM 11557 C C . SER C 1 406 ? 153.708 167.317 160.378 1.00 31.57 406 SER C C 1
ATOM 11558 O O . SER C 1 406 ? 153.763 168.494 160.013 1.00 31.57 406 SER C O 1
ATOM 11561 N N . HIS C 1 407 ? 152.592 166.735 160.841 1.00 34.14 407 HIS C N 1
ATOM 11562 C CA . HIS C 1 407 ? 151.266 167.355 160.842 1.00 34.14 407 HIS C CA 1
ATOM 11563 C C . HIS C 1 407 ? 151.196 168.697 161.554 1.00 34.14 407 HIS C C 1
ATOM 11564 O O . HIS C 1 407 ? 150.815 169.699 160.952 1.00 34.14 407 HIS C O 1
ATOM 11571 N N . GLU C 1 408 ? 151.500 168.717 162.840 1.00 32.55 408 GLU C N 1
ATOM 11572 C CA . GLU C 1 408 ? 151.711 169.955 163.562 1.00 32.55 408 GLU C CA 1
ATOM 11573 C C . GLU C 1 408 ? 153.026 169.924 164.309 1.00 32.55 408 GLU C C 1
ATOM 11574 O O . GLU C 1 408 ? 153.396 170.914 164.948 1.00 32.55 408 GLU C O 1
ATOM 11580 N N . SER C 1 409 ? 153.726 168.800 164.246 1.00 29.13 409 SER C N 1
ATOM 11581 C CA . SER C 1 409 ? 154.955 168.547 164.972 1.00 29.13 409 SER C CA 1
ATOM 11582 C C . SER C 1 409 ? 156.195 168.698 164.109 1.00 29.13 409 SER C C 1
ATOM 11583 O O . SER C 1 409 ? 156.860 167.699 163.813 1.00 29.13 409 SER C O 1
ATOM 11586 N N . GLY C 1 410 ? 156.535 169.914 163.700 1.00 26.74 410 GLY C N 1
ATOM 11587 C CA . GLY C 1 410 ? 157.627 170.081 162.763 1.00 26.74 410 GLY C CA 1
ATOM 11588 C C . GLY C 1 410 ? 158.909 170.537 163.436 1.00 26.74 410 GLY C C 1
ATOM 11589 O O . GLY C 1 410 ? 158.897 171.302 164.399 1.00 26.74 410 GLY C O 1
ATOM 11590 N N . PHE C 1 411 ? 160.031 170.038 162.918 1.00 27.51 411 PHE C N 1
ATOM 11591 C CA . PHE C 1 411 ? 161.349 170.590 163.196 1.00 27.51 411 PHE C CA 1
ATOM 11592 C C . PHE C 1 411 ? 161.432 171.930 162.483 1.00 27.51 411 PHE C C 1
ATOM 11593 O O . PHE C 1 411 ? 161.636 171.975 161.269 1.00 27.51 411 PHE C O 1
ATOM 11601 N N . CYS C 1 412 ? 161.231 173.027 163.207 1.00 26.90 412 CYS C N 1
ATOM 11602 C CA . CYS C 1 412 ? 161.150 174.352 162.601 1.00 26.90 412 CYS C CA 1
ATOM 11603 C C . CYS C 1 412 ? 162.358 175.167 163.019 1.00 26.90 412 CYS C C 1
ATOM 11604 O O . CYS C 1 412 ? 162.420 175.667 164.145 1.00 26.90 412 CYS C O 1
ATOM 11607 N N . PHE C 1 413 ? 163.311 175.298 162.110 1.00 27.50 413 PHE C N 1
ATOM 11608 C CA . PHE C 1 413 ? 164.439 176.199 162.275 1.00 27.50 413 PHE C CA 1
ATOM 11609 C C . PHE C 1 413 ? 164.468 177.069 161.032 1.00 27.50 413 PHE C C 1
ATOM 11610 O O . PHE C 1 413 ? 165.175 176.754 160.071 1.00 27.50 413 PHE C O 1
ATOM 11618 N N . TYR C 1 414 ? 163.691 178.135 161.041 1.00 28.96 414 TYR C N 1
ATOM 11619 C CA . TYR C 1 414 ? 163.613 178.988 159.867 1.00 28.96 414 TYR C CA 1
ATOM 11620 C C . TYR C 1 414 ? 164.876 179.815 159.759 1.00 28.96 414 TYR C C 1
ATOM 11621 O O . TYR C 1 414 ? 165.318 180.381 160.767 1.00 28.96 414 TYR C O 1
ATOM 11630 N N . PRO C 1 415 ? 165.485 179.889 158.579 1.00 27.78 415 PRO C N 1
ATOM 11631 C CA . PRO C 1 415 ? 166.799 180.527 158.469 1.00 27.78 415 PRO C CA 1
ATOM 11632 C C . PRO C 1 415 ? 166.701 182.034 158.605 1.00 27.78 415 PRO C C 1
ATOM 11633 O O . PRO C 1 415 ? 165.677 182.639 158.287 1.00 27.78 415 PRO C O 1
ATOM 11637 N N . GLU C 1 416 ? 167.777 182.632 159.102 1.00 30.45 416 GLU C N 1
ATOM 11638 C CA . GLU C 1 416 ? 167.814 184.059 159.333 1.00 30.45 416 GLU C CA 1
ATOM 11639 C C . GLU C 1 416 ? 167.918 184.786 157.998 1.00 30.45 416 GLU C C 1
ATOM 11640 O O . GLU C 1 416 ? 168.338 184.203 156.998 1.00 30.45 416 GLU C O 1
ATOM 11646 N N . PRO C 1 417 ? 167.508 186.054 157.942 1.00 27.38 417 PRO C N 1
ATOM 11647 C CA . PRO C 1 417 ? 167.769 186.852 156.740 1.00 27.38 417 PRO C CA 1
ATOM 11648 C C . PRO C 1 417 ? 169.255 187.078 156.542 1.00 27.38 417 PRO C C 1
ATOM 11649 O O . PRO C 1 417 ? 169.985 187.389 157.484 1.00 27.38 417 PRO C O 1
ATOM 11653 N N . GLY C 1 418 ? 169.698 186.917 155.301 1.00 27.88 418 GLY C N 1
ATOM 11654 C CA . GLY C 1 418 ? 171.102 186.972 154.981 1.00 27.88 418 GLY C CA 1
ATOM 11655 C C . GLY C 1 418 ? 171.777 185.625 154.903 1.00 27.88 418 GLY C C 1
ATOM 11656 O O . GLY C 1 418 ? 173.006 185.573 154.782 1.00 27.88 418 GLY C O 1
ATOM 11657 N N . ASP C 1 419 ? 171.017 184.539 154.967 1.00 30.29 419 ASP C N 1
ATOM 11658 C CA . ASP C 1 419 ? 171.581 183.203 154.935 1.00 30.29 419 ASP C CA 1
ATOM 11659 C C . ASP C 1 419 ? 171.572 182.636 153.517 1.00 30.29 419 ASP C C 1
ATOM 11660 O O . ASP C 1 419 ? 170.720 182.967 152.692 1.00 30.29 419 ASP C O 1
ATOM 11665 N N . GLU C 1 420 ? 172.525 181.749 153.254 1.00 24.61 420 GLU C N 1
ATOM 11666 C CA . GLU C 1 420 ? 172.693 181.106 151.958 1.00 24.61 420 GLU C CA 1
ATOM 11667 C C . GLU C 1 420 ? 171.981 179.761 151.948 1.00 24.61 420 GLU C C 1
ATOM 11668 O O . GLU C 1 420 ? 172.114 178.979 152.891 1.00 24.61 420 GLU C O 1
ATOM 11674 N N . VAL C 1 421 ? 171.225 179.489 150.883 1.00 17.66 421 VAL C N 1
ATOM 11675 C CA . VAL C 1 421 ? 170.423 178.276 150.791 1.00 17.66 421 VAL C CA 1
ATOM 11676 C C . VAL C 1 421 ? 170.761 177.533 149.507 1.00 17.66 421 VAL C C 1
ATOM 11677 O O . VAL C 1 421 ? 171.547 177.990 148.683 1.00 17.66 421 VAL C O 1
ATOM 11681 N N . ILE C 1 422 ? 170.137 176.369 149.353 1.00 15.82 422 ILE C N 1
ATOM 11682 C CA . ILE C 1 422 ? 170.310 175.485 148.205 1.00 15.82 422 ILE C CA 1
ATOM 11683 C C . ILE C 1 422 ? 168.942 175.302 147.579 1.00 15.82 422 ILE C C 1
ATOM 11684 O O . ILE C 1 422 ? 168.142 174.493 148.064 1.00 15.82 422 ILE C O 1
ATOM 11689 N N . ILE C 1 423 ? 168.656 176.029 146.508 1.00 14.85 423 ILE C N 1
ATOM 11690 C CA . ILE C 1 423 ? 167.320 176.019 145.932 1.00 14.85 423 ILE C CA 1
ATOM 11691 C C . ILE C 1 423 ? 167.265 175.052 144.760 1.00 14.85 423 ILE C C 1
ATOM 11692 O O . ILE C 1 423 ? 168.208 174.946 143.971 1.00 14.85 423 ILE C O 1
ATOM 11697 N N . GLY C 1 424 ? 166.160 174.324 144.676 1.00 14.49 424 GLY C N 1
ATOM 11698 C CA . GLY C 1 424 ? 165.831 173.551 143.500 1.00 14.49 424 GLY C CA 1
ATOM 11699 C C . GLY C 1 424 ? 164.399 173.868 143.125 1.00 14.49 424 GLY C C 1
ATOM 11700 O O . GLY C 1 424 ? 163.629 174.365 143.944 1.00 14.49 424 GLY C O 1
ATOM 11701 N N . PHE C 1 425 ? 164.042 173.568 141.885 1.00 16.32 425 PHE C N 1
ATOM 11702 C CA . PHE C 1 425 ? 162.781 174.031 141.332 1.00 16.32 425 PHE C CA 1
ATOM 11703 C C . PHE C 1 425 ? 161.826 172.879 141.072 1.00 16.32 425 PHE C C 1
ATOM 11704 O O . PHE C 1 425 ? 162.208 171.855 140.505 1.00 16.32 425 PHE C O 1
ATOM 11712 N N . PHE C 1 426 ? 160.575 173.065 141.484 1.00 18.70 426 PHE C N 1
ATOM 11713 C CA . PHE C 1 426 ? 159.542 172.052 141.323 1.00 18.70 426 PHE C CA 1
ATOM 11714 C C . PHE C 1 426 ? 159.186 171.903 139.859 1.00 18.70 426 PHE C C 1
ATOM 11715 O O . PHE C 1 426 ? 158.641 172.832 139.257 1.00 18.70 426 PHE C O 1
ATOM 11723 N N . GLU C 1 427 ? 159.472 170.725 139.312 1.00 22.38 427 GLU C N 1
ATOM 11724 C CA . GLU C 1 427 ? 159.296 170.404 137.897 1.00 22.38 427 GLU C CA 1
ATOM 11725 C C . GLU C 1 427 ? 160.040 171.387 136.999 1.00 22.38 427 GLU C C 1
ATOM 11726 O O . GLU C 1 427 ? 159.541 171.784 135.945 1.00 22.38 427 GLU C O 1
ATOM 11732 N N . ASN C 1 428 ? 161.234 171.789 137.451 1.00 19.72 428 ASN C N 1
ATOM 11733 C CA . ASN C 1 428 ? 162.151 172.697 136.753 1.00 19.72 428 ASN C CA 1
ATOM 11734 C C . ASN C 1 428 ? 161.526 174.058 136.465 1.00 19.72 428 ASN C C 1
ATOM 11735 O O . ASN C 1 428 ? 161.953 174.766 135.557 1.00 19.72 428 ASN C O 1
ATOM 11740 N N . ASP C 1 429 ? 160.532 174.453 137.244 1.00 20.19 429 ASP C N 1
ATOM 11741 C CA . ASP C 1 429 ? 159.808 175.675 136.978 1.00 20.19 429 ASP C CA 1
ATOM 11742 C C . ASP C 1 429 ? 160.450 176.812 137.741 1.00 20.19 429 ASP C C 1
ATOM 11743 O O . ASP C 1 429 ? 160.564 176.723 138.971 1.00 20.19 429 ASP C O 1
ATOM 11748 N N . PRO C 1 430 ? 160.849 177.902 137.086 1.00 19.07 430 PRO C N 1
ATOM 11749 C CA . PRO C 1 430 ? 161.423 179.029 137.832 1.00 19.07 430 PRO C CA 1
ATOM 11750 C C . PRO C 1 430 ? 160.412 179.795 138.672 1.00 19.07 430 PRO C C 1
ATOM 11751 O O . PRO C 1 430 ? 160.821 180.659 139.454 1.00 19.07 430 PRO C O 1
ATOM 11755 N N . ARG C 1 431 ? 159.114 179.519 138.544 1.00 20.71 431 ARG C N 1
ATOM 11756 C CA . ARG C 1 431 ? 158.153 180.127 139.451 1.00 20.71 431 ARG C CA 1
ATOM 11757 C C . ARG C 1 431 ? 158.067 179.378 140.770 1.00 20.71 431 ARG C C 1
ATOM 11758 O O . ARG C 1 431 ? 157.580 179.936 141.758 1.00 20.71 431 ARG C O 1
ATOM 11766 N N . TYR C 1 432 ? 158.498 178.117 140.814 1.00 20.01 432 TYR C N 1
ATOM 11767 C CA . TYR C 1 432 ? 158.349 177.313 142.023 1.00 20.01 432 TYR C CA 1
ATOM 11768 C C . TYR C 1 432 ? 159.689 176.796 142.518 1.00 20.01 432 TYR C C 1
ATOM 11769 O O . TYR C 1 432 ? 160.027 175.628 142.287 1.00 20.01 432 TYR C O 1
ATOM 11778 N N . PRO C 1 433 ? 160.481 177.603 143.217 1.00 17.58 433 PRO C N 1
ATOM 11779 C CA . PRO C 1 433 ? 161.684 177.075 143.854 1.00 17.58 433 PRO C CA 1
ATOM 11780 C C . PRO C 1 433 ? 161.356 176.432 145.186 1.00 17.58 433 PRO C C 1
ATOM 11781 O O . PRO C 1 433 ? 160.333 176.714 145.808 1.00 17.58 433 PRO C O 1
ATOM 11785 N N . VAL C 1 434 ? 162.239 175.540 145.618 1.00 16.60 434 VAL C N 1
ATOM 11786 C CA . VAL C 1 434 ? 162.137 174.925 146.933 1.00 16.60 434 VAL C CA 1
ATOM 11787 C C . VAL C 1 434 ? 163.542 174.801 147.504 1.00 16.60 434 VAL C C 1
ATOM 11788 O O . VAL C 1 434 ? 164.507 174.628 146.755 1.00 16.60 434 VAL C O 1
ATOM 11792 N N . ILE C 1 435 ? 163.665 174.968 148.818 1.00 16.20 435 ILE C N 1
ATOM 11793 C CA . ILE C 1 435 ? 164.971 175.079 149.452 1.00 16.20 435 ILE C CA 1
ATOM 11794 C C . ILE C 1 435 ? 165.372 173.726 150.011 1.00 16.20 435 ILE C C 1
ATOM 11795 O O . ILE C 1 435 ? 164.593 173.078 150.718 1.00 16.20 435 ILE C O 1
ATOM 11800 N N . LEU C 1 436 ? 166.587 173.288 149.700 1.00 14.10 436 LEU C N 1
ATOM 11801 C CA . LEU C 1 436 ? 167.038 171.969 150.113 1.00 14.10 436 LEU C CA 1
ATOM 11802 C C . LEU C 1 436 ? 167.999 171.989 151.294 1.00 14.10 436 LEU C C 1
ATOM 11803 O O . LEU C 1 436 ? 168.430 170.919 151.733 1.00 14.10 436 LEU C O 1
ATOM 11808 N N . GLY C 1 437 ? 168.339 173.154 151.820 1.00 17.72 437 GLY C N 1
ATOM 11809 C CA . GLY C 1 437 ? 169.238 173.218 152.953 1.00 17.72 437 GLY C CA 1
ATOM 11810 C C . GLY C 1 437 ? 169.777 174.618 153.140 1.00 17.72 437 GLY C C 1
ATOM 11811 O O . GLY C 1 437 ? 169.295 175.580 152.550 1.00 17.72 437 GLY C O 1
ATOM 11812 N N . ALA C 1 438 ? 170.791 174.709 153.988 1.00 20.23 438 ALA C N 1
ATOM 11813 C CA . ALA C 1 438 ? 171.469 175.966 154.251 1.00 20.23 438 ALA C CA 1
ATOM 11814 C C . ALA C 1 438 ? 172.960 175.705 154.371 1.00 20.23 438 ALA C C 1
ATOM 11815 O O . ALA C 1 438 ? 173.385 174.585 154.653 1.00 20.23 438 ALA C O 1
ATOM 11817 N N . MET C 1 439 ? 173.757 176.741 154.133 1.00 21.82 439 MET C N 1
ATOM 11818 C CA . MET C 1 439 ? 175.197 176.585 154.013 1.00 21.82 439 MET C CA 1
ATOM 11819 C C . MET C 1 439 ? 175.934 177.549 154.922 1.00 21.82 439 MET C C 1
ATOM 11820 O O . MET C 1 439 ? 175.420 178.607 155.289 1.00 21.82 439 MET C O 1
ATOM 11825 N N . HIS C 1 440 ? 177.160 177.172 155.264 1.00 25.05 440 HIS C N 1
ATOM 11826 C CA . HIS C 1 440 ? 178.078 178.072 155.935 1.00 25.05 440 HIS C CA 1
ATOM 11827 C C . HIS C 1 440 ? 179.006 178.715 154.916 1.00 25.05 440 HIS C C 1
ATOM 11828 O O . HIS C 1 440 ? 179.017 178.351 153.739 1.00 25.05 440 HIS C O 1
ATOM 11835 N N . ASN C 1 441 ? 179.781 179.676 155.372 1.00 28.92 441 ASN C N 1
ATOM 11836 C CA . ASN C 1 441 ? 180.516 180.578 154.510 1.00 28.92 441 ASN C CA 1
ATOM 11837 C C . ASN C 1 441 ? 181.825 181.001 155.160 1.00 28.92 441 ASN C C 1
ATOM 11838 O O . ASN C 1 441 ? 182.096 180.659 156.316 1.00 28.92 441 ASN C O 1
ATOM 11843 N N . PRO C 1 442 ? 182.688 181.720 154.440 1.00 28.00 442 PRO C N 1
ATOM 11844 C CA . PRO C 1 442 ? 183.707 182.504 155.144 1.00 28.00 442 PRO C CA 1
ATOM 11845 C C . PRO C 1 442 ? 183.141 183.757 155.773 1.00 28.00 442 PRO C C 1
ATOM 11846 O O . PRO C 1 442 ? 183.743 184.296 156.707 1.00 28.00 442 PRO C O 1
ATOM 11850 N N . LYS C 1 443 ? 182.002 184.242 155.284 1.00 29.58 443 LYS C N 1
ATOM 11851 C CA . LYS C 1 443 ? 181.334 185.363 155.933 1.00 29.58 443 LYS C CA 1
ATOM 11852 C C . LYS C 1 443 ? 180.458 184.877 157.081 1.00 29.58 443 LYS C C 1
ATOM 11853 O O . LYS C 1 443 ? 180.548 185.384 158.204 1.00 29.58 443 LYS C O 1
ATOM 11859 N N . ASN C 1 444 ? 179.601 183.892 156.814 1.00 29.97 444 ASN C N 1
ATOM 11860 C CA . ASN C 1 444 ? 178.833 183.213 157.853 1.00 29.97 444 ASN C CA 1
ATOM 11861 C C . ASN C 1 444 ? 179.580 181.939 158.227 1.00 29.97 444 ASN C C 1
ATOM 11862 O O . ASN C 1 444 ? 179.359 180.861 157.675 1.00 29.97 444 ASN C O 1
ATOM 11867 N N . LYS C 1 445 ? 180.479 182.073 159.194 1.00 28.30 445 LYS C N 1
ATOM 11868 C CA . LYS C 1 445 ? 181.393 180.989 159.518 1.00 28.30 445 LYS C CA 1
ATOM 11869 C C . LYS C 1 445 ? 180.703 179.909 160.333 1.00 28.30 445 LYS C C 1
ATOM 11870 O O . LYS C 1 445 ? 179.895 180.196 161.215 1.00 28.30 445 LYS C O 1
ATOM 11876 N N . ALA C 1 446 ? 181.025 178.660 160.029 1.00 29.30 446 ALA C N 1
ATOM 11877 C CA . ALA C 1 446 ? 180.638 177.572 160.904 1.00 29.30 446 ALA C CA 1
ATOM 11878 C C . ALA C 1 446 ? 181.339 177.735 162.249 1.00 29.30 446 ALA C C 1
ATOM 11879 O O . ALA C 1 446 ? 182.457 178.248 162.311 1.00 29.30 446 ALA C O 1
ATOM 11881 N N . PRO C 1 447 ? 180.688 177.339 163.343 1.00 31.76 447 PRO C N 1
ATOM 11882 C CA . PRO C 1 447 ? 181.332 177.479 164.655 1.00 31.76 447 PRO C CA 1
ATOM 11883 C C . PRO C 1 447 ? 182.522 176.561 164.850 1.00 31.76 447 PRO C C 1
ATOM 11884 O O . PRO C 1 447 ? 183.327 176.802 165.758 1.00 31.76 447 PRO C O 1
ATOM 11888 N N . PHE C 1 448 ? 182.665 175.521 164.031 1.00 33.66 448 PHE C N 1
ATOM 11889 C CA . PHE C 1 448 ? 183.792 174.607 164.121 1.00 33.66 448 PHE C CA 1
ATOM 11890 C C . PHE C 1 448 ? 184.221 174.170 162.733 1.00 33.66 448 PHE C C 1
ATOM 11891 O O . PHE C 1 448 ? 183.377 173.893 161.876 1.00 33.66 448 PHE C O 1
ATOM 11899 N N . GLU C 1 449 ? 185.529 174.115 162.518 1.00 38.11 449 GLU C N 1
ATOM 11900 C CA . GLU C 1 449 ? 186.067 173.414 161.368 1.00 38.11 449 GLU C CA 1
ATOM 11901 C C . GLU C 1 449 ? 185.786 171.919 161.490 1.00 38.11 449 GLU C C 1
ATOM 11902 O O . GLU C 1 449 ? 185.723 171.383 162.599 1.00 38.11 449 GLU C O 1
ATOM 11908 N N . PRO C 1 450 ? 185.587 171.229 160.370 1.00 34.86 450 PRO C N 1
ATOM 11909 C CA . PRO C 1 450 ? 185.522 169.765 160.422 1.00 34.86 450 PRO C CA 1
ATOM 11910 C C . PRO C 1 450 ? 186.894 169.208 160.761 1.00 34.86 450 PRO C C 1
ATOM 11911 O O . PRO C 1 450 ? 187.897 169.592 160.159 1.00 34.86 450 PRO C O 1
ATOM 11915 N N . THR C 1 451 ? 186.940 168.331 161.759 1.00 38.91 451 THR C N 1
ATOM 11916 C CA . THR C 1 451 ? 188.193 167.811 162.282 1.00 38.91 451 THR C CA 1
ATOM 11917 C C . THR C 1 451 ? 188.197 166.294 162.179 1.00 38.91 451 THR C C 1
ATOM 11918 O O . THR C 1 451 ? 187.141 165.656 162.192 1.00 38.91 451 THR C O 1
ATOM 11922 N N . GLN C 1 452 ? 189.393 165.722 162.064 1.00 39.56 452 GLN C N 1
ATOM 11923 C CA . GLN C 1 452 ? 189.511 164.272 162.017 1.00 39.56 452 GLN C CA 1
ATOM 11924 C C . GLN C 1 452 ? 189.248 163.687 163.396 1.00 39.56 452 GLN C C 1
ATOM 11925 O O . GLN C 1 452 ? 189.791 164.171 164.395 1.00 39.56 452 GLN C O 1
ATOM 11931 N N . ASP C 1 453 ? 188.432 162.628 163.432 1.00 39.14 453 ASP C N 1
ATOM 11932 C CA . ASP C 1 453 ? 187.731 162.159 164.629 1.00 39.14 453 ASP C CA 1
ATOM 11933 C C . ASP C 1 453 ? 187.055 163.347 165.316 1.00 39.14 453 ASP C C 1
ATOM 11934 O O . ASP C 1 453 ? 187.464 163.794 166.386 1.00 39.14 453 ASP C O 1
ATOM 11939 N N . ASN C 1 454 ? 186.057 163.887 164.609 1.00 35.93 454 ASN C N 1
ATOM 11940 C CA . ASN C 1 454 ? 185.345 165.097 165.006 1.00 35.93 454 ASN C CA 1
ATOM 11941 C C . ASN C 1 454 ? 184.732 164.956 166.392 1.00 35.93 454 ASN C C 1
ATOM 11942 O O . ASN C 1 454 ? 183.795 164.179 166.597 1.00 35.93 454 ASN C O 1
ATOM 11947 N N . ARG C 1 455 ? 185.297 165.703 167.343 1.00 35.62 455 ARG C N 1
ATOM 11948 C CA . ARG C 1 455 ? 185.017 165.489 168.757 1.00 35.62 455 ARG C CA 1
ATOM 11949 C C . ARG C 1 455 ? 183.587 165.864 169.103 1.00 35.62 455 ARG C C 1
ATOM 11950 O O . ARG C 1 455 ? 182.877 165.098 169.762 1.00 35.62 455 ARG C O 1
ATOM 11958 N N . GLU C 1 456 ? 183.149 167.026 168.653 1.00 30.54 456 GLU C N 1
ATOM 11959 C CA . GLU C 1 456 ? 181.900 167.621 169.082 1.00 30.54 456 GLU C CA 1
ATOM 11960 C C . GLU C 1 456 ? 180.882 167.615 167.950 1.00 30.54 456 GLU C C 1
ATOM 11961 O O . GLU C 1 456 ? 181.230 167.742 166.773 1.00 30.54 456 GLU C O 1
ATOM 11967 N N . LYS C 1 457 ? 179.622 167.421 168.319 1.00 26.76 457 LYS C N 1
ATOM 11968 C CA . LYS C 1 457 ? 178.491 167.578 167.420 1.00 26.76 457 LYS C CA 1
ATOM 11969 C C . LYS C 1 457 ? 177.521 168.523 168.098 1.00 26.76 457 LYS C C 1
ATOM 11970 O O . LYS C 1 457 ? 177.046 168.230 169.198 1.00 26.76 457 LYS C O 1
ATOM 11976 N N . VAL C 1 458 ? 177.228 169.650 167.462 1.00 24.89 458 VAL C N 1
ATOM 11977 C CA . VAL C 1 458 ? 176.514 170.717 168.143 1.00 24.89 458 VAL C CA 1
ATOM 11978 C C . VAL C 1 458 ? 175.226 171.058 167.411 1.00 24.89 458 VAL C C 1
ATOM 11979 O O . VAL C 1 458 ? 175.093 170.878 166.200 1.00 24.89 458 VAL C O 1
ATOM 11983 N N . LEU C 1 459 ? 174.260 171.544 168.183 1.00 23.02 459 LEU C N 1
ATOM 11984 C CA . LEU C 1 459 ? 173.096 172.268 167.686 1.00 23.02 459 LEU C CA 1
ATOM 11985 C C . LEU C 1 459 ? 173.092 173.551 168.502 1.00 23.02 459 LEU C C 1
ATOM 11986 O O . LEU C 1 459 ? 172.504 173.619 169.583 1.00 23.02 459 LEU C O 1
ATOM 11991 N N . ILE C 1 460 ? 173.781 174.561 167.989 1.00 23.77 460 ILE C N 1
ATOM 11992 C CA . ILE C 1 460 ? 174.019 175.809 168.696 1.00 23.77 460 ILE C CA 1
ATOM 11993 C C . ILE C 1 460 ? 173.281 176.921 167.972 1.00 23.77 460 ILE C C 1
ATOM 11994 O O . ILE C 1 460 ? 173.382 177.047 166.748 1.00 23.77 460 ILE C O 1
ATOM 11999 N N . VAL C 1 461 ? 172.513 177.704 168.719 1.00 25.52 461 VAL C N 1
ATOM 12000 C CA . VAL C 1 461 ? 171.763 178.829 168.180 1.00 25.52 461 VAL C CA 1
ATOM 12001 C C . VAL C 1 461 ? 172.037 180.053 169.044 1.00 25.52 461 VAL C C 1
ATOM 12002 O O . VAL C 1 461 ? 171.922 179.997 170.274 1.00 25.52 461 VAL C O 1
ATOM 12006 N N . LYS C 1 462 ? 172.444 181.148 168.403 1.00 30.68 462 LYS C N 1
ATOM 12007 C CA . LYS C 1 462 ? 172.946 182.304 169.125 1.00 30.68 462 LYS C CA 1
ATOM 12008 C C . LYS C 1 462 ? 172.807 183.554 168.273 1.00 30.68 462 LYS C C 1
ATOM 12009 O O . LYS C 1 462 ? 172.587 183.479 167.061 1.00 30.68 462 LYS C O 1
ATOM 12015 N N . LYS C 1 463 ? 172.929 184.707 168.929 1.00 35.54 463 LYS C N 1
ATOM 12016 C CA . LYS C 1 463 ? 173.038 185.997 168.264 1.00 35.54 463 LYS C CA 1
ATOM 12017 C C . LYS C 1 463 ? 174.433 186.594 168.411 1.00 35.54 463 LYS C C 1
ATOM 12018 O O . LYS C 1 463 ? 174.731 187.627 167.804 1.00 35.54 463 LYS C O 1
ATOM 12024 N N . GLY C 1 464 ? 175.310 185.944 169.168 1.00 39.02 464 GLY C N 1
ATOM 12025 C CA . GLY C 1 464 ? 176.637 186.454 169.422 1.00 39.02 464 GLY C CA 1
ATOM 12026 C C . GLY C 1 464 ? 176.840 186.995 170.814 1.00 39.02 464 GLY C C 1
ATOM 12027 O O . GLY C 1 464 ? 177.974 186.991 171.305 1.00 39.02 464 GLY C O 1
ATOM 12028 N N . GLU C 1 465 ? 175.776 187.451 171.468 1.00 42.25 465 GLU C N 1
ATOM 12029 C CA . GLU C 1 465 ? 175.831 187.861 172.862 1.00 42.25 465 GLU C CA 1
ATOM 12030 C C . GLU C 1 465 ? 175.539 186.721 173.822 1.00 42.25 465 GLU C C 1
ATOM 12031 O O . GLU C 1 465 ? 176.010 186.753 174.964 1.00 42.25 465 GLU C O 1
ATOM 12037 N N . ALA C 1 466 ? 174.788 185.714 173.383 1.00 36.36 466 ALA C N 1
ATOM 12038 C CA . ALA C 1 466 ? 174.394 184.605 174.235 1.00 36.36 466 ALA C CA 1
ATOM 12039 C C . ALA C 1 466 ? 174.212 183.359 173.391 1.00 36.36 466 ALA C C 1
ATOM 12040 O O . ALA C 1 466 ? 173.439 183.361 172.430 1.00 36.36 466 ALA C O 1
ATOM 12042 N N . GLN C 1 467 ? 174.910 182.293 173.767 1.00 33.21 467 GLN C N 1
ATOM 12043 C CA . GLN C 1 467 ? 174.913 181.045 173.022 1.00 33.21 467 GLN C CA 1
ATOM 12044 C C . GLN C 1 467 ? 174.074 180.009 173.749 1.00 33.21 467 GLN C C 1
ATOM 12045 O O . GLN C 1 467 ? 174.393 179.634 174.879 1.00 33.21 467 GLN C O 1
ATOM 12051 N N . GLN C 1 468 ? 173.015 179.546 173.098 1.00 29.04 468 GLN C N 1
ATOM 12052 C CA . GLN C 1 468 ? 172.160 178.496 173.627 1.00 29.04 468 GLN C CA 1
ATOM 12053 C C . GLN C 1 468 ? 172.449 177.218 172.861 1.00 29.04 468 GLN C C 1
ATOM 12054 O O . GLN C 1 468 ? 171.944 177.033 171.752 1.00 29.04 468 GLN C O 1
ATOM 12060 N N . GLN C 1 469 ? 173.237 176.332 173.456 1.00 24.69 469 GLN C N 1
ATOM 12061 C CA . GLN C 1 469 ? 173.867 175.259 172.708 1.00 24.69 469 GLN C CA 1
ATOM 12062 C C . GLN C 1 469 ? 173.256 173.921 173.078 1.00 24.69 469 GLN C C 1
ATOM 12063 O O . GLN C 1 469 ? 172.496 173.811 174.040 1.00 24.69 469 GLN C O 1
ATOM 12069 N N . LEU C 1 470 ? 173.580 172.908 172.279 1.00 22.14 470 LEU C N 1
ATOM 12070 C CA . LEU C 1 470 ? 173.314 171.514 172.609 1.00 22.14 470 LEU C CA 1
ATOM 12071 C C . LEU C 1 470 ? 174.500 170.713 172.105 1.00 22.14 470 LEU C C 1
ATOM 12072 O O . LEU C 1 470 ? 174.506 170.272 170.954 1.00 22.14 470 LEU C O 1
ATOM 12077 N N . VAL C 1 471 ? 175.492 170.515 172.961 1.00 24.61 471 VAL C N 1
ATOM 12078 C CA . VAL C 1 471 ? 176.784 169.984 172.559 1.00 24.61 471 VAL C CA 1
ATOM 12079 C C . VAL C 1 471 ? 176.845 168.523 172.954 1.00 24.61 471 VAL C C 1
ATOM 12080 O O . VAL C 1 471 ? 176.533 168.175 174.096 1.00 24.61 471 VAL C O 1
ATOM 12084 N N . ILE C 1 472 ? 177.238 167.669 172.017 1.00 26.53 472 ILE C N 1
ATOM 12085 C CA . ILE C 1 472 ? 177.541 166.278 172.312 1.00 26.53 472 ILE C CA 1
ATOM 12086 C C . ILE C 1 472 ? 178.976 166.016 171.903 1.00 26.53 472 ILE C C 1
ATOM 12087 O O . ILE C 1 472 ? 179.295 166.026 170.710 1.00 26.53 472 ILE C O 1
ATOM 12092 N N . ASP C 1 473 ? 179.833 165.769 172.883 1.00 32.79 473 ASP C N 1
ATOM 12093 C CA . ASP C 1 473 ? 181.233 165.444 172.642 1.00 32.79 473 ASP C CA 1
ATOM 12094 C C . ASP C 1 473 ? 181.356 163.930 172.630 1.00 32.79 473 ASP C C 1
ATOM 12095 O O . ASP C 1 473 ? 181.195 163.285 173.667 1.00 32.79 473 ASP C O 1
ATOM 12100 N N . GLY C 1 474 ? 181.638 163.365 171.459 1.00 33.72 474 GLY C N 1
ATOM 12101 C CA . GLY C 1 474 ? 181.709 161.920 171.346 1.00 33.72 474 GLY C CA 1
ATOM 12102 C C . GLY C 1 474 ? 183.019 161.339 171.833 1.00 33.72 474 GLY C C 1
ATOM 12103 O O . GLY C 1 474 ? 183.091 160.150 172.153 1.00 33.72 474 GLY C O 1
ATOM 12104 N N . LYS C 1 475 ? 184.071 162.156 171.885 1.00 36.65 475 LYS C N 1
ATOM 12105 C CA . LYS C 1 475 ? 185.361 161.671 172.362 1.00 36.65 475 LYS C CA 1
ATOM 12106 C C . LYS C 1 475 ? 185.406 161.653 173.882 1.00 36.65 475 LYS C C 1
ATOM 12107 O O . LYS C 1 475 ? 185.761 160.640 174.493 1.00 36.65 475 LYS C O 1
ATOM 12113 N N . GLU C 1 476 ? 185.037 162.762 174.510 1.00 36.84 476 GLU C N 1
ATOM 12114 C CA . GLU C 1 476 ? 185.012 162.863 175.959 1.00 36.84 476 GLU C CA 1
ATOM 12115 C C . GLU C 1 476 ? 183.705 162.365 176.559 1.00 36.84 476 GLU C C 1
ATOM 12116 O O . GLU C 1 476 ? 183.542 162.430 177.781 1.00 36.84 476 GLU C O 1
ATOM 12122 N N . LYS C 1 477 ? 182.785 161.875 175.713 1.00 35.75 477 LYS C N 1
ATOM 12123 C CA . LYS C 1 477 ? 181.574 161.140 176.106 1.00 35.75 477 LYS C CA 1
ATOM 12124 C C . LYS C 1 477 ? 180.644 161.981 176.979 1.00 35.75 477 LYS C C 1
ATOM 12125 O O . LYS C 1 477 ? 180.184 161.544 178.033 1.00 35.75 477 LYS C O 1
ATOM 12131 N N . MET C 1 478 ? 180.357 163.195 176.522 1.00 34.13 478 MET C N 1
ATOM 12132 C CA . MET C 1 478 ? 179.607 164.184 177.280 1.00 34.13 478 MET C CA 1
ATOM 12133 C C . MET C 1 478 ? 178.374 164.586 176.489 1.00 34.13 478 MET C C 1
ATOM 12134 O O . MET C 1 478 ? 178.323 164.383 175.275 1.00 34.13 478 MET C O 1
ATOM 12139 N N . ILE C 1 479 ? 177.378 165.144 177.173 1.00 28.58 479 ILE C N 1
ATOM 12140 C CA . ILE C 1 479 ? 176.338 165.953 176.542 1.00 28.58 479 ILE C CA 1
ATOM 12141 C C . ILE C 1 479 ? 176.184 167.207 177.384 1.00 28.58 479 ILE C C 1
ATOM 12142 O O . ILE C 1 479 ? 175.780 167.138 178.551 1.00 28.58 479 ILE C O 1
ATOM 12147 N N . ARG C 1 480 ? 176.510 168.349 176.801 1.00 27.61 480 ARG C N 1
ATOM 12148 C CA . ARG C 1 480 ? 176.582 169.615 177.521 1.00 27.61 480 ARG C CA 1
ATOM 12149 C C . ARG C 1 480 ? 175.457 170.503 177.016 1.00 27.61 480 ARG C C 1
ATOM 12150 O O . ARG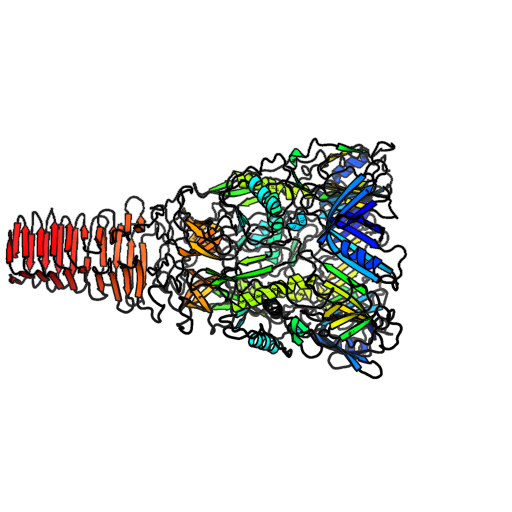 C 1 480 ? 175.572 171.106 175.948 1.00 27.61 480 ARG C O 1
ATOM 12158 N N . ILE C 1 481 ? 174.383 170.619 177.787 1.00 26.81 481 ILE C N 1
ATOM 12159 C CA . ILE C 1 481 ? 173.300 171.543 177.430 1.00 26.81 481 ILE C CA 1
ATOM 12160 C C . ILE C 1 481 ? 173.740 172.905 177.949 1.00 26.81 481 ILE C C 1
ATOM 12161 O O . ILE C 1 481 ? 173.354 173.366 179.024 1.00 26.81 481 ILE C O 1
ATOM 12166 N N . ASN C 1 482 ? 174.558 173.579 177.145 1.00 29.03 482 ASN C N 1
ATOM 12167 C CA . ASN C 1 482 ? 175.067 174.907 177.480 1.00 29.03 482 ASN C CA 1
ATOM 12168 C C . ASN C 1 482 ? 173.999 175.939 177.128 1.00 29.03 482 ASN C C 1
ATOM 12169 O O . ASN C 1 482 ? 174.117 176.727 176.192 1.00 29.03 482 ASN C O 1
ATOM 12174 N N . ALA C 1 483 ? 172.932 175.913 177.911 1.00 30.33 483 ALA C N 1
ATOM 12175 C CA . ALA C 1 483 ? 171.741 176.703 177.629 1.00 30.33 483 ALA C CA 1
ATOM 12176 C C . ALA C 1 483 ? 171.968 178.097 178.187 1.00 30.33 483 ALA C C 1
ATOM 12177 O O . ALA C 1 483 ? 171.690 178.368 179.355 1.00 30.33 483 ALA C O 1
ATOM 12179 N N . GLY C 1 484 ? 172.480 178.983 177.349 1.00 33.24 484 GLY C N 1
ATOM 12180 C CA . GLY C 1 484 ? 173.067 180.200 177.853 1.00 33.24 484 GLY C CA 1
ATOM 12181 C C . GLY C 1 484 ? 174.527 179.926 178.121 1.00 33.24 484 GLY C C 1
ATOM 12182 O O . GLY C 1 484 ? 174.937 178.764 178.186 1.00 33.24 484 GLY C O 1
ATOM 12183 N N . GLU C 1 485 ? 175.338 180.969 178.274 1.00 40.15 485 GLU C N 1
ATOM 12184 C CA . GLU C 1 485 ? 176.765 180.725 178.440 1.00 40.15 485 GLU C CA 1
ATOM 12185 C C . GLU C 1 485 ? 177.107 180.335 179.872 1.00 40.15 485 GLU C C 1
ATOM 12186 O O . GLU C 1 485 ? 178.237 179.915 180.145 1.00 40.15 485 GLU C O 1
ATOM 12192 N N . ASN C 1 486 ? 176.151 180.441 180.791 1.00 38.46 486 ASN C N 1
ATOM 12193 C CA . ASN C 1 486 ? 176.468 180.193 182.190 1.00 38.46 486 ASN C CA 1
ATOM 12194 C C . ASN C 1 486 ? 176.018 178.806 182.632 1.00 38.46 486 ASN C C 1
ATOM 12195 O O . ASN C 1 486 ? 176.725 178.131 183.389 1.00 38.46 486 ASN C O 1
ATOM 12200 N N . GLN C 1 487 ? 174.855 178.362 182.175 1.00 34.77 487 GLN C N 1
ATOM 12201 C CA . GLN C 1 487 ? 174.197 177.190 182.731 1.00 34.77 487 GLN C CA 1
ATOM 12202 C C . GLN C 1 487 ? 174.507 175.975 181.875 1.00 34.77 487 GLN C C 1
ATOM 12203 O O . GLN C 1 487 ? 174.035 175.872 180.739 1.00 34.77 487 GLN C O 1
ATOM 12209 N N . ILE C 1 488 ? 175.288 175.056 182.431 1.00 31.72 488 ILE C N 1
ATOM 12210 C CA . ILE C 1 488 ? 175.693 173.829 181.760 1.00 31.72 488 ILE C CA 1
ATOM 12211 C C . ILE C 1 488 ? 175.065 172.670 182.511 1.00 31.72 488 ILE C C 1
ATOM 12212 O O . ILE C 1 488 ? 175.217 172.566 183.732 1.00 31.72 488 ILE C O 1
ATOM 12217 N N . MET C 1 489 ? 174.343 171.815 181.797 1.00 29.10 489 MET C N 1
ATOM 12218 C CA . MET C 1 489 ? 173.836 170.575 182.363 1.00 29.10 489 MET C CA 1
ATOM 12219 C C . MET C 1 489 ? 174.682 169.436 181.820 1.00 29.10 489 MET C C 1
ATOM 12220 O O . MET C 1 489 ? 174.400 168.896 180.746 1.00 29.10 489 MET C O 1
ATOM 12225 N N . LEU C 1 490 ? 175.720 169.084 182.556 1.00 29.95 490 LEU C N 1
ATOM 12226 C CA . LEU C 1 490 ? 176.718 168.124 182.120 1.00 29.95 490 LEU C CA 1
ATOM 12227 C C . LEU C 1 490 ? 176.303 166.705 182.459 1.00 29.95 490 LEU C C 1
ATOM 12228 O O . LEU C 1 490 ? 175.813 166.435 183.558 1.00 29.95 490 LEU C O 1
ATOM 12233 N N . GLN C 1 491 ? 176.505 165.796 181.506 1.00 30.05 491 GLN C N 1
ATOM 12234 C CA . GLN C 1 491 ? 176.294 164.366 181.727 1.00 30.05 491 GLN C CA 1
ATOM 12235 C C . GLN C 1 491 ? 177.455 163.614 181.087 1.00 30.05 491 GLN C C 1
ATOM 12236 O O . GLN C 1 491 ? 177.513 163.484 179.862 1.00 30.05 491 GLN C O 1
ATOM 12242 N N . GLN C 1 492 ? 178.365 163.111 181.911 1.00 33.59 492 GLN C N 1
ATOM 12243 C CA . GLN C 1 492 ? 179.453 162.282 181.423 1.00 33.59 492 GLN C CA 1
ATOM 12244 C C . GLN C 1 492 ? 178.947 160.882 181.081 1.00 33.59 492 GLN C C 1
ATOM 12245 O O . GLN C 1 492 ? 177.763 160.565 181.211 1.00 33.59 492 GLN C O 1
ATOM 12251 N N . ASP C 1 493 ? 179.866 160.030 180.630 1.00 36.22 493 ASP C N 1
ATOM 12252 C CA . ASP C 1 493 ? 179.533 158.616 180.514 1.00 36.22 493 ASP C CA 1
ATOM 12253 C C . ASP C 1 493 ? 179.603 157.934 181.872 1.00 36.22 493 ASP C C 1
ATOM 12254 O O . ASP C 1 493 ? 178.910 156.939 182.113 1.00 36.22 493 ASP C O 1
ATOM 12259 N N . LYS C 1 494 ? 180.435 158.456 182.769 1.00 36.07 494 LYS C N 1
ATOM 12260 C CA . LYS C 1 494 ? 180.595 157.887 184.100 1.00 36.07 494 LYS C CA 1
ATOM 12261 C C . LYS C 1 494 ? 180.026 158.765 185.206 1.00 36.07 494 LYS C C 1
ATOM 12262 O O . LYS C 1 494 ? 179.830 158.278 186.321 1.00 36.07 494 LYS C O 1
ATOM 12268 N N . ASP C 1 495 ? 179.760 160.045 184.941 1.00 35.34 495 ASP C N 1
ATOM 12269 C CA . ASP C 1 495 ? 179.308 160.985 185.960 1.00 35.34 495 ASP C CA 1
ATOM 12270 C C . ASP C 1 495 ? 178.086 161.736 185.460 1.00 35.34 495 ASP C C 1
ATOM 12271 O O . ASP C 1 495 ? 177.581 161.453 184.372 1.00 35.34 495 ASP C O 1
ATOM 12276 N N . ILE C 1 496 ? 177.612 162.689 186.259 1.00 31.30 496 ILE C N 1
ATOM 12277 C CA . ILE C 1 496 ? 176.604 163.652 185.834 1.00 31.30 496 ILE C CA 1
ATOM 12278 C C . ILE C 1 496 ? 176.869 164.940 186.602 1.00 31.30 496 ILE C C 1
ATOM 12279 O O . ILE C 1 496 ? 177.584 164.931 187.611 1.00 31.30 496 ILE C O 1
ATOM 12284 N N . SER C 1 497 ? 176.337 166.051 186.106 1.00 28.86 497 SER C N 1
ATOM 12285 C CA . SER C 1 497 ? 176.430 167.314 186.817 1.00 28.86 497 SER C CA 1
ATOM 12286 C C . SER C 1 497 ? 175.229 168.174 186.471 1.00 28.86 497 SER C C 1
ATOM 12287 O O . SER C 1 497 ? 174.392 167.811 185.644 1.00 28.86 497 SER C O 1
ATOM 12290 N N . LEU C 1 498 ? 175.142 169.317 187.139 1.00 28.15 498 LEU C N 1
ATOM 12291 C CA . LEU C 1 498 ? 174.159 170.333 186.803 1.00 28.15 498 LEU C CA 1
ATOM 12292 C C . LEU C 1 498 ? 174.719 171.648 187.316 1.00 28.15 498 LEU C C 1
ATOM 12293 O O . LEU C 1 498 ? 174.601 171.943 188.506 1.00 28.15 498 LEU C O 1
ATOM 12298 N N . SER C 1 499 ? 175.303 172.441 186.430 1.00 31.61 499 SER C N 1
ATOM 12299 C CA . SER C 1 499 ? 176.060 173.617 186.830 1.00 31.61 499 SER C CA 1
ATOM 12300 C C . SER C 1 499 ? 175.255 174.870 186.541 1.00 31.61 499 SER C C 1
ATOM 12301 O O . SER C 1 499 ? 174.773 175.063 185.422 1.00 31.61 499 SER C O 1
ATOM 12304 N N . THR C 1 500 ? 175.119 175.719 187.555 1.00 35.68 500 THR C N 1
ATOM 12305 C CA . THR C 1 500 ? 174.247 176.882 187.518 1.00 35.68 500 THR C CA 1
ATOM 12306 C C . THR C 1 500 ? 175.095 178.117 187.798 1.00 35.68 500 THR C C 1
ATOM 12307 O O . THR C 1 500 ? 176.221 178.008 188.289 1.00 35.68 500 THR C O 1
ATOM 12311 N N . LYS C 1 501 ? 174.572 179.294 187.459 1.00 40.43 501 LYS C N 1
ATOM 12312 C CA . LYS C 1 501 ? 175.190 180.536 187.891 1.00 40.43 501 LYS C CA 1
ATOM 12313 C C . LYS C 1 501 ? 174.487 181.139 189.105 1.00 40.43 501 LYS C C 1
ATOM 12314 O O . LYS C 1 501 ? 175.144 181.474 190.095 1.00 40.43 501 LYS C O 1
ATOM 12320 N N . LYS C 1 502 ? 173.162 181.287 189.056 1.00 41.48 502 LYS C N 1
ATOM 12321 C CA . LYS C 1 502 ? 172.465 182.036 190.097 1.00 41.48 502 LYS C CA 1
ATOM 12322 C C . LYS C 1 502 ? 171.519 181.190 190.938 1.00 41.48 502 LYS C C 1
ATOM 12323 O O . LYS C 1 502 ? 171.693 181.124 192.157 1.00 41.48 502 LYS C O 1
ATOM 12329 N N . GLU C 1 503 ? 170.530 180.531 190.348 1.00 41.03 503 GLU C N 1
ATOM 12330 C CA . GLU C 1 503 ? 169.454 179.999 191.169 1.00 41.03 503 GLU C CA 1
ATOM 12331 C C . GLU C 1 503 ? 168.858 178.750 190.555 1.00 41.03 503 GLU C C 1
ATOM 12332 O O . GLU C 1 503 ? 168.545 178.724 189.364 1.00 41.03 503 GLU C O 1
ATOM 12338 N N . LEU C 1 504 ? 168.691 177.726 191.384 1.00 36.99 504 LEU C N 1
ATOM 12339 C CA . LEU C 1 504 ? 168.095 176.459 190.996 1.00 36.99 504 LEU C CA 1
ATOM 12340 C C . LEU C 1 504 ? 166.712 176.357 191.620 1.00 36.99 504 LEU C C 1
ATOM 12341 O O . LEU C 1 504 ? 166.448 176.974 192.655 1.00 36.99 504 LEU C O 1
ATOM 12346 N N . THR C 1 505 ? 165.817 175.602 190.985 1.00 34.51 505 THR C N 1
ATOM 12347 C CA . THR C 1 505 ? 164.436 175.533 191.438 1.00 34.51 505 THR C CA 1
ATOM 12348 C C . THR C 1 505 ? 163.878 174.139 191.193 1.00 34.51 505 THR C C 1
ATOM 12349 O O . THR C 1 505 ? 164.069 173.571 190.117 1.00 34.51 505 THR C O 1
ATOM 12353 N N . LEU C 1 506 ? 163.192 173.592 192.196 1.00 36.89 506 LEU C N 1
ATOM 12354 C CA . LEU C 1 506 ? 162.426 172.358 192.074 1.00 36.89 506 LEU C CA 1
ATOM 12355 C C . LEU C 1 506 ? 160.976 172.635 192.435 1.00 36.89 506 LEU C C 1
ATOM 12356 O O . LEU C 1 506 ? 160.691 173.105 193.540 1.00 36.89 506 LEU C O 1
ATOM 12361 N N . LYS C 1 507 ? 160.063 172.340 191.516 1.00 36.67 507 LYS C N 1
ATOM 12362 C CA . LYS C 1 507 ? 158.634 172.544 191.735 1.00 36.67 507 LYS C CA 1
ATOM 12363 C C . LYS C 1 507 ? 157.903 171.256 191.390 1.00 36.67 507 LYS C C 1
ATOM 12364 O O . LYS C 1 507 ? 157.492 171.064 190.243 1.00 36.67 507 LYS C O 1
ATOM 12370 N N . ALA C 1 508 ? 157.732 170.384 192.379 1.00 42.06 508 ALA C N 1
ATOM 12371 C CA . ALA C 1 508 ? 157.069 169.106 192.171 1.00 42.06 508 ALA C CA 1
ATOM 12372 C C . ALA C 1 508 ? 155.961 168.959 193.200 1.00 42.06 508 ALA C C 1
ATOM 12373 O O . ALA C 1 508 ? 155.748 169.847 194.025 1.00 42.06 508 ALA C O 1
ATOM 12375 N N . GLN C 1 509 ? 155.240 167.838 193.135 1.00 46.37 509 GLN C N 1
ATOM 12376 C CA . GLN C 1 509 ? 154.325 167.512 194.223 1.00 46.37 509 GLN C CA 1
ATOM 12377 C C . GLN C 1 509 ? 155.038 166.700 195.294 1.00 46.37 509 GLN C C 1
ATOM 12378 O O . GLN C 1 509 ? 155.084 167.100 196.464 1.00 46.37 509 GLN C O 1
ATOM 12384 N N . THR C 1 510 ? 155.604 165.559 194.913 1.00 46.61 510 THR C N 1
ATOM 12385 C CA . THR C 1 510 ? 156.444 164.771 195.798 1.00 46.61 510 THR C CA 1
ATOM 12386 C C . THR C 1 510 ? 157.860 164.759 195.250 1.00 46.61 510 THR C C 1
ATOM 12387 O O . THR C 1 510 ? 158.093 165.110 194.092 1.00 46.61 510 THR C O 1
ATOM 12391 N N . MET C 1 511 ? 158.807 164.352 196.088 1.00 43.35 511 MET C N 1
ATOM 12392 C CA . MET C 1 511 ? 160.203 164.270 195.689 1.00 43.35 511 MET C CA 1
ATOM 12393 C C . MET C 1 511 ? 160.875 163.132 196.432 1.00 43.35 511 MET C C 1
ATOM 12394 O O . MET C 1 511 ? 160.603 162.911 197.616 1.00 43.35 511 MET C O 1
ATOM 12399 N N . ASN C 1 512 ? 161.748 162.414 195.734 1.00 41.40 512 ASN C N 1
ATOM 12400 C CA . ASN C 1 512 ? 162.510 161.316 196.308 1.00 41.40 512 ASN C CA 1
ATOM 12401 C C . ASN C 1 512 ? 163.973 161.492 195.946 1.00 41.40 512 ASN C C 1
ATOM 12402 O O . ASN C 1 512 ? 164.292 161.998 194.867 1.00 41.40 512 ASN C O 1
ATOM 12407 N N . ALA C 1 513 ? 164.854 161.080 196.848 1.00 44.29 513 ALA C N 1
ATOM 12408 C CA . ALA C 1 513 ? 166.279 160.965 196.567 1.00 44.29 513 ALA C CA 1
ATOM 12409 C C . ALA C 1 513 ? 166.724 159.615 197.099 1.00 44.29 513 ALA C C 1
ATOM 12410 O O . ALA C 1 513 ? 166.230 159.171 198.138 1.00 44.29 513 ALA C O 1
ATOM 12412 N N . THR C 1 514 ? 167.610 158.941 196.374 1.00 43.99 514 THR C N 1
ATOM 12413 C CA . THR C 1 514 ? 168.035 157.597 196.747 1.00 43.99 514 THR C CA 1
ATOM 12414 C C . THR C 1 514 ? 169.487 157.409 196.350 1.00 43.99 514 THR C C 1
ATOM 12415 O O . THR C 1 514 ? 169.783 157.180 195.175 1.00 43.99 514 THR C O 1
ATOM 12419 N N . MET C 1 515 ? 170.387 157.491 197.323 1.00 46.58 515 MET C N 1
ATOM 12420 C CA . MET C 1 515 ? 171.809 157.298 197.078 1.00 46.58 515 MET C CA 1
ATOM 12421 C C . MET C 1 515 ? 172.306 156.200 198.001 1.00 46.58 515 MET C C 1
ATOM 12422 O O . MET C 1 515 ? 172.155 156.301 199.221 1.00 46.58 515 MET C O 1
ATOM 12427 N N . ASP C 1 516 ? 172.905 155.159 197.422 1.00 49.79 516 ASP C N 1
ATOM 12428 C CA . ASP C 1 516 ? 173.238 153.976 198.207 1.00 49.79 516 ASP C CA 1
ATOM 12429 C C . ASP C 1 516 ? 174.603 154.074 198.875 1.00 49.79 516 ASP C C 1
ATOM 12430 O O . ASP C 1 516 ? 174.790 153.519 199.964 1.00 49.79 516 ASP C O 1
ATOM 12435 N N . LYS C 1 517 ? 175.568 154.754 198.254 1.00 50.97 517 LYS C N 1
ATOM 12436 C CA . LYS C 1 517 ? 176.887 154.856 198.868 1.00 50.97 517 LYS C CA 1
ATOM 12437 C C . LYS C 1 517 ? 176.940 155.983 199.890 1.00 50.97 517 LYS C C 1
ATOM 12438 O O . LYS C 1 517 ? 177.255 155.756 201.062 1.00 50.97 517 LYS C O 1
ATOM 12444 N N . SER C 1 518 ? 176.642 157.207 199.469 1.00 51.24 518 SER C N 1
ATOM 12445 C CA . SER C 1 518 ? 176.698 158.333 200.389 1.00 51.24 518 SER C CA 1
ATOM 12446 C C . SER C 1 518 ? 175.800 159.444 199.874 1.00 51.24 518 SER C C 1
ATOM 12447 O O . SER C 1 518 ? 175.362 159.430 198.724 1.00 51.24 518 SER C O 1
ATOM 12450 N N . LEU C 1 519 ? 175.531 160.408 200.748 1.00 48.95 519 LEU C N 1
ATOM 12451 C CA . LEU C 1 519 ? 174.791 161.611 200.399 1.00 48.95 519 LEU C CA 1
ATOM 12452 C C . LEU C 1 519 ? 175.360 162.759 201.212 1.00 48.95 519 LEU C C 1
ATOM 12453 O O . LEU C 1 519 ? 175.639 162.597 202.403 1.00 48.95 519 LEU C O 1
ATOM 12458 N N . ALA C 1 520 ? 175.550 163.905 200.570 1.00 48.19 520 ALA C N 1
ATOM 12459 C CA . ALA C 1 520 ? 175.984 165.108 201.259 1.00 48.19 520 ALA C CA 1
ATOM 12460 C C . ALA C 1 520 ? 175.331 166.310 200.608 1.00 48.19 520 ALA C C 1
ATOM 12461 O O . ALA C 1 520 ? 175.466 166.513 199.399 1.00 48.19 520 ALA C O 1
ATOM 12463 N N . MET C 1 521 ? 174.626 167.101 201.407 1.00 49.52 521 MET C N 1
ATOM 12464 C CA . MET C 1 521 ? 174.080 168.380 200.975 1.00 49.52 521 MET C CA 1
ATOM 12465 C C . MET C 1 521 ? 174.852 169.473 201.695 1.00 49.52 521 MET C C 1
ATOM 12466 O O . MET C 1 521 ? 175.104 169.365 202.897 1.00 49.52 521 MET C O 1
ATOM 12471 N N . SER C 1 522 ? 175.250 170.508 200.964 1.00 48.56 522 SER C N 1
ATOM 12472 C CA . SER C 1 522 ? 176.036 171.587 201.544 1.00 48.56 522 SER C CA 1
ATOM 12473 C C . SER C 1 522 ? 175.614 172.912 200.934 1.00 48.56 522 SER C C 1
ATOM 12474 O O . SER C 1 522 ? 175.646 173.078 199.712 1.00 48.56 522 SER C O 1
ATOM 12477 N N . GLY C 1 523 ? 175.216 173.847 201.784 1.00 50.04 523 GLY C N 1
ATOM 12478 C CA . GLY C 1 523 ? 174.937 175.190 201.332 1.00 50.04 523 GLY C CA 1
ATOM 12479 C C . GLY C 1 523 ? 175.520 176.206 202.282 1.00 50.04 523 GLY C C 1
ATOM 12480 O O . GLY C 1 523 ? 175.228 176.177 203.479 1.00 50.04 523 GLY C O 1
ATOM 12481 N N . LYS C 1 524 ? 176.353 177.104 201.771 1.00 52.99 524 LYS C N 1
ATOM 12482 C CA . LYS C 1 524 ? 176.994 178.067 202.646 1.00 52.99 524 LYS C CA 1
ATOM 12483 C C . LYS C 1 524 ? 176.023 179.175 203.029 1.00 52.99 524 LYS C C 1
ATOM 12484 O O . LYS C 1 524 ? 175.051 179.462 202.322 1.00 52.99 524 LYS C O 1
ATOM 12490 N N . ASN C 1 525 ? 176.245 179.708 204.230 1.00 58.09 525 ASN C N 1
ATOM 12491 C CA . ASN C 1 525 ? 175.738 180.991 204.754 1.00 58.09 525 ASN C CA 1
ATOM 12492 C C . ASN C 1 525 ? 174.252 180.891 205.109 1.00 58.09 525 ASN C C 1
ATOM 12493 O O . ASN C 1 525 ? 173.774 181.761 205.855 1.00 58.09 525 ASN C O 1
ATOM 12498 N N . SER C 1 526 ? 173.534 179.835 204.712 1.00 57.90 526 SER C N 1
ATOM 12499 C CA . SER C 1 526 ? 172.167 179.557 205.150 1.00 57.90 526 SER C CA 1
ATOM 12500 C C . SER C 1 526 ? 171.756 178.167 204.690 1.00 57.90 526 SER C C 1
ATOM 12501 O O . SER C 1 526 ? 171.976 177.806 203.530 1.00 57.90 526 SER C O 1
ATOM 12504 N N . VAL C 1 527 ? 171.141 177.401 205.589 1.00 55.52 527 VAL C N 1
ATOM 12505 C CA . VAL C 1 527 ? 170.454 176.158 205.256 1.00 55.52 527 VAL C CA 1
ATOM 12506 C C . VAL C 1 527 ? 169.147 176.127 206.032 1.00 55.52 527 VAL C C 1
ATOM 12507 O O . VAL C 1 527 ? 169.154 176.183 207.266 1.00 55.52 527 VAL C O 1
ATOM 12511 N N . GLU C 1 528 ? 168.031 176.036 205.317 1.00 54.08 528 GLU C N 1
ATOM 12512 C CA . GLU C 1 528 ? 166.719 175.933 205.939 1.00 54.08 528 GLU C CA 1
ATOM 12513 C C . GLU C 1 528 ? 166.025 174.686 205.425 1.00 54.08 528 GLU C C 1
ATOM 12514 O O . GLU C 1 528 ? 166.080 174.393 204.228 1.00 54.08 528 GLU C O 1
ATOM 12520 N N . ILE C 1 529 ? 165.373 173.958 206.324 1.00 53.32 529 ILE C N 1
ATOM 12521 C CA . ILE C 1 529 ? 164.585 172.781 205.977 1.00 53.32 529 ILE C CA 1
ATOM 12522 C C . ILE C 1 529 ? 163.226 172.922 206.648 1.00 53.32 529 ILE C C 1
ATOM 12523 O O . ILE C 1 529 ? 163.135 172.951 207.881 1.00 53.32 529 ILE C O 1
ATOM 12528 N N . LYS C 1 530 ? 162.173 173.007 205.841 1.00 53.08 530 LYS C N 1
ATOM 12529 C CA . LYS C 1 530 ? 160.844 173.345 206.330 1.00 53.08 530 LYS C CA 1
ATOM 12530 C C . LYS C 1 530 ? 159.858 172.246 205.974 1.00 53.08 530 LYS C C 1
ATOM 12531 O O . LYS C 1 530 ? 159.742 171.868 204.804 1.00 53.08 530 LYS C O 1
ATOM 12537 N N . GLY C 1 531 ? 159.141 171.749 206.978 1.00 61.39 531 GLY C N 1
ATOM 12538 C CA . GLY C 1 531 ? 158.097 170.768 206.754 1.00 61.39 531 GLY C CA 1
ATOM 12539 C C . GLY C 1 531 ? 157.117 170.759 207.906 1.00 61.39 531 GLY C C 1
ATOM 12540 O O . GLY C 1 531 ? 157.436 171.173 209.025 1.00 61.39 531 GLY C O 1
ATOM 12541 N N . ALA C 1 532 ? 155.906 170.280 207.615 1.00 62.93 532 ALA C N 1
ATOM 12542 C CA . ALA C 1 532 ? 154.894 170.166 208.661 1.00 62.93 532 ALA C CA 1
ATOM 12543 C C . ALA C 1 532 ? 155.197 169.004 209.598 1.00 62.93 532 ALA C C 1
ATOM 12544 O O . ALA C 1 532 ? 154.744 168.990 210.748 1.00 62.93 532 ALA C O 1
ATOM 12546 N N . LYS C 1 533 ? 155.950 168.017 209.123 1.00 64.21 533 LYS C N 1
ATOM 12547 C CA . LYS C 1 533 ? 156.443 166.932 209.962 1.00 64.21 533 LYS C CA 1
ATOM 12548 C C . LYS C 1 533 ? 157.902 166.698 209.616 1.00 64.21 533 LYS C C 1
ATOM 12549 O O . LYS C 1 533 ? 158.207 166.041 208.617 1.00 64.21 533 LYS C O 1
ATOM 12555 N N . ILE C 1 534 ? 158.797 167.240 210.431 1.00 62.41 534 ILE C N 1
ATOM 12556 C CA . ILE C 1 534 ? 160.232 167.143 210.205 1.00 62.41 534 ILE C CA 1
ATOM 12557 C C . ILE C 1 534 ? 160.801 166.122 211.182 1.00 62.41 534 ILE C C 1
ATOM 12558 O O . ILE C 1 534 ? 160.532 166.186 212.388 1.00 62.41 534 ILE C O 1
ATOM 12563 N N . ASN C 1 535 ? 161.558 165.162 210.656 1.00 61.39 535 ASN C N 1
ATOM 12564 C CA . ASN C 1 535 ? 162.190 164.155 211.490 1.00 61.39 535 ASN C CA 1
ATOM 12565 C C . ASN C 1 535 ? 163.475 163.691 210.828 1.00 61.39 535 ASN C C 1
ATOM 12566 O O . ASN C 1 535 ? 163.644 163.808 209.614 1.00 61.39 535 ASN C O 1
ATOM 12571 N N . LEU C 1 536 ? 164.377 163.167 211.646 1.00 59.64 536 LEU C N 1
ATOM 12572 C CA . LEU C 1 536 ? 165.646 162.626 211.189 1.00 59.64 536 LEU C CA 1
ATOM 12573 C C . LEU C 1 536 ? 165.742 161.183 211.652 1.00 59.64 536 LEU C C 1
ATOM 12574 O O . LEU C 1 536 ? 165.578 160.899 212.843 1.00 59.64 536 LEU C O 1
ATOM 12579 N N . THR C 1 537 ? 165.994 160.278 210.717 1.00 60.74 537 THR C N 1
ATOM 12580 C CA . THR C 1 537 ? 166.159 158.875 211.057 1.00 60.74 537 THR C CA 1
ATOM 12581 C C . THR C 1 537 ? 167.565 158.429 210.696 1.00 60.74 537 THR C C 1
ATOM 12582 O O . THR C 1 537 ? 168.276 159.135 209.984 1.00 60.74 537 THR C O 1
#

Solvent-accessible surface area: 64355 Å² total; per-residue (Å²): 36,112,153,46,57,10,28,1,65,64,115,51,18,112,56,4,62,30,66,30,1,34,0,25,11,70,3,29,11,29,0,20,1,39,0,75,1,19,25,102,109,91,72,63,82,27,9,38,92,114,72,0,21,73,22,1,47,38,1,68,13,24,76,52,2,85,0,26,2,60,46,69,106,122,118,53,50,9,0,47,5,14,0,0,83,7,8,6,83,27,99,128,181,123,7,69,0,36,1,28,0,36,3,84,0,7,14,0,23,2,15,48,31,5,42,12,2,29,109,66,26,1,117,35,0,0,41,63,0,0,122,99,26,46,17,86,42,129,58,27,188,18,55,6,3,98,9,174,15,120,16,0,0,0,9,52,3,14,2,19,40,0,0,3,10,9,2,14,25,7,11,2,20,0,8,1,25,50,117,22,0,50,0,20,41,4,57,57,8,118,105,80,60,58,36,37,2,84,60,175,21,135,98,159,175,24,26,73,47,94,54,7,41,6,34,3,27,1,62,67,7,3,28,68,6,43,0,5,2,9,35,25,43,139,23,111,55,71,52,17,16,162,92,28,152,26,74,19,30,96,84,38,8,22,7,25,60,38,60,10,23,20,142,122,9,32,32,15,16,59,1,0,22,18,68,72,88,24,0,4,47,25,0,54,0,48,0,9,25,49,20,16,16,2,6,22,4,70,3,34,1,128,7,70,12,106,18,118,14,13,9,8,2,48,8,53,50,31,0,90,22,4,31,8,12,10,20,1,9,32,4,86,16,92,18,51,232,229,58,88,11,5,0,25,0,8,6,10,15,110,84,126,103,116,4,114,32,93,4,57,22,14,0,1,0,28,8,16,158,79,60,136,115,34,74,119,28,7,44,9,12,0,39,3,15,2,7,66,140,96,138,56,32,2,12,1,11,14,11,8,22,12,0,5,97,66,2,0,6,3,10,12,15,51,80,35,0,2,0,0,0,2,4,3,18,10,20,1,28,40,3,0,0,15,8,4,1,2,10,38,117,10,131,21,32,81,88,22,62,116,73,29,91,32,12,1,6,8,5,34,151,52,125,5,37,2,19,5,3,0,23,20,104,89,47,33,0,71,16,11,0,0,101,51,0,41,5,41,2,41,32,111,33,6,21,10,30,15,90,86,57,4,27,18,104,8,55,30,4,49,2,49,0,73,114,37,2,34,9,34,1,121,101,32,3,36,6,123,11,90,134,53,65,67,79,35,113,149,46,56,9,27,1,67,65,114,52,18,112,54,3,62,30,66,28,1,32,0,24,12,69,3,29,11,29,0,21,1,39,0,76,1,19,27,103,108,91,71,65,84,26,9,38,92,114,70,0,22,73,22,2,46,39,1,69,12,25,76,52,2,86,0,26,2,59,47,70,107,120,116,55,49,8,0,47,4,15,0,0,84,6,7,6,81,29,101,127,180,122,7,69,0,36,1,27,0,36,3,85,0,7,14,0,22,3,16,47,31,5,43,11,3,30,106,66,26,1,118,35,1,0,42,61,0,0,122,98,26,46,17,87,41,128,59,28,187,19,54,5,3,97,10,174,15,117,15,0,0,0,10,52,4,14,3,19,39,0,0,4,10,10,3,14,26,7,11,1,21,0,8,0,25,49,116,21,0,50,0,19,41,4,57,58,8,121,104,77,60,58,36,38,2,86,60,176,21,133,100,158,177,24,25,73,48,93,55,6,41,6,35,4,28,1,63,66,9,3,29,70,5,44,0,5,2,9,35,26,43,138,24,114,57,71,52,17,17,162,91,28,152,25,74,20,30,97,84,38,7,21,8,26,59,35,58,11,23,20,142,122,8,34,31,16,14,59,1,0,21,17,68,71,86,25,0,4,46,26,0,55,0,47,0,9,27,49,19,16,15,2,5,22,5,69,3,32,1,128,8,70,12,107,20,118,14,13,9,8,2,48,7,54,50,31,0,89,22,4,30,9,13,10,18,1,9,32,4,86,17,92,19,51,229,227,56,88,10,5,0,25,0,9,6,11,15,110,85,125,102,118,4,113,32,91,4,56,21,13,0,1,0,29,9,15,157,80,61,134,118,35,75,120,27,8,45,10,13,0,40,2,14,2,7,65,139,96,138,56,32,1,13,1,10,12,10,7,21,12,0,4,96,65,2,0,5,3,11,13,15,52,81,35,0,2,0,0,0,2,4,2,20,11,19,2,27,40,3,0,0,16,8,3,1,1,10,37,118,9,130,20,32,81,90,21,62,118,74,30,92,34,13,1,4,8,5,37,149,52,126,5,37,2,18,5,4,0,23,20,103,90,46,33,0,71,16,12,1,0,102,51,0,41,5,41,1,43,32,110,34,6,22,10,30,14,87,84,57,4,27,17,103,7,55,31,4,49,2,49,0,73,115,37,2,34,9,33,2,121,101,32,2,36,5,123,11,89,133,52,63,67,77,36,114,150,46,57,9,27,0,65,65,117,52,19,112,54,3,62,30,65,29,1,32,0,25,12,69,2,28,11,29,0,20,1,39,0,74,1,19,26,102,108,91,72,61,82,27,8,38,91,114,72,0,21,71,23,1,48,40,0,69,13,24,75,52,3,84,0,27,1,59,47,69,106,122,118,54,50,9,0,46,5,16,0,0,84,6,7,5,82,28,98,127,181,123,7,69,0,34,1,27,0,37,3,84,0,6,13,0,22,3,15,48,30,6,43,10,2,29,110,67,26,2,118,35,0,0,41,60,0,0,122,98,26,46,19,86,42,128,58,27,186,18,54,5,4,98,10,172,16,120,14,0,0,0,10,51,3,14,2,19,41,0,0,5,10,9,3,15,24,6,11,2,20,0,8,0,26,48,115,21,0,49,0,20,40,4,57,58,7,121,104,77,59,55,35,37,2,83,58,178,22,135,98,159,176,25,25,72,48,92,55,7,40,6,35,4,28,0,64,66,8,3,30,68,5,44,0,5,3,8,35,24,44,139,23,113,55,70,51,17,16,161,92,28,152,24,73,19,30,95,84,38,8,21,8,27,59,36,59,11,24,22,143,121,8,34,31,15,16,59,1,0,20,17,67,73,88,23,1,4,47,26,0,55,0,47,0,10,25,49,20,16,16,2,5,23,5,70,3,32,1,128,7,69,12,106,19,118,14,13,9,9,2,47,8,54,49,32,0,89,22,5,31,10,13,10,20,1,9,31,4,87,17,92,18,51,231,228,59,87,9,5,0,26,0,8,6,10,15,110,83,126,102,119,4,111,33,90,4,59,21,14,0,1,0,28,9,16,158,80,61,136,117,34,73,121,27,6,46,9,12,0,39,2,15,2,8,66,142,96,139,55,33,1,13,1,10,12,11,7,21,12,0,5,98,66,2,0,5,3,11,12,16,50,80,35,0,2,0,0,0,2,3,3,18,10,20,1,27,40,4,0,1,15,9,4,1,1,10,38,116,9,128,21,32,81,90,22,63,116,76,30,92,34,13,1,5,8,5,35,151,51,126,4,39,2,18,4,3,0,23,19,102,87,46,33,0,70,15,11,1,0,101,51,0,43,5,41,2,42,33,110,34,5,21,11,29,15,87,86,57,4,27,17,104,7,54,31,4,50,2,49,0,72,115,37,2,34,9,34,2,120,100,32,2,36,6,123,12,89,136,53,64,69,80

B-factor: mean 27.8, std 9.66, range [10.92, 65.37]

Nearest PDB structures (foldseek):
  6j0m-assembly1_C  TM=1.002E+00  e=0.000E+00  Photorhabdus asymbiotica
  6rbk-assembly1_C  TM=9.342E-01  e=1.454E-47  Serratia entomophila
  7b5h-assembly1_AJ  TM=6.002E-01  e=3.607E-41  Nostoc sp. PCC 7120 = FACHB-418
  7aef-assembly1_q  TM=5.852E-01  e=3.419E-41  Algoriphagus machipongonensis
  8gra-assembly1_G  TM=8.186E-01  e=3.594E-29  Bacteroides fragilis

Sequence (1605 aa):
SHQLKIIADGKALSLLAAVDVDTCYRVNSIPSATLKLSVPDRPLSSFSQTDVQTELAHCQVGKTLRLELIDGSKKWVLFNGLITRKALRIKNKQLLLTLVVKHRLQLMVDTQHSQLFKDKSEKAILSTLLNQTGINARFGKIAALDQKHEQMVQFRCSDWHFLLCRLSATGAWLLPAIEDVQFVQPDALKSNSAYTLKSRGDENKDIVVKDAYWQFDNQINPALLEVSGWDISKQQVQSGGRYGKIALGKAALSPDGLASLNKTGWDICYSSPLTTQESGYLAQGLLLNQRISGVTGEFLLKGDGRYQLGDNIQLTGFGSQLDGTASITEVRHRLNRRIDWETTVSIGLQHEYLPILDAPELHIATVAKYQQDSAVLNRIPIILPVLNRPNEFLWARLGKPYASHESGFCFYPEPGDEVIIGFFENDPRYPVILGAMHNPKNKAPFEPTQDNREKVLIVKKGEAQQQLVIDGKEKMIRINAGENQIMLQQDKDISLSTKKELTLKAQTMNATMDKSLAMSGKNSVEIKGAKINLTSHQLKIIADGKALSLLAAVDVDTCYRVNSIPSATLKLSVPDRPLSSFSQTDVQTELAHCQVGKTLRLELIDGSKKWVLFNGLITRKALRIKNKQLLLTLVVKHRLQLMVDTQHSQLFKDKSEKAILSTLLNQTGINARFGKIAALDQKHEQMVQFRCSDWHFLLCRLSATGAWLLPAIEDVQFVQPDALKSNSAYTLKSRGDENKDIVVKDAYWQFDNQINPALLEVSGWDISKQQVQSGGRYGKIALGKAALSPDGLASLNKTGWDICYSSPLTTQESGYLAQGLLLNQRISGVTGEFLLKGDGRYQLGDNIQLTGFGSQLDGTASITEVRHRLNRRIDWETTVSIGLQHEYLPILDAPELHIATVAKYQQDSAVLNRIPIILPVLNRPNEFLWARLGKPYASHESGFCFYPEPGDEVIIGFFENDPRYPVILGAMHNPKNKAPFEPTQDNREKVLIVKKGEAQQQLVIDGKEKMIRINAGENQIMLQQDKDISLSTKKELTLKAQTMNATMDKSLAMSGKNSVEIKGAKINLTSHQLKIIADGKALSLLAAVDVDTCYRVNSIPSATLKLSVPDRPLSSFSQTDVQTELAHCQVGKTLRLELIDGSKKWVLFNGLITRKALRIKNKQLLLTLVVKHRLQLMVDTQHSQLFKDKSEKAILSTLLNQTGINARFGKIAALDQKHEQMVQFRCSDWHFLLCRLSATGAWLLPAIEDVQFVQPDALKSNSAYTLKSRGDENKDIVVKDAYWQFDNQINPALLEVSGWDISKQQVQSGGRYGKIALGKAALSPDGLASLNKTGWDICYSSPLTTQESGYLAQGLLLNQRISGVTGEFLLKGDGRYQLGDNIQLTGFGSQLDGTASITEVRHRLNRRIDWETTVSIGLQHEYLPILDAPELHIATVAKYQQDSAVLNRIPIILPVLNRPNEFLWARLGKPYASHESGFCFYPEPGDEVIIGFFENDPRYPVILGAMHNPKNKAPFEPTQDNREKVLIVKKGEAQQQLVIDGKEKMIRINAGENQIMLQQDKDISLSTKKELTLKAQTMNATMDKSLAMSGKNSVEIKGAKINLT

Secondary structure (DSSP, 8-state):
---EEEEETTEEE-SSEEEEEEEE--TTS--EEEEEEE-SS--STTTSSHHHHHHHHHTSTT-EEEEEEE-SSSEEEEEEEEEEEEEEEEETTEE-EEEEEE-GGGGTTT----EEE-S-BHHHHHHHHHTTTT--EE----SSS--B-S-EEE-S--HHHHHHHHHHHHT-EEEE-SS-EEEE-TGGGTTS-EEEEESS--SSSSPPEEEEEEEEE-SS--SSEEEEEEETTTTEEEEEEE------S-TTTSSS-S--S-SS-EEEE--S---HHHHHHHHHHHHHHHHHTTEEEEEEE-S-----SS-EEEEESS-TTT-EEEEEE--EEEE-SSSS-BEEEEE---S--S------SBEEEEE------S-SS--EEEE-SSSS-SSS-EEEEEPBS-B-SS-BEE-PPPTT-EEEEEEBTT-TT-EEEEEEE--SSS--SS---TT--EEEE-EE-SS-EE--EEETTTTEEEEEBSSS-EEEE-SS----B-SSEEEEEESEEEEEESS-EEEEBSS-EEEE-SSEEE-/---EEEEETTEEE-SSEEEEEEEE--TTS--EEEEEEE-SS--STTTSSHHHHHHHHHTSTT-EEEEEEE-SSSEEEEEEEEEEEEEEEEETTEE-EEEEEE-GGGGTTT----EEE-S-BHHHHHHHHHTTTT--EE----SSS--B-S-EEE-S--HHHHHHHHHHHHT-EEEE-SS-EEEE-TGGGTTS-EEEEESS--SSSSPPEEEEEEEEE-SS--SSEEEEEEETTTTEEEEEEE------S-TTTSSS-S--S-SS-EEEE--S---HHHHHHHHHHHHHHHHHTTEEEEEEE-S-----SS-EEEEESS-TTT-EEEEEE--EEEE-SSSS-BEEEEE---S--S------SBEEEEE------S-SS--EEEE-SSSS-SSS-EEEEEPBS-B-SS-BEE-PPPTT-EEEEEEBTT-TT-EEEEEEE--SSS--SS---TT--EEEE-EE-SS-EE--EEETTTTEEEEEBSSS-EEEE-SS----B-SSEEEEEESEEEEEESS-EEEEBSS-EEEE-SSEEE-/---EEEEETTEEE-SSEEEEEEEE--TTS--EEEEEEE-SS--STTTSSHHHHHHHHHTSTT-EEEEEEE-SSSEEEEEEEEEEEEEEEEETTEE-EEEEEE-GGGGTTT----EEE-S-BHHHHHHHHHTTTT--EE----SSS--B-S-EEE-S--HHHHHHHHHHHHT-EEEE-SS-EEEE-TGGGTTS-EEEEESS--SSSSPPEEEEEEEEE-SS--SSEEEEEEETTTTEEEEEEE------S-TTTSSS-S--S-SS-EEEE--S---HHHHHHHHHHHHHHHHHTTEEEEEEE-S-----SS-EEEEESS-TTT-EEEEEE--EEEE-SSSS-BEEEEE---S--S------SBEEEEE------S-SS--EEEE-SSSS-SSS-EEEEEPBS-B-SS-BEE-PPPTT-EEEEEEBTT-TT-EEEEEEE--SSS--SS---TT--EEEE-EE-SS-EE--EEETTTTEEEEEBSSS-EEEE-SS----B-SSEEEEEESEEEEEESS-EEEEBSS-EEEE-SSEEE-

Organism: Photorhabdus asymbiotica subsp. asymbiotica (strain ATCC 43949 / 3105-77) (NCBI:txid553480)

Foldseek 3Di:
DDDKWKQQQNRIDDQKAWFKKKWKAFKLDWTKMKTKIFGDDQFPVRCPDDPNVVVVVSVDFFIWMWMWDAPPPRIHTRAIFTWHDWAWDADPRTIIIMTMGTHLVVQQQPDWAKAKDAWDFQVRVVCCLQVVSPAHEAEDDAPQRRDIHRIDIQFGFTSSLQVVVVCLLQQWMWFDDRRHIYIGHQVVLPPDDEQEAEPVDPDPPHWDWDDKWKAFDQPDAFQWEWEWEFAPPPTDTDILDRDGDDDFWWALQFLPPPDHPDPPGYYDGAHHNDDSSSRNSRRVSLNSLRSLVRMKIKIKTAAPDPDGQRHKYWYPHDDNNPTTIHGKTIWMWMDHPVGHIIITIMGTDHRDNPHHRFAQDKAKWFFADDDDPDDPAQFGWTAGVSHPDRVDIATAAEDDPAPDDPDRPDDDDDGGWMFIWGARVRHPNYIYTDGTDADPVRHDPDDQDDVRQKDKDWDDPVVWIQIFIQGPVQQWTWRCGTVFWTFIDHPPGTDTGHDDDDDDDDDDDDDDDDPDDDDDDPPDDDDDDPDDDDD/DDDKWKQQQNRIDDQKAWFKKKWKAFKLDWTKMKTKIFGDDQFPVRCPDDPNVVVVVSVDFFIWMWMWDAPPPRIHTRAIFTWHDWAWDADPRTIIIMTMGTHLVVQQQPDWAKAKDAWDFQVRVVCCLQVVSPAHEAEDDAPQRRDIHRIDIQFGFTSSLQVVVVCLLQQWMWFDDRRHIYIGHQVVLPPDDEQEAEPVDPDPPHWDWDDKWKAFDQPDAFQWEWEWEFAPPPTDTDILDRDGDDDFWWALQFLPPPDHPDPPGYYDGAHHNDDSSSRNSRRVSLNSLRSLVRMKIKIKTAAPDPDGQRHKYWYPHDDNNPTTIHGKTIWMWMDHPVGHIIITIMGTDHRDNPHHRFAQDKAKWFFADDDDPDDPAQFGWTAGVSHPDRVDIATAAEDDPAPDDPDRPDDDDDGGWMFIWGARVRHPNYIYTDGTDADPVRHDPDDQDDVRQKDKDWDDPVVWIQIFIQGPVQQWTWRCGTVFWTFIDHPPGTDTGHDDDDDDDDDDDDDDDDPDDDDDDPPDDDDDDPDDDDD/DDDKWKQQQNRIDDQKAWFKKKWKAFKLDWTKMKTKIFGDDQFPVRCPDDPNVVVVVSVDFFIWMWMWDAPPPRIHTRAIFTWHDWAWDADPRTIIIMTMGTHLVVQQQPDWAKAKDAWDFQVRVVCCLQVVSPAHEAEDDAPQRRDIHRIDIQFGFTSSLQVVVVCLLQQWMWFDDRRHIYIGHQVVLPPDDEQEAEPVDPDPPHWDWDDKWKAFDQPDAFQWEWEWEFAPPPTDTDILDRDGDDDFWWALQFLPPPDHPDPPGYYDGAHHNDDSSSRNSRRVSLNSLRSLVRMKIKIKTAAPDPDGQRHKYWYPHDDNNPTTIHGKTIWMWMDHPVGHIIITIMGTDHRDNPHHRFAQDKAKWFFADDDDPDDPAQFGWTAGVSHPDRVDIATAAEDDPAPDDPDRPDDDDDGGWMFIWGARVRHPNYIYTDGTDADPVRHDPDDQDDVRQKDKDWDDPVVWIQIFIQGPVQQWTWRCGTVFWTFIDHPPGTDTGHDDDDDDDDDDDDDDDDPDDDDDDPPDDDDDDPDDDDD